Protein 3DH4 (pdb70)

Solvent-accessible surface area: 79636 Å² total; per-residue (Å²): 115,58,35,65,63,24,14,58,62,20,53,63,59,32,88,99,80,117,21,123,31,39,47,104,159,32,2,0,17,5,1,11,12,27,9,26,5,0,17,13,9,6,0,0,0,0,0,0,12,33,8,0,15,1,0,0,1,10,6,6,19,3,0,28,0,0,11,34,0,0,37,17,3,0,9,3,0,20,94,93,32,14,94,64,0,19,64,10,3,74,136,8,6,45,37,110,0,24,17,35,0,2,68,33,6,31,37,22,21,24,101,8,19,2,1,0,0,5,1,0,2,0,6,16,28,34,3,24,72,84,61,79,33,83,173,3,0,72,33,14,2,112,134,2,48,111,131,54,132,123,57,122,50,33,76,64,26,43,126,41,8,74,86,1,1,93,53,0,10,98,29,0,5,41,54,6,12,52,143,120,38,131,136,31,0,46,53,79,2,54,115,61,5,75,45,19,21,39,1,29,11,79,99,97,41,116,43,35,82,38,3,4,7,30,2,1,48,51,2,0,1,64,7,15,6,35,13,76,4,0,0,29,12,54,67,0,5,73,11,4,43,4,34,15,15,46,31,3,9,53,0,0,12,45,0,0,100,39,4,15,82,14,1,98,18,1,0,40,0,0,0,0,0,68,5,4,32,65,18,91,121,22,38,83,77,58,27,147,149,19,54,93,30,58,2,40,95,73,33,0,0,28,0,2,3,10,2,1,50,81,8,63,124,10,49,56,3,51,6,31,7,1,20,38,32,9,9,25,39,11,2,11,57,33,6,76,39,5,4,69,14,49,0,53,11,30,49,78,73,127,105,40,102,105,56,29,117,153,126,34,67,78,44,11,117,69,21,12,57,77,8,10,87,54,0,5,133,47,0,41,143,15,28,77,54,23,17,1,6,10,44,5,34,40,73,26,1,36,18,0,0,0,1,0,0,1,1,32,22,0,0,37,23,17,9,0,9,27,46,0,0,22,85,0,1,68,28,3,54,78,28,2,72,100,3,30,143,50,87,42,95,27,12,9,0,28,9,4,18,20,1,22,37,59,0,45,78,29,0,21,56,24,0,7,46,50,6,152,81,12,40,23,123,102,20,17,46,88,12,40,43,58,1,106,19,43,163,42,2,25,112,33,5,109,33,9,84,115,68,8,61,86,31,22,80,88,30,80,80,114,78,96,117,58,32,65,61,24,14,60,62,19,53,62,57,32,88,98,79,166,42,198,61,40,46,105,160,32,2,0,17,5,2,11,12,27,10,26,5,0,17,14,9,6,0,0,0,0,0,0,12,33,8,0,16,1,0,0,1,9,7,7,19,3,0,30,0,0,12,36,0,0,38,18,4,0,8,3,0,47,111,92,35,13,138,64,0,20,64,11,2,74,136,6,6,45,37,109,0,23,16,36,0,1,70,34,5,32,39,21,21,25,102,9,18,2,1,0,0,4,1,0,2,0,6,17,27,33,3,25,73,84,59,77,31,82,172,3,0,75,34,15,2,113,135,1,47,111,133,54,132,124,58,125,50,34,74,64,26,44,127,41,8,74,88,0,0,94,54,0,11,97,29,0,5,42,55,6,12,52,145,121,37,129,138,32,0,45,52,78,2,53,115,60,5,74,45,19,22,39,2,30,11,79,101,99,40,116,42,35,84,38,3,4,6,31,3,2,49,51,2,0,1,61,7,14,7,34,13,76,4,0,0,29,12,52,69,0,5,73,11,5,74,29,92,61,48,63,32,3,9,52,0,0,12,43,0,0,101,40,4,15,81,14,2,98,18,1,0,39,0,0,0,0,0,67,6,5,32,65,18,90,120,21,37,82,78,59,28,147,151,17,54,92,30,57,2,40,93,73,31,0,0,28,0,2,3,10,3,1,52,84,8,63,125,10,50,57,3,50,7,31,8,1,19,36,31,8,11,25,40,11,2,10,56,32,7,76,40,5,4,66,16,49,1,51,11,29,48,78,74,126,105,40,102,103,57,29,116,154,128,34,67,77,42,11,117,69,20,11,56,78,6,10,86,54,0,6,132,46,0,42,144,13,28,77,54,24,18,0,6,11,44,5,34,40,72,25,1,35,18,1,0,0,1,0,0,1,2,33,22,0,0,38,24,18,9,0,8,25,46,0,0,21,84,0,1,68,29,2,54,79,28,2,71,98,2,29,143,47,85,44,96,27,11,10,0,30,9,3,17,19,1,23,40,59,0,45,79,30,0,22,55,25,0,6,45,51,6,154,83,11,41,24,124,104,20,20,46,89,11,40,44,59,1,107,20,43,167,43,2,26,113,32,5,111,32,9,83,116,69,8,61,87,31,23,80,90,30,83,81,116,79,96,116,58,34,65,63,25,14,58,62,20,52,62,58,33,88,98,80,164,42,199,62,40,46,104,161,33,3,0,17,4,1,11,11,28,8,26,5,0,17,14,10,7,0,0,0,0,0,0,13,32,8,0,16,1,0,0,1,9,6,7,19,4,0,30,0,0,11,33,0,0,38,16,4,0,8,3,0,49,111,93,36,14,136,64,0,19,64,10,2,74,135,6,6,44,35,110,0,24,18,36,0,1,70,33,5,30,38,20,22,24,100,10,20,2,1,0,0,5,1,0,3,0,6,17,29,34,3,24,72,84,59,78,32,83,175,3,0,75,33,15,2,115,133,1,46,110,132,54,134,124,56,123,51,32,75,64,24,41,127,40,9,74,87,1,1,91,53,0,11,100,31,0,4,43,57,7,12,52,145,121,37,130,139,31,0,46,53,79,1,54,116,60,5,73,47,19,22,39,1,30,11,79,107,99,40,116,42,37,86,38,3,4,6,36,2,2,48,52,2,0,0,63,8,14,7,34,14,77,4,0,0,28,13,54,68,0,6,72,10,5,73,29,92,60,46,64,31,3,9,52,0,0,12,42,0,0,101,40,4,17,81,13,2,97,17,1,0,38,0,0,0,0,0,67,6,5,34,66,18,91,120,21,35,84,76,59,27,146,148,17,53,93,30,59,2,40,92,74,33,0,0,28,0,2,3,11,2,0,51,84,8,63,124,10,50,56,2,49,6,31,9,1,20,39,28,8,10,25,39,11,2,10,57,32,6,76,40,5,4,68,13,48,0,53,12,30,48,79,73,126,104,40,101,103,56,29,116,153,127,34,68,77,43,11,115,71,21,11,56,78,7,10,89,54,0,5,133,46,0,43,144,15,28,77,54,24,17,0,6,10,44,5,34,40,72,25,1,36,18,0,0,0,0,0,0,2,1,33,23,0,0,40,22,16,8,0,8,26,47,0,0,22,83,0,2,70,28,2,55,78,27,2,73,99,4,30,139,49,85,44,95,28,12,8,1,30,9,3,19,21,1,22,42,59,0,43,79,29,0,22,50,24,0,5,38,48,6,57,7,0,5,23,67,99,20,20,44,82,11,40,44,59,2,107,20,43,166,44,2,25,113,34,5,110,32,8,87,117,70,8,61,87,31,22,79,91,31,84,80,115,79,96,117,60,34,65,63,25,15,58,64,20,54,63,57,34,86,100,79,166,44,201,59,41,48,104,160,32,2,0,16,5,1,11,12,28,8,26,5,0,16,13,9,6,0,0,0,0,0,0,13,32,9,0,16,0,0,0,1,10,6,7,19,3,0,29,0,0,11,34,0,0,36,17,3,0,8,3,0,48,84,44,37,14,137,64,0,19,64,11,2,73,118,7,7,46,36,108,0,23,16,36,0,1,69,34,5,32,38,21,21,24,99,10,19,2,0,0,0,4,1,0,2,0,6,17,29,35,2,24,75,84,60,79,33,84,170,3,0,74,33,15,2,113,135,1,48,110,131,54,131,123,56,125,51,34,75,64,27,41,126,41,8,74,86,1,0,95,53,0,11,98,29,0,5,41,57,6,13,51,146,120,38,130,138,32,0,46,52,79,2,53,115,60,5,74,45,18,22,38,1,31,11,79,106,99,39,118,42,36,84,40,2,4,7,31,3,1,50,48,2,0,1,62,8,14,6,34,14,77,5,0,0,30,12,55,69,0,6,71,10,5,74,30,91,62,48,64,32,3,10,52,0,1,13,44,0,0,101,40,4,16,80,13,2,97,18,2,0,40,0,0,0,0,0,67,6,4,32,65,18,91,120,21,38,84,77,61,27,148,149,18,54,94,29,58,3,40,92,73,33,0,0,28,0,2,4,10,2,1,50,83,8,64,124,9,50,59,3,49,6,32,8,1,19,40,30,7,10,26,39,11,2,10,59,33,7,76,41,6,4,69,13,50,1,52,11,29,49,78,73,129,105,40,101,103,56,29,117,153,127,34,68,77,43,10,116,71,19,12,57,78,7,10,87,53,0,5,130,45,0,41,144,13,28,76,54,24,17,1,6,11,43,5,33,41,71,25,1,36,19,0,0,0,1,0,0,2,2,34,23,0,0,34,26,14,10,0,8,25,47,0,0,21,87,0,1,70,29,2,55,78,27,2,72,101,4,30,138,50,90,47,96,29,12,8,0,30,8,4,19,20,1,22,38,59,0,45,79,30,0,21,59,24,0,6,48,50,5,155,81,10,30,23,123,100,20,19,14,7,10,26,30,59,0,102,19,44,166,43,2,25,113,33,5,110,32,9,86,118,70,8,61,88,30,22,80,90,30,80,80,113,78,99

Structure (mmCIF, N/CA/C/O backbone):
data_3DH4
#
_entry.id   3DH4
#
_cell.length_a   83.280
_cell.length_b   109.210
_cell.length_c   127.580
_cell.angle_alpha   109.70
_cell.angle_beta   92.02
_cell.angle_gamma   102.11
#
_symmetry.space_group_name_H-M   'P 1'
#
loop_
_entity.id
_entity.type
_entity.pdbx_description
1 polymer 'Sodium/glucose cotransporter'
2 non-polymer beta-D-galactopyranose
3 non-polymer 'ERBIUM (III) ION'
4 non-polymer 'SODIUM ION'
#
loop_
_atom_site.group_PDB
_atom_site.id
_atom_site.type_symbol
_atom_site.label_atom_id
_atom_site.label_alt_id
_atom_site.label_comp_id
_atom_site.label_asym_id
_atom_site.label_entity_id
_atom_site.label_seq_id
_atom_site.pdbx_PDB_ins_code
_atom_site.Cartn_x
_atom_site.Cartn_y
_atom_site.Cartn_z
_atom_site.occupancy
_atom_site.B_iso_or_equiv
_atom_site.auth_seq_id
_atom_site.auth_comp_id
_atom_site.auth_asym_id
_atom_site.auth_atom_id
_atom_site.pdbx_PDB_model_num
ATOM 1 N N . UNK A 1 1 ? 16.261 -51.126 28.191 1.00 70.24 3 UNK A N 1
ATOM 2 C CA . UNK A 1 1 ? 15.589 -49.975 27.520 1.00 70.08 3 UNK A CA 1
ATOM 3 C C . UNK A 1 1 ? 14.779 -49.193 28.541 1.00 69.80 3 UNK A C 1
ATOM 4 O O . UNK A 1 1 ? 14.982 -47.993 28.719 1.00 70.18 3 UNK A O 1
ATOM 6 N N . UNK A 1 2 ? 13.862 -49.883 29.209 1.00 69.00 4 UNK A N 1
ATOM 7 C CA . UNK A 1 2 ? 13.078 -49.284 30.284 1.00 68.14 4 UNK A CA 1
ATOM 8 C C . UNK A 1 2 ? 14.007 -48.838 31.412 1.00 67.25 4 UNK A C 1
ATOM 9 O O . UNK A 1 2 ? 13.936 -47.695 31.873 1.00 67.34 4 UNK A O 1
ATOM 11 N N . UNK A 1 3 ? 14.882 -49.749 31.838 1.00 65.75 5 UNK A N 1
ATOM 12 C CA . UNK A 1 3 ? 15.908 -49.450 32.834 1.00 64.25 5 UNK A CA 1
ATOM 13 C C . UNK A 1 3 ? 16.774 -48.274 32.377 1.00 62.85 5 UNK A C 1
ATOM 14 O O . UNK A 1 3 ? 17.117 -47.398 33.173 1.00 63.27 5 UNK A O 1
ATOM 16 N N . UNK A 1 4 ? 17.112 -48.256 31.090 1.00 60.79 6 UNK A N 1
ATOM 17 C CA . UNK A 1 4 ? 17.891 -47.166 30.509 1.00 59.07 6 UNK A CA 1
ATOM 18 C C . UNK A 1 4 ? 17.110 -45.850 30.524 1.00 57.85 6 UNK A C 1
ATOM 19 O O . UNK A 1 4 ? 17.601 -44.827 31.003 1.00 57.22 6 UNK A O 1
ATOM 21 N N . UNK A 1 5 ? 15.889 -45.895 30.003 1.00 56.79 7 UNK A N 1
ATOM 22 C CA . UNK A 1 5 ? 15.035 -44.709 29.897 1.00 56.22 7 UNK A CA 1
ATOM 23 C C . UNK A 1 5 ? 14.660 -44.146 31.263 1.00 55.86 7 UNK A C 1
ATOM 24 O O . UNK A 1 5 ? 14.649 -42.930 31.457 1.00 55.95 7 UNK A O 1
ATOM 26 N N . UNK A 1 6 ? 14.345 -45.034 32.199 1.00 55.43 8 UNK A N 1
ATOM 27 C CA . UNK A 1 6 ? 13.989 -44.628 33.552 1.00 55.19 8 UNK A CA 1
ATOM 28 C C . UNK A 1 6 ? 15.176 -43.955 34.232 1.00 55.40 8 UNK A C 1
ATOM 29 O O . UNK A 1 6 ? 15.051 -42.829 34.723 1.00 54.99 8 UNK A O 1
ATOM 31 N N . UNK A 1 7 ? 16.322 -44.644 34.239 1.00 55.99 9 UNK A N 1
ATOM 32 C CA . UNK A 1 7 ? 17.557 -44.138 34.871 1.00 56.46 9 UNK A CA 1
ATOM 33 C C . UNK A 1 7 ? 18.016 -42.818 34.259 1.00 56.84 9 UNK A C 1
ATOM 34 O O . UNK A 1 7 ? 18.531 -41.950 34.962 1.00 57.05 9 UNK A O 1
ATOM 36 N N . UNK A 1 8 ? 17.830 -42.680 32.948 1.00 56.95 10 UNK A N 1
ATOM 37 C CA . UNK A 1 8 ? 18.126 -41.433 32.243 1.00 56.72 10 UNK A CA 1
ATOM 38 C C . UNK A 1 8 ? 17.112 -40.347 32.607 1.00 56.49 10 UNK A C 1
ATOM 39 O O . UNK A 1 8 ? 17.491 -39.244 33.002 1.00 56.57 10 UNK A O 1
ATOM 41 N N . UNK A 1 9 ? 15.828 -40.674 32.471 1.00 56.11 11 UNK A N 1
ATOM 42 C CA . UNK A 1 9 ? 14.737 -39.745 32.783 1.00 55.73 11 UNK A CA 1
ATOM 43 C C . UNK A 1 9 ? 14.802 -39.257 34.225 1.00 55.59 11 UNK A C 1
ATOM 44 O O . UNK A 1 9 ? 14.568 -38.085 34.491 1.00 55.49 11 UNK A O 1
ATOM 46 N N . UNK A 1 10 ? 15.115 -40.162 35.148 1.00 55.51 12 UNK A N 1
ATOM 47 C CA . UNK A 1 10 ? 15.283 -39.808 36.562 1.00 55.42 12 UNK A CA 1
ATOM 48 C C . UNK A 1 10 ? 16.557 -39.000 36.770 1.00 55.54 12 UNK A C 1
ATOM 49 O O . UNK A 1 10 ? 16.553 -38.017 37.505 1.00 55.42 12 UNK A O 1
ATOM 51 N N . UNK A 1 11 ? 17.643 -39.431 36.126 1.00 55.84 13 UNK A N 1
ATOM 52 C CA . UNK A 1 11 ? 18.930 -38.733 36.195 1.00 56.23 13 UNK A CA 1
ATOM 53 C C . UNK A 1 11 ? 18.812 -37.327 35.633 1.00 56.86 13 UNK A C 1
ATOM 54 O O . UNK A 1 11 ? 19.177 -36.358 36.292 1.00 56.73 13 UNK A O 1
ATOM 56 N N . UNK A 1 12 ? 18.307 -37.232 34.407 1.00 57.75 14 UNK A N 1
ATOM 57 C CA . UNK A 1 12 ? 18.052 -35.940 33.762 1.00 58.37 14 UNK A CA 1
ATOM 58 C C . UNK A 1 12 ? 17.083 -35.085 34.582 1.00 58.86 14 UNK A C 1
ATOM 59 O O . UNK A 1 12 ? 17.301 -33.893 34.749 1.00 59.00 14 UNK A O 1
ATOM 61 N N . UNK A 1 13 ? 16.026 -35.709 35.099 1.00 59.50 15 UNK A N 1
ATOM 62 C CA . UNK A 1 13 ? 15.018 -35.014 35.904 1.00 59.90 15 UNK A CA 1
ATOM 63 C C . UNK A 1 13 ? 15.561 -34.572 37.255 1.00 60.32 15 UNK A C 1
ATOM 64 O O . UNK A 1 13 ? 15.270 -33.471 37.704 1.00 60.19 15 UNK A O 1
ATOM 66 N N . UNK A 1 14 ? 16.332 -35.438 37.907 1.00 60.96 16 UNK A N 1
ATOM 67 C CA . UNK A 1 14 ? 16.964 -35.110 39.194 1.00 61.44 16 UNK A CA 1
ATOM 68 C C . UNK A 1 14 ? 18.068 -34.072 39.001 1.00 61.68 16 UNK A C 1
ATOM 69 O O . UNK A 1 14 ? 18.219 -33.155 39.818 1.00 61.89 16 UNK A O 1
ATOM 71 N N . UNK A 1 15 ? 18.837 -34.235 37.922 1.00 61.65 17 UNK A N 1
ATOM 72 C CA . UNK A 1 15 ? 19.899 -33.299 37.560 1.00 61.48 17 UNK A CA 1
ATOM 73 C C . UNK A 1 15 ? 19.317 -31.916 37.308 1.00 61.24 17 UNK A C 1
ATOM 74 O O . UNK A 1 15 ? 19.655 -30.963 38.013 1.00 61.60 17 UNK A O 1
ATOM 76 N N . UNK A 1 16 ? 18.421 -31.828 36.323 1.00 60.56 18 UNK A N 1
ATOM 77 C CA . UNK A 1 16 ? 17.856 -30.541 35.862 1.00 59.85 18 UNK A CA 1
ATOM 78 C C . UNK A 1 16 ? 16.963 -29.829 36.890 1.00 59.22 18 UNK A C 1
ATOM 79 O O . UNK A 1 16 ? 16.825 -28.601 36.847 1.00 59.59 18 UNK A O 1
ATOM 81 N N . UNK A 1 17 ? 16.361 -30.596 37.801 1.00 58.19 19 UNK A N 1
ATOM 82 C CA . UNK A 1 17 ? 15.497 -30.036 38.842 1.00 57.44 19 UNK A CA 1
ATOM 83 C C . UNK A 1 17 ? 16.260 -29.889 40.152 1.00 56.98 19 UNK A C 1
ATOM 84 O O . UNK A 1 17 ? 16.223 -28.835 40.785 1.00 56.41 19 UNK A O 1
ATOM 86 N N . ALA A 1 18 ? 20.002 -20.620 54.872 1.00 90.46 47 ALA A N 1
ATOM 87 C CA . ALA A 1 18 ? 18.571 -20.333 54.931 1.00 90.61 47 ALA A CA 1
ATOM 88 C C . ALA A 1 18 ? 17.777 -21.508 55.501 1.00 90.71 47 ALA A C 1
ATOM 89 O O . ALA A 1 18 ? 18.361 -22.506 55.934 1.00 91.54 47 ALA A O 1
ATOM 91 N N . GLY A 1 19 ? 16.447 -21.374 55.500 1.00 90.31 48 GLY A N 1
ATOM 92 C CA . GLY A 1 19 ? 15.533 -22.439 55.953 1.00 89.52 48 GLY A CA 1
ATOM 93 C C . GLY A 1 19 ? 14.149 -21.936 56.358 1.00 88.60 48 GLY A C 1
ATOM 94 O O . GLY A 1 19 ? 14.024 -21.215 57.348 1.00 88.33 48 GLY A O 1
ATOM 95 N N . LYS A 1 20 ? 13.112 -22.321 55.605 1.00 87.29 49 LYS A N 1
ATOM 96 C CA . LYS A 1 20 ? 11.715 -21.941 55.917 1.00 86.06 49 LYS A CA 1
ATOM 97 C C . LYS A 1 20 ? 11.129 -22.762 57.069 1.00 84.48 49 LYS A C 1
ATOM 98 O O . LYS A 1 20 ? 10.218 -23.563 56.866 1.00 84.57 49 LYS A O 1
ATOM 104 N N . SER A 1 21 ? 11.653 -22.556 58.273 1.00 82.31 50 SER A N 1
ATOM 105 C CA . SER A 1 21 ? 11.140 -23.191 59.496 1.00 80.47 50 SER A CA 1
ATOM 106 C C . SER A 1 21 ? 10.961 -24.691 59.339 1.00 78.22 50 SER A C 1
ATOM 107 O O . SER A 1 21 ? 9.842 -25.196 59.423 1.00 78.53 50 SER A O 1
ATOM 110 N N . LEU A 1 22 ? 12.061 -25.400 59.114 1.00 74.96 51 LEU A N 1
ATOM 111 C CA . LEU A 1 22 ? 11.986 -26.842 58.902 1.00 72.19 51 LEU A CA 1
ATOM 112 C C . LEU A 1 22 ? 11.289 -27.462 60.120 1.00 70.53 51 LEU A C 1
ATOM 113 O O . LEU A 1 22 ? 11.683 -27.180 61.255 1.00 69.97 51 LEU A O 1
ATOM 118 N N . PRO A 1 23 ? 10.220 -28.258 59.897 1.00 68.80 52 PRO A N 1
ATOM 119 C CA . PRO A 1 23 ? 9.454 -28.811 61.011 1.00 68.22 52 PRO A CA 1
ATOM 120 C C . PRO A 1 23 ? 9.680 -30.291 61.336 1.00 68.00 52 PRO A C 1
ATOM 121 O O . PRO A 1 23 ? 10.336 -31.020 60.587 1.00 68.11 52 PRO A O 1
ATOM 125 N N . TRP A 1 24 ? 9.134 -30.692 62.484 1.00 67.54 53 TRP A N 1
ATOM 126 C CA . TRP A 1 24 ? 8.820 -32.081 62.816 1.00 67.14 53 TRP A CA 1
ATOM 127 C C . TRP A 1 24 ? 9.599 -33.083 61.970 1.00 66.89 53 TRP A C 1
ATOM 128 O O . TRP A 1 24 ? 10.664 -33.537 62.369 1.00 66.41 53 TRP A O 1
ATOM 139 N N . TRP A 1 25 ? 9.082 -33.386 60.783 1.00 66.95 54 TRP A N 1
ATOM 140 C CA . TRP A 1 25 ? 9.575 -34.495 59.989 1.00 67.74 54 TRP A CA 1
ATOM 141 C C . TRP A 1 25 ? 10.699 -34.057 59.083 1.00 65.78 54 TRP A C 1
ATOM 142 O O . TRP A 1 25 ? 11.778 -34.626 59.109 1.00 65.54 54 TRP A O 1
ATOM 153 N N . ALA A 1 26 ? 10.462 -33.014 58.310 1.00 63.92 55 ALA A N 1
ATOM 154 C CA . ALA A 1 26 ? 11.424 -32.574 57.310 1.00 62.56 55 ALA A CA 1
ATOM 155 C C . ALA A 1 26 ? 12.820 -32.410 57.914 1.00 61.37 55 ALA A C 1
ATOM 156 O O . ALA A 1 26 ? 13.830 -32.594 57.229 1.00 61.11 55 ALA A O 1
ATOM 158 N N . VAL A 1 27 ? 12.867 -32.065 59.198 1.00 60.10 56 VAL A N 1
ATOM 159 C CA . VAL A 1 27 ? 14.127 -31.917 59.912 1.00 59.21 56 VAL A CA 1
ATOM 160 C C . VAL A 1 27 ? 14.890 -33.233 59.900 1.00 58.33 56 VAL A C 1
ATOM 161 O O . VAL A 1 27 ? 15.894 -33.363 59.202 1.00 58.14 56 VAL A O 1
ATOM 165 N N . GLY A 1 28 ? 14.385 -34.209 60.646 1.00 57.30 57 GLY A N 1
ATOM 166 C CA . GLY A 1 28 ? 15.030 -35.514 60.772 1.00 56.55 57 GLY A CA 1
ATOM 167 C C . GLY A 1 28 ? 15.366 -36.176 59.443 1.00 55.57 57 GLY A C 1
ATOM 168 O O . GLY A 1 28 ? 16.424 -36.774 59.289 1.00 55.61 57 GLY A O 1
ATOM 169 N N . ALA A 1 29 ? 14.466 -36.062 58.477 1.00 54.11 58 ALA A N 1
ATOM 170 C CA . ALA A 1 29 ? 14.686 -36.631 57.158 1.00 52.89 58 ALA A CA 1
ATOM 171 C C . ALA A 1 29 ? 16.012 -36.178 56.563 1.00 51.84 58 ALA A C 1
ATOM 172 O O . ALA A 1 29 ? 16.789 -37.005 56.111 1.00 52.19 58 ALA A O 1
ATOM 174 N N . SER A 1 30 ? 16.272 -34.873 56.578 1.00 50.32 59 SER A N 1
ATOM 175 C CA . SER A 1 30 ? 17.479 -34.311 55.955 1.00 49.26 59 SER A CA 1
ATOM 176 C C . SER A 1 30 ? 18.778 -34.859 56.542 1.00 48.38 59 SER A C 1
ATOM 177 O O . SER A 1 30 ? 19.776 -34.961 55.826 1.00 48.34 59 SER A O 1
ATOM 180 N N . LEU A 1 31 ? 18.765 -35.192 57.835 1.00 47.18 60 LEU A N 1
ATOM 181 C CA . LEU A 1 31 ? 19.971 -35.674 58.538 1.00 46.35 60 LEU A CA 1
ATOM 182 C C . LEU A 1 31 ? 20.208 -37.131 58.172 1.00 45.85 60 LEU A C 1
ATOM 183 O O . LEU A 1 31 ? 21.337 -37.560 57.903 1.00 45.70 60 LEU A O 1
ATOM 188 N N . ILE A 1 32 ? 19.124 -37.892 58.207 1.00 45.20 61 ILE A N 1
ATOM 189 C CA . ILE A 1 32 ? 19.132 -39.262 57.758 1.00 44.71 61 ILE A CA 1
ATOM 190 C C . ILE A 1 32 ? 19.557 -39.265 56.305 1.00 45.65 61 ILE A C 1
ATOM 191 O O . ILE A 1 32 ? 20.455 -39.995 55.928 1.00 45.58 61 ILE A O 1
ATOM 196 N N . ALA A 1 33 ? 18.914 -38.433 55.499 1.00 46.95 62 ALA A N 1
ATOM 197 C CA . ALA A 1 33 ? 19.268 -38.288 54.093 1.00 48.28 62 ALA A CA 1
ATOM 198 C C . ALA A 1 33 ? 20.757 -37.992 53.916 1.00 49.47 62 ALA A C 1
ATOM 199 O O . ALA A 1 33 ? 21.428 -38.636 53.117 1.00 49.71 62 ALA A O 1
ATOM 201 N N . ALA A 1 34 ? 21.266 -37.015 54.656 1.00 51.01 63 ALA A N 1
ATOM 202 C CA . ALA A 1 34 ? 22.689 -36.669 54.608 1.00 52.44 63 ALA A CA 1
ATOM 203 C C . ALA A 1 34 ? 23.562 -37.788 55.166 1.00 53.73 63 ALA A C 1
ATOM 204 O O . ALA A 1 34 ? 24.673 -38.002 54.688 1.00 54.05 63 ALA A O 1
ATOM 206 N N . ASN A 1 35 ? 23.053 -38.486 56.182 1.00 55.08 64 ASN A N 1
ATOM 207 C CA . ASN A 1 35 ? 23.706 -39.682 56.764 1.00 56.15 64 ASN A CA 1
ATOM 208 C C . ASN A 1 35 ? 23.924 -40.828 55.753 1.00 55.53 64 ASN A C 1
ATOM 209 O O . ASN A 1 35 ? 25.017 -41.404 55.656 1.00 55.48 64 ASN A O 1
ATOM 214 N N . ILE A 1 36 ? 22.862 -41.143 55.014 1.00 54.81 65 ILE A N 1
ATOM 215 C CA . ILE A 1 36 ? 22.820 -42.297 54.118 1.00 53.88 65 ILE A CA 1
ATOM 216 C C . ILE A 1 36 ? 23.697 -42.128 52.879 1.00 54.04 65 ILE A C 1
ATOM 217 O O . ILE A 1 36 ? 23.768 -41.054 52.282 1.00 53.66 65 ILE A O 1
ATOM 222 N N . SER A 1 37 ? 24.345 -43.222 52.497 1.00 54.42 66 SER A N 1
ATOM 223 C CA . SER A 1 37 ? 25.312 -43.218 51.411 1.00 54.73 66 SER A CA 1
ATOM 224 C C . SER A 1 37 ? 25.544 -44.646 50.890 1.00 55.00 66 SER A C 1
ATOM 225 O O . SER A 1 37 ? 24.662 -45.510 50.992 1.00 54.95 66 SER A O 1
ATOM 228 N N . ALA A 1 38 ? 26.721 -44.872 50.311 1.00 55.47 67 ALA A N 1
ATOM 229 C CA . ALA A 1 38 ? 27.139 -46.192 49.868 1.00 56.01 67 ALA A CA 1
ATOM 230 C C . ALA A 1 38 ? 27.494 -47.040 51.066 1.00 56.49 67 ALA A C 1
ATOM 231 O O . ALA A 1 38 ? 26.941 -48.127 51.239 1.00 56.99 67 ALA A O 1
ATOM 233 N N . GLU A 1 39 ? 28.413 -46.531 51.890 1.00 56.64 68 GLU A N 1
ATOM 234 C CA . GLU A 1 39 ? 28.860 -47.224 53.117 1.00 56.92 68 GLU A CA 1
ATOM 235 C C . GLU A 1 39 ? 27.714 -47.970 53.795 1.00 54.96 68 GLU A C 1
ATOM 236 O O . GLU A 1 39 ? 27.882 -49.081 54.303 1.00 55.29 68 GLU A O 1
ATOM 242 N N . GLN A 1 40 ? 26.550 -47.339 53.780 1.00 52.57 69 GLN A N 1
ATOM 243 C CA . GLN A 1 40 ? 25.368 -47.849 54.439 1.00 50.80 69 GLN A CA 1
ATOM 244 C C . GLN A 1 40 ? 24.711 -48.906 53.567 1.00 50.01 69 GLN A C 1
ATOM 245 O O . GLN A 1 40 ? 24.506 -50.037 53.995 1.00 50.23 69 GLN A O 1
ATOM 251 N N . PHE A 1 41 ? 24.394 -48.526 52.333 1.00 48.82 70 PHE A N 1
ATOM 252 C CA . PHE A 1 41 ? 23.611 -49.385 51.438 1.00 48.07 70 PHE A CA 1
ATOM 253 C C . PHE A 1 41 ? 24.371 -50.566 50.843 1.00 45.85 70 PHE A C 1
ATOM 254 O O . PHE A 1 41 ? 23.758 -51.563 50.454 1.00 45.70 70 PHE A O 1
ATOM 262 N N . ILE A 1 42 ? 25.689 -50.442 50.760 1.00 43.21 71 ILE A N 1
ATOM 263 C CA . ILE A 1 42 ? 26.523 -51.481 50.180 1.00 40.99 71 ILE A CA 1
ATOM 264 C C . ILE A 1 42 ? 27.426 -52.077 51.237 1.00 39.42 71 ILE A C 1
ATOM 265 O O . ILE A 1 42 ? 27.398 -53.286 51.489 1.00 39.17 71 ILE A O 1
ATOM 270 N N . GLY A 1 43 ? 28.230 -51.217 51.849 1.00 37.35 72 GLY A N 1
ATOM 271 C CA . GLY A 1 43 ? 29.208 -51.652 52.833 1.00 35.68 72 GLY A CA 1
ATOM 272 C C . GLY A 1 43 ? 28.544 -52.446 53.930 1.00 34.03 72 GLY A C 1
ATOM 273 O O . GLY A 1 43 ? 29.013 -53.531 54.287 1.00 33.61 72 GLY A O 1
ATOM 274 N N . MET A 1 44 ? 27.431 -51.905 54.425 1.00 32.17 73 MET A N 1
ATOM 275 C CA . MET A 1 44 ? 26.713 -52.454 55.574 1.00 30.77 73 MET A CA 1
ATOM 276 C C . MET A 1 44 ? 25.849 -53.639 55.193 1.00 30.49 73 MET A C 1
ATOM 277 O O . MET A 1 44 ? 25.785 -54.621 55.923 1.00 30.15 73 MET A O 1
ATOM 282 N N . SER A 1 45 ? 25.168 -53.539 54.063 1.00 30.43 74 SER A N 1
ATOM 283 C CA . SER A 1 45 ? 24.510 -54.697 53.486 1.00 30.76 74 SER A CA 1
ATOM 284 C C . SER A 1 45 ? 25.542 -55.800 53.277 1.00 30.80 74 SER A C 1
ATOM 285 O O . SER A 1 45 ? 25.306 -56.966 53.612 1.00 30.44 74 SER A O 1
ATOM 288 N N . GLY A 1 46 ? 26.693 -55.411 52.731 1.00 30.98 75 GLY A N 1
ATOM 289 C CA . GLY A 1 46 ? 27.800 -56.331 52.471 1.00 31.14 75 GLY A CA 1
ATOM 290 C C . GLY A 1 46 ? 28.465 -56.883 53.709 1.00 30.96 75 GLY A C 1
ATOM 291 O O . GLY A 1 46 ? 29.141 -57.913 53.652 1.00 31.29 75 GLY A O 1
ATOM 292 N N . SER A 1 47 ? 28.285 -56.181 54.823 1.00 30.80 76 SER A N 1
ATOM 293 C CA . SER A 1 47 ? 28.698 -56.665 56.143 1.00 30.58 76 SER A CA 1
ATOM 294 C C . SER A 1 47 ? 27.628 -57.590 56.732 1.00 29.54 76 SER A C 1
ATOM 295 O O . SER A 1 47 ? 27.951 -58.573 57.406 1.00 29.05 76 SER A O 1
ATOM 298 N N . GLY A 1 48 ? 26.363 -57.272 56.462 1.00 28.91 77 GLY A N 1
ATOM 299 C CA . GLY A 1 48 ? 25.243 -58.136 56.830 1.00 29.00 77 GLY A CA 1
ATOM 300 C C . GLY A 1 48 ? 25.317 -59.505 56.173 1.00 29.43 77 GLY A C 1
ATOM 301 O O . GLY A 1 48 ? 24.777 -60.494 56.667 1.00 29.11 77 GLY A O 1
ATOM 302 N N . TYR A 1 49 ? 25.976 -59.549 55.027 1.00 30.01 78 TYR A N 1
ATOM 303 C CA . TYR A 1 49 ? 26.350 -60.805 54.413 1.00 30.48 78 TYR A CA 1
ATOM 304 C C . TYR A 1 49 ? 27.217 -61.588 55.383 1.00 30.04 78 TYR A C 1
ATOM 305 O O . TYR A 1 49 ? 26.899 -62.724 55.757 1.00 29.95 78 TYR A O 1
ATOM 314 N N . SER A 1 50 ? 28.316 -60.963 55.786 1.00 29.28 79 SER A N 1
ATOM 315 C CA . SER A 1 50 ? 29.379 -61.671 56.470 1.00 28.88 79 SER A CA 1
ATOM 316 C C . SER A 1 50 ? 29.080 -61.933 57.931 1.00 27.06 79 SER A C 1
ATOM 317 O O . SER A 1 50 ? 29.504 -62.944 58.462 1.00 27.39 79 SER A O 1
ATOM 320 N N . ILE A 1 51 ? 28.359 -61.039 58.589 1.00 24.82 80 ILE A N 1
ATOM 321 C CA . ILE A 1 51 ? 28.058 -61.221 60.016 1.00 22.98 80 ILE A CA 1
ATOM 322 C C . ILE A 1 51 ? 26.574 -61.410 60.255 1.00 22.47 80 ILE A C 1
ATOM 323 O O . ILE A 1 51 ? 26.159 -62.340 60.939 1.00 22.21 80 ILE A O 1
ATOM 328 N N . GLY A 1 52 ? 25.785 -60.506 59.691 1.00 21.75 81 GLY A N 1
ATOM 329 C CA . GLY A 1 52 ? 24.338 -60.574 59.775 1.00 21.39 81 GLY A CA 1
ATOM 330 C C . GLY A 1 52 ? 23.754 -59.473 60.634 1.00 20.85 81 GLY A C 1
ATOM 331 O O . GLY A 1 52 ? 24.314 -58.387 60.730 1.00 21.49 81 GLY A O 1
ATOM 332 N N . LEU A 1 53 ? 22.633 -59.790 61.279 1.00 19.45 82 LEU A N 1
ATOM 333 C CA . LEU A 1 53 ? 21.831 -58.844 62.057 1.00 17.63 82 LEU A CA 1
ATOM 334 C C . LEU A 1 53 ? 22.620 -58.155 63.151 1.00 16.13 82 LEU A C 1
ATOM 335 O O . LEU A 1 53 ? 22.371 -57.001 63.447 1.00 16.31 82 LEU A O 1
ATOM 340 N N . ALA A 1 54 ? 23.569 -58.868 63.746 1.00 14.71 83 ALA A N 1
ATOM 341 C CA . ALA A 1 54 ? 24.455 -58.324 64.783 1.00 13.76 83 ALA A CA 1
ATOM 342 C C . ALA A 1 54 ? 24.948 -56.915 64.509 1.00 13.21 83 ALA A C 1
ATOM 343 O O . ALA A 1 54 ? 25.194 -56.156 65.439 1.00 13.08 83 ALA A O 1
ATOM 345 N N . ILE A 1 55 ? 25.107 -56.580 63.236 1.00 12.52 84 ILE A N 1
ATOM 346 C CA . ILE A 1 55 ? 25.594 -55.263 62.830 1.00 12.01 84 ILE A CA 1
ATOM 347 C C . ILE A 1 55 ? 24.509 -54.157 62.843 1.00 12.07 84 ILE A C 1
ATOM 348 O O . ILE A 1 55 ? 24.828 -52.955 62.812 1.00 11.61 84 ILE A O 1
ATOM 353 N N . ALA A 1 56 ? 23.239 -54.569 62.908 1.00 12.30 85 ALA A N 1
ATOM 354 C CA . ALA A 1 56 ? 22.100 -53.640 63.034 1.00 12.18 85 ALA A CA 1
ATOM 355 C C . ALA A 1 56 ? 22.196 -52.802 64.302 1.00 12.35 85 ALA A C 1
ATOM 356 O O . ALA A 1 56 ? 21.491 -51.804 64.451 1.00 12.85 85 ALA A O 1
ATOM 358 N N . SER A 1 57 ? 23.061 -53.228 65.218 1.00 12.54 86 SER A N 1
ATOM 359 C CA . SER A 1 57 ? 23.430 -52.443 66.390 1.00 13.11 86 SER A CA 1
ATOM 360 C C . SER A 1 57 ? 24.015 -51.066 66.033 1.00 14.16 86 SER A C 1
ATOM 361 O O . SER A 1 57 ? 23.687 -50.076 66.694 1.00 14.29 86 SER A O 1
ATOM 364 N N . TYR A 1 58 ? 24.877 -50.990 65.015 1.00 15.49 87 TYR A N 1
ATOM 365 C CA . TYR A 1 58 ? 25.371 -49.677 64.580 1.00 16.55 87 TYR A CA 1
ATOM 366 C C . TYR A 1 58 ? 24.197 -48.689 64.398 1.00 19.15 87 TYR A C 1
ATOM 367 O O . TYR A 1 58 ? 24.258 -47.558 64.868 1.00 18.76 87 TYR A O 1
ATOM 376 N N . GLU A 1 59 ? 23.120 -49.132 63.757 1.00 22.18 88 GLU A N 1
ATOM 377 C CA . GLU A 1 59 ? 21.937 -48.286 63.592 1.00 24.96 88 GLU A CA 1
ATOM 378 C C . GLU A 1 59 ? 21.179 -48.131 64.897 1.00 24.74 88 GLU A C 1
ATOM 379 O O . GLU A 1 59 ? 20.847 -47.028 65.299 1.00 24.91 88 GLU A O 1
ATOM 385 N N . TRP A 1 60 ? 20.928 -49.232 65.580 1.00 25.23 89 TRP A N 1
ATOM 386 C CA . TRP A 1 60 ? 20.057 -49.200 66.752 1.00 25.67 89 TRP A CA 1
ATOM 387 C C . TRP A 1 60 ? 20.652 -48.552 68.002 1.00 24.66 89 TRP A C 1
ATOM 388 O O . TRP A 1 60 ? 19.909 -48.020 68.811 1.00 24.54 89 TRP A O 1
ATOM 399 N N . MET A 1 61 ? 21.971 -48.585 68.164 1.00 24.08 90 MET A N 1
ATOM 400 C CA . MET A 1 61 ? 22.621 -47.825 69.245 1.00 23.72 90 MET A CA 1
ATOM 401 C C . MET A 1 61 ? 22.904 -46.388 68.812 1.00 25.11 90 MET A C 1
ATOM 402 O O . MET A 1 61 ? 23.251 -45.536 69.644 1.00 25.54 90 MET A O 1
ATOM 407 N N . SER A 1 62 ? 22.765 -46.125 67.513 1.00 26.30 91 SER A N 1
ATOM 408 C CA . SER A 1 62 ? 22.792 -44.757 67.014 1.00 27.31 91 SER A CA 1
ATOM 409 C C . SER A 1 62 ? 21.461 -44.095 67.251 1.00 28.01 91 SER A C 1
ATOM 410 O O . SER A 1 62 ? 21.407 -42.893 67.436 1.00 28.03 91 SER A O 1
ATOM 413 N N . ALA A 1 63 ? 20.391 -44.887 67.241 1.00 28.92 92 ALA A N 1
ATOM 414 C CA . ALA A 1 63 ? 19.046 -44.381 67.527 1.00 29.58 92 ALA A CA 1
ATOM 415 C C . ALA A 1 63 ? 18.943 -43.880 68.956 1.00 29.76 92 ALA A C 1
ATOM 416 O O . ALA A 1 63 ? 18.324 -42.859 69.220 1.00 30.29 92 ALA A O 1
ATOM 418 N N . ILE A 1 64 ? 19.552 -44.602 69.881 1.00 29.92 93 ILE A N 1
ATOM 419 C CA . ILE A 1 64 ? 19.550 -44.174 71.264 1.00 30.06 93 ILE A CA 1
ATOM 420 C C . ILE A 1 64 ? 20.567 -43.073 71.476 1.00 28.88 93 ILE A C 1
ATOM 421 O O . ILE A 1 64 ? 20.339 -42.155 72.247 1.00 28.89 93 ILE A O 1
ATOM 426 N N . THR A 1 65 ? 21.691 -43.144 70.790 1.00 27.91 94 THR A N 1
ATOM 427 C CA . THR A 1 65 ? 22.626 -42.041 70.864 1.00 27.47 94 THR A CA 1
ATOM 428 C C . THR A 1 65 ? 21.838 -40.736 70.615 1.00 26.92 94 THR A C 1
ATOM 429 O O . THR A 1 65 ? 21.895 -39.806 71.422 1.00 26.53 94 THR A O 1
ATOM 433 N N . LEU A 1 66 ? 21.066 -40.698 69.529 1.00 26.08 95 LEU A N 1
ATOM 434 C CA . LEU A 1 66 ? 20.437 -39.458 69.064 1.00 25.27 95 LEU A CA 1
ATOM 435 C C . LEU A 1 66 ? 19.613 -38.805 70.149 1.00 25.72 95 LEU A C 1
ATOM 436 O O . LEU A 1 66 ? 19.709 -37.604 70.369 1.00 24.96 95 LEU A O 1
ATOM 441 N N . ILE A 1 67 ? 18.822 -39.600 70.843 1.00 26.51 96 ILE A N 1
ATOM 442 C CA . ILE A 1 67 ? 18.114 -39.100 72.012 1.00 27.27 96 ILE A CA 1
ATOM 443 C C . ILE A 1 67 ? 19.060 -38.332 72.928 1.00 27.88 96 ILE A C 1
ATOM 444 O O . ILE A 1 67 ? 18.743 -37.235 73.364 1.00 28.30 96 ILE A O 1
ATOM 449 N N . ILE A 1 68 ? 20.231 -38.896 73.195 1.00 28.63 97 ILE A N 1
ATOM 450 C CA . ILE A 1 68 ? 21.173 -38.282 74.127 1.00 29.20 97 ILE A CA 1
ATOM 451 C C . ILE A 1 68 ? 21.754 -37.004 73.568 1.00 29.98 97 ILE A C 1
ATOM 452 O O . ILE A 1 68 ? 21.716 -35.974 74.228 1.00 30.25 97 ILE A O 1
ATOM 457 N N . VAL A 1 69 ? 22.295 -37.064 72.359 1.00 30.90 98 VAL A N 1
ATOM 458 C CA . VAL A 1 69 ? 22.757 -35.840 71.699 1.00 31.78 98 VAL A CA 1
ATOM 459 C C . VAL A 1 69 ? 21.613 -34.849 71.601 1.00 32.17 98 VAL A C 1
ATOM 460 O O . VAL A 1 69 ? 21.799 -33.648 71.810 1.00 32.20 98 VAL A O 1
ATOM 464 N N . GLY A 1 70 ? 20.428 -35.378 71.313 1.00 32.72 99 GLY A N 1
ATOM 465 C CA . GLY A 1 70 ? 19.200 -34.592 71.265 1.00 32.94 99 GLY A CA 1
ATOM 466 C C . GLY A 1 70 ? 18.980 -33.780 72.520 1.00 33.22 99 GLY A C 1
ATOM 467 O O . GLY A 1 70 ? 19.040 -32.560 72.481 1.00 33.12 99 GLY A O 1
ATOM 468 N N . LYS A 1 71 ? 18.766 -34.461 73.640 1.00 33.46 100 LYS A N 1
ATOM 469 C CA . LYS A 1 71 ? 18.494 -33.795 74.915 1.00 33.57 100 LYS A CA 1
ATOM 470 C C . LYS A 1 71 ? 19.660 -32.995 75.485 1.00 34.03 100 LYS A C 1
ATOM 471 O O . LYS A 1 71 ? 19.425 -31.983 76.131 1.00 34.57 100 LYS A O 1
ATOM 477 N N . TYR A 1 72 ? 20.901 -33.428 75.264 1.00 34.19 101 TYR A N 1
ATOM 478 C CA . TYR A 1 72 ? 22.041 -32.867 76.000 1.00 34.04 101 TYR A CA 1
ATOM 479 C C . TYR A 1 72 ? 23.062 -32.084 75.216 1.00 34.80 101 TYR A C 1
ATOM 480 O O . TYR A 1 72 ? 23.766 -31.277 75.807 1.00 34.60 101 TYR A O 1
ATOM 489 N N . PHE A 1 73 ? 23.168 -32.302 73.912 1.00 36.07 102 PHE A N 1
ATOM 490 C CA . PHE A 1 73 ? 24.284 -31.731 73.165 1.00 37.43 102 PHE A CA 1
ATOM 491 C C . PHE A 1 73 ? 23.865 -30.469 72.424 1.00 38.27 102 PHE A C 1
ATOM 492 O O . PHE A 1 73 ? 24.392 -29.387 72.673 1.00 39.08 102 PHE A O 1
ATOM 500 N N . LEU A 1 74 ? 22.898 -30.607 71.530 1.00 38.90 103 LEU A N 1
ATOM 501 C CA . LEU A 1 74 ? 22.414 -29.470 70.741 1.00 39.13 103 LEU A CA 1
ATOM 502 C C . LEU A 1 74 ? 22.114 -28.229 71.560 1.00 39.07 103 LEU A C 1
ATOM 503 O O . LEU A 1 74 ? 22.670 -27.164 71.293 1.00 38.59 103 LEU A O 1
ATOM 508 N N . PRO A 1 75 ? 21.245 -28.360 72.571 1.00 39.35 104 PRO A N 1
ATOM 509 C CA . PRO A 1 75 ? 20.911 -27.197 73.374 1.00 39.48 104 PRO A CA 1
ATOM 510 C C . PRO A 1 75 ? 22.115 -26.330 73.712 1.00 39.12 104 PRO A C 1
ATOM 511 O O . PRO A 1 75 ? 21.988 -25.118 73.781 1.00 39.38 104 PRO A O 1
ATOM 515 N N . ILE A 1 76 ? 23.271 -26.939 73.910 1.00 38.79 105 ILE A N 1
ATOM 516 C CA . ILE A 1 76 ? 24.476 -26.183 74.195 1.00 38.59 105 ILE A CA 1
ATOM 517 C C . ILE A 1 76 ? 25.007 -25.494 72.950 1.00 38.90 105 ILE A C 1
ATOM 518 O O . ILE A 1 76 ? 25.270 -24.299 72.958 1.00 39.00 105 ILE A O 1
ATOM 523 N N . PHE A 1 77 ? 25.177 -26.258 71.884 1.00 39.61 106 PHE A N 1
ATOM 524 C CA . PHE A 1 77 ? 25.652 -25.710 70.619 1.00 40.37 106 PHE A CA 1
ATOM 525 C C . PHE A 1 77 ? 24.772 -24.588 70.128 1.00 41.14 106 PHE A C 1
ATOM 526 O O . PHE A 1 77 ? 25.258 -23.602 69.591 1.00 41.47 106 PHE A O 1
ATOM 534 N N . ILE A 1 78 ? 23.469 -24.759 70.286 1.00 42.17 107 ILE A N 1
ATOM 535 C CA . ILE A 1 78 ? 22.529 -23.777 69.777 1.00 43.11 107 ILE A CA 1
ATOM 536 C C . ILE A 1 78 ? 22.501 -22.538 70.681 1.00 44.62 107 ILE A C 1
ATOM 537 O O . ILE A 1 78 ? 22.658 -21.416 70.192 1.00 44.61 107 ILE A O 1
ATOM 542 N N . GLU A 1 79 ? 22.350 -22.738 71.991 1.00 46.36 108 GLU A N 1
ATOM 543 C CA . GLU A 1 79 ? 22.233 -21.621 72.917 1.00 48.07 108 GLU A CA 1
ATOM 544 C C . GLU A 1 79 ? 23.510 -20.824 72.813 1.00 48.14 108 GLU A C 1
ATOM 545 O O . GLU A 1 79 ? 23.489 -19.670 72.414 1.00 48.44 108 GLU A O 1
ATOM 551 N N . LYS A 1 80 ? 24.628 -21.455 73.129 1.00 48.35 109 LYS A N 1
ATOM 552 C CA . LYS A 1 80 ? 25.914 -20.788 73.020 1.00 48.62 109 LYS A CA 1
ATOM 553 C C . LYS A 1 80 ? 26.319 -20.803 71.555 1.00 48.45 109 LYS A C 1
ATOM 554 O O . LYS A 1 80 ? 27.110 -21.626 71.126 1.00 48.38 109 LYS A O 1
ATOM 560 N N . GLY A 1 81 ? 25.760 -19.847 70.818 1.00 48.47 110 GLY A N 1
ATOM 561 C CA . GLY A 1 81 ? 25.678 -19.846 69.354 1.00 48.89 110 GLY A CA 1
ATOM 562 C C . GLY A 1 81 ? 26.826 -20.393 68.531 1.00 49.58 110 GLY A C 1
ATOM 563 O O . GLY A 1 81 ? 27.599 -19.635 67.948 1.00 49.65 110 GLY A O 1
ATOM 564 N N . ILE A 1 82 ? 26.920 -21.719 68.477 1.00 50.59 111 ILE A N 1
ATOM 565 C CA . ILE A 1 82 ? 27.798 -22.415 67.538 1.00 51.49 111 ILE A CA 1
ATOM 566 C C . ILE A 1 82 ? 26.981 -22.727 66.292 1.00 53.13 111 ILE A C 1
ATOM 567 O O . ILE A 1 82 ? 25.756 -22.822 66.360 1.00 53.12 111 ILE A O 1
ATOM 572 N N . TYR A 1 83 ? 27.656 -22.886 65.159 1.00 55.16 112 TYR A N 1
ATOM 573 C CA . TYR A 1 83 ? 26.980 -23.145 63.881 1.00 57.20 112 TYR A CA 1
ATOM 574 C C . TYR A 1 83 ? 27.677 -24.233 63.061 1.00 55.95 112 TYR A C 1
ATOM 575 O O . TYR A 1 83 ? 27.014 -25.090 62.482 1.00 55.86 112 TYR A O 1
ATOM 584 N N . THR A 1 84 ? 29.004 -24.174 62.992 1.00 54.87 113 THR A N 1
ATOM 585 C CA . THR A 1 84 ? 29.804 -25.273 62.462 1.00 53.77 113 THR A CA 1
ATOM 586 C C . THR A 1 84 ? 30.685 -25.793 63.585 1.00 53.94 113 THR A C 1
ATOM 587 O O . THR A 1 84 ? 30.909 -25.107 64.585 1.00 53.44 113 THR A O 1
ATOM 591 N N . ILE A 1 85 ? 31.184 -27.010 63.418 1.00 54.07 114 ILE A N 1
ATOM 592 C CA . ILE A 1 85 ? 31.969 -27.645 64.473 1.00 54.46 114 ILE A CA 1
ATOM 593 C C . ILE A 1 85 ? 33.342 -26.992 64.660 1.00 54.32 114 ILE A C 1
ATOM 594 O O . ILE A 1 85 ? 33.718 -26.667 65.785 1.00 54.61 114 ILE A O 1
ATOM 599 N N . PRO A 1 86 ? 34.090 -26.771 63.569 1.00 54.10 115 PRO A N 1
ATOM 600 C CA . PRO A 1 86 ? 35.306 -25.961 63.689 1.00 54.07 115 PRO A CA 1
ATOM 601 C C . PRO A 1 86 ? 35.119 -24.730 64.580 1.00 54.18 115 PRO A C 1
ATOM 602 O O . PRO A 1 86 ? 35.996 -24.396 65.378 1.00 53.85 115 PRO A O 1
ATOM 606 N N . GLU A 1 87 ? 33.973 -24.074 64.438 1.00 54.47 116 GLU A N 1
ATOM 607 C CA . GLU A 1 87 ? 33.650 -22.907 65.251 1.00 54.87 116 GLU A CA 1
ATOM 608 C C . GLU A 1 87 ? 33.669 -23.283 66.718 1.00 53.39 116 GLU A C 1
ATOM 609 O O . GLU A 1 87 ? 34.261 -22.580 67.536 1.00 53.60 116 GLU A O 1
ATOM 615 N N . PHE A 1 88 ? 33.029 -24.398 67.042 1.00 51.83 117 PHE A N 1
ATOM 616 C CA . PHE A 1 88 ? 33.029 -24.887 68.409 1.00 50.77 117 PHE A CA 1
ATOM 617 C C . PHE A 1 88 ? 34.450 -25.055 68.939 1.00 51.07 117 PHE A C 1
ATOM 618 O O . PHE A 1 88 ? 34.703 -24.845 70.121 1.00 50.62 117 PHE A O 1
ATOM 626 N N . VAL A 1 89 ? 35.374 -25.427 68.062 1.00 51.83 118 VAL A N 1
ATOM 627 C CA . VAL A 1 89 ? 36.767 -25.611 68.461 1.00 52.76 118 VAL A CA 1
ATOM 628 C C . VAL A 1 89 ? 37.442 -24.280 68.720 1.00 53.90 118 VAL A C 1
ATOM 629 O O . VAL A 1 89 ? 37.969 -24.054 69.809 1.00 53.89 118 VAL A O 1
ATOM 633 N N . GLU A 1 90 ? 37.429 -23.406 67.714 1.00 55.34 119 GLU A N 1
ATOM 634 C CA . GLU A 1 90 ? 38.042 -22.068 67.832 1.00 56.58 119 GLU A CA 1
ATOM 635 C C . GLU A 1 90 ? 37.474 -21.349 69.050 1.00 54.39 119 GLU A C 1
ATOM 636 O O . GLU A 1 90 ? 38.210 -20.724 69.815 1.00 54.08 119 GLU A O 1
ATOM 642 N N . LYS A 1 91 ? 36.163 -21.485 69.236 1.00 52.13 120 LYS A N 1
ATOM 643 C CA . LYS A 1 91 ? 35.465 -20.845 70.343 1.00 50.53 120 LYS A CA 1
ATOM 644 C C . LYS A 1 91 ? 35.825 -21.445 71.705 1.00 48.47 120 LYS A C 1
ATOM 645 O O . LYS A 1 91 ? 36.036 -20.710 72.661 1.00 48.75 120 LYS A O 1
ATOM 651 N N . ARG A 1 92 ? 35.881 -22.767 71.807 1.00 45.71 121 ARG A N 1
ATOM 652 C CA . ARG A 1 92 ? 36.146 -23.400 73.104 1.00 42.82 121 ARG A CA 1
ATOM 653 C C . ARG A 1 92 ? 37.637 -23.410 73.469 1.00 43.95 121 ARG A C 1
ATOM 654 O O . ARG A 1 92 ? 38.002 -23.430 74.653 1.00 43.77 121 ARG A O 1
ATOM 662 N N . PHE A 1 93 ? 38.498 -23.395 72.456 1.00 44.83 122 PHE A N 1
ATOM 663 C CA . PHE A 1 93 ? 39.924 -23.549 72.695 1.00 45.59 122 PHE A CA 1
ATOM 664 C C . PHE A 1 93 ? 40.793 -22.567 71.928 1.00 46.08 122 PHE A C 1
ATOM 665 O O . PHE A 1 93 ? 41.228 -21.558 72.473 1.00 46.13 122 PHE A O 1
ATOM 673 N N . ASN A 1 94 ? 41.044 -22.873 70.662 1.00 46.79 123 ASN A N 1
ATOM 674 C CA . ASN A 1 94 ? 42.299 -22.491 70.064 1.00 47.59 123 ASN A CA 1
ATOM 675 C C . ASN A 1 94 ? 42.307 -22.638 68.556 1.00 48.26 123 ASN A C 1
ATOM 676 O O . ASN A 1 94 ? 41.710 -23.558 68.015 1.00 48.58 123 ASN A O 1
ATOM 681 N N . LYS A 1 95 ? 43.009 -21.730 67.887 1.00 48.81 124 LYS A N 1
ATOM 682 C CA . LYS A 1 95 ? 43.201 -21.786 66.430 1.00 48.78 124 LYS A CA 1
ATOM 683 C C . LYS A 1 95 ? 44.136 -22.934 66.027 1.00 48.24 124 LYS A C 1
ATOM 684 O O . LYS A 1 95 ? 43.911 -23.625 65.026 1.00 48.16 124 LYS A O 1
ATOM 686 N N . LYS A 1 96 ? 45.194 -23.114 66.811 1.00 47.40 125 LYS A N 1
ATOM 687 C CA . LYS A 1 96 ? 46.180 -24.167 66.576 1.00 46.75 125 LYS A CA 1
ATOM 688 C C . LYS A 1 96 ? 45.504 -25.527 66.648 1.00 45.36 125 LYS A C 1
ATOM 689 O O . LYS A 1 96 ? 45.535 -26.297 65.685 1.00 44.89 125 LYS A O 1
ATOM 695 N N . LEU A 1 97 ? 44.863 -25.789 67.785 1.00 43.84 126 LEU A N 1
ATOM 696 C CA . LEU A 1 97 ? 44.084 -27.016 67.999 1.00 42.49 126 LEU A CA 1
ATOM 697 C C . LEU A 1 97 ? 43.114 -27.279 66.860 1.00 41.78 126 LEU A C 1
ATOM 698 O O . LEU A 1 97 ? 43.001 -28.398 66.380 1.00 42.24 126 LEU A O 1
ATOM 703 N N . LYS A 1 98 ? 42.405 -26.239 66.447 1.00 40.84 127 LYS A N 1
ATOM 704 C CA . LYS A 1 98 ? 41.483 -26.341 65.332 1.00 40.51 127 LYS A CA 1
ATOM 705 C C . LYS A 1 98 ? 42.207 -26.816 64.080 1.00 39.64 127 LYS A C 1
ATOM 706 O O . LYS A 1 98 ? 41.710 -27.685 63.367 1.00 39.74 127 LYS A O 1
ATOM 712 N N . THR A 1 99 ? 43.383 -26.249 63.823 1.00 38.83 128 THR A N 1
ATOM 713 C CA . THR A 1 99 ? 44.162 -26.582 62.627 1.00 38.28 128 THR A CA 1
ATOM 714 C C . THR A 1 99 ? 44.675 -28.025 62.638 1.00 37.79 128 THR A C 1
ATOM 715 O O . THR A 1 99 ? 44.666 -28.705 61.608 1.00 37.99 128 THR A O 1
ATOM 719 N N . ILE A 1 100 ? 45.112 -28.490 63.803 1.00 36.99 129 ILE A N 1
ATOM 720 C CA . ILE A 1 100 ? 45.475 -29.905 63.984 1.00 36.48 129 ILE A CA 1
ATOM 721 C C . ILE A 1 100 ? 44.360 -30.863 63.554 1.00 36.42 129 ILE A C 1
ATOM 722 O O . ILE A 1 100 ? 44.578 -31.795 62.776 1.00 35.81 129 ILE A O 1
ATOM 727 N N . LEU A 1 101 ? 43.167 -30.624 64.084 1.00 36.45 130 LEU A N 1
ATOM 728 C CA . LEU A 1 101 ? 42.020 -31.435 63.748 1.00 36.66 130 LEU A CA 1
ATOM 729 C C . LEU A 1 101 ? 41.765 -31.355 62.260 1.00 36.58 130 LEU A C 1
ATOM 730 O O . LEU A 1 101 ? 41.535 -32.367 61.612 1.00 36.93 130 LEU A O 1
ATOM 735 N N . ALA A 1 102 ? 41.824 -30.145 61.721 1.00 36.42 131 ALA A N 1
ATOM 736 C CA . ALA A 1 102 ? 41.743 -29.946 60.279 1.00 36.35 131 ALA A CA 1
ATOM 737 C C . ALA A 1 102 ? 42.615 -30.961 59.559 1.00 36.27 131 ALA A C 1
ATOM 738 O O . ALA A 1 102 ? 42.173 -31.589 58.599 1.00 36.47 131 ALA A O 1
ATOM 740 N N . VAL A 1 103 ? 43.845 -31.130 60.043 1.00 36.08 132 VAL A N 1
ATOM 741 C CA . VAL A 1 103 ? 44.777 -32.094 59.453 1.00 35.84 132 VAL A CA 1
ATOM 742 C C . VAL A 1 103 ? 44.237 -33.514 59.552 1.00 35.75 132 VAL A C 1
ATOM 743 O O . VAL A 1 103 ? 44.206 -34.239 58.563 1.00 36.12 132 VAL A O 1
ATOM 747 N N . PHE A 1 104 ? 43.809 -33.916 60.741 1.00 35.30 133 PHE A N 1
ATOM 748 C CA . PHE A 1 104 ? 43.260 -35.260 60.908 1.00 34.67 133 PHE A CA 1
ATOM 749 C C . PHE A 1 104 ? 42.055 -35.465 60.022 1.00 35.19 133 PHE A C 1
ATOM 750 O O . PHE A 1 104 ? 41.954 -36.474 59.333 1.00 35.02 133 PHE A O 1
ATOM 758 N N . TRP A 1 105 ? 41.136 -34.509 60.049 1.00 36.09 134 TRP A N 1
ATOM 759 C CA . TRP A 1 105 ? 39.938 -34.607 59.236 1.00 37.42 134 TRP A CA 1
ATOM 760 C C . TRP A 1 105 ? 40.285 -34.813 57.777 1.00 37.79 134 TRP A C 1
ATOM 761 O O . TRP A 1 105 ? 39.954 -35.852 57.217 1.00 37.73 134 TRP A O 1
ATOM 772 N N . ILE A 1 106 ? 40.974 -33.851 57.170 1.00 38.63 135 ILE A N 1
ATOM 773 C CA . ILE A 1 106 ? 41.300 -33.960 55.747 1.00 39.18 135 ILE A CA 1
ATOM 774 C C . ILE A 1 106 ? 41.922 -35.338 55.443 1.00 39.58 135 ILE A C 1
ATOM 775 O O . ILE A 1 106 ? 41.471 -36.037 54.531 1.00 39.65 135 ILE A O 1
ATOM 780 N N . SER A 1 107 ? 42.907 -35.745 56.244 1.00 39.75 136 SER A N 1
ATOM 781 C CA . SER A 1 107 ? 43.544 -37.061 56.101 1.00 39.82 136 SER A CA 1
ATOM 782 C C . SER A 1 107 ? 42.494 -38.158 56.009 1.00 39.63 136 SER A C 1
ATOM 783 O O . SER A 1 107 ? 42.507 -38.989 55.102 1.00 39.52 136 SER A O 1
ATOM 786 N N . LEU A 1 108 ? 41.577 -38.119 56.967 1.00 39.47 137 LEU A N 1
ATOM 787 C CA . LEU A 1 108 ? 40.519 -39.105 57.111 1.00 39.27 137 LEU A CA 1
ATOM 788 C C . LEU A 1 108 ? 39.525 -39.086 55.950 1.00 39.26 137 LEU A C 1
ATOM 789 O O . LEU A 1 108 ? 39.135 -40.131 55.447 1.00 39.45 137 LEU A O 1
ATOM 794 N N . TYR A 1 109 ? 39.111 -37.901 55.524 1.00 39.33 138 TYR A N 1
ATOM 795 C CA . TYR A 1 109 ? 38.127 -37.799 54.448 1.00 39.53 138 TYR A CA 1
ATOM 796 C C . TYR A 1 109 ? 38.679 -38.414 53.167 1.00 40.66 138 TYR A C 1
ATOM 797 O O . TYR A 1 109 ? 37.976 -39.149 52.468 1.00 40.63 138 TYR A O 1
ATOM 806 N N . ILE A 1 110 ? 39.943 -38.116 52.877 1.00 42.06 139 ILE A N 1
ATOM 807 C CA . ILE A 1 110 ? 40.605 -38.639 51.685 1.00 43.50 139 ILE A CA 1
ATOM 808 C C . ILE A 1 110 ? 40.761 -40.147 51.755 1.00 43.60 139 ILE A C 1
ATOM 809 O O . ILE A 1 110 ? 40.209 -40.876 50.926 1.00 44.15 139 ILE A O 1
ATOM 814 N N . PHE A 1 111 ? 41.499 -40.603 52.762 1.00 43.28 140 PHE A N 1
ATOM 815 C CA . PHE A 1 111 ? 42.009 -41.977 52.786 1.00 42.87 140 PHE A CA 1
ATOM 816 C C . PHE A 1 111 ? 40.978 -43.053 53.101 1.00 41.25 140 PHE A C 1
ATOM 817 O O . PHE A 1 111 ? 41.139 -44.194 52.686 1.00 40.74 140 PHE A O 1
ATOM 825 N N . VAL A 1 112 ? 39.919 -42.702 53.812 1.00 39.73 141 VAL A N 1
ATOM 826 C CA . VAL A 1 112 ? 38.824 -43.641 53.992 1.00 38.60 141 VAL A CA 1
ATOM 827 C C . VAL A 1 112 ? 37.585 -43.148 53.249 1.00 39.51 141 VAL A C 1
ATOM 828 O O . VAL A 1 112 ? 37.278 -43.647 52.169 1.00 39.19 141 VAL A O 1
ATOM 832 N N . ASN A 1 113 ? 36.915 -42.144 53.802 1.00 40.85 142 ASN A N 1
ATOM 833 C CA . ASN A 1 113 ? 35.544 -41.812 53.404 1.00 42.34 142 ASN A CA 1
ATOM 834 C C . ASN A 1 113 ? 35.320 -41.744 51.899 1.00 43.18 142 ASN A C 1
ATOM 835 O O . ASN A 1 113 ? 34.419 -42.407 51.372 1.00 43.39 142 ASN A O 1
ATOM 840 N N . LEU A 1 114 ? 36.141 -40.952 51.214 1.00 44.13 143 LEU A N 1
ATOM 841 C CA . LEU A 1 114 ? 36.065 -40.853 49.761 1.00 44.85 143 LEU A CA 1
ATOM 842 C C . LEU A 1 114 ? 36.473 -42.166 49.114 1.00 43.34 143 LEU A C 1
ATOM 843 O O . LEU A 1 114 ? 35.716 -42.748 48.341 1.00 43.36 143 LEU A O 1
ATOM 848 N N . THR A 1 115 ? 37.675 -42.620 49.450 1.00 41.47 144 THR A N 1
ATOM 849 C CA . THR A 1 115 ? 38.206 -43.883 48.951 1.00 39.80 144 THR A CA 1
ATOM 850 C C . THR A 1 115 ? 37.164 -44.980 49.028 1.00 39.09 144 THR A C 1
ATOM 851 O O . THR A 1 115 ? 36.824 -45.598 48.023 1.00 39.03 144 THR A O 1
ATOM 855 N N . SER A 1 116 ? 36.657 -45.197 50.237 1.00 38.32 145 SER A N 1
ATOM 856 C CA . SER A 1 116 ? 35.670 -46.242 50.519 1.00 37.95 145 SER A CA 1
ATOM 857 C C . SER A 1 116 ? 34.442 -46.116 49.621 1.00 37.42 145 SER A C 1
ATOM 858 O O . SER A 1 116 ? 34.017 -47.081 48.979 1.00 37.20 145 SER A O 1
ATOM 861 N N . VAL A 1 117 ? 33.877 -44.916 49.593 1.00 37.08 146 VAL A N 1
ATOM 862 C CA . VAL A 1 117 ? 32.663 -44.666 48.841 1.00 37.12 146 VAL A CA 1
ATOM 863 C C . VAL A 1 117 ? 32.938 -44.729 47.337 1.00 37.63 146 VAL A C 1
ATOM 864 O O . VAL A 1 117 ? 32.101 -45.209 46.576 1.00 37.72 146 VAL A O 1
ATOM 868 N N . LEU A 1 118 ? 34.110 -44.253 46.917 1.00 38.09 147 LEU A N 1
ATOM 869 C CA . LEU A 1 118 ? 34.544 -44.399 45.524 1.00 38.53 147 LEU A CA 1
ATOM 870 C C . LEU A 1 118 ? 34.559 -45.868 45.131 1.00 38.90 147 LEU A C 1
ATOM 871 O O . LEU A 1 118 ? 34.051 -46.246 44.076 1.00 39.02 147 LEU A O 1
ATOM 876 N N . TYR A 1 119 ? 35.151 -46.687 45.994 1.00 39.41 148 TYR A N 1
ATOM 877 C CA . TYR A 1 119 ? 35.209 -48.125 45.779 1.00 39.91 148 TYR A CA 1
ATOM 878 C C . TYR A 1 119 ? 33.810 -48.724 45.850 1.00 39.01 148 TYR A C 1
ATOM 879 O O . TYR A 1 119 ? 33.332 -49.289 44.868 1.00 39.00 148 TYR A O 1
ATOM 888 N N . LEU A 1 120 ? 33.159 -48.582 47.004 1.00 38.08 149 LEU A N 1
ATOM 889 C CA . LEU A 1 120 ? 31.819 -49.131 47.218 1.00 37.24 149 LEU A CA 1
ATOM 890 C C . LEU A 1 120 ? 30.865 -48.735 46.106 1.00 37.96 149 LEU A C 1
ATOM 891 O O . LEU A 1 120 ? 30.032 -49.526 45.681 1.00 37.94 149 LEU A O 1
ATOM 896 N N . GLY A 1 121 ? 30.992 -47.507 45.634 1.00 38.89 150 GLY A N 1
ATOM 897 C CA . GLY A 1 121 ? 30.210 -47.055 44.495 1.00 39.97 150 GLY A CA 1
ATOM 898 C C . GLY A 1 121 ? 30.558 -47.816 43.228 1.00 40.89 150 GLY A C 1
ATOM 899 O O . GLY A 1 121 ? 29.675 -48.325 42.532 1.00 40.80 150 GLY A O 1
ATOM 900 N N . GLY A 1 122 ? 31.852 -47.901 42.939 1.00 41.95 151 GLY A N 1
ATOM 901 C CA . GLY A 1 122 ? 32.330 -48.612 41.763 1.00 42.89 151 GLY A CA 1
ATOM 902 C C . GLY A 1 122 ? 31.773 -50.019 41.680 1.00 43.54 151 GLY A C 1
ATOM 903 O O . GLY A 1 122 ? 31.212 -50.417 40.657 1.00 43.84 151 GLY A O 1
ATOM 904 N N . LEU A 1 123 ? 31.926 -50.765 42.771 1.00 44.08 152 LEU A N 1
ATOM 905 C CA . LEU A 1 123 ? 31.386 -52.129 42.887 1.00 44.40 152 LEU A CA 1
ATOM 906 C C . LEU A 1 123 ? 29.953 -52.233 42.389 1.00 44.87 152 LEU A C 1
ATOM 907 O O . LEU A 1 123 ? 29.608 -53.144 41.643 1.00 44.79 152 LEU A O 1
ATOM 912 N N . ALA A 1 124 ? 29.123 -51.298 42.831 1.00 45.63 153 ALA A N 1
ATOM 913 C CA . ALA A 1 124 ? 27.709 -51.293 42.495 1.00 46.44 153 ALA A CA 1
ATOM 914 C C . ALA A 1 124 ? 27.490 -51.240 40.996 1.00 47.26 153 ALA A C 1
ATOM 915 O O . ALA A 1 124 ? 26.627 -51.935 40.466 1.00 47.81 153 ALA A O 1
ATOM 917 N N . LEU A 1 125 ? 28.286 -50.417 40.320 1.00 47.96 154 LEU A N 1
ATOM 918 C CA . LEU A 1 125 ? 28.170 -50.234 38.875 1.00 48.34 154 LEU A CA 1
ATOM 919 C C . LEU A 1 125 ? 28.667 -51.462 38.145 1.00 49.62 154 LEU A C 1
ATOM 920 O O . LEU A 1 125 ? 27.950 -52.038 37.328 1.00 48.72 154 LEU A O 1
ATOM 925 N N . GLU A 1 126 ? 29.902 -51.851 38.450 1.00 51.83 155 GLU A N 1
ATOM 926 C CA . GLU A 1 126 ? 30.482 -53.090 37.934 1.00 54.06 155 GLU A CA 1
ATOM 927 C C . GLU A 1 126 ? 29.480 -54.240 38.020 1.00 55.31 155 GLU A C 1
ATOM 928 O O . GLU A 1 126 ? 29.328 -55.018 37.083 1.00 54.13 155 GLU A O 1
ATOM 934 N N . THR A 1 127 ? 28.805 -54.327 39.159 1.00 57.81 156 THR A N 1
ATOM 935 C CA . THR A 1 127 ? 27.888 -55.420 39.451 1.00 60.58 156 THR A CA 1
ATOM 936 C C . THR A 1 127 ? 26.530 -55.237 38.779 1.00 61.53 156 THR A C 1
ATOM 937 O O . THR A 1 127 ? 26.096 -56.082 37.998 1.00 61.75 156 THR A O 1
ATOM 941 N N . ILE A 1 128 ? 25.863 -54.134 39.096 1.00 63.00 157 ILE A N 1
ATOM 942 C CA . ILE A 1 128 ? 24.508 -53.891 38.604 1.00 63.93 157 ILE A CA 1
ATOM 943 C C . ILE A 1 128 ? 24.494 -53.679 37.090 1.00 64.85 157 ILE A C 1
ATOM 944 O O . ILE A 1 128 ? 23.569 -54.122 36.404 1.00 65.55 157 ILE A O 1
ATOM 949 N N . LEU A 1 129 ? 25.522 -53.000 36.585 1.00 65.25 158 LEU A N 1
ATOM 950 C CA . LEU A 1 129 ? 25.756 -52.875 35.149 1.00 65.16 158 LEU A CA 1
ATOM 951 C C . LEU A 1 129 ? 26.894 -53.815 34.780 1.00 64.74 158 LEU A C 1
ATOM 952 O O . LEU A 1 129 ? 27.404 -54.534 35.637 1.00 64.22 158 LEU A O 1
ATOM 957 N N . GLY A 1 130 ? 27.277 -53.826 33.509 1.00 64.43 159 GLY A N 1
ATOM 958 C CA . GLY A 1 130 ? 28.413 -54.630 33.053 1.00 64.39 159 GLY A CA 1
ATOM 959 C C . GLY A 1 130 ? 29.642 -53.766 32.829 1.00 64.36 159 GLY A C 1
ATOM 960 O O . GLY A 1 130 ? 29.973 -53.441 31.688 1.00 64.91 159 GLY A O 1
ATOM 961 N N . ILE A 1 131 ? 30.323 -53.407 33.917 1.00 64.03 160 ILE A N 1
ATOM 962 C CA . ILE A 1 131 ? 31.410 -52.414 33.882 1.00 63.54 160 ILE A CA 1
ATOM 963 C C . ILE A 1 131 ? 32.631 -52.879 34.696 1.00 63.69 160 ILE A C 1
ATOM 964 O O . ILE A 1 131 ? 32.494 -53.732 35.566 1.00 63.57 160 ILE A O 1
ATOM 969 N N . PRO A 1 132 ? 33.833 -52.343 34.392 1.00 63.94 161 PRO A N 1
ATOM 970 C CA . PRO A 1 132 ? 35.014 -52.544 35.239 1.00 64.38 161 PRO A CA 1
ATOM 971 C C . PRO A 1 132 ? 35.230 -51.435 36.272 1.00 65.07 161 PRO A C 1
ATOM 972 O O . PRO A 1 132 ? 34.850 -50.285 36.050 1.00 65.07 161 PRO A O 1
ATOM 976 N N . LEU A 1 133 ? 35.873 -51.793 37.378 1.00 66.10 162 LEU A N 1
ATOM 977 C CA . LEU A 1 133 ? 35.936 -50.937 38.560 1.00 67.01 162 LEU A CA 1
ATOM 978 C C . LEU A 1 133 ? 36.663 -49.613 38.324 1.00 68.02 162 LEU A C 1
ATOM 979 O O . LEU A 1 133 ? 36.132 -48.541 38.640 1.00 68.15 162 LEU A O 1
ATOM 984 N N . MET A 1 134 ? 37.874 -49.679 37.780 1.00 68.96 163 MET A N 1
ATOM 985 C CA . MET A 1 134 ? 38.690 -48.476 37.662 1.00 69.96 163 MET A CA 1
ATOM 986 C C . MET A 1 134 ? 37.969 -47.437 36.807 1.00 69.58 163 MET A C 1
ATOM 987 O O . MET A 1 134 ? 37.968 -46.245 37.124 1.00 69.22 163 MET A O 1
ATOM 992 N N . TYR A 1 135 ? 37.341 -47.904 35.733 1.00 69.29 164 TYR A N 1
ATOM 993 C CA . TYR A 1 135 ? 36.502 -47.046 34.899 1.00 69.45 164 TYR A CA 1
ATOM 994 C C . TYR A 1 135 ? 35.292 -46.537 35.684 1.00 66.48 164 TYR A C 1
ATOM 995 O O . TYR A 1 135 ? 34.902 -45.378 35.542 1.00 66.52 164 TYR A O 1
ATOM 1004 N N . SER A 1 136 ? 34.705 -47.401 36.509 1.00 63.00 165 SER A N 1
ATOM 1005 C CA . SER A 1 136 ? 33.562 -47.015 37.347 1.00 60.09 165 SER A CA 1
ATOM 1006 C C . SER A 1 136 ? 33.908 -45.912 38.337 1.00 58.46 165 SER A C 1
ATOM 1007 O O . SER A 1 136 ? 33.203 -44.909 38.423 1.00 58.00 165 SER A O 1
ATOM 1010 N N . ILE A 1 137 ? 34.995 -46.095 39.078 1.00 56.71 166 ILE A N 1
ATOM 1011 C CA . ILE A 1 137 ? 35.388 -45.109 40.082 1.00 55.63 166 ILE A CA 1
ATOM 1012 C C . ILE A 1 137 ? 35.732 -43.763 39.441 1.00 54.64 166 ILE A C 1
ATOM 1013 O O . ILE A 1 137 ? 35.548 -42.718 40.061 1.00 54.35 166 ILE A O 1
ATOM 1018 N N . LEU A 1 138 ? 36.227 -43.795 38.205 1.00 53.61 167 LEU A N 1
ATOM 1019 C CA . LEU A 1 138 ? 36.514 -42.572 37.455 1.00 52.63 167 LEU A CA 1
ATOM 1020 C C . LEU A 1 138 ? 35.244 -42.028 36.803 1.00 52.91 167 LEU A C 1
ATOM 1021 O O . LEU A 1 138 ? 35.041 -40.817 36.741 1.00 52.68 167 LEU A O 1
ATOM 1026 N N . GLY A 1 139 ? 34.388 -42.930 36.333 1.00 53.33 168 GLY A N 1
ATOM 1027 C CA . GLY A 1 139 ? 33.042 -42.566 35.890 1.00 53.96 168 GLY A CA 1
ATOM 1028 C C . GLY A 1 139 ? 32.263 -41.919 37.018 1.00 54.59 168 GLY A C 1
ATOM 1029 O O . GLY A 1 139 ? 31.380 -41.100 36.781 1.00 54.77 168 GLY A O 1
ATOM 1030 N N . LEU A 1 140 ? 32.595 -42.305 38.248 1.00 55.42 169 LEU A N 1
ATOM 1031 C CA . LEU A 1 140 ? 32.090 -41.648 39.449 1.00 56.12 169 LEU A CA 1
ATOM 1032 C C . LEU A 1 140 ? 32.861 -40.368 39.744 1.00 56.48 169 LEU A C 1
ATOM 1033 O O . LEU A 1 140 ? 32.269 -39.340 40.065 1.00 56.39 169 LEU A O 1
ATOM 1038 N N . ALA A 1 141 ? 34.186 -40.452 39.656 1.00 57.02 170 ALA A N 1
ATOM 1039 C CA . ALA A 1 141 ? 35.074 -39.333 39.987 1.00 57.54 170 ALA A CA 1
ATOM 1040 C C . ALA A 1 141 ? 34.812 -38.116 39.107 1.00 58.22 170 ALA A C 1
ATOM 1041 O O . ALA A 1 141 ? 34.661 -37.000 39.606 1.00 58.17 170 ALA A O 1
ATOM 1043 N N . LEU A 1 142 ? 34.767 -38.340 37.796 1.00 59.14 171 LEU A N 1
ATOM 1044 C CA . LEU A 1 142 ? 34.412 -37.287 36.837 1.00 59.76 171 LEU A CA 1
ATOM 1045 C C . LEU A 1 142 ? 33.091 -36.612 37.198 1.00 60.41 171 LEU A C 1
ATOM 1046 O O . LEU A 1 142 ? 32.956 -35.397 37.094 1.00 60.57 171 LEU A O 1
ATOM 1051 N N . PHE A 1 143 ? 32.125 -37.417 37.621 1.00 61.15 172 PHE A N 1
ATOM 1052 C CA . PHE A 1 143 ? 30.779 -36.934 37.915 1.00 61.94 172 PHE A CA 1
ATOM 1053 C C . PHE A 1 143 ? 30.720 -36.165 39.223 1.00 61.50 172 PHE A C 1
ATOM 1054 O O . PHE A 1 143 ? 30.054 -35.138 39.305 1.00 61.14 172 PHE A O 1
ATOM 1062 N N . ALA A 1 144 ? 31.415 -36.667 40.240 1.00 61.31 173 ALA A N 1
ATOM 1063 C CA . ALA A 1 144 ? 31.506 -35.984 41.531 1.00 61.15 173 ALA A CA 1
ATOM 1064 C C . ALA A 1 144 ? 32.083 -34.573 41.379 1.00 61.00 173 ALA A C 1
ATOM 1065 O O . ALA A 1 144 ? 31.689 -33.660 42.104 1.00 61.22 173 ALA A O 1
ATOM 1067 N N . LEU A 1 145 ? 33.013 -34.403 40.439 1.00 60.67 174 LEU A N 1
ATOM 1068 C CA . LEU A 1 145 ? 33.589 -33.086 40.134 1.00 60.39 174 LEU A CA 1
ATOM 1069 C C . LEU A 1 145 ? 32.539 -32.142 39.577 1.00 60.75 174 LEU A C 1
ATOM 1070 O O . LEU A 1 145 ? 32.304 -31.069 40.128 1.00 60.32 174 LEU A O 1
ATOM 1075 N N . VAL A 1 146 ? 31.916 -32.563 38.479 1.00 61.59 175 VAL A N 1
ATOM 1076 C CA . VAL A 1 146 ? 30.968 -31.736 37.724 1.00 62.45 175 VAL A CA 1
ATOM 1077 C C . VAL A 1 146 ? 29.817 -31.216 38.586 1.00 63.72 175 VAL A C 1
ATOM 1078 O O . VAL A 1 146 ? 29.430 -30.051 38.471 1.00 64.29 175 VAL A O 1
ATOM 1082 N N . TYR A 1 147 ? 29.286 -32.081 39.448 1.00 64.90 176 TYR A N 1
ATOM 1083 C CA . TYR A 1 147 ? 28.185 -31.720 40.354 1.00 66.04 176 TYR A CA 1
ATOM 1084 C C . TYR A 1 147 ? 28.601 -30.685 41.416 1.00 66.15 176 TYR A C 1
ATOM 1085 O O . TYR A 1 147 ? 27.738 -30.046 42.022 1.00 65.92 176 TYR A O 1
ATOM 1094 N N . SER A 1 148 ? 29.909 -30.520 41.636 1.00 66.53 177 SER A N 1
ATOM 1095 C CA . SER A 1 148 ? 30.434 -29.443 42.496 1.00 66.80 177 SER A CA 1
ATOM 1096 C C . SER A 1 148 ? 30.576 -28.121 41.730 1.00 67.32 177 SER A C 1
ATOM 1097 O O . SER A 1 148 ? 30.157 -27.060 42.207 1.00 67.59 177 SER A O 1
ATOM 1100 N N . ILE A 1 149 ? 31.173 -28.199 40.544 1.00 67.57 178 ILE A N 1
ATOM 1101 C CA . ILE A 1 149 ? 31.416 -27.029 39.707 1.00 67.57 178 ILE A CA 1
ATOM 1102 C C . ILE A 1 149 ? 30.390 -26.949 38.575 1.00 67.32 178 ILE A C 1
ATOM 1103 O O . ILE A 1 149 ? 29.218 -26.644 38.803 1.00 66.95 178 ILE A O 1
ATOM 1108 N N . VAL A 1 156 ? 19.514 -27.345 48.507 1.00 71.93 185 VAL A N 1
ATOM 1109 C CA . VAL A 1 156 ? 20.289 -28.362 49.231 1.00 72.11 185 VAL A CA 1
ATOM 1110 C C . VAL A 1 156 ? 19.459 -29.491 49.865 1.00 72.52 185 VAL A C 1
ATOM 1111 O O . VAL A 1 156 ? 20.024 -30.531 50.216 1.00 72.33 185 VAL A O 1
ATOM 1113 N N . VAL A 1 157 ? 18.147 -29.286 50.032 1.00 73.27 186 VAL A N 1
ATOM 1114 C CA . VAL A 1 157 ? 17.262 -30.306 50.626 1.00 73.80 186 VAL A CA 1
ATOM 1115 C C . VAL A 1 157 ? 15.962 -30.595 49.827 1.00 75.14 186 VAL A C 1
ATOM 1116 O O . VAL A 1 157 ? 15.088 -31.321 50.307 1.00 75.13 186 VAL A O 1
ATOM 1120 N N . TRP A 1 158 ? 15.835 -30.027 48.627 1.00 76.58 187 TRP A N 1
ATOM 1121 C CA . TRP A 1 158 ? 14.892 -30.529 47.612 1.00 78.11 187 TRP A CA 1
ATOM 1122 C C . TRP A 1 158 ? 15.342 -31.938 47.208 1.00 76.83 187 TRP A C 1
ATOM 1123 O O . TRP A 1 158 ? 14.524 -32.855 47.056 1.00 76.33 187 TRP A O 1
ATOM 1134 N N . THR A 1 159 ? 16.660 -32.091 47.056 1.00 75.72 188 THR A N 1
ATOM 1135 C CA . THR A 1 159 ? 17.282 -33.352 46.637 1.00 74.75 188 THR A CA 1
ATOM 1136 C C . THR A 1 159 ? 17.306 -34.375 47.769 1.00 73.99 188 THR A C 1
ATOM 1137 O O . THR A 1 159 ? 17.065 -35.555 47.533 1.00 74.15 188 THR A O 1
ATOM 1141 N N . ASP A 1 160 ? 17.589 -33.918 48.993 1.00 72.85 189 ASP A N 1
ATOM 1142 C CA . ASP A 1 160 ? 17.694 -34.808 50.177 1.00 71.68 189 ASP A CA 1
ATOM 1143 C C . ASP A 1 160 ? 16.331 -35.347 50.687 1.00 70.56 189 ASP A C 1
ATOM 1144 O O . ASP A 1 160 ? 16.280 -36.009 51.727 1.00 70.63 189 ASP A O 1
ATOM 1149 N N . VAL A 1 161 ? 15.241 -35.058 49.968 1.00 69.18 190 VAL A N 1
ATOM 1150 C CA . VAL A 1 161 ? 13.929 -35.671 50.234 1.00 68.17 190 VAL A CA 1
ATOM 1151 C C . VAL A 1 161 ? 13.541 -36.675 49.154 1.00 67.31 190 VAL A C 1
ATOM 1152 O O . VAL A 1 161 ? 13.166 -37.806 49.458 1.00 67.27 190 VAL A O 1
ATOM 1156 N N . ILE A 1 162 ? 13.607 -36.239 47.899 1.00 66.35 191 ILE A N 1
ATOM 1157 C CA . ILE A 1 162 ? 13.277 -37.087 46.745 1.00 65.61 191 ILE A CA 1
ATOM 1158 C C . ILE A 1 162 ? 14.110 -38.376 46.677 1.00 65.20 191 ILE A C 1
ATOM 1159 O O . ILE A 1 162 ? 13.626 -39.408 46.200 1.00 65.46 191 ILE A O 1
ATOM 1164 N N . GLN A 1 163 ? 15.354 -38.307 47.153 1.00 64.29 192 GLN A N 1
ATOM 1165 C CA . GLN A 1 163 ? 16.238 -39.479 47.228 1.00 63.33 192 GLN A CA 1
ATOM 1166 C C . GLN A 1 163 ? 15.799 -40.451 48.325 1.00 62.55 192 GLN A C 1
ATOM 1167 O O . GLN A 1 163 ? 15.812 -41.656 48.115 1.00 62.30 192 GLN A O 1
ATOM 1173 N N . VAL A 1 164 ? 15.417 -39.929 49.490 1.00 62.02 193 VAL A N 1
ATOM 1174 C CA . VAL A 1 164 ? 15.015 -40.775 50.628 1.00 61.76 193 VAL A CA 1
ATOM 1175 C C . VAL A 1 164 ? 13.806 -41.656 50.293 1.00 62.55 193 VAL A C 1
ATOM 1176 O O . VAL A 1 164 ? 13.799 -42.838 50.616 1.00 62.95 193 VAL A O 1
ATOM 1180 N N . PHE A 1 165 ? 12.796 -41.089 49.644 1.00 63.28 194 PHE A N 1
ATOM 1181 C CA . PHE A 1 165 ? 11.677 -41.888 49.140 1.00 64.08 194 PHE A CA 1
ATOM 1182 C C . PHE A 1 165 ? 12.153 -42.917 48.114 1.00 63.27 194 PHE A C 1
ATOM 1183 O O . PHE A 1 165 ? 11.809 -44.093 48.212 1.00 63.20 194 PHE A O 1
ATOM 1191 N N . PHE A 1 166 ? 12.913 -42.453 47.121 1.00 62.50 195 PHE A N 1
ATOM 1192 C CA . PHE A 1 166 ? 13.485 -43.314 46.072 1.00 62.07 195 PHE A CA 1
ATOM 1193 C C . PHE A 1 166 ? 14.100 -44.590 46.660 1.00 60.26 195 PHE A C 1
ATOM 1194 O O . PHE A 1 166 ? 13.736 -45.710 46.288 1.00 60.01 195 PHE A O 1
ATOM 1202 N N . LEU A 1 167 ? 15.033 -44.390 47.589 1.00 58.06 196 LEU A N 1
ATOM 1203 C CA . LEU A 1 167 ? 15.902 -45.453 48.089 1.00 56.22 196 LEU A CA 1
ATOM 1204 C C . LEU A 1 167 ? 15.277 -46.301 49.198 1.00 55.88 196 LEU A C 1
ATOM 1205 O O . LEU A 1 167 ? 15.614 -47.481 49.340 1.00 55.82 196 LEU A O 1
ATOM 1210 N N . VAL A 1 168 ? 14.391 -45.708 49.992 1.00 55.53 197 VAL A N 1
ATOM 1211 C CA . VAL A 1 168 ? 13.657 -46.474 50.997 1.00 55.51 197 VAL A CA 1
ATOM 1212 C C . VAL A 1 168 ? 12.754 -47.493 50.304 1.00 56.55 197 VAL A C 1
ATOM 1213 O O . VAL A 1 168 ? 12.700 -48.655 50.710 1.00 56.40 197 VAL A O 1
ATOM 1217 N N . LEU A 1 169 ? 12.060 -47.058 49.254 1.00 57.87 198 LEU A N 1
ATOM 1218 C CA . LEU A 1 169 ? 11.286 -47.975 48.416 1.00 59.14 198 LEU A CA 1
ATOM 1219 C C . LEU A 1 169 ? 12.216 -48.954 47.695 1.00 59.54 198 LEU A C 1
ATOM 1220 O O . LEU A 1 169 ? 11.903 -50.136 47.575 1.00 59.92 198 LEU A O 1
ATOM 1225 N N . GLY A 1 170 ? 13.357 -48.454 47.225 1.00 59.95 199 GLY A N 1
ATOM 1226 C CA . GLY A 1 170 ? 14.370 -49.286 46.569 1.00 60.27 199 GLY A CA 1
ATOM 1227 C C . GLY A 1 170 ? 14.888 -50.419 47.446 1.00 60.74 199 GLY A C 1
ATOM 1228 O O . GLY A 1 170 ? 14.772 -51.592 47.090 1.00 60.36 199 GLY A O 1
ATOM 1229 N N . GLY A 1 171 ? 15.461 -50.061 48.593 1.00 61.51 200 GLY A N 1
ATOM 1230 C CA . GLY A 1 171 ? 15.969 -51.039 49.558 1.00 62.29 200 GLY A CA 1
ATOM 1231 C C . GLY A 1 171 ? 14.917 -52.046 49.980 1.00 63.03 200 GLY A C 1
ATOM 1232 O O . GLY A 1 171 ? 15.213 -53.226 50.155 1.00 63.20 200 GLY A O 1
ATOM 1233 N N . PHE A 1 172 ? 13.689 -51.562 50.141 1.00 63.81 201 PHE A N 1
ATOM 1234 C CA . PHE A 1 172 ? 12.537 -52.397 50.466 1.00 64.61 201 PHE A CA 1
ATOM 1235 C C . PHE A 1 172 ? 12.137 -53.295 49.296 1.00 63.84 201 PHE A C 1
ATOM 1236 O O . PHE A 1 172 ? 11.791 -54.452 49.497 1.00 63.83 201 PHE A O 1
ATOM 1244 N N . MET A 1 173 ? 12.180 -52.764 48.079 1.00 63.17 202 MET A N 1
ATOM 1245 C CA . MET A 1 173 ? 11.834 -53.549 46.891 1.00 62.87 202 MET A CA 1
ATOM 1246 C C . MET A 1 173 ? 12.745 -54.752 46.765 1.00 60.42 202 MET A C 1
ATOM 1247 O O . MET A 1 173 ? 12.283 -55.887 46.765 1.00 60.19 202 MET A O 1
ATOM 1252 N N . THR A 1 174 ? 14.040 -54.484 46.661 1.00 57.86 203 THR A N 1
ATOM 1253 C CA . THR A 1 174 ? 15.056 -55.525 46.646 1.00 55.89 203 THR A CA 1
ATOM 1254 C C . THR A 1 174 ? 14.831 -56.517 47.772 1.00 55.21 203 THR A C 1
ATOM 1255 O O . THR A 1 174 ? 14.635 -57.701 47.531 1.00 54.46 203 THR A O 1
ATOM 1259 N N . THR A 1 175 ? 14.842 -56.015 49.002 1.00 55.00 204 THR A N 1
ATOM 1260 C CA . THR A 1 175 ? 14.734 -56.867 50.184 1.00 55.16 204 THR A CA 1
ATOM 1261 C C . THR A 1 175 ? 13.433 -57.683 50.163 1.00 57.21 204 THR A C 1
ATOM 1262 O O . THR A 1 175 ? 13.436 -58.870 50.463 1.00 56.96 204 THR A O 1
ATOM 1266 N N . TYR A 1 176 ? 12.328 -57.055 49.782 1.00 60.00 205 TYR A N 1
ATOM 1267 C CA . TYR A 1 176 ? 11.053 -57.757 49.728 1.00 62.78 205 TYR A CA 1
ATOM 1268 C C . TYR A 1 176 ? 11.137 -58.949 48.790 1.00 61.55 205 TYR A C 1
ATOM 1269 O O . TYR A 1 176 ? 10.866 -60.078 49.186 1.00 61.44 205 TYR A O 1
ATOM 1278 N N . MET A 1 177 ? 11.508 -58.680 47.542 1.00 60.50 206 MET A N 1
ATOM 1279 C CA . MET A 1 177 ? 11.517 -59.705 46.498 1.00 59.85 206 MET A CA 1
ATOM 1280 C C . MET A 1 177 ? 12.545 -60.808 46.767 1.00 57.51 206 MET A C 1
ATOM 1281 O O . MET A 1 177 ? 12.359 -61.953 46.355 1.00 56.90 206 MET A O 1
ATOM 1286 N N . ALA A 1 178 ? 13.633 -60.454 47.443 1.00 55.16 207 ALA A N 1
ATOM 1287 C CA . ALA A 1 178 ? 14.651 -61.434 47.813 1.00 53.47 207 ALA A CA 1
ATOM 1288 C C . ALA A 1 178 ? 14.034 -62.472 48.724 1.00 52.18 207 ALA A C 1
ATOM 1289 O O . ALA A 1 178 ? 14.112 -63.654 48.447 1.00 51.85 207 ALA A O 1
ATOM 1291 N N . VAL A 1 179 ? 13.399 -62.022 49.800 1.00 50.92 208 VAL A N 1
ATOM 1292 C CA . VAL A 1 179 ? 12.736 -62.928 50.745 1.00 50.17 208 VAL A CA 1
ATOM 1293 C C . VAL A 1 179 ? 11.551 -63.653 50.103 1.00 50.48 208 VAL A C 1
ATOM 1294 O O . VAL A 1 179 ? 11.250 -64.798 50.441 1.00 49.99 208 VAL A O 1
ATOM 1298 N N . SER A 1 180 ? 10.878 -62.979 49.178 1.00 51.10 209 SER A N 1
ATOM 1299 C CA . SER A 1 180 ? 9.796 -63.595 48.418 1.00 51.71 209 SER A CA 1
ATOM 1300 C C . SER A 1 180 ? 10.291 -64.850 47.698 1.00 52.40 209 SER A C 1
ATOM 1301 O O . SER A 1 180 ? 9.570 -65.840 47.586 1.00 52.53 209 SER A O 1
ATOM 1304 N N . PHE A 1 181 ? 11.532 -64.793 47.222 1.00 53.09 210 PHE A N 1
ATOM 1305 C CA . PHE A 1 181 ? 12.146 -65.888 46.475 1.00 53.66 210 PHE A CA 1
ATOM 1306 C C . PHE A 1 181 ? 12.419 -67.100 47.357 1.00 53.73 210 PHE A C 1
ATOM 1307 O O . PHE A 1 181 ? 12.126 -68.231 46.973 1.00 53.14 210 PHE A O 1
ATOM 1315 N N . ILE A 1 182 ? 12.988 -66.847 48.532 1.00 54.29 211 ILE A N 1
ATOM 1316 C CA . ILE A 1 182 ? 13.338 -67.901 49.482 1.00 54.92 211 ILE A CA 1
ATOM 1317 C C . ILE A 1 182 ? 12.104 -68.686 49.917 1.00 57.31 211 ILE A C 1
ATOM 1318 O O . ILE A 1 182 ? 12.109 -69.912 49.900 1.00 57.27 211 ILE A O 1
ATOM 1323 N N . GLY A 1 183 ? 11.051 -67.975 50.304 1.00 60.45 212 GLY A N 1
ATOM 1324 C CA . GLY A 1 183 ? 9.788 -68.609 50.690 1.00 63.40 212 GLY A CA 1
ATOM 1325 C C . GLY A 1 183 ? 9.101 -69.312 49.531 1.00 66.31 212 GLY A C 1
ATOM 1326 O O . GLY A 1 183 ? 8.432 -70.332 49.716 1.00 66.39 212 GLY A O 1
ATOM 1327 N N . GLY A 1 184 ? 9.261 -68.751 48.334 1.00 69.84 213 GLY A N 1
ATOM 1328 C CA . GLY A 1 184 ? 8.755 -69.362 47.112 1.00 72.84 213 GLY A CA 1
ATOM 1329 C C . GLY A 1 184 ? 7.250 -69.512 47.116 1.00 75.67 213 GLY A C 1
ATOM 1330 O O . GLY A 1 184 ? 6.525 -68.551 46.858 1.00 75.96 213 GLY A O 1
ATOM 1331 N N . THR A 1 185 ? 6.788 -70.723 47.426 1.00 78.96 214 THR A N 1
ATOM 1332 C CA . THR A 1 185 ? 5.362 -71.067 47.367 1.00 81.61 214 THR A CA 1
ATOM 1333 C C . THR A 1 185 ? 4.654 -71.091 48.730 1.00 82.85 214 THR A C 1
ATOM 1334 O O . THR A 1 185 ? 3.425 -71.184 48.784 1.00 83.64 214 THR A O 1
ATOM 1338 N N . ASP A 1 186 ? 5.416 -71.013 49.820 1.00 83.79 215 ASP A N 1
ATOM 1339 C CA . ASP A 1 186 ? 4.828 -71.017 51.168 1.00 84.34 215 ASP A CA 1
ATOM 1340 C C . ASP A 1 186 ? 4.652 -69.607 51.745 1.00 83.09 215 ASP A C 1
ATOM 1341 O O . ASP A 1 186 ? 4.367 -69.450 52.935 1.00 83.25 215 ASP A O 1
ATOM 1346 N N . GLY A 1 187 ? 4.807 -68.589 50.900 1.00 81.42 216 GLY A N 1
ATOM 1347 C CA . GLY A 1 187 ? 4.559 -67.205 51.301 1.00 79.93 216 GLY A CA 1
ATOM 1348 C C . GLY A 1 187 ? 5.821 -66.422 51.609 1.00 78.24 216 GLY A C 1
ATOM 1349 O O . GLY A 1 187 ? 6.903 -66.989 51.745 1.00 78.28 216 GLY A O 1
ATOM 1350 N N . TRP A 1 188 ? 5.665 -65.106 51.725 1.00 76.01 217 TRP A N 1
ATOM 1351 C CA . TRP A 1 188 ? 6.790 -64.194 51.960 1.00 74.20 217 TRP A CA 1
ATOM 1352 C C . TRP A 1 188 ? 7.442 -64.421 53.331 1.00 71.54 217 TRP A C 1
ATOM 1353 O O . TRP A 1 188 ? 8.661 -64.593 53.423 1.00 71.22 217 TRP A O 1
ATOM 1364 N N . PHE A 1 189 ? 6.625 -64.409 54.385 1.00 68.53 218 PHE A N 1
ATOM 1365 C CA . PHE A 1 189 ? 7.108 -64.566 55.765 1.00 66.21 218 PHE A CA 1
ATOM 1366 C C . PHE A 1 189 ? 7.794 -65.921 55.974 1.00 63.59 218 PHE A C 1
ATOM 1367 O O . PHE A 1 189 ? 8.839 -66.001 56.619 1.00 63.32 218 PHE A O 1
ATOM 1375 N N . ALA A 1 190 ? 7.203 -66.980 55.427 1.00 60.62 219 ALA A N 1
ATOM 1376 C CA . ALA A 1 190 ? 7.808 -68.312 55.484 1.00 58.41 219 ALA A CA 1
ATOM 1377 C C . ALA A 1 190 ? 9.272 -68.271 55.046 1.00 56.48 219 ALA A C 1
ATOM 1378 O O . ALA A 1 190 ? 10.132 -68.894 55.665 1.00 56.33 219 ALA A O 1
ATOM 1380 N N . GLY A 1 191 ? 9.540 -67.522 53.980 1.00 54.27 220 GLY A N 1
ATOM 1381 C CA . GLY A 1 191 ? 10.902 -67.298 53.502 1.00 52.52 220 GLY A CA 1
ATOM 1382 C C . GLY A 1 191 ? 11.792 -66.680 54.561 1.00 51.22 220 GLY A C 1
ATOM 1383 O O . GLY A 1 191 ? 12.957 -67.043 54.687 1.00 50.52 220 GLY A O 1
ATOM 1384 N N . VAL A 1 192 ? 11.240 -65.737 55.317 1.00 50.25 221 VAL A N 1
ATOM 1385 C CA . VAL A 1 192 ? 11.930 -65.164 56.470 1.00 49.56 221 VAL A CA 1
ATOM 1386 C C . VAL A 1 192 ? 12.291 -66.277 57.454 1.00 49.44 221 VAL A C 1
ATOM 1387 O O . VAL A 1 192 ? 13.456 -66.446 57.833 1.00 49.56 221 VAL A O 1
ATOM 1391 N N . SER A 1 193 ? 11.274 -67.033 57.858 1.00 49.16 222 SER A N 1
ATOM 1392 C CA . SER A 1 193 ? 11.445 -68.127 58.811 1.00 49.08 222 SER A CA 1
ATOM 1393 C C . SER A 1 193 ? 12.463 -69.147 58.307 1.00 48.34 222 SER A C 1
ATOM 1394 O O . SER A 1 193 ? 13.241 -69.705 59.083 1.00 48.07 222 SER A O 1
ATOM 1397 N N . LYS A 1 194 ? 12.451 -69.384 57.001 1.00 47.80 223 LYS A N 1
ATOM 1398 C CA . LYS A 1 194 ? 13.393 -70.304 56.393 1.00 47.53 223 LYS A CA 1
ATOM 1399 C C . LYS A 1 194 ? 14.811 -69.764 56.495 1.00 46.37 223 LYS A C 1
ATOM 1400 O O . LYS A 1 194 ? 15.700 -70.469 56.943 1.00 46.69 223 LYS A O 1
ATOM 1406 N N . MET A 1 195 ? 15.032 -68.520 56.085 1.00 44.74 224 MET A N 1
ATOM 1407 C CA . MET A 1 195 ? 16.392 -67.984 56.069 1.00 42.96 224 MET A CA 1
ATOM 1408 C C . MET A 1 195 ? 16.961 -67.868 57.474 1.00 42.39 224 MET A C 1
ATOM 1409 O O . MET A 1 195 ? 18.169 -67.959 57.646 1.00 42.48 224 MET A O 1
ATOM 1414 N N . VAL A 1 196 ? 16.101 -67.700 58.476 1.00 41.56 225 VAL A N 1
ATOM 1415 C CA . VAL A 1 196 ? 16.561 -67.733 59.869 1.00 41.10 225 VAL A CA 1
ATOM 1416 C C . VAL A 1 196 ? 16.853 -69.155 60.342 1.00 41.28 225 VAL A C 1
ATOM 1417 O O . VAL A 1 196 ? 17.707 -69.369 61.191 1.00 40.58 225 VAL A O 1
ATOM 1421 N N . ASP A 1 197 ? 16.125 -70.119 59.797 1.00 42.32 226 ASP A N 1
ATOM 1422 C CA . ASP A 1 197 ? 16.395 -71.537 60.043 1.00 43.30 226 ASP A CA 1
ATOM 1423 C C . ASP A 1 197 ? 17.721 -71.939 59.386 1.00 42.37 226 ASP A C 1
ATOM 1424 O O . ASP A 1 197 ? 18.542 -72.613 59.991 1.00 42.74 226 ASP A O 1
ATOM 1429 N N . ALA A 1 198 ? 17.916 -71.505 58.146 1.00 41.17 227 ALA A N 1
ATOM 1430 C CA . ALA A 1 198 ? 19.062 -71.908 57.338 1.00 40.09 227 ALA A CA 1
ATOM 1431 C C . ALA A 1 198 ? 20.332 -71.139 57.668 1.00 39.28 227 ALA A C 1
ATOM 1432 O O . ALA A 1 198 ? 21.424 -71.576 57.322 1.00 38.64 227 ALA A O 1
ATOM 1434 N N . ALA A 1 199 ? 20.192 -69.988 58.316 1.00 38.81 228 ALA A N 1
ATOM 1435 C CA . ALA A 1 199 ? 21.348 -69.156 58.664 1.00 38.50 228 ALA A CA 1
ATOM 1436 C C . ALA A 1 199 ? 21.127 -68.485 60.003 1.00 38.00 228 ALA A C 1
ATOM 1437 O O . ALA A 1 199 ? 21.059 -67.273 60.078 1.00 38.11 228 ALA A O 1
ATOM 1439 N N . PRO A 1 200 ? 21.018 -69.275 61.072 1.00 37.45 229 PRO A N 1
ATOM 1440 C CA . PRO A 1 200 ? 20.696 -68.768 62.400 1.00 37.14 229 PRO A CA 1
ATOM 1441 C C . PRO A 1 200 ? 21.850 -68.003 62.998 1.00 36.62 229 PRO A C 1
ATOM 1442 O O . PRO A 1 200 ? 21.649 -67.213 63.923 1.00 36.93 229 PRO A O 1
ATOM 1446 N N . GLY A 1 201 ? 23.051 -68.255 62.477 1.00 35.99 230 GLY A N 1
ATOM 1447 C CA . GLY A 1 201 ? 24.235 -67.504 62.863 1.00 35.33 230 GLY A CA 1
ATOM 1448 C C . GLY A 1 201 ? 24.062 -66.013 62.636 1.00 34.65 230 GLY A C 1
ATOM 1449 O O . GLY A 1 201 ? 24.635 -65.189 63.349 1.00 35.20 230 GLY A O 1
ATOM 1450 N N . HIS A 1 202 ? 23.247 -65.663 61.652 1.00 33.04 231 HIS A N 1
ATOM 1451 C CA . HIS A 1 202 ? 23.093 -64.280 61.257 1.00 31.21 231 HIS A CA 1
ATOM 1452 C C . HIS A 1 202 ? 22.008 -63.555 62.028 1.00 30.46 231 HIS A C 1
ATOM 1453 O O . HIS A 1 202 ? 21.660 -62.442 61.679 1.00 30.26 231 HIS A O 1
ATOM 1460 N N . PHE A 1 203 ? 21.477 -64.178 63.075 1.00 29.41 232 PHE A N 1
ATOM 1461 C CA . PHE A 1 203 ? 20.467 -63.526 63.907 1.00 28.89 232 PHE A CA 1
ATOM 1462 C C . PHE A 1 203 ? 20.844 -63.444 65.372 1.00 27.86 232 PHE A C 1
ATOM 1463 O O . PHE A 1 203 ? 20.125 -62.848 66.159 1.00 27.44 232 PHE A O 1
ATOM 1471 N N . GLU A 1 204 ? 21.972 -64.048 65.735 1.00 27.20 233 GLU A N 1
ATOM 1472 C CA . GLU A 1 204 ? 22.677 -63.699 66.982 1.00 26.51 233 GLU A CA 1
ATOM 1473 C C . GLU A 1 204 ? 23.081 -62.221 66.900 1.00 25.35 233 GLU A C 1
ATOM 1474 O O . GLU A 1 204 ? 23.691 -61.787 65.894 1.00 25.09 233 GLU A O 1
ATOM 1480 N N . MET A 1 205 ? 22.736 -61.471 67.953 1.00 24.14 234 MET A N 1
ATOM 1481 C CA . MET A 1 205 ? 23.020 -60.032 68.032 1.00 22.93 234 MET A CA 1
ATOM 1482 C C . MET A 1 205 ? 24.289 -59.721 68.815 1.00 22.94 234 MET A C 1
ATOM 1483 O O . MET A 1 205 ? 24.896 -58.668 68.627 1.00 22.78 234 MET A O 1
ATOM 1488 N N . ILE A 1 206 ? 24.686 -60.645 69.680 1.00 23.02 235 ILE A N 1
ATOM 1489 C CA . ILE A 1 206 ? 25.727 -60.408 70.672 1.00 23.03 235 ILE A CA 1
ATOM 1490 C C . ILE A 1 206 ? 26.720 -61.560 70.550 1.00 23.69 235 ILE A C 1
ATOM 1491 O O . ILE A 1 206 ? 26.409 -62.699 70.879 1.00 24.30 235 ILE A O 1
ATOM 1496 N N . LEU A 1 207 ? 27.901 -61.271 70.025 1.00 24.60 236 LEU A N 1
ATOM 1497 C CA . LEU A 1 207 ? 28.795 -62.324 69.547 1.00 25.10 236 LEU A CA 1
ATOM 1498 C C . LEU A 1 207 ? 29.594 -62.981 70.646 1.00 27.87 236 LEU A C 1
ATOM 1499 O O . LEU A 1 207 ? 29.939 -62.345 71.647 1.00 27.74 236 LEU A O 1
ATOM 1504 N N . ASP A 1 208 ? 29.874 -64.268 70.430 1.00 31.84 237 ASP A N 1
ATOM 1505 C CA . ASP A 1 208 ? 30.715 -65.047 71.327 1.00 35.60 237 ASP A CA 1
ATOM 1506 C C . ASP A 1 208 ? 32.144 -64.875 70.893 1.00 37.29 237 ASP A C 1
ATOM 1507 O O . ASP A 1 208 ? 32.409 -64.483 69.764 1.00 37.56 237 ASP A O 1
ATOM 1512 N N . GLN A 1 209 ? 33.064 -65.159 71.804 1.00 39.73 238 GLN A N 1
ATOM 1513 C CA . GLN A 1 209 ? 34.484 -65.233 71.459 1.00 41.97 238 GLN A CA 1
ATOM 1514 C C . GLN A 1 209 ? 34.714 -66.278 70.371 1.00 41.11 238 GLN A C 1
ATOM 1515 O O . GLN A 1 209 ? 35.587 -66.115 69.507 1.00 41.35 238 GLN A O 1
ATOM 1521 N N . SER A 1 210 ? 33.938 -67.362 70.443 1.00 40.04 239 SER A N 1
ATOM 1522 C CA . SER A 1 210 ? 33.981 -68.434 69.447 1.00 38.94 239 SER A CA 1
ATOM 1523 C C . SER A 1 210 ? 33.795 -67.884 68.041 1.00 37.33 239 SER A C 1
ATOM 1524 O O . SER A 1 210 ? 34.559 -68.223 67.141 1.00 36.93 239 SER A O 1
ATOM 1527 N N . ASN A 1 211 ? 32.787 -67.031 67.859 1.00 35.78 240 ASN A N 1
ATOM 1528 C CA . ASN A 1 211 ? 32.568 -66.391 66.558 1.00 34.30 240 ASN A CA 1
ATOM 1529 C C . ASN A 1 211 ? 33.841 -65.672 66.111 1.00 33.78 240 ASN A C 1
ATOM 1530 O O . ASN A 1 211 ? 34.469 -64.967 66.905 1.00 33.82 240 ASN A O 1
ATOM 1535 N N . PRO A 1 212 ? 34.251 -65.884 64.848 1.00 32.99 241 PRO A N 1
ATOM 1536 C CA . PRO A 1 212 ? 35.465 -65.220 64.334 1.00 32.36 241 PRO A CA 1
ATOM 1537 C C . PRO A 1 212 ? 35.265 -63.724 64.066 1.00 31.44 241 PRO A C 1
ATOM 1538 O O . PRO A 1 212 ? 36.180 -62.922 64.306 1.00 31.52 241 PRO A O 1
ATOM 1542 N N . GLN A 1 213 ? 34.075 -63.371 63.575 1.00 30.25 242 GLN A N 1
ATOM 1543 C CA . GLN A 1 213 ? 33.687 -61.971 63.363 1.00 29.46 242 GLN A CA 1
ATOM 1544 C C . GLN A 1 213 ? 33.679 -61.141 64.644 1.00 27.57 242 GLN A C 1
ATOM 1545 O O . GLN A 1 213 ? 33.785 -59.925 64.589 1.00 27.69 242 GLN A O 1
ATOM 1551 N N . TYR A 1 214 ? 33.545 -61.816 65.781 1.00 25.47 243 TYR A N 1
ATOM 1552 C CA . TYR A 1 214 ? 33.627 -61.217 67.115 1.00 23.61 243 TYR A CA 1
ATOM 1553 C C . TYR A 1 214 ? 34.618 -60.082 67.229 1.00 23.01 243 TYR A C 1
ATOM 1554 O O . TYR A 1 214 ? 34.283 -58.998 67.733 1.00 23.29 243 TYR A O 1
ATOM 1563 N N . MET A 1 215 ? 35.833 -60.339 66.758 1.00 21.54 244 MET A N 1
ATOM 1564 C CA . MET A 1 215 ? 36.902 -59.340 66.770 1.00 20.93 244 MET A CA 1
ATOM 1565 C C . MET A 1 215 ? 36.544 -57.988 66.123 1.00 18.66 244 MET A C 1
ATOM 1566 O O . MET A 1 215 ? 37.203 -56.980 66.377 1.00 18.55 244 MET A O 1
ATOM 1571 N N . ASN A 1 216 ? 35.520 -57.969 65.281 1.00 16.27 245 ASN A N 1
ATOM 1572 C CA . ASN A 1 216 ? 35.008 -56.710 64.734 1.00 14.57 245 ASN A CA 1
ATOM 1573 C C . ASN A 1 216 ? 33.834 -56.142 65.509 1.00 12.88 245 ASN A C 1
ATOM 1574 O O . ASN A 1 216 ? 33.578 -54.935 65.444 1.00 12.55 245 ASN A O 1
ATOM 1579 N N . LEU A 1 217 ? 33.133 -57.014 66.237 1.00 11.29 246 LEU A N 1
ATOM 1580 C CA . LEU A 1 217 ? 31.831 -56.683 66.822 1.00 10.32 246 LEU A CA 1
ATOM 1581 C C . LEU A 1 217 ? 31.647 -57.410 68.176 1.00 10.50 246 LEU A C 1
ATOM 1582 O O . LEU A 1 217 ? 30.732 -58.230 68.361 1.00 10.71 246 LEU A O 1
ATOM 1587 N N . PRO A 1 218 ? 32.514 -57.094 69.142 1.00 10.55 247 PRO A N 1
ATOM 1588 C CA . PRO A 1 218 ? 32.768 -57.916 70.308 1.00 11.07 247 PRO A CA 1
ATOM 1589 C C . PRO A 1 218 ? 31.682 -57.917 71.406 1.00 12.02 247 PRO A C 1
ATOM 1590 O O . PRO A 1 218 ? 31.848 -57.274 72.465 1.00 12.36 247 PRO A O 1
ATOM 1594 N N . GLY A 1 219 ? 30.590 -58.644 71.159 1.00 12.91 248 GLY A N 1
ATOM 1595 C CA . GLY A 1 219 ? 29.556 -58.858 72.181 1.00 13.55 248 GLY A CA 1
ATOM 1596 C C . GLY A 1 219 ? 28.954 -57.588 72.778 1.00 14.23 248 GLY A C 1
ATOM 1597 O O . GLY A 1 219 ? 28.448 -56.736 72.054 1.00 14.50 248 GLY A O 1
ATOM 1598 N N . ILE A 1 220 ? 29.009 -57.465 74.103 1.00 15.08 249 ILE A N 1
ATOM 1599 C CA . ILE A 1 220 ? 28.354 -56.341 74.790 1.00 15.93 249 ILE A CA 1
ATOM 1600 C C . ILE A 1 220 ? 29.085 -55.013 74.639 1.00 16.31 249 ILE A C 1
ATOM 1601 O O . ILE A 1 220 ? 28.512 -53.972 74.967 1.00 17.03 249 ILE A O 1
ATOM 1606 N N . ALA A 1 221 ? 30.321 -55.017 74.144 1.00 16.63 250 ALA A N 1
ATOM 1607 C CA . ALA A 1 221 ? 30.941 -53.735 73.735 1.00 16.94 250 ALA A CA 1
ATOM 1608 C C . ALA A 1 221 ? 29.988 -52.941 72.828 1.00 16.32 250 ALA A C 1
ATOM 1609 O O . ALA A 1 221 ? 29.950 -51.700 72.871 1.00 16.40 250 ALA A O 1
ATOM 1611 N N . VAL A 1 222 ? 29.223 -53.669 72.017 1.00 15.32 251 VAL A N 1
ATOM 1612 C CA . VAL A 1 222 ? 28.104 -53.107 71.272 1.00 14.87 251 VAL A CA 1
ATOM 1613 C C . VAL A 1 222 ? 27.218 -52.232 72.143 1.00 14.77 251 VAL A C 1
ATOM 1614 O O . VAL A 1 222 ? 26.936 -51.085 71.802 1.00 14.86 251 VAL A O 1
ATOM 1618 N N . LEU A 1 223 ? 26.770 -52.791 73.263 1.00 14.68 252 LEU A N 1
ATOM 1619 C CA . LEU A 1 223 ? 25.893 -52.066 74.169 1.00 14.45 252 LEU A CA 1
ATOM 1620 C C . LEU A 1 223 ? 26.696 -51.140 75.044 1.00 13.34 252 LEU A C 1
ATOM 1621 O O . LEU A 1 223 ? 26.564 -49.924 74.930 1.00 13.46 252 LEU A O 1
ATOM 1626 N N . ILE A 1 224 ? 27.554 -51.697 75.883 1.00 11.88 253 ILE A N 1
ATOM 1627 C CA . ILE A 1 224 ? 28.211 -50.895 76.918 1.00 10.71 253 ILE A CA 1
ATOM 1628 C C . ILE A 1 224 ? 29.553 -50.286 76.521 1.00 10.23 253 ILE A C 1
ATOM 1629 O O . ILE A 1 224 ? 30.035 -49.391 77.191 1.00 10.27 253 ILE A O 1
ATOM 1634 N N . GLY A 1 225 ? 30.148 -50.732 75.430 1.00 9.95 254 GLY A N 1
ATOM 1635 C CA . GLY A 1 225 ? 31.536 -50.385 75.159 1.00 9.72 254 GLY A CA 1
ATOM 1636 C C . GLY A 1 225 ? 31.734 -49.506 73.961 1.00 9.83 254 GLY A C 1
ATOM 1637 O O . GLY A 1 225 ? 30.853 -48.721 73.609 1.00 9.65 254 GLY A O 1
ATOM 1638 N N . GLY A 1 226 ? 32.895 -49.696 73.323 1.00 10.33 255 GLY A N 1
ATOM 1639 C CA . GLY A 1 226 ? 33.468 -48.783 72.309 1.00 10.88 255 GLY A CA 1
ATOM 1640 C C . GLY A 1 226 ? 32.616 -48.375 71.115 1.00 11.78 255 GLY A C 1
ATOM 1641 O O . GLY A 1 226 ? 33.054 -47.526 70.298 1.00 12.52 255 GLY A O 1
ATOM 1642 N N . LEU A 1 227 ? 31.411 -48.960 70.989 1.00 12.32 256 LEU A N 1
ATOM 1643 C CA . LEU A 1 227 ? 30.466 -48.484 69.973 1.00 12.87 256 LEU A CA 1
ATOM 1644 C C . LEU A 1 227 ? 30.116 -47.042 70.242 1.00 14.12 256 LEU A C 1
ATOM 1645 O O . LEU A 1 227 ? 30.186 -46.227 69.349 1.00 14.45 256 LEU A O 1
ATOM 1650 N N . TRP A 1 228 ? 29.755 -46.740 71.481 1.00 16.26 257 TRP A N 1
ATOM 1651 C CA . TRP A 1 228 ? 29.395 -45.387 71.867 1.00 18.77 257 TRP A CA 1
ATOM 1652 C C . TRP A 1 228 ? 30.379 -44.362 71.362 1.00 17.96 257 TRP A C 1
ATOM 1653 O O . TRP A 1 228 ? 29.971 -43.302 70.923 1.00 18.04 257 TRP A O 1
ATOM 1664 N N . VAL A 1 229 ? 31.668 -44.670 71.440 1.00 17.41 258 VAL A N 1
ATOM 1665 C CA . VAL A 1 229 ? 32.675 -43.805 70.838 1.00 17.25 258 VAL A CA 1
ATOM 1666 C C . VAL A 1 229 ? 32.292 -43.522 69.391 1.00 17.59 258 VAL A C 1
ATOM 1667 O O . VAL A 1 229 ? 32.178 -42.371 68.972 1.00 18.02 258 VAL A O 1
ATOM 1671 N N . ALA A 1 230 ? 32.088 -44.591 68.640 1.00 18.36 259 ALA A N 1
ATOM 1672 C CA . ALA A 1 230 ? 31.709 -44.518 67.235 1.00 19.28 259 ALA A CA 1
ATOM 1673 C C . ALA A 1 230 ? 30.509 -43.627 67.043 1.00 19.87 259 ALA A C 1
ATOM 1674 O O . ALA A 1 230 ? 30.515 -42.752 66.185 1.00 21.04 259 ALA A O 1
ATOM 1676 N N . ASN A 1 231 ? 29.495 -43.822 67.870 1.00 20.29 260 ASN A N 1
ATOM 1677 C CA . ASN A 1 231 ? 28.247 -43.073 67.732 1.00 20.86 260 ASN A CA 1
ATOM 1678 C C . ASN A 1 231 ? 28.274 -41.641 68.266 1.00 20.55 260 ASN A C 1
ATOM 1679 O O . ASN A 1 231 ? 27.945 -40.704 67.537 1.00 21.12 260 ASN A O 1
ATOM 1684 N N . LEU A 1 232 ? 28.619 -41.478 69.538 1.00 20.07 261 LEU A N 1
ATOM 1685 C CA . LEU A 1 232 ? 28.760 -40.145 70.122 1.00 19.77 261 LEU A CA 1
ATOM 1686 C C . LEU A 1 232 ? 29.505 -39.216 69.170 1.00 19.88 261 LEU A C 1
ATOM 1687 O O . LEU A 1 232 ? 28.970 -38.181 68.745 1.00 19.43 261 LEU A O 1
ATOM 1692 N N . TYR A 1 233 ? 30.734 -39.606 68.822 1.00 20.07 262 TYR A N 1
ATOM 1693 C CA . TYR A 1 233 ? 31.558 -38.811 67.908 1.00 20.27 262 TYR A CA 1
ATOM 1694 C C . TYR A 1 233 ? 30.851 -38.513 66.594 1.00 21.01 262 TYR A C 1
ATOM 1695 O O . TYR A 1 233 ? 30.918 -37.416 66.092 1.00 20.45 262 TYR A O 1
ATOM 1704 N N . TYR A 1 234 ? 30.214 -39.518 66.017 1.00 22.88 263 TYR A N 1
ATOM 1705 C CA . TYR A 1 234 ? 29.570 -39.344 64.729 1.00 24.60 263 TYR A CA 1
ATOM 1706 C C . TYR A 1 234 ? 28.409 -38.397 64.866 1.00 25.75 263 TYR A C 1
ATOM 1707 O O . TYR A 1 234 ? 28.347 -37.388 64.173 1.00 26.57 263 TYR A O 1
ATOM 1716 N N . TRP A 1 235 ? 27.490 -38.723 65.763 1.00 27.31 264 TRP A N 1
ATOM 1717 C CA . TRP A 1 235 ? 26.252 -37.966 65.878 1.00 28.96 264 TRP A CA 1
ATOM 1718 C C . TRP A 1 235 ? 26.407 -36.696 66.717 1.00 31.06 264 TRP A C 1
ATOM 1719 O O . TRP A 1 235 ? 26.379 -35.581 66.186 1.00 31.66 264 TRP A O 1
ATOM 1730 N N . GLY A 1 236 ? 26.603 -36.882 68.019 1.00 33.37 265 GLY A N 1
ATOM 1731 C CA . GLY A 1 236 ? 26.618 -35.791 68.991 1.00 35.06 265 GLY A CA 1
ATOM 1732 C C . GLY A 1 236 ? 27.324 -34.558 68.496 1.00 36.65 265 GLY A C 1
ATOM 1733 O O . GLY A 1 236 ? 26.761 -33.460 68.526 1.00 36.41 265 GLY A O 1
ATOM 1734 N N . PHE A 1 237 ? 28.547 -34.752 68.017 1.00 38.53 266 PHE A N 1
ATOM 1735 C CA . PHE A 1 237 ? 29.348 -33.657 67.503 1.00 40.11 266 PHE A CA 1
ATOM 1736 C C . PHE A 1 237 ? 29.341 -33.671 65.999 1.00 42.39 266 PHE A C 1
ATOM 1737 O O . PHE A 1 237 ? 28.433 -33.109 65.386 1.00 41.66 266 PHE A O 1
ATOM 1745 N N . ASN A 1 238 ? 30.297 -34.386 65.414 1.00 45.77 267 ASN A N 1
ATOM 1746 C CA . ASN A 1 238 ? 30.680 -34.206 63.998 1.00 48.72 267 ASN A CA 1
ATOM 1747 C C . ASN A 1 238 ? 29.513 -33.720 63.125 1.00 51.50 267 ASN A C 1
ATOM 1748 O O . ASN A 1 238 ? 29.706 -32.847 62.269 1.00 52.66 267 ASN A O 1
ATOM 1753 N N . GLN A 1 239 ? 28.318 -34.271 63.352 1.00 53.84 268 GLN A N 1
ATOM 1754 C CA . GLN A 1 239 ? 27.132 -33.880 62.599 1.00 55.45 268 GLN A CA 1
ATOM 1755 C C . GLN A 1 239 ? 26.946 -32.358 62.486 1.00 55.82 268 GLN A C 1
ATOM 1756 O O . GLN A 1 239 ? 26.233 -31.740 63.272 1.00 55.38 268 GLN A O 1
ATOM 1762 N N . TYR A 1 240 ? 27.622 -31.779 61.489 1.00 56.58 269 TYR A N 1
ATOM 1763 C CA . TYR A 1 240 ? 27.371 -30.416 61.035 1.00 57.57 269 TYR A CA 1
ATOM 1764 C C . TYR A 1 240 ? 25.954 -30.452 60.525 1.00 56.27 269 TYR A C 1
ATOM 1765 O O . TYR A 1 240 ? 25.176 -29.527 60.737 1.00 56.75 269 TYR A O 1
ATOM 1774 N N . ILE A 1 241 ? 25.637 -31.542 59.836 1.00 54.81 270 ILE A N 1
ATOM 1775 C CA . ILE A 1 241 ? 24.374 -31.679 59.137 1.00 53.84 270 ILE A CA 1
ATOM 1776 C C . ILE A 1 241 ? 23.229 -31.749 60.165 1.00 53.60 270 ILE A C 1
ATOM 1777 O O . ILE A 1 241 ? 22.085 -31.501 59.823 1.00 53.17 270 ILE A O 1
ATOM 1782 N N . ILE A 1 242 ? 23.547 -32.071 61.418 1.00 53.87 271 ILE A N 1
ATOM 1783 C CA . ILE A 1 242 ? 22.626 -31.860 62.542 1.00 54.68 271 ILE A CA 1
ATOM 1784 C C . ILE A 1 242 ? 22.503 -30.359 62.758 1.00 55.65 271 ILE A C 1
ATOM 1785 O O . ILE A 1 242 ? 21.409 -29.796 62.744 1.00 55.88 271 ILE A O 1
ATOM 1790 N N . GLN A 1 243 ? 23.657 -29.722 62.927 1.00 56.77 272 GLN A N 1
ATOM 1791 C CA . GLN A 1 243 ? 23.749 -28.331 63.342 1.00 57.54 272 GLN A CA 1
ATOM 1792 C C . GLN A 1 243 ? 23.106 -27.423 62.315 1.00 57.15 272 GLN A C 1
ATOM 1793 O O . GLN A 1 243 ? 22.169 -26.698 62.627 1.00 56.54 272 GLN A O 1
ATOM 1799 N N . ARG A 1 244 ? 23.608 -27.503 61.084 1.00 57.32 273 ARG A N 1
ATOM 1800 C CA . ARG A 1 244 ? 23.104 -26.729 59.949 1.00 57.55 273 ARG A CA 1
ATOM 1801 C C . ARG A 1 244 ? 21.599 -26.916 59.787 1.00 57.93 273 ARG A C 1
ATOM 1802 O O . ARG A 1 244 ? 20.885 -25.973 59.473 1.00 57.72 273 ARG A O 1
ATOM 1804 N N . THR A 1 245 ? 21.128 -28.137 60.014 1.00 58.83 274 THR A N 1
ATOM 1805 C CA . THR A 1 245 ? 19.703 -28.468 59.890 1.00 59.63 274 THR A CA 1
ATOM 1806 C C . THR A 1 245 ? 18.902 -28.147 61.169 1.00 61.14 274 THR A C 1
ATOM 1807 O O . THR A 1 245 ? 17.687 -27.980 61.120 1.00 60.83 274 THR A O 1
ATOM 1811 N N . LEU A 1 246 ? 19.579 -28.076 62.309 1.00 63.40 275 LEU A N 1
ATOM 1812 C CA . LEU A 1 246 ? 18.941 -27.660 63.563 1.00 65.60 275 LEU A CA 1
ATOM 1813 C C . LEU A 1 246 ? 18.662 -26.167 63.613 1.00 66.95 275 LEU A C 1
ATOM 1814 O O . LEU A 1 246 ? 17.693 -25.733 64.237 1.00 67.03 275 LEU A O 1
ATOM 1819 N N . ALA A 1 247 ? 19.513 -25.385 62.955 1.00 68.43 276 ALA A N 1
ATOM 1820 C CA . ALA A 1 247 ? 19.306 -23.954 62.823 1.00 69.53 276 ALA A CA 1
ATOM 1821 C C . ALA A 1 247 ? 18.116 -23.661 61.890 1.00 70.78 276 ALA A C 1
ATOM 1822 O O . ALA A 1 247 ? 18.187 -22.764 61.056 1.00 71.48 276 ALA A O 1
ATOM 1824 N N . ALA A 1 248 ? 17.027 -24.418 62.042 1.00 71.83 277 ALA A N 1
ATOM 1825 C CA . ALA A 1 248 ? 15.789 -24.189 61.297 1.00 72.59 277 ALA A CA 1
ATOM 1826 C C . ALA A 1 248 ? 14.736 -23.538 62.201 1.00 73.47 277 ALA A C 1
ATOM 1827 O O . ALA A 1 248 ? 14.571 -22.318 62.174 1.00 74.40 277 ALA A O 1
ATOM 1829 N N . LYS A 1 249 ? 14.038 -24.335 63.012 1.00 73.83 278 LYS A N 1
ATOM 1830 C CA . LYS A 1 249 ? 12.957 -23.814 63.871 1.00 73.82 278 LYS A CA 1
ATOM 1831 C C . LYS A 1 249 ? 13.196 -24.119 65.349 1.00 72.29 278 LYS A C 1
ATOM 1832 O O . LYS A 1 249 ? 14.134 -24.835 65.691 1.00 72.48 278 LYS A O 1
ATOM 1838 N N . SER A 1 250 ? 12.372 -23.522 66.211 1.00 70.08 279 SER A N 1
ATOM 1839 C CA . SER A 1 250 ? 12.250 -23.887 67.628 1.00 68.18 279 SER A CA 1
ATOM 1840 C C . SER A 1 250 ? 13.100 -25.065 68.042 1.00 66.62 279 SER A C 1
ATOM 1841 O O . SER A 1 250 ? 12.790 -26.202 67.699 1.00 66.23 279 SER A O 1
ATOM 1844 N N . VAL A 1 251 ? 14.156 -24.797 68.802 1.00 64.90 280 VAL A N 1
ATOM 1845 C CA . VAL A 1 251 ? 15.027 -25.857 69.291 1.00 63.61 280 VAL A CA 1
ATOM 1846 C C . VAL A 1 251 ? 14.174 -26.927 69.950 1.00 63.28 280 VAL A C 1
ATOM 1847 O O . VAL A 1 251 ? 14.408 -28.118 69.768 1.00 63.15 280 VAL A O 1
ATOM 1851 N N . SER A 1 252 ? 13.180 -26.484 70.711 1.00 63.01 281 SER A N 1
ATOM 1852 C CA . SER A 1 252 ? 12.126 -27.360 71.195 1.00 62.92 281 SER A CA 1
ATOM 1853 C C . SER A 1 252 ? 11.707 -28.369 70.122 1.00 62.55 281 SER A C 1
ATOM 1854 O O . SER A 1 252 ? 11.744 -29.580 70.340 1.00 62.87 281 SER A O 1
ATOM 1857 N N . GLU A 1 253 ? 11.316 -27.853 68.963 1.00 62.04 282 GLU A N 1
ATOM 1858 C CA . GLU A 1 253 ? 10.884 -28.685 67.843 1.00 61.88 282 GLU A CA 1
ATOM 1859 C C . GLU A 1 253 ? 12.039 -29.381 67.127 1.00 60.58 282 GLU A C 1
ATOM 1860 O O . GLU A 1 253 ? 11.894 -30.507 66.658 1.00 60.45 282 GLU A O 1
ATOM 1866 N N . ALA A 1 254 ? 13.180 -28.710 67.030 1.00 58.91 283 ALA A N 1
ATOM 1867 C CA . ALA A 1 254 ? 14.382 -29.321 66.452 1.00 57.24 283 ALA A CA 1
ATOM 1868 C C . ALA A 1 254 ? 14.707 -30.661 67.122 1.00 55.57 283 ALA A C 1
ATOM 1869 O O . ALA A 1 254 ? 15.223 -31.573 66.484 1.00 55.31 283 ALA A O 1
ATOM 1871 N N . GLN A 1 255 ? 14.402 -30.764 68.410 1.00 53.55 284 GLN A N 1
ATOM 1872 C CA . GLN A 1 255 ? 14.549 -32.007 69.146 1.00 51.90 284 GLN A CA 1
ATOM 1873 C C . GLN A 1 255 ? 13.617 -33.093 68.607 1.00 52.85 284 GLN A C 1
ATOM 1874 O O . GLN A 1 255 ? 14.030 -34.238 68.440 1.00 53.20 284 GLN A O 1
ATOM 1880 N N . LYS A 1 256 ? 12.369 -32.733 68.330 1.00 53.86 285 LYS A N 1
ATOM 1881 C CA . LYS A 1 256 ? 11.394 -33.680 67.770 1.00 54.91 285 LYS A CA 1
ATOM 1882 C C . LYS A 1 256 ? 11.858 -34.299 66.451 1.00 54.06 285 LYS A C 1
ATOM 1883 O O . LYS A 1 256 ? 11.518 -35.439 66.151 1.00 54.32 285 LYS A O 1
ATOM 1889 N N . GLY A 1 257 ? 12.615 -33.543 65.660 1.00 52.84 286 GLY A N 1
ATOM 1890 C CA . GLY A 1 257 ? 13.214 -34.059 64.423 1.00 51.70 286 GLY A CA 1
ATOM 1891 C C . GLY A 1 257 ? 14.325 -35.056 64.696 1.00 50.41 286 GLY A C 1
ATOM 1892 O O . GLY A 1 257 ? 14.527 -35.996 63.933 1.00 50.27 286 GLY A O 1
ATOM 1893 N N . ILE A 1 258 ? 15.054 -34.837 65.783 1.00 48.74 287 ILE A N 1
ATOM 1894 C CA . ILE A 1 258 ? 16.060 -35.780 66.234 1.00 47.33 287 ILE A CA 1
ATOM 1895 C C . ILE A 1 258 ? 15.417 -37.080 66.680 1.00 46.85 287 ILE A C 1
ATOM 1896 O O . ILE A 1 258 ? 15.922 -38.147 66.360 1.00 46.84 287 ILE A O 1
ATOM 1901 N N . VAL A 1 259 ? 14.307 -36.993 67.407 1.00 46.36 288 VAL A N 1
ATOM 1902 C CA . VAL A 1 259 ? 13.561 -38.187 67.821 1.00 46.22 288 VAL A CA 1
ATOM 1903 C C . VAL A 1 259 ? 13.031 -38.951 66.617 1.00 45.95 288 VAL A C 1
ATOM 1904 O O . VAL A 1 259 ? 13.214 -40.162 66.513 1.00 46.39 288 VAL A O 1
ATOM 1908 N N . PHE A 1 260 ? 12.358 -38.237 65.720 1.00 45.80 289 PHE A N 1
ATOM 1909 C CA . PHE A 1 260 ? 11.848 -38.822 64.470 1.00 45.82 289 PHE A CA 1
ATOM 1910 C C . PHE A 1 260 ? 12.981 -39.473 63.670 1.00 46.07 289 PHE A C 1
ATOM 1911 O O . PHE A 1 260 ? 12.831 -40.583 63.164 1.00 45.83 289 PHE A O 1
ATOM 1919 N N . ALA A 1 261 ? 14.104 -38.764 63.562 1.00 46.47 290 ALA A N 1
ATOM 1920 C CA . ALA A 1 261 ? 15.314 -39.297 62.938 1.00 46.77 290 ALA A CA 1
ATOM 1921 C C . ALA A 1 261 ? 15.751 -40.572 63.647 1.00 46.86 290 ALA A C 1
ATOM 1922 O O . ALA A 1 261 ? 16.004 -41.593 63.008 1.00 46.72 290 ALA A O 1
ATOM 1924 N N . ALA A 1 262 ? 15.823 -40.496 64.975 1.00 46.90 291 ALA A N 1
ATOM 1925 C CA . ALA A 1 262 ? 16.160 -41.640 65.815 1.00 47.14 291 ALA A CA 1
ATOM 1926 C C . ALA A 1 262 ? 15.224 -42.821 65.548 1.00 47.75 291 ALA A C 1
ATOM 1927 O O . ALA A 1 262 ? 15.664 -43.964 65.482 1.00 47.90 291 ALA A O 1
ATOM 1929 N N . PHE A 1 263 ? 13.938 -42.537 65.388 1.00 48.53 292 PHE A N 1
ATOM 1930 C CA . PHE A 1 263 ? 12.957 -43.565 65.064 1.00 49.24 292 PHE A CA 1
ATOM 1931 C C . PHE A 1 263 ? 13.250 -44.230 63.721 1.00 49.17 292 PHE A C 1
ATOM 1932 O O . PHE A 1 263 ? 13.074 -45.435 63.571 1.00 49.53 292 PHE A O 1
ATOM 1940 N N . LEU A 1 264 ? 13.681 -43.446 62.742 1.00 49.39 293 LEU A N 1
ATOM 1941 C CA . LEU A 1 264 ? 13.978 -43.982 61.413 1.00 50.00 293 LEU A CA 1
ATOM 1942 C C . LEU A 1 264 ? 15.111 -44.994 61.442 1.00 49.10 293 LEU A C 1
ATOM 1943 O O . LEU A 1 264 ? 15.052 -46.008 60.760 1.00 49.21 293 LEU A O 1
ATOM 1948 N N . LYS A 1 265 ? 16.139 -44.706 62.234 1.00 48.05 294 LYS A N 1
ATOM 1949 C CA . LYS A 1 265 ? 17.295 -45.598 62.390 1.00 46.99 294 LYS A CA 1
ATOM 1950 C C . LYS A 1 265 ? 16.906 -47.025 62.796 1.00 45.82 294 LYS A C 1
ATOM 1951 O O . LYS A 1 265 ? 17.641 -47.974 62.523 1.00 46.03 294 LYS A O 1
ATOM 1957 N N . LEU A 1 266 ? 15.764 -47.175 63.455 1.00 43.96 295 LEU A N 1
ATOM 1958 C CA . LEU A 1 266 ? 15.230 -48.495 63.730 1.00 42.37 295 LEU A CA 1
ATOM 1959 C C . LEU A 1 266 ? 14.934 -49.237 62.439 1.00 42.17 295 LEU A C 1
ATOM 1960 O O . LEU A 1 266 ? 15.174 -50.428 62.334 1.00 42.10 295 LEU A O 1
ATOM 1965 N N . ILE A 1 267 ? 14.414 -48.521 61.455 1.00 42.03 296 ILE A N 1
ATOM 1966 C CA . ILE A 1 267 ? 13.940 -49.132 60.214 1.00 41.91 296 ILE A CA 1
ATOM 1967 C C . ILE A 1 267 ? 15.054 -49.363 59.189 1.00 41.67 296 ILE A C 1
ATOM 1968 O O . ILE A 1 267 ? 14.888 -50.148 58.254 1.00 41.75 296 ILE A O 1
ATOM 1973 N N . VAL A 1 268 ? 16.186 -48.693 59.366 1.00 41.38 297 VAL A N 1
ATOM 1974 C CA . VAL A 1 268 ? 17.281 -48.774 58.398 1.00 41.09 297 VAL A CA 1
ATOM 1975 C C . VAL A 1 268 ? 17.756 -50.208 58.132 1.00 41.36 297 VAL A C 1
ATOM 1976 O O . VAL A 1 268 ? 17.857 -50.615 56.969 1.00 41.57 297 VAL A O 1
ATOM 1980 N N . PRO A 1 269 ? 18.037 -50.984 59.198 1.00 41.31 298 PRO A N 1
ATOM 1981 C CA . PRO A 1 269 ? 18.560 -52.347 59.041 1.00 41.42 298 PRO A CA 1
ATOM 1982 C C . PRO A 1 269 ? 17.764 -53.247 58.092 1.00 41.50 298 PRO A C 1
ATOM 1983 O O . PRO A 1 269 ? 18.323 -54.135 57.453 1.00 41.18 298 PRO A O 1
ATOM 1987 N N . PHE A 1 270 ? 16.473 -52.987 57.989 1.00 41.82 299 PHE A N 1
ATOM 1988 C CA . PHE A 1 270 ? 15.590 -53.797 57.179 1.00 42.27 299 PHE A CA 1
ATOM 1989 C C . PHE A 1 270 ? 15.759 -53.479 55.696 1.00 42.00 299 PHE A C 1
ATOM 1990 O O . PHE A 1 270 ? 15.216 -54.172 54.837 1.00 41.86 299 PHE A O 1
ATOM 1998 N N . LEU A 1 271 ? 16.512 -52.426 55.402 1.00 41.73 300 LEU A N 1
ATOM 1999 C CA . LEU A 1 271 ? 16.780 -52.021 54.028 1.00 41.53 300 LEU A CA 1
ATOM 2000 C C . LEU A 1 271 ? 18.234 -52.227 53.644 1.00 41.09 300 LEU A C 1
ATOM 2001 O O . LEU A 1 271 ? 18.553 -52.291 52.456 1.00 41.84 300 LEU A O 1
ATOM 2006 N N . VAL A 1 272 ? 19.116 -52.333 54.634 1.00 40.01 301 VAL A N 1
ATOM 2007 C CA . VAL A 1 272 ? 20.548 -52.460 54.357 1.00 39.05 301 VAL A CA 1
ATOM 2008 C C . VAL A 1 272 ? 21.112 -53.808 54.802 1.00 37.69 301 VAL A C 1
ATOM 2009 O O . VAL A 1 272 ? 21.622 -54.565 53.977 1.00 37.45 301 VAL A O 1
ATOM 2013 N N . VAL A 1 273 ? 20.978 -54.121 56.088 1.00 36.20 302 VAL A N 1
ATOM 2014 C CA . VAL A 1 273 ? 21.605 -55.316 56.660 1.00 34.97 302 VAL A CA 1
ATOM 2015 C C . VAL A 1 273 ? 20.787 -56.582 56.362 1.00 34.00 302 VAL A C 1
ATOM 2016 O O . VAL A 1 273 ? 21.339 -57.682 56.316 1.00 34.47 302 VAL A O 1
ATOM 2020 N N . LEU A 1 274 ? 19.481 -56.431 56.157 1.00 32.59 303 LEU A N 1
ATOM 2021 C CA . LEU A 1 274 ? 18.606 -57.583 55.945 1.00 31.22 303 LEU A CA 1
ATOM 2022 C C . LEU A 1 274 ? 18.724 -58.212 54.556 1.00 30.97 303 LEU A C 1
ATOM 2023 O O . LEU A 1 274 ? 18.617 -59.425 54.427 1.00 30.70 303 LEU A O 1
ATOM 2028 N N . PRO A 1 275 ? 18.914 -57.398 53.508 1.00 31.12 304 PRO A N 1
ATOM 2029 C CA . PRO A 1 275 ? 19.280 -57.978 52.216 1.00 31.23 304 PRO A CA 1
ATOM 2030 C C . PRO A 1 275 ? 20.553 -58.820 52.275 1.00 31.39 304 PRO A C 1
ATOM 2031 O O . PRO A 1 275 ? 20.627 -59.863 51.635 1.00 31.34 304 PRO A O 1
ATOM 2035 N N . GLY A 1 276 ? 21.540 -58.355 53.037 1.00 31.68 305 GLY A N 1
ATOM 2036 C CA . GLY A 1 276 ? 22.791 -59.088 53.248 1.00 31.82 305 GLY A CA 1
ATOM 2037 C C . GLY A 1 276 ? 22.594 -60.502 53.775 1.00 32.15 305 GLY A C 1
ATOM 2038 O O . GLY A 1 276 ? 23.249 -61.438 53.311 1.00 31.69 305 GLY A O 1
ATOM 2039 N N . ILE A 1 277 ? 21.684 -60.658 54.733 1.00 32.58 306 ILE A N 1
ATOM 2040 C CA . ILE A 1 277 ? 21.366 -61.979 55.282 1.00 33.04 306 ILE A CA 1
ATOM 2041 C C . ILE A 1 277 ? 20.627 -62.837 54.251 1.00 32.71 306 ILE A C 1
ATOM 2042 O O . ILE A 1 277 ? 20.887 -64.040 54.130 1.00 33.29 306 ILE A O 1
ATOM 2047 N N . ALA A 1 278 ? 19.710 -62.222 53.511 1.00 31.85 307 ALA A N 1
ATOM 2048 C CA . ALA A 1 278 ? 18.981 -62.921 52.453 1.00 30.94 307 ALA A CA 1
ATOM 2049 C C . ALA A 1 278 ? 19.939 -63.399 51.369 1.00 30.05 307 ALA A C 1
ATOM 2050 O O . ALA A 1 278 ? 19.886 -64.554 50.946 1.00 30.43 307 ALA A O 1
ATOM 2052 N N . ALA A 1 279 ? 20.819 -62.504 50.940 1.00 28.85 308 ALA A N 1
ATOM 2053 C CA . ALA A 1 279 ? 21.794 -62.807 49.898 1.00 28.27 308 ALA A CA 1
ATOM 2054 C C . ALA A 1 279 ? 22.664 -63.983 50.298 1.00 27.88 308 ALA A C 1
ATOM 2055 O O . ALA A 1 279 ? 22.867 -64.914 49.525 1.00 28.08 308 ALA A O 1
ATOM 2057 N N . TYR A 1 280 ? 23.183 -63.928 51.514 1.00 27.47 309 TYR A N 1
ATOM 2058 C CA . TYR A 1 280 ? 24.024 -64.991 52.020 1.00 27.27 309 TYR A CA 1
ATOM 2059 C C . TYR A 1 280 ? 23.310 -66.315 51.869 1.00 27.68 309 TYR A C 1
ATOM 2060 O O . TYR A 1 280 ? 23.815 -67.239 51.229 1.00 27.30 309 TYR A O 1
ATOM 2069 N N . VAL A 1 281 ? 22.125 -66.384 52.469 1.00 28.32 310 VAL A N 1
ATOM 2070 C CA . VAL A 1 281 ? 21.346 -67.613 52.554 1.00 28.90 310 VAL A CA 1
ATOM 2071 C C . VAL A 1 281 ? 21.211 -68.254 51.194 1.00 30.06 310 VAL A C 1
ATOM 2072 O O . VAL A 1 281 ? 21.454 -69.452 51.018 1.00 30.17 310 VAL A O 1
ATOM 2076 N N . ILE A 1 282 ? 20.821 -67.432 50.236 1.00 31.47 311 ILE A N 1
ATOM 2077 C CA . ILE A 1 282 ? 20.673 -67.851 48.858 1.00 32.79 311 ILE A CA 1
ATOM 2078 C C . ILE A 1 282 ? 21.977 -68.366 48.278 1.00 33.74 311 ILE A C 1
ATOM 2079 O O . ILE A 1 282 ? 22.011 -69.432 47.679 1.00 34.10 311 ILE A O 1
ATOM 2084 N N . THR A 1 283 ? 23.038 -67.590 48.453 1.00 35.07 312 THR A N 1
ATOM 2085 C CA . THR A 1 283 ? 24.354 -67.932 47.912 1.00 36.61 312 THR A CA 1
ATOM 2086 C C . THR A 1 283 ? 24.902 -69.259 48.440 1.00 38.00 312 THR A C 1
ATOM 2087 O O . THR A 1 283 ? 25.381 -70.102 47.670 1.00 37.81 312 THR A O 1
ATOM 2091 N N . SER A 1 284 ? 24.828 -69.436 49.753 1.00 39.95 313 SER A N 1
ATOM 2092 C CA . SER A 1 284 ? 25.321 -70.651 50.387 1.00 41.65 313 SER A CA 1
ATOM 2093 C C . SER A 1 284 ? 24.341 -71.838 50.291 1.00 43.65 313 SER A C 1
ATOM 2094 O O . SER A 1 284 ? 24.692 -72.961 50.672 1.00 43.86 313 SER A O 1
ATOM 2097 N N . ASP A 1 285 ? 23.131 -71.596 49.785 1.00 45.89 314 ASP A N 1
ATOM 2098 C CA . ASP A 1 285 ? 22.186 -72.674 49.476 1.00 47.65 314 ASP A CA 1
ATOM 2099 C C . ASP A 1 285 ? 22.284 -73.046 47.994 1.00 48.44 314 ASP A C 1
ATOM 2100 O O . ASP A 1 285 ? 22.109 -72.193 47.136 1.00 48.73 314 ASP A O 1
ATOM 2105 N N . PRO A 1 286 ? 22.542 -74.330 47.691 1.00 49.43 315 PRO A N 1
ATOM 2106 C CA . PRO A 1 286 ? 22.756 -74.799 46.318 1.00 50.10 315 PRO A CA 1
ATOM 2107 C C . PRO A 1 286 ? 21.499 -75.022 45.493 1.00 51.49 315 PRO A C 1
ATOM 2108 O O . PRO A 1 286 ? 21.558 -74.896 44.272 1.00 51.05 315 PRO A O 1
ATOM 2112 N N . GLN A 1 287 ? 20.394 -75.388 46.147 1.00 53.42 316 GLN A N 1
ATOM 2113 C CA . GLN A 1 287 ? 19.122 -75.652 45.452 1.00 55.26 316 GLN A CA 1
ATOM 2114 C C . GLN A 1 287 ? 18.618 -74.372 44.798 1.00 55.18 316 GLN A C 1
ATOM 2115 O O . GLN A 1 287 ? 18.216 -74.366 43.637 1.00 55.26 316 GLN A O 1
ATOM 2121 N N . LEU A 1 288 ? 18.650 -73.292 45.571 1.00 55.12 317 LEU A N 1
ATOM 2122 C CA . LEU A 1 288 ? 18.183 -71.985 45.126 1.00 55.04 317 LEU A CA 1
ATOM 2123 C C . LEU A 1 288 ? 19.143 -71.399 44.109 1.00 55.72 317 LEU A C 1
ATOM 2124 O O . LEU A 1 288 ? 18.735 -70.744 43.164 1.00 55.54 317 LEU A O 1
ATOM 2129 N N . MET A 1 289 ? 20.425 -71.654 44.309 1.00 57.03 318 MET A N 1
ATOM 2130 C CA . MET A 1 289 ? 21.460 -71.064 43.480 1.00 58.62 318 MET A CA 1
ATOM 2131 C C . MET A 1 289 ? 21.411 -71.622 42.066 1.00 59.09 318 MET A C 1
ATOM 2132 O O . MET A 1 289 ? 21.376 -70.873 41.094 1.00 59.20 318 MET A O 1
ATOM 2137 N N . ALA A 1 290 ? 21.419 -72.946 41.962 1.00 59.62 319 ALA A N 1
ATOM 2138 C CA . ALA A 1 290 ? 21.310 -73.616 40.672 1.00 59.91 319 ALA A CA 1
ATOM 2139 C C . ALA A 1 290 ? 19.943 -73.344 40.052 1.00 60.21 319 ALA A C 1
ATOM 2140 O O . ALA A 1 290 ? 19.796 -73.392 38.834 1.00 60.44 319 ALA A O 1
ATOM 2142 N N . SER A 1 291 ? 18.954 -73.055 40.899 1.00 60.66 320 SER A N 1
ATOM 2143 C CA . SER A 1 291 ? 17.603 -72.701 40.447 1.00 61.05 320 SER A CA 1
ATOM 2144 C C . SER A 1 291 ? 17.590 -71.384 39.685 1.00 61.53 320 SER A C 1
ATOM 2145 O O . SER A 1 291 ? 16.940 -71.275 38.647 1.00 61.38 320 SER A O 1
ATOM 2148 N N . LEU A 1 292 ? 18.295 -70.385 40.210 1.00 62.32 321 LEU A N 1
ATOM 2149 C CA . LEU A 1 292 ? 18.451 -69.108 39.509 1.00 62.85 321 LEU A CA 1
ATOM 2150 C C . LEU A 1 292 ? 18.924 -69.379 38.094 1.00 64.91 321 LEU A C 1
ATOM 2151 O O . LEU A 1 292 ? 18.312 -68.936 37.120 1.00 64.81 321 LEU A O 1
ATOM 2156 N N . GLY A 1 293 ? 20.019 -70.117 37.996 1.00 67.62 322 GLY A N 1
ATOM 2157 C CA . GLY A 1 293 ? 20.506 -70.571 36.715 1.00 70.19 322 GLY A CA 1
ATOM 2158 C C . GLY A 1 293 ? 21.961 -70.247 36.498 1.00 72.45 322 GLY A C 1
ATOM 2159 O O . GLY A 1 293 ? 22.703 -69.952 37.433 1.00 72.80 322 GLY A O 1
ATOM 2160 N N . ASP A 1 294 ? 22.349 -70.294 35.231 1.00 74.93 323 ASP A N 1
ATOM 2161 C CA . ASP A 1 294 ? 23.733 -70.109 34.823 1.00 76.90 323 ASP A CA 1
ATOM 2162 C C . ASP A 1 294 ? 24.134 -68.636 34.931 1.00 76.00 323 ASP A C 1
ATOM 2163 O O . ASP A 1 294 ? 25.308 -68.314 35.124 1.00 76.11 323 ASP A O 1
ATOM 2168 N N . ILE A 1 295 ? 23.140 -67.753 34.837 1.00 74.94 324 ILE A N 1
ATOM 2169 C CA . ILE A 1 295 ? 23.371 -66.306 34.762 1.00 74.09 324 ILE A CA 1
ATOM 2170 C C . ILE A 1 295 ? 23.435 -65.620 36.142 1.00 73.23 324 ILE A C 1
ATOM 2171 O O . ILE A 1 295 ? 23.324 -64.390 36.237 1.00 73.07 324 ILE A O 1
ATOM 2176 N N . ALA A 1 296 ? 23.621 -66.400 37.209 1.00 72.14 325 ALA A N 1
ATOM 2177 C CA . ALA A 1 296 ? 24.114 -65.849 38.474 1.00 71.15 325 ALA A CA 1
ATOM 2178 C C . ALA A 1 296 ? 25.561 -65.475 38.179 1.00 70.33 325 ALA A C 1
ATOM 2179 O O . ALA A 1 296 ? 26.502 -65.952 38.820 1.00 69.72 325 ALA A O 1
ATOM 2181 N N . ALA A 1 297 ? 25.706 -64.601 37.188 1.00 69.49 326 ALA A N 1
ATOM 2182 C CA . ALA A 1 297 ? 26.906 -64.529 36.372 1.00 68.94 326 ALA A CA 1
ATOM 2183 C C . ALA A 1 297 ? 27.979 -63.724 37.064 1.00 68.51 326 ALA A C 1
ATOM 2184 O O . ALA A 1 297 ? 28.239 -62.578 36.698 1.00 68.78 326 ALA A O 1
ATOM 2186 N N . THR A 1 298 ? 28.595 -64.346 38.067 1.00 67.79 327 THR A N 1
ATOM 2187 C CA . THR A 1 298 ? 29.616 -63.708 38.905 1.00 67.05 327 THR A CA 1
ATOM 2188 C C . THR A 1 298 ? 29.154 -62.335 39.417 1.00 65.50 327 THR A C 1
ATOM 2189 O O . THR A 1 298 ? 27.948 -62.052 39.467 1.00 65.51 327 THR A O 1
ATOM 2193 N N . ASN A 1 299 ? 30.111 -61.492 39.805 1.00 63.33 328 ASN A N 1
ATOM 2194 C CA . ASN A 1 299 ? 29.829 -60.392 40.703 1.00 61.46 328 ASN A CA 1
ATOM 2195 C C . ASN A 1 299 ? 29.082 -60.988 41.895 1.00 59.30 328 ASN A C 1
ATOM 2196 O O . ASN A 1 299 ? 28.249 -60.342 42.526 1.00 58.94 328 ASN A O 1
ATOM 2201 N N . LEU A 1 300 ? 29.428 -62.243 42.183 1.00 56.72 329 LEU A N 1
ATOM 2202 C CA . LEU A 1 300 ? 28.800 -63.038 43.221 1.00 54.60 329 LEU A CA 1
ATOM 2203 C C . LEU A 1 300 ? 29.479 -62.698 44.535 1.00 52.09 329 LEU A C 1
ATOM 2204 O O . LEU A 1 300 ? 30.715 -62.716 44.620 1.00 51.90 329 LEU A O 1
ATOM 2209 N N . PRO A 1 301 ? 28.681 -62.379 45.568 1.00 48.95 330 PRO A N 1
ATOM 2210 C CA . PRO A 1 301 ? 29.278 -62.064 46.847 1.00 46.95 330 PRO A CA 1
ATOM 2211 C C . PRO A 1 301 ? 29.805 -63.317 47.499 1.00 45.35 330 PRO A C 1
ATOM 2212 O O . PRO A 1 301 ? 29.340 -64.423 47.208 1.00 44.77 330 PRO A O 1
ATOM 2216 N N . SER A 1 302 ? 30.780 -63.140 48.373 1.00 43.69 331 SER A N 1
ATOM 2217 C CA . SER A 1 302 ? 31.390 -64.262 49.046 1.00 42.38 331 SER A CA 1
ATOM 2218 C C . SER A 1 302 ? 32.137 -63.771 50.251 1.00 42.00 331 SER A C 1
ATOM 2219 O O . SER A 1 302 ? 32.191 -62.581 50.511 1.00 41.57 331 SER A O 1
ATOM 2222 N N . ALA A 1 303 ? 32.720 -64.703 50.985 1.00 42.08 332 ALA A N 1
ATOM 2223 C CA . ALA A 1 303 ? 33.661 -64.361 52.039 1.00 42.46 332 ALA A CA 1
ATOM 2224 C C . ALA A 1 303 ? 34.745 -63.449 51.471 1.00 42.84 332 ALA A C 1
ATOM 2225 O O . ALA A 1 303 ? 35.189 -62.521 52.143 1.00 43.02 332 ALA A O 1
ATOM 2227 N N . ALA A 1 304 ? 35.155 -63.722 50.233 1.00 43.33 333 ALA A N 1
ATOM 2228 C CA . ALA A 1 304 ? 36.116 -62.887 49.523 1.00 43.97 333 ALA A CA 1
ATOM 2229 C C . ALA A 1 304 ? 35.615 -61.446 49.399 1.00 44.70 333 ALA A C 1
ATOM 2230 O O . ALA A 1 304 ? 36.048 -60.577 50.147 1.00 45.31 333 ALA A O 1
ATOM 2232 N N . ASN A 1 305 ? 34.702 -61.179 48.476 1.00 45.26 334 ASN A N 1
ATOM 2233 C CA . ASN A 1 305 ? 34.166 -59.828 48.340 1.00 45.62 334 ASN A CA 1
ATOM 2234 C C . ASN A 1 305 ? 32.684 -59.802 48.709 1.00 45.02 334 ASN A C 1
ATOM 2235 O O . ASN A 1 305 ? 31.811 -59.944 47.858 1.00 45.14 334 ASN A O 1
ATOM 2240 N N . ALA A 1 306 ? 32.432 -59.636 50.007 1.00 44.21 335 ALA A N 1
ATOM 2241 C CA . ALA A 1 306 ? 31.085 -59.679 50.571 1.00 43.55 335 ALA A CA 1
ATOM 2242 C C . ALA A 1 306 ? 30.260 -58.464 50.182 1.00 42.96 335 ALA A C 1
ATOM 2243 O O . ALA A 1 306 ? 29.031 -58.529 50.098 1.00 42.55 335 ALA A O 1
ATOM 2245 N N . ASP A 1 307 ? 30.948 -57.355 49.945 1.00 42.46 336 ASP A N 1
ATOM 2246 C CA . ASP A 1 307 ? 30.289 -56.083 49.663 1.00 42.27 336 ASP A CA 1
ATOM 2247 C C . ASP A 1 307 ? 29.419 -56.150 48.410 1.00 42.55 336 ASP A C 1
ATOM 2248 O O . ASP A 1 307 ? 28.363 -55.518 48.349 1.00 41.83 336 ASP A O 1
ATOM 2253 N N . LYS A 1 308 ? 29.857 -56.947 47.436 1.00 43.38 337 LYS A N 1
ATOM 2254 C CA . LYS A 1 308 ? 29.103 -57.199 46.198 1.00 44.19 337 LYS A CA 1
ATOM 2255 C C . LYS A 1 308 ? 27.658 -57.634 46.451 1.00 45.11 337 LYS A C 1
ATOM 2256 O O . LYS A 1 308 ? 26.843 -57.661 45.527 1.00 45.01 337 LYS A O 1
ATOM 2262 N N . ALA A 1 309 ? 27.364 -57.993 47.697 1.00 46.42 338 ALA A N 1
ATOM 2263 C CA . ALA A 1 309 ? 26.061 -58.502 48.096 1.00 47.58 338 ALA A CA 1
ATOM 2264 C C . ALA A 1 309 ? 24.874 -57.742 47.508 1.00 48.70 338 ALA A C 1
ATOM 2265 O O . ALA A 1 309 ? 24.204 -58.240 46.601 1.00 48.72 338 ALA A O 1
ATOM 2267 N N . TYR A 1 310 ? 24.618 -56.541 48.020 1.00 50.04 339 TYR A N 1
ATOM 2268 C CA . TYR A 1 310 ? 23.410 -55.788 47.651 1.00 51.23 339 TYR A CA 1
ATOM 2269 C C . TYR A 1 310 ? 23.301 -55.483 46.155 1.00 51.09 339 TYR A C 1
ATOM 2270 O O . TYR A 1 310 ? 22.234 -55.660 45.568 1.00 51.02 339 TYR A O 1
ATOM 2279 N N . PRO A 1 311 ? 24.399 -55.025 45.531 1.00 51.05 340 PRO A N 1
ATOM 2280 C CA . PRO A 1 311 ? 24.297 -54.730 44.113 1.00 50.69 340 PRO A CA 1
ATOM 2281 C C . PRO A 1 311 ? 24.024 -55.962 43.275 1.00 50.02 340 PRO A C 1
ATOM 2282 O O . PRO A 1 311 ? 23.428 -55.860 42.212 1.00 49.89 340 PRO A O 1
ATOM 2286 N N . TRP A 1 312 ? 24.465 -57.116 43.752 1.00 49.33 341 TRP A N 1
ATOM 2287 C CA . TRP A 1 312 ? 24.172 -58.358 43.079 1.00 48.98 341 TRP A CA 1
ATOM 2288 C C . TRP A 1 312 ? 22.688 -58.708 43.198 1.00 48.95 341 TRP A C 1
ATOM 2289 O O . TRP A 1 312 ? 22.125 -59.333 42.310 1.00 49.14 341 TRP A O 1
ATOM 2300 N N . LEU A 1 313 ? 22.057 -58.310 44.291 1.00 49.14 342 LEU A N 1
ATOM 2301 C CA . LEU A 1 313 ? 20.618 -58.520 44.456 1.00 49.61 342 LEU A CA 1
ATOM 2302 C C . LEU A 1 313 ? 19.793 -57.654 43.518 1.00 51.69 342 LEU A C 1
ATOM 2303 O O . LEU A 1 313 ? 18.741 -58.070 43.040 1.00 51.55 342 LEU A O 1
ATOM 2308 N N . THR A 1 314 ? 20.269 -56.436 43.283 1.00 54.38 343 THR A N 1
ATOM 2309 C CA . THR A 1 314 ? 19.623 -55.504 42.353 1.00 56.68 343 THR A CA 1
ATOM 2310 C C . THR A 1 314 ? 19.785 -55.952 40.895 1.00 59.07 343 THR A C 1
ATOM 2311 O O . THR A 1 314 ? 18.972 -55.617 40.041 1.00 59.42 343 THR A O 1
ATOM 2315 N N . GLN A 1 315 ? 20.848 -56.707 40.628 1.00 61.82 344 GLN A N 1
ATOM 2316 C CA . GLN A 1 315 ? 21.044 -57.408 39.353 1.00 64.11 344 GLN A CA 1
ATOM 2317 C C . GLN A 1 315 ? 19.827 -58.275 38.990 1.00 64.82 344 GLN A C 1
ATOM 2318 O O . GLN A 1 315 ? 19.590 -58.572 37.818 1.00 65.33 344 GLN A O 1
ATOM 2324 N N . PHE A 1 316 ? 19.064 -58.652 40.015 1.00 65.69 345 PHE A N 1
ATOM 2325 C CA . PHE A 1 316 ? 17.977 -59.625 39.929 1.00 66.51 345 PHE A CA 1
ATOM 2326 C C . PHE A 1 316 ? 16.594 -58.928 40.109 1.00 65.87 345 PHE A C 1
ATOM 2327 O O . PHE A 1 316 ? 15.554 -59.584 40.148 1.00 65.64 345 PHE A O 1
ATOM 2335 N N . LEU A 1 317 ? 16.588 -57.592 40.142 1.00 65.47 346 LEU A N 1
ATOM 2336 C CA . LEU A 1 317 ? 15.345 -56.790 40.316 1.00 65.08 346 LEU A CA 1
ATOM 2337 C C . LEU A 1 317 ? 14.410 -56.872 39.079 1.00 65.89 346 LEU A C 1
ATOM 2338 O O . LEU A 1 317 ? 14.767 -57.505 38.085 1.00 66.29 346 LEU A O 1
ATOM 2343 N N . PRO A 1 318 ? 13.202 -56.260 39.145 1.00 66.42 347 PRO A N 1
ATOM 2344 C CA . PRO A 1 318 ? 12.297 -56.252 37.984 1.00 66.85 347 PRO A CA 1
ATOM 2345 C C . PRO A 1 318 ? 12.526 -55.148 36.944 1.00 67.66 347 PRO A C 1
ATOM 2346 O O . PRO A 1 318 ? 13.521 -54.428 37.006 1.00 67.74 347 PRO A O 1
ATOM 2350 N N . VAL A 1 319 ? 11.558 -55.035 36.027 1.00 68.44 348 VAL A N 1
ATOM 2351 C CA . VAL A 1 319 ? 11.599 -54.221 34.780 1.00 68.85 348 VAL A CA 1
ATOM 2352 C C . VAL A 1 319 ? 12.474 -52.944 34.741 1.00 68.46 348 VAL A C 1
ATOM 2353 O O . VAL A 1 319 ? 13.695 -53.027 34.586 1.00 68.75 348 VAL A O 1
ATOM 2357 N N . GLY A 1 320 ? 11.846 -51.771 34.821 1.00 67.78 349 GLY A N 1
ATOM 2358 C CA . GLY A 1 320 ? 12.559 -50.501 34.853 1.00 67.05 349 GLY A CA 1
ATOM 2359 C C . GLY A 1 320 ? 12.833 -50.114 36.291 1.00 66.19 349 GLY A C 1
ATOM 2360 O O . GLY A 1 320 ? 13.659 -49.245 36.565 1.00 66.25 349 GLY A O 1
ATOM 2361 N N . VAL A 1 321 ? 12.126 -50.771 37.209 1.00 64.97 350 VAL A N 1
ATOM 2362 C CA . VAL A 1 321 ? 12.353 -50.623 38.641 1.00 63.85 350 VAL A CA 1
ATOM 2363 C C . VAL A 1 321 ? 13.839 -50.714 38.951 1.00 63.12 350 VAL A C 1
ATOM 2364 O O . VAL A 1 321 ? 14.341 -49.968 39.785 1.00 63.15 350 VAL A O 1
ATOM 2368 N N . LYS A 1 322 ? 14.531 -51.631 38.277 1.00 62.25 351 LYS A N 1
ATOM 2369 C CA . LYS A 1 322 ? 15.993 -51.710 38.348 1.00 61.63 351 LYS A CA 1
ATOM 2370 C C . LYS A 1 322 ? 16.605 -50.339 38.146 1.00 62.18 351 LYS A C 1
ATOM 2371 O O . LYS A 1 322 ? 17.140 -49.747 39.080 1.00 61.92 351 LYS A O 1
ATOM 2377 N N . GLY A 1 323 ? 16.497 -49.846 36.915 1.00 62.95 352 GLY A N 1
ATOM 2378 C CA . GLY A 1 323 ? 17.113 -48.587 36.502 1.00 63.71 352 GLY A CA 1
ATOM 2379 C C . GLY A 1 323 ? 16.694 -47.391 37.335 1.00 64.16 352 GLY A C 1
ATOM 2380 O O . GLY A 1 323 ? 17.451 -46.431 37.481 1.00 64.60 352 GLY A O 1
ATOM 2381 N N . VAL A 1 324 ? 15.482 -47.450 37.876 1.00 64.45 353 VAL A N 1
ATOM 2382 C CA . VAL A 1 324 ? 14.989 -46.421 38.781 1.00 64.68 353 VAL A CA 1
ATOM 2383 C C . VAL A 1 324 ? 15.663 -46.563 40.132 1.00 64.22 353 VAL A C 1
ATOM 2384 O O . VAL A 1 324 ? 16.296 -45.628 40.613 1.00 64.02 353 VAL A O 1
ATOM 2388 N N . VAL A 1 325 ? 15.522 -47.739 40.734 1.00 63.85 354 VAL A N 1
ATOM 2389 C CA . VAL A 1 325 ? 16.197 -48.041 41.987 1.00 63.79 354 VAL A CA 1
ATOM 2390 C C . VAL A 1 325 ? 17.695 -47.807 41.823 1.00 63.53 354 VAL A C 1
ATOM 2391 O O . VAL A 1 325 ? 18.339 -47.231 42.692 1.00 64.01 354 VAL A O 1
ATOM 2395 N N . PHE A 1 326 ? 18.234 -48.244 40.693 1.00 62.93 355 PHE A N 1
ATOM 2396 C CA . PHE A 1 326 ? 19.642 -48.044 40.366 1.00 62.57 355 PHE A CA 1
ATOM 2397 C C . PHE A 1 326 ? 20.010 -46.569 40.221 1.00 60.80 355 PHE A C 1
ATOM 2398 O O . PHE A 1 326 ? 20.957 -46.098 40.843 1.00 60.54 355 PHE A O 1
ATOM 2406 N N . ALA A 1 327 ? 19.276 -45.848 39.383 1.00 58.90 356 ALA A N 1
ATOM 2407 C CA . ALA A 1 327 ? 19.524 -44.416 39.187 1.00 57.39 356 ALA A CA 1
ATOM 2408 C C . ALA A 1 327 ? 19.384 -43.667 40.505 1.00 55.97 356 ALA A C 1
ATOM 2409 O O . ALA A 1 327 ? 20.109 -42.710 40.764 1.00 55.40 356 ALA A O 1
ATOM 2411 N N . ALA A 1 328 ? 18.451 -44.121 41.336 1.00 54.51 357 ALA A N 1
ATOM 2412 C CA . ALA A 1 328 ? 18.273 -43.579 42.681 1.00 53.44 357 ALA A CA 1
ATOM 2413 C C . ALA A 1 328 ? 19.570 -43.675 43.478 1.00 52.66 357 ALA A C 1
ATOM 2414 O O . ALA A 1 328 ? 20.004 -42.707 44.094 1.00 52.18 357 ALA A O 1
ATOM 2416 N N . LEU A 1 329 ? 20.187 -44.849 43.455 1.00 52.16 358 LEU A N 1
ATOM 2417 C CA . LEU A 1 329 ? 21.473 -45.050 44.119 1.00 52.09 358 LEU A CA 1
ATOM 2418 C C . LEU A 1 329 ? 22.542 -44.215 43.439 1.00 51.37 358 LEU A C 1
ATOM 2419 O O . LEU A 1 329 ? 23.342 -43.560 44.097 1.00 51.34 358 LEU A O 1
ATOM 2424 N N . ALA A 1 330 ? 22.543 -44.247 42.113 1.00 50.75 359 ALA A N 1
ATOM 2425 C CA . ALA A 1 330 ? 23.499 -43.487 41.322 1.00 50.47 359 ALA A CA 1
ATOM 2426 C C . ALA A 1 330 ? 23.678 -42.084 41.890 1.00 50.43 359 ALA A C 1
ATOM 2427 O O . ALA A 1 330 ? 24.771 -41.693 42.310 1.00 50.14 359 ALA A O 1
ATOM 2429 N N . ALA A 1 331 ? 22.581 -41.341 41.917 1.00 50.72 360 ALA A N 1
ATOM 2430 C CA . ALA A 1 331 ? 22.589 -39.972 42.409 1.00 50.99 360 ALA A CA 1
ATOM 2431 C C . ALA A 1 331 ? 23.015 -39.918 43.867 1.00 51.27 360 ALA A C 1
ATOM 2432 O O . ALA A 1 331 ? 23.886 -39.136 44.240 1.00 50.82 360 ALA A O 1
ATOM 2434 N N . ALA A 1 332 ? 22.416 -40.784 44.677 1.00 51.82 361 ALA A N 1
ATOM 2435 C CA . ALA A 1 332 ? 22.667 -40.821 46.123 1.00 52.24 361 ALA A CA 1
ATOM 2436 C C . ALA A 1 332 ? 24.145 -40.987 46.487 1.00 52.66 361 ALA A C 1
ATOM 2437 O O . ALA A 1 332 ? 24.535 -40.752 47.631 1.00 52.24 361 ALA A O 1
ATOM 2439 N N . ILE A 1 333 ? 24.955 -41.396 45.513 1.00 53.40 362 ILE A N 1
ATOM 2440 C CA . ILE A 1 333 ? 26.372 -41.662 45.731 1.00 54.15 362 ILE A CA 1
ATOM 2441 C C . ILE A 1 333 ? 27.226 -40.482 45.296 1.00 54.62 362 ILE A C 1
ATOM 2442 O O . ILE A 1 333 ? 27.997 -39.941 46.091 1.00 54.54 362 ILE A O 1
ATOM 2447 N N . VAL A 1 334 ? 27.078 -40.076 44.040 1.00 55.32 363 VAL A N 1
ATOM 2448 C CA . VAL A 1 334 ? 27.779 -38.890 43.536 1.00 55.83 363 VAL A CA 1
ATOM 2449 C C . VAL A 1 334 ? 27.500 -37.685 44.446 1.00 55.85 363 VAL A C 1
ATOM 2450 O O . VAL A 1 334 ? 28.336 -36.790 44.585 1.00 55.74 363 VAL A O 1
ATOM 2454 N N . SER A 1 335 ? 26.317 -37.689 45.059 1.00 55.94 364 SER A N 1
ATOM 2455 C CA . SER A 1 335 ? 25.987 -36.791 46.164 1.00 56.02 364 SER A CA 1
ATOM 2456 C C . SER A 1 335 ? 27.041 -36.861 47.273 1.00 55.80 364 SER A C 1
ATOM 2457 O O . SER A 1 335 ? 27.862 -35.955 47.412 1.00 55.83 364 SER A O 1
ATOM 2460 N N . SER A 1 336 ? 27.022 -37.947 48.043 1.00 55.53 365 SER A N 1
ATOM 2461 C CA . SER A 1 336 ? 27.859 -38.067 49.237 1.00 55.34 365 SER A CA 1
ATOM 2462 C C . SER A 1 336 ? 29.332 -37.752 48.979 1.00 54.79 365 SER A C 1
ATOM 2463 O O . SER A 1 336 ? 30.025 -37.259 49.866 1.00 54.62 365 SER A O 1
ATOM 2466 N N . LEU A 1 337 ? 29.805 -38.035 47.771 1.00 54.34 366 LEU A N 1
ATOM 2467 C CA . LEU A 1 337 ? 31.182 -37.719 47.392 1.00 54.03 366 LEU A CA 1
ATOM 2468 C C . LEU A 1 337 ? 31.431 -36.224 47.397 1.00 53.70 366 LEU A C 1
ATOM 2469 O O . LEU A 1 337 ? 32.326 -35.741 48.087 1.00 53.82 366 LEU A O 1
ATOM 2474 N N . ALA A 1 338 ? 30.626 -35.500 46.628 1.00 53.26 367 ALA A N 1
ATOM 2475 C CA . ALA A 1 338 ? 30.724 -34.039 46.539 1.00 52.69 367 ALA A CA 1
ATOM 2476 C C . ALA A 1 338 ? 30.777 -33.394 47.917 1.00 52.23 367 ALA A C 1
ATOM 2477 O O . ALA A 1 338 ? 31.707 -32.653 48.222 1.00 51.47 367 ALA A O 1
ATOM 2479 N N . SER A 1 339 ? 29.775 -33.685 48.741 1.00 52.17 368 SER A N 1
ATOM 2480 C CA . SER A 1 339 ? 29.760 -33.241 50.132 1.00 52.53 368 SER A CA 1
ATOM 2481 C C . SER A 1 339 ? 31.123 -33.461 50.770 1.00 52.97 368 SER A C 1
ATOM 2482 O O . SER A 1 339 ? 31.752 -32.526 51.250 1.00 52.90 368 SER A O 1
ATOM 2485 N N . MET A 1 340 ? 31.577 -34.708 50.763 1.00 53.60 369 MET A N 1
ATOM 2486 C CA . MET A 1 340 ? 32.874 -35.063 51.340 1.00 54.14 369 MET A CA 1
ATOM 2487 C C . MET A 1 340 ? 33.998 -34.284 50.682 1.00 52.55 369 MET A C 1
ATOM 2488 O O . MET A 1 340 ? 34.917 -33.839 51.358 1.00 52.12 369 MET A O 1
ATOM 2493 N N . LEU A 1 341 ? 33.912 -34.115 49.367 1.00 50.92 370 LEU A N 1
ATOM 2494 C CA . LEU A 1 341 ? 34.933 -33.384 48.622 1.00 49.61 370 LEU A CA 1
ATOM 2495 C C . LEU A 1 341 ? 35.094 -31.962 49.148 1.00 50.33 370 LEU A C 1
ATOM 2496 O O . LEU A 1 341 ? 36.110 -31.629 49.759 1.00 50.60 370 LEU A O 1
ATOM 2501 N N . ASN A 1 342 ? 34.084 -31.131 48.925 1.00 50.77 371 ASN A N 1
ATOM 2502 C CA . ASN A 1 342 ? 34.183 -29.719 49.274 1.00 51.40 371 ASN A CA 1
ATOM 2503 C C . ASN A 1 342 ? 34.479 -29.495 50.750 1.00 49.50 371 ASN A C 1
ATOM 2504 O O . ASN A 1 342 ? 35.293 -28.643 51.096 1.00 49.20 371 ASN A O 1
ATOM 2509 N N . SER A 1 343 ? 33.824 -30.273 51.608 1.00 47.34 372 SER A N 1
ATOM 2510 C CA . SER A 1 343 ? 34.034 -30.190 53.048 1.00 45.58 372 SER A CA 1
ATOM 2511 C C . SER A 1 343 ? 35.516 -30.262 53.345 1.00 44.17 372 SER A C 1
ATOM 2512 O O . SER A 1 343 ? 36.060 -29.425 54.056 1.00 44.00 372 SER A O 1
ATOM 2515 N N . THR A 1 344 ? 36.162 -31.263 52.766 1.00 42.72 373 THR A N 1
ATOM 2516 C CA . THR A 1 344 ? 37.591 -31.478 52.943 1.00 41.88 373 THR A CA 1
ATOM 2517 C C . THR A 1 344 ? 38.402 -30.315 52.392 1.00 41.82 373 THR A C 1
ATOM 2518 O O . THR A 1 344 ? 39.302 -29.801 53.060 1.00 41.59 373 THR A O 1
ATOM 2522 N N . ALA A 1 345 ? 38.073 -29.911 51.170 1.00 42.04 374 ALA A N 1
ATOM 2523 C CA . ALA A 1 345 ? 38.746 -28.795 50.518 1.00 42.37 374 ALA A CA 1
ATOM 2524 C C . ALA A 1 345 ? 38.578 -27.530 51.351 1.00 42.70 374 ALA A C 1
ATOM 2525 O O . ALA A 1 345 ? 39.556 -26.957 51.832 1.00 42.10 374 ALA A O 1
ATOM 2527 N N . THR A 1 346 ? 37.324 -27.124 51.536 1.00 43.49 375 THR A N 1
ATOM 2528 C CA . THR A 1 346 ? 36.996 -25.939 52.322 1.00 44.47 375 THR A CA 1
ATOM 2529 C C . THR A 1 346 ? 37.760 -25.983 53.641 1.00 45.60 375 THR A C 1
ATOM 2530 O O . THR A 1 346 ? 38.555 -25.097 53.934 1.00 45.50 375 THR A O 1
ATOM 2534 N N . ILE A 1 347 ? 37.540 -27.042 54.412 1.00 47.28 376 ILE A N 1
ATOM 2535 C CA . ILE A 1 347 ? 38.277 -27.255 55.651 1.00 48.75 376 ILE A CA 1
ATOM 2536 C C . ILE A 1 347 ? 39.743 -26.945 55.446 1.00 51.28 376 ILE A C 1
ATOM 2537 O O . ILE A 1 347 ? 40.323 -26.167 56.189 1.00 51.42 376 ILE A O 1
ATOM 2542 N N . PHE A 1 348 ? 40.338 -27.548 54.427 1.00 54.55 377 PHE A N 1
ATOM 2543 C CA . PHE A 1 348 ? 41.750 -27.334 54.166 1.00 57.67 377 PHE A CA 1
ATOM 2544 C C . PHE A 1 348 ? 42.037 -25.871 53.855 1.00 59.10 377 PHE A C 1
ATOM 2545 O O . PHE A 1 348 ? 42.753 -25.200 54.599 1.00 59.43 377 PHE A O 1
ATOM 2553 N N . THR A 1 349 ? 41.470 -25.388 52.753 1.00 60.87 378 THR A N 1
ATOM 2554 C CA . THR A 1 349 ? 41.755 -24.038 52.269 1.00 62.22 378 THR A CA 1
ATOM 2555 C C . THR A 1 349 ? 41.557 -22.983 53.342 1.00 62.92 378 THR A C 1
ATOM 2556 O O . THR A 1 349 ? 42.226 -21.963 53.325 1.00 62.87 378 THR A O 1
ATOM 2560 N N . MET A 1 350 ? 40.640 -23.222 54.269 1.00 63.95 379 MET A N 1
ATOM 2561 C CA . MET A 1 350 ? 40.406 -22.276 55.349 1.00 64.74 379 MET A CA 1
ATOM 2562 C C . MET A 1 350 ? 41.396 -22.474 56.485 1.00 65.43 379 MET A C 1
ATOM 2563 O O . MET A 1 350 ? 42.270 -21.650 56.722 1.00 66.19 379 MET A O 1
ATOM 2568 N N . ASP A 1 351 ? 41.268 -23.594 57.172 1.00 65.78 380 ASP A N 1
ATOM 2569 C CA . ASP A 1 351 ? 41.874 -23.750 58.490 1.00 65.96 380 ASP A CA 1
ATOM 2570 C C . ASP A 1 351 ? 43.357 -24.085 58.405 1.00 65.60 380 ASP A C 1
ATOM 2571 O O . ASP A 1 351 ? 44.071 -24.017 59.407 1.00 65.09 380 ASP A O 1
ATOM 2576 N N . ILE A 1 352 ? 43.810 -24.442 57.205 1.00 65.56 381 ILE A N 1
ATOM 2577 C CA . ILE A 1 352 ? 45.221 -24.681 56.946 1.00 65.76 381 ILE A CA 1
ATOM 2578 C C . ILE A 1 352 ? 45.799 -23.533 56.136 1.00 67.55 381 ILE A C 1
ATOM 2579 O O . ILE A 1 352 ? 46.765 -22.887 56.552 1.00 68.24 381 ILE A O 1
ATOM 2584 N N . TYR A 1 353 ? 45.194 -23.283 54.978 1.00 69.12 382 TYR A N 1
ATOM 2585 C CA . TYR A 1 353 ? 45.727 -22.311 54.035 1.00 70.57 382 TYR A CA 1
ATOM 2586 C C . TYR A 1 353 ? 45.417 -20.871 54.444 1.00 68.91 382 TYR A C 1
ATOM 2587 O O . TYR A 1 353 ? 46.292 -20.010 54.390 1.00 68.17 382 TYR A O 1
ATOM 2596 N N . LYS A 1 354 ? 44.177 -20.609 54.851 1.00 67.68 383 LYS A N 1
ATOM 2597 C CA . LYS A 1 354 ? 43.785 -19.253 55.247 1.00 66.70 383 LYS A CA 1
ATOM 2598 C C . LYS A 1 354 ? 44.367 -18.881 56.609 1.00 67.60 383 LYS A C 1
ATOM 2599 O O . LYS A 1 354 ? 44.990 -17.836 56.748 1.00 67.91 383 LYS A O 1
ATOM 2605 N N . GLU A 1 355 ? 44.179 -19.726 57.615 1.00 68.54 384 GLU A N 1
ATOM 2606 C CA . GLU A 1 355 ? 44.598 -19.345 58.959 1.00 69.42 384 GLU A CA 1
ATOM 2607 C C . GLU A 1 355 ? 46.112 -19.433 59.168 1.00 69.92 384 GLU A C 1
ATOM 2608 O O . GLU A 1 355 ? 46.654 -18.646 59.944 1.00 69.63 384 GLU A O 1
ATOM 2614 N N . TYR A 1 356 ? 46.795 -20.350 58.475 1.00 70.96 385 TYR A N 1
ATOM 2615 C CA . TYR A 1 356 ? 48.241 -20.554 58.700 1.00 72.28 385 TYR A CA 1
ATOM 2616 C C . TYR A 1 356 ? 49.187 -20.315 57.519 1.00 72.74 385 TYR A C 1
ATOM 2617 O O . TYR A 1 356 ? 50.348 -19.973 57.745 1.00 72.76 385 TYR A O 1
ATOM 2626 N N . ILE A 1 357 ? 48.723 -20.480 56.282 1.00 73.61 386 ILE A N 1
ATOM 2627 C CA . ILE A 1 357 ? 49.597 -20.247 55.117 1.00 74.35 386 ILE A CA 1
ATOM 2628 C C . ILE A 1 357 ? 49.611 -18.767 54.710 1.00 76.04 386 ILE A C 1
ATOM 2629 O O . ILE A 1 357 ? 50.680 -18.183 54.515 1.00 76.13 386 ILE A O 1
ATOM 2634 N N . SER A 1 358 ? 48.426 -18.177 54.563 1.00 77.95 387 SER A N 1
ATOM 2635 C CA . SER A 1 358 ? 48.274 -16.712 54.477 1.00 79.46 387 SER A CA 1
ATOM 2636 C C . SER A 1 358 ? 46.817 -16.350 54.768 1.00 80.91 387 SER A C 1
ATOM 2637 O O . SER A 1 358 ? 45.924 -17.139 54.466 1.00 81.47 387 SER A O 1
ATOM 2640 N N . PRO A 1 359 ? 46.568 -15.155 55.342 1.00 82.29 388 PRO A N 1
ATOM 2641 C CA . PRO A 1 359 ? 45.207 -14.807 55.780 1.00 82.93 388 PRO A CA 1
ATOM 2642 C C . PRO A 1 359 ? 44.250 -14.506 54.628 1.00 83.32 388 PRO A C 1
ATOM 2643 O O . PRO A 1 359 ? 43.125 -15.008 54.614 1.00 83.86 388 PRO A O 1
ATOM 2647 N N . ASP A 1 360 ? 44.698 -13.677 53.687 1.00 83.30 389 ASP A N 1
ATOM 2648 C CA . ASP A 1 360 ? 43.902 -13.310 52.523 1.00 83.01 389 ASP A CA 1
ATOM 2649 C C . ASP A 1 360 ? 44.729 -13.396 51.245 1.00 82.84 389 ASP A C 1
ATOM 2650 O O . ASP A 1 360 ? 45.669 -12.622 51.047 1.00 82.62 389 ASP A O 1
ATOM 2655 N N . SER A 1 361 ? 44.392 -14.372 50.407 1.00 82.67 390 SER A N 1
ATOM 2656 C CA . SER A 1 361 ? 44.663 -14.285 48.976 1.00 82.53 390 SER A CA 1
ATOM 2657 C C . SER A 1 361 ? 43.532 -13.436 48.401 1.00 82.55 390 SER A C 1
ATOM 2658 O O . SER A 1 361 ? 43.759 -12.517 47.611 1.00 82.67 390 SER A O 1
ATOM 2661 N N . GLY A 1 362 ? 42.314 -13.762 48.828 1.00 82.48 391 GLY A N 1
ATOM 2662 C CA . GLY A 1 362 ? 41.119 -12.976 48.530 1.00 82.56 391 GLY A CA 1
ATOM 2663 C C . GLY A 1 362 ? 39.885 -13.754 48.944 1.00 82.61 391 GLY A C 1
ATOM 2664 O O . GLY A 1 362 ? 39.934 -14.538 49.890 1.00 82.46 391 GLY A O 1
ATOM 2665 N N . ASP A 1 363 ? 38.770 -13.508 48.262 1.00 82.86 392 ASP A N 1
ATOM 2666 C CA . ASP A 1 363 ? 37.620 -14.422 48.289 1.00 83.16 392 ASP A CA 1
ATOM 2667 C C . ASP A 1 363 ? 37.457 -15.095 46.915 1.00 83.65 392 ASP A C 1
ATOM 2668 O O . ASP A 1 363 ? 36.580 -15.946 46.741 1.00 83.92 392 ASP A O 1
ATOM 2673 N N . HIS A 1 364 ? 38.300 -14.709 45.950 1.00 83.93 393 HIS A N 1
ATOM 2674 C CA . HIS A 1 364 ? 38.296 -15.297 44.601 1.00 84.16 393 HIS A CA 1
ATOM 2675 C C . HIS A 1 364 ? 39.350 -16.405 44.462 1.00 81.54 393 HIS A C 1
ATOM 2676 O O . HIS A 1 364 ? 39.009 -17.542 44.125 1.00 81.61 393 HIS A O 1
ATOM 2683 N N . LYS A 1 365 ? 40.620 -16.073 44.717 1.00 78.21 394 LYS A N 1
ATOM 2684 C CA . LYS A 1 365 ? 41.704 -17.079 44.755 1.00 75.17 394 LYS A CA 1
ATOM 2685 C C . LYS A 1 365 ? 41.462 -18.134 45.849 1.00 73.28 394 LYS A C 1
ATOM 2686 O O . LYS A 1 365 ? 41.955 -19.258 45.753 1.00 72.86 394 LYS A O 1
ATOM 2692 N N . LEU A 1 366 ? 40.714 -17.756 46.886 1.00 71.01 395 LEU A N 1
ATOM 2693 C CA . LEU A 1 366 ? 40.253 -18.693 47.916 1.00 69.20 395 LEU A CA 1
ATOM 2694 C C . LEU A 1 366 ? 39.446 -19.834 47.303 1.00 68.25 395 LEU A C 1
ATOM 2695 O O . LEU A 1 366 ? 39.667 -20.996 47.637 1.00 67.80 395 LEU A O 1
ATOM 2700 N N . VAL A 1 367 ? 38.507 -19.491 46.420 1.00 67.54 396 VAL A N 1
ATOM 2701 C CA . VAL A 1 367 ? 37.637 -20.485 45.780 1.00 67.17 396 VAL A CA 1
ATOM 2702 C C . VAL A 1 367 ? 38.402 -21.227 44.684 1.00 69.10 396 VAL A C 1
ATOM 2703 O O . VAL A 1 367 ? 38.269 -22.440 44.552 1.00 69.06 396 VAL A O 1
ATOM 2707 N N . ASN A 1 368 ? 39.210 -20.499 43.915 1.00 71.43 397 ASN A N 1
ATOM 2708 C CA . ASN A 1 368 ? 40.091 -21.110 42.910 1.00 73.63 397 ASN A CA 1
ATOM 2709 C C . ASN A 1 368 ? 40.997 -22.163 43.565 1.00 74.12 397 ASN A C 1
ATOM 2710 O O . ASN A 1 368 ? 40.991 -23.335 43.174 1.00 74.51 397 ASN A O 1
ATOM 2715 N N . VAL A 1 369 ? 41.747 -21.741 44.583 1.00 74.45 398 VAL A N 1
ATOM 2716 C CA . VAL A 1 369 ? 42.591 -22.649 45.378 1.00 74.53 398 VAL A CA 1
ATOM 2717 C C . VAL A 1 369 ? 41.746 -23.603 46.238 1.00 74.22 398 VAL A C 1
ATOM 2718 O O . VAL A 1 369 ? 42.217 -24.665 46.643 1.00 74.03 398 VAL A O 1
ATOM 2722 N N . GLY A 1 370 ? 40.501 -23.215 46.504 1.00 73.85 399 GLY A N 1
ATOM 2723 C CA . GLY A 1 370 ? 39.552 -24.034 47.262 1.00 73.64 399 GLY A CA 1
ATOM 2724 C C . GLY A 1 370 ? 39.086 -25.284 46.539 1.00 73.06 399 GLY A C 1
ATOM 2725 O O . GLY A 1 370 ? 38.960 -26.340 47.161 1.00 73.33 399 GLY A O 1
ATOM 2726 N N . ARG A 1 371 ? 38.817 -25.169 45.236 1.00 72.11 400 ARG A N 1
ATOM 2727 C CA . ARG A 1 371 ? 38.441 -26.337 44.417 1.00 71.50 400 ARG A CA 1
ATOM 2728 C C . ARG A 1 371 ? 39.632 -26.925 43.642 1.00 69.14 400 ARG A C 1
ATOM 2729 O O . ARG A 1 371 ? 39.450 -27.672 42.683 1.00 68.74 400 ARG A O 1
ATOM 2737 N N . THR A 1 372 ? 40.845 -26.592 44.075 1.00 66.78 401 THR A N 1
ATOM 2738 C CA . THR A 1 372 ? 42.053 -27.251 43.584 1.00 65.02 401 THR A CA 1
ATOM 2739 C C . THR A 1 372 ? 42.361 -28.486 44.415 1.00 63.57 401 THR A C 1
ATOM 2740 O O . THR A 1 372 ? 42.453 -29.595 43.883 1.00 63.77 401 THR A O 1
ATOM 2744 N N . ALA A 1 373 ? 42.530 -28.280 45.721 1.00 61.27 402 ALA A N 1
ATOM 2745 C CA . ALA A 1 373 ? 42.727 -29.377 46.669 1.00 59.22 402 ALA A CA 1
ATOM 2746 C C . ALA A 1 373 ? 41.664 -30.437 46.442 1.00 57.59 402 ALA A C 1
ATOM 2747 O O . ALA A 1 373 ? 41.956 -31.629 46.500 1.00 57.63 402 ALA A O 1
ATOM 2749 N N . ALA A 1 374 ? 40.439 -29.980 46.165 1.00 55.50 403 ALA A N 1
ATOM 2750 C CA . ALA A 1 374 ? 39.304 -30.847 45.822 1.00 53.90 403 ALA A CA 1
ATOM 2751 C C . ALA A 1 374 ? 39.684 -31.965 44.849 1.00 52.69 403 ALA A C 1
ATOM 2752 O O . ALA A 1 374 ? 39.263 -33.110 45.014 1.00 52.97 403 ALA A O 1
ATOM 2754 N N . VAL A 1 375 ? 40.483 -31.629 43.843 1.00 51.16 404 VAL A N 1
ATOM 2755 C CA . VAL A 1 375 ? 40.919 -32.609 42.856 1.00 49.79 404 VAL A CA 1
ATOM 2756 C C . VAL A 1 375 ? 42.140 -33.384 43.333 1.00 49.33 404 VAL A C 1
ATOM 2757 O O . VAL A 1 375 ? 42.172 -34.612 43.241 1.00 49.29 404 VAL A O 1
ATOM 2761 N N . VAL A 1 376 ? 43.140 -32.663 43.837 1.00 48.81 405 VAL A N 1
ATOM 2762 C CA . VAL A 1 376 ? 44.318 -33.286 44.454 1.00 48.74 405 VAL A CA 1
ATOM 2763 C C . VAL A 1 376 ? 43.905 -34.354 45.472 1.00 48.48 405 VAL A C 1
ATOM 2764 O O . VAL A 1 376 ? 44.574 -35.379 45.625 1.00 48.64 405 VAL A O 1
ATOM 2768 N N . ALA A 1 377 ? 42.801 -34.105 46.168 1.00 47.86 406 ALA A N 1
ATOM 2769 C CA . ALA A 1 377 ? 42.166 -35.133 46.975 1.00 47.33 406 ALA A CA 1
ATOM 2770 C C . ALA A 1 377 ? 41.630 -36.203 46.041 1.00 46.98 406 ALA A C 1
ATOM 2771 O O . ALA A 1 377 ? 42.187 -37.292 45.965 1.00 47.03 406 ALA A O 1
ATOM 2773 N N . LEU A 1 378 ? 40.576 -35.861 45.300 1.00 46.41 407 LEU A N 1
ATOM 2774 C CA . LEU A 1 378 ? 39.853 -36.818 44.456 1.00 45.73 407 LEU A CA 1
ATOM 2775 C C . LEU A 1 378 ? 40.768 -37.812 43.756 1.00 46.73 407 LEU A C 1
ATOM 2776 O O . LEU A 1 378 ? 40.466 -39.004 43.700 1.00 46.70 407 LEU A O 1
ATOM 2781 N N . ILE A 1 379 ? 41.875 -37.315 43.215 1.00 47.92 408 ILE A N 1
ATOM 2782 C CA . ILE A 1 379 ? 42.815 -38.168 42.488 1.00 49.18 408 ILE A CA 1
ATOM 2783 C C . ILE A 1 379 ? 43.470 -39.203 43.404 1.00 49.19 408 ILE A C 1
ATOM 2784 O O . ILE A 1 379 ? 43.618 -40.361 43.020 1.00 49.59 408 ILE A O 1
ATOM 2789 N N . ILE A 1 380 ? 43.841 -38.790 44.612 1.00 49.26 409 ILE A N 1
ATOM 2790 C CA . ILE A 1 380 ? 44.410 -39.709 45.600 1.00 49.39 409 ILE A CA 1
ATOM 2791 C C . ILE A 1 380 ? 43.350 -40.709 46.033 1.00 49.72 409 ILE A C 1
ATOM 2792 O O . ILE A 1 380 ? 43.607 -41.910 46.089 1.00 49.51 409 ILE A O 1
ATOM 2797 N N . ALA A 1 381 ? 42.160 -40.196 46.329 1.00 50.25 410 ALA A N 1
ATOM 2798 C CA . ALA A 1 381 ? 40.988 -41.024 46.567 1.00 50.67 410 ALA A CA 1
ATOM 2799 C C . ALA A 1 381 ? 40.835 -42.059 45.454 1.00 51.08 410 ALA A C 1
ATOM 2800 O O . ALA A 1 381 ? 40.617 -43.229 45.735 1.00 51.44 410 ALA A O 1
ATOM 2802 N N . CYS A 1 382 ? 40.960 -41.626 44.200 1.00 51.38 411 CYS A N 1
ATOM 2803 C CA . CYS A 1 382 ? 40.893 -42.536 43.034 1.00 51.68 411 CYS A CA 1
ATOM 2804 C C . CYS A 1 382 ? 42.118 -43.433 42.875 1.00 51.38 411 CYS A C 1
ATOM 2805 O O . CYS A 1 382 ? 42.044 -44.488 42.251 1.00 50.72 411 CYS A O 1
ATOM 2808 N N . LEU A 1 383 ? 43.246 -42.991 43.413 1.00 51.53 412 LEU A N 1
ATOM 2809 C CA . LEU A 1 383 ? 44.496 -43.730 43.302 1.00 51.89 412 LEU A CA 1
ATOM 2810 C C . LEU A 1 383 ? 44.486 -44.931 44.227 1.00 51.37 412 LEU A C 1
ATOM 2811 O O . LEU A 1 383 ? 44.801 -46.050 43.823 1.00 51.64 412 LEU A O 1
ATOM 2816 N N . ILE A 1 384 ? 44.131 -44.671 45.480 1.00 50.70 413 ILE A N 1
ATOM 2817 C CA . ILE A 1 384 ? 44.037 -45.706 46.507 1.00 49.92 413 ILE A CA 1
ATOM 2818 C C . ILE A 1 384 ? 42.640 -46.341 46.543 1.00 50.61 413 ILE A C 1
ATOM 2819 O O . ILE A 1 384 ? 42.443 -47.358 47.196 1.00 50.45 413 ILE A O 1
ATOM 2824 N N . ALA A 1 385 ? 41.682 -45.736 45.840 1.00 51.65 414 ALA A N 1
ATOM 2825 C CA . ALA A 1 385 ? 40.299 -46.237 45.776 1.00 52.69 414 ALA A CA 1
ATOM 2826 C C . ALA A 1 385 ? 40.210 -47.734 45.502 1.00 53.76 414 ALA A C 1
ATOM 2827 O O . ALA A 1 385 ? 39.596 -48.462 46.281 1.00 53.94 414 ALA A O 1
ATOM 2829 N N . PRO A 1 386 ? 40.824 -48.198 44.395 1.00 55.15 415 PRO A N 1
ATOM 2830 C CA . PRO A 1 386 ? 40.698 -49.605 43.988 1.00 55.96 415 PRO A CA 1
ATOM 2831 C C . PRO A 1 386 ? 41.315 -50.631 44.944 1.00 56.79 415 PRO A C 1
ATOM 2832 O O . PRO A 1 386 ? 40.961 -51.806 44.880 1.00 56.93 415 PRO A O 1
ATOM 2836 N N . MET A 1 387 ? 42.206 -50.194 45.830 1.00 57.66 416 MET A N 1
ATOM 2837 C CA . MET A 1 387 ? 42.961 -51.121 46.682 1.00 58.43 416 MET A CA 1
ATOM 2838 C C . MET A 1 387 ? 42.104 -51.882 47.692 1.00 56.58 416 MET A C 1
ATOM 2839 O O . MET A 1 387 ? 42.572 -52.833 48.313 1.00 56.10 416 MET A O 1
ATOM 2844 N N . LEU A 1 388 ? 40.853 -51.464 47.848 1.00 54.78 417 LEU A N 1
ATOM 2845 C CA . LEU A 1 388 ? 39.951 -52.086 48.806 1.00 53.13 417 LEU A CA 1
ATOM 2846 C C . LEU A 1 388 ? 39.231 -53.317 48.240 1.00 52.54 417 LEU A C 1
ATOM 2847 O O . LEU A 1 388 ? 38.398 -53.919 48.914 1.00 53.08 417 LEU A O 1
ATOM 2852 N N . GLY A 1 389 ? 39.562 -53.700 47.013 1.00 51.37 418 GLY A N 1
ATOM 2853 C CA . GLY A 1 389 ? 38.974 -54.887 46.389 1.00 50.13 418 GLY A CA 1
ATOM 2854 C C . GLY A 1 389 ? 39.457 -56.178 47.014 1.00 48.90 418 GLY A C 1
ATOM 2855 O O . GLY A 1 389 ? 38.833 -57.237 46.843 1.00 48.71 418 GLY A O 1
ATOM 2856 N N . GLY A 1 390 ? 40.584 -56.082 47.720 1.00 47.38 419 GLY A N 1
ATOM 2857 C CA . GLY A 1 390 ? 41.114 -57.177 48.522 1.00 46.02 419 GLY A CA 1
ATOM 2858 C C . GLY A 1 390 ? 40.761 -56.994 49.982 1.00 44.62 419 GLY A C 1
ATOM 2859 O O . GLY A 1 390 ? 41.607 -57.161 50.861 1.00 44.79 419 GLY A O 1
ATOM 2860 N N . ILE A 1 391 ? 39.504 -56.637 50.233 1.00 42.73 420 ILE A N 1
ATOM 2861 C CA . ILE A 1 391 ? 38.967 -56.541 51.587 1.00 41.03 420 ILE A CA 1
ATOM 2862 C C . ILE A 1 391 ? 37.565 -57.132 51.619 1.00 40.03 420 ILE A C 1
ATOM 2863 O O . ILE A 1 391 ? 36.808 -57.044 50.636 1.00 40.22 420 ILE A O 1
ATOM 2868 N N . GLY A 1 392 ? 37.230 -57.726 52.760 1.00 38.43 421 GLY A N 1
ATOM 2869 C CA . GLY A 1 392 ? 35.952 -58.406 52.930 1.00 37.09 421 GLY A CA 1
ATOM 2870 C C . GLY A 1 392 ? 34.790 -57.451 53.086 1.00 35.85 421 GLY A C 1
ATOM 2871 O O . GLY A 1 392 ? 33.835 -57.484 52.292 1.00 35.37 421 GLY A O 1
ATOM 2872 N N . GLN A 1 393 ? 34.877 -56.618 54.125 1.00 34.61 422 GLN A N 1
ATOM 2873 C CA . GLN A 1 393 ? 33.853 -55.617 54.425 1.00 34.08 422 GLN A CA 1
ATOM 2874 C C . GLN A 1 393 ? 34.517 -54.250 54.530 1.00 32.66 422 GLN A C 1
ATOM 2875 O O . GLN A 1 393 ? 35.343 -54.002 55.413 1.00 32.84 422 GLN A O 1
ATOM 2881 N N . ALA A 1 394 ? 34.179 -53.365 53.608 1.00 30.86 423 ALA A N 1
ATOM 2882 C CA . ALA A 1 394 ? 34.655 -51.993 53.693 1.00 29.46 423 ALA A CA 1
ATOM 2883 C C . ALA A 1 394 ? 34.161 -51.418 55.009 1.00 28.18 423 ALA A C 1
ATOM 2884 O O . ALA A 1 394 ? 34.912 -50.818 55.775 1.00 27.39 423 ALA A O 1
ATOM 2886 N N . PHE A 1 395 ? 32.885 -51.658 55.278 1.00 27.15 424 PHE A N 1
ATOM 2887 C CA . PHE A 1 395 ? 32.240 -51.138 56.469 1.00 26.33 424 PHE A CA 1
ATOM 2888 C C . PHE A 1 395 ? 33.119 -51.280 57.717 1.00 26.31 424 PHE A C 1
ATOM 2889 O O . PHE A 1 395 ? 33.216 -50.361 58.515 1.00 25.57 424 PHE A O 1
ATOM 2897 N N . GLN A 1 396 ? 33.753 -52.430 57.892 1.00 26.68 425 GLN A N 1
ATOM 2898 C CA . GLN A 1 396 ? 34.610 -52.633 59.061 1.00 27.06 425 GLN A CA 1
ATOM 2899 C C . GLN A 1 396 ? 35.946 -51.897 58.929 1.00 27.20 425 GLN A C 1
ATOM 2900 O O . GLN A 1 396 ? 36.553 -51.531 59.934 1.00 27.82 425 GLN A O 1
ATOM 2906 N N . TYR A 1 397 ? 36.394 -51.681 57.699 1.00 27.14 426 TYR A N 1
ATOM 2907 C CA . TYR A 1 397 ? 37.566 -50.848 57.439 1.00 27.05 426 TYR A CA 1
ATOM 2908 C C . TYR A 1 397 ? 37.293 -49.410 57.868 1.00 26.37 426 TYR A C 1
ATOM 2909 O O . TYR A 1 397 ? 38.065 -48.785 58.607 1.00 26.08 426 TYR A O 1
ATOM 2918 N N . ILE A 1 398 ? 36.174 -48.894 57.383 1.00 25.59 427 ILE A N 1
ATOM 2919 C CA . ILE A 1 398 ? 35.724 -47.550 57.713 1.00 24.97 427 ILE A CA 1
ATOM 2920 C C . ILE A 1 398 ? 35.596 -47.371 59.214 1.00 23.99 427 ILE A C 1
ATOM 2921 O O . ILE A 1 398 ? 36.147 -46.444 59.786 1.00 24.47 427 ILE A O 1
ATOM 2926 N N . GLN A 1 399 ? 34.861 -48.277 59.843 1.00 22.93 428 GLN A N 1
ATOM 2927 C CA . GLN A 1 399 ? 34.554 -48.169 61.255 1.00 21.76 428 GLN A CA 1
ATOM 2928 C C . GLN A 1 399 ? 35.791 -48.316 62.092 1.00 21.66 428 GLN A C 1
ATOM 2929 O O . GLN A 1 399 ? 35.925 -47.645 63.115 1.00 20.19 428 GLN A O 1
ATOM 2935 N N . GLU A 1 400 ? 36.700 -49.167 61.637 1.00 22.60 429 GLU A N 1
ATOM 2936 C CA . GLU A 1 400 ? 37.936 -49.436 62.371 1.00 24.21 429 GLU A CA 1
ATOM 2937 C C . GLU A 1 400 ? 38.876 -48.257 62.442 1.00 24.25 429 GLU A C 1
ATOM 2938 O O . GLU A 1 400 ? 39.490 -47.994 63.483 1.00 24.71 429 GLU A O 1
ATOM 2944 N N . TYR A 1 401 ? 39.000 -47.566 61.319 1.00 24.01 430 TYR A N 1
ATOM 2945 C CA . TYR A 1 401 ? 40.090 -46.625 61.137 1.00 23.67 430 TYR A CA 1
ATOM 2946 C C . TYR A 1 401 ? 39.796 -45.177 61.544 1.00 23.02 430 TYR A C 1
ATOM 2947 O O . TYR A 1 401 ? 40.695 -44.469 62.011 1.00 22.62 430 TYR A O 1
ATOM 2956 N N . THR A 1 402 ? 38.553 -44.739 61.424 1.00 22.57 431 THR A N 1
ATOM 2957 C CA . THR A 1 402 ? 38.169 -43.495 62.103 1.00 23.35 431 THR A CA 1
ATOM 2958 C C . THR A 1 402 ? 38.349 -43.717 63.619 1.00 23.22 431 THR A C 1
ATOM 2959 O O . THR A 1 402 ? 38.575 -42.793 64.396 1.00 22.41 431 THR A O 1
ATOM 2963 N N . GLY A 1 403 ? 38.246 -44.977 64.017 1.00 23.98 432 GLY A N 1
ATOM 2964 C CA . GLY A 1 403 ? 38.602 -45.390 65.355 1.00 24.82 432 GLY A CA 1
ATOM 2965 C C . GLY A 1 403 ? 40.015 -45.014 65.773 1.00 25.44 432 GLY A C 1
ATOM 2966 O O . GLY A 1 403 ? 40.339 -45.100 66.958 1.00 25.94 432 GLY A O 1
ATOM 2967 N N . LEU A 1 404 ? 40.865 -44.633 64.813 1.00 25.47 433 LEU A N 1
ATOM 2968 C CA . LEU A 1 404 ? 42.207 -44.126 65.124 1.00 25.43 433 LEU A CA 1
ATOM 2969 C C . LEU A 1 404 ? 42.160 -42.711 65.649 1.00 26.42 433 LEU A C 1
ATOM 2970 O O . LEU A 1 404 ? 42.964 -42.307 66.506 1.00 27.20 433 LEU A O 1
ATOM 2975 N N . VAL A 1 405 ? 41.210 -41.954 65.124 1.00 26.93 434 VAL A N 1
ATOM 2976 C CA . VAL A 1 405 ? 41.148 -40.535 65.386 1.00 27.02 434 VAL A CA 1
ATOM 2977 C C . VAL A 1 405 ? 39.930 -40.172 66.270 1.00 26.04 434 VAL A C 1
ATOM 2978 O O . VAL A 1 405 ? 40.074 -39.453 67.263 1.00 26.34 434 VAL A O 1
ATOM 2982 N N . SER A 1 406 ? 38.769 -40.738 65.953 1.00 24.53 435 SER A N 1
ATOM 2983 C CA . SER A 1 406 ? 37.514 -40.402 66.629 1.00 23.23 435 SER A CA 1
ATOM 2984 C C . SER A 1 406 ? 37.582 -40.398 68.163 1.00 21.72 435 SER A C 1
ATOM 2985 O O . SER A 1 406 ? 36.991 -39.521 68.796 1.00 21.56 435 SER A O 1
ATOM 2988 N N . PRO A 1 407 ? 38.302 -41.355 68.772 1.00 19.75 436 PRO A N 1
ATOM 2989 C CA . PRO A 1 407 ? 38.286 -41.407 70.239 1.00 19.08 436 PRO A CA 1
ATOM 2990 C C . PRO A 1 407 ? 38.975 -40.221 70.909 1.00 18.74 436 PRO A C 1
ATOM 2991 O O . PRO A 1 407 ? 38.447 -39.650 71.873 1.00 18.78 436 PRO A O 1
ATOM 2995 N N . GLY A 1 408 ? 40.154 -39.882 70.390 1.00 18.43 437 GLY A N 1
ATOM 2996 C CA . GLY A 1 408 ? 40.932 -38.760 70.895 1.00 18.17 437 GLY A CA 1
ATOM 2997 C C . GLY A 1 408 ? 40.236 -37.421 70.683 1.00 18.16 437 GLY A C 1
ATOM 2998 O O . GLY A 1 408 ? 40.232 -36.549 71.566 1.00 18.11 437 GLY A O 1
ATOM 2999 N N . ILE A 1 409 ? 39.626 -37.262 69.514 1.00 18.08 438 ILE A N 1
ATOM 3000 C CA . ILE A 1 409 ? 38.983 -35.998 69.170 1.00 17.99 438 ILE A CA 1
ATOM 3001 C C . ILE A 1 409 ? 37.539 -35.990 69.638 1.00 17.81 438 ILE A C 1
ATOM 3002 O O . ILE A 1 409 ? 36.867 -34.985 69.536 1.00 17.89 438 ILE A O 1
ATOM 3007 N N . LEU A 1 410 ? 37.064 -37.125 70.133 1.00 18.21 439 LEU A N 1
ATOM 3008 C CA . LEU A 1 410 ? 35.829 -37.156 70.891 1.00 18.59 439 LEU A CA 1
ATOM 3009 C C . LEU A 1 410 ? 36.159 -36.752 72.317 1.00 20.13 439 LEU A C 1
ATOM 3010 O O . LEU A 1 410 ? 35.505 -35.880 72.874 1.00 20.09 439 LEU A O 1
ATOM 3015 N N . ALA A 1 411 ? 37.182 -37.378 72.897 1.00 22.43 440 ALA A N 1
ATOM 3016 C CA . ALA A 1 411 ? 37.617 -37.055 74.263 1.00 24.28 440 ALA A CA 1
ATOM 3017 C C . ALA A 1 411 ? 37.722 -35.547 74.424 1.00 25.83 440 ALA A C 1
ATOM 3018 O O . ALA A 1 411 ? 37.268 -34.969 75.419 1.00 26.67 440 ALA A O 1
ATOM 3020 N N . VAL A 1 412 ? 38.311 -34.912 73.418 1.00 27.28 441 VAL A N 1
ATOM 3021 C CA . VAL A 1 412 ? 38.379 -33.453 73.359 1.00 27.79 441 VAL A CA 1
ATOM 3022 C C . VAL A 1 412 ? 36.984 -32.840 73.483 1.00 27.82 441 VAL A C 1
ATOM 3023 O O . VAL A 1 412 ? 36.721 -32.049 74.378 1.00 28.32 441 VAL A O 1
ATOM 3027 N N . PHE A 1 413 ? 36.092 -33.237 72.591 1.00 27.83 442 PHE A N 1
ATOM 3028 C CA . PHE A 1 413 ? 34.761 -32.668 72.545 1.00 28.00 442 PHE A CA 1
ATOM 3029 C C . PHE A 1 413 ? 33.991 -32.813 73.837 1.00 26.37 442 PHE A C 1
ATOM 3030 O O . PHE A 1 413 ? 33.435 -31.840 74.315 1.00 26.34 442 PHE A O 1
ATOM 3038 N N . LEU A 1 414 ? 33.929 -34.020 74.384 1.00 24.57 443 LEU A N 1
ATOM 3039 C CA . LEU A 1 414 ? 33.125 -34.260 75.586 1.00 23.01 443 LEU A CA 1
ATOM 3040 C C . LEU A 1 414 ? 33.547 -33.336 76.695 1.00 23.37 443 LEU A C 1
ATOM 3041 O O . LEU A 1 414 ? 32.722 -32.661 77.306 1.00 23.38 443 LEU A O 1
ATOM 3046 N N . LEU A 1 415 ? 34.847 -33.316 76.951 1.00 23.64 444 LEU A N 1
ATOM 3047 C CA . LEU A 1 415 ? 35.405 -32.465 77.997 1.00 24.00 444 LEU A CA 1
ATOM 3048 C C . LEU A 1 415 ? 35.218 -30.971 77.694 1.00 24.62 444 LEU A C 1
ATOM 3049 O O . LEU A 1 415 ? 34.874 -30.191 78.586 1.00 25.16 444 LEU A O 1
ATOM 3054 N N . GLY A 1 416 ? 35.428 -30.586 76.437 1.00 25.18 445 GLY A N 1
ATOM 3055 C CA . GLY A 1 416 ? 35.114 -29.234 75.978 1.00 25.70 445 GLY A CA 1
ATOM 3056 C C . GLY A 1 416 ? 33.683 -28.853 76.329 1.00 26.18 445 GLY A C 1
ATOM 3057 O O . GLY A 1 416 ? 33.464 -27.964 77.144 1.00 26.31 445 GLY A O 1
ATOM 3058 N N . LEU A 1 417 ? 32.712 -29.545 75.734 1.00 26.65 446 LEU A N 1
ATOM 3059 C CA . LEU A 1 417 ? 31.299 -29.338 76.063 1.00 27.17 446 LEU A CA 1
ATOM 3060 C C . LEU A 1 417 ? 31.068 -29.317 77.558 1.00 27.66 446 LEU A C 1
ATOM 3061 O O . LEU A 1 417 ? 30.541 -28.364 78.103 1.00 28.37 446 LEU A O 1
ATOM 3066 N N . PHE A 1 418 ? 31.480 -30.369 78.231 1.00 28.12 447 PHE A N 1
ATOM 3067 C CA . PHE A 1 418 ? 30.948 -30.623 79.558 1.00 28.92 447 PHE A CA 1
ATOM 3068 C C . PHE A 1 418 ? 31.863 -30.293 80.729 1.00 28.93 447 PHE A C 1
ATOM 3069 O O . PHE A 1 418 ? 31.403 -30.273 81.871 1.00 28.74 447 PHE A O 1
ATOM 3077 N N . TRP A 1 419 ? 33.141 -30.037 80.471 1.00 29.45 448 TRP A N 1
ATOM 3078 C CA . TRP A 1 419 ? 34.079 -29.794 81.568 1.00 30.48 448 TRP A CA 1
ATOM 3079 C C . TRP A 1 419 ? 34.766 -28.452 81.441 1.00 31.76 448 TRP A C 1
ATOM 3080 O O . TRP A 1 419 ? 35.715 -28.275 80.679 1.00 31.98 448 TRP A O 1
ATOM 3091 N N . LYS A 1 420 ? 34.269 -27.514 82.229 1.00 33.19 449 LYS A N 1
ATOM 3092 C CA . LYS A 1 420 ? 34.750 -26.142 82.218 1.00 34.34 449 LYS A CA 1
ATOM 3093 C C . LYS A 1 420 ? 36.224 -25.966 82.642 1.00 33.75 449 LYS A C 1
ATOM 3094 O O . LYS A 1 420 ? 36.798 -24.904 82.426 1.00 34.15 449 LYS A O 1
ATOM 3100 N N . LYS A 1 421 ? 36.840 -26.994 83.221 1.00 33.10 450 LYS A N 1
ATOM 3101 C CA . LYS A 1 421 ? 38.268 -26.938 83.573 1.00 32.76 450 LYS A CA 1
ATOM 3102 C C . LYS A 1 421 ? 39.200 -27.211 82.385 1.00 32.02 450 LYS A C 1
ATOM 3103 O O . LYS A 1 421 ? 40.391 -26.879 82.424 1.00 31.29 450 LYS A O 1
ATOM 3109 N N . THR A 1 422 ? 38.662 -27.817 81.332 1.00 31.55 451 THR A N 1
ATOM 3110 C CA . THR A 1 422 ? 39.483 -28.247 80.200 1.00 31.11 451 THR A CA 1
ATOM 3111 C C . THR A 1 422 ? 40.197 -27.054 79.561 1.00 30.84 451 THR A C 1
ATOM 3112 O O . THR A 1 422 ? 39.614 -25.987 79.408 1.00 29.83 451 THR A O 1
ATOM 3116 N N . THR A 1 423 ? 41.456 -27.245 79.184 1.00 30.80 452 THR A N 1
ATOM 3117 C CA . THR A 1 423 ? 42.253 -26.165 78.618 1.00 30.50 452 THR A CA 1
ATOM 3118 C C . THR A 1 423 ? 42.759 -26.518 77.233 1.00 30.84 452 THR A C 1
ATOM 3119 O O . THR A 1 423 ? 42.926 -27.692 76.904 1.00 30.63 452 THR A O 1
ATOM 3123 N N . SER A 1 424 ? 43.009 -25.482 76.436 1.00 31.29 453 SER A N 1
ATOM 3124 C CA . SER A 1 424 ? 43.608 -25.630 75.114 1.00 31.87 453 SER A CA 1
ATOM 3125 C C . SER A 1 424 ? 44.862 -26.474 75.206 1.00 32.27 453 SER A C 1
ATOM 3126 O O . SER A 1 424 ? 45.066 -27.368 74.385 1.00 32.54 453 SER A O 1
ATOM 3129 N N . LYS A 1 425 ? 45.688 -26.188 76.215 1.00 32.60 454 LYS A N 1
ATOM 3130 C CA . LYS A 1 425 ? 46.933 -26.928 76.463 1.00 32.73 454 LYS A CA 1
ATOM 3131 C C . LYS A 1 425 ? 46.680 -28.429 76.604 1.00 32.99 454 LYS A C 1
ATOM 3132 O O . LYS A 1 425 ? 47.292 -29.247 75.895 1.00 33.27 454 LYS A O 1
ATOM 3134 N N . GLY A 1 426 ? 45.774 -28.776 77.522 1.00 32.82 455 GLY A N 1
ATOM 3135 C CA . GLY A 1 426 ? 45.388 -30.163 77.751 1.00 32.27 455 GLY A CA 1
ATOM 3136 C C . GLY A 1 426 ? 44.880 -30.771 76.468 1.00 31.57 455 GLY A C 1
ATOM 3137 O O . GLY A 1 426 ? 45.446 -31.745 75.973 1.00 31.93 455 GLY A O 1
ATOM 3138 N N . ALA A 1 427 ? 43.834 -30.164 75.915 1.00 30.58 456 ALA A N 1
ATOM 3139 C CA . ALA A 1 427 ? 43.245 -30.607 74.650 1.00 30.12 456 ALA A CA 1
ATOM 3140 C C . ALA A 1 427 ? 44.312 -31.017 73.653 1.00 30.04 456 ALA A C 1
ATOM 3141 O O . ALA A 1 427 ? 44.325 -32.153 73.173 1.00 30.38 456 ALA A O 1
ATOM 3143 N N . ILE A 1 428 ? 45.210 -30.080 73.366 1.00 29.81 457 ILE A N 1
ATOM 3144 C CA . ILE A 1 428 ? 46.268 -30.279 72.382 1.00 29.53 457 ILE A CA 1
ATOM 3145 C C . ILE A 1 428 ? 47.108 -31.519 72.660 1.00 28.98 457 ILE A C 1
ATOM 3146 O O . ILE A 1 428 ? 47.231 -32.396 71.802 1.00 28.91 457 ILE A O 1
ATOM 3151 N N . ILE A 1 429 ? 47.692 -31.585 73.851 1.00 28.40 458 ILE A N 1
ATOM 3152 C CA . ILE A 1 429 ? 48.518 -32.731 74.223 1.00 28.33 458 ILE A CA 1
ATOM 3153 C C . ILE A 1 429 ? 47.768 -34.042 74.019 1.00 28.63 458 ILE A C 1
ATOM 3154 O O . ILE A 1 429 ? 48.220 -34.917 73.273 1.00 28.42 458 ILE A O 1
ATOM 3159 N N . GLY A 1 430 ? 46.619 -34.156 74.687 1.00 28.97 459 GLY A N 1
ATOM 3160 C CA . GLY A 1 430 ? 45.845 -35.392 74.716 1.00 29.16 459 GLY A CA 1
ATOM 3161 C C . GLY A 1 430 ? 45.510 -35.922 73.340 1.00 29.02 459 GLY A C 1
ATOM 3162 O O . GLY A 1 430 ? 45.733 -37.110 73.053 1.00 29.31 459 GLY A O 1
ATOM 3163 N N . VAL A 1 431 ? 44.989 -35.044 72.483 1.00 28.44 460 VAL A N 1
ATOM 3164 C CA . VAL A 1 431 ? 44.564 -35.457 71.142 1.00 28.07 460 VAL A CA 1
ATOM 3165 C C . VAL A 1 431 ? 45.743 -35.941 70.287 1.00 27.87 460 VAL A C 1
ATOM 3166 O O . VAL A 1 431 ? 45.625 -36.918 69.543 1.00 28.20 460 VAL A O 1
ATOM 3170 N N . VAL A 1 432 ? 46.878 -35.262 70.410 1.00 27.42 461 VAL A N 1
ATOM 3171 C CA . VAL A 1 432 ? 48.086 -35.675 69.710 1.00 27.23 461 VAL A CA 1
ATOM 3172 C C . VAL A 1 432 ? 48.604 -36.989 70.252 1.00 26.45 461 VAL A C 1
ATOM 3173 O O . VAL A 1 432 ? 48.896 -37.908 69.486 1.00 26.83 461 VAL A O 1
ATOM 3177 N N . ALA A 1 433 ? 48.710 -37.070 71.576 1.00 25.45 462 ALA A N 1
ATOM 3178 C CA . ALA A 1 433 ? 49.211 -38.278 72.252 1.00 24.86 462 ALA A CA 1
ATOM 3179 C C . ALA A 1 433 ? 48.319 -39.499 72.054 1.00 24.84 462 ALA A C 1
ATOM 3180 O O . ALA A 1 433 ? 48.717 -40.608 72.405 1.00 24.65 462 ALA A O 1
ATOM 3182 N N . SER A 1 434 ? 47.113 -39.292 71.521 1.00 25.03 463 SER A N 1
ATOM 3183 C CA . SER A 1 434 ? 46.215 -40.397 71.183 1.00 24.98 463 SER A CA 1
ATOM 3184 C C . SER A 1 434 ? 46.811 -41.280 70.100 1.00 25.19 463 SER A C 1
ATOM 3185 O O . SER A 1 434 ? 47.024 -42.472 70.293 1.00 24.68 463 SER A O 1
ATOM 3188 N N . ILE A 1 435 ? 47.102 -40.676 68.963 1.00 25.61 464 ILE A N 1
ATOM 3189 C CA . ILE A 1 435 ? 47.510 -41.440 67.797 1.00 26.31 464 ILE A CA 1
ATOM 3190 C C . ILE A 1 435 ? 48.543 -42.530 68.116 1.00 25.47 464 ILE A C 1
ATOM 3191 O O . ILE A 1 435 ? 48.316 -43.695 67.802 1.00 26.00 464 ILE A O 1
ATOM 3196 N N . PRO A 1 436 ? 49.688 -42.161 68.720 1.00 24.22 465 PRO A N 1
ATOM 3197 C CA . PRO A 1 436 ? 50.645 -43.203 69.083 1.00 23.20 465 PRO A CA 1
ATOM 3198 C C . PRO A 1 436 ? 49.981 -44.337 69.846 1.00 22.50 465 PRO A C 1
ATOM 3199 O O . PRO A 1 436 ? 50.125 -45.510 69.477 1.00 22.28 465 PRO A O 1
ATOM 3203 N N . PHE A 1 437 ? 49.247 -43.964 70.889 1.00 21.34 466 PHE A N 1
ATOM 3204 C CA . PHE A 1 437 ? 48.521 -44.915 71.720 1.00 20.34 466 PHE A CA 1
ATOM 3205 C C . PHE A 1 437 ? 47.575 -45.802 70.902 1.00 20.23 466 PHE A C 1
ATOM 3206 O O . PHE A 1 437 ? 47.651 -47.025 70.981 1.00 20.97 466 PHE A O 1
ATOM 3214 N N . ALA A 1 438 ? 46.703 -45.182 70.111 1.00 19.60 467 ALA A N 1
ATOM 3215 C CA . ALA A 1 438 ? 45.782 -45.911 69.223 1.00 19.04 467 ALA A CA 1
ATOM 3216 C C . ALA A 1 438 ? 46.508 -46.865 68.259 1.00 18.95 467 ALA A C 1
ATOM 3217 O O . ALA A 1 438 ? 46.101 -48.026 68.082 1.00 18.85 467 ALA A O 1
ATOM 3219 N N . LEU A 1 439 ? 47.581 -46.360 67.647 1.00 18.94 468 LEU A N 1
ATOM 3220 C CA . LEU A 1 439 ? 48.463 -47.165 66.793 1.00 19.18 468 LEU A CA 1
ATOM 3221 C C . LEU A 1 439 ? 49.185 -48.257 67.550 1.00 19.51 468 LEU A C 1
ATOM 3222 O O . LEU A 1 439 ? 49.381 -49.356 67.044 1.00 19.85 468 LEU A O 1
ATOM 3227 N N . PHE A 1 440 ? 49.621 -47.933 68.754 1.00 19.57 469 PHE A N 1
ATOM 3228 C CA . PHE A 1 440 ? 50.307 -48.903 69.580 1.00 19.89 469 PHE A CA 1
ATOM 3229 C C . PHE A 1 440 ? 49.438 -50.124 69.801 1.00 20.27 469 PHE A C 1
ATOM 3230 O O . PHE A 1 440 ? 49.874 -51.249 69.591 1.00 19.83 469 PHE A O 1
ATOM 3238 N N . LEU A 1 441 ? 48.207 -49.882 70.240 1.00 21.35 470 LEU A N 1
ATOM 3239 C CA . LEU A 1 441 ? 47.224 -50.950 70.425 1.00 22.74 470 LEU A CA 1
ATOM 3240 C C . LEU A 1 441 ? 46.868 -51.611 69.105 1.00 23.85 470 LEU A C 1
ATOM 3241 O O . LEU A 1 441 ? 46.754 -52.827 69.032 1.00 23.26 470 LEU A O 1
ATOM 3246 N N . LYS A 1 442 ? 46.670 -50.798 68.073 1.00 26.00 471 LYS A N 1
ATOM 3247 C CA . LYS A 1 442 ? 46.313 -51.318 66.758 1.00 28.50 471 LYS A CA 1
ATOM 3248 C C . LYS A 1 442 ? 47.378 -52.267 66.199 1.00 30.46 471 LYS A C 1
ATOM 3249 O O . LYS A 1 442 ? 47.038 -53.244 65.527 1.00 30.72 471 LYS A O 1
ATOM 3255 N N . PHE A 1 443 ? 48.651 -51.999 66.485 1.00 33.06 472 PHE A N 1
ATOM 3256 C CA . PHE A 1 443 ? 49.751 -52.767 65.876 1.00 35.20 472 PHE A CA 1
ATOM 3257 C C . PHE A 1 443 ? 50.651 -53.445 66.888 1.00 36.02 472 PHE A C 1
ATOM 3258 O O . PHE A 1 443 ? 51.876 -53.437 66.767 1.00 35.94 472 PHE A O 1
ATOM 3266 N N . MET A 1 444 ? 50.012 -54.048 67.882 1.00 37.30 473 MET A N 1
ATOM 3267 C CA . MET A 1 444 ? 50.695 -54.818 68.903 1.00 38.87 473 MET A CA 1
ATOM 3268 C C . MET A 1 444 ? 50.064 -56.218 68.904 1.00 38.22 473 MET A C 1
ATOM 3269 O O . MET A 1 444 ? 48.915 -56.377 68.488 1.00 39.01 473 MET A O 1
ATOM 3274 N N . PRO A 1 445 ? 50.817 -57.247 69.330 1.00 37.43 474 PRO A N 1
ATOM 3275 C CA . PRO A 1 445 ? 50.248 -58.600 69.429 1.00 36.39 474 PRO A CA 1
ATOM 3276 C C . PRO A 1 445 ? 48.941 -58.663 70.208 1.00 35.03 474 PRO A C 1
ATOM 3277 O O . PRO A 1 445 ? 47.920 -59.045 69.635 1.00 35.11 474 PRO A O 1
ATOM 3281 N N . LEU A 1 446 ? 48.981 -58.280 71.488 1.00 33.30 475 LEU A N 1
ATOM 3282 C CA . LEU A 1 446 ? 47.786 -58.181 72.341 1.00 31.95 475 LEU A CA 1
ATOM 3283 C C . LEU A 1 446 ? 46.510 -58.161 71.497 1.00 30.18 475 LEU A C 1
ATOM 3284 O O . LEU A 1 446 ? 46.069 -57.114 71.030 1.00 30.24 475 LEU A O 1
ATOM 3289 N N . SER A 1 447 ? 45.951 -59.341 71.250 1.00 28.05 476 SER A N 1
ATOM 3290 C CA . SER A 1 447 ? 44.816 -59.451 70.338 1.00 26.46 476 SER A CA 1
ATOM 3291 C C . SER A 1 447 ? 43.636 -58.804 71.004 1.00 24.14 476 SER A C 1
ATOM 3292 O O . SER A 1 447 ? 43.177 -59.270 72.044 1.00 24.48 476 SER A O 1
ATOM 3295 N N . MET A 1 448 ? 43.183 -57.703 70.411 1.00 21.14 477 MET A N 1
ATOM 3296 C CA . MET A 1 448 ? 42.149 -56.876 70.991 1.00 18.78 477 MET A CA 1
ATOM 3297 C C . MET A 1 448 ? 41.284 -56.272 69.884 1.00 17.28 477 MET A C 1
ATOM 3298 O O . MET A 1 448 ? 41.794 -55.631 68.966 1.00 16.74 477 MET A O 1
ATOM 3303 N N . PRO A 1 449 ? 39.961 -56.460 69.981 1.00 15.93 478 PRO A N 1
ATOM 3304 C CA . PRO A 1 449 ? 39.077 -55.898 68.972 1.00 15.17 478 PRO A CA 1
ATOM 3305 C C . PRO A 1 449 ? 39.262 -54.416 68.875 1.00 14.62 478 PRO A C 1
ATOM 3306 O O . PRO A 1 449 ? 39.635 -53.783 69.857 1.00 15.21 478 PRO A O 1
ATOM 3310 N N . PHE A 1 450 ? 38.974 -53.854 67.710 1.00 13.87 479 PHE A N 1
ATOM 3311 C CA . PHE A 1 450 ? 39.176 -52.424 67.534 1.00 12.77 479 PHE A CA 1
ATOM 3312 C C . PHE A 1 450 ? 38.141 -51.686 68.373 1.00 11.11 479 PHE A C 1
ATOM 3313 O O . PHE A 1 450 ? 38.448 -50.639 68.917 1.00 11.01 479 PHE A O 1
ATOM 3321 N N . MET A 1 451 ? 36.934 -52.238 68.513 1.00 9.68 480 MET A N 1
ATOM 3322 C CA . MET A 1 451 ? 35.928 -51.586 69.352 1.00 9.16 480 MET A CA 1
ATOM 3323 C C . MET A 1 451 ? 36.395 -51.516 70.823 1.00 8.89 480 MET A C 1
ATOM 3324 O O . MET A 1 451 ? 36.447 -50.438 71.395 1.00 8.72 480 MET A O 1
ATOM 3329 N N . ASP A 1 452 ? 36.724 -52.679 71.412 1.00 9.06 481 ASP A N 1
ATOM 3330 C CA . ASP A 1 452 ? 37.406 -52.795 72.732 1.00 9.04 481 ASP A CA 1
ATOM 3331 C C . ASP A 1 452 ? 38.616 -51.817 72.718 1.00 9.26 481 ASP A C 1
ATOM 3332 O O . ASP A 1 452 ? 38.892 -51.096 73.682 1.00 9.10 481 ASP A O 1
ATOM 3337 N N . GLN A 1 453 ? 39.298 -51.765 71.587 1.00 9.81 482 GLN A N 1
ATOM 3338 C CA . GLN A 1 453 ? 40.476 -50.921 71.423 1.00 10.94 482 GLN A CA 1
ATOM 3339 C C . GLN A 1 453 ? 40.149 -49.443 71.574 1.00 10.43 482 GLN A C 1
ATOM 3340 O O . GLN A 1 453 ? 40.684 -48.753 72.443 1.00 11.03 482 GLN A O 1
ATOM 3346 N N . MET A 1 454 ? 39.264 -48.955 70.715 1.00 10.37 483 MET A N 1
ATOM 3347 C CA . MET A 1 454 ? 39.088 -47.510 70.549 1.00 10.33 483 MET A CA 1
ATOM 3348 C C . MET A 1 454 ? 38.370 -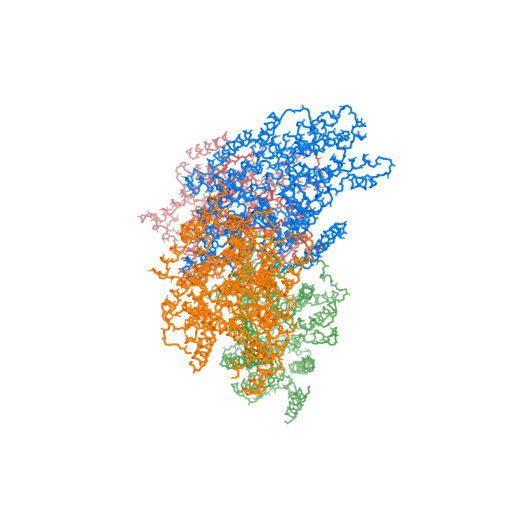46.885 71.725 1.00 10.85 483 MET A C 1
ATOM 3349 O O . MET A 1 454 ? 38.283 -45.669 71.838 1.00 12.07 483 MET A O 1
ATOM 3354 N N . LEU A 1 455 ? 37.862 -47.723 72.611 1.00 11.42 484 LEU A N 1
ATOM 3355 C CA . LEU A 1 455 ? 37.420 -47.250 73.907 1.00 11.85 484 LEU A CA 1
ATOM 3356 C C . LEU A 1 455 ? 38.648 -46.787 74.681 1.00 12.31 484 LEU A C 1
ATOM 3357 O O . LEU A 1 455 ? 38.807 -45.603 74.953 1.00 12.52 484 LEU A O 1
ATOM 3362 N N . TYR A 1 456 ? 39.526 -47.736 74.994 1.00 13.10 485 TYR A N 1
ATOM 3363 C CA . TYR A 1 456 ? 40.732 -47.469 75.791 1.00 14.32 485 TYR A CA 1
ATOM 3364 C C . TYR A 1 456 ? 41.433 -46.182 75.357 1.00 15.31 485 TYR A C 1
ATOM 3365 O O . TYR A 1 456 ? 41.924 -45.398 76.196 1.00 15.74 485 TYR A O 1
ATOM 3374 N N . THR A 1 457 ? 41.486 -45.976 74.042 1.00 16.05 486 THR A N 1
ATOM 3375 C CA . THR A 1 457 ? 42.068 -44.758 73.486 1.00 16.32 486 THR A CA 1
ATOM 3376 C C . THR A 1 457 ? 41.414 -43.506 74.068 1.00 16.24 486 THR A C 1
ATOM 3377 O O . THR A 1 457 ? 42.082 -42.697 74.734 1.00 16.54 486 THR A O 1
ATOM 3381 N N . LEU A 1 458 ? 40.110 -43.359 73.836 1.00 15.72 487 LEU A N 1
ATOM 3382 C CA . LEU A 1 458 ? 39.380 -42.199 74.352 1.00 14.99 487 LEU A CA 1
ATOM 3383 C C . LEU A 1 458 ? 39.675 -42.023 75.832 1.00 15.10 487 LEU A C 1
ATOM 3384 O O . LEU A 1 458 ? 40.055 -40.933 76.268 1.00 15.77 487 LEU A O 1
ATOM 3389 N N . LEU A 1 459 ? 39.497 -43.104 76.590 1.00 15.02 488 LEU A N 1
ATOM 3390 C CA . LEU A 1 459 ? 39.711 -43.075 78.033 1.00 15.10 488 LEU A CA 1
ATOM 3391 C C . LEU A 1 459 ? 41.085 -42.543 78.385 1.00 15.35 488 LEU A C 1
ATOM 3392 O O . LEU A 1 459 ? 41.230 -41.687 79.252 1.00 15.72 488 LEU A O 1
ATOM 3397 N N . PHE A 1 460 ? 42.097 -43.057 77.710 1.00 15.67 489 PHE A N 1
ATOM 3398 C CA . PHE A 1 460 ? 43.449 -42.564 77.904 1.00 16.40 489 PHE A CA 1
ATOM 3399 C C . PHE A 1 460 ? 43.522 -41.092 77.541 1.00 15.24 489 PHE A C 1
ATOM 3400 O O . PHE A 1 460 ? 43.987 -40.273 78.334 1.00 15.15 489 PHE A O 1
ATOM 3408 N N . THR A 1 461 ? 43.047 -40.759 76.344 1.00 14.33 490 THR A N 1
ATOM 3409 C CA . THR A 1 461 ? 43.048 -39.367 75.882 1.00 13.96 490 THR A CA 1
ATOM 3410 C C . THR A 1 461 ? 42.533 -38.476 76.994 1.00 14.48 490 THR A C 1
ATOM 3411 O O . THR A 1 461 ? 43.202 -37.543 77.408 1.00 14.29 490 THR A O 1
ATOM 3415 N N . MET A 1 462 ? 41.347 -38.800 77.491 1.00 15.55 491 MET A N 1
ATOM 3416 C CA . MET A 1 462 ? 40.717 -38.014 78.552 1.00 16.95 491 MET A CA 1
ATOM 3417 C C . MET A 1 462 ? 41.580 -37.873 79.789 1.00 16.89 491 MET A C 1
ATOM 3418 O O . MET A 1 462 ? 41.753 -36.770 80.316 1.00 16.19 491 MET A O 1
ATOM 3423 N N . VAL A 1 463 ? 42.114 -38.993 80.251 1.00 17.28 492 VAL A N 1
ATOM 3424 C CA . VAL A 1 463 ? 42.897 -38.995 81.479 1.00 18.46 492 VAL A CA 1
ATOM 3425 C C . VAL A 1 463 ? 44.169 -38.138 81.328 1.00 19.13 492 VAL A C 1
ATOM 3426 O O . VAL A 1 463 ? 44.664 -37.546 82.299 1.00 19.41 492 VAL A O 1
ATOM 3430 N N . VAL A 1 464 ? 44.699 -38.074 80.111 1.00 19.91 493 VAL A N 1
ATOM 3431 C CA . VAL A 1 464 ? 45.793 -37.162 79.840 1.00 20.66 493 VAL A CA 1
ATOM 3432 C C . VAL A 1 464 ? 45.300 -35.724 79.985 1.00 20.90 493 VAL A C 1
ATOM 3433 O O . VAL A 1 464 ? 45.636 -35.057 80.970 1.00 21.75 493 VAL A O 1
ATOM 3437 N N . ILE A 1 465 ? 44.489 -35.262 79.030 1.00 20.69 494 ILE A N 1
ATOM 3438 C CA . ILE A 1 465 ? 44.043 -33.854 79.006 1.00 20.48 494 ILE A CA 1
ATOM 3439 C C . ILE A 1 465 ? 43.475 -33.407 80.351 1.00 21.31 494 ILE A C 1
ATOM 3440 O O . ILE A 1 465 ? 43.610 -32.241 80.717 1.00 21.35 494 ILE A O 1
ATOM 3445 N N . ALA A 1 466 ? 42.858 -34.340 81.077 1.00 22.39 495 ALA A N 1
ATOM 3446 C CA . ALA A 1 466 ? 42.444 -34.114 82.462 1.00 23.40 495 ALA A CA 1
ATOM 3447 C C . ALA A 1 466 ? 43.579 -33.547 83.312 1.00 24.50 495 ALA A C 1
ATOM 3448 O O . ALA A 1 466 ? 43.526 -32.389 83.720 1.00 24.19 495 ALA A O 1
ATOM 3450 N N . PHE A 1 467 ? 44.603 -34.354 83.566 1.00 26.12 496 PHE A N 1
ATOM 3451 C CA . PHE A 1 467 ? 45.725 -33.922 84.405 1.00 28.38 496 PHE A CA 1
ATOM 3452 C C . PHE A 1 467 ? 46.497 -32.773 83.787 1.00 28.58 496 PHE A C 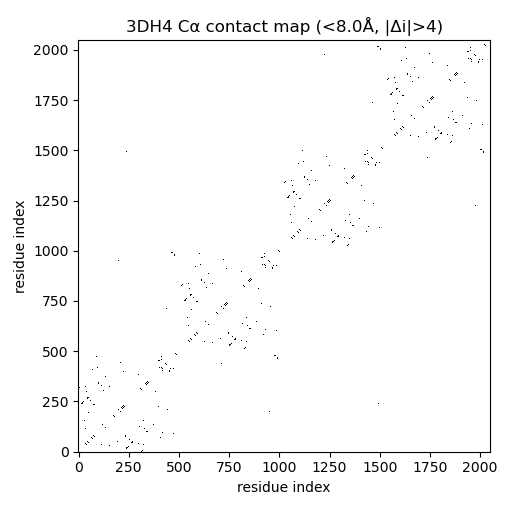1
ATOM 3453 O O . PHE A 1 467 ? 46.970 -31.886 84.501 1.00 28.94 496 PHE A O 1
ATOM 3461 N N . THR A 1 468 ? 46.638 -32.798 82.468 1.00 28.93 497 THR A N 1
ATOM 3462 C CA . THR A 1 468 ? 47.316 -31.725 81.764 1.00 29.24 497 THR A CA 1
ATOM 3463 C C . THR A 1 468 ? 46.616 -30.410 82.045 1.00 30.19 497 THR A C 1
ATOM 3464 O O . THR A 1 468 ? 47.212 -29.503 82.613 1.00 30.12 497 THR A O 1
ATOM 3468 N N . SER A 1 469 ? 45.340 -30.326 81.685 1.00 31.52 498 SER A N 1
ATOM 3469 C CA . SER A 1 469 ? 44.555 -29.108 81.918 1.00 32.80 498 SER A CA 1
ATOM 3470 C C . SER A 1 469 ? 44.339 -28.806 83.415 1.00 33.74 498 SER A C 1
ATOM 3471 O O . SER A 1 469 ? 43.972 -27.688 83.779 1.00 33.33 498 SER A O 1
ATOM 3474 N N . LEU A 1 470 ? 44.562 -29.806 84.266 1.00 35.32 499 LEU A N 1
ATOM 3475 C CA . LEU A 1 470 ? 44.427 -29.655 85.714 1.00 36.87 499 LEU A CA 1
ATOM 3476 C C . LEU A 1 470 ? 45.616 -28.898 86.301 1.00 38.68 499 LEU A C 1
ATOM 3477 O O . LEU A 1 470 ? 45.462 -28.107 87.237 1.00 39.00 499 LEU A O 1
ATOM 3482 N N . SER A 1 471 ? 46.798 -29.147 85.743 1.00 40.87 500 SER A N 1
ATOM 3483 C CA . SER A 1 471 ? 48.031 -28.503 86.200 1.00 42.75 500 SER A CA 1
ATOM 3484 C C . SER A 1 471 ? 48.431 -27.304 85.338 1.00 44.32 500 SER A C 1
ATOM 3485 O O . SER A 1 471 ? 49.497 -26.732 85.548 1.00 44.74 500 SER A O 1
ATOM 3488 N N . THR A 1 472 ? 47.591 -26.940 84.366 1.00 46.09 501 THR A N 1
ATOM 3489 C CA . THR A 1 472 ? 47.826 -25.755 83.525 1.00 47.49 501 THR A CA 1
ATOM 3490 C C . THR A 1 472 ? 46.836 -24.626 83.792 1.00 48.73 501 THR A C 1
ATOM 3491 O O . THR A 1 472 ? 47.180 -23.466 83.596 1.00 48.87 501 THR A O 1
ATOM 3495 N N . SER A 1 473 ? 45.613 -24.957 84.208 1.00 50.38 502 SER A N 1
ATOM 3496 C CA . SER A 1 473 ? 44.624 -23.936 84.542 1.00 51.74 502 SER A CA 1
ATOM 3497 C C . SER A 1 473 ? 45.184 -23.070 85.664 1.00 53.00 502 SER A C 1
ATOM 3498 O O . SER A 1 473 ? 45.208 -23.482 86.834 1.00 53.33 502 SER A O 1
ATOM 3501 N N . ILE A 1 474 ? 45.661 -21.883 85.283 1.00 54.13 503 ILE A N 1
ATOM 3502 C CA . ILE A 1 474 ? 46.258 -20.932 86.219 1.00 54.82 503 ILE A CA 1
ATOM 3503 C C . ILE A 1 474 ? 45.248 -20.705 87.322 1.00 54.50 503 ILE A C 1
ATOM 3504 O O . ILE A 1 474 ? 45.527 -20.934 88.502 1.00 54.44 503 ILE A O 1
ATOM 3509 N N . ASN A 1 475 ? 44.064 -20.266 86.908 1.00 54.17 504 ASN A N 1
ATOM 3510 C CA . ASN A 1 475 ? 42.920 -20.166 87.796 1.00 53.99 504 ASN A CA 1
ATOM 3511 C C . ASN A 1 475 ? 42.099 -21.456 87.688 1.00 52.36 504 ASN A C 1
ATOM 3512 O O . ASN A 1 475 ? 42.577 -22.456 87.150 1.00 52.63 504 ASN A O 1
ATOM 3517 N N . ASP A 1 476 ? 40.875 -21.432 88.206 1.00 50.11 505 ASP A N 1
ATOM 3518 C CA . ASP A 1 476 ? 39.985 -22.577 88.102 1.00 48.22 505 ASP A CA 1
ATOM 3519 C C . ASP A 1 476 ? 39.499 -22.747 86.671 1.00 46.40 505 ASP A C 1
ATOM 3520 O O . ASP A 1 476 ? 40.153 -23.423 85.872 1.00 46.71 505 ASP A O 1
ATOM 3525 N N . ASP A 1 477 ? 38.372 -22.119 86.341 1.00 44.10 506 ASP A N 1
ATOM 3526 C CA . ASP A 1 477 ? 37.721 -22.368 85.069 1.00 42.48 506 ASP A CA 1
ATOM 3527 C C . ASP A 1 477 ? 38.519 -21.694 83.975 1.00 42.44 506 ASP A C 1
ATOM 3528 O O . ASP A 1 477 ? 38.820 -20.504 84.079 1.00 42.29 506 ASP A O 1
ATOM 3533 N N . ASP A 1 478 ? 38.896 -22.463 82.953 1.00 42.61 507 ASP A N 1
ATOM 3534 C CA . ASP A 1 478 ? 39.432 -21.892 81.721 1.00 42.49 507 ASP A CA 1
ATOM 3535 C C . ASP A 1 478 ? 38.480 -20.743 81.387 1.00 44.61 507 ASP A C 1
ATOM 3536 O O . ASP A 1 478 ? 37.253 -20.936 81.379 1.00 44.15 507 ASP A O 1
ATOM 3541 N N . PRO A 1 479 ? 39.023 -19.529 81.154 1.00 47.40 508 PRO A N 1
ATOM 3542 C CA . PRO A 1 479 ? 38.121 -18.388 80.918 1.00 49.20 508 PRO A CA 1
ATOM 3543 C C . PRO A 1 479 ? 37.241 -18.607 79.685 1.00 50.90 508 PRO A C 1
ATOM 3544 O O . PRO A 1 479 ? 36.068 -18.219 79.671 1.00 51.36 508 PRO A O 1
ATOM 3548 N N . LYS A 1 480 ? 37.817 -19.274 78.686 1.00 52.54 509 LYS A N 1
ATOM 3549 C CA . LYS A 1 480 ? 37.115 -19.672 77.467 1.00 53.81 509 LYS A CA 1
ATOM 3550 C C . LYS A 1 480 ? 36.224 -20.897 77.715 1.00 54.48 509 LYS A C 1
ATOM 3551 O O . LYS A 1 480 ? 35.658 -21.459 76.779 1.00 54.50 509 LYS A O 1
ATOM 3557 N N . GLY A 1 481 ? 36.097 -21.278 78.987 1.00 55.20 510 GLY A N 1
ATOM 3558 C CA . GLY A 1 481 ? 35.406 -22.483 79.397 1.00 55.82 510 GLY A CA 1
ATOM 3559 C C . GLY A 1 481 ? 33.920 -22.399 79.149 1.00 56.20 510 GLY A C 1
ATOM 3560 O O . GLY A 1 481 ? 33.353 -21.308 79.070 1.00 56.38 510 GLY A O 1
ATOM 3561 N N . ILE A 1 482 ? 33.294 -23.569 79.034 1.00 56.62 511 ILE A N 1
ATOM 3562 C CA . ILE A 1 482 ? 31.924 -23.656 78.556 1.00 56.63 511 ILE A CA 1
ATOM 3563 C C . ILE A 1 482 ? 30.957 -23.234 79.628 1.00 57.07 511 ILE A C 1
ATOM 3564 O O . ILE A 1 482 ? 30.997 -23.710 80.768 1.00 56.48 511 ILE A O 1
ATOM 3569 N N . SER A 1 483 ? 30.066 -22.349 79.205 1.00 58.07 512 SER A N 1
ATOM 3570 C CA . SER A 1 483 ? 29.189 -21.622 80.095 1.00 58.64 512 SER A CA 1
ATOM 3571 C C . SER A 1 483 ? 28.477 -22.519 81.096 1.00 58.57 512 SER A C 1
ATOM 3572 O O . SER A 1 483 ? 27.922 -23.571 80.757 1.00 58.37 512 SER A O 1
ATOM 3575 N N . VAL A 1 484 ? 28.560 -22.078 82.346 1.00 58.16 513 VAL A N 1
ATOM 3576 C CA . VAL A 1 484 ? 27.807 -22.633 83.452 1.00 57.63 513 VAL A CA 1
ATOM 3577 C C . VAL A 1 484 ? 26.453 -23.164 82.959 1.00 55.58 513 VAL A C 1
ATOM 3578 O O . VAL A 1 484 ? 25.451 -22.444 82.976 1.00 56.48 513 VAL A O 1
ATOM 3582 N N . THR A 1 485 ? 26.430 -24.412 82.498 1.00 52.19 514 THR A N 1
ATOM 3583 C CA . THR A 1 485 ? 25.193 -24.993 81.976 1.00 49.78 514 THR A CA 1
ATOM 3584 C C . THR A 1 485 ? 24.228 -25.304 83.128 1.00 47.90 514 THR A C 1
ATOM 3585 O O . THR A 1 485 ? 24.657 -25.680 84.222 1.00 46.82 514 THR A O 1
ATOM 3589 N N . SER A 1 486 ? 22.932 -25.144 82.864 1.00 46.38 515 SER A N 1
ATOM 3590 C CA . SER A 1 486 ? 21.885 -25.286 83.881 1.00 45.78 515 SER A CA 1
ATOM 3591 C C . SER A 1 486 ? 20.855 -26.303 83.449 1.00 45.67 515 SER A C 1
ATOM 3592 O O . SER A 1 486 ? 21.003 -26.942 82.422 1.00 46.10 515 SER A O 1
ATOM 3595 N N . SER A 1 487 ? 19.787 -26.424 84.223 1.00 45.62 516 SER A N 1
ATOM 3596 C CA . SER A 1 487 ? 18.626 -27.192 83.801 1.00 45.80 516 SER A CA 1
ATOM 3597 C C . SER A 1 487 ? 17.955 -26.512 82.598 1.00 46.00 516 SER A C 1
ATOM 3598 O O . SER A 1 487 ? 16.865 -25.953 82.696 1.00 45.89 516 SER A O 1
ATOM 3601 N N . MET A 1 488 ? 18.649 -26.565 81.468 1.00 46.46 517 MET A N 1
ATOM 3602 C CA . MET A 1 488 ? 18.181 -26.029 80.192 1.00 46.97 517 MET A CA 1
ATOM 3603 C C . MET A 1 488 ? 18.002 -27.156 79.165 1.00 46.50 517 MET A C 1
ATOM 3604 O O . MET A 1 488 ? 17.605 -26.923 78.022 1.00 46.76 517 MET A O 1
ATOM 3609 N N . PHE A 1 489 ? 18.323 -28.377 79.582 1.00 45.59 518 PHE A N 1
ATOM 3610 C CA . PHE A 1 489 ? 18.194 -29.557 78.747 1.00 44.30 518 PHE A CA 1
ATOM 3611 C C . PHE A 1 489 ? 16.741 -29.937 78.726 1.00 46.35 518 PHE A C 1
ATOM 3612 O O . PHE A 1 489 ? 16.224 -30.389 77.707 1.00 46.84 518 PHE A O 1
ATOM 3620 N N . VAL A 1 490 ? 16.109 -29.769 79.885 1.00 48.38 519 VAL A N 1
ATOM 3621 C CA . VAL A 1 490 ? 14.658 -29.812 80.033 1.00 49.95 519 VAL A CA 1
ATOM 3622 C C . VAL A 1 490 ? 13.952 -29.886 78.691 1.00 51.27 519 VAL A C 1
ATOM 3623 O O . VAL A 1 490 ? 13.705 -28.870 78.040 1.00 50.79 519 VAL A O 1
ATOM 3627 N N . THR A 1 491 ? 13.659 -31.115 78.283 1.00 53.27 520 THR A N 1
ATOM 3628 C CA . THR A 1 491 ? 13.026 -31.377 77.004 1.00 54.87 520 THR A CA 1
ATOM 3629 C C . THR A 1 491 ? 11.528 -31.627 77.189 1.00 56.84 520 THR A C 1
ATOM 3630 O O . THR A 1 491 ? 11.049 -31.855 78.305 1.00 56.55 520 THR A O 1
ATOM 3634 N N . ASP A 1 492 ? 10.807 -31.595 76.073 1.00 59.46 521 ASP A N 1
ATOM 3635 C CA . ASP A 1 492 ? 9.338 -31.543 76.076 1.00 61.71 521 ASP A CA 1
ATOM 3636 C C . ASP A 1 492 ? 8.667 -32.904 76.172 1.00 62.09 521 ASP A C 1
ATOM 3637 O O . ASP A 1 492 ? 9.197 -33.904 75.696 1.00 62.67 521 ASP A O 1
ATOM 3642 N N . ARG A 1 493 ? 7.488 -32.927 76.784 1.00 62.30 522 ARG A N 1
ATOM 3643 C CA . ARG A 1 493 ? 6.712 -34.164 76.929 1.00 62.44 522 ARG A CA 1
ATOM 3644 C C . ARG A 1 493 ? 6.089 -34.548 75.588 1.00 61.29 522 ARG A C 1
ATOM 3645 O O . ARG A 1 493 ? 4.935 -34.246 75.305 1.00 61.75 522 ARG A O 1
ATOM 3653 N N . SER A 1 494 ? 6.880 -35.233 74.778 1.00 59.76 523 SER A N 1
ATOM 3654 C CA . SER A 1 494 ? 6.545 -35.545 73.394 1.00 58.49 523 SER A CA 1
ATOM 3655 C C . SER A 1 494 ? 7.813 -36.093 72.770 1.00 57.68 523 SER A C 1
ATOM 3656 O O . SER A 1 494 ? 7.838 -37.215 72.272 1.00 57.72 523 SER A O 1
ATOM 3659 N N . PHE A 1 495 ? 8.872 -35.291 72.803 1.00 56.49 524 PHE A N 1
ATOM 3660 C CA . PHE A 1 495 ? 10.212 -35.805 72.589 1.00 55.51 524 PHE A CA 1
ATOM 3661 C C . PHE A 1 495 ? 10.447 -36.870 73.636 1.00 55.58 524 PHE A C 1
ATOM 3662 O O . PHE A 1 495 ? 10.875 -37.971 73.320 1.00 55.84 524 PHE A O 1
ATOM 3670 N N . ASN A 1 496 ? 10.169 -36.521 74.887 1.00 55.53 525 ASN A N 1
ATOM 3671 C CA . ASN A 1 496 ? 10.322 -37.444 76.000 1.00 55.70 525 ASN A CA 1
ATOM 3672 C C . ASN A 1 496 ? 9.598 -38.755 75.772 1.00 55.56 525 ASN A C 1
ATOM 3673 O O . ASN A 1 496 ? 10.226 -39.807 75.694 1.00 55.94 525 ASN A O 1
ATOM 3678 N N . ILE A 1 497 ? 8.280 -38.692 75.653 1.00 55.14 526 ILE A N 1
ATOM 3679 C CA . ILE A 1 497 ? 7.475 -39.898 75.506 1.00 54.87 526 ILE A CA 1
ATOM 3680 C C . ILE A 1 497 ? 7.932 -40.769 74.330 1.00 53.78 526 ILE A C 1
ATOM 3681 O O . ILE A 1 497 ? 7.942 -41.993 74.429 1.00 53.94 526 ILE A O 1
ATOM 3686 N N . ALA A 1 498 ? 8.331 -40.136 73.233 1.00 52.38 527 ALA A N 1
ATOM 3687 C CA . ALA A 1 498 ? 8.859 -40.852 72.078 1.00 51.36 527 ALA A CA 1
ATOM 3688 C C . ALA A 1 498 ? 10.155 -41.566 72.444 1.00 50.65 527 ALA A C 1
ATOM 3689 O O . ALA A 1 498 ? 10.304 -42.761 72.207 1.00 50.17 527 ALA A O 1
ATOM 3691 N N . ALA A 1 499 ? 11.080 -40.820 73.036 1.00 50.20 528 ALA A N 1
ATOM 3692 C CA . ALA A 1 499 ? 12.362 -41.356 73.480 1.00 50.13 528 ALA A CA 1
ATOM 3693 C C . ALA A 1 499 ? 12.203 -42.656 74.245 1.00 50.54 528 ALA A C 1
ATOM 3694 O O . ALA A 1 499 ? 12.992 -43.565 74.055 1.00 50.87 528 ALA A O 1
ATOM 3696 N N . TYR A 1 500 ? 11.195 -42.745 75.109 1.00 51.23 529 TYR A N 1
ATOM 3697 C CA . TYR A 1 500 ? 10.938 -43.981 75.859 1.00 52.20 529 TYR A CA 1
ATOM 3698 C C . TYR A 1 500 ? 10.542 -45.112 74.938 1.00 50.35 529 TYR A C 1
ATOM 3699 O O . TYR A 1 500 ? 11.181 -46.165 74.920 1.00 50.41 529 TYR A O 1
ATOM 3708 N N . GLY A 1 501 ? 9.473 -44.887 74.182 1.00 48.36 530 GLY A N 1
ATOM 3709 C CA . GLY A 1 501 ? 8.958 -45.883 73.251 1.00 46.73 530 GLY A CA 1
ATOM 3710 C C . GLY A 1 501 ? 10.067 -46.532 72.455 1.00 45.25 530 GLY A C 1
ATOM 3711 O O . GLY A 1 501 ? 10.121 -47.757 72.330 1.00 44.96 530 GLY A O 1
ATOM 3712 N N . ILE A 1 502 ? 10.960 -45.701 71.934 1.00 43.47 531 ILE A N 1
ATOM 3713 C CA . ILE A 1 502 ? 12.156 -46.174 71.251 1.00 42.12 531 ILE A CA 1
ATOM 3714 C C . ILE A 1 502 ? 12.957 -47.135 72.134 1.00 42.44 531 ILE A C 1
ATOM 3715 O O . ILE A 1 502 ? 13.247 -48.263 71.738 1.00 42.38 531 ILE A O 1
ATOM 3720 N N . MET A 1 503 ? 13.297 -46.690 73.337 1.00 42.99 532 MET A N 1
ATOM 3721 C CA . MET A 1 503 ? 14.105 -47.496 74.251 1.00 44.00 532 MET A CA 1
ATOM 3722 C C . MET A 1 503 ? 13.441 -48.828 74.549 1.00 42.93 532 MET A C 1
ATOM 3723 O O . MET A 1 503 ? 14.046 -49.884 74.398 1.00 43.23 532 MET A O 1
ATOM 3728 N N . ILE A 1 504 ? 12.186 -48.764 74.962 1.00 41.75 533 ILE A N 1
ATOM 3729 C CA . ILE A 1 504 ? 11.377 -49.956 75.183 1.00 40.92 533 ILE A CA 1
ATOM 3730 C C . ILE A 1 504 ? 11.388 -50.905 73.986 1.00 40.16 533 ILE A C 1
ATOM 3731 O O . ILE A 1 504 ? 11.469 -52.121 74.146 1.00 39.98 533 ILE A O 1
ATOM 3736 N N . VAL A 1 505 ? 11.303 -50.336 72.790 1.00 39.32 534 VAL A N 1
ATOM 3737 C CA . VAL A 1 505 ? 11.333 -51.116 71.555 1.00 38.67 534 VAL A CA 1
ATOM 3738 C C . VAL A 1 505 ? 12.662 -51.822 71.346 1.00 38.36 534 VAL A C 1
ATOM 3739 O O . VAL A 1 505 ? 12.699 -52.972 70.910 1.00 38.47 534 VAL A O 1
ATOM 3743 N N . LEU A 1 506 ? 13.756 -51.137 71.642 1.00 37.86 535 LEU A N 1
ATOM 3744 C CA . LEU A 1 506 ? 15.056 -51.761 71.523 1.00 37.49 535 LEU A CA 1
ATOM 3745 C C . LEU A 1 506 ? 15.230 -52.756 72.649 1.00 37.78 535 LEU A C 1
ATOM 3746 O O . LEU A 1 506 ? 15.402 -53.951 72.407 1.00 37.53 535 LEU A O 1
ATOM 3751 N N . ALA A 1 507 ? 15.160 -52.256 73.876 1.00 38.48 536 ALA A N 1
ATOM 3752 C CA . ALA A 1 507 ? 15.252 -53.094 75.065 1.00 39.32 536 ALA A CA 1
ATOM 3753 C C . ALA A 1 507 ? 14.622 -54.462 74.812 1.00 40.04 536 ALA A C 1
ATOM 3754 O O . ALA A 1 507 ? 15.297 -55.484 74.887 1.00 40.76 536 ALA A O 1
ATOM 3756 N N . VAL A 1 508 ? 13.333 -54.469 74.488 1.00 40.68 537 VAL A N 1
ATOM 3757 C CA . VAL A 1 508 ? 12.611 -55.711 74.232 1.00 40.84 537 VAL A CA 1
ATOM 3758 C C . VAL A 1 508 ? 13.304 -56.590 73.189 1.00 40.05 537 VAL A C 1
ATOM 3759 O O . VAL A 1 508 ? 13.484 -57.789 73.420 1.00 40.27 537 VAL A O 1
ATOM 3763 N N . LEU A 1 509 ? 13.709 -56.006 72.063 1.00 38.66 538 LEU A N 1
ATOM 3764 C CA . LEU A 1 509 ? 14.251 -56.809 70.969 1.00 37.68 538 LEU A CA 1
ATOM 3765 C C . LEU A 1 509 ? 15.635 -57.369 71.318 1.00 36.48 538 LEU A C 1
ATOM 3766 O O . LEU A 1 509 ? 15.957 -58.506 70.976 1.00 36.58 538 LEU A O 1
ATOM 3771 N N . TYR A 1 510 ? 16.443 -56.581 72.011 1.00 34.89 539 TYR A N 1
ATOM 3772 C CA . TYR A 1 510 ? 17.747 -57.061 72.457 1.00 33.57 539 TYR A CA 1
ATOM 3773 C C . TYR A 1 510 ? 17.610 -58.200 73.432 1.00 34.97 539 TYR A C 1
ATOM 3774 O O . TYR A 1 510 ? 18.378 -59.144 73.385 1.00 34.90 539 TYR A O 1
ATOM 3783 N N . THR A 1 511 ? 16.631 -58.110 74.317 1.00 36.58 540 THR A N 1
ATOM 3784 C CA . THR A 1 511 ? 16.276 -59.248 75.146 1.00 37.95 540 THR A CA 1
ATOM 3785 C C . THR A 1 511 ? 15.716 -60.364 74.275 1.00 39.54 540 THR A C 1
ATOM 3786 O O . THR A 1 511 ? 16.153 -61.507 74.384 1.00 40.04 540 THR A O 1
ATOM 3790 N N . LEU A 1 512 ? 14.763 -60.020 73.410 1.00 41.38 541 LEU A N 1
ATOM 3791 C CA . LEU A 1 512 ? 14.104 -60.994 72.530 1.00 43.16 541 LEU A CA 1
ATOM 3792 C C . LEU A 1 512 ? 15.086 -61.964 71.900 1.00 43.95 541 LEU A C 1
ATOM 3793 O O . LEU A 1 512 ? 14.823 -63.168 71.839 1.00 43.92 541 LEU A O 1
ATOM 3798 N N . PHE A 1 513 ? 16.205 -61.439 71.415 1.00 45.11 542 PHE A N 1
ATOM 3799 C CA . PHE A 1 513 ? 17.224 -62.288 70.815 1.00 46.36 542 PHE A CA 1
ATOM 3800 C C . PHE A 1 513 ? 18.041 -63.016 71.859 1.00 48.55 542 PHE A C 1
ATOM 3801 O O . PHE A 1 513 ? 17.973 -64.239 71.925 1.00 49.00 542 PHE A O 1
ATOM 3809 N N . TRP A 1 514 ? 18.775 -62.296 72.701 1.00 50.94 543 TRP A N 1
ATOM 3810 C CA . TRP A 1 514 ? 19.512 -62.960 73.776 1.00 53.37 543 TRP A CA 1
ATOM 3811 C C . TRP A 1 514 ? 18.714 -64.111 74.392 1.00 52.55 543 TRP A C 1
ATOM 3812 O O . TRP A 1 514 ? 19.274 -65.161 74.679 1.00 52.36 543 TRP A O 1
ATOM 3823 N N . VAL A 1 515 ? 17.416 -63.908 74.601 1.00 52.09 544 VAL A N 1
ATOM 3824 C CA . VAL A 1 515 ? 16.557 -64.927 75.227 1.00 51.83 544 VAL A CA 1
ATOM 3825 C C . VAL A 1 515 ? 16.287 -66.148 74.324 1.00 52.05 544 VAL A C 1
ATOM 3826 O O . VAL A 1 515 ? 15.768 -67.156 74.797 1.00 51.91 544 VAL A O 1
ATOM 3830 N N . LEU A 1 516 ? 16.640 -66.052 73.040 1.00 52.49 545 LEU A N 1
ATOM 3831 C CA . LEU A 1 516 ? 16.693 -67.217 72.143 1.00 52.93 545 LEU A CA 1
ATOM 3832 C C . LEU A 1 516 ? 17.977 -68.040 72.328 1.00 54.96 545 LEU A C 1
ATOM 3833 O O . LEU A 1 516 ? 18.017 -69.231 71.988 1.00 55.12 545 LEU A O 1
ATOM 3838 N N . TYR A 1 517 ? 19.017 -67.396 72.860 1.00 57.37 546 TYR A N 1
ATOM 3839 C CA . TYR A 1 517 ? 20.333 -68.025 73.077 1.00 59.23 546 TYR A CA 1
ATOM 3840 C C . TYR A 1 517 ? 20.758 -67.956 74.565 1.00 61.42 546 TYR A C 1
ATOM 3841 O O . TYR A 1 517 ? 21.716 -67.252 74.923 1.00 61.61 546 TYR A O 1
ATOM 3850 N N . LYS A 1 518 ? 20.024 -68.691 75.410 1.00 63.86 547 LYS A N 1
ATOM 3851 C CA . LYS A 1 518 ? 20.264 -68.777 76.869 1.00 65.28 547 LYS A CA 1
ATOM 3852 C C . LYS A 1 518 ? 18.950 -68.903 77.647 1.00 66.13 547 LYS A C 1
ATOM 3853 O O . LYS A 1 518 ? 18.371 -69.984 77.745 1.00 66.91 547 LYS A O 1
ATOM 3855 N N . UNK B 1 1 ? 61.250 -75.080 121.322 1.00 69.94 3 UNK B N 1
ATOM 3856 C CA . UNK B 1 1 ? 61.645 -74.408 122.594 1.00 69.78 3 UNK B CA 1
ATOM 3857 C C . UNK B 1 1 ? 62.125 -72.996 122.304 1.00 69.54 3 UNK B C 1
ATOM 3858 O O . UNK B 1 1 ? 61.605 -72.030 122.859 1.00 69.94 3 UNK B O 1
ATOM 3860 N N . UNK B 1 2 ? 63.126 -72.887 121.436 1.00 68.79 4 UNK B N 1
ATOM 3861 C CA . UNK B 1 2 ? 63.625 -71.590 120.984 1.00 67.94 4 UNK B CA 1
ATOM 3862 C C . UNK B 1 2 ? 62.518 -70.842 120.250 1.00 67.04 4 UNK B C 1
ATOM 3863 O O . UNK B 1 2 ? 62.238 -69.679 120.546 1.00 67.11 4 UNK B O 1
ATOM 3865 N N . UNK B 1 3 ? 61.892 -71.527 119.297 1.00 65.59 5 UNK B N 1
ATOM 3866 C CA . UNK B 1 3 ? 60.746 -70.986 118.571 1.00 64.13 5 UNK B CA 1
ATOM 3867 C C . UNK B 1 3 ? 59.641 -70.588 119.544 1.00 62.74 5 UNK B C 1
ATOM 3868 O O . UNK B 1 3 ? 59.016 -69.541 119.390 1.00 63.12 5 UNK B O 1
ATOM 3870 N N . UNK B 1 4 ? 59.419 -71.423 120.554 1.00 60.73 6 UNK B N 1
ATOM 3871 C CA . UNK B 1 4 ? 58.427 -71.141 121.582 1.00 59.06 6 UNK B CA 1
ATOM 3872 C C . UNK B 1 4 ? 58.822 -69.916 122.400 1.00 57.88 6 UNK B C 1
ATOM 3873 O O . UNK B 1 4 ? 58.039 -68.978 122.543 1.00 57.26 6 UNK B O 1
ATOM 3875 N N . UNK B 1 5 ? 60.046 -69.933 122.922 1.00 56.89 7 UNK B N 1
ATOM 3876 C CA . UNK B 1 5 ? 60.556 -68.860 123.784 1.00 56.36 7 UNK B CA 1
ATOM 3877 C C . UNK B 1 5 ? 60.647 -67.526 123.044 1.00 56.04 7 UNK B C 1
ATOM 3878 O O . UNK B 1 5 ? 60.311 -66.478 123.596 1.00 56.15 7 UNK B O 1
ATOM 3880 N N . UNK B 1 6 ? 61.104 -67.573 121.796 1.00 55.65 8 UNK B N 1
ATOM 3881 C CA . UNK B 1 6 ? 61.223 -66.373 120.974 1.00 55.42 8 UNK B CA 1
ATOM 3882 C C . UNK B 1 6 ? 59.850 -65.773 120.706 1.00 55.61 8 UNK B C 1
ATOM 3883 O O . UNK B 1 6 ? 59.623 -64.590 120.963 1.00 55.16 8 UNK B O 1
ATOM 3885 N N . UNK B 1 7 ? 58.941 -66.605 120.200 1.00 56.21 9 UNK B N 1
ATOM 3886 C CA . UNK B 1 7 ? 57.576 -66.177 119.872 1.00 56.73 9 UNK B CA 1
ATOM 3887 C C . UNK B 1 7 ? 56.834 -65.643 121.090 1.00 57.13 9 UNK B C 1
ATOM 3888 O O . UNK B 1 7 ? 56.053 -64.697 120.977 1.00 57.33 9 UNK B O 1
ATOM 3890 N N . UNK B 1 8 ? 57.076 -66.262 122.244 1.00 57.26 10 UNK B N 1
ATOM 3891 C CA . UNK B 1 8 ? 56.508 -65.807 123.510 1.00 57.07 10 UNK B CA 1
ATOM 3892 C C . UNK B 1 8 ? 57.154 -64.495 123.950 1.00 56.87 10 UNK B C 1
ATOM 3893 O O . UNK B 1 8 ? 56.459 -63.527 124.253 1.00 56.94 10 UNK B O 1
ATOM 3895 N N . UNK B 1 9 ? 58.485 -64.479 123.983 1.00 56.55 11 UNK B N 1
ATOM 3896 C CA . UNK B 1 9 ? 59.253 -63.291 124.377 1.00 56.25 11 UNK B CA 1
ATOM 3897 C C . UNK B 1 9 ? 58.936 -62.089 123.495 1.00 56.12 11 UNK B C 1
ATOM 3898 O O . UNK B 1 9 ? 58.823 -60.970 123.986 1.00 56.00 11 UNK B O 1
ATOM 3900 N N . UNK B 1 10 ? 58.801 -62.331 122.194 1.00 56.08 12 UNK B N 1
ATOM 3901 C CA . UNK B 1 10 ? 58.422 -61.287 121.240 1.00 56.01 12 UNK B CA 1
ATOM 3902 C C . UNK B 1 10 ? 56.962 -60.882 121.415 1.00 56.15 12 UNK B C 1
ATOM 3903 O O . UNK B 1 10 ? 56.641 -59.695 121.396 1.00 56.02 12 UNK B O 1
ATOM 3905 N N . UNK B 1 11 ? 56.089 -61.875 121.577 1.00 56.48 13 UNK B N 1
ATOM 3906 C CA . UNK B 1 11 ? 54.660 -61.639 121.808 1.00 56.90 13 UNK B CA 1
ATOM 3907 C C . UNK B 1 11 ? 54.441 -60.861 123.100 1.00 57.56 13 UNK B C 1
ATOM 3908 O O . UNK B 1 11 ? 53.775 -59.826 123.098 1.00 57.42 13 UNK B O 1
ATOM 3910 N N . UNK B 1 12 ? 55.005 -61.369 124.196 1.00 58.46 14 UNK B N 1
ATOM 3911 C CA . UNK B 1 12 ? 54.959 -60.692 125.497 1.00 59.08 14 UNK B CA 1
ATOM 3912 C C . UNK B 1 12 ? 55.582 -59.294 125.428 1.00 59.62 14 UNK B C 1
ATOM 3913 O O . UNK B 1 12 ? 55.036 -58.340 125.981 1.00 59.83 14 UNK B O 1
ATOM 3915 N N . UNK B 1 13 ? 56.720 -59.183 124.743 1.00 60.23 15 UNK B N 1
ATOM 3916 C CA . UNK B 1 13 ? 57.429 -57.904 124.590 1.00 60.61 15 UNK B CA 1
ATOM 3917 C C . UNK B 1 13 ? 56.669 -56.912 123.711 1.00 60.97 15 UNK B C 1
ATOM 3918 O O . UNK B 1 13 ? 56.601 -55.721 124.020 1.00 60.82 15 UNK B O 1
ATOM 3920 N N . UNK B 1 14 ? 56.115 -57.407 122.610 1.00 61.51 16 UNK B N 1
ATOM 3921 C CA . UNK B 1 14 ? 55.313 -56.579 121.709 1.00 61.92 16 UNK B CA 1
ATOM 3922 C C . UNK B 1 14 ? 53.998 -56.192 122.374 1.00 62.09 16 UNK B C 1
ATOM 3923 O O . UNK B 1 14 ? 53.544 -55.052 122.251 1.00 62.29 16 UNK B O 1
ATOM 3925 N N . UNK B 1 15 ? 53.395 -57.152 123.072 1.00 62.00 17 UNK B N 1
ATOM 3926 C CA . UNK B 1 15 ? 52.159 -56.922 123.814 1.00 61.79 17 UNK B CA 1
ATOM 3927 C C . UNK B 1 15 ? 52.367 -55.853 124.881 1.00 61.49 17 UNK B C 1
ATOM 3928 O O . UNK B 1 15 ? 51.734 -54.798 124.844 1.00 61.82 17 UNK B O 1
ATOM 3930 N N . UNK B 1 16 ? 53.278 -56.131 125.811 1.00 60.77 18 UNK B N 1
ATOM 3931 C CA . UNK B 1 16 ? 53.503 -55.270 126.983 1.00 60.07 18 UNK B CA 1
ATOM 3932 C C . UNK B 1 16 ? 54.071 -53.889 126.641 1.00 59.48 18 UNK B C 1
ATOM 3933 O O . UNK B 1 16 ? 53.866 -52.934 127.393 1.00 59.87 18 UNK B O 1
ATOM 3935 N N . UNK B 1 17 ? 54.783 -53.790 125.520 1.00 58.48 19 UNK B N 1
ATOM 3936 C CA . UNK B 1 17 ? 55.376 -52.524 125.092 1.00 57.78 19 UNK B CA 1
ATOM 3937 C C . UNK B 1 17 ? 54.491 -51.833 124.067 1.00 57.32 19 UNK B C 1
ATOM 3938 O O . UNK B 1 17 ? 54.198 -50.644 124.194 1.00 56.78 19 UNK B O 1
ATOM 3940 N N . ALA B 1 18 ? 47.156 -37.128 117.233 1.00 92.32 47 ALA B N 1
ATOM 3941 C CA . ALA B 1 18 ? 48.444 -36.487 117.486 1.00 92.43 47 ALA B CA 1
ATOM 3942 C C . ALA B 1 18 ? 49.473 -36.834 116.403 1.00 92.46 47 ALA B C 1
ATOM 3943 O O . ALA B 1 18 ? 49.144 -37.477 115.401 1.00 93.19 47 ALA B O 1
ATOM 3945 N N . GLY B 1 19 ? 50.712 -36.387 116.611 1.00 92.04 48 GLY B N 1
ATOM 3946 C CA . GLY B 1 19 ? 51.825 -36.695 115.706 1.00 91.26 48 GLY B CA 1
ATOM 3947 C C . GLY B 1 19 ? 52.972 -35.697 115.800 1.00 90.37 48 GLY B C 1
ATOM 3948 O O . GLY B 1 19 ? 52.811 -34.535 115.411 1.00 90.17 48 GLY B O 1
ATOM 3949 N N . LYS B 1 20 ? 54.128 -36.148 116.305 1.00 89.05 49 LYS B N 1
ATOM 3950 C CA . LYS B 1 20 ? 55.339 -35.303 116.408 1.00 87.80 49 LYS B CA 1
ATOM 3951 C C . LYS B 1 20 ? 56.018 -35.090 115.045 1.00 86.26 49 LYS B C 1
ATOM 3952 O O . LYS B 1 20 ? 57.132 -35.582 114.821 1.00 86.42 49 LYS B O 1
ATOM 3958 N N . SER B 1 21 ? 55.355 -34.358 114.147 1.00 84.09 50 SER B N 1
ATOM 3959 C CA . SER B 1 21 ? 55.913 -33.998 112.833 1.00 82.22 50 SER B CA 1
ATOM 3960 C C . SER B 1 21 ? 56.506 -35.196 112.082 1.00 79.98 50 SER B C 1
ATOM 3961 O O . SER B 1 21 ? 57.710 -35.226 111.805 1.00 80.27 50 SER B O 1
ATOM 3964 N N . LEU B 1 22 ? 55.664 -36.176 111.758 1.00 76.76 51 LEU B N 1
ATOM 3965 C CA . LEU B 1 22 ? 56.139 -37.391 111.089 1.00 74.02 51 LEU B CA 1
ATOM 3966 C C . LEU B 1 22 ? 56.871 -36.994 109.800 1.00 72.38 51 LEU B C 1
ATOM 3967 O O . LEU B 1 22 ? 56.304 -36.268 108.979 1.00 71.77 51 LEU B O 1
ATOM 3972 N N . PRO B 1 23 ? 58.146 -37.426 109.641 1.00 70.70 52 PRO B N 1
ATOM 3973 C CA . PRO B 1 23 ? 58.941 -36.991 108.494 1.00 70.04 52 PRO B CA 1
ATOM 3974 C C . PRO B 1 23 ? 59.095 -37.998 107.349 1.00 69.67 52 PRO B C 1
ATOM 3975 O O . PRO B 1 23 ? 58.711 -39.168 107.466 1.00 69.70 52 PRO B O 1
ATOM 3979 N N . TRP B 1 24 ? 59.642 -37.485 106.246 1.00 69.06 53 TRP B N 1
ATOM 3980 C CA . TRP B 1 24 ? 60.299 -38.262 105.195 1.00 68.53 53 TRP B CA 1
ATOM 3981 C C . TRP B 1 24 ? 59.899 -39.732 105.209 1.00 68.40 53 TRP B C 1
ATOM 3982 O O . TRP B 1 24 ? 58.979 -40.137 104.498 1.00 68.00 53 TRP B O 1
ATOM 3993 N N . TRP B 1 25 ? 60.572 -40.518 106.046 1.00 68.54 54 TRP B N 1
ATOM 3994 C CA . TRP B 1 25 ? 60.466 -41.971 105.991 1.00 69.41 54 TRP B CA 1
ATOM 3995 C C . TRP B 1 25 ? 59.335 -42.469 106.877 1.00 67.45 54 TRP B C 1
ATOM 3996 O O . TRP B 1 25 ? 58.461 -43.208 106.413 1.00 67.14 54 TRP B O 1
ATOM 4007 N N . ALA B 1 26 ? 59.333 -42.033 108.136 1.00 65.46 55 ALA B N 1
ATOM 4008 C CA . ALA B 1 26 ? 58.377 -42.524 109.130 1.00 64.02 55 ALA B CA 1
ATOM 4009 C C . ALA B 1 26 ? 56.932 -42.407 108.635 1.00 62.79 55 ALA B C 1
ATOM 4010 O O . ALA B 1 26 ? 56.064 -43.200 109.009 1.00 62.51 55 ALA B O 1
ATOM 4012 N N . VAL B 1 27 ? 56.691 -41.419 107.780 1.00 61.48 56 VAL B N 1
ATOM 4013 C CA . VAL B 1 27 ? 55.386 -41.240 107.158 1.00 60.60 56 VAL B CA 1
ATOM 4014 C C . VAL B 1 27 ? 55.000 -42.464 106.315 1.00 59.72 56 VAL B C 1
ATOM 4015 O O . VAL B 1 27 ? 54.106 -43.228 106.695 1.00 59.47 56 VAL B O 1
ATOM 4019 N N . GLY B 1 28 ? 55.697 -42.648 105.191 1.00 58.74 57 GLY B N 1
ATOM 4020 C CA . GLY B 1 28 ? 55.421 -43.736 104.247 1.00 58.02 57 GLY B CA 1
ATOM 4021 C C . GLY B 1 28 ? 55.392 -45.112 104.883 1.00 57.10 57 GLY B C 1
ATOM 4022 O O . GLY B 1 28 ? 54.567 -45.949 104.521 1.00 57.10 57 GLY B O 1
ATOM 4023 N N . ALA B 1 29 ? 56.298 -45.346 105.831 1.00 55.73 58 ALA B N 1
ATOM 4024 C CA . ALA B 1 29 ? 56.356 -46.617 106.558 1.00 54.53 58 ALA B CA 1
ATOM 4025 C C . ALA B 1 29 ? 54.999 -46.985 107.176 1.00 53.40 58 ALA B C 1
ATOM 4026 O O . ALA B 1 29 ? 54.506 -48.099 106.983 1.00 53.57 58 ALA B O 1
ATOM 4028 N N . SER B 1 30 ? 54.399 -46.038 107.899 1.00 51.83 59 SER B N 1
ATOM 4029 C CA . SER B 1 30 ? 53.144 -46.280 108.622 1.00 50.67 59 SER B CA 1
ATOM 4030 C C . SER B 1 30 ? 51.985 -46.688 107.723 1.00 49.69 59 SER B C 1
ATOM 4031 O O . SER B 1 30 ? 51.104 -47.431 108.153 1.00 49.65 59 SER B O 1
ATOM 4034 N N . LEU B 1 31 ? 51.991 -46.197 106.485 1.00 48.42 60 LEU B N 1
ATOM 4035 C CA . LEU B 1 31 ? 50.915 -46.485 105.516 1.00 47.53 60 LEU B CA 1
ATOM 4036 C C . LEU B 1 31 ? 51.113 -47.874 104.944 1.00 46.84 60 LEU B C 1
ATOM 4037 O O . LEU B 1 31 ? 50.162 -48.645 104.821 1.00 46.62 60 LEU B O 1
ATOM 4042 N N . ILE B 1 32 ? 52.358 -48.159 104.568 1.00 46.10 61 ILE B N 1
ATOM 4043 C CA . ILE B 1 32 ? 52.769 -49.488 104.129 1.00 45.58 61 ILE B CA 1
ATOM 4044 C C . ILE B 1 32 ? 52.498 -50.478 105.253 1.00 46.45 61 ILE B C 1
ATOM 4045 O O . ILE B 1 32 ? 51.891 -51.521 105.044 1.00 46.18 61 ILE B O 1
ATOM 4050 N N . ALA B 1 33 ? 52.952 -50.128 106.450 1.00 47.81 62 ALA B N 1
ATOM 4051 C CA . ALA B 1 33 ? 52.693 -50.931 107.643 1.00 49.12 62 ALA B CA 1
ATOM 4052 C C . ALA B 1 33 ? 51.197 -51.225 107.799 1.00 50.30 62 ALA B C 1
ATOM 4053 O O . ALA B 1 33 ? 50.787 -52.380 107.946 1.00 50.32 62 ALA B O 1
ATOM 4055 N N . ALA B 1 34 ? 50.388 -50.171 107.754 1.00 51.91 63 ALA B N 1
ATOM 4056 C CA . ALA B 1 34 ? 48.936 -50.313 107.859 1.00 53.32 63 ALA B CA 1
ATOM 4057 C C . ALA B 1 34 ? 48.365 -51.099 106.666 1.00 54.58 63 ALA B C 1
ATOM 4058 O O . ALA B 1 34 ? 47.416 -51.867 106.826 1.00 54.74 63 ALA B O 1
ATOM 4060 N N . ASN B 1 35 ? 48.956 -50.896 105.485 1.00 55.98 64 ASN B N 1
ATOM 4061 C CA . ASN B 1 35 ? 48.602 -51.639 104.246 1.00 57.10 64 ASN B CA 1
ATOM 4062 C C . ASN B 1 35 ? 48.794 -53.157 104.374 1.00 56.57 64 ASN B C 1
ATOM 4063 O O . ASN B 1 35 ? 47.925 -53.953 103.982 1.00 56.55 64 ASN B O 1
ATOM 4068 N N . ILE B 1 36 ? 49.951 -53.537 104.912 1.00 55.90 65 ILE B N 1
ATOM 4069 C CA . ILE B 1 36 ? 50.384 -54.936 104.950 1.00 55.06 65 ILE B CA 1
ATOM 4070 C C . ILE B 1 36 ? 49.611 -55.770 105.960 1.00 55.18 65 ILE B C 1
ATOM 4071 O O . ILE B 1 36 ? 49.307 -55.321 107.073 1.00 54.82 65 ILE B O 1
ATOM 4076 N N . SER B 1 37 ? 49.319 -57.000 105.554 1.00 55.47 66 SER B N 1
ATOM 4077 C CA . SER B 1 37 ? 48.478 -57.894 106.330 1.00 55.81 66 SER B CA 1
ATOM 4078 C C . SER B 1 37 ? 48.681 -59.352 105.874 1.00 56.06 66 SER B C 1
ATOM 4079 O O . SER B 1 37 ? 49.738 -59.707 105.336 1.00 55.93 66 SER B O 1
ATOM 4082 N N . ALA B 1 38 ? 47.671 -60.186 106.117 1.00 56.52 67 ALA B N 1
ATOM 4083 C CA . ALA B 1 38 ? 47.663 -61.576 105.677 1.00 57.06 67 ALA B CA 1
ATOM 4084 C C . ALA B 1 38 ? 47.434 -61.643 104.184 1.00 57.53 67 ALA B C 1
ATOM 4085 O O . ALA B 1 38 ? 48.216 -62.259 103.461 1.00 57.95 67 ALA B O 1
ATOM 4087 N N . GLU B 1 39 ? 46.353 -61.002 103.731 1.00 57.72 68 GLU B N 1
ATOM 4088 C CA . GLU B 1 39 ? 46.009 -60.930 102.289 1.00 58.02 68 GLU B CA 1
ATOM 4089 C C . GLU B 1 39 ? 47.266 -60.809 101.418 1.00 56.05 68 GLU B C 1
ATOM 4090 O O . GLU B 1 39 ? 47.390 -61.437 100.364 1.00 56.18 68 GLU B O 1
ATOM 4096 N N . GLN B 1 40 ? 48.196 -59.998 101.904 1.00 53.74 69 GLN B N 1
ATOM 4097 C CA . GLN B 1 40 ? 49.413 -59.680 101.196 1.00 51.98 69 GLN B CA 1
ATOM 4098 C C . GLN B 1 40 ? 50.385 -60.845 101.342 1.00 51.06 69 GLN B C 1
ATOM 4099 O O . GLN B 1 40 ? 50.812 -61.447 100.356 1.00 51.14 69 GLN B O 1
ATOM 4105 N N . PHE B 1 41 ? 50.712 -61.169 102.590 1.00 49.80 70 PHE B N 1
ATOM 4106 C CA . PHE B 1 41 ? 51.772 -62.140 102.886 1.00 48.90 70 PHE B CA 1
ATOM 4107 C C . PHE B 1 41 ? 51.408 -63.594 102.596 1.00 46.71 70 PHE B C 1
ATOM 4108 O O . PHE B 1 41 ? 52.293 -64.418 102.369 1.00 46.48 70 PHE B O 1
ATOM 4116 N N . ILE B 1 42 ? 50.117 -63.903 102.612 1.00 44.11 71 ILE B N 1
ATOM 4117 C CA . ILE B 1 42 ? 49.645 -65.265 102.396 1.00 41.88 71 ILE B CA 1
ATOM 4118 C C . ILE B 1 42 ? 48.838 -65.356 101.120 1.00 40.33 71 ILE B C 1
ATOM 4119 O O . ILE B 1 42 ? 49.139 -66.165 100.239 1.00 40.05 71 ILE B O 1
ATOM 4124 N N . GLY B 1 43 ? 47.793 -64.537 101.043 1.00 38.30 72 GLY B N 1
ATOM 4125 C CA . GLY B 1 43 ? 46.877 -64.562 99.908 1.00 36.66 72 GLY B CA 1
ATOM 4126 C C . GLY B 1 43 ? 47.607 -64.336 98.608 1.00 35.01 72 GLY B C 1
ATOM 4127 O O . GLY B 1 43 ? 47.370 -65.050 97.623 1.00 34.27 72 GLY B O 1
ATOM 4128 N N . MET B 1 44 ? 48.506 -63.348 98.639 1.00 33.24 73 MET B N 1
ATOM 4129 C CA . MET B 1 44 ? 49.254 -62.904 97.459 1.00 32.03 73 MET B CA 1
ATOM 4130 C C . MET B 1 44 ? 50.436 -63.804 97.139 1.00 31.84 73 MET B C 1
ATOM 4131 O O . MET B 1 44 ? 50.695 -64.110 95.967 1.00 31.25 73 MET B O 1
ATOM 4136 N N . SER B 1 45 ? 51.164 -64.203 98.178 1.00 31.84 74 SER B N 1
ATOM 4137 C CA . SER B 1 45 ? 52.161 -65.266 98.039 1.00 32.19 74 SER B CA 1
ATOM 4138 C C . SER B 1 45 ? 51.494 -66.515 97.458 1.00 32.05 74 SER B C 1
ATOM 4139 O O . SER B 1 45 ? 51.999 -67.131 96.522 1.00 31.49 74 SER B O 1
ATOM 4142 N N . GLY B 1 46 ? 50.339 -66.854 98.027 1.00 32.23 75 GLY B N 1
ATOM 4143 C CA . GLY B 1 46 ? 49.541 -68.001 97.597 1.00 32.37 75 GLY B CA 1
ATOM 4144 C C . GLY B 1 46 ? 48.961 -67.863 96.197 1.00 32.19 75 GLY B C 1
ATOM 4145 O O . GLY B 1 46 ? 48.623 -68.860 95.545 1.00 32.25 75 GLY B O 1
ATOM 4146 N N . SER B 1 47 ? 48.830 -66.620 95.743 1.00 31.92 76 SER B N 1
ATOM 4147 C CA . SER B 1 47 ? 48.444 -66.336 94.363 1.00 31.66 76 SER B CA 1
ATOM 4148 C C . SER B 1 47 ? 49.665 -66.424 93.444 1.00 30.70 76 SER B C 1
ATOM 4149 O O . SER B 1 47 ? 49.563 -66.883 92.294 1.00 29.93 76 SER B O 1
ATOM 4152 N N . GLY B 1 48 ? 50.813 -65.979 93.963 1.00 30.11 77 GLY B N 1
ATOM 4153 C CA . GLY B 1 48 ? 52.095 -66.113 93.263 1.00 30.13 77 GLY B CA 1
ATOM 4154 C C . GLY B 1 48 ? 52.432 -67.569 92.982 1.00 30.42 77 GLY B C 1
ATOM 4155 O O . GLY B 1 48 ? 53.140 -67.892 92.021 1.00 29.98 77 GLY B O 1
ATOM 4156 N N . TYR B 1 49 ? 51.929 -68.448 93.840 1.00 30.84 78 TYR B N 1
ATOM 4157 C CA . TYR B 1 49 ? 51.974 -69.869 93.574 1.00 31.34 78 TYR B CA 1
ATOM 4158 C C . TYR B 1 49 ? 51.279 -70.154 92.254 1.00 30.92 78 TYR B C 1
ATOM 4159 O O . TYR B 1 49 ? 51.864 -70.722 91.331 1.00 30.70 78 TYR B O 1
ATOM 4168 N N . SER B 1 50 ? 50.023 -69.736 92.176 1.00 30.21 79 SER B N 1
ATOM 4169 C CA . SER B 1 50 ? 49.146 -70.179 91.101 1.00 29.88 79 SER B CA 1
ATOM 4170 C C . SER B 1 50 ? 49.377 -69.460 89.787 1.00 28.06 79 SER B C 1
ATOM 4171 O O . SER B 1 50 ? 49.211 -70.061 88.727 1.00 28.03 79 SER B O 1
ATOM 4174 N N . ILE B 1 51 ? 49.746 -68.184 89.852 1.00 25.79 80 ILE B N 1
ATOM 4175 C CA . ILE B 1 51 ? 49.968 -67.397 88.636 1.00 24.11 80 ILE B CA 1
ATOM 4176 C C . ILE B 1 51 ? 51.441 -67.024 88.469 1.00 23.65 80 ILE B C 1
ATOM 4177 O O . ILE B 1 51 ? 52.040 -67.241 87.400 1.00 22.92 80 ILE B O 1
ATOM 4182 N N . GLY B 1 52 ? 51.996 -66.439 89.532 1.00 22.88 81 GLY B N 1
ATOM 4183 C CA . GLY B 1 52 ? 53.383 -66.036 89.559 1.00 22.49 81 GLY B CA 1
ATOM 4184 C C . GLY B 1 52 ? 53.541 -64.534 89.532 1.00 21.92 81 GLY B C 1
ATOM 4185 O O . GLY B 1 52 ? 52.688 -63.793 90.049 1.00 22.28 81 GLY B O 1
ATOM 4186 N N . LEU B 1 53 ? 54.647 -64.104 88.918 1.00 20.47 82 LEU B N 1
ATOM 4187 C CA . LEU B 1 53 ? 55.113 -62.709 88.942 1.00 18.82 82 LEU B CA 1
ATOM 4188 C C . LEU B 1 53 ? 54.074 -61.747 88.405 1.00 17.15 82 LEU B C 1
ATOM 4189 O O . LEU B 1 53 ? 53.975 -60.617 88.880 1.00 16.90 82 LEU B O 1
ATOM 4194 N N . ALA B 1 54 ? 53.305 -62.208 87.417 1.00 15.52 83 ALA B N 1
ATOM 4195 C CA . ALA B 1 54 ? 52.228 -61.417 86.808 1.00 14.49 83 ALA B CA 1
ATOM 4196 C C . ALA B 1 54 ? 51.406 -60.628 87.821 1.00 13.88 83 ALA B C 1
ATOM 4197 O O . ALA B 1 54 ? 50.908 -59.537 87.507 1.00 13.38 83 ALA B O 1
ATOM 4199 N N . ILE B 1 55 ? 51.271 -61.176 89.030 1.00 13.02 84 ILE B N 1
ATOM 4200 C CA . ILE B 1 55 ? 50.482 -60.534 90.077 1.00 12.62 84 ILE B CA 1
ATOM 4201 C C . ILE B 1 55 ? 51.216 -59.405 90.825 1.00 12.57 84 ILE B C 1
ATOM 4202 O O . ILE B 1 55 ? 50.583 -58.619 91.541 1.00 12.01 84 ILE B O 1
ATOM 4207 N N . ALA B 1 56 ? 52.538 -59.324 90.646 1.00 12.78 85 ALA B N 1
ATOM 4208 C CA . ALA B 1 56 ? 53.360 -58.219 91.194 1.00 12.85 85 ALA B CA 1
ATOM 4209 C C . ALA B 1 56 ? 52.915 -56.844 90.674 1.00 12.99 85 ALA B C 1
ATOM 4210 O O . ALA B 1 56 ? 53.305 -55.792 91.216 1.00 13.28 85 ALA B O 1
ATOM 4212 N N . SER B 1 57 ? 52.112 -56.871 89.609 1.00 13.11 86 SER B N 1
ATOM 4213 C CA . SER B 1 57 ? 51.468 -55.676 89.068 1.00 13.73 86 SER B CA 1
ATOM 4214 C C . SER B 1 57 ? 50.598 -54.974 90.093 1.00 14.73 86 SER B C 1
ATOM 4215 O O . SER B 1 57 ? 50.588 -53.737 90.144 1.00 14.55 86 SER B O 1
ATOM 4218 N N . TYR B 1 58 ? 49.858 -55.747 90.894 1.00 16.13 87 TYR B N 1
ATOM 4219 C CA . TYR B 1 58 ? 49.049 -55.142 91.965 1.00 17.46 87 TYR B CA 1
ATOM 4220 C C . TYR B 1 58 ? 49.901 -54.187 92.803 1.00 20.05 87 TYR B C 1
ATOM 4221 O O . TYR B 1 58 ? 49.475 -53.071 93.092 1.00 19.27 87 TYR B O 1
ATOM 4230 N N . GLU B 1 59 ? 51.111 -54.616 93.155 1.00 23.13 88 GLU B N 1
ATOM 4231 C CA . GLU B 1 59 ? 52.032 -53.747 93.884 1.00 26.16 88 GLU B CA 1
ATOM 4232 C C . GLU B 1 59 ? 52.585 -52.648 92.993 1.00 25.80 88 GLU B C 1
ATOM 4233 O O . GLU B 1 59 ? 52.525 -51.471 93.345 1.00 25.53 88 GLU B O 1
ATOM 4239 N N . TRP B 1 60 ? 53.080 -53.030 91.822 1.00 26.10 89 TRP B N 1
ATOM 4240 C CA . TRP B 1 60 ? 53.801 -52.095 90.964 1.00 26.53 89 TRP B CA 1
ATOM 4241 C C . TRP B 1 60 ? 52.945 -51.030 90.271 1.00 25.49 89 TRP B C 1
ATOM 4242 O O . TRP B 1 60 ? 53.431 -49.948 89.968 1.00 25.28 89 TRP B O 1
ATOM 4253 N N . MET B 1 61 ? 51.682 -51.321 90.016 1.00 24.75 90 MET B N 1
ATOM 4254 C CA . MET B 1 61 ? 50.783 -50.281 89.530 1.00 24.44 90 MET B CA 1
ATOM 4255 C C . MET B 1 61 ? 50.193 -49.499 90.699 1.00 25.76 90 MET B C 1
ATOM 4256 O O . MET B 1 61 ? 49.587 -48.436 90.507 1.00 26.04 90 MET B O 1
ATOM 4261 N N . SER B 1 62 ? 50.357 -50.026 91.908 1.00 26.95 91 SER B N 1
ATOM 4262 C CA . SER B 1 62 ? 49.995 -49.270 93.101 1.00 28.10 91 SER B CA 1
ATOM 4263 C C . SER B 1 62 ? 51.082 -48.245 93.399 1.00 28.90 91 SER B C 1
ATOM 4264 O O . SER B 1 62 ? 50.812 -47.157 93.914 1.00 28.81 91 SER B O 1
ATOM 4267 N N . ALA B 1 63 ? 52.316 -48.595 93.061 1.00 29.80 92 ALA B N 1
ATOM 4268 C CA . ALA B 1 63 ? 53.431 -47.688 93.265 1.00 30.55 92 ALA B CA 1
ATOM 4269 C C . ALA B 1 63 ? 53.231 -46.442 92.424 1.00 30.83 92 ALA B C 1
ATOM 4270 O O . ALA B 1 63 ? 53.457 -45.333 92.894 1.00 31.32 92 ALA B O 1
ATOM 4272 N N . ILE B 1 64 ? 52.794 -46.619 91.186 1.00 30.98 93 ILE B N 1
ATOM 4273 C CA . ILE B 1 64 ? 52.575 -45.474 90.313 1.00 31.25 93 ILE B CA 1
ATOM 4274 C C . ILE B 1 64 ? 51.293 -44.753 90.684 1.00 30.16 93 ILE B C 1
ATOM 4275 O O . ILE B 1 64 ? 51.214 -43.533 90.577 1.00 29.95 93 ILE B O 1
ATOM 4280 N N . THR B 1 65 ? 50.284 -45.500 91.116 1.00 29.26 94 THR B N 1
ATOM 4281 C CA . THR B 1 65 ? 49.065 -44.867 91.631 1.00 28.74 94 THR B CA 1
ATOM 4282 C C . THR B 1 65 ? 49.447 -43.814 92.683 1.00 28.02 94 THR B C 1
ATOM 4283 O O . THR B 1 65 ? 49.034 -42.655 92.595 1.00 27.40 94 THR B O 1
ATOM 4287 N N . LEU B 1 66 ? 50.281 -44.218 93.640 1.00 27.03 95 LEU B N 1
ATOM 4288 C CA . LEU B 1 66 ? 50.594 -43.378 94.788 1.00 26.17 95 LEU B CA 1
ATOM 4289 C C . LEU B 1 66 ? 51.119 -42.023 94.363 1.00 26.60 95 LEU B C 1
ATOM 4290 O O . LEU B 1 66 ? 50.676 -41.003 94.871 1.00 25.78 95 LEU B O 1
ATOM 4295 N N . ILE B 1 67 ? 52.045 -42.011 93.415 1.00 27.31 96 ILE B N 1
ATOM 4296 C CA . ILE B 1 67 ? 52.495 -40.760 92.822 1.00 27.98 96 ILE B CA 1
ATOM 4297 C C . ILE B 1 67 ? 51.308 -39.876 92.450 1.00 28.62 96 ILE B C 1
ATOM 4298 O O . ILE B 1 67 ? 51.290 -38.686 92.762 1.00 28.88 96 ILE B O 1
ATOM 4303 N N . ILE B 1 68 ? 50.312 -40.469 91.801 1.00 29.41 97 ILE B N 1
ATOM 4304 C CA . ILE B 1 68 ? 49.159 -39.709 91.317 1.00 30.02 97 ILE B CA 1
ATOM 4305 C C . ILE B 1 68 ? 48.283 -39.204 92.456 1.00 30.80 97 ILE B C 1
ATOM 4306 O O . ILE B 1 68 ? 47.962 -38.005 92.520 1.00 30.98 97 ILE B O 1
ATOM 4311 N N . VAL B 1 69 ? 47.892 -40.107 93.350 1.00 31.65 98 VAL B N 1
ATOM 4312 C CA . VAL B 1 69 ? 47.173 -39.684 94.562 1.00 32.57 98 VAL B CA 1
ATOM 4313 C C . VAL B 1 69 ? 48.004 -38.670 95.338 1.00 33.00 98 VAL B C 1
ATOM 4314 O O . VAL B 1 69 ? 47.477 -37.689 95.874 1.00 32.94 98 VAL B O 1
ATOM 4318 N N . GLY B 1 70 ? 49.311 -38.919 95.361 1.00 33.52 99 GLY B N 1
ATOM 4319 C CA . GLY B 1 70 ? 50.282 -38.014 95.964 1.00 33.66 99 GLY B CA 1
ATOM 4320 C C . GLY B 1 70 ? 50.156 -36.603 95.436 1.00 33.83 99 GLY B C 1
ATOM 4321 O O . GLY B 1 70 ? 49.776 -35.695 96.174 1.00 33.64 99 GLY B O 1
ATOM 4322 N N . LYS B 1 71 ? 50.451 -36.427 94.150 1.00 33.97 100 LYS B N 1
ATOM 4323 C CA . LYS B 1 71 ? 50.429 -35.102 93.532 1.00 34.10 100 LYS B CA 1
ATOM 4324 C C . LYS B 1 71 ? 49.036 -34.470 93.451 1.00 34.46 100 LYS B C 1
ATOM 4325 O O . LYS B 1 71 ? 48.920 -33.248 93.554 1.00 34.92 100 LYS B O 1
ATOM 4331 N N . TYR B 1 72 ? 47.990 -35.276 93.262 1.00 34.48 101 TYR B N 1
ATOM 4332 C CA . TYR B 1 72 ? 46.685 -34.727 92.872 1.00 34.32 101 TYR B CA 1
ATOM 4333 C C . TYR B 1 72 ? 45.549 -34.849 93.850 1.00 35.03 101 TYR B C 1
ATOM 4334 O O . TYR B 1 72 ? 44.594 -34.095 93.749 1.00 34.66 101 TYR B O 1
ATOM 4343 N N . PHE B 1 73 ? 45.620 -35.796 94.772 1.00 36.40 102 PHE B N 1
ATOM 4344 C CA . PHE B 1 73 ? 44.458 -36.099 95.604 1.00 37.81 102 PHE B CA 1
ATOM 4345 C C . PHE B 1 73 ? 44.581 -35.479 96.980 1.00 38.62 102 PHE B C 1
ATOM 4346 O O . PHE B 1 73 ? 43.739 -34.679 97.376 1.00 39.39 102 PHE B O 1
ATOM 4354 N N . LEU B 1 74 ? 45.636 -35.841 97.702 1.00 39.22 103 LEU B N 1
ATOM 4355 C CA . LEU B 1 74 ? 45.870 -35.302 99.046 1.00 39.46 103 LEU B CA 1
ATOM 4356 C C . LEU B 1 74 ? 45.750 -33.785 99.148 1.00 39.44 103 LEU B C 1
ATOM 4357 O O . LEU B 1 74 ? 44.950 -33.291 99.943 1.00 38.89 103 LEU B O 1
ATOM 4362 N N . PRO B 1 75 ? 46.526 -33.040 98.335 1.00 39.80 104 PRO B N 1
ATOM 4363 C CA . PRO B 1 75 ? 46.477 -31.578 98.400 1.00 39.95 104 PRO B CA 1
ATOM 4364 C C . PRO B 1 75 ? 45.063 -31.019 98.505 1.00 39.65 104 PRO B C 1
ATOM 4365 O O . PRO B 1 75 ? 44.859 -29.985 99.128 1.00 39.70 104 PRO B O 1
ATOM 4369 N N . ILE B 1 76 ? 44.099 -31.701 97.899 1.00 39.40 105 ILE B N 1
ATOM 4370 C CA . ILE B 1 76 ? 42.707 -31.293 97.996 1.00 39.26 105 ILE B CA 1
ATOM 4371 C C . ILE B 1 76 ? 42.135 -31.634 99.364 1.00 39.56 105 ILE B C 1
ATOM 4372 O O . ILE B 1 76 ? 41.585 -30.774 100.041 1.00 39.60 105 ILE B O 1
ATOM 4377 N N . PHE B 1 77 ? 42.263 -32.893 99.759 1.00 40.26 106 PHE B N 1
ATOM 4378 C CA . PHE B 1 77 ? 41.765 -33.348 101.054 1.00 41.08 106 PHE B CA 1
ATOM 4379 C C . PHE B 1 77 ? 42.334 -32.537 102.193 1.00 41.89 106 PHE B C 1
ATOM 4380 O O . PHE B 1 77 ? 41.640 -32.233 103.158 1.00 42.20 106 PHE B O 1
ATOM 4388 N N . ILE B 1 78 ? 43.614 -32.212 102.087 1.00 43.00 107 ILE B N 1
ATOM 4389 C CA . ILE B 1 78 ? 44.302 -31.499 103.161 1.00 43.93 107 ILE B CA 1
ATOM 4390 C C . ILE B 1 78 ? 43.930 -30.017 103.170 1.00 45.31 107 ILE B C 1
ATOM 4391 O O . ILE B 1 78 ? 43.539 -29.491 104.211 1.00 45.23 107 ILE B O 1
ATOM 4396 N N . GLU B 1 79 ? 44.012 -29.361 102.009 1.00 47.01 108 GLU B N 1
ATOM 4397 C CA . GLU B 1 79 ? 43.748 -27.928 101.920 1.00 48.65 108 GLU B CA 1
ATOM 4398 C C . GLU B 1 79 ? 42.311 -27.711 102.347 1.00 48.71 108 GLU B C 1
ATOM 4399 O O . GLU B 1 79 ? 42.051 -27.035 103.335 1.00 48.94 108 GLU B O 1
ATOM 4405 N N . LYS B 1 80 ? 41.380 -28.320 101.624 1.00 48.91 109 LYS B N 1
ATOM 4406 C CA . LYS B 1 80 ? 39.970 -28.224 101.978 1.00 49.12 109 LYS B CA 1
ATOM 4407 C C . LYS B 1 80 ? 39.701 -29.203 103.119 1.00 49.02 109 LYS B C 1
ATOM 4408 O O . LYS B 1 80 ? 39.202 -30.301 102.919 1.00 48.88 109 LYS B O 1
ATOM 4414 N N . GLY B 1 81 ? 40.040 -28.751 104.322 1.00 49.10 110 GLY B N 1
ATOM 4415 C CA . GLY B 1 81 ? 40.244 -29.589 105.508 1.00 49.61 110 GLY B CA 1
ATOM 4416 C C . GLY B 1 81 ? 39.363 -30.800 105.744 1.00 50.32 110 GLY B C 1
ATOM 4417 O O . GLY B 1 81 ? 38.459 -30.770 106.579 1.00 50.38 110 GLY B O 1
ATOM 4418 N N . ILE B 1 82 ? 39.648 -31.869 105.005 1.00 51.38 111 ILE B N 1
ATOM 4419 C CA . ILE B 1 82 ? 39.086 -33.194 105.275 1.00 52.40 111 ILE B CA 1
ATOM 4420 C C . ILE B 1 82 ? 40.061 -33.925 106.194 1.00 53.99 111 ILE B C 1
ATOM 4421 O O . ILE B 1 82 ? 41.253 -33.601 106.226 1.00 53.93 111 ILE B O 1
ATOM 4426 N N . TYR B 1 83 ? 39.552 -34.905 106.940 1.00 55.98 112 TYR B N 1
ATOM 4427 C CA . TYR B 1 83 ? 40.372 -35.674 107.890 1.00 57.99 112 TYR B CA 1
ATOM 4428 C C . TYR B 1 83 ? 40.066 -37.174 107.866 1.00 56.86 112 TYR B C 1
ATOM 4429 O O . TYR B 1 83 ? 40.986 -37.997 107.917 1.00 56.79 112 TYR B O 1
ATOM 4438 N N . THR B 1 84 ? 38.781 -37.522 107.813 1.00 55.85 113 THR B N 1
ATOM 4439 C CA . THR B 1 84 ? 38.351 -38.890 107.517 1.00 54.76 113 THR B CA 1
ATOM 4440 C C . THR B 1 84 ? 37.567 -38.870 106.214 1.00 54.89 113 THR B C 1
ATOM 4441 O O . THR B 1 84 ? 37.094 -37.819 105.783 1.00 54.43 113 THR B O 1
ATOM 4445 N N . ILE B 1 85 ? 37.431 -40.030 105.586 1.00 55.00 114 ILE B N 1
ATOM 4446 C CA . ILE B 1 85 ? 36.750 -40.112 104.287 1.00 55.32 114 ILE B CA 1
ATOM 4447 C C . ILE B 1 85 ? 35.233 -39.864 104.396 1.00 55.11 114 ILE B C 1
ATOM 4448 O O . ILE B 1 85 ? 34.685 -39.075 103.621 1.00 55.34 114 ILE B O 1
ATOM 4453 N N . PRO B 1 86 ? 34.549 -40.520 105.356 1.00 54.77 115 PRO B N 1
ATOM 4454 C CA . PRO B 1 86 ? 33.153 -40.167 105.621 1.00 54.59 115 PRO B CA 1
ATOM 4455 C C . PRO B 1 86 ? 32.912 -38.660 105.661 1.00 54.63 115 PRO B C 1
ATOM 4456 O O . PRO B 1 86 ? 31.901 -38.182 105.154 1.00 54.33 115 PRO B O 1
ATOM 4460 N N . GLU B 1 87 ? 33.846 -37.928 106.259 1.00 54.81 116 GLU B N 1
ATOM 4461 C CA . GLU B 1 87 ? 33.777 -36.472 106.303 1.00 55.06 116 GLU B CA 1
ATOM 4462 C C . GLU B 1 87 ? 33.735 -35.904 104.891 1.00 53.61 116 GLU B C 1
ATOM 4463 O O . GLU B 1 87 ? 32.897 -35.061 104.589 1.00 53.81 116 GLU B O 1
ATOM 4469 N N . PHE B 1 88 ? 34.629 -36.383 104.028 1.00 52.16 117 PHE B N 1
ATOM 4470 C CA . PHE B 1 88 ? 34.655 -35.957 102.628 1.00 51.06 117 PHE B CA 1
ATOM 4471 C C . PHE B 1 88 ? 33.294 -36.152 101.968 1.00 51.33 117 PHE B C 1
ATOM 4472 O O . PHE B 1 88 ? 32.883 -35.347 101.135 1.00 50.79 117 PHE B O 1
ATOM 4480 N N . VAL B 1 89 ? 32.596 -37.216 102.352 1.00 52.07 118 VAL B N 1
ATOM 4481 C CA . VAL B 1 89 ? 31.269 -37.499 101.804 1.00 52.96 118 VAL B CA 1
ATOM 4482 C C . VAL B 1 89 ? 30.235 -36.498 102.318 1.00 54.04 118 VAL B C 1
ATOM 4483 O O . VAL B 1 89 ? 29.583 -35.815 101.523 1.00 54.00 118 VAL B O 1
ATOM 4487 N N . GLU B 1 90 ? 30.091 -36.420 103.644 1.00 55.34 119 GLU B N 1
ATOM 4488 C CA . GLU B 1 90 ? 29.133 -35.496 104.275 1.00 56.53 119 GLU B CA 1
ATOM 4489 C C . GLU B 1 90 ? 29.379 -34.075 103.781 1.00 54.29 119 GLU B C 1
ATOM 4490 O O . GLU B 1 90 ? 28.438 -33.332 103.495 1.00 53.92 119 GLU B O 1
ATOM 4496 N N . LYS B 1 91 ? 30.657 -33.725 103.656 1.00 51.98 120 LYS B N 1
ATOM 4497 C CA . LYS B 1 91 ? 31.060 -32.401 103.198 1.00 50.30 120 LYS B CA 1
ATOM 4498 C C . LYS B 1 91 ? 30.768 -32.165 101.715 1.00 48.24 120 LYS B C 1
ATOM 4499 O O . LYS B 1 91 ? 30.290 -31.098 101.353 1.00 48.48 120 LYS B O 1
ATOM 4505 N N . ARG B 1 92 ? 31.060 -33.137 100.855 1.00 45.49 121 ARG B N 1
ATOM 4506 C CA . ARG B 1 92 ? 30.863 -32.937 99.412 1.00 42.59 121 ARG B CA 1
ATOM 4507 C C . ARG B 1 92 ? 29.407 -33.120 98.970 1.00 43.73 121 ARG B C 1
ATOM 4508 O O . ARG B 1 92 ? 28.967 -32.531 97.976 1.00 43.51 121 ARG B O 1
ATOM 4516 N N . PHE B 1 93 ? 28.661 -33.933 99.708 1.00 44.66 122 PHE B N 1
ATOM 4517 C CA . PHE B 1 93 ? 27.316 -34.292 99.292 1.00 45.46 122 PHE B CA 1
ATOM 4518 C C . PHE B 1 93 ? 26.277 -34.216 100.396 1.00 45.93 122 PHE B C 1
ATOM 4519 O O . PHE B 1 93 ? 25.545 -33.237 100.498 1.00 45.92 122 PHE B O 1
ATOM 4527 N N . ASN B 1 94 ? 26.221 -35.259 101.219 1.00 46.72 123 ASN B N 1
ATOM 4528 C CA . ASN B 1 94 ? 24.960 -35.666 101.815 1.00 47.52 123 ASN B CA 1
ATOM 4529 C C . ASN B 1 94 ? 25.107 -36.671 102.956 1.00 48.27 123 ASN B C 1
ATOM 4530 O O . ASN B 1 94 ? 25.963 -37.551 102.905 1.00 48.64 123 ASN B O 1
ATOM 4535 N N . LYS B 1 95 ? 24.247 -36.549 103.967 1.00 48.82 124 LYS B N 1
ATOM 4536 C CA . LYS B 1 95 ? 24.203 -37.499 105.095 1.00 48.83 124 LYS B CA 1
ATOM 4537 C C . LYS B 1 95 ? 23.647 -38.866 104.676 1.00 48.35 124 LYS B C 1
ATOM 4538 O O . LYS B 1 95 ? 24.120 -39.916 105.122 1.00 48.29 124 LYS B O 1
ATOM 4540 N N . LYS B 1 96 ? 22.627 -38.831 103.826 1.00 47.59 125 LYS B N 1
ATOM 4541 C CA . LYS B 1 96 ? 21.995 -40.034 103.301 1.00 46.98 125 LYS B CA 1
ATOM 4542 C C . LYS B 1 96 ? 23.013 -40.837 102.509 1.00 45.66 125 LYS B C 1
ATOM 4543 O O . LYS B 1 96 ? 23.278 -41.997 102.827 1.00 45.27 125 LYS B O 1
ATOM 4549 N N . LEU B 1 97 ? 23.598 -40.198 101.500 1.00 44.14 126 LEU B N 1
ATOM 4550 C CA . LEU B 1 97 ? 24.650 -40.813 100.683 1.00 42.81 126 LEU B CA 1
ATOM 4551 C C . LEU B 1 97 ? 25.739 -41.434 101.543 1.00 42.11 126 LEU B C 1
ATOM 4552 O O . LEU B 1 97 ? 26.180 -42.554 101.293 1.00 42.58 126 LEU B O 1
ATOM 4557 N N . LYS B 1 98 ? 26.176 -40.689 102.548 1.00 41.20 127 LYS B N 1
ATOM 4558 C CA . LYS B 1 98 ? 27.191 -41.168 103.473 1.00 40.85 127 LYS B CA 1
ATOM 4559 C C . LYS B 1 98 ? 26.736 -42.463 104.126 1.00 39.90 127 LYS B C 1
ATOM 4560 O O . LYS B 1 98 ? 27.497 -43.429 104.203 1.00 40.01 127 LYS B O 1
ATOM 4566 N N . THR B 1 99 ? 25.485 -42.480 104.573 1.00 38.95 128 THR B N 1
ATOM 4567 C CA . THR B 1 99 ? 24.933 -43.636 105.262 1.00 38.33 128 THR B CA 1
ATOM 4568 C C . THR B 1 99 ? 24.846 -44.864 104.347 1.00 37.76 128 THR B C 1
ATOM 4569 O O . THR B 1 99 ? 25.134 -45.981 104.775 1.00 37.93 128 THR B O 1
ATOM 4573 N N . ILE B 1 100 ? 24.459 -44.654 103.092 1.00 36.84 129 ILE B N 1
ATOM 4574 C CA . ILE B 1 100 ? 24.470 -45.722 102.086 1.00 36.18 129 ILE B CA 1
ATOM 4575 C C . ILE B 1 100 ? 25.827 -46.399 101.980 1.00 36.12 129 ILE B C 1
ATOM 4576 O O . ILE B 1 100 ? 25.936 -47.626 102.024 1.00 35.58 129 ILE B O 1
ATOM 4581 N N . LEU B 1 101 ? 26.859 -45.587 101.821 1.00 36.16 130 LEU B N 1
ATOM 4582 C CA . LEU B 1 101 ? 28.208 -46.109 101.718 1.00 36.42 130 LEU B CA 1
ATOM 4583 C C . LEU B 1 101 ? 28.572 -46.859 102.976 1.00 36.38 130 LEU B C 1
ATOM 4584 O O . LEU B 1 101 ? 29.134 -47.954 102.915 1.00 36.67 130 LEU B O 1
ATOM 4589 N N . ALA B 1 102 ? 28.229 -46.267 104.115 1.00 36.31 131 ALA B N 1
ATOM 4590 C CA . ALA B 1 102 ? 28.382 -46.932 105.403 1.00 36.28 131 ALA B CA 1
ATOM 4591 C C . ALA B 1 102 ? 27.884 -48.365 105.303 1.00 36.26 131 ALA B C 1
ATOM 4592 O O . ALA B 1 102 ? 28.573 -49.289 105.730 1.00 36.56 131 ALA B O 1
ATOM 4594 N N . VAL B 1 103 ? 26.704 -48.547 104.713 1.00 36.08 132 VAL B N 1
ATOM 4595 C CA . VAL B 1 103 ? 26.128 -49.884 104.542 1.00 35.82 132 VAL B CA 1
ATOM 4596 C C . VAL B 1 103 ? 27.021 -50.760 103.669 1.00 35.62 132 VAL B C 1
ATOM 4597 O O . VAL B 1 103 ? 27.344 -51.882 104.043 1.00 35.93 132 VAL B O 1
ATOM 4601 N N . PHE B 1 104 ? 27.431 -50.252 102.516 1.00 35.06 133 PHE B N 1
ATOM 4602 C CA . PHE B 1 104 ? 28.309 -51.031 101.650 1.00 34.46 133 PHE B CA 1
ATOM 4603 C C . PHE B 1 104 ? 29.591 -51.375 102.355 1.00 35.04 133 PHE B C 1
ATOM 4604 O O . PHE B 1 104 ? 30.031 -52.523 102.326 1.00 34.95 133 PHE B O 1
ATOM 4612 N N . TRP B 1 105 ? 30.200 -50.382 102.981 1.00 35.89 134 TRP B N 1
ATOM 4613 C CA . TRP B 1 105 ? 31.436 -50.626 103.690 1.00 37.29 134 TRP B CA 1
ATOM 4614 C C . TRP B 1 105 ? 31.281 -51.733 104.727 1.00 37.76 134 TRP B C 1
ATOM 4615 O O . TRP B 1 105 ? 31.921 -52.780 104.611 1.00 37.70 134 TRP B O 1
ATOM 4626 N N . ILE B 1 106 ? 30.420 -51.533 105.716 1.00 38.67 135 ILE B N 1
ATOM 4627 C CA . ILE B 1 106 ? 30.273 -52.541 106.774 1.00 39.38 135 ILE B CA 1
ATOM 4628 C C . ILE B 1 106 ? 30.093 -53.937 106.148 1.00 39.84 135 ILE B C 1
ATOM 4629 O O . ILE B 1 106 ? 30.811 -54.881 106.510 1.00 39.94 135 ILE B O 1
ATOM 4634 N N . SER B 1 107 ? 29.184 -54.044 105.174 1.00 40.05 136 SER B N 1
ATOM 4635 C CA . SER B 1 107 ? 28.944 -55.304 104.454 1.00 40.12 136 SER B CA 1
ATOM 4636 C C . SER B 1 107 ? 30.267 -55.899 103.984 1.00 39.89 136 SER B C 1
ATOM 4637 O O . SER B 1 107 ? 30.577 -57.069 104.225 1.00 39.88 136 SER B O 1
ATOM 4640 N N . LEU B 1 108 ? 31.044 -55.057 103.323 1.00 39.64 137 LEU B N 1
ATOM 4641 C CA . LEU B 1 108 ? 32.312 -55.456 102.730 1.00 39.51 137 LEU B CA 1
ATOM 4642 C C . LEU B 1 108 ? 33.367 -55.871 103.765 1.00 39.52 137 LEU B C 1
ATOM 4643 O O . LEU B 1 108 ? 34.082 -56.860 103.570 1.00 39.69 137 LEU B O 1
ATOM 4648 N N . TYR B 1 109 ? 33.464 -55.116 104.857 1.00 39.51 138 TYR B N 1
ATOM 4649 C CA . TYR B 1 109 ? 34.466 -55.402 105.879 1.00 39.68 138 TYR B CA 1
ATOM 4650 C C . TYR B 1 109 ? 34.226 -56.757 106.518 1.00 40.81 138 TYR B C 1
ATOM 4651 O O . TYR B 1 109 ? 35.164 -57.523 106.742 1.00 40.76 138 TYR B O 1
ATOM 4660 N N . ILE B 1 110 ? 32.960 -57.045 106.797 1.00 42.24 139 ILE B N 1
ATOM 4661 C CA . ILE B 1 110 ? 32.575 -58.320 107.383 1.00 43.75 139 ILE B CA 1
ATOM 4662 C C . ILE B 1 110 ? 32.839 -59.475 106.424 1.00 43.84 139 ILE B C 1
ATOM 4663 O O . ILE B 1 110 ? 33.642 -60.368 106.718 1.00 44.35 139 ILE B O 1
ATOM 4668 N N . PHE B 1 111 ? 32.165 -59.431 105.274 1.00 43.52 140 PHE B N 1
ATOM 4669 C CA . PHE B 1 111 ? 32.029 -60.604 104.403 1.00 43.09 140 PHE B CA 1
ATOM 4670 C C . PHE B 1 111 ? 33.273 -60.970 103.619 1.00 41.51 140 PHE B C 1
ATOM 4671 O O . PHE B 1 111 ? 33.456 -62.131 103.273 1.00 41.02 140 PHE B O 1
ATOM 4679 N N . VAL B 1 112 ? 34.132 -60.000 103.349 1.00 40.02 141 VAL B N 1
ATOM 4680 C CA . VAL B 1 112 ? 35.422 -60.321 102.758 1.00 38.95 141 VAL B CA 1
ATOM 4681 C C . VAL B 1 112 ? 36.543 -60.048 103.755 1.00 39.83 141 VAL B C 1
ATOM 4682 O O . VAL B 1 112 ? 37.070 -60.976 104.362 1.00 39.44 141 VAL B O 1
ATOM 4686 N N . ASN B 1 113 ? 36.859 -58.776 103.959 1.00 41.17 142 ASN B N 1
ATOM 4687 C CA . ASN B 1 113 ? 38.113 -58.388 104.610 1.00 42.65 142 ASN B CA 1
ATOM 4688 C C . ASN B 1 113 ? 38.433 -59.144 105.886 1.00 43.40 142 ASN B C 1
ATOM 4689 O O . ASN B 1 113 ? 39.517 -59.713 106.013 1.00 43.58 142 ASN B O 1
ATOM 4694 N N . LEU B 1 114 ? 37.490 -59.157 106.819 1.00 44.30 143 LEU B N 1
ATOM 4695 C CA . LEU B 1 114 ? 37.659 -59.913 108.055 1.00 45.04 143 LEU B CA 1
ATOM 4696 C C . LEU B 1 114 ? 37.681 -61.404 107.773 1.00 43.57 143 LEU B C 1
ATOM 4697 O O . LEU B 1 114 ? 38.624 -62.100 108.145 1.00 43.63 143 LEU B O 1
ATOM 4702 N N . THR B 1 115 ? 36.627 -61.881 107.120 1.00 41.69 144 THR B N 1
ATOM 4703 C CA . THR B 1 115 ? 36.505 -63.282 106.745 1.00 40.00 144 THR B CA 1
ATOM 4704 C C . THR B 1 115 ? 37.793 -63.802 106.123 1.00 39.29 144 THR B C 1
ATOM 4705 O O . THR B 1 115 ? 38.370 -64.793 106.578 1.00 39.20 144 THR B O 1
ATOM 4709 N N . SER B 1 116 ? 38.234 -63.109 105.081 1.00 38.48 145 SER B N 1
ATOM 4710 C CA . SER B 1 116 ? 39.438 -63.477 104.335 1.00 38.11 145 SER B CA 1
ATOM 4711 C C . SER B 1 116 ? 40.649 -63.589 105.247 1.00 37.54 145 SER B C 1
ATOM 4712 O O . SER B 1 116 ? 41.352 -64.600 105.258 1.00 37.31 145 SER B O 1
ATOM 4715 N N . VAL B 1 117 ? 40.874 -62.538 106.019 1.00 37.23 146 VAL B N 1
ATOM 4716 C CA . VAL B 1 117 ? 42.034 -62.470 106.888 1.00 37.28 146 VAL B CA 1
ATOM 4717 C C . VAL B 1 117 ? 41.919 -63.464 108.043 1.00 37.78 146 VAL B C 1
ATOM 4718 O O . VAL B 1 117 ? 42.920 -64.044 108.456 1.00 37.78 146 VAL B O 1
ATOM 4722 N N . LEU B 1 118 ? 40.702 -63.658 108.552 1.00 38.33 147 LEU B N 1
ATOM 4723 C CA . LEU B 1 118 ? 40.435 -64.702 109.547 1.00 38.87 147 LEU B CA 1
ATOM 4724 C C . LEU B 1 118 ? 40.850 -66.063 109.002 1.00 39.25 147 LEU B C 1
ATOM 4725 O O . LEU B 1 118 ? 41.515 -66.843 109.685 1.00 39.34 147 LEU B O 1
ATOM 4730 N N . TYR B 1 119 ? 40.444 -66.336 107.765 1.00 39.74 148 TYR B N 1
ATOM 4731 C CA . TYR B 1 119 ? 40.795 -67.582 107.094 1.00 40.21 148 TYR B CA 1
ATOM 4732 C C . TYR B 1 119 ? 42.295 -67.638 106.808 1.00 39.35 148 TYR B C 1
ATOM 4733 O O . TYR B 1 119 ? 42.996 -68.521 107.302 1.00 39.25 148 TYR B O 1
ATOM 4742 N N . LEU B 1 120 ? 42.780 -66.682 106.022 1.00 38.47 149 LEU B N 1
ATOM 4743 C CA . LEU B 1 120 ? 44.191 -66.626 105.656 1.00 37.66 149 LEU B CA 1
ATOM 4744 C C . LEU B 1 120 ? 45.082 -66.730 106.871 1.00 38.40 149 LEU B C 1
ATOM 4745 O O . LEU B 1 120 ? 46.116 -67.379 106.825 1.00 38.37 149 LEU B O 1
ATOM 4750 N N . GLY B 1 121 ? 44.679 -66.085 107.959 1.00 39.35 150 GLY B N 1
ATOM 4751 C CA . GLY B 1 121 ? 45.404 -66.190 109.218 1.00 40.34 150 GLY B CA 1
ATOM 4752 C C . GLY B 1 121 ? 45.390 -67.608 109.753 1.00 41.21 150 GLY B C 1
ATOM 4753 O O . GLY B 1 121 ? 46.436 -68.170 110.081 1.00 41.10 150 GLY B O 1
ATOM 4754 N N . GLY B 1 122 ? 44.196 -68.187 109.832 1.00 42.28 151 GLY B N 1
ATOM 4755 C CA . GLY B 1 122 ? 44.030 -69.546 110.333 1.00 43.22 151 GLY B CA 1
ATOM 4756 C C . GLY B 1 122 ? 44.951 -70.522 109.628 1.00 43.85 151 GLY B C 1
ATOM 4757 O O . GLY B 1 122 ? 45.692 -71.266 110.271 1.00 44.13 151 GLY B O 1
ATOM 4758 N N . LEU B 1 123 ? 44.908 -70.500 108.300 1.00 44.37 152 LEU B N 1
ATOM 4759 C CA . LEU B 1 123 ? 45.776 -71.338 107.465 1.00 44.73 152 LEU B CA 1
ATOM 4760 C C . LEU B 1 123 ? 47.216 -71.334 107.938 1.00 45.22 152 LEU B C 1
ATOM 4761 O O . LEU B 1 123 ? 47.846 -72.384 108.043 1.00 45.13 152 LEU B O 1
ATOM 4766 N N . ALA B 1 124 ? 47.724 -70.134 108.197 1.00 45.99 153 ALA B N 1
ATOM 4767 C CA . ALA B 1 124 ? 49.105 -69.938 108.613 1.00 46.83 153 ALA B CA 1
ATOM 4768 C C . ALA B 1 124 ? 49.424 -70.716 109.879 1.00 47.60 153 ALA B C 1
ATOM 4769 O O . ALA B 1 124 ? 50.476 -71.339 109.986 1.00 48.14 153 ALA B O 1
ATOM 4771 N N . LEU B 1 125 ? 48.500 -70.684 110.830 1.00 48.25 154 LEU B N 1
ATOM 4772 C CA . LEU B 1 125 ? 48.690 -71.359 112.107 1.00 48.63 154 LEU B CA 1
ATOM 4773 C C . LEU B 1 125 ? 48.611 -72.866 111.932 1.00 49.93 154 LEU B C 1
ATOM 4774 O O . LEU B 1 125 ? 49.523 -73.597 112.321 1.00 49.07 154 LEU B O 1
ATOM 4779 N N . GLU B 1 126 ? 47.508 -73.317 111.341 1.00 52.10 155 GLU B N 1
ATOM 4780 C CA . GLU B 1 126 ? 47.335 -74.723 110.985 1.00 54.28 155 GLU B CA 1
ATOM 4781 C C . GLU B 1 126 ? 48.591 -75.288 110.335 1.00 55.51 155 GLU B C 1
ATOM 4782 O O . GLU B 1 126 ? 49.023 -76.396 110.646 1.00 54.33 155 GLU B O 1
ATOM 4788 N N . THR B 1 127 ? 49.157 -74.508 109.424 1.00 57.94 156 THR B N 1
ATOM 4789 C CA . THR B 1 127 ? 50.298 -74.930 108.632 1.00 60.66 156 THR B CA 1
ATOM 4790 C C . THR B 1 127 ? 51.601 -74.819 109.420 1.00 61.54 156 THR B C 1
ATOM 4791 O O . THR B 1 127 ? 52.294 -75.816 109.619 1.00 61.76 156 THR B O 1
ATOM 4795 N N . ILE B 1 128 ? 51.925 -73.606 109.864 1.00 62.89 157 ILE B N 1
ATOM 4796 C CA . ILE B 1 128 ? 53.202 -73.343 110.533 1.00 63.76 157 ILE B CA 1
ATOM 4797 C C . ILE B 1 128 ? 53.281 -74.063 111.880 1.00 64.62 157 ILE B C 1
ATOM 4798 O O . ILE B 1 128 ? 54.339 -74.563 112.263 1.00 65.30 157 ILE B O 1
ATOM 4803 N N . LEU B 1 129 ? 52.156 -74.109 112.587 1.00 64.96 158 LEU B N 1
ATOM 4804 C CA . LEU B 1 129 ? 52.030 -74.911 113.795 1.00 64.84 158 LEU B CA 1
ATOM 4805 C C . LEU B 1 129 ? 51.228 -76.152 113.436 1.00 64.47 158 LEU B C 1
ATOM 4806 O O . LEU B 1 129 ? 50.856 -76.336 112.280 1.00 63.94 158 LEU B O 1
ATOM 4811 N N . GLY B 1 130 ? 50.981 -77.008 114.419 1.00 64.28 159 GLY B N 1
ATOM 4812 C CA . GLY B 1 130 ? 50.155 -78.196 114.214 1.00 64.34 159 GLY B CA 1
ATOM 4813 C C . GLY B 1 130 ? 48.769 -77.989 114.791 1.00 64.42 159 GLY B C 1
ATOM 4814 O O . GLY B 1 130 ? 48.468 -78.485 115.876 1.00 64.88 159 GLY B O 1
ATOM 4815 N N . ILE B 1 131 ? 47.926 -77.263 114.055 1.00 64.27 160 ILE B N 1
ATOM 4816 C CA . ILE B 1 131 ? 46.617 -76.809 114.556 1.00 63.90 160 ILE B CA 1
ATOM 4817 C C . ILE B 1 131 ? 45.505 -77.015 113.508 1.00 64.16 160 ILE B C 1
ATOM 4818 O O . ILE B 1 131 ? 45.798 -77.106 112.311 1.00 64.05 160 ILE B O 1
ATOM 4823 N N . PRO B 1 132 ? 44.231 -77.117 113.956 1.00 64.48 161 PRO B N 1
ATOM 4824 C CA . PRO B 1 132 ? 43.077 -77.087 113.044 1.00 64.94 161 PRO B CA 1
ATOM 4825 C C . PRO B 1 132 ? 42.487 -75.685 112.836 1.00 65.67 161 PRO B C 1
ATOM 4826 O O . PRO B 1 132 ? 42.575 -74.828 113.719 1.00 65.69 161 PRO B O 1
ATOM 4830 N N . LEU B 1 133 ? 41.862 -75.485 111.680 1.00 66.73 162 LEU B N 1
ATOM 4831 C CA . LEU B 1 133 ? 41.470 -74.151 111.216 1.00 67.66 162 LEU B CA 1
ATOM 4832 C C . LEU B 1 133 ? 40.430 -73.458 112.092 1.00 68.64 162 LEU B C 1
ATOM 4833 O O . LEU B 1 133 ? 40.612 -72.300 112.480 1.00 68.76 162 LEU B O 1
ATOM 4838 N N . MET B 1 134 ? 39.338 -74.155 112.391 1.00 69.61 163 MET B N 1
ATOM 4839 C CA . MET B 1 134 ? 38.238 -73.529 113.122 1.00 70.61 163 MET B CA 1
ATOM 4840 C C . MET B 1 134 ? 38.716 -73.050 114.492 1.00 70.20 163 MET B C 1
ATOM 4841 O O . MET B 1 134 ? 38.356 -71.959 114.935 1.00 69.87 163 MET B O 1
ATOM 4846 N N . TYR B 1 135 ? 39.537 -73.868 115.147 1.00 69.85 164 TYR B N 1
ATOM 4847 C CA . TYR B 1 135 ? 40.187 -73.472 116.399 1.00 69.95 164 TYR B CA 1
ATOM 4848 C C . TYR B 1 135 ? 41.152 -72.295 116.175 1.00 66.93 164 TYR B C 1
ATOM 4849 O O . TYR B 1 135 ? 41.239 -71.390 117.005 1.00 66.95 164 TYR B O 1
ATOM 4858 N N . SER B 1 136 ? 41.874 -72.314 115.056 1.00 63.39 165 SER B N 1
ATOM 4859 C CA . SER B 1 136 ? 42.792 -71.225 114.715 1.00 60.44 165 SER B CA 1
ATOM 4860 C C . SER B 1 136 ? 42.071 -69.899 114.531 1.00 58.77 165 SER B C 1
ATOM 4861 O O . SER B 1 136 ? 42.467 -68.893 115.114 1.00 58.30 165 SER B O 1
ATOM 4864 N N . ILE B 1 137 ? 41.013 -69.898 113.726 1.00 57.02 166 ILE B N 1
ATOM 4865 C CA . ILE B 1 137 ? 40.283 -68.661 113.448 1.00 55.93 166 ILE B CA 1
ATOM 4866 C C . ILE B 1 137 ? 39.644 -68.091 114.714 1.00 54.96 166 ILE B C 1
ATOM 4867 O O . ILE B 1 137 ? 39.473 -66.880 114.834 1.00 54.67 166 ILE B O 1
ATOM 4872 N N . LEU B 1 138 ? 39.291 -68.969 115.651 1.00 53.99 167 LEU B N 1
ATOM 4873 C CA . LEU B 1 138 ? 38.745 -68.551 116.946 1.00 53.05 167 LEU B CA 1
ATOM 4874 C C . LEU B 1 138 ? 39.866 -68.181 117.913 1.00 53.34 167 LEU B C 1
ATOM 4875 O O . LEU B 1 138 ? 39.725 -67.250 118.703 1.00 53.14 167 LEU B O 1
ATOM 4880 N N . GLY B 1 139 ? 40.977 -68.911 117.839 1.00 53.79 168 GLY B N 1
ATOM 4881 C CA . GLY B 1 139 ? 42.209 -68.531 118.532 1.00 54.43 168 GLY B CA 1
ATOM 4882 C C . GLY B 1 139 ? 42.691 -67.167 118.067 1.00 55.04 168 GLY B C 1
ATOM 4883 O O . GLY B 1 139 ? 43.355 -66.446 118.805 1.00 55.19 168 GLY B O 1
ATOM 4884 N N . LEU B 1 140 ? 42.358 -66.829 116.826 1.00 55.89 169 LEU B N 1
ATOM 4885 C CA . LEU B 1 140 ? 42.567 -65.488 116.292 1.00 56.60 169 LEU B CA 1
ATOM 4886 C C . LEU B 1 140 ? 41.458 -64.541 116.721 1.00 56.95 169 LEU B C 1
ATOM 4887 O O . LEU B 1 140 ? 41.721 -63.405 117.113 1.00 56.80 169 LEU B O 1
ATOM 4892 N N . ALA B 1 141 ? 40.219 -65.014 116.614 1.00 57.54 170 ALA B N 1
ATOM 4893 C CA . ALA B 1 141 ? 39.034 -64.209 116.909 1.00 58.13 170 ALA B CA 1
ATOM 4894 C C . ALA B 1 141 ? 39.022 -63.730 118.353 1.00 58.85 170 ALA B C 1
ATOM 4895 O O . ALA B 1 141 ? 38.814 -62.547 118.612 1.00 58.84 170 ALA B O 1
ATOM 4897 N N . LEU B 1 142 ? 39.236 -64.657 119.286 1.00 59.81 171 LEU B N 1
ATOM 4898 C CA . LEU B 1 142 ? 39.371 -64.319 120.710 1.00 60.46 171 LEU B CA 1
ATOM 4899 C C . LEU B 1 142 ? 40.425 -63.238 120.938 1.00 61.19 171 LEU B C 1
ATOM 4900 O O . LEU B 1 142 ? 40.236 -62.338 121.755 1.00 61.31 171 LEU B O 1
ATOM 4905 N N . PHE B 1 143 ? 41.533 -63.343 120.209 1.00 62.06 172 PHE B N 1
ATOM 4906 C CA . PHE B 1 143 ? 42.672 -62.439 120.372 1.00 62.98 172 PHE B CA 1
ATOM 4907 C C . PHE B 1 143 ? 42.420 -61.064 119.771 1.00 62.49 172 PHE B C 1
ATOM 4908 O O . PHE B 1 143 ? 42.781 -60.048 120.365 1.00 62.12 172 PHE B O 1
ATOM 4916 N N . ALA B 1 144 ? 41.800 -61.038 118.595 1.00 62.24 173 ALA B N 1
ATOM 4917 C CA . ALA B 1 144 ? 41.414 -59.784 117.949 1.00 62.01 173 ALA B CA 1
ATOM 4918 C C . ALA B 1 144 ? 40.489 -58.938 118.839 1.00 61.82 173 ALA B C 1
ATOM 4919 O O . ALA B 1 144 ? 40.564 -57.708 118.820 1.00 61.96 173 ALA B O 1
ATOM 4921 N N . LEU B 1 145 ? 39.629 -59.603 119.613 1.00 61.46 174 LEU B N 1
ATOM 4922 C CA . LEU B 1 145 ? 38.745 -58.932 120.577 1.00 61.14 174 LEU B CA 1
ATOM 4923 C C . LEU B 1 145 ? 39.548 -58.250 121.675 1.00 61.52 174 LEU B C 1
ATOM 4924 O O . LEU B 1 145 ? 39.439 -57.039 121.877 1.00 61.09 174 LEU B O 1
ATOM 4929 N N . VAL B 1 146 ? 40.350 -59.049 122.376 1.00 62.36 175 VAL B N 1
ATOM 4930 C CA . VAL B 1 146 ? 41.094 -58.605 123.561 1.00 63.23 175 VAL B CA 1
ATOM 4931 C C . VAL B 1 146 ? 41.983 -57.391 123.273 1.00 64.45 175 VAL B C 1
ATOM 4932 O O . VAL B 1 146 ? 42.044 -56.455 124.074 1.00 65.03 175 VAL B O 1
ATOM 4936 N N . TYR B 1 147 ? 42.654 -57.410 122.124 1.00 65.56 176 TYR B N 1
ATOM 4937 C CA . TYR B 1 147 ? 43.535 -56.312 121.709 1.00 66.66 176 TYR B CA 1
ATOM 4938 C C . TYR B 1 147 ? 42.769 -55.006 121.427 1.00 66.76 176 TYR B C 1
ATOM 4939 O O . TYR B 1 147 ? 43.369 -53.930 121.398 1.00 66.53 176 TYR B O 1
ATOM 4948 N N . SER B 1 148 ? 41.454 -55.103 121.225 1.00 67.13 177 SER B N 1
ATOM 4949 C CA . SER B 1 148 ? 40.586 -53.921 121.109 1.00 67.38 177 SER B CA 1
ATOM 4950 C C . SER B 1 148 ? 40.154 -53.397 122.482 1.00 67.87 177 SER B C 1
ATOM 4951 O O . SER B 1 148 ? 40.232 -52.196 122.755 1.00 68.11 177 SER B O 1
ATOM 4954 N N . ILE B 1 149 ? 39.697 -54.309 123.335 1.00 68.11 178 ILE B N 1
ATOM 4955 C CA . ILE B 1 149 ? 39.210 -53.965 124.672 1.00 68.10 178 ILE B CA 1
ATOM 4956 C C . ILE B 1 149 ? 40.265 -54.287 125.724 1.00 67.85 178 ILE B C 1
ATOM 4957 O O . ILE B 1 149 ? 41.282 -53.603 125.820 1.00 67.51 178 ILE B O 1
ATOM 4962 N N . VAL B 1 156 ? 49.969 -45.852 118.502 1.00 72.82 185 VAL B N 1
ATOM 4963 C CA . VAL B 1 156 ? 49.434 -46.421 117.259 1.00 73.02 185 VAL B CA 1
ATOM 4964 C C . VAL B 1 156 ? 50.474 -46.690 116.160 1.00 73.42 185 VAL B C 1
ATOM 4965 O O . VAL B 1 156 ? 50.175 -47.413 115.206 1.00 73.25 185 VAL B O 1
ATOM 4967 N N . VAL B 1 157 ? 51.669 -46.099 116.274 1.00 74.13 186 VAL B N 1
ATOM 4968 C CA . VAL B 1 157 ? 52.740 -46.303 115.280 1.00 74.63 186 VAL B CA 1
ATOM 4969 C C . VAL B 1 157 ? 54.133 -46.643 115.883 1.00 75.91 186 VAL B C 1
ATOM 4970 O O . VAL B 1 157 ? 55.127 -46.693 115.152 1.00 75.95 186 VAL B O 1
ATOM 4974 N N . TRP B 1 158 ? 54.207 -46.868 117.197 1.00 77.22 187 TRP B N 1
ATOM 4975 C CA . TRP B 1 158 ? 55.338 -47.593 117.810 1.00 78.65 187 TRP B CA 1
ATOM 4976 C C . TRP B 1 158 ? 55.329 -49.027 117.272 1.00 77.37 187 TRP B C 1
ATOM 4977 O O . TRP B 1 158 ? 56.377 -49.600 116.949 1.00 76.89 187 TRP B O 1
ATOM 4988 N N . THR B 1 159 ? 54.121 -49.585 117.170 1.00 76.25 188 THR B N 1
ATOM 4989 C CA . THR B 1 159 ? 53.907 -50.960 116.709 1.00 75.30 188 THR B CA 1
ATOM 4990 C C . THR B 1 159 ? 54.065 -51.092 115.192 1.00 74.55 188 THR B C 1
ATOM 4991 O O . THR B 1 159 ? 54.635 -52.072 114.710 1.00 74.70 188 THR B O 1
ATOM 4995 N N . ASP B 1 160 ? 53.562 -50.104 114.450 1.00 73.41 189 ASP B N 1
ATOM 4996 C CA . ASP B 1 160 ? 53.602 -50.130 112.973 1.00 72.31 189 ASP B CA 1
ATOM 4997 C C . ASP B 1 160 ? 55.017 -49.902 112.375 1.00 71.19 189 ASP B C 1
ATOM 4998 O O . ASP B 1 160 ? 55.166 -49.834 111.151 1.00 71.27 189 ASP B O 1
ATOM 5003 N N . VAL B 1 161 ? 56.041 -49.783 113.225 1.00 69.77 190 VAL B N 1
ATOM 5004 C CA . VAL B 1 161 ? 57.444 -49.744 112.774 1.00 68.77 190 VAL B CA 1
ATOM 5005 C C . VAL B 1 161 ? 58.165 -51.055 113.080 1.00 67.86 190 VAL B C 1
ATOM 5006 O O . VAL B 1 161 ? 58.774 -51.662 112.193 1.00 67.80 190 VAL B O 1
ATOM 5010 N N . ILE B 1 162 ? 58.100 -51.469 114.345 1.00 66.82 191 ILE B N 1
ATOM 5011 C CA . ILE B 1 162 ? 58.739 -52.703 114.820 1.00 65.98 191 ILE B CA 1
ATOM 5012 C C . ILE B 1 162 ? 58.290 -53.949 114.046 1.00 65.56 191 ILE B C 1
ATOM 5013 O O . ILE B 1 162 ? 59.064 -54.892 113.879 1.00 65.84 191 ILE B O 1
ATOM 5018 N N . GLN B 1 163 ? 57.043 -53.944 113.580 1.00 64.62 192 GLN B N 1
ATOM 5019 C CA . GLN B 1 163 ? 56.513 -55.033 112.756 1.00 63.67 192 GLN B CA 1
ATOM 5020 C C . GLN B 1 163 ? 57.107 -55.022 111.346 1.00 62.94 192 GLN B C 1
ATOM 5021 O O . GLN B 1 163 ? 57.444 -56.074 110.805 1.00 62.63 192 GLN B O 1
ATOM 5027 N N . VAL B 1 164 ? 57.227 -53.837 110.754 1.00 62.46 193 VAL B N 1
ATOM 5028 C CA . VAL B 1 164 ? 57.735 -53.709 109.384 1.00 62.30 193 VAL B CA 1
ATOM 5029 C C . VAL B 1 164 ? 59.151 -54.275 109.247 1.00 63.15 193 VAL B C 1
ATOM 5030 O O . VAL B 1 164 ? 59.436 -55.011 108.302 1.00 63.49 193 VAL B O 1
ATOM 5034 N N . PHE B 1 165 ? 60.028 -53.937 110.188 1.00 63.94 194 PHE B N 1
ATOM 5035 C CA . PHE B 1 165 ? 61.359 -54.542 110.237 1.00 64.79 194 PHE B CA 1
ATOM 5036 C C . PHE B 1 165 ? 61.256 -56.062 110.406 1.00 63.99 194 PHE B C 1
ATOM 5037 O O . PHE B 1 165 ? 61.884 -56.818 109.661 1.00 63.89 194 PHE B O 1
ATOM 5045 N N . PHE B 1 166 ? 60.483 -56.488 111.407 1.00 63.24 195 PHE B N 1
ATOM 5046 C CA . PHE B 1 166 ? 60.259 -57.913 111.700 1.00 62.79 195 PHE B CA 1
ATOM 5047 C C . PHE B 1 166 ? 59.974 -58.706 110.426 1.00 60.96 195 PHE B C 1
ATOM 5048 O O . PHE B 1 166 ? 60.661 -59.682 110.104 1.00 60.69 195 PHE B O 1
ATOM 5056 N N . LEU B 1 167 ? 58.950 -58.256 109.707 1.00 58.78 196 LEU B N 1
ATOM 5057 C CA . LEU B 1 167 ? 58.367 -59.012 108.602 1.00 56.96 196 LEU B CA 1
ATOM 5058 C C . LEU B 1 167 ? 59.099 -58.847 107.280 1.00 56.56 196 LEU B C 1
ATOM 5059 O O . LEU B 1 167 ? 59.087 -59.759 106.459 1.00 56.47 196 LEU B O 1
ATOM 5064 N N . VAL B 1 168 ? 59.718 -57.691 107.063 1.00 56.18 197 VAL B N 1
ATOM 5065 C CA . VAL B 1 168 ? 60.550 -57.495 105.877 1.00 56.14 197 VAL B CA 1
ATOM 5066 C C . VAL B 1 168 ? 61.746 -58.445 105.915 1.00 57.19 197 VAL B C 1
ATOM 5067 O O . VAL B 1 168 ? 62.071 -59.085 104.911 1.00 56.98 197 VAL B O 1
ATOM 5071 N N . LEU B 1 169 ? 62.388 -58.539 107.080 1.00 58.55 198 LEU B N 1
ATOM 5072 C CA . LEU B 1 169 ? 63.450 -59.524 107.298 1.00 59.84 198 LEU B CA 1
ATOM 5073 C C . LEU B 1 169 ? 62.879 -60.941 107.223 1.00 60.21 198 LEU B C 1
ATOM 5074 O O . LEU B 1 169 ? 63.503 -61.834 106.652 1.00 60.60 198 LEU B O 1
ATOM 5079 N N . GLY B 1 170 ? 61.691 -61.134 107.793 1.00 60.56 199 GLY B N 1
ATOM 5080 C CA . GLY B 1 170 ? 61.004 -62.426 107.745 1.00 60.87 199 GLY B CA 1
ATOM 5081 C C . GLY B 1 170 ? 60.753 -62.922 106.329 1.00 61.36 199 GLY B C 1
ATOM 5082 O O . GLY B 1 170 ? 61.215 -63.999 105.947 1.00 60.98 199 GLY B O 1
ATOM 5083 N N . GLY B 1 171 ? 60.020 -62.128 105.552 1.00 62.19 200 GLY B N 1
ATOM 5084 C CA . GLY B 1 171 ? 59.713 -62.453 104.154 1.00 63.03 200 GLY B CA 1
ATOM 5085 C C . GLY B 1 171 ? 60.954 -62.694 103.323 1.00 63.82 200 GLY B C 1
ATOM 5086 O O . GLY B 1 171 ? 60.981 -63.581 102.471 1.00 63.96 200 GLY B O 1
ATOM 5087 N N . PHE B 1 172 ? 61.978 -61.890 103.586 1.00 64.69 201 PHE B N 1
ATOM 5088 C CA . PHE B 1 172 ? 63.275 -62.028 102.941 1.00 65.59 201 PHE B CA 1
ATOM 5089 C C . PHE B 1 172 ? 63.983 -63.305 103.396 1.00 64.72 201 PHE B C 1
ATOM 5090 O O . PHE B 1 172 ? 64.579 -64.003 102.579 1.00 64.71 201 PHE B O 1
ATOM 5098 N N . MET B 1 173 ? 63.911 -63.612 104.689 1.00 63.91 202 MET B N 1
ATOM 5099 C CA . MET B 1 173 ? 64.556 -64.814 105.227 1.00 63.52 202 MET B CA 1
ATOM 5100 C C . MET B 1 173 ? 64.017 -66.048 104.531 1.00 61.00 202 MET B C 1
ATOM 5101 O O . MET B 1 173 ? 64.763 -66.788 103.894 1.00 60.81 202 MET B O 1
ATOM 5106 N N . THR B 1 174 ? 62.714 -66.252 104.658 1.00 58.31 203 THR B N 1
ATOM 5107 C CA . THR B 1 174 ? 62.027 -67.330 103.967 1.00 56.27 203 THR B CA 1
ATOM 5108 C C . THR B 1 174 ? 62.425 -67.363 102.503 1.00 55.52 203 THR B C 1
ATOM 5109 O O . THR B 1 174 ? 62.949 -68.365 102.022 1.00 54.84 203 THR B O 1
ATOM 5113 N N . THR B 1 175 ? 62.187 -66.256 101.807 1.00 55.19 204 THR B N 1
ATOM 5114 C CA . THR B 1 175 ? 62.421 -66.186 100.366 1.00 55.30 204 THR B CA 1
ATOM 5115 C C . THR B 1 175 ? 63.887 -66.478 100.020 1.00 57.34 204 THR B C 1
ATOM 5116 O O . THR B 1 175 ? 64.174 -67.202 99.071 1.00 57.10 204 THR B O 1
ATOM 5120 N N . TYR B 1 176 ? 64.811 -65.937 100.802 1.00 60.09 205 TYR B N 1
ATOM 5121 C CA . TYR B 1 176 ? 66.229 -66.167 100.555 1.00 62.89 205 TYR B CA 1
ATOM 5122 C C . TYR B 1 176 ? 66.560 -67.650 100.606 1.00 61.68 205 TYR B C 1
ATOM 5123 O O . TYR B 1 176 ? 67.098 -68.206 99.650 1.00 61.56 205 TYR B O 1
ATOM 5132 N N . MET B 1 177 ? 66.236 -68.276 101.734 1.00 60.67 206 MET B N 1
ATOM 5133 C CA . MET B 1 177 ? 66.590 -69.677 101.978 1.00 60.10 206 MET B CA 1
ATOM 5134 C C . MET B 1 177 ? 65.880 -70.638 101.024 1.00 57.78 206 MET B C 1
ATOM 5135 O O . MET B 1 177 ? 66.407 -71.704 100.705 1.00 57.16 206 MET B O 1
ATOM 5140 N N . ALA B 1 178 ? 64.679 -70.266 100.588 1.00 55.47 207 ALA B N 1
ATOM 5141 C CA . ALA B 1 178 ? 63.928 -71.066 99.626 1.00 53.85 207 ALA B CA 1
ATOM 5142 C C . ALA B 1 178 ? 64.705 -71.166 98.321 1.00 52.65 207 ALA B C 1
ATOM 5143 O O . ALA B 1 178 ? 64.937 -72.264 97.822 1.00 52.24 207 ALA B O 1
ATOM 5145 N N . VAL B 1 179 ? 65.117 -70.016 97.786 1.00 51.48 208 VAL B N 1
ATOM 5146 C CA . VAL B 1 179 ? 65.921 -69.964 96.552 1.00 50.78 208 VAL B CA 1
ATOM 5147 C C . VAL B 1 179 ? 67.315 -70.560 96.756 1.00 51.05 208 VAL B C 1
ATOM 5148 O O . VAL B 1 179 ? 67.894 -71.143 95.834 1.00 50.55 208 VAL B O 1
ATOM 5152 N N . SER B 1 180 ? 67.847 -70.410 97.966 1.00 51.62 209 SER B N 1
ATOM 5153 C CA . SER B 1 180 ? 69.105 -71.046 98.332 1.00 52.24 209 SER B CA 1
ATOM 5154 C C . SER B 1 180 ? 69.017 -72.562 98.151 1.00 52.96 209 SER B C 1
ATOM 5155 O O . SER B 1 180 ? 69.991 -73.200 97.751 1.00 53.21 209 SER B O 1
ATOM 5158 N N . PHE B 1 181 ? 67.848 -73.129 98.441 1.00 53.60 210 PHE B N 1
ATOM 5159 C CA . PHE B 1 181 ? 67.627 -74.572 98.336 1.00 54.21 210 PHE B CA 1
ATOM 5160 C C . PHE B 1 181 ? 67.625 -75.057 96.886 1.00 54.27 210 PHE B C 1
ATOM 5161 O O . PHE B 1 181 ? 68.251 -76.073 96.561 1.00 53.74 210 PHE B O 1
ATOM 5169 N N . ILE B 1 182 ? 66.919 -74.324 96.028 1.00 54.77 211 ILE B N 1
ATOM 5170 C CA . ILE B 1 182 ? 66.794 -74.670 94.608 1.00 55.40 211 ILE B CA 1
ATOM 5171 C C . ILE B 1 182 ? 68.154 -74.694 93.909 1.00 57.71 211 ILE B C 1
ATOM 5172 O O . ILE B 1 182 ? 68.482 -75.654 93.207 1.00 57.64 211 ILE B O 1
ATOM 5177 N N . GLY B 1 183 ? 68.938 -73.639 94.111 1.00 60.72 212 GLY B N 1
ATOM 5178 C CA . GLY B 1 183 ? 70.292 -73.565 93.556 1.00 63.60 212 GLY B CA 1
ATOM 5179 C C . GLY B 1 183 ? 71.242 -74.600 94.143 1.00 66.45 212 GLY B C 1
ATOM 5180 O O . GLY B 1 183 ? 72.138 -75.091 93.454 1.00 66.55 212 GLY B O 1
ATOM 5181 N N . GLY B 1 184 ? 71.045 -74.919 95.421 1.00 69.90 213 GLY B N 1
ATOM 5182 C CA . GLY B 1 184 ? 71.810 -75.961 96.100 1.00 72.86 213 GLY B CA 1
ATOM 5183 C C . GLY B 1 184 ? 73.299 -75.670 96.150 1.00 75.67 213 GLY B C 1
ATOM 5184 O O . GLY B 1 184 ? 73.758 -74.886 96.982 1.00 75.92 213 GLY B O 1
ATOM 5185 N N . THR B 1 185 ? 74.045 -76.297 95.242 1.00 78.96 214 THR B N 1
ATOM 5186 C CA . THR B 1 185 ? 75.513 -76.213 95.222 1.00 81.58 214 THR B CA 1
ATOM 5187 C C . THR B 1 185 ? 76.084 -75.240 94.177 1.00 82.87 214 THR B C 1
ATOM 5188 O O . THR B 1 185 ? 77.284 -74.948 94.196 1.00 83.66 214 THR B O 1
ATOM 5192 N N . ASP B 1 186 ? 75.237 -74.747 93.272 1.00 83.85 215 ASP B N 1
ATOM 5193 C CA . ASP B 1 186 ? 75.676 -73.800 92.234 1.00 84.42 215 ASP B CA 1
ATOM 5194 C C . ASP B 1 186 ? 75.415 -72.336 92.606 1.00 83.17 215 ASP B C 1
ATOM 5195 O O . ASP B 1 186 ? 75.541 -71.445 91.761 1.00 83.27 215 ASP B O 1
ATOM 5200 N N . GLY B 1 187 ? 75.062 -72.093 93.867 1.00 81.53 216 GLY B N 1
ATOM 5201 C CA . GLY B 1 187 ? 74.885 -70.732 94.379 1.00 80.06 216 GLY B CA 1
ATOM 5202 C C . GLY B 1 187 ? 73.435 -70.283 94.464 1.00 78.42 216 GLY B C 1
ATOM 5203 O O . GLY B 1 187 ? 72.541 -70.925 93.912 1.00 78.50 216 GLY B O 1
ATOM 5204 N N . TRP B 1 188 ? 73.211 -69.166 95.153 1.00 76.21 217 TRP B N 1
ATOM 5205 C CA . TRP B 1 188 ? 71.858 -68.635 95.385 1.00 74.44 217 TRP B CA 1
ATOM 5206 C C . TRP B 1 188 ? 71.170 -68.170 94.094 1.00 71.85 217 TRP B C 1
ATOM 5207 O O . TRP B 1 188 ? 70.028 -68.552 93.813 1.00 71.50 217 TRP B O 1
ATOM 5218 N N . PHE B 1 189 ? 71.869 -67.336 93.327 1.00 68.91 218 PHE B N 1
ATOM 5219 C CA . PHE B 1 189 ? 71.336 -66.785 92.077 1.00 66.69 218 PHE B CA 1
ATOM 5220 C C . PHE B 1 189 ? 71.026 -67.880 91.054 1.00 64.15 218 PHE B C 1
ATOM 5221 O O . PHE B 1 189 ? 69.986 -67.843 90.398 1.00 63.89 218 PHE B O 1
ATOM 5229 N N . ALA B 1 190 ? 71.929 -68.849 90.923 1.00 61.28 219 ALA B N 1
ATOM 5230 C CA . ALA B 1 190 ? 71.706 -70.003 90.046 1.00 59.14 219 ALA B CA 1
ATOM 5231 C C . ALA B 1 190 ? 70.332 -70.630 90.298 1.00 57.30 219 ALA B C 1
ATOM 5232 O O . ALA B 1 190 ? 69.633 -70.999 89.355 1.00 57.18 219 ALA B O 1
ATOM 5234 N N . GLY B 1 191 ? 69.956 -70.738 91.573 1.00 55.14 220 GLY B N 1
ATOM 5235 C CA . GLY B 1 191 ? 68.626 -71.212 91.970 1.00 53.41 220 GLY B CA 1
ATOM 5236 C C . GLY B 1 191 ? 67.509 -70.360 91.397 1.00 52.17 220 GLY B C 1
ATOM 5237 O O . GLY B 1 191 ? 66.475 -70.876 90.977 1.00 51.47 220 GLY B O 1
ATOM 5238 N N . VAL B 1 192 ? 67.726 -69.049 91.379 1.00 51.20 221 VAL B N 1
ATOM 5239 C CA . VAL B 1 192 ? 66.811 -68.125 90.716 1.00 50.53 221 VAL B CA 1
ATOM 5240 C C . VAL B 1 192 ? 66.682 -68.480 89.242 1.00 50.37 221 VAL B C 1
ATOM 5241 O O . VAL B 1 192 ? 65.584 -68.693 88.734 1.00 50.46 221 VAL B O 1
ATOM 5245 N N . SER B 1 193 ? 67.823 -68.545 88.566 1.00 50.10 222 SER B N 1
ATOM 5246 C CA . SER B 1 193 ? 67.865 -68.869 87.149 1.00 50.01 222 SER B CA 1
ATOM 5247 C C . SER B 1 193 ? 67.201 -70.211 86.877 1.00 49.30 222 SER B C 1
ATOM 5248 O O . SER B 1 193 ? 66.523 -70.374 85.868 1.00 49.10 222 SER B O 1
ATOM 5251 N N . LYS B 1 194 ? 67.398 -71.169 87.780 1.00 48.75 223 LYS B N 1
ATOM 5252 C CA . LYS B 1 194 ? 66.800 -72.494 87.633 1.00 48.50 223 LYS B CA 1
ATOM 5253 C C . LYS B 1 194 ? 65.283 -72.413 87.730 1.00 47.41 223 LYS B C 1
ATOM 5254 O O . LYS B 1 194 ? 64.574 -72.934 86.869 1.00 47.64 223 LYS B O 1
ATOM 5260 N N . MET B 1 195 ? 64.777 -71.764 88.772 1.00 45.80 224 MET B N 1
ATOM 5261 C CA . MET B 1 195 ? 63.330 -71.733 88.970 1.00 44.10 224 MET B CA 1
ATOM 5262 C C . MET B 1 195 ? 62.634 -70.985 87.835 1.00 43.56 224 MET B C 1
ATOM 5263 O O . MET B 1 195 ? 61.491 -71.292 87.507 1.00 43.60 224 MET B O 1
ATOM 5268 N N . VAL B 1 196 ? 63.323 -70.028 87.219 1.00 42.72 225 VAL B N 1
ATOM 5269 C CA . VAL B 1 196 ? 62.775 -69.358 86.039 1.00 42.19 225 VAL B CA 1
ATOM 5270 C C . VAL B 1 196 ? 62.837 -70.265 84.807 1.00 42.40 225 VAL B C 1
ATOM 5271 O O . VAL B 1 196 ? 61.996 -70.172 83.919 1.00 41.71 225 VAL B O 1
ATOM 5275 N N . ASP B 1 197 ? 63.842 -71.129 84.755 1.00 43.32 226 ASP B N 1
ATOM 5276 C CA . ASP B 1 197 ? 63.940 -72.135 83.701 1.00 44.37 226 ASP B CA 1
ATOM 5277 C C . ASP B 1 197 ? 62.842 -73.193 83.871 1.00 43.48 226 ASP B C 1
ATOM 5278 O O . ASP B 1 197 ? 62.187 -73.587 82.906 1.00 43.82 226 ASP B O 1
ATOM 5283 N N . ALA B 1 198 ? 62.646 -73.634 85.109 1.00 42.26 227 ALA B N 1
ATOM 5284 C CA . ALA B 1 198 ? 61.726 -74.727 85.412 1.00 41.19 227 ALA B CA 1
ATOM 5285 C C . ALA B 1 198 ? 60.270 -74.282 85.473 1.00 40.47 227 ALA B C 1
ATOM 5286 O O . ALA B 1 198 ? 59.368 -75.112 85.386 1.00 39.80 227 ALA B O 1
ATOM 5288 N N . ALA B 1 199 ? 60.041 -72.981 85.637 1.00 39.96 228 ALA B N 1
ATOM 5289 C CA . ALA B 1 199 ? 58.686 -72.440 85.739 1.00 39.66 228 ALA B CA 1
ATOM 5290 C C . ALA B 1 199 ? 58.620 -71.074 85.079 1.00 39.20 228 ALA B C 1
ATOM 5291 O O . ALA B 1 199 ? 58.366 -70.070 85.743 1.00 39.11 228 ALA B O 1
ATOM 5293 N N . PRO B 1 200 ? 58.843 -71.036 83.758 1.00 38.66 229 PRO B N 1
ATOM 5294 C CA . PRO B 1 200 ? 58.881 -69.782 83.006 1.00 38.37 229 PRO B CA 1
ATOM 5295 C C . PRO B 1 200 ? 57.507 -69.151 82.870 1.00 37.80 229 PRO B C 1
ATOM 5296 O O . PRO B 1 200 ? 57.399 -67.943 82.630 1.00 37.94 229 PRO B O 1
ATOM 5300 N N . GLY B 1 201 ? 56.472 -69.976 83.021 1.00 37.12 230 GLY B N 1
ATOM 5301 C CA . GLY B 1 201 ? 55.098 -69.490 83.052 1.00 36.45 230 GLY B CA 1
ATOM 5302 C C . GLY B 1 201 ? 54.874 -68.453 84.137 1.00 35.64 230 GLY B C 1
ATOM 5303 O O . GLY B 1 201 ? 54.018 -67.574 84.015 1.00 36.18 230 GLY B O 1
ATOM 5304 N N . HIS B 1 202 ? 55.665 -68.538 85.195 1.00 33.96 231 HIS B N 1
ATOM 5305 C CA . HIS B 1 202 ? 55.482 -67.662 86.335 1.00 32.20 231 HIS B CA 1
ATOM 5306 C C . HIS B 1 202 ? 56.255 -66.367 86.243 1.00 31.34 231 HIS B C 1
ATOM 5307 O O . HIS B 1 202 ? 56.313 -65.618 87.208 1.00 31.02 231 HIS B O 1
ATOM 5314 N N . PHE B 1 203 ? 56.831 -66.093 85.078 1.00 30.32 232 PHE B N 1
ATOM 5315 C CA . PHE B 1 203 ? 57.549 -64.835 84.858 1.00 29.80 232 PHE B CA 1
ATOM 5316 C C . PHE B 1 203 ? 57.035 -64.012 83.678 1.00 28.71 232 PHE B C 1
ATOM 5317 O O . PHE B 1 203 ? 57.520 -62.904 83.437 1.00 28.37 232 PHE B O 1
ATOM 5325 N N . GLU B 1 204 ? 56.064 -64.555 82.945 1.00 27.72 233 GLU B N 1
ATOM 5326 C CA . GLU B 1 204 ? 55.210 -63.741 82.080 1.00 26.89 233 GLU B CA 1
ATOM 5327 C C . GLU B 1 204 ? 54.443 -62.768 82.976 1.00 25.79 233 GLU B C 1
ATOM 5328 O O . GLU B 1 204 ? 53.841 -63.181 83.986 1.00 25.49 233 GLU B O 1
ATOM 5334 N N . MET B 1 205 ? 54.482 -61.487 82.601 1.00 24.54 234 MET B N 1
ATOM 5335 C CA . MET B 1 205 ? 53.812 -60.413 83.353 1.00 23.55 234 MET B CA 1
ATOM 5336 C C . MET B 1 205 ? 52.448 -60.030 82.785 1.00 23.56 234 MET B C 1
ATOM 5337 O O . MET B 1 205 ? 51.624 -59.442 83.482 1.00 23.08 234 MET B O 1
ATOM 5342 N N . ILE B 1 206 ? 52.229 -60.364 81.519 1.00 23.67 235 ILE B N 1
ATOM 5343 C CA . ILE B 1 206 ? 51.086 -59.882 80.762 1.00 23.70 235 ILE B CA 1
ATOM 5344 C C . ILE B 1 206 ? 50.468 -61.101 80.085 1.00 24.35 235 ILE B C 1
ATOM 5345 O O . ILE B 1 206 ? 51.045 -61.674 79.156 1.00 24.73 235 ILE B O 1
ATOM 5350 N N . LEU B 1 207 ? 49.305 -61.514 80.575 1.00 25.18 236 LEU B N 1
ATOM 5351 C CA . LEU B 1 207 ? 48.773 -62.845 80.247 1.00 25.81 236 LEU B CA 1
ATOM 5352 C C . LEU B 1 207 ? 48.098 -62.941 78.888 1.00 28.52 236 LEU B C 1
ATOM 5353 O O . LEU B 1 207 ? 47.540 -61.973 78.376 1.00 28.49 236 LEU B O 1
ATOM 5358 N N . ASP B 1 208 ? 48.174 -64.128 78.306 1.00 32.48 237 ASP B N 1
ATOM 5359 C CA . ASP B 1 208 ? 47.502 -64.409 77.049 1.00 36.34 237 ASP B CA 1
ATOM 5360 C C . ASP B 1 208 ? 46.130 -64.933 77.350 1.00 38.03 237 ASP B C 1
ATOM 5361 O O . ASP B 1 208 ? 45.882 -65.420 78.447 1.00 38.35 237 ASP B O 1
ATOM 5366 N N . GLN B 1 209 ? 45.243 -64.835 76.367 1.00 40.34 238 GLN B N 1
ATOM 5367 C CA . GLN B 1 209 ? 43.939 -65.481 76.461 1.00 42.50 238 GLN B CA 1
ATOM 5368 C C . GLN B 1 209 ? 44.104 -66.979 76.716 1.00 41.46 238 GLN B C 1
ATOM 5369 O O . GLN B 1 209 ? 43.332 -67.585 77.462 1.00 41.62 238 GLN B O 1
ATOM 5375 N N . SER B 1 210 ? 45.114 -67.562 76.077 1.00 40.28 239 SER B N 1
ATOM 5376 C CA . SER B 1 210 ? 45.444 -68.967 76.267 1.00 39.20 239 SER B CA 1
ATOM 5377 C C . SER B 1 210 ? 45.603 -69.309 77.756 1.00 37.65 239 SER B C 1
ATOM 5378 O O . SER B 1 210 ? 45.029 -70.288 78.236 1.00 37.20 239 SER B O 1
ATOM 5381 N N . ASN B 1 211 ? 46.358 -68.494 78.491 1.00 36.08 240 ASN B N 1
ATOM 5382 C CA . ASN B 1 211 ? 46.511 -68.717 79.923 1.00 34.51 240 ASN B CA 1
ATOM 5383 C C . ASN B 1 211 ? 45.136 -68.773 80.570 1.00 33.97 240 ASN B C 1
ATOM 5384 O O . ASN B 1 211 ? 44.291 -67.930 80.276 1.00 34.08 240 ASN B O 1
ATOM 5389 N N . PRO B 1 212 ? 44.891 -69.781 81.425 1.00 33.09 241 PRO B N 1
ATOM 5390 C CA . PRO B 1 212 ? 43.598 -69.889 82.129 1.00 32.44 241 PRO B CA 1
ATOM 5391 C C . PRO B 1 212 ? 43.415 -68.855 83.250 1.00 31.55 241 PRO B C 1
ATOM 5392 O O . PRO B 1 212 ? 42.300 -68.353 83.460 1.00 31.55 241 PRO B O 1
ATOM 5396 N N . GLN B 1 213 ? 44.507 -68.551 83.953 1.00 30.36 242 GLN B N 1
ATOM 5397 C CA . GLN B 1 213 ? 44.525 -67.497 84.977 1.00 29.67 242 GLN B CA 1
ATOM 5398 C C . GLN B 1 213 ? 44.219 -66.104 84.430 1.00 27.87 242 GLN B C 1
ATOM 5399 O O . GLN B 1 213 ? 43.880 -65.180 85.194 1.00 28.06 242 GLN B O 1
ATOM 5405 N N . TYR B 1 214 ? 44.380 -65.953 83.116 1.00 25.58 243 TYR B N 1
ATOM 5406 C CA . TYR B 1 214 ? 44.025 -64.731 82.384 1.00 23.61 243 TYR B CA 1
ATOM 5407 C C . TYR B 1 214 ? 42.773 -64.023 82.905 1.00 22.96 243 TYR B C 1
ATOM 5408 O O . TYR B 1 214 ? 42.778 -62.809 83.172 1.00 23.06 243 TYR B O 1
ATOM 5417 N N . MET B 1 215 ? 41.708 -64.807 83.030 1.00 21.56 244 MET B N 1
ATOM 5418 C CA . MET B 1 215 ? 40.413 -64.321 83.484 1.00 20.80 244 MET B CA 1
ATOM 5419 C C . MET B 1 215 ? 40.467 -63.577 84.836 1.00 18.76 244 MET B C 1
ATOM 5420 O O . MET B 1 215 ? 39.567 -62.789 85.171 1.00 18.59 244 MET B O 1
ATOM 5425 N N . ASN B 1 216 ? 41.514 -63.820 85.619 1.00 16.46 245 ASN B N 1
ATOM 5426 C CA . ASN B 1 216 ? 41.731 -63.044 86.848 1.00 14.81 245 ASN B CA 1
ATOM 5427 C C . ASN B 1 216 ? 42.650 -61.855 86.674 1.00 13.07 245 ASN B C 1
ATOM 5428 O O . ASN B 1 216 ? 42.616 -60.933 87.484 1.00 12.61 245 ASN B O 1
ATOM 5433 N N . LEU B 1 217 ? 43.469 -61.894 85.623 1.00 11.47 246 LEU B N 1
ATOM 5434 C CA . LEU B 1 217 ? 44.562 -60.946 85.457 1.00 10.50 246 LEU B CA 1
ATOM 5435 C C . LEU B 1 217 ? 44.814 -60.690 83.961 1.00 10.66 246 LEU B C 1
ATOM 5436 O O . LEU B 1 217 ? 45.888 -60.999 83.436 1.00 10.81 246 LEU B O 1
ATOM 5441 N N . PRO B 1 218 ? 43.820 -60.104 83.273 1.00 10.81 247 PRO B N 1
ATOM 5442 C CA . PRO B 1 218 ? 43.693 -60.109 81.809 1.00 11.44 247 PRO B CA 1
ATOM 5443 C C . PRO B 1 218 ? 44.640 -59.186 80.999 1.00 12.37 247 PRO B C 1
ATOM 5444 O O . PRO B 1 218 ? 44.202 -58.148 80.458 1.00 12.49 247 PRO B O 1
ATOM 5448 N N . GLY B 1 219 ? 45.913 -59.574 80.900 1.00 13.21 248 GLY B N 1
ATOM 5449 C CA . GLY B 1 219 ? 46.875 -58.857 80.059 1.00 13.94 248 GLY B CA 1
ATOM 5450 C C . GLY B 1 219 ? 47.083 -57.380 80.380 1.00 14.65 248 GLY B C 1
ATOM 5451 O O . GLY B 1 219 ? 47.445 -57.034 81.502 1.00 14.79 248 GLY B O 1
ATOM 5452 N N . ILE B 1 220 ? 46.859 -56.508 79.393 1.00 15.48 249 ILE B N 1
ATOM 5453 C CA . ILE B 1 220 ? 47.131 -55.063 79.558 1.00 16.29 249 ILE B CA 1
ATOM 5454 C C . ILE B 1 220 ? 46.100 -54.338 80.371 1.00 16.49 249 ILE B C 1
ATOM 5455 O O . ILE B 1 220 ? 46.337 -53.208 80.747 1.00 16.96 249 ILE B O 1
ATOM 5460 N N . ALA B 1 221 ? 44.964 -54.965 80.653 1.00 16.93 250 ALA B N 1
ATOM 5461 C CA . ALA B 1 221 ? 44.048 -54.421 81.686 1.00 17.47 250 ALA B CA 1
ATOM 5462 C C . ALA B 1 221 ? 44.828 -54.050 82.974 1.00 16.84 250 ALA B C 1
ATOM 5463 O O . ALA B 1 221 ? 44.527 -53.042 83.653 1.00 16.49 250 ALA B O 1
ATOM 5465 N N . VAL B 1 222 ? 45.820 -54.888 83.284 1.00 15.71 251 VAL B N 1
ATOM 5466 C CA . VAL B 1 222 ? 46.816 -54.599 84.303 1.00 15.18 251 VAL B CA 1
ATOM 5467 C C . VAL B 1 222 ? 47.337 -53.171 84.204 1.00 15.06 251 VAL B C 1
ATOM 5468 O O . VAL B 1 222 ? 47.295 -52.406 85.170 1.00 15.08 251 VAL B O 1
ATOM 5472 N N . LEU B 1 223 ? 47.830 -52.821 83.024 1.00 14.94 252 LEU B N 1
ATOM 5473 C CA . LEU B 1 223 ? 48.383 -51.484 82.801 1.00 14.80 252 LEU B CA 1
ATOM 5474 C C . LEU B 1 223 ? 47.246 -50.482 82.572 1.00 13.69 252 LEU B C 1
ATOM 5475 O O . LEU B 1 223 ? 46.985 -49.612 83.408 1.00 13.52 252 LEU B O 1
ATOM 5480 N N . ILE B 1 224 ? 46.533 -50.637 81.467 1.00 12.28 253 ILE B N 1
ATOM 5481 C CA . ILE B 1 224 ? 45.598 -49.598 81.031 1.00 11.01 253 ILE B CA 1
ATOM 5482 C C . ILE B 1 224 ? 44.176 -49.725 81.594 1.00 10.44 253 ILE B C 1
ATOM 5483 O O . ILE B 1 224 ? 43.411 -48.774 81.540 1.00 10.24 253 ILE B O 1
ATOM 5488 N N . GLY B 1 225 ? 43.822 -50.874 82.146 1.00 10.13 254 GLY B N 1
ATOM 5489 C CA . GLY B 1 225 ? 42.420 -51.130 82.450 1.00 9.94 254 GLY B CA 1
ATOM 5490 C C . GLY B 1 225 ? 42.059 -51.158 83.917 1.00 9.98 254 GLY B C 1
ATOM 5491 O O . GLY B 1 225 ? 42.668 -50.471 84.744 1.00 9.40 254 GLY B O 1
ATOM 5492 N N . GLY B 1 226 ? 41.080 -52.017 84.212 1.00 10.52 255 GLY B N 1
ATOM 5493 C CA . GLY B 1 226 ? 40.374 -52.075 85.506 1.00 11.17 255 GLY B CA 1
ATOM 5494 C C . GLY B 1 226 ? 41.170 -52.237 86.797 1.00 11.97 255 GLY B C 1
ATOM 5495 O O . GLY B 1 226 ? 40.570 -52.222 87.894 1.00 12.46 255 GLY B O 1
ATOM 5496 N N . LEU B 1 227 ? 42.498 -52.421 86.681 1.00 12.52 256 LEU B N 1
ATOM 5497 C CA . LEU B 1 227 ? 43.377 -52.419 87.864 1.00 13.10 256 LEU B CA 1
ATOM 5498 C C . LEU B 1 227 ? 43.321 -51.058 88.539 1.00 14.57 256 LEU B C 1
ATOM 5499 O O . LEU B 1 227 ? 43.119 -50.949 89.756 1.00 14.57 256 LEU B O 1
ATOM 5504 N N . TRP B 1 228 ? 43.480 -50.016 87.731 1.00 16.71 257 TRP B N 1
ATOM 5505 C CA . TRP B 1 228 ? 43.410 -48.645 88.229 1.00 19.18 257 TRP B CA 1
ATOM 5506 C C . TRP B 1 228 ? 42.232 -48.419 89.142 1.00 18.37 257 TRP B C 1
ATOM 5507 O O . TRP B 1 228 ? 42.377 -47.742 90.153 1.00 18.35 257 TRP B O 1
ATOM 5518 N N . VAL B 1 229 ? 41.069 -48.961 88.775 1.00 17.79 258 VAL B N 1
ATOM 5519 C CA . VAL B 1 229 ? 39.906 -48.933 89.665 1.00 17.61 258 VAL B CA 1
ATOM 5520 C C . VAL B 1 229 ? 40.311 -49.473 91.031 1.00 17.82 258 VAL B C 1
ATOM 5521 O O . VAL B 1 229 ? 40.121 -48.814 92.059 1.00 17.98 258 VAL B O 1
ATOM 5525 N N . ALA B 1 230 ? 40.881 -50.673 91.013 1.00 18.41 259 ALA B N 1
ATOM 5526 C CA . ALA B 1 230 ? 41.354 -51.345 92.221 1.00 19.49 259 ALA B CA 1
ATOM 5527 C C . ALA B 1 230 ? 42.268 -50.445 93.036 1.00 20.13 259 ALA B C 1
ATOM 5528 O O . ALA B 1 230 ? 42.093 -50.283 94.253 1.00 21.05 259 ALA B O 1
ATOM 5530 N N . ASN B 1 231 ? 43.227 -49.839 92.347 1.00 20.54 260 ASN B N 1
ATOM 5531 C CA . ASN B 1 231 ? 44.232 -49.026 93.017 1.00 21.07 260 ASN B CA 1
ATOM 5532 C C . ASN B 1 231 ? 43.744 -47.633 93.426 1.00 20.82 260 ASN B C 1
ATOM 5533 O O . ASN B 1 231 ? 43.795 -47.286 94.608 1.00 21.20 260 ASN B O 1
ATOM 5538 N N . LEU B 1 232 ? 43.288 -46.842 92.456 1.00 20.35 261 LEU B N 1
ATOM 5539 C CA . LEU B 1 232 ? 42.746 -45.513 92.743 1.00 20.12 261 LEU B CA 1
ATOM 5540 C C . LEU B 1 232 ? 41.864 -45.567 93.970 1.00 20.16 261 LEU B C 1
ATOM 5541 O O . LEU B 1 232 ? 42.135 -44.893 94.958 1.00 19.65 261 LEU B O 1
ATOM 5546 N N . TYR B 1 233 ? 40.819 -46.389 93.904 1.00 20.38 262 TYR B N 1
ATOM 5547 C CA . TYR B 1 233 ? 39.900 -46.531 95.026 1.00 20.82 262 TYR B CA 1
ATOM 5548 C C . TYR B 1 233 ? 40.624 -46.869 96.341 1.00 21.79 262 TYR B C 1
ATOM 5549 O O . TYR B 1 233 ? 40.341 -46.292 97.407 1.00 21.14 262 TYR B O 1
ATOM 5558 N N . TYR B 1 234 ? 41.534 -47.830 96.271 1.00 23.60 263 TYR B N 1
ATOM 5559 C CA . TYR B 1 234 ? 42.199 -48.274 97.477 1.00 25.53 263 TYR B CA 1
ATOM 5560 C C . TYR B 1 234 ? 43.024 -47.137 98.039 1.00 26.70 263 TYR B C 1
ATOM 5561 O O . TYR B 1 234 ? 42.831 -46.715 99.175 1.00 27.26 263 TYR B O 1
ATOM 5570 N N . TRP B 1 235 ? 43.930 -46.632 97.219 1.00 28.31 264 TRP B N 1
ATOM 5571 C CA . TRP B 1 235 ? 44.904 -45.657 97.683 1.00 30.06 264 TRP B CA 1
ATOM 5572 C C . TRP B 1 235 ? 44.332 -44.241 97.735 1.00 32.24 264 TRP B C 1
ATOM 5573 O O . TRP B 1 235 ? 44.094 -43.695 98.824 1.00 32.65 264 TRP B O 1
ATOM 5584 N N . GLY B 1 236 ? 44.101 -43.668 96.550 1.00 34.56 265 GLY B N 1
ATOM 5585 C CA . GLY B 1 236 ? 43.712 -42.262 96.398 1.00 36.26 265 GLY B CA 1
ATOM 5586 C C . GLY B 1 236 ? 42.734 -41.797 97.441 1.00 37.81 265 GLY B C 1
ATOM 5587 O O . GLY B 1 236 ? 42.964 -40.779 98.107 1.00 37.55 265 GLY B O 1
ATOM 5588 N N . PHE B 1 237 ? 41.653 -42.563 97.590 1.00 39.68 266 PHE B N 1
ATOM 5589 C CA . PHE B 1 237 ? 40.623 -42.248 98.567 1.00 41.32 266 PHE B CA 1
ATOM 5590 C C . PHE B 1 237 ? 40.732 -43.132 99.781 1.00 43.64 266 PHE B C 1
ATOM 5591 O O . PHE B 1 237 ? 41.463 -42.774 100.724 1.00 43.02 266 PHE B O 1
ATOM 5599 N N . ASN B 1 238 ? 40.075 -44.297 99.736 1.00 46.81 267 ASN B N 1
ATOM 5600 C CA . ASN B 1 238 ? 39.784 -45.084 100.949 1.00 49.63 267 ASN B CA 1
ATOM 5601 C C . ASN B 1 238 ? 40.844 -44.950 102.056 1.00 52.46 267 ASN B C 1
ATOM 5602 O O . ASN B 1 238 ? 40.494 -44.888 103.239 1.00 53.57 267 ASN B O 1
ATOM 5607 N N . GLN B 1 239 ? 42.122 -44.892 101.669 1.00 54.94 268 GLN B N 1
ATOM 5608 C CA . GLN B 1 239 ? 43.226 -44.684 102.617 1.00 56.60 268 GLN B CA 1
ATOM 5609 C C . GLN B 1 239 ? 43.010 -43.525 103.600 1.00 56.91 268 GLN B C 1
ATOM 5610 O O . GLN B 1 239 ? 43.455 -42.398 103.368 1.00 56.37 268 GLN B O 1
ATOM 5616 N N . TYR B 1 240 ? 42.300 -43.844 104.687 1.00 57.75 269 TYR B N 1
ATOM 5617 C CA . TYR B 1 240 ? 42.213 -43.001 105.890 1.00 58.77 269 TYR B CA 1
ATOM 5618 C C . TYR B 1 240 ? 43.613 -42.945 106.461 1.00 57.53 269 TYR B C 1
ATOM 5619 O O . TYR B 1 240 ? 44.065 -41.923 106.984 1.00 57.81 269 TYR B O 1
ATOM 5628 N N . ILE B 1 241 ? 44.280 -44.093 106.375 1.00 56.24 270 ILE B N 1
ATOM 5629 C CA . ILE B 1 241 ? 45.592 -44.273 106.972 1.00 55.33 270 ILE B CA 1
ATOM 5630 C C . ILE B 1 241 ? 46.620 -43.406 106.214 1.00 55.15 270 ILE B C 1
ATOM 5631 O O . ILE B 1 241 ? 47.667 -43.073 106.764 1.00 54.65 270 ILE B O 1
ATOM 5636 N N . ILE B 1 242 ? 46.301 -43.029 104.968 1.00 55.43 271 ILE B N 1
ATOM 5637 C CA . ILE B 1 242 ? 47.014 -41.945 104.261 1.00 56.16 271 ILE B CA 1
ATOM 5638 C C . ILE B 1 242 ? 46.720 -40.642 104.998 1.00 57.02 271 ILE B C 1
ATOM 5639 O O . ILE B 1 242 ? 47.618 -39.945 105.467 1.00 57.06 271 ILE B O 1
ATOM 5644 N N . GLN B 1 243 ? 45.427 -40.364 105.120 1.00 58.15 272 GLN B N 1
ATOM 5645 C CA . GLN B 1 243 ? 44.918 -39.081 105.583 1.00 58.94 272 GLN B CA 1
ATOM 5646 C C . GLN B 1 243 ? 45.350 -38.802 107.006 1.00 58.58 272 GLN B C 1
ATOM 5647 O O . GLN B 1 243 ? 45.974 -37.781 107.285 1.00 57.93 272 GLN B O 1
ATOM 5653 N N . ARG B 1 244 ? 45.007 -39.735 107.890 1.00 58.82 273 ARG B N 1
ATOM 5654 C CA . ARG B 1 244 ? 45.359 -39.672 109.298 1.00 59.14 273 ARG B CA 1
ATOM 5655 C C . ARG B 1 244 ? 46.866 -39.511 109.469 1.00 59.65 273 ARG B C 1
ATOM 5656 O O . ARG B 1 244 ? 47.315 -38.775 110.359 1.00 59.42 273 ARG B O 1
ATOM 5658 N N . THR B 1 245 ? 47.634 -40.193 108.610 1.00 60.58 274 THR B N 1
ATOM 5659 C CA . THR B 1 245 ? 49.112 -40.147 108.648 1.00 61.43 274 THR B CA 1
ATOM 5660 C C . THR B 1 245 ? 49.693 -38.931 107.894 1.00 62.94 274 THR B C 1
ATOM 5661 O O . THR B 1 245 ? 50.820 -38.498 108.181 1.00 62.70 274 THR B O 1
ATOM 5665 N N . LEU B 1 246 ? 48.928 -38.391 106.941 1.00 65.10 275 LEU B N 1
ATOM 5666 C CA . LEU B 1 246 ? 49.308 -37.153 106.231 1.00 67.21 275 LEU B CA 1
ATOM 5667 C C . LEU B 1 246 ? 49.161 -35.891 107.089 1.00 68.44 275 LEU B C 1
ATOM 5668 O O . LEU B 1 246 ? 49.911 -34.917 106.918 1.00 68.54 275 LEU B O 1
ATOM 5673 N N . ALA B 1 247 ? 48.199 -35.914 108.009 1.00 69.81 276 ALA B N 1
ATOM 5674 C CA . ALA B 1 247 ? 48.025 -34.835 108.978 1.00 70.86 276 ALA B CA 1
ATOM 5675 C C . ALA B 1 247 ? 49.171 -34.808 110.014 1.00 72.03 276 ALA B C 1
ATOM 5676 O O . ALA B 1 247 ? 48.936 -34.596 111.207 1.00 72.69 276 ALA B O 1
ATOM 5678 N N . ALA B 1 248 ? 50.404 -35.020 109.549 1.00 73.03 277 ALA B N 1
ATOM 5679 C CA . ALA B 1 248 ? 51.589 -34.974 110.398 1.00 73.75 277 ALA B CA 1
ATOM 5680 C C . ALA B 1 248 ? 52.341 -33.669 110.166 1.00 74.53 277 ALA B C 1
ATOM 5681 O O . ALA B 1 248 ? 52.187 -32.728 110.943 1.00 75.36 277 ALA B O 1
ATOM 5683 N N . LYS B 1 249 ? 53.137 -33.612 109.095 1.00 74.92 278 LYS B N 1
ATOM 5684 C CA . LYS B 1 249 ? 53.968 -32.435 108.787 1.00 74.95 278 LYS B CA 1
ATOM 5685 C C . LYS B 1 249 ? 53.682 -31.879 107.384 1.00 73.37 278 LYS B C 1
ATOM 5686 O O . LYS B 1 249 ? 52.935 -32.484 106.607 1.00 73.47 278 LYS B O 1
ATOM 5692 N N . SER B 1 250 ? 54.242 -30.695 107.111 1.00 71.21 279 SER B N 1
ATOM 5693 C CA . SER B 1 250 ? 54.349 -30.105 105.769 1.00 69.28 279 SER B CA 1
ATOM 5694 C C . SER B 1 250 ? 53.813 -31.007 104.675 1.00 67.71 279 SER B C 1
ATOM 5695 O O . SER B 1 250 ? 54.434 -32.014 104.336 1.00 67.23 279 SER B O 1
ATOM 5698 N N . VAL B 1 251 ? 52.667 -30.637 104.116 1.00 66.00 280 VAL B N 1
ATOM 5699 C CA . VAL B 1 251 ? 52.081 -31.399 103.016 1.00 64.72 280 VAL B CA 1
ATOM 5700 C C . VAL B 1 251 ? 53.132 -31.603 101.931 1.00 64.40 280 VAL B C 1
ATOM 5701 O O . VAL B 1 251 ? 53.232 -32.684 101.351 1.00 64.24 280 VAL B O 1
ATOM 5705 N N . SER B 1 252 ? 53.910 -30.552 101.672 1.00 64.14 281 SER B N 1
ATOM 5706 C CA . SER B 1 252 ? 55.122 -30.647 100.865 1.00 64.04 281 SER B CA 1
ATOM 5707 C C . SER B 1 252 ? 55.878 -31.936 101.184 1.00 63.77 281 SER B C 1
ATOM 5708 O O . SER B 1 252 ? 56.129 -32.753 100.298 1.00 64.03 281 SER B O 1
ATOM 5711 N N . GLU B 1 253 ? 56.222 -32.108 102.459 1.00 63.39 282 GLU B N 1
ATOM 5712 C CA . GLU B 1 253 ? 56.960 -33.287 102.926 1.00 63.31 282 GLU B CA 1
ATOM 5713 C C . GLU B 1 253 ? 56.098 -34.550 102.993 1.00 61.94 282 GLU B C 1
ATOM 5714 O O . GLU B 1 253 ? 56.587 -35.650 102.734 1.00 61.79 282 GLU B O 1
ATOM 5720 N N . ALA B 1 254 ? 54.826 -34.395 103.350 1.00 60.20 283 ALA B N 1
ATOM 5721 C CA . ALA B 1 254 ? 53.876 -35.517 103.352 1.00 58.51 283 ALA B CA 1
ATOM 5722 C C . ALA B 1 254 ? 53.857 -36.251 102.006 1.00 56.86 283 ALA B C 1
ATOM 5723 O O . ALA B 1 254 ? 53.647 -37.466 101.949 1.00 56.52 283 ALA B O 1
ATOM 5725 N N . GLN B 1 255 ? 54.079 -35.496 100.931 1.00 54.91 284 GLN B N 1
ATOM 5726 C CA . GLN B 1 255 ? 54.218 -36.056 99.588 1.00 53.28 284 GLN B CA 1
ATOM 5727 C C . GLN B 1 255 ? 55.454 -36.959 99.473 1.00 54.13 284 GLN B C 1
ATOM 5728 O O . GLN B 1 255 ? 55.375 -38.045 98.891 1.00 54.34 284 GLN B O 1
ATOM 5734 N N . LYS B 1 256 ? 56.584 -36.508 100.030 1.00 55.00 285 LYS B N 1
ATOM 5735 C CA . LYS B 1 256 ? 57.835 -37.296 100.030 1.00 55.95 285 LYS B CA 1
ATOM 5736 C C . LYS B 1 256 ? 57.669 -38.678 100.687 1.00 55.03 285 LYS B C 1
ATOM 5737 O O . LYS B 1 256 ? 58.325 -39.646 100.287 1.00 55.24 285 LYS B O 1
ATOM 5743 N N . GLY B 1 257 ? 56.805 -38.758 101.699 1.00 53.74 286 GLY B N 1
ATOM 5744 C CA . GLY B 1 257 ? 56.472 -40.033 102.339 1.00 52.56 286 GLY B CA 1
ATOM 5745 C C . GLY B 1 257 ? 55.661 -40.935 101.426 1.00 51.22 286 GLY B C 1
ATOM 5746 O O . GLY B 1 257 ? 55.799 -42.159 101.455 1.00 51.00 286 GLY B O 1
ATOM 5747 N N . ILE B 1 258 ? 54.808 -40.320 100.615 1.00 49.52 287 ILE B N 1
ATOM 5748 C CA . ILE B 1 258 ? 54.060 -41.046 99.598 1.00 48.13 287 ILE B CA 1
ATOM 5749 C C . ILE B 1 258 ? 54.988 -41.602 98.529 1.00 47.65 287 ILE B C 1
ATOM 5750 O O . ILE B 1 258 ? 54.803 -42.732 98.083 1.00 47.56 287 ILE B O 1
ATOM 5755 N N . VAL B 1 259 ? 55.977 -40.813 98.118 1.00 47.16 288 VAL B N 1
ATOM 5756 C CA . VAL B 1 259 ? 56.983 -41.282 97.160 1.00 47.05 288 VAL B CA 1
ATOM 5757 C C . VAL B 1 259 ? 57.800 -42.431 97.740 1.00 46.80 288 VAL B C 1
ATOM 5758 O O . VAL B 1 259 ? 57.978 -43.468 97.093 1.00 47.18 288 VAL B O 1
ATOM 5762 N N . PHE B 1 260 ? 58.310 -42.229 98.952 1.00 46.62 289 PHE B N 1
ATOM 5763 C CA . PHE B 1 260 ? 59.063 -43.266 99.661 1.00 46.75 289 PHE B CA 1
ATOM 5764 C C . PHE B 1 260 ? 58.233 -44.541 99.828 1.00 46.92 289 PHE B C 1
ATOM 5765 O O . PHE B 1 260 ? 58.722 -45.650 99.600 1.00 46.64 289 PHE B O 1
ATOM 5773 N N . ALA B 1 261 ? 56.979 -44.366 100.228 1.00 47.22 290 ALA B N 1
ATOM 5774 C CA . ALA B 1 261 ? 56.030 -45.471 100.300 1.00 47.50 290 ALA B CA 1
ATOM 5775 C C . ALA B 1 261 ? 55.886 -46.154 98.934 1.00 47.55 290 ALA B C 1
ATOM 5776 O O . ALA B 1 261 ? 55.965 -47.382 98.829 1.00 47.31 290 ALA B O 1
ATOM 5778 N N . ALA B 1 262 ? 55.682 -45.338 97.898 1.00 47.59 291 ALA B N 1
ATOM 5779 C CA . ALA B 1 262 ? 55.586 -45.813 96.512 1.00 47.84 291 ALA B CA 1
ATOM 5780 C C . ALA B 1 262 ? 56.813 -46.625 96.126 1.00 48.44 291 ALA B C 1
ATOM 5781 O O . ALA B 1 262 ? 56.698 -47.658 95.470 1.00 48.53 291 ALA B O 1
ATOM 5783 N N . PHE B 1 263 ? 57.984 -46.148 96.538 1.00 49.27 292 PHE B N 1
ATOM 5784 C CA . PHE B 1 263 ? 59.240 -46.851 96.293 1.00 49.98 292 PHE B CA 1
ATOM 5785 C C . PHE B 1 263 ? 59.244 -48.230 96.954 1.00 49.95 292 PHE B C 1
ATOM 5786 O O . PHE B 1 263 ? 59.730 -49.196 96.371 1.00 50.17 292 PHE B O 1
ATOM 5794 N N . LEU B 1 264 ? 58.710 -48.315 98.168 1.00 50.23 293 LEU B N 1
ATOM 5795 C CA . LEU B 1 264 ? 58.682 -49.581 98.905 1.00 50.91 293 LEU B CA 1
ATOM 5796 C C . LEU B 1 264 ? 57.858 -50.646 98.195 1.00 50.14 293 LEU B C 1
ATOM 5797 O O . LEU B 1 264 ? 58.235 -51.820 98.167 1.00 50.18 293 LEU B O 1
ATOM 5802 N N . LYS B 1 265 ? 56.730 -50.227 97.626 1.00 49.18 294 LYS B N 1
ATOM 5803 C CA . LYS B 1 265 ? 55.853 -51.128 96.869 1.00 48.21 294 LYS B CA 1
ATOM 5804 C C . LYS B 1 265 ? 56.576 -51.881 95.749 1.00 47.03 294 LYS B C 1
ATOM 5805 O O . LYS B 1 265 ? 56.136 -52.963 95.347 1.00 47.14 294 LYS B O 1
ATOM 5811 N N . LEU B 1 266 ? 57.662 -51.303 95.236 1.00 45.21 295 LEU B N 1
ATOM 5812 C CA . LEU B 1 266 ? 58.524 -52.009 94.291 1.00 43.64 295 LEU B CA 1
ATOM 5813 C C . LEU B 1 266 ? 59.131 -53.255 94.924 1.00 43.39 295 LEU B C 1
ATOM 5814 O O . LEU B 1 266 ? 59.257 -54.290 94.283 1.00 43.18 295 LEU B O 1
ATOM 5819 N N . ILE B 1 267 ? 59.501 -53.145 96.191 1.00 43.16 296 ILE B N 1
ATOM 5820 C CA . ILE B 1 267 ? 60.223 -54.212 96.871 1.00 43.05 296 ILE B CA 1
ATOM 5821 C C . ILE B 1 267 ? 59.308 -55.278 97.473 1.00 42.76 296 ILE B C 1
ATOM 5822 O O . ILE B 1 267 ? 59.767 -56.377 97.787 1.00 42.78 296 ILE B O 1
ATOM 5827 N N . VAL B 1 268 ? 58.024 -54.964 97.622 1.00 42.40 297 VAL B N 1
ATOM 5828 C CA . VAL B 1 268 ? 57.071 -55.894 98.252 1.00 42.08 297 VAL B CA 1
ATOM 5829 C C . VAL B 1 268 ? 57.019 -57.288 97.589 1.00 42.32 297 VAL B C 1
ATOM 5830 O O . VAL B 1 268 ? 57.108 -58.307 98.286 1.00 42.39 297 VAL B O 1
ATOM 5834 N N . PRO B 1 269 ? 56.890 -57.341 96.247 1.00 42.30 298 PRO B N 1
ATOM 5835 C CA . PRO B 1 269 ? 56.773 -58.617 95.523 1.00 42.37 298 PRO B CA 1
ATOM 5836 C C . PRO B 1 269 ? 57.850 -59.644 95.843 1.00 42.45 298 PRO B C 1
ATOM 5837 O O . PRO B 1 269 ? 57.605 -60.845 95.801 1.00 42.10 298 PRO B O 1
ATOM 5841 N N . PHE B 1 270 ? 59.031 -59.157 96.182 1.00 42.83 299 PHE B N 1
ATOM 5842 C CA . PHE B 1 270 ? 60.180 -60.012 96.442 1.00 43.28 299 PHE B CA 1
ATOM 5843 C C . PHE B 1 270 ? 60.050 -60.691 97.804 1.00 43.00 299 PHE B C 1
ATOM 5844 O O . PHE B 1 270 ? 60.820 -61.596 98.136 1.00 42.81 299 PHE B O 1
ATOM 5852 N N . LEU B 1 271 ? 59.071 -60.244 98.585 1.00 42.72 300 LEU B N 1
ATOM 5853 C CA . LEU B 1 271 ? 58.814 -60.804 99.899 1.00 42.51 300 LEU B CA 1
ATOM 5854 C C . LEU B 1 271 ? 57.514 -61.587 99.946 1.00 42.03 300 LEU B C 1
ATOM 5855 O O . LEU B 1 271 ? 57.343 -62.433 100.821 1.00 42.71 300 LEU B O 1
ATOM 5860 N N . VAL B 1 272 ? 56.606 -61.321 99.012 1.00 40.91 301 VAL B N 1
ATOM 5861 C CA . VAL B 1 272 ? 55.290 -61.969 99.032 1.00 39.91 301 VAL B CA 1
ATOM 5862 C C . VAL B 1 272 ? 55.091 -62.903 97.841 1.00 38.46 301 VAL B C 1
ATOM 5863 O O . VAL B 1 272 ? 54.911 -64.105 98.020 1.00 38.06 301 VAL B O 1
ATOM 5867 N N . VAL B 1 273 ? 55.181 -62.357 96.633 1.00 36.97 302 VAL B N 1
ATOM 5868 C CA . VAL B 1 273 ? 54.856 -63.111 95.413 1.00 35.81 302 VAL B CA 1
ATOM 5869 C C . VAL B 1 273 ? 56.001 -64.040 94.988 1.00 34.80 302 VAL B C 1
ATOM 5870 O O . VAL B 1 273 ? 55.766 -65.058 94.335 1.00 35.12 302 VAL B O 1
ATOM 5874 N N . LEU B 1 274 ? 57.233 -63.683 95.355 1.00 33.43 303 LEU B N 1
ATOM 5875 C CA . LEU B 1 274 ? 58.418 -64.442 94.934 1.00 32.06 303 LEU B CA 1
ATOM 5876 C C . LEU B 1 274 ? 58.614 -65.765 95.681 1.00 31.80 303 LEU B C 1
ATOM 5877 O O . LEU B 1 274 ? 59.088 -66.737 95.088 1.00 31.44 303 LEU B O 1
ATOM 5882 N N . PRO B 1 275 ? 58.288 -65.803 96.986 1.00 31.87 304 PRO B N 1
ATOM 5883 C CA . PRO B 1 275 ? 58.186 -67.101 97.654 1.00 31.96 304 PRO B CA 1
ATOM 5884 C C . PRO B 1 275 ? 57.180 -68.047 96.982 1.00 32.10 304 PRO B C 1
ATOM 5885 O O . PRO B 1 275 ? 57.445 -69.242 96.855 1.00 31.85 304 PRO B O 1
ATOM 5889 N N . GLY B 1 276 ? 56.043 -67.502 96.555 1.00 32.38 305 GLY B N 1
ATOM 5890 C CA . GLY B 1 276 ? 55.022 -68.268 95.846 1.00 32.59 305 GLY B CA 1
ATOM 5891 C C . GLY B 1 276 ? 55.548 -68.991 94.620 1.00 32.95 305 GLY B C 1
ATOM 5892 O O . GLY B 1 276 ? 55.199 -70.143 94.385 1.00 32.54 305 GLY B O 1
ATOM 5893 N N . ILE B 1 277 ? 56.391 -68.320 93.840 1.00 33.41 306 ILE B N 1
ATOM 5894 C CA . ILE B 1 277 ? 56.993 -68.936 92.654 1.00 33.88 306 ILE B CA 1
ATOM 5895 C C . ILE B 1 277 ? 58.026 -69.999 93.044 1.00 33.54 306 ILE B C 1
ATOM 5896 O O . ILE B 1 277 ? 58.118 -71.056 92.409 1.00 33.91 306 ILE B O 1
ATOM 5901 N N . ALA B 1 278 ? 58.805 -69.711 94.084 1.00 32.71 307 ALA B N 1
ATOM 5902 C CA . ALA B 1 278 ? 59.797 -70.662 94.591 1.00 31.83 307 ALA B CA 1
ATOM 5903 C C . ALA B 1 278 ? 59.109 -71.920 95.098 1.00 30.88 307 ALA B C 1
ATOM 5904 O O . ALA B 1 278 ? 59.512 -73.037 94.777 1.00 31.02 307 ALA B O 1
ATOM 5906 N N . ALA B 1 279 ? 58.056 -71.712 95.883 1.00 29.76 308 ALA B N 1
ATOM 5907 C CA . ALA B 1 279 ? 57.269 -72.796 96.459 1.00 29.19 308 ALA B CA 1
ATOM 5908 C C . ALA B 1 279 ? 56.702 -73.697 95.385 1.00 28.72 308 ALA B C 1
ATOM 5909 O O . ALA B 1 279 ? 56.794 -74.916 95.470 1.00 28.87 308 ALA B O 1
ATOM 5911 N N . TYR B 1 280 ? 56.097 -73.087 94.381 1.00 28.28 309 TYR B N 1
ATOM 5912 C CA . TYR B 1 280 ? 55.539 -73.836 93.276 1.00 28.23 309 TYR B CA 1
ATOM 5913 C C . TYR B 1 280 ? 56.579 -74.756 92.683 1.00 28.60 309 TYR B C 1
ATOM 5914 O O . TYR B 1 280 ? 56.368 -75.970 92.597 1.00 28.21 309 TYR B O 1
ATOM 5923 N N . VAL B 1 281 ? 57.697 -74.150 92.276 1.00 29.21 310 VAL B N 1
ATOM 5924 C CA . VAL B 1 281 ? 58.779 -74.838 91.563 1.00 29.79 310 VAL B CA 1
ATOM 5925 C C . VAL B 1 281 ? 59.209 -76.100 92.287 1.00 30.80 310 VAL B C 1
ATOM 5926 O O . VAL B 1 281 ? 59.312 -77.180 91.701 1.00 30.70 310 VAL B O 1
ATOM 5930 N N . ILE B 1 282 ? 59.450 -75.930 93.577 1.00 32.17 311 ILE B N 1
ATOM 5931 C CA . ILE B 1 282 ? 59.823 -77.020 94.463 1.00 33.42 311 ILE B CA 1
ATOM 5932 C C . ILE B 1 282 ? 58.762 -78.117 94.484 1.00 34.42 311 ILE B C 1
ATOM 5933 O O . ILE B 1 282 ? 59.064 -79.298 94.311 1.00 34.66 311 ILE B O 1
ATOM 5938 N N . THR B 1 283 ? 57.519 -77.705 94.703 1.00 35.77 312 THR B N 1
ATOM 5939 C CA . THR B 1 283 ? 56.398 -78.629 94.821 1.00 37.22 312 THR B CA 1
ATOM 5940 C C . THR B 1 283 ? 56.204 -79.473 93.572 1.00 38.56 312 THR B C 1
ATOM 5941 O O . THR B 1 283 ? 56.085 -80.694 93.653 1.00 38.33 312 THR B O 1
ATOM 5945 N N . SER B 1 284 ? 56.182 -78.813 92.421 1.00 40.62 313 SER B N 1
ATOM 5946 C CA . SER B 1 284 ? 55.978 -79.500 91.145 1.00 42.50 313 SER B CA 1
ATOM 5947 C C . SER B 1 284 ? 57.249 -80.195 90.611 1.00 44.61 313 SER B C 1
ATOM 5948 O O . SER B 1 284 ? 57.193 -80.915 89.604 1.00 44.75 313 SER B O 1
ATOM 5951 N N . ASP B 1 285 ? 58.383 -79.978 91.281 1.00 47.02 314 ASP B N 1
ATOM 5952 C CA . ASP B 1 285 ? 59.608 -80.727 90.996 1.00 48.88 314 ASP B CA 1
ATOM 5953 C C . ASP B 1 285 ? 59.737 -81.898 91.975 1.00 49.75 314 ASP B C 1
ATOM 5954 O O . ASP B 1 285 ? 59.734 -81.696 93.186 1.00 50.03 314 ASP B O 1
ATOM 5959 N N . PRO B 1 286 ? 59.878 -83.124 91.450 1.00 50.71 315 PRO B N 1
ATOM 5960 C CA . PRO B 1 286 ? 59.914 -84.339 92.269 1.00 51.40 315 PRO B CA 1
ATOM 5961 C C . PRO B 1 286 ? 61.263 -84.651 92.927 1.00 52.74 315 PRO B C 1
ATOM 5962 O O . PRO B 1 286 ? 61.293 -85.256 94.005 1.00 52.30 315 PRO B O 1
ATOM 5966 N N . GLN B 1 287 ? 62.361 -84.268 92.270 1.00 54.56 316 GLN B N 1
ATOM 5967 C CA . GLN B 1 287 ? 63.709 -84.546 92.787 1.00 56.26 316 GLN B CA 1
ATOM 5968 C C . GLN B 1 287 ? 63.885 -83.819 94.114 1.00 56.16 316 GLN B C 1
ATOM 5969 O O . GLN B 1 287 ? 64.345 -84.395 95.096 1.00 56.21 316 GLN B O 1
ATOM 5975 N N . LEU B 1 288 ? 63.500 -82.547 94.121 1.00 56.10 317 LEU B N 1
ATOM 5976 C CA . LEU B 1 288 ? 63.631 -81.681 95.291 1.00 56.09 317 LEU B CA 1
ATOM 5977 C C . LEU B 1 288 ? 62.639 -82.092 96.376 1.00 56.83 317 LEU B C 1
ATOM 5978 O O . LEU B 1 288 ? 62.931 -82.015 97.569 1.00 56.56 317 LEU B O 1
ATOM 5983 N N . MET B 1 289 ? 61.460 -82.524 95.944 1.00 58.17 318 MET B N 1
ATOM 5984 C CA . MET B 1 289 ? 60.371 -82.822 96.858 1.00 59.77 318 MET B CA 1
ATOM 5985 C C . MET B 1 289 ? 60.672 -84.058 97.680 1.00 60.12 318 MET B C 1
ATOM 5986 O O . MET B 1 289 ? 60.565 -84.046 98.908 1.00 60.20 318 MET B O 1
ATOM 5991 N N . ALA B 1 290 ? 61.043 -85.128 96.988 1.00 60.48 319 ALA B N 1
ATOM 5992 C CA . ALA B 1 290 ? 61.444 -86.363 97.645 1.00 60.71 319 ALA B CA 1
ATOM 5993 C C . ALA B 1 290 ? 62.733 -86.149 98.442 1.00 60.95 319 ALA B C 1
ATOM 5994 O O . ALA B 1 290 ? 62.989 -86.856 99.421 1.00 61.12 319 ALA B O 1
ATOM 5996 N N . SER B 1 291 ? 63.534 -85.171 98.015 1.00 61.31 320 SER B N 1
ATOM 5997 C CA . SER B 1 291 ? 64.772 -84.804 98.713 1.00 61.60 320 SER B CA 1
ATOM 5998 C C . SER B 1 291 ? 64.486 -84.239 100.103 1.00 62.06 320 SER B C 1
ATOM 5999 O O . SER B 1 291 ? 65.153 -84.606 101.071 1.00 61.86 320 SER B O 1
ATOM 6002 N N . LEU B 1 292 ? 63.502 -83.345 100.195 1.00 62.81 321 LEU B N 1
ATOM 6003 C CA . LEU B 1 292 ? 63.066 -82.817 101.490 1.00 63.31 321 LEU B CA 1
ATOM 6004 C C . LEU B 1 292 ? 62.809 -83.973 102.437 1.00 65.34 321 LEU B C 1
ATOM 6005 O O . LEU B 1 292 ? 63.343 -84.023 103.545 1.00 65.17 321 LEU B O 1
ATOM 6010 N N . GLY B 1 293 ? 61.979 -84.898 101.977 1.00 68.07 322 GLY B N 1
ATOM 6011 C CA . GLY B 1 293 ? 61.746 -86.130 102.690 1.00 70.60 322 GLY B CA 1
ATOM 6012 C C . GLY B 1 293 ? 60.280 -86.404 102.903 1.00 72.87 322 GLY B C 1
ATOM 6013 O O . GLY B 1 293 ? 59.412 -85.839 102.227 1.00 73.22 322 GLY B O 1
ATOM 6014 N N . ASP B 1 294 ? 60.022 -87.280 103.868 1.00 75.30 323 ASP B N 1
ATOM 6015 C CA . ASP B 1 294 ? 58.676 -87.749 104.180 1.00 77.24 323 ASP B CA 1
ATOM 6016 C C . ASP B 1 294 ? 57.888 -86.668 104.916 1.00 76.35 323 ASP B C 1
ATOM 6017 O O . ASP B 1 294 ? 56.656 -86.631 104.850 1.00 76.50 323 ASP B O 1
ATOM 6022 N N . ILE B 1 295 ? 58.613 -85.777 105.594 1.00 75.25 324 ILE B N 1
ATOM 6023 C CA . ILE B 1 295 ? 58.006 -84.777 106.474 1.00 74.35 324 ILE B CA 1
ATOM 6024 C C . ILE B 1 295 ? 57.641 -83.469 105.744 1.00 73.48 324 ILE B C 1
ATOM 6025 O O . ILE B 1 295 ? 57.409 -82.445 106.392 1.00 73.32 324 ILE B O 1
ATOM 6030 N N . ALA B 1 296 ? 57.580 -83.495 104.408 1.00 72.38 325 ALA B N 1
ATOM 6031 C CA . ALA B 1 296 ? 56.846 -82.469 103.659 1.00 71.42 325 ALA B CA 1
ATOM 6032 C C . ALA B 1 296 ? 55.389 -82.762 103.979 1.00 70.64 325 ALA B C 1
ATOM 6033 O O . ALA B 1 296 ? 54.572 -83.018 103.091 1.00 70.03 325 ALA B O 1
ATOM 6035 N N . ALA B 1 297 ? 55.090 -82.702 105.276 1.00 69.90 326 ALA B N 1
ATOM 6036 C CA . ALA B 1 297 ? 53.987 -83.439 105.877 1.00 69.40 326 ALA B CA 1
ATOM 6037 C C . ALA B 1 297 ? 52.683 -82.698 105.695 1.00 69.04 326 ALA B C 1
ATOM 6038 O O . ALA B 1 297 ? 52.151 -82.108 106.639 1.00 69.34 326 ALA B O 1
ATOM 6040 N N . THR B 1 298 ? 52.177 -82.746 104.465 1.00 68.40 327 THR B N 1
ATOM 6041 C CA . THR B 1 298 ? 50.950 -82.047 104.070 1.00 67.74 327 THR B CA 1
ATOM 6042 C C . THR B 1 298 ? 50.975 -80.581 104.518 1.00 66.25 327 THR B C 1
ATOM 6043 O O . THR B 1 298 ? 52.051 -80.025 104.775 1.00 66.28 327 THR B O 1
ATOM 6047 N N . ASN B 1 299 ? 49.797 -79.961 104.608 1.00 64.16 328 ASN B N 1
ATOM 6048 C CA . ASN B 1 299 ? 49.693 -78.511 104.555 1.00 62.35 328 ASN B CA 1
ATOM 6049 C C . ASN B 1 299 ? 50.461 -78.065 103.305 1.00 60.25 328 ASN B C 1
ATOM 6050 O O . ASN B 1 299 ? 51.024 -76.966 103.245 1.00 59.92 328 ASN B O 1
ATOM 6055 N N . LEU B 1 300 ? 50.452 -78.958 102.311 1.00 57.64 329 LEU B N 1
ATOM 6056 C CA . LEU B 1 300 ? 51.185 -78.794 101.068 1.00 55.50 329 LEU B CA 1
ATOM 6057 C C . LEU B 1 300 ? 50.329 -77.951 100.137 1.00 53.08 329 LEU B C 1
ATOM 6058 O O . LEU B 1 300 ? 49.151 -78.269 99.923 1.00 52.89 329 LEU B O 1
ATOM 6063 N N . PRO B 1 301 ? 50.908 -76.866 99.583 1.00 50.01 330 PRO B N 1
ATOM 6064 C CA . PRO B 1 301 ? 50.143 -76.035 98.669 1.00 48.05 330 PRO B CA 1
ATOM 6065 C C . PRO B 1 301 ? 49.923 -76.763 97.357 1.00 46.43 330 PRO B C 1
ATOM 6066 O O . PRO B 1 301 ? 50.689 -77.663 96.991 1.00 45.75 330 PRO B O 1
ATOM 6070 N N . SER B 1 302 ? 48.866 -76.378 96.665 1.00 44.78 331 SER B N 1
ATOM 6071 C CA . SER B 1 302 ? 48.523 -77.010 95.412 1.00 43.51 331 SER B CA 1
ATOM 6072 C C . SER B 1 302 ? 47.573 -76.114 94.656 1.00 43.19 331 SER B C 1
ATOM 6073 O O . SER B 1 302 ? 47.185 -75.040 95.141 1.00 42.57 331 SER B O 1
ATOM 6076 N N . ALA B 1 303 ? 47.206 -76.564 93.459 1.00 43.25 332 ALA B N 1
ATOM 6077 C CA . ALA B 1 303 ? 46.121 -75.938 92.709 1.00 43.58 332 ALA B CA 1
ATOM 6078 C C . ALA B 1 303 ? 44.880 -75.851 93.601 1.00 43.94 332 ALA B C 1
ATOM 6079 O O . ALA B 1 303 ? 44.154 -74.855 93.569 1.00 44.02 332 ALA B O 1
ATOM 6081 N N . ALA B 1 304 ? 44.666 -76.897 94.404 1.00 44.47 333 ALA B N 1
ATOM 6082 C CA . ALA B 1 304 ? 43.587 -76.939 95.390 1.00 45.02 333 ALA B CA 1
ATOM 6083 C C . ALA B 1 304 ? 43.668 -75.761 96.366 1.00 45.65 333 ALA B C 1
ATOM 6084 O O . ALA B 1 304 ? 42.925 -74.794 96.229 1.00 46.05 333 ALA B O 1
ATOM 6086 N N . ASN B 1 305 ? 44.565 -75.840 97.346 1.00 46.29 334 ASN B N 1
ATOM 6087 C CA . ASN B 1 305 ? 44.733 -74.746 98.310 1.00 46.66 334 ASN B CA 1
ATOM 6088 C C . ASN B 1 305 ? 46.110 -74.102 98.178 1.00 46.09 334 ASN B C 1
ATOM 6089 O O . ASN B 1 305 ? 47.049 -74.428 98.905 1.00 46.19 334 ASN B O 1
ATOM 6094 N N . ALA B 1 306 ? 46.196 -73.177 97.225 1.00 45.36 335 ALA B N 1
ATOM 6095 C CA . ALA B 1 306 ? 47.445 -72.516 96.867 1.00 44.81 335 ALA B CA 1
ATOM 6096 C C . ALA B 1 306 ? 47.940 -71.600 97.969 1.00 44.29 335 ALA B C 1
ATOM 6097 O O . ALA B 1 306 ? 49.145 -71.385 98.110 1.00 43.89 335 ALA B O 1
ATOM 6099 N N . ASP B 1 307 ? 47.003 -71.072 98.751 1.00 43.85 336 ASP B N 1
ATOM 6100 C CA . ASP B 1 307 ? 47.319 -70.093 99.795 1.00 43.77 336 ASP B CA 1
ATOM 6101 C C . ASP B 1 307 ? 48.273 -70.647 100.853 1.00 44.04 336 ASP B C 1
ATOM 6102 O O . ASP B 1 307 ? 49.099 -69.904 101.395 1.00 43.35 336 ASP B O 1
ATOM 6107 N N . LYS B 1 308 ? 48.164 -71.953 101.116 1.00 44.72 337 LYS B N 1
ATOM 6108 C CA . LYS B 1 308 ? 49.061 -72.671 102.036 1.00 45.47 337 LYS B CA 1
ATOM 6109 C C . LYS B 1 308 ? 50.539 -72.474 101.722 1.00 46.41 337 LYS B C 1
ATOM 6110 O O . LYS B 1 308 ? 51.397 -72.808 102.538 1.00 46.29 337 LYS B O 1
ATOM 6116 N N . ALA B 1 309 ? 50.817 -71.950 100.531 1.00 47.74 338 ALA B N 1
ATOM 6117 C CA . ALA B 1 309 ? 52.169 -71.741 100.034 1.00 48.91 338 ALA B CA 1
ATOM 6118 C C . ALA B 1 309 ? 53.133 -71.182 101.073 1.00 49.96 338 ALA B C 1
ATOM 6119 O O . ALA B 1 309 ? 53.966 -71.914 101.599 1.00 49.93 338 ALA B O 1
ATOM 6121 N N . TYR B 1 310 ? 53.017 -69.890 101.369 1.00 51.32 339 TYR B N 1
ATOM 6122 C CA . TYR B 1 310 ? 54.002 -69.204 102.217 1.00 52.55 339 TYR B CA 1
ATOM 6123 C C . TYR B 1 310 ? 54.148 -69.811 103.611 1.00 52.40 339 TYR B C 1
ATOM 6124 O O . TYR B 1 310 ? 55.268 -69.983 104.090 1.00 52.36 339 TYR B O 1
ATOM 6133 N N . PRO B 1 311 ? 53.023 -70.132 104.274 1.00 52.34 340 PRO B N 1
ATOM 6134 C CA . PRO B 1 311 ? 53.166 -70.704 105.614 1.00 51.96 340 PRO B CA 1
ATOM 6135 C C . PRO B 1 311 ? 53.849 -72.069 105.609 1.00 51.21 340 PRO B C 1
ATOM 6136 O O . PRO B 1 311 ? 54.505 -72.444 106.588 1.00 51.00 340 PRO B O 1
ATOM 6140 N N . TRP B 1 312 ? 53.693 -72.799 104.510 1.00 50.44 341 TRP B N 1
ATOM 6141 C CA . TRP B 1 312 ? 54.372 -74.071 104.348 1.00 49.96 341 TRP B CA 1
ATOM 6142 C C . TRP B 1 312 ? 55.887 -73.882 104.181 1.00 49.85 341 TRP B C 1
ATOM 6143 O O . TRP B 1 312 ? 56.671 -74.737 104.578 1.00 49.90 341 TRP B O 1
ATOM 6154 N N . LEU B 1 313 ? 56.291 -72.761 103.594 1.00 50.01 342 LEU B N 1
ATOM 6155 C CA . LEU B 1 313 ? 57.713 -72.424 103.473 1.00 50.38 342 LEU B CA 1
ATOM 6156 C C . LEU B 1 313 ? 58.343 -72.096 104.826 1.00 52.30 342 LEU B C 1
ATOM 6157 O O . LEU B 1 313 ? 59.504 -72.428 105.079 1.00 52.14 342 LEU B O 1
ATOM 6162 N N . THR B 1 314 ? 57.575 -71.421 105.678 1.00 54.76 343 THR B N 1
ATOM 6163 C CA . THR B 1 314 ? 58.020 -71.067 107.028 1.00 56.89 343 THR B CA 1
ATOM 6164 C C . THR B 1 314 ? 58.116 -72.311 107.913 1.00 59.17 343 THR B C 1
ATOM 6165 O O . THR B 1 314 ? 58.891 -72.343 108.870 1.00 59.52 343 THR B O 1
ATOM 6169 N N . GLN B 1 315 ? 57.323 -73.328 107.581 1.00 61.78 344 GLN B N 1
ATOM 6170 C CA . GLN B 1 315 ? 57.438 -74.668 108.177 1.00 64.01 344 GLN B CA 1
ATOM 6171 C C . GLN B 1 315 ? 58.867 -75.226 108.077 1.00 64.70 344 GLN B C 1
ATOM 6172 O O . GLN B 1 315 ? 59.266 -76.087 108.858 1.00 65.16 344 GLN B O 1
ATOM 6178 N N . PHE B 1 316 ? 59.617 -74.706 107.110 1.00 65.57 345 PHE B N 1
ATOM 6179 C CA . PHE B 1 316 ? 60.930 -75.208 106.723 1.00 66.39 345 PHE B CA 1
ATOM 6180 C C . PHE B 1 316 ? 62.053 -74.203 107.114 1.00 65.87 345 PHE B C 1
ATOM 6181 O O . PHE B 1 316 ? 63.222 -74.410 106.795 1.00 65.63 345 PHE B O 1
ATOM 6189 N N . LEU B 1 317 ? 61.696 -73.155 107.868 1.00 65.57 346 LEU B N 1
ATOM 6190 C CA . LEU B 1 317 ? 62.652 -72.105 108.309 1.00 65.26 346 LEU B CA 1
ATOM 6191 C C . LEU B 1 317 ? 63.674 -72.646 109.341 1.00 66.14 346 LEU B C 1
ATOM 6192 O O . LEU B 1 317 ? 63.587 -73.808 109.744 1.00 66.48 346 LEU B O 1
ATOM 6197 N N . PRO B 1 318 ? 64.659 -71.814 109.753 1.00 66.79 347 PRO B N 1
ATOM 6198 C CA . PRO B 1 318 ? 65.617 -72.240 110.785 1.00 67.26 347 PRO B CA 1
ATOM 6199 C C . PRO B 1 318 ? 65.180 -72.072 112.255 1.00 68.07 347 PRO B C 1
ATOM 6200 O O . PRO B 1 318 ? 64.024 -71.766 112.541 1.00 68.09 347 PRO B O 1
ATOM 6204 N N . VAL B 1 319 ? 66.155 -72.258 113.146 1.00 68.89 348 VAL B N 1
ATOM 6205 C CA . VAL B 1 319 ? 65.998 -72.378 114.616 1.00 69.39 348 VAL B CA 1
ATOM 6206 C C . VAL B 1 319 ? 64.809 -71.659 115.298 1.00 69.07 348 VAL B C 1
ATOM 6207 O O . VAL B 1 319 ? 63.672 -72.137 115.235 1.00 69.37 348 VAL B O 1
ATOM 6211 N N . GLY B 1 320 ? 65.086 -70.550 115.985 1.00 68.47 349 GLY B N 1
ATOM 6212 C CA . GLY B 1 320 ? 64.060 -69.745 116.641 1.00 67.77 349 GLY B CA 1
ATOM 6213 C C . GLY B 1 320 ? 63.563 -68.680 115.688 1.00 66.95 349 GLY B C 1
ATOM 6214 O O . GLY B 1 320 ? 62.512 -68.078 115.911 1.00 66.97 349 GLY B O 1
ATOM 6215 N N . VAL B 1 321 ? 64.342 -68.452 114.626 1.00 65.76 350 VAL B N 1
ATOM 6216 C CA . VAL B 1 321 ? 63.966 -67.561 113.526 1.00 64.67 350 VAL B CA 1
ATOM 6217 C C . VAL B 1 321 ? 62.540 -67.846 113.067 1.00 63.86 350 VAL B C 1
ATOM 6218 O O . VAL B 1 321 ? 61.786 -66.921 112.767 1.00 63.90 350 VAL B O 1
ATOM 6222 N N . LYS B 1 322 ? 62.184 -69.129 113.016 1.00 62.87 351 LYS B N 1
ATOM 6223 C CA . LYS B 1 322 ? 60.801 -69.541 112.787 1.00 62.10 351 LYS B CA 1
ATOM 6224 C C . LYS B 1 322 ? 59.864 -68.777 113.703 1.00 62.67 351 LYS B C 1
ATOM 6225 O O . LYS B 1 322 ? 59.109 -67.920 113.249 1.00 62.39 351 LYS B O 1
ATOM 6231 N N . GLY B 1 323 ? 59.947 -69.090 114.997 1.00 63.46 352 GLY B N 1
ATOM 6232 C CA . GLY B 1 323 ? 59.058 -68.536 116.015 1.00 64.24 352 GLY B CA 1
ATOM 6233 C C . GLY B 1 323 ? 59.063 -67.022 116.080 1.00 64.76 352 GLY B C 1
ATOM 6234 O O . GLY B 1 323 ? 58.064 -66.413 116.462 1.00 65.21 352 GLY B O 1
ATOM 6235 N N . VAL B 1 324 ? 60.190 -66.419 115.713 1.00 65.11 353 VAL B N 1
ATOM 6236 C CA . VAL B 1 324 ? 60.303 -64.963 115.622 1.00 65.41 353 VAL B CA 1
ATOM 6237 C C . VAL B 1 324 ? 59.579 -64.453 114.378 1.00 65.00 353 VAL B C 1
ATOM 6238 O O . VAL B 1 324 ? 58.678 -63.617 114.465 1.00 64.82 353 VAL B O 1
ATOM 6242 N N . VAL B 1 325 ? 59.981 -64.964 113.221 1.00 64.68 354 VAL B N 1
ATOM 6243 C CA . VAL B 1 325 ? 59.307 -64.637 111.971 1.00 64.67 354 VAL B CA 1
ATOM 6244 C C . VAL B 1 325 ? 57.818 -64.954 112.098 1.00 64.40 354 VAL B C 1
ATOM 6245 O O . VAL B 1 325 ? 56.969 -64.175 111.671 1.00 64.82 354 VAL B O 1
ATOM 6249 N N . PHE B 1 326 ? 57.520 -66.096 112.707 1.00 63.81 355 PHE B N 1
ATOM 6250 C CA . PHE B 1 326 ? 56.147 -66.519 112.962 1.00 63.41 355 PHE B CA 1
ATOM 6251 C C . PHE B 1 326 ? 55.408 -65.568 113.900 1.00 61.63 355 PHE B C 1
ATOM 6252 O O . PHE B 1 326 ? 54.325 -65.093 113.571 1.00 61.39 355 PHE B O 1
ATOM 6260 N N . ALA B 1 327 ? 55.983 -65.312 115.074 1.00 59.67 356 ALA B N 1
ATOM 6261 C CA . ALA B 1 327 ? 55.375 -64.399 116.052 1.00 58.11 356 ALA B CA 1
ATOM 6262 C C . ALA B 1 327 ? 55.221 -63.007 115.457 1.00 56.65 356 ALA B C 1
ATOM 6263 O O . ALA B 1 327 ? 54.281 -62.288 115.789 1.00 56.15 356 ALA B O 1
ATOM 6265 N N . ALA B 1 328 ? 56.158 -62.636 114.586 1.00 55.08 357 ALA B N 1
ATOM 6266 C CA . ALA B 1 328 ? 56.080 -61.388 113.832 1.00 53.96 357 ALA B CA 1
ATOM 6267 C C . ALA B 1 328 ? 54.800 -61.339 113.002 1.00 53.15 357 ALA B C 1
ATOM 6268 O O . ALA B 1 328 ? 54.084 -60.337 113.006 1.00 52.68 357 ALA B O 1
ATOM 6270 N N . LEU B 1 329 ? 54.518 -62.424 112.289 1.00 52.58 358 LEU B N 1
ATOM 6271 C CA . LEU B 1 329 ? 53.278 -62.532 111.519 1.00 52.44 358 LEU B CA 1
ATOM 6272 C C . LEU B 1 329 ? 52.079 -62.578 112.446 1.00 51.75 358 LEU B C 1
ATOM 6273 O O . LEU B 1 329 ? 51.084 -61.898 112.211 1.00 51.65 358 LEU B O 1
ATOM 6278 N N . ALA B 1 330 ? 52.192 -63.387 113.495 1.00 51.18 359 ALA B N 1
ATOM 6279 C CA . ALA B 1 330 ? 51.141 -63.528 114.497 1.00 50.99 359 ALA B CA 1
ATOM 6280 C C . ALA B 1 330 ? 50.547 -62.170 114.857 1.00 51.08 359 ALA B C 1
ATOM 6281 O O . ALA B 1 330 ? 49.358 -61.928 114.647 1.00 50.87 359 ALA B O 1
ATOM 6283 N N . ALA B 1 331 ? 51.391 -61.283 115.379 1.00 51.48 360 ALA B N 1
ATOM 6284 C CA . ALA B 1 331 ? 50.968 -59.937 115.776 1.00 51.77 360 ALA B CA 1
ATOM 6285 C C . ALA B 1 331 ? 50.432 -59.142 114.575 1.00 52.08 360 ALA B C 1
ATOM 6286 O O . ALA B 1 331 ? 49.364 -58.530 114.655 1.00 51.61 360 ALA B O 1
ATOM 6288 N N . ALA B 1 332 ? 51.163 -59.191 113.459 1.00 52.63 361 ALA B N 1
ATOM 6289 C CA . ALA B 1 332 ? 50.814 -58.448 112.233 1.00 53.10 361 ALA B CA 1
ATOM 6290 C C . ALA B 1 332 ? 49.421 -58.759 111.673 1.00 53.56 361 ALA B C 1
ATOM 6291 O O . ALA B 1 332 ? 48.919 -58.040 110.797 1.00 53.19 361 ALA B O 1
ATOM 6293 N N . ILE B 1 333 ? 48.821 -59.842 112.163 1.00 54.28 362 ILE B N 1
ATOM 6294 C CA . ILE B 1 333 ? 47.509 -60.296 111.705 1.00 54.97 362 ILE B CA 1
ATOM 6295 C C . ILE B 1 333 ? 46.408 -59.871 112.679 1.00 55.47 362 ILE B C 1
ATOM 6296 O O . ILE B 1 333 ? 45.456 -59.194 112.2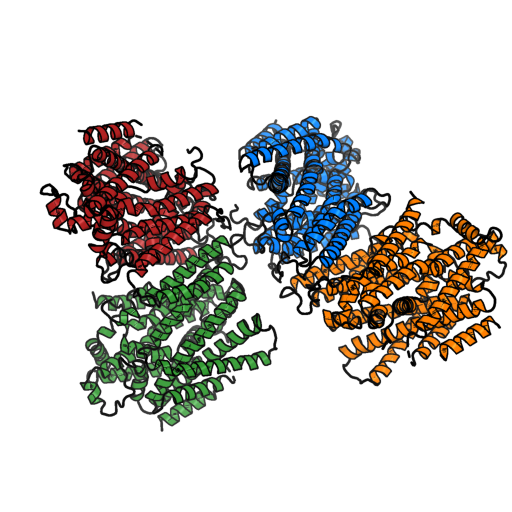77 1.00 55.38 362 ILE B O 1
ATOM 6301 N N . VAL B 1 334 ? 46.543 -60.255 113.952 1.00 56.16 363 VAL B N 1
ATOM 6302 C CA . VAL B 1 334 ? 45.593 -59.838 114.997 1.00 56.64 363 VAL B CA 1
ATOM 6303 C C . VAL B 1 334 ? 45.461 -58.309 114.998 1.00 56.64 363 VAL B C 1
ATOM 6304 O O . VAL B 1 334 ? 44.416 -57.767 115.370 1.00 56.58 363 VAL B O 1
ATOM 6308 N N . SER B 1 335 ? 46.540 -57.637 114.588 1.00 56.64 364 SER B N 1
ATOM 6309 C CA . SER B 1 335 ? 46.523 -56.209 114.244 1.00 56.66 364 SER B CA 1
ATOM 6310 C C . SER B 1 335 ? 45.448 -55.869 113.204 1.00 56.36 364 SER B C 1
ATOM 6311 O O . SER B 1 335 ? 44.420 -55.278 113.532 1.00 56.39 364 SER B O 1
ATOM 6314 N N . SER B 1 336 ? 45.693 -56.254 111.956 1.00 56.00 365 SER B N 1
ATOM 6315 C CA . SER B 1 336 ? 44.825 -55.875 110.841 1.00 55.74 365 SER B CA 1
ATOM 6316 C C . SER B 1 336 ? 43.343 -56.167 111.103 1.00 55.19 365 SER B C 1
ATOM 6317 O O . SER B 1 336 ? 42.473 -55.427 110.642 1.00 55.01 365 SER B O 1
ATOM 6320 N N . LEU B 1 337 ? 43.065 -57.237 111.848 1.00 54.69 366 LEU B N 1
ATOM 6321 C CA . LEU B 1 337 ? 41.692 -57.586 112.221 1.00 54.36 366 LEU B CA 1
ATOM 6322 C C . LEU B 1 337 ? 41.053 -56.482 113.072 1.00 54.13 366 LEU B C 1
ATOM 6323 O O . LEU B 1 337 ? 40.017 -55.920 112.700 1.00 54.21 366 LEU B O 1
ATOM 6328 N N . ALA B 1 338 ? 41.684 -56.176 114.207 1.00 53.72 367 ALA B N 1
ATOM 6329 C CA . ALA B 1 338 ? 41.196 -55.142 115.133 1.00 53.18 367 ALA B CA 1
ATOM 6330 C C . ALA B 1 338 ? 40.861 -53.850 114.387 1.00 52.72 367 ALA B C 1
ATOM 6331 O O . ALA B 1 338 ? 39.745 -53.338 114.485 1.00 51.94 367 ALA B O 1
ATOM 6333 N N . SER B 1 339 ? 41.834 -53.341 113.634 1.00 52.66 368 SER B N 1
ATOM 6334 C CA . SER B 1 339 ? 41.622 -52.188 112.761 1.00 53.01 368 SER B CA 1
ATOM 6335 C C . SER B 1 339 ? 40.322 -52.347 111.994 1.00 53.40 368 SER B C 1
ATOM 6336 O O . SER B 1 339 ? 39.415 -51.529 112.107 1.00 53.26 368 SER B O 1
ATOM 6339 N N . MET B 1 340 ? 40.232 -53.425 111.228 1.00 53.94 369 MET B N 1
ATOM 6340 C CA . MET B 1 340 ? 39.034 -53.707 110.450 1.00 54.48 369 MET B CA 1
ATOM 6341 C C . MET B 1 340 ? 37.797 -53.782 111.340 1.00 53.02 369 MET B C 1
ATOM 6342 O O . MET B 1 340 ? 36.737 -53.276 110.966 1.00 52.62 369 MET B O 1
ATOM 6347 N N . LEU B 1 341 ? 37.939 -54.404 112.512 1.00 51.40 370 LEU B N 1
ATOM 6348 C CA . LEU B 1 341 ? 36.821 -54.562 113.440 1.00 50.12 370 LEU B CA 1
ATOM 6349 C C . LEU B 1 341 ? 36.231 -53.212 113.831 1.00 50.86 370 LEU B C 1
ATOM 6350 O O . LEU B 1 341 ? 35.111 -52.882 113.440 1.00 51.12 370 LEU B O 1
ATOM 6355 N N . ASN B 1 342 ? 36.990 -52.430 114.589 1.00 51.37 371 ASN B N 1
ATOM 6356 C CA . ASN B 1 342 ? 36.477 -51.169 115.132 1.00 52.01 371 ASN B CA 1
ATOM 6357 C C . ASN B 1 342 ? 36.015 -50.201 114.047 1.00 50.08 371 ASN B C 1
ATOM 6358 O O . ASN B 1 342 ? 34.979 -49.555 114.189 1.00 49.72 371 ASN B O 1
ATOM 6363 N N . SER B 1 343 ? 36.784 -50.123 112.963 1.00 47.93 372 SER B N 1
ATOM 6364 C CA . SER B 1 343 ? 36.440 -49.279 111.822 1.00 46.15 372 SER B CA 1
ATOM 6365 C C . SER B 1 343 ? 35.011 -49.563 111.413 1.00 44.68 372 SER B C 1
ATOM 6366 O O . SER B 1 343 ? 34.193 -48.653 111.315 1.00 44.40 372 SER B O 1
ATOM 6369 N N . THR B 1 344 ? 34.722 -50.844 111.207 1.00 43.21 373 THR B N 1
ATOM 6370 C CA . THR B 1 344 ? 33.395 -51.297 110.817 1.00 42.33 373 THR B CA 1
ATOM 6371 C C . THR B 1 344 ? 32.361 -50.939 111.881 1.00 42.32 373 THR B C 1
ATOM 6372 O O . THR B 1 344 ? 31.306 -50.383 111.571 1.00 42.14 373 THR B O 1
ATOM 6376 N N . ALA B 1 345 ? 32.673 -51.262 113.133 1.00 42.50 374 ALA B N 1
ATOM 6377 C CA . ALA B 1 345 ? 31.778 -50.970 114.248 1.00 42.83 374 ALA B CA 1
ATOM 6378 C C . ALA B 1 345 ? 31.520 -49.471 114.321 1.00 43.15 374 ALA B C 1
ATOM 6379 O O . ALA B 1 345 ? 30.379 -49.015 114.187 1.00 42.51 374 ALA B O 1
ATOM 6381 N N . THR B 1 346 ? 32.599 -48.718 114.511 1.00 43.93 375 THR B N 1
ATOM 6382 C CA . THR B 1 346 ? 32.529 -47.265 114.596 1.00 44.92 375 THR B CA 1
ATOM 6383 C C . THR B 1 346 ? 31.698 -46.719 113.446 1.00 46.07 375 THR B C 1
ATOM 6384 O O . THR B 1 346 ? 30.676 -46.065 113.659 1.00 45.98 375 THR B O 1
ATOM 6388 N N . ILE B 1 347 ? 32.128 -47.022 112.228 1.00 47.73 376 ILE B N 1
ATOM 6389 C CA . ILE B 1 347 ? 31.366 -46.660 111.045 1.00 49.25 376 ILE B CA 1
ATOM 6390 C C . ILE B 1 347 ? 29.887 -46.926 111.284 1.00 51.85 376 ILE B C 1
ATOM 6391 O O . ILE B 1 347 ? 29.057 -46.031 111.124 1.00 51.99 376 ILE B O 1
ATOM 6396 N N . PHE B 1 348 ? 29.562 -48.151 111.683 1.00 55.12 377 PHE B N 1
ATOM 6397 C CA . PHE B 1 348 ? 28.170 -48.520 111.884 1.00 58.17 377 PHE B CA 1
ATOM 6398 C C . PHE B 1 348 ? 27.520 -47.656 112.958 1.00 59.65 377 PHE B C 1
ATOM 6399 O O . PHE B 1 348 ? 26.585 -46.897 112.684 1.00 59.99 377 PHE B O 1
ATOM 6407 N N . THR B 1 349 ? 28.026 -47.775 114.180 1.00 61.46 378 THR B N 1
ATOM 6408 C CA . THR B 1 349 ? 27.425 -47.098 115.328 1.00 62.85 378 THR B CA 1
ATOM 6409 C C . THR B 1 349 ? 27.233 -45.604 115.101 1.00 63.53 378 THR B C 1
ATOM 6410 O O . THR B 1 349 ? 26.312 -45.004 115.655 1.00 63.50 378 THR B O 1
ATOM 6414 N N . MET B 1 350 ? 28.102 -45.002 114.296 1.00 64.49 379 MET B N 1
ATOM 6415 C CA . MET B 1 350 ? 27.984 -43.585 113.993 1.00 65.21 379 MET B CA 1
ATOM 6416 C C . MET B 1 350 ? 26.985 -43.342 112.872 1.00 65.80 379 MET B C 1
ATOM 6417 O O . MET B 1 350 ? 25.894 -42.821 113.088 1.00 66.55 379 MET B O 1
ATOM 6422 N N . ASP B 1 351 ? 27.354 -43.760 111.673 1.00 65.99 380 ASP B N 1
ATOM 6423 C CA . ASP B 1 351 ? 26.702 -43.273 110.462 1.00 66.05 380 ASP B CA 1
ATOM 6424 C C . ASP B 1 351 ? 25.373 -43.969 110.200 1.00 65.66 380 ASP B C 1
ATOM 6425 O O . ASP B 1 351 ? 24.582 -43.513 109.374 1.00 65.11 380 ASP B O 1
ATOM 6430 N N . ILE B 1 352 ? 25.139 -45.069 110.912 1.00 65.63 381 ILE B N 1
ATOM 6431 C CA . ILE B 1 352 ? 23.872 -45.783 110.854 1.00 65.84 381 ILE B CA 1
ATOM 6432 C C . ILE B 1 352 ? 23.086 -45.531 112.124 1.00 67.64 381 ILE B C 1
ATOM 6433 O O . ILE B 1 352 ? 21.955 -45.046 112.078 1.00 68.36 381 ILE B O 1
ATOM 6438 N N . TYR B 1 353 ? 23.699 -45.860 113.257 1.00 69.23 382 TYR B N 1
ATOM 6439 C CA . TYR B 1 353 ? 23.007 -45.809 114.539 1.00 70.73 382 TYR B CA 1
ATOM 6440 C C . TYR B 1 353 ? 22.882 -44.389 115.081 1.00 68.96 382 TYR B C 1
ATOM 6441 O O . TYR B 1 353 ? 21.814 -43.999 115.549 1.00 68.18 382 TYR B O 1
ATOM 6450 N N . LYS B 1 354 ? 23.967 -43.621 115.021 1.00 67.62 383 LYS B N 1
ATOM 6451 C CA . LYS B 1 354 ? 23.946 -42.250 115.526 1.00 66.62 383 LYS B CA 1
ATOM 6452 C C . LYS B 1 354 ? 23.166 -41.327 114.593 1.00 67.48 383 LYS B C 1
ATOM 6453 O O . LYS B 1 354 ? 22.271 -40.615 115.030 1.00 67.85 383 LYS B O 1
ATOM 6459 N N . GLU B 1 355 ? 23.484 -41.334 113.308 1.00 68.34 384 GLU B N 1
ATOM 6460 C CA . GLU B 1 355 ? 22.858 -40.364 112.413 1.00 69.11 384 GLU B CA 1
ATOM 6461 C C . GLU B 1 355 ? 21.408 -40.712 112.057 1.00 69.50 384 GLU B C 1
ATOM 6462 O O . GLU B 1 355 ? 20.603 -39.802 111.852 1.00 69.14 384 GLU B O 1
ATOM 6468 N N . TYR B 1 356 ? 21.067 -42.003 112.005 1.00 70.42 385 TYR B N 1
ATOM 6469 C CA . TYR B 1 356 ? 19.720 -42.416 111.567 1.00 71.60 385 TYR B CA 1
ATOM 6470 C C . TYR B 1 356 ? 18.850 -43.175 112.579 1.00 72.15 385 TYR B C 1
ATOM 6471 O O . TYR B 1 356 ? 17.625 -43.082 112.504 1.00 72.19 385 TYR B O 1
ATOM 6480 N N . ILE B 1 357 ? 19.446 -43.907 113.517 1.00 73.08 386 ILE B N 1
ATOM 6481 C CA . ILE B 1 357 ? 18.645 -44.643 114.509 1.00 73.85 386 ILE B CA 1
ATOM 6482 C C . ILE B 1 357 ? 18.264 -43.753 115.694 1.00 75.53 386 ILE B C 1
ATOM 6483 O O . ILE B 1 357 ? 17.095 -43.698 116.078 1.00 75.61 386 ILE B O 1
ATOM 6488 N N . SER B 1 358 ? 19.253 -43.075 116.272 1.00 77.47 387 SER B N 1
ATOM 6489 C CA . SER B 1 358 ? 19.010 -41.961 117.209 1.00 78.99 387 SER B CA 1
ATOM 6490 C C . SER B 1 358 ? 20.281 -41.119 117.330 1.00 80.44 387 SER B C 1
ATOM 6491 O O . SER B 1 358 ? 21.375 -41.658 117.214 1.00 81.02 387 SER B O 1
ATOM 6494 N N . PRO B 1 359 ? 20.144 -39.803 117.583 1.00 81.82 388 PRO B N 1
ATOM 6495 C CA . PRO B 1 359 ? 21.316 -38.918 117.561 1.00 82.48 388 PRO B CA 1
ATOM 6496 C C . PRO B 1 359 ? 22.246 -39.108 118.753 1.00 82.89 388 PRO B C 1
ATOM 6497 O O . PRO B 1 359 ? 23.459 -39.206 118.579 1.00 83.41 388 PRO B O 1
ATOM 6501 N N . ASP B 1 360 ? 21.673 -39.141 119.951 1.00 82.96 389 ASP B N 1
ATOM 6502 C CA . ASP B 1 360 ? 22.439 -39.327 121.174 1.00 82.78 389 ASP B CA 1
ATOM 6503 C C . ASP B 1 360 ? 21.780 -40.368 122.069 1.00 82.69 389 ASP B C 1
ATOM 6504 O O . ASP B 1 360 ? 20.688 -40.141 122.596 1.00 82.53 389 ASP B O 1
ATOM 6509 N N . SER B 1 361 ? 22.437 -41.517 122.204 1.00 82.59 390 SER B N 1
ATOM 6510 C CA . SER B 1 361 ? 22.274 -42.360 123.386 1.00 82.51 390 SER B CA 1
ATOM 6511 C C . SER B 1 361 ? 23.164 -41.727 124.459 1.00 82.59 390 SER B C 1
ATOM 6512 O O . SER B 1 361 ? 22.753 -41.536 125.612 1.00 82.70 390 SER B O 1
ATOM 6515 N N . GLY B 1 362 ? 24.390 -41.405 124.042 1.00 82.59 391 GLY B N 1
ATOM 6516 C CA . GLY B 1 362 ? 25.356 -40.658 124.849 1.00 82.69 391 GLY B CA 1
ATOM 6517 C C . GLY B 1 362 ? 26.717 -40.689 124.175 1.00 82.76 391 GLY B C 1
ATOM 6518 O O . GLY B 1 362 ? 26.802 -40.762 122.949 1.00 82.61 391 GLY B O 1
ATOM 6519 N N . ASP B 1 363 ? 27.779 -40.598 124.972 1.00 83.04 392 ASP B N 1
ATOM 6520 C CA . ASP B 1 363 ? 29.126 -40.977 124.527 1.00 83.35 392 ASP B CA 1
ATOM 6521 C C . ASP B 1 363 ? 29.580 -42.257 125.255 1.00 83.80 392 ASP B C 1
ATOM 6522 O O . ASP B 1 363 ? 30.659 -42.783 124.968 1.00 84.06 392 ASP B O 1
ATOM 6527 N N . HIS B 1 364 ? 28.754 -42.748 126.188 1.00 84.03 393 HIS B N 1
ATOM 6528 C CA . HIS B 1 364 ? 29.029 -43.987 126.937 1.00 84.20 393 HIS B CA 1
ATOM 6529 C C . HIS B 1 364 ? 28.327 -45.199 126.305 1.00 81.61 393 HIS B C 1
ATOM 6530 O O . HIS B 1 364 ? 28.988 -46.175 125.943 1.00 81.67 393 HIS B O 1
ATOM 6537 N N . LYS B 1 365 ? 26.999 -45.136 126.177 1.00 78.32 394 LYS B N 1
ATOM 6538 C CA . LYS B 1 365 ? 26.230 -46.172 125.456 1.00 75.33 394 LYS B CA 1
ATOM 6539 C C . LYS B 1 365 ? 26.650 -46.272 123.983 1.00 73.43 394 LYS B C 1
ATOM 6540 O O . LYS B 1 365 ? 26.470 -47.319 123.362 1.00 73.02 394 LYS B O 1
ATOM 6546 N N . LEU B 1 366 ? 27.190 -45.179 123.436 1.00 71.15 395 LEU B N 1
ATOM 6547 C CA . LEU B 1 366 ? 27.806 -45.168 122.096 1.00 69.37 395 LEU B CA 1
ATOM 6548 C C . LEU B 1 366 ? 28.952 -46.175 121.980 1.00 68.44 395 LEU B C 1
ATOM 6549 O O . LEU B 1 366 ? 29.038 -46.917 120.998 1.00 67.93 395 LEU B O 1
ATOM 6554 N N . VAL B 1 367 ? 29.831 -46.183 122.981 1.00 67.81 396 VAL B N 1
ATOM 6555 C CA . VAL B 1 367 ? 30.983 -47.090 122.994 1.00 67.49 396 VAL B CA 1
ATOM 6556 C C . VAL B 1 367 ? 30.542 -48.507 123.371 1.00 69.44 396 VAL B C 1
ATOM 6557 O O . VAL B 1 367 ? 31.012 -49.475 122.773 1.00 69.40 396 VAL B O 1
ATOM 6561 N N . ASN B 1 368 ? 29.634 -48.617 124.348 1.00 71.80 397 ASN B N 1
ATOM 6562 C CA . ASN B 1 368 ? 29.031 -49.907 124.739 1.00 73.97 397 ASN B CA 1
ATOM 6563 C C . ASN B 1 368 ? 28.381 -50.579 123.523 1.00 74.41 397 ASN B C 1
ATOM 6564 O O . ASN B 1 368 ? 28.724 -51.712 123.174 1.00 74.77 397 ASN B O 1
ATOM 6569 N N . VAL B 1 369 ? 27.468 -49.857 122.873 1.00 74.70 398 VAL B N 1
ATOM 6570 C CA . VAL B 1 369 ? 26.844 -50.304 121.616 1.00 74.77 398 VAL B CA 1
ATOM 6571 C C . VAL B 1 369 ? 27.844 -50.293 120.443 1.00 74.46 398 VAL B C 1
ATOM 6572 O O . VAL B 1 369 ? 27.641 -50.985 119.447 1.00 74.30 398 VAL B O 1
ATOM 6576 N N . GLY B 1 370 ? 28.918 -49.514 120.576 1.00 74.07 399 GLY B N 1
ATOM 6577 C CA . GLY B 1 370 ? 29.992 -49.448 119.577 1.00 73.87 399 GLY B CA 1
ATOM 6578 C C . GLY B 1 370 ? 30.859 -50.693 119.470 1.00 73.34 399 GLY B C 1
ATOM 6579 O O . GLY B 1 370 ? 31.229 -51.101 118.367 1.00 73.53 399 GLY B O 1
ATOM 6580 N N . ARG B 1 371 ? 31.193 -51.296 120.609 1.00 72.47 400 ARG B N 1
ATOM 6581 C CA . ARG B 1 371 ? 31.937 -52.564 120.610 1.00 71.96 400 ARG B CA 1
ATOM 6582 C C . ARG B 1 371 ? 31.025 -53.788 120.770 1.00 69.65 400 ARG B C 1
ATOM 6583 O O . ARG B 1 371 ? 31.494 -54.875 121.107 1.00 69.29 400 ARG B O 1
ATOM 6591 N N . THR B 1 372 ? 29.729 -53.608 120.513 1.00 67.30 401 THR B N 1
ATOM 6592 C CA . THR B 1 372 ? 28.779 -54.722 120.416 1.00 65.54 401 THR B CA 1
ATOM 6593 C C . THR B 1 372 ? 28.746 -55.271 118.995 1.00 64.02 401 THR B C 1
ATOM 6594 O O . THR B 1 372 ? 29.005 -56.457 118.766 1.00 64.23 401 THR B O 1
ATOM 6598 N N . ALA B 1 373 ? 28.413 -54.398 118.046 1.00 61.66 402 ALA B N 1
ATOM 6599 C CA . ALA B 1 373 ? 28.452 -54.740 116.627 1.00 59.58 402 ALA B CA 1
ATOM 6600 C C . ALA B 1 373 ? 29.796 -55.389 116.290 1.00 57.92 402 ALA B C 1
ATOM 6601 O O . ALA B 1 373 ? 29.853 -56.336 115.505 1.00 57.99 402 ALA B O 1
ATOM 6603 N N . ALA B 1 374 ? 30.864 -54.878 116.906 1.00 55.77 403 ALA B N 1
ATOM 6604 C CA . ALA B 1 374 ? 32.216 -55.434 116.771 1.00 54.13 403 ALA B CA 1
ATOM 6605 C C . ALA B 1 374 ? 32.247 -56.956 116.863 1.00 52.89 403 ALA B C 1
ATOM 6606 O O . ALA B 1 374 ? 32.957 -57.614 116.105 1.00 53.12 403 ALA B O 1
ATOM 6608 N N . VAL B 1 375 ? 31.471 -57.506 117.790 1.00 51.36 404 VAL B N 1
ATOM 6609 C CA . VAL B 1 375 ? 31.394 -58.950 117.976 1.00 50.02 404 VAL B CA 1
ATOM 6610 C C . VAL B 1 375 ? 30.392 -59.585 117.022 1.00 49.55 404 VAL B C 1
ATOM 6611 O O . VAL B 1 375 ? 30.712 -60.576 116.367 1.00 49.50 404 VAL B O 1
ATOM 6615 N N . VAL B 1 376 ? 29.186 -59.017 116.949 1.00 49.04 405 VAL B N 1
ATOM 6616 C CA . VAL B 1 376 ? 28.163 -59.452 115.979 1.00 48.97 405 VAL B CA 1
ATOM 6617 C C . VAL B 1 376 ? 28.759 -59.564 114.568 1.00 48.69 405 VAL B C 1
ATOM 6618 O O . VAL B 1 376 ? 28.375 -60.432 113.777 1.00 48.78 405 VAL B O 1
ATOM 6622 N N . ALA B 1 377 ? 29.694 -58.671 114.262 1.00 48.09 406 ALA B N 1
ATOM 6623 C CA . ALA B 1 377 ? 30.518 -58.806 113.079 1.00 47.56 406 ALA B CA 1
ATOM 6624 C C . ALA B 1 377 ? 31.409 -60.025 113.253 1.00 47.24 406 ALA B C 1
ATOM 6625 O O . ALA B 1 377 ? 31.187 -61.055 112.622 1.00 47.29 406 ALA B O 1
ATOM 6627 N N . LEU B 1 378 ? 32.386 -59.912 114.147 1.00 46.66 407 LEU B N 1
ATOM 6628 C CA . LEU B 1 378 ? 33.402 -60.947 114.335 1.00 45.97 407 LEU B CA 1
ATOM 6629 C C . LEU B 1 378 ? 32.853 -62.368 114.232 1.00 46.95 407 LEU B C 1
ATOM 6630 O O . LEU B 1 378 ? 33.468 -63.228 113.606 1.00 46.93 407 LEU B O 1
ATOM 6635 N N . ILE B 1 379 ? 31.706 -62.608 114.854 1.00 48.16 408 ILE B N 1
ATOM 6636 C CA . ILE B 1 379 ? 31.102 -63.941 114.859 1.00 49.46 408 ILE B CA 1
ATOM 6637 C C . ILE B 1 379 ? 30.667 -64.384 113.468 1.00 49.47 408 ILE B C 1
ATOM 6638 O O . ILE B 1 379 ? 30.847 -65.544 113.107 1.00 49.81 408 ILE B O 1
ATOM 6643 N N . ILE B 1 380 ? 30.100 -63.458 112.699 1.00 49.59 409 ILE B N 1
ATOM 6644 C CA . ILE B 1 380 ? 29.718 -63.729 111.314 1.00 49.73 409 ILE B CA 1
ATOM 6645 C C . ILE B 1 380 ? 30.972 -63.949 110.477 1.00 50.06 409 ILE B C 1
ATOM 6646 O O . ILE B 1 380 ? 31.050 -64.902 109.700 1.00 49.87 409 ILE B O 1
ATOM 6651 N N . ALA B 1 381 ? 31.949 -63.063 110.650 1.00 50.57 410 ALA B N 1
ATOM 6652 C CA . ALA B 1 381 ? 33.276 -63.239 110.075 1.00 50.97 410 ALA B CA 1
ATOM 6653 C C . ALA B 1 381 ? 33.805 -64.635 110.370 1.00 51.37 410 ALA B C 1
ATOM 6654 O O . ALA B 1 381 ? 34.309 -65.300 109.481 1.00 51.63 410 ALA B O 1
ATOM 6656 N N . CYS B 1 382 ? 33.670 -65.071 111.618 1.00 51.70 411 CYS B N 1
ATOM 6657 C CA . CYS B 1 382 ? 34.073 -66.423 112.026 1.00 52.03 411 CYS B CA 1
ATOM 6658 C C . CYS B 1 382 ? 33.159 -67.524 111.513 1.00 51.76 411 CYS B C 1
ATOM 6659 O O . CYS B 1 382 ? 33.583 -68.668 111.373 1.00 51.13 411 CYS B O 1
ATOM 6662 N N . LEU B 1 383 ? 31.901 -67.182 111.266 1.00 51.95 412 LEU B N 1
ATOM 6663 C CA . LEU B 1 383 ? 30.910 -68.151 110.810 1.00 52.36 412 LEU B CA 1
ATOM 6664 C C . LEU B 1 383 ? 31.185 -68.520 109.359 1.00 51.87 412 LEU B C 1
ATOM 6665 O O . LEU B 1 383 ? 31.249 -69.695 108.997 1.00 52.16 412 LEU B O 1
ATOM 6670 N N . ILE B 1 384 ? 31.343 -67.493 108.537 1.00 51.20 413 ILE B N 1
ATOM 6671 C CA . ILE B 1 384 ? 31.620 -67.665 107.118 1.00 50.51 413 ILE B CA 1
ATOM 6672 C C . ILE B 1 384 ? 33.122 -67.765 106.844 1.00 51.19 413 ILE B C 1
ATOM 6673 O O . ILE B 1 384 ? 33.531 -68.125 105.740 1.00 51.05 413 ILE B O 1
ATOM 6678 N N . ALA B 1 385 ? 33.933 -67.454 107.855 1.00 52.13 414 ALA B N 1
ATOM 6679 C CA . ALA B 1 385 ? 35.399 -67.516 107.745 1.00 53.11 414 ALA B CA 1
ATOM 6680 C C . ALA B 1 385 ? 35.909 -68.803 107.089 1.00 54.08 414 ALA B C 1
ATOM 6681 O O . ALA B 1 385 ? 36.608 -68.748 106.071 1.00 54.19 414 ALA B O 1
ATOM 6683 N N . PRO B 1 386 ? 35.550 -69.966 107.661 1.00 55.37 415 PRO B N 1
ATOM 6684 C CA . PRO B 1 386 ? 36.076 -71.242 107.174 1.00 56.15 415 PRO B CA 1
ATOM 6685 C C . PRO B 1 386 ? 35.672 -71.625 105.744 1.00 56.91 415 PRO B C 1
ATOM 6686 O O . PRO B 1 386 ? 36.321 -72.468 105.133 1.00 57.06 415 PRO B O 1
ATOM 6690 N N . MET B 1 387 ? 34.627 -71.007 105.210 1.00 57.69 416 MET B N 1
ATOM 6691 C CA . MET B 1 387 ? 34.086 -71.426 103.922 1.00 58.48 416 MET B CA 1
ATOM 6692 C C . MET B 1 387 ? 35.022 -71.183 102.748 1.00 56.75 416 MET B C 1
ATOM 6693 O O . MET B 1 387 ? 34.766 -71.670 101.647 1.00 56.33 416 MET B O 1
ATOM 6698 N N . LEU B 1 388 ? 36.098 -70.435 102.976 1.00 55.00 417 LEU B N 1
ATOM 6699 C CA . LEU B 1 388 ? 37.052 -70.110 101.913 1.00 53.35 417 LEU B CA 1
ATOM 6700 C C . LEU B 1 388 ? 38.137 -71.180 101.725 1.00 52.78 417 LEU B C 1
ATOM 6701 O O . LEU B 1 388 ? 39.055 -71.004 100.916 1.00 53.24 417 LEU B O 1
ATOM 6706 N N . GLY B 1 389 ? 38.024 -72.286 102.461 1.00 51.66 418 GLY B N 1
ATOM 6707 C CA . GLY B 1 389 ? 38.947 -73.420 102.331 1.00 50.42 418 GLY B CA 1
ATOM 6708 C C . GLY B 1 389 ? 38.771 -74.189 101.033 1.00 49.19 418 GLY B C 1
ATOM 6709 O O . GLY B 1 389 ? 39.661 -74.950 100.621 1.00 49.05 418 GLY B O 1
ATOM 6710 N N . GLY B 1 390 ? 37.612 -73.997 100.404 1.00 47.62 419 GLY B N 1
ATOM 6711 C CA . GLY B 1 390 ? 37.346 -74.501 99.057 1.00 46.25 419 GLY B CA 1
ATOM 6712 C C . GLY B 1 390 ? 37.525 -73.418 98.005 1.00 44.77 419 GLY B C 1
ATOM 6713 O O . GLY B 1 390 ? 36.688 -73.265 97.109 1.00 44.96 419 GLY B O 1
ATOM 6714 N N . ILE B 1 391 ? 38.611 -72.658 98.132 1.00 42.73 420 ILE B N 1
ATOM 6715 C CA . ILE B 1 391 ? 38.969 -71.641 97.159 1.00 40.95 420 ILE B CA 1
ATOM 6716 C C . ILE B 1 391 ? 40.455 -71.698 96.935 1.00 39.98 420 ILE B C 1
ATOM 6717 O O . ILE B 1 391 ? 41.220 -71.994 97.865 1.00 40.14 420 ILE B O 1
ATOM 6722 N N . GLY B 1 392 ? 40.848 -71.403 95.696 1.00 38.51 421 GLY B N 1
ATOM 6723 C CA . GLY B 1 392 ? 42.247 -71.474 95.272 1.00 37.23 421 GLY B CA 1
ATOM 6724 C C . GLY B 1 392 ? 43.096 -70.334 95.806 1.00 36.08 421 GLY B C 1
ATOM 6725 O O . GLY B 1 392 ? 44.099 -70.562 96.508 1.00 35.60 421 GLY B O 1
ATOM 6726 N N . GLN B 1 393 ? 42.693 -69.112 95.453 1.00 34.97 422 GLN B N 1
ATOM 6727 C CA . GLN B 1 393 ? 43.379 -67.889 95.886 1.00 34.48 422 GLN B CA 1
ATOM 6728 C C . GLN B 1 393 ? 42.374 -66.958 96.550 1.00 33.10 422 GLN B C 1
ATOM 6729 O O . GLN B 1 393 ? 41.461 -66.439 95.903 1.00 33.28 422 GLN B O 1
ATOM 6735 N N . ALA B 1 394 ? 42.529 -66.758 97.848 1.00 31.28 423 ALA B N 1
ATOM 6736 C CA . ALA B 1 394 ? 41.708 -65.796 98.545 1.00 29.94 423 ALA B CA 1
ATOM 6737 C C . ALA B 1 394 ? 41.923 -64.444 97.889 1.00 28.75 423 ALA B C 1
ATOM 6738 O O . ALA B 1 394 ? 40.969 -63.705 97.628 1.00 27.97 423 ALA B O 1
ATOM 6740 N N . PHE B 1 395 ? 43.190 -64.144 97.604 1.00 27.69 424 PHE B N 1
ATOM 6741 C CA . PHE B 1 395 ? 43.564 -62.869 97.001 1.00 26.87 424 PHE B CA 1
ATOM 6742 C C . PHE B 1 395 ? 42.680 -62.456 95.823 1.00 26.91 424 PHE B C 1
ATOM 6743 O O . PHE B 1 395 ? 42.295 -61.295 95.724 1.00 25.91 424 PHE B O 1
ATOM 6751 N N . GLN B 1 396 ? 42.362 -63.404 94.941 1.00 27.21 425 GLN B N 1
ATOM 6752 C CA . GLN B 1 396 ? 41.475 -63.112 93.813 1.00 27.58 425 GLN B CA 1
ATOM 6753 C C . GLN B 1 396 ? 40.002 -62.994 94.229 1.00 27.70 425 GLN B C 1
ATOM 6754 O O . GLN B 1 396 ? 39.246 -62.274 93.590 1.00 28.11 425 GLN B O 1
ATOM 6760 N N . TYR B 1 397 ? 39.606 -63.687 95.296 1.00 27.69 426 TYR B N 1
ATOM 6761 C CA . TYR B 1 397 ? 38.280 -63.497 95.908 1.00 27.69 426 TYR B CA 1
ATOM 6762 C C . TYR B 1 397 ? 38.108 -62.078 96.456 1.00 26.90 426 TYR B C 1
ATOM 6763 O O . TYR B 1 397 ? 37.108 -61.394 96.191 1.00 26.49 426 TYR B O 1
ATOM 6772 N N . ILE B 1 398 ? 39.094 -61.662 97.238 1.00 26.06 427 ILE B N 1
ATOM 6773 C CA . ILE B 1 398 ? 39.135 -60.315 97.792 1.00 25.58 427 ILE B CA 1
ATOM 6774 C C . ILE B 1 398 ? 39.078 -59.254 96.700 1.00 24.63 427 ILE B C 1
ATOM 6775 O O . ILE B 1 398 ? 38.243 -58.346 96.741 1.00 24.86 427 ILE B O 1
ATOM 6780 N N . GLN B 1 399 ? 39.970 -59.389 95.721 1.00 23.49 428 GLN B N 1
ATOM 6781 C CA . GLN B 1 399 ? 40.112 -58.391 94.675 1.00 22.46 428 GLN B CA 1
ATOM 6782 C C . GLN B 1 399 ? 38.875 -58.338 93.823 1.00 22.37 428 GLN B C 1
ATOM 6783 O O . GLN B 1 399 ? 38.440 -57.253 93.417 1.00 20.63 428 GLN B O 1
ATOM 6789 N N . GLU B 1 400 ? 38.289 -59.503 93.585 1.00 23.20 429 GLU B N 1
ATOM 6790 C CA . GLU B 1 400 ? 37.117 -59.604 92.716 1.00 24.85 429 GLU B CA 1
ATOM 6791 C C . GLU B 1 400 ? 35.894 -58.899 93.253 1.00 24.76 429 GLU B C 1
ATOM 6792 O O . GLU B 1 400 ? 35.161 -58.239 92.492 1.00 24.98 429 GLU B O 1
ATOM 6798 N N . TYR B 1 401 ? 35.674 -59.073 94.555 1.00 24.39 430 TYR B N 1
ATOM 6799 C CA . TYR B 1 401 ? 34.386 -58.770 95.160 1.00 23.95 430 TYR B CA 1
ATOM 6800 C C . TYR B 1 401 ? 34.233 -57.356 95.723 1.00 23.37 430 TYR B C 1
ATOM 6801 O O . TYR B 1 401 ? 33.126 -56.800 95.711 1.00 22.89 430 TYR B O 1
ATOM 6810 N N . THR B 1 402 ? 35.325 -56.749 96.172 1.00 22.94 431 THR B N 1
ATOM 6811 C CA . THR B 1 402 ? 35.303 -55.292 96.384 1.00 23.62 431 THR B CA 1
ATOM 6812 C C . THR B 1 402 ? 35.067 -54.604 95.020 1.00 23.47 431 THR B C 1
ATOM 6813 O O . THR B 1 402 ? 34.539 -53.489 94.938 1.00 22.51 431 THR B O 1
ATOM 6817 N N . GLY B 1 403 ? 35.471 -55.309 93.957 1.00 24.16 432 GLY B N 1
ATOM 6818 C CA . GLY B 1 403 ? 35.132 -54.953 92.584 1.00 24.88 432 GLY B CA 1
ATOM 6819 C C . GLY B 1 403 ? 33.648 -54.811 92.308 1.00 25.50 432 GLY B C 1
ATOM 6820 O O . GLY B 1 403 ? 33.285 -54.286 91.256 1.00 25.97 432 GLY B O 1
ATOM 6821 N N . LEU B 1 404 ? 32.800 -55.296 93.230 1.00 25.61 433 LEU B N 1
ATOM 6822 C CA . LEU B 1 404 ? 31.345 -55.082 93.168 1.00 25.59 433 LEU B CA 1
ATOM 6823 C C . LEU B 1 404 ? 30.975 -53.667 93.587 1.00 26.62 433 LEU B C 1
ATOM 6824 O O . LEU B 1 404 ? 30.030 -53.052 93.053 1.00 27.51 433 LEU B O 1
ATOM 6829 N N . VAL B 1 405 ? 31.721 -53.144 94.546 1.00 27.07 434 VAL B N 1
ATOM 6830 C CA . VAL B 1 405 ? 31.356 -51.893 95.169 1.00 27.16 434 VAL B CA 1
ATOM 6831 C C . VAL B 1 405 ? 32.336 -50.779 94.766 1.00 26.17 434 VAL B C 1
ATOM 6832 O O . VAL B 1 405 ? 31.906 -49.682 94.370 1.00 26.42 434 VAL B O 1
ATOM 6836 N N . SER B 1 406 ? 33.634 -51.093 94.799 1.00 24.61 435 SER B N 1
ATOM 6837 C CA . SER B 1 406 ? 34.701 -50.100 94.578 1.00 23.31 435 SER B CA 1
ATOM 6838 C C . SER B 1 406 ? 34.516 -49.214 93.334 1.00 21.82 435 SER B C 1
ATOM 6839 O O . SER B 1 406 ? 34.786 -48.010 93.403 1.00 21.55 435 SER B O 1
ATOM 6842 N N . PRO B 1 407 ? 34.029 -49.789 92.207 1.00 19.93 436 PRO B N 1
ATOM 6843 C CA . PRO B 1 407 ? 33.942 -48.968 90.995 1.00 19.13 436 PRO B CA 1
ATOM 6844 C C . PRO B 1 407 ? 32.887 -47.869 91.094 1.00 18.85 436 PRO B C 1
ATOM 6845 O O . PRO B 1 407 ? 33.139 -46.715 90.697 1.00 18.90 436 PRO B O 1
ATOM 6849 N N . GLY B 1 408 ? 31.713 -48.247 91.609 1.00 18.52 437 GLY B N 1
ATOM 6850 C CA . GLY B 1 408 ? 30.616 -47.308 91.784 1.00 18.33 437 GLY B CA 1
ATOM 6851 C C . GLY B 1 408 ? 30.937 -46.235 92.796 1.00 18.29 437 GLY B C 1
ATOM 6852 O O . GLY B 1 408 ? 30.603 -45.067 92.591 1.00 18.35 437 GLY B O 1
ATOM 6853 N N . ILE B 1 409 ? 31.591 -46.622 93.887 1.00 18.27 438 ILE B N 1
ATOM 6854 C CA . ILE B 1 409 ? 31.890 -45.661 94.960 1.00 18.47 438 ILE B CA 1
ATOM 6855 C C . ILE B 1 409 ? 33.234 -44.980 94.730 1.00 18.15 438 ILE B C 1
ATOM 6856 O O . ILE B 1 409 ? 33.593 -44.062 95.445 1.00 18.07 438 ILE B O 1
ATOM 6861 N N . LEU B 1 410 ? 33.966 -45.437 93.724 1.00 18.37 439 LEU B N 1
ATOM 6862 C CA . LEU B 1 410 ? 35.085 -44.669 93.215 1.00 18.73 439 LEU B CA 1
ATOM 6863 C C . LEU B 1 410 ? 34.513 -43.609 92.285 1.00 20.32 439 LEU B C 1
ATOM 6864 O O . LEU B 1 410 ? 34.831 -42.431 92.427 1.00 20.30 439 LEU B O 1
ATOM 6869 N N . ALA B 1 411 ? 33.664 -44.024 91.342 1.00 22.51 440 ALA B N 1
ATOM 6870 C CA . ALA B 1 411 ? 33.059 -43.089 90.385 1.00 24.30 440 ALA B CA 1
ATOM 6871 C C . ALA B 1 411 ? 32.542 -41.866 91.122 1.00 25.91 440 ALA B C 1
ATOM 6872 O O . ALA B 1 411 ? 32.733 -40.728 90.686 1.00 26.75 440 ALA B O 1
ATOM 6874 N N . VAL B 1 412 ? 31.892 -42.116 92.256 1.00 27.43 441 VAL B N 1
ATOM 6875 C CA . VAL B 1 412 ? 31.413 -41.047 93.144 1.00 27.97 441 VAL B CA 1
ATOM 6876 C C . VAL B 1 412 ? 32.556 -40.136 93.566 1.00 28.09 441 VAL B C 1
ATOM 6877 O O . VAL B 1 412 ? 32.495 -38.923 93.387 1.00 28.45 441 VAL B O 1
ATOM 6881 N N . PHE B 1 413 ? 33.605 -40.734 94.111 1.00 28.18 442 PHE B N 1
ATOM 6882 C CA . PHE B 1 413 ? 34.734 -39.969 94.601 1.00 28.43 442 PHE B CA 1
ATOM 6883 C C . PHE B 1 413 ? 35.391 -39.115 93.545 1.00 26.86 442 PHE B C 1
ATOM 6884 O O . PHE B 1 413 ? 35.578 -37.928 93.771 1.00 26.68 442 PHE B O 1
ATOM 6892 N N . LEU B 1 414 ? 35.753 -39.711 92.408 1.00 25.08 443 LEU B N 1
ATOM 6893 C CA . LEU B 1 414 ? 36.479 -38.983 91.356 1.00 23.54 443 LEU B CA 1
ATOM 6894 C C . LEU B 1 414 ? 35.730 -37.736 90.961 1.00 23.85 443 LEU B C 1
ATOM 6895 O O . LEU B 1 414 ? 36.277 -36.625 90.962 1.00 23.81 443 LEU B O 1
ATOM 6900 N N . LEU B 1 415 ? 34.463 -37.928 90.631 1.00 24.02 444 LEU B N 1
ATOM 6901 C CA . LEU B 1 415 ? 33.616 -36.813 90.240 1.00 24.41 444 LEU B CA 1
ATOM 6902 C C . LEU B 1 415 ? 33.423 -35.806 91.375 1.00 24.98 444 LEU B C 1
ATOM 6903 O O . LEU B 1 415 ? 33.449 -34.593 91.143 1.00 25.45 444 LEU B O 1
ATOM 6908 N N . GLY B 1 416 ? 33.237 -36.309 92.592 1.00 25.53 445 GLY B N 1
ATOM 6909 C CA . GLY B 1 416 ? 33.189 -35.449 93.776 1.00 26.13 445 GLY B CA 1
ATOM 6910 C C . GLY B 1 416 ? 34.413 -34.556 93.858 1.00 26.61 445 GLY B C 1
ATOM 6911 O O . GLY B 1 416 ? 34.310 -33.338 93.753 1.00 26.61 445 GLY B O 1
ATOM 6912 N N . LEU B 1 417 ? 35.580 -35.172 94.023 1.00 27.13 446 LEU B N 1
ATOM 6913 C CA . LEU B 1 417 ? 36.844 -34.437 94.018 1.00 27.68 446 LEU B CA 1
ATOM 6914 C C . LEU B 1 417 ? 36.932 -33.473 92.839 1.00 28.12 446 LEU B C 1
ATOM 6915 O O . LEU B 1 417 ? 37.117 -32.279 93.013 1.00 28.64 446 LEU B O 1
ATOM 6920 N N . PHE B 1 418 ? 36.779 -33.997 91.634 1.00 28.52 447 PHE B N 1
ATOM 6921 C CA . PHE B 1 418 ? 37.252 -33.280 90.460 1.00 29.13 447 PHE B CA 1
ATOM 6922 C C . PHE B 1 418 ? 36.193 -32.598 89.612 1.00 29.10 447 PHE B C 1
ATOM 6923 O O . PHE B 1 418 ? 36.532 -31.809 88.728 1.00 28.86 447 PHE B O 1
ATOM 6931 N N . TRP B 1 419 ? 34.921 -32.897 89.860 1.00 29.61 448 TRP B N 1
ATOM 6932 C CA . TRP B 1 419 ? 33.856 -32.329 89.038 1.00 30.61 448 TRP B CA 1
ATOM 6933 C C . TRP B 1 419 ? 32.835 -31.565 89.846 1.00 31.85 448 TRP B C 1
ATOM 6934 O O . TRP B 1 419 ? 31.933 -32.138 90.453 1.00 32.03 448 TRP B O 1
ATOM 6945 N N . LYS B 1 420 ? 32.986 -30.250 89.806 1.00 33.28 449 LYS B N 1
ATOM 6946 C CA . LYS B 1 420 ? 32.155 -29.329 90.573 1.00 34.44 449 LYS B CA 1
ATOM 6947 C C . LYS B 1 420 ? 30.672 -29.331 90.190 1.00 33.76 449 LYS B C 1
ATOM 6948 O O . LYS B 1 420 ? 29.852 -28.787 90.923 1.00 34.16 449 LYS B O 1
ATOM 6954 N N . LYS B 1 421 ? 30.321 -29.950 89.071 1.00 32.98 450 LYS B N 1
ATOM 6955 C CA . LYS B 1 421 ? 28.913 -30.086 88.701 1.00 32.57 450 LYS B CA 1
ATOM 6956 C C . LYS B 1 421 ? 28.207 -31.237 89.424 1.00 31.77 450 LYS B C 1
ATOM 6957 O O . LYS B 1 421 ? 26.982 -31.281 89.483 1.00 31.06 450 LYS B O 1
ATOM 6963 N N . THR B 1 422 ? 28.971 -32.171 89.971 1.00 31.24 451 THR B N 1
ATOM 6964 C CA . THR B 1 422 ? 28.386 -33.376 90.545 1.00 30.80 451 THR B CA 1
ATOM 6965 C C . THR B 1 422 ? 27.438 -33.036 91.690 1.00 30.60 451 THR B C 1
ATOM 6966 O O . THR B 1 422 ? 27.723 -32.153 92.478 1.00 29.62 451 THR B O 1
ATOM 6970 N N . THR B 1 423 ? 26.316 -33.742 91.775 1.00 30.61 452 THR B N 1
ATOM 6971 C CA . THR B 1 423 ? 25.307 -33.457 92.789 1.00 30.30 452 THR B CA 1
ATOM 6972 C C . THR B 1 423 ? 25.030 -34.675 93.650 1.00 30.72 452 THR B C 1
ATOM 6973 O O . THR B 1 423 ? 25.249 -35.808 93.223 1.00 30.49 452 THR B O 1
ATOM 6977 N N . SER B 1 424 ? 24.549 -34.419 94.866 1.00 31.24 453 SER B N 1
ATOM 6978 C CA . SER B 1 424 ? 24.129 -35.471 95.789 1.00 31.84 453 SER B CA 1
ATOM 6979 C C . SER B 1 424 ? 23.144 -36.402 95.115 1.00 32.25 453 SER B C 1
ATOM 6980 O O . SER B 1 424 ? 23.242 -37.620 95.253 1.00 32.51 453 SER B O 1
ATOM 6983 N N . LYS B 1 425 ? 22.200 -35.815 94.381 1.00 32.59 454 LYS B N 1
ATOM 6984 C CA . LYS B 1 425 ? 21.191 -36.580 93.635 1.00 32.70 454 LYS B CA 1
ATOM 6985 C C . LYS B 1 425 ? 21.836 -37.578 92.678 1.00 32.88 454 LYS B C 1
ATOM 6986 O O . LYS B 1 425 ? 21.570 -38.779 92.739 1.00 33.12 454 LYS B O 1
ATOM 6988 N N . GLY B 1 426 ? 22.695 -37.064 91.803 1.00 32.76 455 GLY B N 1
ATOM 6989 C CA . GLY B 1 426 ? 23.425 -37.890 90.850 1.00 32.28 455 GLY B CA 1
ATOM 6990 C C . GLY B 1 426 ? 24.198 -38.970 91.571 1.00 31.60 455 GLY B C 1
ATOM 6991 O O . GLY B 1 426 ? 23.976 -40.153 91.335 1.00 31.99 455 GLY B O 1
ATOM 6992 N N . ALA B 1 427 ? 25.082 -38.549 92.474 1.00 30.67 456 ALA B N 1
ATOM 6993 C CA . ALA B 1 427 ? 25.877 -39.460 93.304 1.00 30.16 456 ALA B CA 1
ATOM 6994 C C . ALA B 1 427 ? 25.052 -40.642 93.767 1.00 30.13 456 ALA B C 1
ATOM 6995 O O . ALA B 1 427 ? 25.386 -41.800 93.481 1.00 30.48 456 ALA B O 1
ATOM 6997 N N . ILE B 1 428 ? 23.961 -40.329 94.464 1.00 29.91 457 ILE B N 1
ATOM 6998 C CA . ILE B 1 428 ? 23.082 -41.339 95.048 1.00 29.64 457 ILE B CA 1
ATOM 6999 C C . ILE B 1 428 ? 22.575 -42.361 94.026 1.00 29.05 457 ILE B C 1
ATOM 7000 O O . ILE B 1 428 ? 22.751 -43.574 94.205 1.00 28.96 457 ILE B O 1
ATOM 7005 N N . ILE B 1 429 ? 21.940 -41.872 92.965 1.00 28.38 458 ILE B N 1
ATOM 7006 C CA . ILE B 1 429 ? 21.436 -42.754 91.908 1.00 28.21 458 ILE B CA 1
ATOM 7007 C C . ILE B 1 429 ? 22.528 -43.672 91.375 1.00 28.44 458 ILE B C 1
ATOM 7008 O O . ILE B 1 429 ? 22.388 -44.902 91.396 1.00 28.25 458 ILE B O 1
ATOM 7013 N N . GLY B 1 430 ? 23.606 -43.054 90.894 1.00 28.68 459 GLY B N 1
ATOM 7014 C CA . GLY B 1 430 ? 24.672 -43.778 90.228 1.00 29.00 459 GLY B CA 1
ATOM 7015 C C . GLY B 1 430 ? 25.241 -44.902 91.065 1.00 28.78 459 GLY B C 1
ATOM 7016 O O . GLY B 1 430 ? 25.367 -46.034 90.597 1.00 29.15 459 GLY B O 1
ATOM 7017 N N . VAL B 1 431 ? 25.578 -44.589 92.309 1.00 28.20 460 VAL B N 1
ATOM 7018 C CA . VAL B 1 431 ? 26.235 -45.559 93.175 1.00 27.85 460 VAL B CA 1
ATOM 7019 C C . VAL B 1 431 ? 25.322 -46.743 93.469 1.00 27.67 460 VAL B C 1
ATOM 7020 O O . VAL B 1 431 ? 25.775 -47.892 93.511 1.00 28.03 460 VAL B O 1
ATOM 7024 N N . VAL B 1 432 ? 24.039 -46.458 93.657 1.00 27.24 461 VAL B N 1
ATOM 7025 C CA . VAL B 1 432 ? 23.048 -47.499 93.864 1.00 27.03 461 VAL B CA 1
ATOM 7026 C C . VAL B 1 432 ? 22.872 -48.323 92.615 1.00 26.14 461 VAL B C 1
ATOM 7027 O O . VAL B 1 432 ? 22.921 -49.546 92.662 1.00 26.43 461 VAL B O 1
ATOM 7031 N N . ALA B 1 433 ? 22.668 -47.635 91.498 1.00 25.11 462 ALA B N 1
ATOM 7032 C CA . ALA B 1 433 ? 22.448 -48.288 90.218 1.00 24.57 462 ALA B CA 1
ATOM 7033 C C . ALA B 1 433 ? 23.664 -49.095 89.745 1.00 24.59 462 ALA B C 1
ATOM 7034 O O . ALA B 1 433 ? 23.552 -49.863 88.798 1.00 24.61 462 ALA B O 1
ATOM 7036 N N . SER B 1 434 ? 24.816 -48.927 90.394 1.00 24.72 463 SER B N 1
ATOM 7037 C CA . SER B 1 434 ? 26.004 -49.742 90.098 1.00 24.62 463 SER B CA 1
ATOM 7038 C C . SER B 1 434 ? 25.787 -51.219 90.398 1.00 24.92 463 SER B C 1
ATOM 7039 O O . SER B 1 434 ? 25.962 -52.078 89.534 1.00 24.55 463 SER B O 1
ATOM 7042 N N . ILE B 1 435 ? 25.408 -51.510 91.635 1.00 25.39 464 ILE B N 1
ATOM 7043 C CA . ILE B 1 435 ? 25.314 -52.899 92.098 1.00 25.98 464 ILE B CA 1
ATOM 7044 C C . ILE B 1 435 ? 24.597 -53.828 91.101 1.00 25.10 464 ILE B C 1
ATOM 7045 O O . ILE B 1 435 ? 25.182 -54.825 90.665 1.00 25.62 464 ILE B O 1
ATOM 7050 N N . PRO B 1 436 ? 23.332 -53.512 90.737 1.00 23.79 465 PRO B N 1
ATOM 7051 C CA . PRO B 1 436 ? 22.667 -54.338 89.732 1.00 22.73 465 PRO B CA 1
ATOM 7052 C C . PRO B 1 436 ? 23.554 -54.569 88.511 1.00 22.09 465 PRO B C 1
ATOM 7053 O O . PRO B 1 436 ? 23.775 -55.710 88.101 1.00 22.08 465 PRO B O 1
ATOM 7057 N N . PHE B 1 437 ? 24.065 -53.481 87.957 1.00 20.91 466 PHE B N 1
ATOM 7058 C CA . PHE B 1 437 ? 24.953 -53.534 86.817 1.00 19.88 466 PHE B CA 1
ATOM 7059 C C . PHE B 1 437 ? 26.172 -54.435 87.071 1.00 19.82 466 PHE B C 1
ATOM 7060 O O . PHE B 1 437 ? 26.447 -55.358 86.299 1.00 20.77 466 PHE B O 1
ATOM 7068 N N . ALA B 1 438 ? 26.894 -54.177 88.154 1.00 19.17 467 ALA B N 1
ATOM 7069 C CA . ALA B 1 438 ? 28.052 -55.006 88.523 1.00 18.63 467 ALA B CA 1
ATOM 7070 C C . ALA B 1 438 ? 27.685 -56.488 88.648 1.00 18.43 467 ALA B C 1
ATOM 7071 O O . ALA B 1 438 ? 28.397 -57.364 88.149 1.00 18.49 467 ALA B O 1
ATOM 7073 N N . LEU B 1 439 ? 26.573 -56.751 89.326 1.00 18.42 468 LEU B N 1
ATOM 7074 C CA . LEU B 1 439 ? 26.042 -58.110 89.471 1.00 18.63 468 LEU B CA 1
ATOM 7075 C C . LEU B 1 439 ? 25.596 -58.702 88.151 1.00 18.93 468 LEU B C 1
ATOM 7076 O O . LEU B 1 439 ? 25.758 -59.897 87.899 1.00 19.29 468 LEU B O 1
ATOM 7081 N N . PHE B 1 440 ? 24.990 -57.863 87.327 1.00 18.99 469 PHE B N 1
ATOM 7082 C CA . PHE B 1 440 ? 24.515 -58.303 86.039 1.00 19.26 469 PHE B CA 1
ATOM 7083 C C . PHE B 1 440 ? 25.656 -58.871 85.219 1.00 19.70 469 PHE B C 1
ATOM 7084 O O . PHE B 1 440 ? 25.556 -59.971 84.684 1.00 19.36 469 PHE B O 1
ATOM 7092 N N . LEU B 1 441 ? 26.734 -58.099 85.128 1.00 20.81 470 LEU B N 1
ATOM 7093 C CA . LEU B 1 441 ? 27.949 -58.539 84.454 1.00 22.19 470 LEU B CA 1
ATOM 7094 C C . LEU B 1 441 ? 28.593 -59.711 85.159 1.00 23.40 470 LEU B C 1
ATOM 7095 O O . LEU B 1 441 ? 29.074 -60.634 84.512 1.00 22.97 470 LEU B O 1
ATOM 7100 N N . LYS B 1 442 ? 28.631 -59.654 86.484 1.00 25.62 471 LYS B N 1
ATOM 7101 C CA . LYS B 1 442 ? 29.222 -60.731 87.277 1.00 28.14 471 LYS B CA 1
ATOM 7102 C C . LYS B 1 442 ? 28.504 -62.063 87.068 1.00 30.15 471 LYS B C 1
ATOM 7103 O O . LYS B 1 442 ? 29.159 -63.102 87.044 1.00 30.40 471 LYS B O 1
ATOM 7109 N N . PHE B 1 443 ? 27.182 -62.036 86.890 1.00 32.83 472 PHE B N 1
ATOM 7110 C CA . PHE B 1 443 ? 26.383 -63.275 86.829 1.00 35.00 472 PHE B CA 1
ATOM 7111 C C . PHE B 1 443 ? 25.624 -63.441 85.525 1.00 35.92 472 PHE B C 1
ATOM 7112 O O . PHE B 1 443 ? 24.454 -63.829 85.503 1.00 35.96 472 PHE B O 1
ATOM 7120 N N . MET B 1 444 ? 26.321 -63.160 84.435 1.00 37.24 473 MET B N 1
ATOM 7121 C CA . MET B 1 444 ? 25.782 -63.338 83.106 1.00 38.88 473 MET B CA 1
ATOM 7122 C C . MET B 1 444 ? 26.765 -64.223 82.348 1.00 38.33 473 MET B C 1
ATOM 7123 O O . MET B 1 444 ? 27.952 -64.256 82.693 1.00 39.12 473 MET B O 1
ATOM 7128 N N . PRO B 1 445 ? 26.279 -64.986 81.347 1.00 37.62 474 PRO B N 1
ATOM 7129 C CA . PRO B 1 445 ? 27.185 -65.805 80.525 1.00 36.62 474 PRO B CA 1
ATOM 7130 C C . PRO B 1 445 ? 28.389 -65.037 79.981 1.00 35.24 474 PRO B C 1
ATOM 7131 O O . PRO B 1 445 ? 29.521 -65.374 80.315 1.00 35.29 474 PRO B O 1
ATOM 7135 N N . LEU B 1 446 ? 28.137 -64.014 79.168 1.00 33.49 475 LEU B N 1
ATOM 7136 C CA . LEU B 1 446 ? 29.186 -63.126 78.662 1.00 32.20 475 LEU B CA 1
ATOM 7137 C C . LEU B 1 446 ? 30.472 -63.271 79.493 1.00 30.41 475 LEU B C 1
ATOM 7138 O O . LEU B 1 446 ? 30.651 -62.636 80.548 1.00 30.36 475 LEU B O 1
ATOM 7143 N N . SER B 1 447 ? 31.349 -64.160 79.037 1.00 28.21 476 SER B N 1
ATOM 7144 C CA . SER B 1 447 ? 32.555 -64.471 79.799 1.00 26.58 476 SER B CA 1
ATOM 7145 C C . SER B 1 447 ? 33.465 -63.266 79.739 1.00 24.24 476 SER B C 1
ATOM 7146 O O . SER B 1 447 ? 33.952 -62.890 78.663 1.00 24.52 476 SER B O 1
ATOM 7149 N N . MET B 1 448 ? 33.643 -62.645 80.900 1.00 21.17 477 MET B N 1
ATOM 7150 C CA . MET B 1 448 ? 34.361 -61.387 81.003 1.00 18.77 477 MET B CA 1
ATOM 7151 C C . MET B 1 448 ? 35.117 -61.317 82.322 1.00 17.22 477 MET B C 1
ATOM 7152 O O . MET B 1 448 ? 34.532 -61.507 83.384 1.00 16.77 477 MET B O 1
ATOM 7157 N N . PRO B 1 449 ? 36.420 -61.019 82.265 1.00 15.79 478 PRO B N 1
ATOM 7158 C CA . PRO B 1 449 ? 37.218 -60.960 83.493 1.00 15.11 478 PRO B CA 1
ATOM 7159 C C . PRO B 1 449 ? 36.683 -59.942 84.435 1.00 14.59 478 PRO B C 1
ATOM 7160 O O . PRO B 1 449 ? 36.056 -58.981 83.995 1.00 15.28 478 PRO B O 1
ATOM 7164 N N . PHE B 1 450 ? 36.916 -60.126 85.727 1.00 13.83 479 PHE B N 1
ATOM 7165 C CA . PHE B 1 450 ? 36.318 -59.202 86.684 1.00 12.88 479 PHE B CA 1
ATOM 7166 C C . PHE B 1 450 ? 37.021 -57.873 86.559 1.00 11.13 479 PHE B C 1
ATOM 7167 O O . PHE B 1 450 ? 36.410 -56.835 86.774 1.00 10.84 479 PHE B O 1
ATOM 7175 N N . MET B 1 451 ? 38.303 -57.904 86.188 1.00 9.81 480 MET B N 1
ATOM 7176 C CA . MET B 1 451 ? 39.032 -56.656 85.997 1.00 9.26 480 MET B CA 1
ATOM 7177 C C . MET B 1 451 ? 38.445 -55.865 84.824 1.00 9.03 480 MET B C 1
ATOM 7178 O O . MET B 1 451 ? 38.035 -54.705 85.028 1.00 8.90 480 MET B O 1
ATOM 7183 N N . ASP B 1 452 ? 38.401 -56.492 83.628 1.00 8.91 481 ASP B N 1
ATOM 7184 C CA . ASP B 1 452 ? 37.646 -55.985 82.421 1.00 9.03 481 ASP B CA 1
ATOM 7185 C C . ASP B 1 452 ? 36.200 -55.587 82.883 1.00 9.17 481 ASP B C 1
ATOM 7186 O O . ASP B 1 452 ? 35.634 -54.572 82.482 1.00 8.95 481 ASP B O 1
ATOM 7191 N N . GLN B 1 453 ? 35.635 -56.379 83.776 1.00 9.61 482 GLN B N 1
ATOM 7192 C CA . GLN B 1 453 ? 34.293 -56.138 84.283 1.00 10.66 482 GLN B CA 1
ATOM 7193 C C . GLN B 1 453 ? 34.195 -54.843 85.060 1.00 10.23 482 GLN B C 1
ATOM 7194 O O . GLN B 1 453 ? 33.410 -53.966 84.708 1.00 10.88 482 GLN B O 1
ATOM 7200 N N . MET B 1 454 ? 34.995 -54.728 86.122 1.00 10.25 483 MET B N 1
ATOM 7201 C CA . MET B 1 454 ? 34.803 -53.665 87.130 1.00 10.31 483 MET B CA 1
ATOM 7202 C C . MET B 1 454 ? 35.238 -52.292 86.628 1.00 10.85 483 MET B C 1
ATOM 7203 O O . MET B 1 454 ? 34.991 -51.258 87.254 1.00 11.95 483 MET B O 1
ATOM 7208 N N . LEU B 1 455 ? 35.873 -52.283 85.470 1.00 11.44 484 LEU B N 1
ATOM 7209 C CA . LEU B 1 455 ? 36.039 -51.047 84.732 1.00 11.72 484 LEU B CA 1
ATOM 7210 C C . LEU B 1 455 ? 34.667 -50.597 84.240 1.00 12.26 484 LEU B C 1
ATOM 7211 O O . LEU B 1 455 ? 34.143 -49.585 84.715 1.00 12.83 484 LEU B O 1
ATOM 7216 N N . TYR B 1 456 ? 34.070 -51.375 83.337 1.00 12.87 485 TYR B N 1
ATOM 7217 C CA . TYR B 1 456 ? 32.766 -51.040 82.759 1.00 13.99 485 TYR B CA 1
ATOM 7218 C C . TYR B 1 456 ? 31.786 -50.491 83.783 1.00 14.86 485 TYR B C 1
ATOM 7219 O O . TYR B 1 456 ? 31.058 -49.548 83.500 1.00 15.37 485 TYR B O 1
ATOM 7228 N N . THR B 1 457 ? 31.789 -51.095 84.968 1.00 15.73 486 THR B N 1
ATOM 7229 C CA . THR B 1 457 ? 30.969 -50.644 86.088 1.00 16.06 486 THR B CA 1
ATOM 7230 C C . THR B 1 457 ? 31.222 -49.173 86.422 1.00 16.06 486 THR B C 1
ATOM 7231 O O . THR B 1 457 ? 30.316 -48.322 86.309 1.00 16.49 486 THR B O 1
ATOM 7235 N N . LEU B 1 458 ? 32.447 -48.858 86.819 1.00 15.49 487 LEU B N 1
ATOM 7236 C CA . LEU B 1 458 ? 32.770 -47.479 87.155 1.00 14.76 487 LEU B CA 1
ATOM 7237 C C . LEU B 1 458 ? 32.321 -46.551 86.047 1.00 15.04 487 LEU B C 1
ATOM 7238 O O . LEU B 1 458 ? 31.644 -45.554 86.324 1.00 15.80 487 LEU B O 1
ATOM 7243 N N . LEU B 1 459 ? 32.703 -46.881 84.806 1.00 14.98 488 LEU B N 1
ATOM 7244 C CA . LEU B 1 459 ? 32.361 -46.063 83.630 1.00 15.05 488 LEU B CA 1
ATOM 7245 C C . LEU B 1 459 ? 30.872 -45.820 83.484 1.00 15.22 488 LEU B C 1
ATOM 7246 O O . LEU B 1 459 ? 30.442 -44.700 83.225 1.00 15.66 488 LEU B O 1
ATOM 7251 N N . PHE B 1 460 ? 30.093 -46.879 83.650 1.00 15.46 489 PHE B N 1
ATOM 7252 C CA . PHE B 1 460 ? 28.643 -46.764 83.671 1.00 16.11 489 PHE B CA 1
ATOM 7253 C C . PHE B 1 460 ? 28.188 -45.889 84.819 1.00 14.92 489 PHE B C 1
ATOM 7254 O O . PHE B 1 460 ? 27.415 -44.963 84.608 1.00 14.86 489 PHE B O 1
ATOM 7262 N N . THR B 1 461 ? 28.674 -46.182 86.023 1.00 14.02 490 THR B N 1
ATOM 7263 C CA . THR B 1 461 ? 28.350 -45.372 87.206 1.00 13.72 490 THR B CA 1
ATOM 7264 C C . THR B 1 461 ? 28.525 -43.899 86.901 1.00 14.33 490 THR B C 1
ATOM 7265 O O . THR B 1 461 ? 27.615 -43.094 87.088 1.00 14.38 490 THR B O 1
ATOM 7269 N N . MET B 1 462 ? 29.700 -43.542 86.414 1.00 15.29 491 MET B N 1
ATOM 7270 C CA . MET B 1 462 ? 29.967 -42.147 86.083 1.00 16.55 491 MET B CA 1
ATOM 7271 C C . MET B 1 462 ? 28.959 -41.578 85.087 1.00 16.58 491 MET B C 1
ATOM 7272 O O . MET B 1 462 ? 28.390 -40.502 85.296 1.00 15.88 491 MET B O 1
ATOM 7277 N N . VAL B 1 463 ? 28.744 -42.305 83.998 1.00 17.08 492 VAL B N 1
ATOM 7278 C CA . VAL B 1 463 ? 27.895 -41.796 82.925 1.00 18.23 492 VAL B CA 1
ATOM 7279 C C . VAL B 1 463 ? 26.446 -41.572 83.406 1.00 18.85 492 VAL B C 1
ATOM 7280 O O . VAL B 1 463 ? 25.716 -40.723 82.881 1.00 19.26 492 VAL B O 1
ATOM 7284 N N . VAL B 1 464 ? 26.031 -42.345 84.399 1.00 19.63 493 VAL B N 1
ATOM 7285 C CA . VAL B 1 464 ? 24.760 -42.088 85.055 1.00 20.38 493 VAL B CA 1
ATOM 7286 C C . VAL B 1 464 ? 24.824 -40.771 85.821 1.00 20.59 493 VAL B C 1
ATOM 7287 O O . VAL B 1 464 ? 24.257 -39.769 85.386 1.00 21.32 493 VAL B O 1
ATOM 7291 N N . ILE B 1 465 ? 25.549 -40.767 86.936 1.00 20.44 494 ILE B N 1
ATOM 7292 C CA . ILE B 1 465 ? 25.597 -39.591 87.815 1.00 20.26 494 ILE B CA 1
ATOM 7293 C C . ILE B 1 465 ? 25.901 -38.321 87.029 1.00 21.09 494 ILE B C 1
ATOM 7294 O O . ILE B 1 465 ? 25.415 -37.260 87.377 1.00 21.15 494 ILE B O 1
ATOM 7299 N N . ALA B 1 466 ? 26.696 -38.444 85.968 1.00 22.25 495 ALA B N 1
ATOM 7300 C CA . ALA B 1 466 ? 26.924 -37.344 85.031 1.00 23.24 495 ALA B CA 1
ATOM 7301 C C . ALA B 1 466 ? 25.610 -36.731 84.574 1.00 24.30 495 ALA B C 1
ATOM 7302 O O . ALA B 1 466 ? 25.306 -35.606 84.932 1.00 23.86 495 ALA B O 1
ATOM 7304 N N . PHE B 1 467 ? 24.830 -37.478 83.799 1.00 25.94 496 PHE B N 1
ATOM 7305 C CA . PHE B 1 467 ? 23.576 -36.949 83.263 1.00 28.26 496 PHE B CA 1
ATOM 7306 C C . PHE B 1 467 ? 22.579 -36.631 84.354 1.00 28.44 496 PHE B C 1
ATOM 7307 O O . PHE B 1 467 ? 21.847 -35.655 84.252 1.00 28.80 496 PHE B O 1
ATOM 7315 N N . THR B 1 468 ? 22.541 -37.460 85.390 1.00 28.85 497 THR B N 1
ATOM 7316 C CA . THR B 1 468 ? 21.646 -37.229 86.522 1.00 29.05 497 THR B CA 1
ATOM 7317 C C . THR B 1 468 ? 21.937 -35.864 87.141 1.00 29.98 497 THR B C 1
ATOM 7318 O O . THR B 1 468 ? 21.072 -34.997 87.173 1.00 29.81 497 THR B O 1
ATOM 7322 N N . SER B 1 469 ? 23.173 -35.669 87.593 1.00 31.32 498 SER B N 1
ATOM 7323 C CA . SER B 1 469 ? 23.580 -34.401 88.195 1.00 32.44 498 SER B CA 1
ATOM 7324 C C . SER B 1 469 ? 23.568 -33.247 87.182 1.00 33.37 498 SER B C 1
ATOM 7325 O O . SER B 1 469 ? 23.563 -32.085 87.568 1.00 33.10 498 SER B O 1
ATOM 7328 N N . LEU B 1 470 ? 23.564 -33.572 85.894 1.00 34.95 499 LEU B N 1
ATOM 7329 C CA . LEU B 1 470 ? 23.534 -32.569 84.832 1.00 36.45 499 LEU B CA 1
ATOM 7330 C C . LEU B 1 470 ? 22.141 -31.982 84.698 1.00 38.21 499 LEU B C 1
ATOM 7331 O O . LEU B 1 470 ? 21.988 -30.798 84.431 1.00 38.59 499 LEU B O 1
ATOM 7336 N N . SER B 1 471 ? 21.127 -32.815 84.891 1.00 40.41 500 SER B N 1
ATOM 7337 C CA . SER B 1 471 ? 19.732 -32.379 84.779 1.00 42.35 500 SER B CA 1
ATOM 7338 C C . SER B 1 471 ? 19.089 -32.086 86.137 1.00 43.90 500 SER B C 1
ATOM 7339 O O . SER B 1 471 ? 17.878 -31.840 86.209 1.00 44.33 500 SER B O 1
ATOM 7342 N N . THR B 1 472 ? 19.885 -32.132 87.206 1.00 45.60 501 THR B N 1
ATOM 7343 C CA . THR B 1 472 ? 19.405 -31.770 88.547 1.00 46.97 501 THR B CA 1
ATOM 7344 C C . THR B 1 472 ? 20.012 -30.466 89.075 1.00 48.19 501 THR B C 1
ATOM 7345 O O . THR B 1 472 ? 19.364 -29.756 89.846 1.00 48.22 501 THR B O 1
ATOM 7349 N N . SER B 1 473 ? 21.247 -30.160 88.675 1.00 49.83 502 SER B N 1
ATOM 7350 C CA . SER B 1 473 ? 21.896 -28.921 89.095 1.00 51.14 502 SER B CA 1
ATOM 7351 C C . SER B 1 473 ? 21.023 -27.760 88.648 1.00 52.43 502 SER B C 1
ATOM 7352 O O . SER B 1 473 ? 21.006 -27.396 87.463 1.00 52.80 502 SER B O 1
ATOM 7355 N N . ILE B 1 474 ? 20.281 -27.207 89.605 1.00 53.58 503 ILE B N 1
ATOM 7356 C CA . ILE B 1 474 ? 19.387 -26.085 89.347 1.00 54.31 503 ILE B CA 1
ATOM 7357 C C . ILE B 1 474 ? 20.204 -24.998 88.676 1.00 54.09 503 ILE B C 1
ATOM 7358 O O . ILE B 1 474 ? 19.910 -24.573 87.555 1.00 54.06 503 ILE B O 1
ATOM 7363 N N . ASN B 1 475 ? 21.250 -24.576 89.375 1.00 53.89 504 ASN B N 1
ATOM 7364 C CA . ASN B 1 475 ? 22.238 -23.666 88.817 1.00 53.79 504 ASN B CA 1
ATOM 7365 C C . ASN B 1 475 ? 23.385 -24.491 88.232 1.00 52.09 504 ASN B C 1
ATOM 7366 O O . ASN B 1 475 ? 23.247 -25.701 88.042 1.00 52.38 504 ASN B O 1
ATOM 7371 N N . ASP B 1 476 ? 24.507 -23.842 87.943 1.00 49.80 505 ASP B N 1
ATOM 7372 C CA . ASP B 1 476 ? 25.678 -24.547 87.457 1.00 47.95 505 ASP B CA 1
ATOM 7373 C C . ASP B 1 476 ? 26.302 -25.370 88.570 1.00 46.17 505 ASP B C 1
ATOM 7374 O O . ASP B 1 476 ? 25.904 -26.513 88.789 1.00 46.61 505 ASP B O 1
ATOM 7379 N N . ASP B 1 477 ? 27.255 -24.792 89.288 1.00 43.87 506 ASP B N 1
ATOM 7380 C CA . ASP B 1 477 ? 28.050 -25.557 90.229 1.00 42.35 506 ASP B CA 1
ATOM 7381 C C . ASP B 1 477 ? 27.204 -25.902 91.438 1.00 42.27 506 ASP B C 1
ATOM 7382 O O . ASP B 1 477 ? 26.592 -25.022 92.033 1.00 42.08 506 ASP B O 1
ATOM 7387 N N . ASP B 1 478 ? 27.143 -27.190 91.775 1.00 42.49 507 ASP B N 1
ATOM 7388 C CA . ASP B 1 478 ? 26.580 -27.618 93.053 1.00 42.34 507 ASP B CA 1
ATOM 7389 C C . ASP B 1 478 ? 27.203 -26.676 94.088 1.00 44.40 507 ASP B C 1
ATOM 7390 O O . ASP B 1 478 ? 28.430 -26.503 94.115 1.00 43.90 507 ASP B O 1
ATOM 7395 N N . PRO B 1 479 ? 26.369 -26.034 94.922 1.00 47.18 508 PRO B N 1
ATOM 7396 C CA . PRO B 1 479 ? 26.945 -25.053 95.853 1.00 49.01 508 PRO B CA 1
ATOM 7397 C C . PRO B 1 479 ? 27.954 -25.702 96.794 1.00 50.75 508 PRO B C 1
ATOM 7398 O O . PRO B 1 479 ? 28.968 -25.092 97.150 1.00 51.21 508 PRO B O 1
ATOM 7402 N N . LYS B 1 480 ? 27.670 -26.952 97.151 1.00 52.40 509 LYS B N 1
ATOM 7403 C CA . LYS B 1 480 ? 28.552 -27.773 97.970 1.00 53.72 509 LYS B CA 1
ATOM 7404 C C . LYS B 1 480 ? 29.711 -28.323 97.132 1.00 54.41 509 LYS B C 1
ATOM 7405 O O . LYS B 1 480 ? 30.485 -29.157 97.602 1.00 54.42 509 LYS B O 1
ATOM 7411 N N . GLY B 1 481 ? 29.825 -27.837 95.898 1.00 55.16 510 GLY B N 1
ATOM 7412 C CA . GLY B 1 481 ? 30.780 -28.348 94.934 1.00 55.85 510 GLY B CA 1
ATOM 7413 C C . GLY B 1 481 ? 32.202 -28.039 95.324 1.00 56.26 510 GLY B C 1
ATOM 7414 O O . GLY B 1 481 ? 32.458 -27.100 96.071 1.00 56.51 510 GLY B O 1
ATOM 7415 N N . ILE B 1 482 ? 33.128 -28.833 94.796 1.00 56.73 511 ILE B N 1
ATOM 7416 C CA . ILE B 1 482 ? 34.511 -28.801 95.248 1.00 56.81 511 ILE B CA 1
ATOM 7417 C C . ILE B 1 482 ? 35.226 -27.588 94.712 1.00 57.27 511 ILE B C 1
ATOM 7418 O O . ILE B 1 482 ? 35.218 -27.295 93.509 1.00 56.59 511 ILE B O 1
ATOM 7423 N N . SER B 1 483 ? 35.878 -26.917 95.652 1.00 58.33 512 SER B N 1
ATOM 7424 C CA . SER B 1 483 ? 36.447 -25.601 95.447 1.00 58.91 512 SER B CA 1
ATOM 7425 C C . SER B 1 483 ? 37.279 -25.510 94.173 1.00 58.85 512 SER B C 1
ATOM 7426 O O . SER B 1 483 ? 38.115 -26.371 93.873 1.00 58.69 512 SER B O 1
ATOM 7429 N N . VAL B 1 484 ? 36.985 -24.457 93.421 1.00 58.45 513 VAL B N 1
ATOM 7430 C CA . VAL B 1 484 ? 37.773 -24.030 92.278 1.00 57.95 513 VAL B CA 1
ATOM 7431 C C . VAL B 1 484 ? 39.266 -24.363 92.472 1.00 55.92 513 VAL B C 1
ATOM 7432 O O . VAL B 1 484 ? 40.040 -23.528 92.948 1.00 56.77 513 VAL B O 1
ATOM 7436 N N . THR B 1 485 ? 39.659 -25.591 92.127 1.00 52.65 514 THR B N 1
ATOM 7437 C CA . THR B 1 485 ? 41.043 -26.024 92.328 1.00 50.31 514 THR B CA 1
ATOM 7438 C C . THR B 1 485 ? 41.949 -25.338 91.310 1.00 48.54 514 THR B C 1
ATOM 7439 O O . THR B 1 485 ? 41.549 -25.107 90.165 1.00 47.43 514 THR B O 1
ATOM 7443 N N . SER B 1 486 ? 43.166 -25.018 91.745 1.00 47.15 515 SER B N 1
ATOM 7444 C CA . SER B 1 486 ? 44.120 -24.253 90.943 1.00 46.67 515 SER B CA 1
ATOM 7445 C C . SER B 1 486 ? 45.417 -25.025 90.783 1.00 46.71 515 SER B C 1
ATOM 7446 O O . SER B 1 486 ? 45.519 -26.182 91.189 1.00 47.13 515 SER B O 1
ATOM 7449 N N . SER B 1 487 ? 46.415 -24.375 90.200 1.00 46.79 516 SER B N 1
ATOM 7450 C CA . SER B 1 487 ? 47.773 -24.905 90.194 1.00 47.04 516 SER B CA 1
ATOM 7451 C C . SER B 1 487 ? 48.336 -24.907 91.623 1.00 47.33 516 SER B C 1
ATOM 7452 O O . SER B 1 487 ? 49.214 -24.115 91.976 1.00 47.26 516 SER B O 1
ATOM 7455 N N . MET B 1 488 ? 47.784 -25.796 92.440 1.00 47.86 517 MET B N 1
ATOM 7456 C CA . MET B 1 488 ? 48.192 -25.988 93.832 1.00 48.43 517 MET B CA 1
ATOM 7457 C C . MET B 1 488 ? 48.745 -27.402 94.025 1.00 47.85 517 MET B C 1
ATOM 7458 O O . MET B 1 488 ? 49.151 -27.781 95.124 1.00 48.12 517 MET B O 1
ATOM 7463 N N . PHE B 1 489 ? 48.734 -28.179 92.947 1.00 46.87 518 PHE B N 1
ATOM 7464 C CA . PHE B 1 489 ? 49.253 -29.539 92.945 1.00 45.53 518 PHE B CA 1
ATOM 7465 C C . PHE B 1 489 ? 50.759 -29.457 92.880 1.00 47.49 518 PHE B C 1
ATOM 7466 O O . PHE B 1 489 ? 51.466 -30.267 93.488 1.00 47.85 518 PHE B O 1
ATOM 7474 N N . VAL B 1 490 ? 51.223 -28.477 92.102 1.00 49.43 519 VAL B N 1
ATOM 7475 C CA . VAL B 1 490 ? 52.612 -28.024 92.098 1.00 50.89 519 VAL B CA 1
ATOM 7476 C C . VAL B 1 490 ? 53.422 -28.683 93.205 1.00 52.16 519 VAL B C 1
ATOM 7477 O O . VAL B 1 490 ? 53.445 -28.222 94.349 1.00 51.68 519 VAL B O 1
ATOM 7481 N N . THR B 1 491 ? 54.064 -29.786 92.847 1.00 54.10 520 THR B N 1
ATOM 7482 C CA . THR B 1 491 ? 54.840 -30.562 93.792 1.00 55.70 520 THR B CA 1
ATOM 7483 C C . THR B 1 491 ? 56.316 -30.239 93.640 1.00 57.68 520 THR B C 1
ATOM 7484 O O . THR B 1 491 ? 56.735 -29.632 92.654 1.00 57.46 520 THR B O 1
ATOM 7488 N N . ASP B 1 492 ? 57.098 -30.674 94.620 1.00 60.27 521 ASP B N 1
ATOM 7489 C CA . ASP B 1 492 ? 58.492 -30.236 94.771 1.00 62.55 521 ASP B CA 1
ATOM 7490 C C . ASP B 1 492 ? 59.497 -31.048 93.945 1.00 62.94 521 ASP B C 1
ATOM 7491 O O . ASP B 1 492 ? 59.282 -32.235 93.677 1.00 63.42 521 ASP B O 1
ATOM 7496 N N . ARG B 1 493 ? 60.594 -30.392 93.552 1.00 63.17 522 ARG B N 1
ATOM 7497 C CA . ARG B 1 493 ? 61.682 -31.037 92.791 1.00 63.32 522 ARG B CA 1
ATOM 7498 C C . ARG B 1 493 ? 62.508 -31.947 93.711 1.00 62.17 522 ARG B C 1
ATOM 7499 O O . ARG B 1 493 ? 63.569 -31.560 94.218 1.00 62.58 522 ARG B O 1
ATOM 7507 N N . SER B 1 494 ? 62.000 -33.163 93.894 1.00 60.62 523 SER B N 1
ATOM 7508 C CA . SER B 1 494 ? 62.519 -34.135 94.861 1.00 59.30 523 SER B CA 1
ATOM 7509 C C . SER B 1 494 ? 61.506 -35.269 94.921 1.00 58.49 523 SER B C 1
ATOM 7510 O O . SER B 1 494 ? 61.831 -36.426 94.656 1.00 58.45 523 SER B O 1
ATOM 7513 N N . PHE B 1 495 ? 60.270 -34.919 95.269 1.00 57.36 524 PHE B N 1
ATOM 7514 C CA . PHE B 1 495 ? 59.135 -35.792 95.017 1.00 56.38 524 PHE B CA 1
ATOM 7515 C C . PHE B 1 495 ? 59.122 -36.073 93.525 1.00 56.42 524 PHE B C 1
ATOM 7516 O O . PHE B 1 495 ? 59.082 -37.225 93.099 1.00 56.58 524 PHE B O 1
ATOM 7524 N N . ASN B 1 496 ? 59.160 -34.995 92.743 1.00 56.41 525 ASN B N 1
ATOM 7525 C CA . ASN B 1 496 ? 59.161 -35.083 91.288 1.00 56.51 525 ASN B CA 1
ATOM 7526 C C . ASN B 1 496 ? 60.228 -36.038 90.781 1.00 56.38 525 ASN B C 1
ATOM 7527 O O . ASN B 1 496 ? 59.914 -37.068 90.190 1.00 56.62 525 ASN B O 1
ATOM 7532 N N . ILE B 1 497 ? 61.486 -35.694 91.031 1.00 56.11 526 ILE B N 1
ATOM 7533 C CA . ILE B 1 497 ? 62.608 -36.476 90.524 1.00 55.89 526 ILE B CA 1
ATOM 7534 C C . ILE B 1 497 ? 62.480 -37.956 90.915 1.00 54.83 526 ILE B C 1
ATOM 7535 O O . ILE B 1 497 ? 62.773 -38.840 90.110 1.00 54.96 526 ILE B O 1
ATOM 7540 N N . ALA B 1 498 ? 62.017 -38.215 92.138 1.00 53.45 527 ALA B N 1
ATOM 7541 C CA . ALA B 1 498 ? 61.812 -39.582 92.619 1.00 52.41 527 ALA B CA 1
ATOM 7542 C C . ALA B 1 498 ? 60.733 -40.278 91.807 1.00 51.72 527 ALA B C 1
ATOM 7543 O O . ALA B 1 498 ? 60.916 -41.402 91.334 1.00 51.22 527 ALA B O 1
ATOM 7545 N N . ALA B 1 499 ? 59.606 -39.592 91.652 1.00 51.25 528 ALA B N 1
ATOM 7546 C CA . ALA B 1 499 ? 58.487 -40.088 90.858 1.00 51.15 528 ALA B CA 1
ATOM 7547 C C . ALA B 1 499 ? 58.938 -40.616 89.498 1.00 51.55 528 ALA B C 1
ATOM 7548 O O . ALA B 1 499 ? 58.486 -41.671 89.072 1.00 51.77 528 ALA B O 1
ATOM 7550 N N . TYR B 1 500 ? 59.835 -39.891 88.828 1.00 52.21 529 TYR B N 1
ATOM 7551 C CA . TYR B 1 500 ? 60.363 -40.324 87.523 1.00 53.07 529 TYR B CA 1
ATOM 7552 C C . TYR B 1 500 ? 61.129 -41.628 87.644 1.00 51.29 529 TYR B C 1
ATOM 7553 O O . TYR B 1 500 ? 60.799 -42.618 86.988 1.00 51.31 529 TYR B O 1
ATOM 7562 N N . GLY B 1 501 ? 62.163 -41.609 88.481 1.00 49.39 530 GLY B N 1
ATOM 7563 C CA . GLY B 1 501 ? 63.012 -42.775 88.698 1.00 47.85 530 GLY B CA 1
ATOM 7564 C C . GLY B 1 501 ? 62.187 -44.034 88.863 1.00 46.43 530 GLY B C 1
ATOM 7565 O O . GLY B 1 501 ? 62.479 -45.063 88.251 1.00 46.12 530 GLY B O 1
ATOM 7566 N N . ILE B 1 502 ? 61.146 -43.935 89.685 1.00 44.71 531 ILE B N 1
ATOM 7567 C CA . ILE B 1 502 ? 60.184 -45.012 89.861 1.00 43.36 531 ILE B CA 1
ATOM 7568 C C . ILE B 1 502 ? 59.620 -45.449 88.514 1.00 43.53 531 ILE B C 1
ATOM 7569 O O . ILE B 1 502 ? 59.719 -46.620 88.145 1.00 43.45 531 ILE B O 1
ATOM 7574 N N . MET B 1 503 ? 59.060 -44.501 87.774 1.00 43.86 532 MET B N 1
ATOM 7575 C CA . MET B 1 503 ? 58.427 -44.803 86.488 1.00 44.74 532 MET B CA 1
ATOM 7576 C C . MET B 1 503 ? 59.398 -45.465 85.523 1.00 43.57 532 MET B C 1
ATOM 7577 O O . MET B 1 503 ? 59.108 -46.515 84.956 1.00 43.79 532 MET B O 1
ATOM 7582 N N . ILE B 1 504 ? 60.549 -44.834 85.344 1.00 42.26 533 ILE B N 1
ATOM 7583 C CA . ILE B 1 504 ? 61.627 -45.393 84.544 1.00 41.33 533 ILE B CA 1
ATOM 7584 C C . ILE B 1 504 ? 61.964 -46.826 84.962 1.00 40.62 533 ILE B C 1
ATOM 7585 O O . ILE B 1 504 ? 62.197 -47.691 84.117 1.00 40.42 533 ILE B O 1
ATOM 7590 N N . VAL B 1 505 ? 61.987 -47.065 86.269 1.00 39.81 534 VAL B N 1
ATOM 7591 C CA . VAL B 1 505 ? 62.282 -48.391 86.816 1.00 39.19 534 VAL B CA 1
ATOM 7592 C C . VAL B 1 505 ? 61.228 -49.422 86.450 1.00 38.86 534 VAL B C 1
ATOM 7593 O O . VAL B 1 505 ? 61.552 -50.567 86.144 1.00 38.88 534 VAL B O 1
ATOM 7597 N N . LEU B 1 506 ? 59.967 -49.022 86.493 1.00 38.45 535 LEU B N 1
ATOM 7598 C CA . LEU B 1 506 ? 58.896 -49.920 86.097 1.00 38.09 535 LEU B CA 1
ATOM 7599 C C . LEU B 1 506 ? 58.876 -50.068 84.590 1.00 38.38 535 LEU B C 1
ATOM 7600 O O . LEU B 1 506 ? 59.017 -51.170 84.067 1.00 38.11 535 LEU B O 1
ATOM 7605 N N . ALA B 1 507 ? 58.710 -48.947 83.899 1.00 39.10 536 ALA B N 1
ATOM 7606 C CA . ALA B 1 507 ? 58.750 -48.923 82.442 1.00 39.97 536 ALA B CA 1
ATOM 7607 C C . ALA B 1 507 ? 59.740 -49.963 81.903 1.00 40.72 536 ALA B C 1
ATOM 7608 O O . ALA B 1 507 ? 59.349 -50.907 81.202 1.00 41.30 536 ALA B O 1
ATOM 7610 N N . VAL B 1 508 ? 61.013 -49.800 82.267 1.00 41.38 537 VAL B N 1
ATOM 7611 C CA . VAL B 1 508 ? 62.067 -50.707 81.821 1.00 41.59 537 VAL B CA 1
ATOM 7612 C C . VAL B 1 508 ? 61.728 -52.176 82.079 1.00 40.86 537 VAL B C 1
ATOM 7613 O O . VAL B 1 508 ? 61.849 -53.002 81.175 1.00 41.10 537 VAL B O 1
ATOM 7617 N N . LEU B 1 509 ? 61.293 -52.501 83.295 1.00 39.53 538 LEU B N 1
ATOM 7618 C CA . LEU B 1 509 ? 61.095 -53.903 83.661 1.00 38.56 538 LEU B CA 1
ATOM 7619 C C . LEU B 1 509 ? 59.900 -54.491 82.909 1.00 37.43 538 LEU B C 1
ATOM 7620 O O . LEU B 1 509 ? 59.940 -55.638 82.467 1.00 37.33 538 LEU B O 1
ATOM 7625 N N . TYR B 1 510 ? 58.847 -53.698 82.745 1.00 35.98 539 TYR B N 1
ATOM 7626 C CA . TYR B 1 510 ? 57.683 -54.155 81.993 1.00 34.80 539 TYR B CA 1
ATOM 7627 C C . TYR B 1 510 ? 58.041 -54.420 80.552 1.00 36.13 539 TYR B C 1
ATOM 7628 O O . TYR B 1 510 ? 57.565 -55.382 79.957 1.00 35.98 539 TYR B O 1
ATOM 7637 N N . THR B 1 511 ? 58.876 -53.562 79.986 1.00 37.55 540 THR B N 1
ATOM 7638 C CA . THR B 1 511 ? 59.445 -53.854 78.684 1.00 38.81 540 THR B CA 1
ATOM 7639 C C . THR B 1 511 ? 60.360 -55.068 78.783 1.00 40.32 540 THR B C 1
ATOM 7640 O O . THR B 1 511 ? 60.245 -55.994 77.984 1.00 40.74 540 THR B O 1
ATOM 7644 N N . LEU B 1 512 ? 61.256 -55.055 79.771 1.00 42.06 541 LEU B N 1
ATOM 7645 C CA . LEU B 1 512 ? 62.235 -56.135 79.972 1.00 43.66 541 LEU B CA 1
ATOM 7646 C C . LEU B 1 512 ? 61.604 -57.506 79.820 1.00 44.42 541 LEU B C 1
ATOM 7647 O O . LEU B 1 512 ? 62.190 -58.394 79.199 1.00 44.31 541 LEU B O 1
ATOM 7652 N N . PHE B 1 513 ? 60.426 -57.680 80.413 1.00 45.58 542 PHE B N 1
ATOM 7653 C CA . PHE B 1 513 ? 59.728 -58.953 80.320 1.00 46.90 542 PHE B CA 1
ATOM 7654 C C . PHE B 1 513 ? 59.050 -59.125 78.990 1.00 49.08 542 PHE B C 1
ATOM 7655 O O . PHE B 1 513 ? 59.427 -60.021 78.243 1.00 49.49 542 PHE B O 1
ATOM 7663 N N . TRP B 1 514 ? 58.085 -58.272 78.661 1.00 51.47 543 TRP B N 1
ATOM 7664 C CA . TRP B 1 514 ? 57.463 -58.349 77.338 1.00 53.90 543 TRP B CA 1
ATOM 7665 C C . TRP B 1 514 ? 58.489 -58.664 76.246 1.00 53.08 543 TRP B C 1
ATOM 7666 O O . TRP B 1 514 ? 58.208 -59.456 75.350 1.00 52.89 543 TRP B O 1
ATOM 7677 N N . VAL B 1 515 ? 59.667 -58.041 76.319 1.00 52.59 544 VAL B N 1
ATOM 7678 C CA . VAL B 1 515 ? 60.714 -58.220 75.296 1.00 52.30 544 VAL B CA 1
ATOM 7679 C C . VAL B 1 515 ? 61.383 -59.607 75.324 1.00 52.59 544 VAL B C 1
ATOM 7680 O O . VAL B 1 515 ? 62.118 -59.953 74.396 1.00 52.51 544 VAL B O 1
ATOM 7684 N N . LEU B 1 516 ? 61.129 -60.385 76.380 1.00 53.08 545 LEU B N 1
ATOM 7685 C CA . LEU B 1 516 ? 61.480 -61.819 76.418 1.00 53.54 545 LEU B CA 1
ATOM 7686 C C . LEU B 1 516 ? 60.457 -62.685 75.663 1.00 55.51 545 LEU B C 1
ATOM 7687 O O . LEU B 1 516 ? 60.772 -63.803 75.234 1.00 55.58 545 LEU B O 1
ATOM 7692 N N . TYR B 1 517 ? 59.238 -62.159 75.519 1.00 57.90 546 TYR B N 1
ATOM 7693 C CA . TYR B 1 517 ? 58.126 -62.859 74.862 1.00 59.77 546 TYR B CA 1
ATOM 7694 C C . TYR B 1 517 ? 57.580 -62.034 73.670 1.00 61.96 546 TYR B C 1
ATOM 7695 O O . TYR B 1 517 ? 56.453 -61.514 73.723 1.00 62.19 546 TYR B O 1
ATOM 7704 N N . LYS B 1 518 ? 58.400 -61.919 72.617 1.00 64.40 547 LYS B N 1
ATOM 7705 C CA . LYS B 1 518 ? 58.067 -61.201 71.361 1.00 65.80 547 LYS B CA 1
ATOM 7706 C C . LYS B 1 518 ? 59.297 -60.499 70.777 1.00 66.64 547 LYS B C 1
ATOM 7707 O O . LYS B 1 518 ? 60.139 -61.127 70.141 1.00 67.36 547 LYS B O 1
ATOM 7709 N N . UNK C 1 1 ? -21.862 12.271 117.126 1.00 69.94 3 UNK C N 1
ATOM 7710 C CA . UNK C 1 1 ? -22.250 11.105 117.971 1.00 69.79 3 UNK C CA 1
ATOM 7711 C C . UNK C 1 1 ? -22.737 9.965 117.092 1.00 69.56 3 UNK C C 1
ATOM 7712 O O . UNK C 1 1 ? -22.221 8.850 117.166 1.00 69.90 3 UNK C O 1
ATOM 7714 N N . UNK C 1 2 ? -23.742 10.254 116.270 1.00 68.86 4 UNK C N 1
ATOM 7715 C CA . UNK C 1 2 ? -24.250 9.291 115.297 1.00 68.07 4 UNK C CA 1
ATOM 7716 C C . UNK C 1 2 ? -23.147 8.935 114.309 1.00 67.23 4 UNK C C 1
ATOM 7717 O O . UNK C 1 2 ? -22.871 7.755 114.077 1.00 67.29 4 UNK C O 1
ATOM 7719 N N . UNK C 1 3 ? -22.519 9.966 113.743 1.00 65.83 5 UNK C N 1
ATOM 7720 C CA . UNK C 1 3 ? -21.373 9.799 112.842 1.00 64.40 5 UNK C CA 1
ATOM 7721 C C . UNK C 1 3 ? -20.259 9.016 113.534 1.00 63.02 5 UNK C C 1
ATOM 7722 O O . UNK C 1 3 ? -19.621 8.158 112.921 1.00 63.41 5 UNK C O 1
ATOM 7724 N N . UNK C 1 4 ? -20.043 9.311 114.814 1.00 61.04 6 UNK C N 1
ATOM 7725 C CA . UNK C 1 4 ? -19.058 8.599 115.624 1.00 59.35 6 UNK C CA 1
ATOM 7726 C C . UNK C 1 4 ? -19.461 7.139 115.830 1.00 58.15 6 UNK C C 1
ATOM 7727 O O . UNK C 1 4 ? -18.679 6.228 115.556 1.00 57.54 6 UNK C O 1
ATOM 7729 N N . UNK C 1 5 ? -20.686 6.930 116.305 1.00 57.10 7 UNK C N 1
ATOM 7730 C CA . UNK C 1 5 ? -21.197 5.589 116.607 1.00 56.53 7 UNK C CA 1
ATOM 7731 C C . UNK C 1 5 ? -21.293 4.717 115.360 1.00 56.18 7 UNK C C 1
ATOM 7732 O O . UNK C 1 5 ? -20.964 3.532 115.399 1.00 56.27 7 UNK C O 1
ATOM 7734 N N . UNK C 1 6 ? -21.744 5.311 114.259 1.00 55.76 8 UNK C N 1
ATOM 7735 C CA . UNK C 1 6 ? -21.856 4.603 112.985 1.00 55.52 8 UNK C CA 1
ATOM 7736 C C . UNK C 1 6 ? -20.481 4.185 112.467 1.00 55.70 8 UNK C C 1
ATOM 7737 O O . UNK C 1 6 ? -20.256 3.009 112.175 1.00 55.28 8 UNK C O 1
ATOM 7739 N N . UNK C 1 7 ? -19.571 5.153 112.366 1.00 56.27 9 UNK C N 1
ATOM 7740 C CA . UNK C 1 7 ? -18.205 4.909 1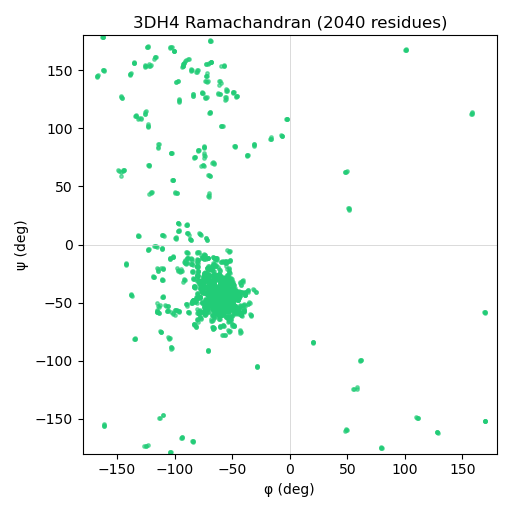11.879 1.00 56.74 9 UNK C CA 1
ATOM 7741 C C . UNK C 1 7 ? -17.456 3.894 112.740 1.00 57.13 9 UNK C C 1
ATOM 7742 O O . UNK C 1 7 ? -16.666 3.104 112.222 1.00 57.29 9 UNK C O 1
ATOM 7744 N N . UNK C 1 8 ? -17.706 3.931 114.049 1.00 57.27 10 UNK C N 1
ATOM 7745 C CA . UNK C 1 8 ? -17.146 2.958 114.993 1.00 57.08 10 UNK C CA 1
ATOM 7746 C C . UNK C 1 8 ? -17.796 1.587 114.823 1.00 56.87 10 UNK C C 1
ATOM 7747 O O . UNK C 1 8 ? -17.104 0.579 114.676 1.00 56.95 10 UNK C O 1
ATOM 7749 N N . UNK C 1 9 ? -19.127 1.564 114.852 1.00 56.53 11 UNK C N 1
ATOM 7750 C CA . UNK C 1 9 ? -19.896 0.329 114.681 1.00 56.24 11 UNK C CA 1
ATOM 7751 C C . UNK C 1 9 ? -19.576 -0.361 113.355 1.00 56.14 11 UNK C C 1
ATOM 7752 O O . UNK C 1 9 ? -19.450 -1.582 113.307 1.00 56.02 11 UNK C O 1
ATOM 7754 N N . UNK C 1 10 ? -19.445 0.427 112.288 1.00 56.11 12 UNK C N 1
ATOM 7755 C CA . UNK C 1 10 ? -19.066 -0.092 110.966 1.00 56.03 12 UNK C CA 1
ATOM 7756 C C . UNK C 1 10 ? -17.606 -0.538 110.943 1.00 56.17 12 UNK C C 1
ATOM 7757 O O . UNK C 1 10 ? -17.287 -1.598 110.405 1.00 56.08 12 UNK C O 1
ATOM 7759 N N . UNK C 1 11 ? -16.728 0.282 111.523 1.00 56.49 13 UNK C N 1
ATOM 7760 C CA . UNK C 1 11 ? -15.299 -0.035 111.624 1.00 56.86 13 UNK C CA 1
ATOM 7761 C C . UNK C 1 11 ? -15.079 -1.304 112.440 1.00 57.48 13 UNK C C 1
ATOM 7762 O O . UNK C 1 11 ? -14.411 -2.230 111.985 1.00 57.34 13 UNK C O 1
ATOM 7764 N N . UNK C 1 12 ? -15.645 -1.331 113.645 1.00 58.31 14 UNK C N 1
ATOM 7765 C CA . UNK C 1 12 ? -15.598 -2.510 114.511 1.00 58.89 14 UNK C CA 1
ATOM 7766 C C . UNK C 1 12 ? -16.223 -3.733 113.832 1.00 59.39 14 UNK C C 1
ATOM 7767 O O . UNK C 1 12 ? -15.674 -4.832 113.898 1.00 59.55 14 UNK C O 1
ATOM 7769 N N . UNK C 1 13 ? -17.364 -3.528 113.176 1.00 59.97 15 UNK C N 1
ATOM 7770 C CA . UNK C 1 13 ? -18.078 -4.608 112.484 1.00 60.36 15 UNK C CA 1
ATOM 7771 C C . UNK C 1 13 ? -17.324 -5.116 111.260 1.00 60.74 15 UNK C C 1
ATOM 7772 O O . UNK C 1 13 ? -17.263 -6.322 111.020 1.00 60.57 15 UNK C O 1
ATOM 7774 N N . UNK C 1 14 ? -16.774 -4.186 110.482 1.00 61.28 16 UNK C N 1
ATOM 7775 C CA . UNK C 1 14 ? -15.978 -4.527 109.298 1.00 61.68 16 UNK C CA 1
ATOM 7776 C C . UNK C 1 14 ? -14.658 -5.159 109.714 1.00 61.87 16 UNK C C 1
ATOM 7777 O O . UNK C 1 14 ? -14.200 -6.117 109.088 1.00 62.07 16 UNK C O 1
ATOM 7779 N N . UNK C 1 15 ? -14.055 -4.611 110.768 1.00 61.82 17 UNK C N 1
ATOM 7780 C CA . UNK C 1 15 ? -12.819 -5.148 111.336 1.00 61.65 17 UNK C CA 1
ATOM 7781 C C . UNK C 1 15 ? -13.026 -6.576 111.836 1.00 61.36 17 UNK C C 1
ATOM 7782 O O . UNK C 1 15 ? -12.377 -7.509 111.357 1.00 61.70 17 UNK C O 1
ATOM 7784 N N . UNK C 1 16 ? -13.946 -6.734 112.786 1.00 60.64 18 UNK C N 1
ATOM 7785 C CA . UNK C 1 16 ? -14.179 -8.021 113.457 1.00 59.94 18 UNK C CA 1
ATOM 7786 C C . UNK C 1 16 ? -14.753 -9.110 112.546 1.00 59.34 18 UNK C C 1
ATOM 7787 O O . UNK C 1 16 ? -14.546 -10.299 112.798 1.00 59.79 18 UNK C O 1
ATOM 7789 N N . UNK C 1 17 ? -15.471 -8.708 111.499 1.00 58.32 19 UNK C N 1
ATOM 7790 C CA . UNK C 1 17 ? -16.070 -9.660 110.564 1.00 57.62 19 UNK C CA 1
ATOM 7791 C C . UNK C 1 17 ? -15.187 -9.843 109.338 1.00 57.20 19 UNK C C 1
ATOM 7792 O O . UNK C 1 17 ? -14.889 -10.971 108.943 1.00 56.70 19 UNK C O 1
ATOM 7794 N N . ALA C 1 18 ? -7.899 -20.021 96.678 1.00 91.56 47 ALA C N 1
ATOM 7795 C CA . ALA C 1 18 ? -9.191 -20.701 96.624 1.00 91.69 47 ALA C CA 1
ATOM 7796 C C . ALA C 1 18 ? -10.223 -19.913 95.809 1.00 91.75 47 ALA C C 1
ATOM 7797 O O . ALA C 1 18 ? -9.900 -18.888 95.203 1.00 92.47 47 ALA C O 1
ATOM 7799 N N . GLY C 1 19 ? -11.459 -20.409 95.797 1.00 91.38 48 GLY C N 1
ATOM 7800 C CA . GLY C 1 19 ? -12.574 -19.733 95.125 1.00 90.67 48 GLY C CA 1
ATOM 7801 C C . GLY C 1 19 ? -13.724 -20.666 94.774 1.00 89.83 48 GLY C C 1
ATOM 7802 O O . GLY C 1 19 ? -13.570 -21.538 93.914 1.00 89.62 48 GLY C O 1
ATOM 7803 N N . LYS C 1 20 ? -14.876 -20.477 95.429 1.00 88.60 49 LYS C N 1
ATOM 7804 C CA . LYS C 1 20 ? -16.091 -21.274 95.155 1.00 87.43 49 LYS C CA 1
ATOM 7805 C C . LYS C 1 20 ? -16.770 -20.855 93.842 1.00 85.92 49 LYS C C 1
ATOM 7806 O O . LYS C 1 20 ? -17.875 -20.299 93.860 1.00 86.06 49 LYS C O 1
ATOM 7812 N N . SER C 1 21 ? -16.115 -21.132 92.712 1.00 83.80 50 SER C N 1
ATOM 7813 C CA . SER C 1 21 ? -16.683 -20.881 91.378 1.00 81.99 50 SER C CA 1
ATOM 7814 C C . SER C 1 21 ? -17.280 -19.480 91.238 1.00 79.80 50 SER C C 1
ATOM 7815 O O . SER C 1 21 ? -18.482 -19.330 91.001 1.00 80.11 50 SER C O 1
ATOM 7818 N N . LEU C 1 22 ? -16.439 -18.461 91.382 1.00 76.65 51 LEU C N 1
ATOM 7819 C CA . LEU C 1 22 ? -16.913 -17.077 91.316 1.00 73.97 51 LEU C CA 1
ATOM 7820 C C . LEU C 1 22 ? -17.657 -16.879 89.982 1.00 72.33 51 LEU C C 1
ATOM 7821 O O . LEU C 1 22 ? -17.109 -17.201 88.924 1.00 71.75 51 LEU C O 1
ATOM 7826 N N . PRO C 1 23 ? -18.922 -16.402 90.030 1.00 70.64 52 PRO C N 1
ATOM 7827 C CA . PRO C 1 23 ? -19.716 -16.286 88.808 1.00 69.99 52 PRO C CA 1
ATOM 7828 C C . PRO C 1 23 ? -19.869 -14.879 88.225 1.00 69.67 52 PRO C C 1
ATOM 7829 O O . PRO C 1 23 ? -19.488 -13.880 88.850 1.00 69.77 52 PRO C O 1
ATOM 7833 N N . TRP C 1 24 ? -20.411 -14.849 87.008 1.00 69.08 53 TRP C N 1
ATOM 7834 C CA . TRP C 1 24 ? -21.058 -13.679 86.412 1.00 68.58 53 TRP C CA 1
ATOM 7835 C C . TRP C 1 24 ? -20.650 -12.356 87.063 1.00 68.33 53 TRP C C 1
ATOM 7836 O O . TRP C 1 24 ? -19.730 -11.680 86.594 1.00 67.85 53 TRP C O 1
ATOM 7847 N N . TRP C 1 25 ? -21.320 -12.017 88.164 1.00 68.34 54 TRP C N 1
ATOM 7848 C CA . TRP C 1 25 ? -21.215 -10.690 88.754 1.00 69.08 54 TRP C CA 1
ATOM 7849 C C . TRP C 1 25 ? -20.086 -10.632 89.767 1.00 67.13 54 TRP C C 1
ATOM 7850 O O . TRP C 1 25 ? -19.214 -9.766 89.677 1.00 66.81 54 TRP C O 1
ATOM 7861 N N . ALA C 1 26 ? -20.086 -11.579 90.704 1.00 65.15 55 ALA C N 1
ATOM 7862 C CA . ALA C 1 26 ? -19.131 -11.581 91.811 1.00 63.71 55 ALA C CA 1
ATOM 7863 C C . ALA C 1 26 ? -17.691 -11.469 91.311 1.00 62.47 55 ALA C C 1
ATOM 7864 O O . ALA C 1 26 ? -16.825 -10.926 92.000 1.00 62.19 55 ALA C O 1
ATOM 7866 N N . VAL C 1 27 ? -17.452 -11.980 90.106 1.00 61.14 56 VAL C N 1
ATOM 7867 C CA . VAL C 1 27 ? -16.148 -11.870 89.461 1.00 60.25 56 VAL C CA 1
ATOM 7868 C C . VAL C 1 27 ? -15.763 -10.401 89.241 1.00 59.38 56 VAL C C 1
ATOM 7869 O O . VAL C 1 27 ? -14.872 -9.880 89.917 1.00 59.15 56 VAL C O 1
ATOM 7873 N N . GLY C 1 28 ? -16.457 -9.740 88.314 1.00 58.42 57 GLY C N 1
ATOM 7874 C CA . GLY C 1 28 ? -16.174 -8.348 87.951 1.00 57.72 57 GLY C CA 1
ATOM 7875 C C . GLY C 1 28 ? -16.138 -7.393 89.129 1.00 56.82 57 GLY C C 1
ATOM 7876 O O . GLY C 1 28 ? -15.310 -6.485 89.174 1.00 56.75 57 GLY C O 1
ATOM 7877 N N . ALA C 1 29 ? -17.040 -7.600 90.086 1.00 55.50 58 ALA C N 1
ATOM 7878 C CA . ALA C 1 29 ? -17.092 -6.783 91.297 1.00 54.32 58 ALA C CA 1
ATOM 7879 C C . ALA C 1 29 ? -15.731 -6.726 92.008 1.00 53.23 58 ALA C C 1
ATOM 7880 O O . ALA C 1 29 ? -15.233 -5.639 92.307 1.00 53.36 58 ALA C O 1
ATOM 7882 N N . SER C 1 30 ? -15.134 -7.894 92.251 1.00 51.71 59 SER C N 1
ATOM 7883 C CA . SER C 1 30 ? -13.873 -7.998 93.004 1.00 50.62 59 SER C CA 1
ATOM 7884 C C . SER C 1 30 ? -12.705 -7.242 92.367 1.00 49.73 59 SER C C 1
ATOM 7885 O O . SER C 1 30 ? -11.802 -6.783 93.074 1.00 49.73 59 SER C O 1
ATOM 7888 N N . LEU C 1 31 ? -12.720 -7.131 91.039 1.00 48.47 60 LEU C N 1
ATOM 7889 C CA . LEU C 1 31 ? -11.637 -6.459 90.293 1.00 47.55 60 LEU C CA 1
ATOM 7890 C C . LEU C 1 31 ? -11.824 -4.962 90.390 1.00 46.90 60 LEU C C 1
ATOM 7891 O O . LEU C 1 31 ? -10.862 -4.216 90.600 1.00 46.64 60 LEU C O 1
ATOM 7896 N N . ILE C 1 32 ? -13.074 -4.542 90.190 1.00 46.19 61 ILE C N 1
ATOM 7897 C CA . ILE C 1 32 ? -13.490 -3.158 90.382 1.00 45.65 61 ILE C CA 1
ATOM 7898 C C . ILE C 1 32 ? -13.212 -2.770 91.829 1.00 46.53 61 ILE C C 1
ATOM 7899 O O . ILE C 1 32 ? -12.589 -1.743 92.100 1.00 46.29 61 ILE C O 1
ATOM 7904 N N . ALA C 1 33 ? -13.673 -3.611 92.751 1.00 47.78 62 ALA C N 1
ATOM 7905 C CA . ALA C 1 33 ? -13.411 -3.416 94.173 1.00 49.05 62 ALA C CA 1
ATOM 7906 C C . ALA C 1 33 ? -11.918 -3.226 94.432 1.00 50.19 62 ALA C C 1
ATOM 7907 O O . ALA C 1 33 ? -11.506 -2.257 95.070 1.00 50.24 62 ALA C O 1
ATOM 7909 N N . ALA C 1 34 ? -11.113 -4.151 93.921 1.00 51.73 63 ALA C N 1
ATOM 7910 C CA . ALA C 1 34 ? -9.663 -4.071 94.073 1.00 53.13 63 ALA C CA 1
ATOM 7911 C C . ALA C 1 34 ? -9.097 -2.841 93.345 1.00 54.34 63 ALA C C 1
ATOM 7912 O O . ALA C 1 34 ? -8.158 -2.213 93.830 1.00 54.55 63 ALA C O 1
ATOM 7914 N N . ASN C 1 35 ? -9.683 -2.510 92.192 1.00 55.64 64 ASN C N 1
ATOM 7915 C CA . ASN C 1 35 ? -9.327 -1.302 91.410 1.00 56.71 64 ASN C CA 1
ATOM 7916 C C . ASN C 1 35 ? -9.517 0.010 92.180 1.00 56.20 64 ASN C C 1
ATOM 7917 O O . ASN C 1 35 ? -8.651 0.896 92.155 1.00 56.18 64 ASN C O 1
ATOM 7922 N N . ILE C 1 36 ? -10.669 0.122 92.840 1.00 55.54 65 ILE C N 1
ATOM 7923 C CA . ILE C 1 36 ? -11.092 1.361 93.502 1.00 54.72 65 ILE C CA 1
ATOM 7924 C C . ILE C 1 36 ? -10.323 1.663 94.786 1.00 54.88 65 ILE C C 1
ATOM 7925 O O . ILE C 1 36 ? -10.029 0.767 95.587 1.00 54.46 65 ILE C O 1
ATOM 7930 N N . SER C 1 37 ? -10.028 2.947 94.971 1.00 55.23 66 SER C N 1
ATOM 7931 C CA . SER C 1 37 ? -9.177 3.406 96.060 1.00 55.59 66 SER C CA 1
ATOM 7932 C C . SER C 1 37 ? -9.378 4.912 96.314 1.00 55.84 66 SER C C 1
ATOM 7933 O O . SER C 1 37 ? -10.447 5.462 96.024 1.00 55.77 66 SER C O 1
ATOM 7936 N N . ALA C 1 38 ? -8.356 5.555 96.879 1.00 56.27 67 ALA C N 1
ATOM 7937 C CA . ALA C 1 38 ? -8.346 7.000 97.090 1.00 56.81 67 ALA C CA 1
ATOM 7938 C C . ALA C 1 38 ? -8.124 7.724 95.770 1.00 57.22 67 ALA C C 1
ATOM 7939 O O . ALA C 1 38 ? -8.910 8.595 95.393 1.00 57.59 67 ALA C O 1
ATOM 7941 N N . GLU C 1 39 ? -7.049 7.345 95.073 1.00 57.39 68 GLU C N 1
ATOM 7942 C CA . GLU C 1 39 ? -6.701 7.915 93.750 1.00 57.63 68 GLU C CA 1
ATOM 7943 C C . GLU C 1 39 ? -7.954 8.183 92.918 1.00 55.73 68 GLU C C 1
ATOM 7944 O O . GLU C 1 39 ? -8.067 9.201 92.222 1.00 55.97 68 GLU C O 1
ATOM 7950 N N . GLN C 1 40 ? -8.891 7.250 93.011 1.00 53.42 69 GLN C N 1
ATOM 7951 C CA . GLN C 1 40 ? -10.112 7.285 92.235 1.00 51.70 69 GLN C CA 1
ATOM 7952 C C . GLN C 1 40 ? -11.082 8.269 92.881 1.00 50.82 69 GLN C C 1
ATOM 7953 O O . GLN C 1 40 ? -11.516 9.240 92.262 1.00 50.92 69 GLN C O 1
ATOM 7959 N N . PHE C 1 41 ? -11.399 8.015 94.146 1.00 49.60 70 PHE C N 1
ATOM 7960 C CA . PHE C 1 41 ? -12.457 8.752 94.838 1.00 48.75 70 PHE C CA 1
ATOM 7961 C C . PHE C 1 41 ? -12.091 10.173 95.223 1.00 46.58 70 PHE C C 1
ATOM 7962 O O . PHE C 1 41 ? -12.978 11.003 95.413 1.00 46.39 70 PHE C O 1
ATOM 7970 N N . ILE C 1 42 ? -10.798 10.445 95.354 1.00 43.98 71 ILE C N 1
ATOM 7971 C CA . ILE C 1 42 ? -10.330 11.763 95.764 1.00 41.77 71 ILE C CA 1
ATOM 7972 C C . ILE C 1 42 ? -9.544 12.405 94.651 1.00 40.18 71 ILE C C 1
ATOM 7973 O O . ILE C 1 42 ? -9.867 13.508 94.209 1.00 39.84 71 ILE C O 1
ATOM 7978 N N . GLY C 1 43 ? -8.495 11.710 94.220 1.00 38.19 72 GLY C N 1
ATOM 7979 C CA . GLY C 1 43 ? -7.574 12.234 93.205 1.00 36.55 72 GLY C CA 1
ATOM 7980 C C . GLY C 1 43 ? -8.307 12.600 91.935 1.00 34.85 72 GLY C C 1
ATOM 7981 O O . GLY C 1 43 ? -8.084 13.674 91.362 1.00 34.11 72 GLY C O 1
ATOM 7982 N N . MET C 1 44 ? -9.202 11.698 91.534 1.00 33.04 73 MET C N 1
ATOM 7983 C CA . MET C 1 44 ? -9.948 11.824 90.287 1.00 31.85 73 MET C CA 1
ATOM 7984 C C . MET C 1 44 ? -11.142 12.762 90.400 1.00 31.62 73 MET C C 1
ATOM 7985 O O . MET C 1 44 ? -11.423 13.536 89.478 1.00 31.05 73 MET C O 1
ATOM 7990 N N . SER C 1 45 ? -11.861 12.665 91.514 1.00 31.60 74 SER C N 1
ATOM 7991 C CA . SER C 1 45 ? -12.851 13.681 91.859 1.00 31.99 74 SER C CA 1
ATOM 7992 C C . SER C 1 45 ? -12.178 15.055 91.895 1.00 31.94 74 SER C C 1
ATOM 7993 O O . SER C 1 45 ? -12.688 16.034 91.343 1.00 31.33 74 SER C O 1
ATOM 7996 N N . GLY C 1 46 ? -11.017 15.101 92.547 1.00 32.19 75 GLY C N 1
ATOM 7997 C CA . GLY C 1 46 ? -10.217 16.320 92.663 1.00 32.36 75 GLY C CA 1
ATOM 7998 C C . GLY C 1 46 ? -9.641 16.811 91.342 1.00 32.19 75 GLY C C 1
ATOM 7999 O O . GLY C 1 46 ? -9.305 17.990 91.200 1.00 32.30 75 GLY C O 1
ATOM 8000 N N . SER C 1 47 ? -9.509 15.899 90.383 1.00 31.88 76 SER C N 1
ATOM 8001 C CA . SER C 1 47 ? -9.124 16.258 89.025 1.00 31.57 76 SER C CA 1
ATOM 8002 C C . SER C 1 47 ? -10.341 16.730 88.245 1.00 30.64 76 SER C C 1
ATOM 8003 O O . SER C 1 47 ? -10.229 17.636 87.414 1.00 29.97 76 SER C O 1
ATOM 8006 N N . GLY C 1 48 ? -11.498 16.112 88.514 1.00 30.10 77 GLY C N 1
ATOM 8007 C CA . GLY C 1 48 ? -12.789 16.552 87.949 1.00 30.12 77 GLY C CA 1
ATOM 8008 C C . GLY C 1 48 ? -13.138 17.982 88.342 1.00 30.41 77 GLY C C 1
ATOM 8009 O O . GLY C 1 48 ? -13.856 18.693 87.634 1.00 29.88 77 GLY C O 1
ATOM 8010 N N . TYR C 1 49 ? -12.627 18.395 89.494 1.00 30.87 78 TYR C N 1
ATOM 8011 C CA . TYR C 1 49 ? -12.655 19.789 89.882 1.00 31.39 78 TYR C CA 1
ATOM 8012 C C . TYR C 1 49 ? -11.951 20.613 88.815 1.00 30.88 78 TYR C C 1
ATOM 8013 O O . TYR C 1 49 ? -12.530 21.519 88.224 1.00 30.71 78 TYR C O 1
ATOM 8022 N N . SER C 1 50 ? -10.698 20.270 88.563 1.00 30.12 79 SER C N 1
ATOM 8023 C CA . SER C 1 50 ? -9.818 21.130 87.786 1.00 29.75 79 SER C CA 1
ATOM 8024 C C . SER C 1 50 ? -10.046 21.059 86.291 1.00 27.89 79 SER C C 1
ATOM 8025 O O . SER C 1 50 ? -9.857 22.050 85.594 1.00 27.89 79 SER C O 1
ATOM 8028 N N . ILE C 1 51 ? -10.436 19.892 85.799 1.00 25.57 80 ILE C N 1
ATOM 8029 C CA . ILE C 1 51 ? -10.657 19.725 84.372 1.00 23.90 80 ILE C CA 1
ATOM 8030 C C . ILE C 1 51 ? -12.126 19.472 84.083 1.00 23.50 80 ILE C C 1
ATOM 8031 O O . ILE C 1 51 ? -12.742 20.163 83.246 1.00 22.90 80 ILE C O 1
ATOM 8036 N N . GLY C 1 52 ? -12.673 18.464 84.761 1.00 22.73 81 GLY C N 1
ATOM 8037 C CA . GLY C 1 52 ? -14.069 18.107 84.606 1.00 22.35 81 GLY C CA 1
ATOM 8038 C C . GLY C 1 52 ? -14.244 16.771 83.933 1.00 21.70 81 GLY C C 1
ATOM 8039 O O . GLY C 1 52 ? -13.401 15.872 84.072 1.00 22.06 81 GLY C O 1
ATOM 8040 N N . LEU C 1 53 ? -15.354 16.663 83.201 1.00 20.25 82 LEU C N 1
ATOM 8041 C CA . LEU C 1 53 ? -15.817 15.401 82.604 1.00 18.65 82 LEU C CA 1
ATOM 8042 C C . LEU C 1 53 ? -14.771 14.779 81.693 1.00 16.91 82 LEU C C 1
ATOM 8043 O O . LEU C 1 53 ? -14.659 13.563 81.647 1.00 16.87 82 LEU C O 1
ATOM 8048 N N . ALA C 1 54 ? -14.009 15.620 80.989 1.00 15.20 83 ALA C N 1
ATOM 8049 C CA . ALA C 1 54 ? -12.935 15.178 80.094 1.00 14.16 83 ALA C CA 1
ATOM 8050 C C . ALA C 1 54 ? -12.102 14.028 80.650 1.00 13.53 83 ALA C C 1
ATOM 8051 O O . ALA C 1 54 ? -11.592 13.188 79.886 1.00 13.24 83 ALA C O 1
ATOM 8053 N N . ILE C 1 55 ? -11.977 13.987 81.974 1.00 12.66 84 ILE C N 1
ATOM 8054 C CA . ILE C 1 55 ? -11.201 12.940 82.632 1.00 12.20 84 ILE C CA 1
ATOM 8055 C C . ILE C 1 55 ? -11.946 11.607 82.791 1.00 12.07 84 ILE C C 1
ATOM 8056 O O . ILE C 1 55 ? -11.323 10.581 83.048 1.00 11.70 84 ILE C O 1
ATOM 8061 N N . ALA C 1 56 ? -13.268 11.620 82.618 1.00 12.29 85 ALA C N 1
ATOM 8062 C CA . ALA C 1 56 ? -14.082 10.388 82.641 1.00 12.34 85 ALA C CA 1
ATOM 8063 C C . ALA C 1 56 ? -13.645 9.389 81.570 1.00 12.55 85 ALA C C 1
ATOM 8064 O O . ALA C 1 56 ? -14.051 8.223 81.609 1.00 12.96 85 ALA C O 1
ATOM 8066 N N . SER C 1 57 ? -12.839 9.871 80.614 1.00 12.81 86 SER C N 1
ATOM 8067 C CA . SER C 1 57 ? -12.180 9.043 79.593 1.00 13.30 86 SER C CA 1
ATOM 8068 C C . SER C 1 57 ? -11.307 7.953 80.190 1.00 14.39 86 SER C C 1
ATOM 8069 O O . SER C 1 57 ? -11.291 6.818 79.680 1.00 14.31 86 SER C O 1
ATOM 8072 N N . TYR C 1 58 ? -10.569 8.288 81.250 1.00 15.85 87 TYR C N 1
ATOM 8073 C CA . TYR C 1 58 ? -9.762 7.271 81.943 1.00 17.12 87 TYR C CA 1
ATOM 8074 C C . TYR C 1 58 ? -10.623 6.052 82.277 1.00 19.67 87 TYR C C 1
ATOM 8075 O O . TYR C 1 58 ? -10.201 4.932 82.056 1.00 19.07 87 TYR C O 1
ATOM 8084 N N . GLU C 1 59 ? -11.836 6.278 82.784 1.00 22.78 88 GLU C N 1
ATOM 8085 C CA . GLU C 1 59 ? -12.763 5.175 83.067 1.00 25.66 88 GLU C CA 1
ATOM 8086 C C . GLU C 1 59 ? -13.352 4.576 81.804 1.00 25.33 88 GLU C C 1
ATOM 8087 O O . GLU C 1 59 ? -13.359 3.362 81.641 1.00 25.12 88 GLU C O 1
ATOM 8093 N N . TRP C 1 60 ? -13.820 5.432 80.905 1.00 25.73 89 TRP C N 1
ATOM 8094 C CA . TRP C 1 60 ? -14.543 4.980 79.718 1.00 26.20 89 TRP C CA 1
ATOM 8095 C C . TRP C 1 60 ? -13.694 4.336 78.617 1.00 25.23 89 TRP C C 1
ATOM 8096 O O . TRP C 1 60 ? -14.195 3.509 77.861 1.00 25.04 89 TRP C O 1
ATOM 8107 N N . MET C 1 61 ? -12.426 4.708 78.509 1.00 24.52 90 MET C N 1
ATOM 8108 C CA . MET C 1 61 ? -11.526 3.987 77.613 1.00 24.12 90 MET C CA 1
ATOM 8109 C C . MET C 1 61 ? -10.929 2.759 78.313 1.00 25.60 90 MET C C 1
ATOM 8110 O O . MET C 1 61 ? -10.322 1.880 77.669 1.00 25.91 90 MET C O 1
ATOM 8115 N N . SER C 1 62 ? -11.092 2.696 79.632 1.00 26.87 91 SER C N 1
ATOM 8116 C CA . SER C 1 62 ? -10.737 1.491 80.376 1.00 27.99 91 SER C CA 1
ATOM 8117 C C . SER C 1 62 ? -11.842 0.447 80.204 1.00 28.80 91 SER C C 1
ATOM 8118 O O . SER C 1 62 ? -11.594 -0.759 80.203 1.00 28.72 91 SER C O 1
ATOM 8121 N N . ALA C 1 63 ? -13.069 0.917 80.054 1.00 29.73 92 ALA C N 1
ATOM 8122 C CA . ALA C 1 63 ? -14.186 0.017 79.844 1.00 30.55 92 ALA C CA 1
ATOM 8123 C C . ALA C 1 63 ? -14.004 -0.731 78.532 1.00 30.85 92 ALA C C 1
ATOM 8124 O O . ALA C 1 63 ? -14.259 -1.934 78.457 1.00 31.26 92 ALA C O 1
ATOM 8126 N N . ILE C 1 64 ? -13.558 -0.022 77.501 1.00 31.01 93 ILE C N 1
ATOM 8127 C CA . ILE C 1 64 ? -13.338 -0.661 76.210 1.00 31.30 93 ILE C CA 1
ATOM 8128 C C . ILE C 1 64 ? -12.052 -1.468 76.221 1.00 30.23 93 ILE C C 1
ATOM 8129 O O . ILE C 1 64 ? -11.973 -2.520 75.581 1.00 30.06 93 ILE C O 1
ATOM 8134 N N . THR C 1 65 ? -11.042 -0.987 76.938 1.00 29.25 94 THR C N 1
ATOM 8135 C CA . THR C 1 65 ? -9.825 -1.784 77.108 1.00 28.75 94 THR C CA 1
ATOM 8136 C C . THR C 1 65 ? -10.204 -3.193 77.582 1.00 28.08 94 THR C C 1
ATOM 8137 O O . THR C 1 65 ? -9.779 -4.186 76.986 1.00 27.48 94 THR C O 1
ATOM 8141 N N . LEU C 1 66 ? -11.041 -3.262 78.622 1.00 27.16 95 LEU C N 1
ATOM 8142 C CA . LEU C 1 66 ? -11.356 -4.534 79.291 1.00 26.30 95 LEU C CA 1
ATOM 8143 C C . LEU C 1 66 ? -11.888 -5.565 78.316 1.00 26.66 95 LEU C C 1
ATOM 8144 O O . LEU C 1 66 ? -11.445 -6.707 78.319 1.00 25.78 95 LEU C O 1
ATOM 8149 N N . ILE C 1 67 ? -12.820 -5.152 77.465 1.00 27.35 96 ILE C N 1
ATOM 8150 C CA . ILE C 1 67 ? -13.272 -6.003 76.374 1.00 27.98 96 ILE C CA 1
ATOM 8151 C C . ILE C 1 67 ? -12.080 -6.632 75.650 1.00 28.57 96 ILE C C 1
ATOM 8152 O O . ILE C 1 67 ? -12.057 -7.838 75.416 1.00 28.90 96 ILE C O 1
ATOM 8157 N N . ILE C 1 68 ? -11.085 -5.820 75.319 1.00 29.27 97 ILE C N 1
ATOM 8158 C CA . ILE C 1 68 ? -9.942 -6.298 74.546 1.00 29.85 97 ILE C CA 1
ATOM 8159 C C . ILE C 1 68 ? -9.068 -7.248 75.348 1.00 30.60 97 ILE C C 1
ATOM 8160 O O . ILE C 1 68 ? -8.757 -8.352 74.887 1.00 30.79 97 ILE C O 1
ATOM 8165 N N . VAL C 1 69 ? -8.666 -6.829 76.540 1.00 31.44 98 VAL C N 1
ATOM 8166 C CA . VAL C 1 69 ? -7.954 -7.750 77.437 1.00 32.36 98 VAL C CA 1
ATOM 8167 C C . VAL C 1 69 ? -8.803 -8.996 77.681 1.00 32.76 98 VAL C C 1
ATOM 8168 O O . VAL C 1 69 ? -8.295 -10.120 77.714 1.00 32.69 98 VAL C O 1
ATOM 8172 N N . GLY C 1 70 ? -10.106 -8.773 77.826 1.00 33.32 99 GLY C N 1
ATOM 8173 C CA . GLY C 1 70 ? -11.080 -9.852 77.979 1.00 33.52 99 GLY C CA 1
ATOM 8174 C C . GLY C 1 70 ? -10.975 -10.893 76.882 1.00 33.72 99 GLY C C 1
ATOM 8175 O O . GLY C 1 70 ? -10.621 -12.042 77.143 1.00 33.54 99 GLY C O 1
ATOM 8176 N N . LYS C 1 71 ? -11.260 -10.481 75.651 1.00 33.87 100 LYS C N 1
ATOM 8177 C CA . LYS C 1 71 ? -11.239 -11.394 74.514 1.00 34.04 100 LYS C CA 1
ATOM 8178 C C . LYS C 1 71 ? -9.845 -11.927 74.161 1.00 34.44 100 LYS C C 1
ATOM 8179 O O . LYS C 1 71 ? -9.731 -13.066 73.726 1.00 34.93 100 LYS C O 1
ATOM 8185 N N . TYR C 1 72 ? -8.794 -11.126 74.342 1.00 34.52 101 TYR C N 1
ATOM 8186 C CA . TYR C 1 72 ? -7.489 -11.457 73.752 1.00 34.40 101 TYR C CA 1
ATOM 8187 C C . TYR C 1 72 ? -6.333 -11.762 74.678 1.00 35.07 101 TYR C C 1
ATOM 8188 O O . TYR C 1 72 ? -5.358 -12.349 74.244 1.00 34.68 101 TYR C O 1
ATOM 8197 N N . PHE C 1 73 ? -6.406 -11.345 75.929 1.00 36.39 102 PHE C N 1
ATOM 8198 C CA . PHE C 1 73 ? -5.239 -11.447 76.800 1.00 37.76 102 PHE C CA 1
ATOM 8199 C C . PHE C 1 73 ? -5.360 -12.613 77.766 1.00 38.58 102 PHE C C 1
ATOM 8200 O O . PHE C 1 73 ? -4.516 -13.506 77.775 1.00 39.36 102 PHE C O 1
ATOM 8208 N N . LEU C 1 74 ? -6.417 -12.609 78.572 1.00 39.23 103 LEU C N 1
ATOM 8209 C CA . LEU C 1 74 ? -6.652 -13.683 79.547 1.00 39.52 103 LEU C CA 1
ATOM 8210 C C . LEU C 1 74 ? -6.541 -15.092 78.974 1.00 39.51 103 LEU C C 1
ATOM 8211 O O . LEU C 1 74 ? -5.751 -15.899 79.474 1.00 38.95 103 LEU C O 1
ATOM 8216 N N . PRO C 1 75 ? -7.317 -15.389 77.915 1.00 39.85 104 PRO C N 1
ATOM 8217 C CA . PRO C 1 75 ? -7.272 -16.725 77.328 1.00 40.01 104 PRO C CA 1
ATOM 8218 C C . PRO C 1 75 ? -5.854 -17.279 77.186 1.00 39.73 104 PRO C C 1
ATOM 8219 O O . PRO C 1 75 ? -5.645 -18.485 77.308 1.00 39.68 104 PRO C O 1
ATOM 8223 N N . ILE C 1 76 ? -4.895 -16.398 76.932 1.00 39.49 105 ILE C N 1
ATOM 8224 C CA . ILE C 1 76 ? -3.507 -16.806 76.828 1.00 39.35 105 ILE C CA 1
ATOM 8225 C C . ILE C 1 76 ? -2.948 -17.101 78.200 1.00 39.64 105 ILE C C 1
ATOM 8226 O O . ILE C 1 76 ? -2.410 -18.176 78.431 1.00 39.71 105 ILE C O 1
ATOM 8231 N N . PHE C 1 77 ? -3.070 -16.140 79.105 1.00 40.30 106 PHE C N 1
ATOM 8232 C CA . PHE C 1 77 ? -2.565 -16.308 80.466 1.00 41.12 106 PHE C CA 1
ATOM 8233 C C . PHE C 1 77 ? -3.136 -17.538 81.131 1.00 41.92 106 PHE C C 1
ATOM 8234 O O . PHE C 1 77 ? -2.437 -18.249 81.858 1.00 42.21 106 PHE C O 1
ATOM 8242 N N . ILE C 1 78 ? -4.419 -17.774 80.897 1.00 42.91 107 ILE C N 1
ATOM 8243 C CA . ILE C 1 78 ? -5.101 -18.880 81.549 1.00 43.82 107 ILE C CA 1
ATOM 8244 C C . ILE C 1 78 ? -4.722 -20.219 80.904 1.00 45.21 107 ILE C C 1
ATOM 8245 O O . ILE C 1 78 ? -4.318 -21.151 81.607 1.00 45.11 107 ILE C O 1
ATOM 8250 N N . GLU C 1 79 ? -4.808 -20.297 79.574 1.00 46.89 108 GLU C N 1
ATOM 8251 C CA . GLU C 1 79 ? -4.548 -21.548 78.863 1.00 48.52 108 GLU C CA 1
ATOM 8252 C C . GLU C 1 79 ? -3.112 -21.945 79.145 1.00 48.50 108 GLU C C 1
ATOM 8253 O O . GLU C 1 79 ? -2.855 -22.987 79.733 1.00 48.71 108 GLU C O 1
ATOM 8259 N N . LYS C 1 80 ? -2.179 -21.088 78.760 1.00 48.66 109 LYS C N 1
ATOM 8260 C CA . LYS C 1 80 ? -0.771 -21.335 79.033 1.00 48.81 109 LYS C CA 1
ATOM 8261 C C . LYS C 1 80 ? -0.505 -20.954 80.486 1.00 48.69 109 LYS C C 1
ATOM 8262 O O . LYS C 1 80 ? -0.018 -19.871 80.784 1.00 48.60 109 LYS C O 1
ATOM 8268 N N . GLY C 1 81 ? -0.839 -21.890 81.372 1.00 48.73 110 GLY C N 1
ATOM 8269 C CA . GLY C 1 81 ? -1.040 -21.657 82.808 1.00 49.21 110 GLY C CA 1
ATOM 8270 C C . GLY C 1 81 ? -0.154 -20.681 83.554 1.00 49.94 110 GLY C C 1
ATOM 8271 O O . GLY C 1 81 ? 0.754 -21.091 84.286 1.00 49.97 110 GLY C O 1
ATOM 8272 N N . ILE C 1 82 ? -0.434 -19.389 83.365 1.00 50.98 111 ILE C N 1
ATOM 8273 C CA . ILE C 1 82 ? 0.139 -18.312 84.184 1.00 51.98 111 ILE C CA 1
ATOM 8274 C C . ILE C 1 82 ? -0.826 -18.054 85.330 1.00 53.60 111 ILE C C 1
ATOM 8275 O O . ILE C 1 82 ? -2.017 -18.356 85.216 1.00 53.59 111 ILE C O 1
ATOM 8280 N N . TYR C 1 83 ? -0.314 -17.502 86.429 1.00 55.65 112 TYR C N 1
ATOM 8281 C CA . TYR C 1 83 ? -1.129 -17.230 87.622 1.00 57.72 112 TYR C CA 1
ATOM 8282 C C . TYR C 1 83 ? -0.816 -15.875 88.251 1.00 56.57 112 TYR C C 1
ATOM 8283 O O . TYR C 1 83 ? -1.728 -15.148 88.646 1.00 56.54 112 TYR C O 1
ATOM 8292 N N . THR C 1 84 ? 0.469 -15.549 88.361 1.00 55.59 113 THR C N 1
ATOM 8293 C CA . THR C 1 84 ? 0.898 -14.191 88.696 1.00 54.54 113 THR C CA 1
ATOM 8294 C C . THR C 1 84 ? 1.669 -13.632 87.513 1.00 54.65 113 THR C C 1
ATOM 8295 O O . THR C 1 84 ? 2.127 -14.378 86.652 1.00 54.17 113 THR C O 1
ATOM 8299 N N . ILE C 1 85 ? 1.807 -12.316 87.465 1.00 54.77 114 ILE C N 1
ATOM 8300 C CA . ILE C 1 85 ? 2.486 -11.674 86.333 1.00 55.13 114 ILE C CA 1
ATOM 8301 C C . ILE C 1 85 ? 4.004 -11.947 86.314 1.00 54.89 114 ILE C C 1
ATOM 8302 O O . ILE C 1 85 ? 4.550 -12.310 85.271 1.00 55.06 114 ILE C O 1
ATOM 8307 N N . PRO C 1 86 ? 4.689 -11.778 87.459 1.00 54.55 115 PRO C N 1
ATOM 8308 C CA . PRO C 1 86 ? 6.078 -12.213 87.531 1.00 54.39 115 PRO C CA 1
ATOM 8309 C C . PRO C 1 86 ? 6.306 -13.577 86.878 1.00 54.43 115 PRO C C 1
ATOM 8310 O O . PRO C 1 86 ? 7.296 -13.776 86.175 1.00 54.09 115 PRO C O 1
ATOM 8314 N N . GLU C 1 87 ? 5.379 -14.499 87.112 1.00 54.58 116 GLU C N 1
ATOM 8315 C CA . GLU C 1 87 ? 5.451 -15.827 86.518 1.00 54.84 116 GLU C CA 1
ATOM 8316 C C . GLU C 1 87 ? 5.497 -15.713 85.000 1.00 53.33 116 GLU C C 1
ATOM 8317 O O . GLU C 1 87 ? 6.338 -16.328 84.347 1.00 53.52 116 GLU C O 1
ATOM 8323 N N . PHE C 1 88 ? 4.601 -14.905 84.446 1.00 51.81 117 PHE C N 1
ATOM 8324 C CA . PHE C 1 88 ? 4.579 -14.676 83.006 1.00 50.72 117 PHE C CA 1
ATOM 8325 C C . PHE C 1 88 ? 5.955 -14.233 82.503 1.00 50.99 117 PHE C C 1
ATOM 8326 O O . PHE C 1 88 ? 6.385 -14.611 81.417 1.00 50.43 117 PHE C O 1
ATOM 8334 N N . VAL C 1 89 ? 6.651 -13.446 83.313 1.00 51.73 118 VAL C N 1
ATOM 8335 C CA . VAL C 1 89 ? 7.962 -12.949 82.935 1.00 52.58 118 VAL C CA 1
ATOM 8336 C C . VAL C 1 89 ? 8.978 -14.068 82.938 1.00 53.65 118 VAL C C 1
ATOM 8337 O O . VAL C 1 89 ? 9.606 -14.336 81.915 1.00 53.56 118 VAL C O 1
ATOM 8341 N N . GLU C 1 90 ? 9.129 -14.715 84.095 1.00 55.03 119 GLU C N 1
ATOM 8342 C CA . GLU C 1 90 ? 10.084 -15.823 84.256 1.00 56.20 119 GLU C CA 1
ATOM 8343 C C . GLU C 1 90 ? 9.822 -16.867 83.182 1.00 53.99 119 GLU C C 1
ATOM 8344 O O . GLU C 1 90 ? 10.754 -17.393 82.575 1.00 53.71 119 GLU C O 1
ATOM 8350 N N . LYS C 1 91 ? 8.543 -17.130 82.931 1.00 51.69 120 LYS C N 1
ATOM 8351 C CA . LYS C 1 91 ? 8.144 -18.122 81.945 1.00 50.05 120 LYS C CA 1
ATOM 8352 C C . LYS C 1 91 ? 8.435 -17.684 80.512 1.00 48.00 120 LYS C C 1
ATOM 8353 O O . LYS C 1 91 ? 8.908 -18.484 79.712 1.00 48.22 120 LYS C O 1
ATOM 8359 N N . ARG C 1 92 ? 8.150 -16.430 80.178 1.00 45.26 121 ARG C N 1
ATOM 8360 C CA . ARG C 1 92 ? 8.347 -15.977 78.797 1.00 42.37 121 ARG C CA 1
ATOM 8361 C C . ARG C 1 92 ? 9.801 -15.627 78.480 1.00 43.50 121 ARG C C 1
ATOM 8362 O O . ARG C 1 92 ? 10.236 -15.715 77.328 1.00 43.34 121 ARG C O 1
ATOM 8370 N N . PHE C 1 93 ? 10.550 -15.227 79.497 1.00 44.38 122 PHE C N 1
ATOM 8371 C CA . PHE C 1 93 ? 11.891 -14.729 79.268 1.00 45.14 122 PHE C CA 1
ATOM 8372 C C . PHE C 1 93 ? 12.933 -15.277 80.217 1.00 45.63 122 PHE C C 1
ATOM 8373 O O . PHE C 1 93 ? 13.664 -16.198 79.872 1.00 45.65 122 PHE C O 1
ATOM 8381 N N . ASN C 1 94 ? 12.993 -14.702 81.413 1.00 46.42 123 ASN C N 1
ATOM 8382 C CA . ASN C 1 94 ? 14.256 -14.607 82.125 1.00 47.22 123 ASN C CA 1
ATOM 8383 C C . ASN C 1 94 ? 14.116 -14.212 83.595 1.00 47.92 123 ASN C C 1
ATOM 8384 O O . ASN C 1 94 ? 13.255 -13.411 83.951 1.00 48.31 123 ASN C O 1
ATOM 8389 N N . LYS C 1 95 ? 14.981 -14.763 84.439 1.00 48.39 124 LYS C N 1
ATOM 8390 C CA . LYS C 1 95 ? 15.017 -14.408 85.865 1.00 48.37 124 LYS C CA 1
ATOM 8391 C C . LYS C 1 95 ? 15.571 -13.000 86.085 1.00 47.82 124 LYS C C 1
ATOM 8392 O O . LYS C 1 95 ? 15.103 -12.259 86.949 1.00 47.77 124 LYS C O 1
ATOM 8394 N N . LYS C 1 96 ? 16.590 -12.660 85.306 1.00 47.03 125 LYS C N 1
ATOM 8395 C CA . LYS C 1 96 ? 17.232 -11.354 85.372 1.00 46.46 125 LYS C CA 1
ATOM 8396 C C . LYS C 1 96 ? 16.212 -10.287 85.024 1.00 45.12 125 LYS C C 1
ATOM 8397 O O . LYS C 1 96 ? 15.929 -9.401 85.831 1.00 44.68 125 LYS C O 1
ATOM 8403 N N . LEU C 1 97 ? 15.635 -10.406 83.833 1.00 43.61 126 LEU C N 1
ATOM 8404 C CA . LEU C 1 97 ? 14.588 -9.493 83.375 1.00 42.29 126 LEU C CA 1
ATOM 8405 C C . LEU C 1 97 ? 13.508 -9.317 84.427 1.00 41.70 126 LEU C C 1
ATOM 8406 O O . LEU C 1 97 ? 13.067 -8.203 84.696 1.00 42.19 126 LEU C O 1
ATOM 8411 N N . LYS C 1 98 ? 13.075 -10.426 85.007 1.00 40.85 127 LYS C N 1
ATOM 8412 C CA . LYS C 1 98 ? 12.066 -10.393 86.046 1.00 40.63 127 LYS C CA 1
ATOM 8413 C C . LYS C 1 98 ? 12.530 -9.521 87.204 1.00 39.64 127 LYS C C 1
ATOM 8414 O O . LYS C 1 98 ? 11.781 -8.693 87.716 1.00 39.78 127 LYS C O 1
ATOM 8420 N N . THR C 1 99 ? 13.778 -9.702 87.602 1.00 38.66 128 THR C N 1
ATOM 8421 C CA . THR C 1 99 ? 14.324 -8.974 88.736 1.00 38.05 128 THR C CA 1
ATOM 8422 C C . THR C 1 99 ? 14.413 -7.472 88.459 1.00 37.39 128 THR C C 1
ATOM 8423 O O . THR C 1 99 ? 14.131 -6.660 89.337 1.00 37.58 128 THR C O 1
ATOM 8427 N N . ILE C 1 100 ? 14.798 -7.110 87.240 1.00 36.43 129 ILE C N 1
ATOM 8428 C CA . ILE C 1 100 ? 14.793 -5.711 86.808 1.00 35.77 129 ILE C CA 1
ATOM 8429 C C . ILE C 1 100 ? 13.444 -5.060 87.031 1.00 35.77 129 ILE C C 1
ATOM 8430 O O . ILE C 1 100 ? 13.348 -3.989 87.628 1.00 35.26 129 ILE C O 1
ATOM 8435 N N . LEU C 1 101 ? 12.403 -5.710 86.531 1.00 35.90 130 LEU C N 1
ATOM 8436 C CA . LEU C 1 101 ? 11.056 -5.187 86.667 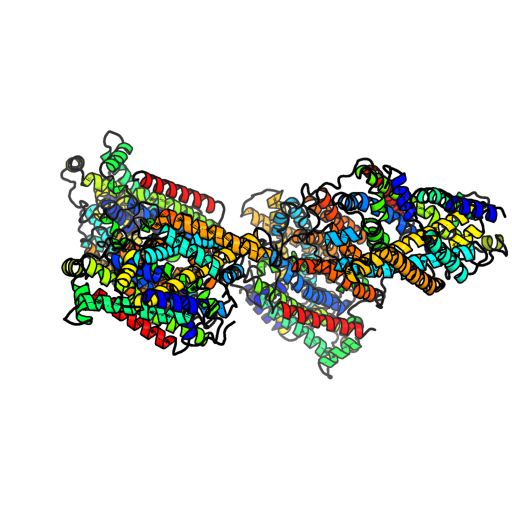1.00 36.15 130 LEU C CA 1
ATOM 8437 C C . LEU C 1 101 ? 10.702 -5.069 88.130 1.00 36.15 130 LEU C C 1
ATOM 8438 O O . LEU C 1 101 ? 10.134 -4.066 88.560 1.00 36.51 130 LEU C O 1
ATOM 8443 N N . ALA C 1 102 ? 11.055 -6.097 88.891 1.00 36.11 131 ALA C N 1
ATOM 8444 C CA . ALA C 1 102 ? 10.899 -6.069 90.340 1.00 36.10 131 ALA C CA 1
ATOM 8445 C C . ALA C 1 102 ? 11.406 -4.745 90.900 1.00 36.10 131 ALA C C 1
ATOM 8446 O O . ALA C 1 102 ? 10.736 -4.120 91.721 1.00 36.36 131 ALA C O 1
ATOM 8448 N N . VAL C 1 103 ? 12.577 -4.314 90.436 1.00 35.96 132 VAL C N 1
ATOM 8449 C CA . VAL C 1 103 ? 13.155 -3.046 90.876 1.00 35.73 132 VAL C CA 1
ATOM 8450 C C . VAL C 1 103 ? 12.263 -1.870 90.487 1.00 35.64 132 VAL C C 1
ATOM 8451 O O . VAL C 1 103 ? 11.947 -1.029 91.323 1.00 35.98 132 VAL C O 1
ATOM 8455 N N . PHE C 1 104 ? 11.848 -1.812 89.225 1.00 35.18 133 PHE C N 1
ATOM 8456 C CA . PHE C 1 104 ? 10.967 -0.729 88.782 1.00 34.57 133 PHE C CA 1
ATOM 8457 C C . PHE C 1 104 ? 9.687 -0.727 89.565 1.00 35.07 133 PHE C C 1
ATOM 8458 O O . PHE C 1 104 ? 9.262 0.314 90.051 1.00 34.96 133 PHE C O 1
ATOM 8466 N N . TRP C 1 105 ? 9.069 -1.890 89.685 1.00 35.93 134 TRP C N 1
ATOM 8467 C CA . TRP C 1 105 ? 7.834 -1.985 90.441 1.00 37.33 134 TRP C CA 1
ATOM 8468 C C . TRP C 1 105 ? 7.998 -1.448 91.860 1.00 37.79 134 TRP C C 1
ATOM 8469 O O . TRP C 1 105 ? 7.363 -0.460 92.224 1.00 37.70 134 TRP C O 1
ATOM 8480 N N . ILE C 1 106 ? 8.866 -2.063 92.654 1.00 38.73 135 ILE C N 1
ATOM 8481 C CA . ILE C 1 106 ? 9.027 -1.628 94.044 1.00 39.38 135 ILE C CA 1
ATOM 8482 C C . ILE C 1 106 ? 9.230 -0.108 94.102 1.00 39.76 135 ILE C C 1
ATOM 8483 O O . ILE C 1 106 ? 8.543 0.578 94.860 1.00 39.88 135 ILE C O 1
ATOM 8488 N N . SER C 1 107 ? 10.127 0.414 93.265 1.00 39.91 136 SER C N 1
ATOM 8489 C CA . SER C 1 107 ? 10.368 1.858 93.177 1.00 39.98 136 SER C CA 1
ATOM 8490 C C . SER C 1 107 ? 9.057 2.614 93.021 1.00 39.82 136 SER C C 1
ATOM 8491 O O . SER C 1 107 ? 8.772 3.569 93.747 1.00 39.80 136 SER C O 1
ATOM 8494 N N . LEU C 1 108 ? 8.267 2.153 92.060 1.00 39.61 137 LEU C N 1
ATOM 8495 C CA . LEU C 1 108 ? 7.001 2.776 91.701 1.00 39.44 137 LEU C CA 1
ATOM 8496 C C . LEU C 1 108 ? 5.956 2.690 92.814 1.00 39.46 137 LEU C C 1
ATOM 8497 O O . LEU C 1 108 ? 5.252 3.669 93.078 1.00 39.67 137 LEU C O 1
ATOM 8502 N N . TYR C 1 109 ? 5.854 1.532 93.460 1.00 39.46 138 TYR C N 1
ATOM 8503 C CA . TYR C 1 109 ? 4.849 1.341 94.507 1.00 39.73 138 TYR C CA 1
ATOM 8504 C C . TYR C 1 109 ? 5.094 2.277 95.677 1.00 40.73 138 TYR C C 1
ATOM 8505 O O . TYR C 1 109 ? 4.161 2.867 96.227 1.00 40.70 138 TYR C O 1
ATOM 8514 N N . ILE C 1 110 ? 6.361 2.409 96.044 1.00 42.05 139 ILE C N 1
ATOM 8515 C CA . ILE C 1 110 ? 6.751 3.291 97.131 1.00 43.47 139 ILE C CA 1
ATOM 8516 C C . ILE C 1 110 ? 6.472 4.746 96.771 1.00 43.53 139 ILE C C 1
ATOM 8517 O O . ILE C 1 110 ? 5.640 5.407 97.409 1.00 44.05 139 ILE C O 1
ATOM 8522 N N . PHE C 1 111 ? 7.154 5.217 95.727 1.00 43.16 140 PHE C N 1
ATOM 8523 C CA . PHE C 1 111 ? 7.291 6.656 95.464 1.00 42.70 140 PHE C CA 1
ATOM 8524 C C . PHE C 1 111 ? 6.039 7.338 94.929 1.00 41.14 140 PHE C C 1
ATOM 8525 O O . PHE C 1 111 ? 5.850 8.536 95.142 1.00 40.59 140 PHE C O 1
ATOM 8533 N N . VAL C 1 112 ? 5.180 6.588 94.254 1.00 39.67 141 VAL C N 1
ATOM 8534 C CA . VAL C 1 112 ? 3.895 7.136 93.860 1.00 38.57 141 VAL C CA 1
ATOM 8535 C C . VAL C 1 112 ? 2.771 6.458 94.635 1.00 39.54 141 VAL C C 1
ATOM 8536 O O . VAL C 1 112 ? 2.248 7.031 95.590 1.00 39.23 141 VAL C O 1
ATOM 8540 N N . ASN C 1 113 ? 2.446 5.226 94.263 1.00 40.92 142 ASN C N 1
ATOM 8541 C CA . ASN C 1 113 ? 1.198 4.590 94.689 1.00 42.40 142 ASN C CA 1
ATOM 8542 C C . ASN C 1 113 ? 0.897 4.716 96.178 1.00 43.21 142 ASN C C 1
ATOM 8543 O O . ASN C 1 113 ? -0.175 5.190 96.557 1.00 43.43 142 ASN C O 1
ATOM 8548 N N . LEU C 1 114 ? 1.840 4.306 97.017 1.00 44.15 143 LEU C N 1
ATOM 8549 C CA . LEU C 1 114 ? 1.671 4.443 98.461 1.00 44.92 143 LEU C CA 1
ATOM 8550 C C . LEU C 1 114 ? 1.646 5.909 98.862 1.00 43.47 143 LEU C C 1
ATOM 8551 O O . LEU C 1 114 ? 0.691 6.375 99.488 1.00 43.53 143 LEU C O 1
ATOM 8556 N N . THR C 1 115 ? 2.707 6.620 98.492 1.00 41.62 144 THR C N 1
ATOM 8557 C CA . THR C 1 115 ? 2.835 8.044 98.769 1.00 39.95 144 THR C CA 1
ATOM 8558 C C . THR C 1 115 ? 1.545 8.781 98.452 1.00 39.27 144 THR C C 1
ATOM 8559 O O . THR C 1 115 ? 0.965 9.447 99.315 1.00 39.20 144 THR C O 1
ATOM 8563 N N . SER C 1 116 ? 1.102 8.636 97.207 1.00 38.45 145 SER C N 1
ATOM 8564 C CA . SER C 1 116 ? -0.108 9.293 96.705 1.00 38.04 145 SER C CA 1
ATOM 8565 C C . SER C 1 116 ? -1.320 8.987 97.573 1.00 37.48 145 SER C C 1
ATOM 8566 O O . SER C 1 116 ? -2.024 9.887 98.026 1.00 37.26 145 SER C O 1
ATOM 8569 N N . VAL C 1 117 ? -1.548 7.704 97.800 1.00 37.17 146 VAL C N 1
ATOM 8570 C CA . VAL C 1 117 ? -2.703 7.263 98.551 1.00 37.24 146 VAL C CA 1
ATOM 8571 C C . VAL C 1 117 ? -2.576 7.646 100.024 1.00 37.77 146 VAL C C 1
ATOM 8572 O O . VAL C 1 117 ? -3.572 7.987 100.664 1.00 37.80 146 VAL C O 1
ATOM 8576 N N . LEU C 1 118 ? -1.355 7.594 100.555 1.00 38.31 147 LEU C N 1
ATOM 8577 C CA . LEU C 1 118 ? -1.088 8.088 101.910 1.00 38.88 147 LEU C CA 1
ATOM 8578 C C . LEU C 1 118 ? -1.504 9.552 102.024 1.00 39.27 147 LEU C C 1
ATOM 8579 O O . LEU C 1 118 ? -2.165 9.949 102.987 1.00 39.38 147 LEU C O 1
ATOM 8584 N N . TYR C 1 119 ? -1.108 10.342 101.032 1.00 39.76 148 TYR C N 1
ATOM 8585 C CA . TYR C 1 119 ? -1.461 11.758 100.982 1.00 40.32 148 TYR C CA 1
ATOM 8586 C C . TYR C 1 119 ? -2.963 11.950 100.762 1.00 39.45 148 TYR C C 1
ATOM 8587 O O . TYR C 1 119 ? -3.657 12.540 101.593 1.00 39.29 148 TYR C O 1
ATOM 8596 N N . LEU C 1 120 ? -3.451 11.443 99.636 1.00 38.61 149 LEU C N 1
ATOM 8597 C CA . LEU C 1 120 ? -4.861 11.559 99.282 1.00 37.79 149 LEU C CA 1
ATOM 8598 C C . LEU C 1 120 ? -5.747 11.120 100.420 1.00 38.49 149 LEU C C 1
ATOM 8599 O O . LEU C 1 120 ? -6.771 11.732 100.671 1.00 38.44 149 LEU C O 1
ATOM 8604 N N . GLY C 1 121 ? -5.347 10.056 101.105 1.00 39.40 150 GLY C N 1
ATOM 8605 C CA . GLY C 1 121 ? -6.066 9.592 102.283 1.00 40.39 150 GLY C CA 1
ATOM 8606 C C . GLY C 1 121 ? -6.048 10.629 103.387 1.00 41.23 150 GLY C C 1
ATOM 8607 O O . GLY C 1 121 ? -7.092 10.995 103.928 1.00 41.09 150 GLY C O 1
ATOM 8608 N N . GLY C 1 122 ? -4.851 11.106 103.712 1.00 42.30 151 GLY C N 1
ATOM 8609 C CA . GLY C 1 122 ? -4.679 12.101 104.760 1.00 43.22 151 GLY C CA 1
ATOM 8610 C C . GLY C 1 122 ? -5.594 13.291 104.557 1.00 43.83 151 GLY C C 1
ATOM 8611 O O . GLY C 1 122 ? -6.327 13.683 105.468 1.00 44.12 151 GLY C O 1
ATOM 8612 N N . LEU C 1 123 ? -5.550 13.854 103.351 1.00 44.31 152 LEU C N 1
ATOM 8613 C CA . LEU C 1 123 ? -6.414 14.978 102.972 1.00 44.63 152 LEU C CA 1
ATOM 8614 C C . LEU C 1 123 ? -7.855 14.775 103.402 1.00 45.12 152 LEU C C 1
ATOM 8615 O O . LEU C 1 123 ? -8.481 15.673 103.963 1.00 45.02 152 LEU C O 1
ATOM 8620 N N . ALA C 1 124 ? -8.368 13.585 103.111 1.00 45.87 153 ALA C N 1
ATOM 8621 C CA . ALA C 1 124 ? -9.746 13.234 103.405 1.00 46.67 153 ALA C CA 1
ATOM 8622 C C . ALA C 1 124 ? -10.053 13.379 104.890 1.00 47.49 153 ALA C C 1
ATOM 8623 O O . ALA C 1 124 ? -11.098 13.904 105.264 1.00 48.05 153 ALA C O 1
ATOM 8625 N N . LEU C 1 125 ? -9.132 12.920 105.729 1.00 48.17 154 LEU C N 1
ATOM 8626 C CA . LEU C 1 125 ? -9.321 12.957 107.175 1.00 48.54 154 LEU C CA 1
ATOM 8627 C C . LEU C 1 125 ? -9.239 14.386 107.676 1.00 49.89 154 LEU C C 1
ATOM 8628 O O . LEU C 1 125 ? -10.149 14.874 108.349 1.00 49.01 154 LEU C O 1
ATOM 8633 N N . GLU C 1 126 ? -8.135 15.046 107.338 1.00 52.12 155 GLU C N 1
ATOM 8634 C CA . GLU C 1 126 ? -7.955 16.461 107.638 1.00 54.35 155 GLU C CA 1
ATOM 8635 C C . GLU C 1 126 ? -9.210 17.255 107.305 1.00 55.60 155 GLU C C 1
ATOM 8636 O O . GLU C 1 126 ? -9.643 18.108 108.078 1.00 54.45 155 GLU C O 1
ATOM 8642 N N . THR C 1 127 ? -9.779 16.959 106.143 1.00 58.04 156 THR C N 1
ATOM 8643 C CA . THR C 1 127 ? -10.923 17.690 105.621 1.00 60.76 156 THR C CA 1
ATOM 8644 C C . THR C 1 127 ? -12.223 17.247 106.287 1.00 61.65 156 THR C C 1
ATOM 8645 O O . THR C 1 127 ? -12.908 18.056 106.910 1.00 61.85 156 THR C O 1
ATOM 8649 N N . ILE C 1 128 ? -12.553 15.964 106.154 1.00 63.04 157 ILE C N 1
ATOM 8650 C CA . ILE C 1 128 ? -13.832 15.436 106.647 1.00 63.93 157 ILE C CA 1
ATOM 8651 C C . ILE C 1 128 ? -13.905 15.488 108.173 1.00 64.79 157 ILE C C 1
ATOM 8652 O O . ILE C 1 128 ? -14.965 15.756 108.744 1.00 65.51 157 ILE C O 1
ATOM 8657 N N . LEU C 1 129 ? -12.774 15.222 108.819 1.00 65.12 158 LEU C N 1
ATOM 8658 C CA . LEU C 1 129 ? -12.638 15.411 110.256 1.00 64.98 158 LEU C CA 1
ATOM 8659 C C . LEU C 1 129 ? -11.829 16.678 110.477 1.00 64.55 158 LEU C C 1
ATOM 8660 O O . LEU C 1 129 ? -11.450 17.346 109.520 1.00 63.99 158 LEU C O 1
ATOM 8665 N N . GLY C 1 130 ? -11.581 17.014 111.738 1.00 64.30 159 GLY C N 1
ATOM 8666 C CA . GLY C 1 130 ? -10.752 18.166 112.079 1.00 64.29 159 GLY C CA 1
ATOM 8667 C C . GLY C 1 130 ? -9.365 17.721 112.500 1.00 64.31 159 GLY C C 1
ATOM 8668 O O . GLY C 1 130 ? -9.057 17.689 113.694 1.00 64.80 159 GLY C O 1
ATOM 8669 N N . ILE C 1 131 ? -8.528 17.389 111.515 1.00 64.08 160 ILE C N 1
ATOM 8670 C CA . ILE C 1 131 ? -7.219 16.757 111.756 1.00 63.64 160 ILE C CA 1
ATOM 8671 C C . ILE C 1 131 ? -6.106 17.399 110.904 1.00 63.83 160 ILE C C 1
ATOM 8672 O O . ILE C 1 131 ? -6.393 18.006 109.872 1.00 63.69 160 ILE C O 1
ATOM 8677 N N . PRO C 1 132 ? -4.835 17.292 111.349 1.00 64.10 161 PRO C N 1
ATOM 8678 C CA . PRO C 1 132 ? -3.689 17.670 110.516 1.00 64.52 161 PRO C CA 1
ATOM 8679 C C . PRO C 1 132 ? -3.107 16.503 109.718 1.00 65.22 161 PRO C C 1
ATOM 8680 O O . PRO C 1 132 ? -3.196 15.347 110.134 1.00 65.22 161 PRO C O 1
ATOM 8684 N N . LEU C 1 133 ? -2.486 16.832 108.591 1.00 66.27 162 LEU C N 1
ATOM 8685 C CA . LEU C 1 133 ? -2.100 15.838 107.588 1.00 67.21 162 LEU C CA 1
ATOM 8686 C C . LEU C 1 133 ? -1.065 14.829 108.073 1.00 68.24 162 LEU C C 1
ATOM 8687 O O . LEU C 1 133 ? -1.254 13.617 107.924 1.00 68.35 162 LEU C O 1
ATOM 8692 N N . MET C 1 134 ? 0.031 15.322 108.637 1.00 69.26 163 MET C N 1
ATOM 8693 C CA . MET C 1 134 ? 1.124 14.436 109.004 1.00 70.29 163 MET C CA 1
ATOM 8694 C C . MET C 1 134 ? 0.642 13.403 110.015 1.00 69.91 163 MET C C 1
ATOM 8695 O O . MET C 1 134 ? 0.984 12.225 109.916 1.00 69.58 163 MET C O 1
ATOM 8700 N N . TYR C 1 135 ? -0.168 13.850 110.972 1.00 69.61 164 TYR C N 1
ATOM 8701 C CA . TYR C 1 135 ? -0.812 12.943 111.926 1.00 69.76 164 TYR C CA 1
ATOM 8702 C C . TYR C 1 135 ? -1.782 11.991 111.214 1.00 66.76 164 TYR C C 1
ATOM 8703 O O . TYR C 1 135 ? -1.875 10.814 111.565 1.00 66.79 164 TYR C O 1
ATOM 8712 N N . SER C 1 136 ? -2.502 12.504 110.221 1.00 63.23 165 SER C N 1
ATOM 8713 C CA . SER C 1 136 ? -3.421 11.678 109.441 1.00 60.29 165 SER C CA 1
ATOM 8714 C C . SER C 1 136 ? -2.702 10.564 108.695 1.00 58.65 165 SER C C 1
ATOM 8715 O O . SER C 1 136 ? -3.097 9.403 108.788 1.00 58.20 165 SER C O 1
ATOM 8718 N N . ILE C 1 137 ? -1.646 10.914 107.965 1.00 56.88 166 ILE C N 1
ATOM 8719 C CA . ILE C 1 137 ? -0.923 9.923 107.164 1.00 55.77 166 ILE C CA 1
ATOM 8720 C C . ILE C 1 137 ? -0.282 8.851 108.045 1.00 54.79 166 ILE C C 1
ATOM 8721 O O . ILE C 1 137 ? -0.116 7.711 107.619 1.00 54.49 166 ILE C O 1
ATOM 8726 N N . LEU C 1 138 ? 0.075 9.225 109.270 1.00 53.81 167 LEU C N 1
ATOM 8727 C CA . LEU C 1 138 ? 0.616 8.274 110.245 1.00 52.91 167 LEU C CA 1
ATOM 8728 C C . LEU C 1 138 ? -0.508 7.520 110.957 1.00 53.19 167 LEU C C 1
ATOM 8729 O O . LEU C 1 138 ? -0.372 6.333 111.260 1.00 52.98 167 LEU C O 1
ATOM 8734 N N . GLY C 1 139 ? -1.614 8.214 111.215 1.00 53.61 168 GLY C N 1
ATOM 8735 C CA . GLY C 1 139 ? -2.844 7.572 111.675 1.00 54.24 168 GLY C CA 1
ATOM 8736 C C . GLY C 1 139 ? -3.327 6.552 110.659 1.00 54.87 168 GLY C C 1
ATOM 8737 O O . GLY C 1 139 ? -3.983 5.576 111.008 1.00 55.05 168 GLY C O 1
ATOM 8738 N N . LEU C 1 140 ? -3.001 6.796 109.393 1.00 55.69 169 LEU C N 1
ATOM 8739 C CA . LEU C 1 140 ? -3.209 5.825 108.321 1.00 56.36 169 LEU C CA 1
ATOM 8740 C C . LEU C 1 140 ? -2.099 4.781 108.290 1.00 56.72 169 LEU C C 1
ATOM 8741 O O . LEU C 1 140 ? -2.361 3.585 108.158 1.00 56.60 169 LEU C O 1
ATOM 8746 N N . ALA C 1 141 ? -0.859 5.253 108.391 1.00 57.29 170 ALA C N 1
ATOM 8747 C CA . ALA C 1 141 ? 0.319 4.395 108.300 1.00 57.84 170 ALA C CA 1
ATOM 8748 C C . ALA C 1 141 ? 0.321 3.333 109.386 1.00 58.54 170 ALA C C 1
ATOM 8749 O O . ALA C 1 141 ? 0.516 2.157 109.097 1.00 58.56 170 ALA C O 1
ATOM 8751 N N . LEU C 1 142 ? 0.112 3.754 110.632 1.00 59.47 171 LEU C N 1
ATOM 8752 C CA . LEU C 1 142 ? -0.021 2.824 111.759 1.00 60.11 171 LEU C CA 1
ATOM 8753 C C . LEU C 1 142 ? -1.079 1.758 111.492 1.00 60.87 171 LEU C C 1
ATOM 8754 O O . LEU C 1 142 ? -0.895 0.589 111.832 1.00 61.01 171 LEU C O 1
ATOM 8759 N N . PHE C 1 143 ? -2.184 2.178 110.886 1.00 61.75 172 PHE C N 1
ATOM 8760 C CA . PHE C 1 143 ? -3.322 1.295 110.639 1.00 62.72 172 PHE C CA 1
ATOM 8761 C C . PHE C 1 143 ? -3.073 0.325 109.493 1.00 62.31 172 PHE C C 1
ATOM 8762 O O . PHE C 1 143 ? -3.430 -0.851 109.584 1.00 62.00 172 PHE C O 1
ATOM 8770 N N . ALA C 1 144 ? -2.460 0.819 108.422 1.00 62.11 173 ALA C N 1
ATOM 8771 C CA . ALA C 1 144 ? -2.081 -0.026 107.286 1.00 61.94 173 ALA C CA 1
ATOM 8772 C C . ALA C 1 144 ? -1.164 -1.183 107.712 1.00 61.80 173 ALA C C 1
ATOM 8773 O O . ALA C 1 144 ? -1.246 -2.281 107.154 1.00 61.98 173 ALA C O 1
ATOM 8775 N N . LEU C 1 145 ? -0.302 -0.931 108.700 1.00 61.49 174 LEU C N 1
ATOM 8776 C CA . LEU C 1 145 ? 0.577 -1.961 109.272 1.00 61.19 174 LEU C CA 1
ATOM 8777 C C . LEU C 1 145 ? -0.226 -3.051 109.963 1.00 61.52 174 LEU C C 1
ATOM 8778 O O . LEU C 1 145 ? -0.127 -4.225 109.613 1.00 61.09 174 LEU C O 1
ATOM 8783 N N . VAL C 1 146 ? -1.018 -2.638 110.947 1.00 62.32 175 VAL C N 1
ATOM 8784 C CA . VAL C 1 146 ? -1.759 -3.556 111.813 1.00 63.16 175 VAL C CA 1
ATOM 8785 C C . VAL C 1 146 ? -2.649 -4.517 111.023 1.00 64.38 175 VAL C C 1
ATOM 8786 O O . VAL C 1 146 ? -2.707 -5.709 111.326 1.00 64.95 175 VAL C O 1
ATOM 8790 N N . TYR C 1 147 ? -3.324 -3.993 110.004 1.00 65.51 176 TYR C N 1
ATOM 8791 C CA . TYR C 1 147 ? -4.209 -4.793 109.153 1.00 66.62 176 TYR C CA 1
ATOM 8792 C C . TYR C 1 147 ? -3.453 -5.844 108.329 1.00 66.73 176 TYR C C 1
ATOM 8793 O O . TYR C 1 147 ? -4.057 -6.802 107.845 1.00 66.51 176 TYR C O 1
ATOM 8802 N N . SER C 1 148 ? -2.140 -5.665 108.174 1.00 67.10 177 SER C N 1
ATOM 8803 C CA . SER C 1 148 ? -1.278 -6.675 107.542 1.00 67.34 177 SER C CA 1
ATOM 8804 C C . SER C 1 148 ? -0.850 -7.753 108.543 1.00 67.79 177 SER C C 1
ATOM 8805 O O . SER C 1 148 ? -0.935 -8.952 108.260 1.00 68.02 177 SER C O 1
ATOM 8808 N N . ILE C 1 149 ? -0.387 -7.312 109.710 1.00 67.98 178 ILE C N 1
ATOM 8809 C CA . ILE C 1 149 ? 0.097 -8.210 110.756 1.00 67.93 178 ILE C CA 1
ATOM 8810 C C . ILE C 1 149 ? -0.960 -8.373 111.844 1.00 67.68 178 ILE C C 1
ATOM 8811 O O . ILE C 1 149 ? -1.987 -9.015 111.629 1.00 67.32 178 ILE C O 1
ATOM 8816 N N . VAL C 1 156 ? -10.667 -12.754 101.658 1.00 72.97 185 VAL C N 1
ATOM 8817 C CA . VAL C 1 156 ? -10.136 -11.692 100.791 1.00 73.18 185 VAL C CA 1
ATOM 8818 C C . VAL C 1 156 ? -11.180 -10.956 99.924 1.00 73.59 185 VAL C C 1
ATOM 8819 O O . VAL C 1 156 ? -10.878 -9.881 99.382 1.00 73.42 185 VAL C O 1
ATOM 8821 N N . VAL C 1 157 ? -12.381 -11.533 99.775 1.00 74.29 186 VAL C N 1
ATOM 8822 C CA . VAL C 1 157 ? -13.460 -10.914 98.976 1.00 74.75 186 VAL C CA 1
ATOM 8823 C C . VAL C 1 157 ? -14.855 -10.869 99.675 1.00 76.04 186 VAL C C 1
ATOM 8824 O O . VAL C 1 157 ? -15.851 -10.501 99.045 1.00 76.08 186 VAL C O 1
ATOM 8828 N N . TRP C 1 158 ? -14.924 -11.245 100.955 1.00 77.35 187 TRP C N 1
ATOM 8829 C CA . TRP C 1 158 ? -16.050 -10.865 101.831 1.00 78.77 187 TRP C CA 1
ATOM 8830 C C . TRP C 1 158 ? -16.037 -9.341 101.984 1.00 77.48 187 TRP C C 1
ATOM 8831 O O . TRP C 1 158 ? -17.081 -8.678 101.952 1.00 77.02 187 TRP C O 1
ATOM 8842 N N . THR C 1 159 ? -14.828 -8.803 102.138 1.00 76.33 188 THR C N 1
ATOM 8843 C CA . THR C 1 159 ? -14.610 -7.370 102.328 1.00 75.36 188 THR C CA 1
ATOM 8844 C C . THR C 1 159 ? -14.771 -6.584 101.022 1.00 74.58 188 THR C C 1
ATOM 8845 O O . THR C 1 159 ? -15.348 -5.494 101.024 1.00 74.75 188 THR C O 1
ATOM 8849 N N . ASP C 1 160 ? -14.267 -7.141 99.917 1.00 73.36 189 ASP C N 1
ATOM 8850 C CA . ASP C 1 160 ? -14.303 -6.465 98.602 1.00 72.19 189 ASP C CA 1
ATOM 8851 C C . ASP C 1 160 ? -15.716 -6.403 97.965 1.00 71.06 189 ASP C C 1
ATOM 8852 O O . ASP C 1 160 ? -15.859 -5.923 96.836 1.00 71.10 189 ASP C O 1
ATOM 8857 N N . VAL C 1 161 ? -16.742 -6.885 98.680 1.00 69.62 190 VAL C N 1
ATOM 8858 C CA . VAL C 1 161 ? -18.150 -6.721 98.269 1.00 68.60 190 VAL C CA 1
ATOM 8859 C C . VAL C 1 161 ? -18.868 -5.681 99.130 1.00 67.69 190 VAL C C 1
ATOM 8860 O O . VAL C 1 161 ? -19.481 -4.745 98.607 1.00 67.64 190 VAL C O 1
ATOM 8864 N N . ILE C 1 162 ? -18.797 -5.866 100.448 1.00 66.67 191 ILE C N 1
ATOM 8865 C CA . ILE C 1 162 ? -19.434 -4.963 101.417 1.00 65.84 191 ILE C CA 1
ATOM 8866 C C . ILE C 1 162 ? -18.987 -3.505 101.274 1.00 65.42 191 ILE C C 1
ATOM 8867 O O . ILE C 1 162 ? -19.760 -2.586 101.545 1.00 65.68 191 ILE C O 1
ATOM 8872 N N . GLN C 1 163 ? -17.741 -3.305 100.848 1.00 64.52 192 GLN C N 1
ATOM 8873 C CA . GLN C 1 163 ? -17.207 -1.965 100.583 1.00 63.60 192 GLN C CA 1
ATOM 8874 C C . GLN C 1 163 ? -17.800 -1.345 99.314 1.00 62.87 192 GLN C C 1
ATOM 8875 O O . GLN C 1 163 ? -18.129 -0.158 99.293 1.00 62.54 192 GLN C O 1
ATOM 8881 N N . VAL C 1 164 ? -17.923 -2.148 98.259 1.00 62.44 193 VAL C N 1
ATOM 8882 C CA . VAL C 1 164 ? -18.432 -1.658 96.972 1.00 62.29 193 VAL C CA 1
ATOM 8883 C C . VAL C 1 164 ? -19.845 -1.085 97.109 1.00 63.14 193 VAL C C 1
ATOM 8884 O O . VAL C 1 164 ? -20.127 0.000 96.593 1.00 63.49 193 VAL C O 1
ATOM 8888 N N . PHE C 1 165 ? -20.720 -1.806 97.809 1.00 63.92 194 PHE C N 1
ATOM 8889 C CA . PHE C 1 165 ? -22.052 -1.285 98.127 1.00 64.76 194 PHE C CA 1
ATOM 8890 C C . PHE C 1 165 ? -21.949 0.003 98.952 1.00 63.97 194 PHE C C 1
ATOM 8891 O O . PHE C 1 165 ? -22.576 1.014 98.621 1.00 63.88 194 PHE C O 1
ATOM 8899 N N . PHE C 1 166 ? -21.173 -0.058 100.035 1.00 63.21 195 PHE C N 1
ATOM 8900 C CA . PHE C 1 166 ? -20.942 1.095 100.919 1.00 62.76 195 PHE C CA 1
ATOM 8901 C C . PHE C 1 166 ? -20.647 2.369 100.120 1.00 60.93 195 PHE C C 1
ATOM 8902 O O . PHE C 1 166 ? -21.322 3.393 100.266 1.00 60.67 195 PHE C O 1
ATOM 8910 N N . LEU C 1 167 ? -19.630 2.277 99.270 1.00 58.70 196 LEU C N 1
ATOM 8911 C CA . LEU C 1 167 ? -19.051 3.441 98.614 1.00 56.84 196 LEU C CA 1
ATOM 8912 C C . LEU C 1 167 ? -19.779 3.876 97.354 1.00 56.44 196 LEU C C 1
ATOM 8913 O O . LEU C 1 167 ? -19.751 5.055 97.012 1.00 56.33 196 LEU C O 1
ATOM 8918 N N . VAL C 1 168 ? -20.407 2.936 96.655 1.00 56.05 197 VAL C N 1
ATOM 8919 C CA . VAL C 1 168 ? -21.235 3.285 95.503 1.00 56.03 197 VAL C CA 1
ATOM 8920 C C . VAL C 1 168 ? -22.434 4.116 95.959 1.00 57.06 197 VAL C C 1
ATOM 8921 O O . VAL C 1 168 ? -22.770 5.126 95.335 1.00 56.88 197 VAL C O 1
ATOM 8925 N N . LEU C 1 169 ? -23.069 3.689 97.049 1.00 58.37 198 LEU C N 1
ATOM 8926 C CA . LEU C 1 169 ? -24.123 4.483 97.681 1.00 59.65 198 LEU C CA 1
ATOM 8927 C C . LEU C 1 169 ? -23.539 5.784 98.238 1.00 59.99 198 LEU C C 1
ATOM 8928 O O . LEU C 1 169 ? -24.160 6.840 98.133 1.00 60.42 198 LEU C O 1
ATOM 8933 N N . GLY C 1 170 ? -22.348 5.703 98.826 1.00 60.29 199 GLY C N 1
ATOM 8934 C CA . GLY C 1 170 ? -21.659 6.881 99.357 1.00 60.55 199 GLY C CA 1
ATOM 8935 C C . GLY C 1 170 ? -21.402 7.951 98.312 1.00 60.99 199 GLY C C 1
ATOM 8936 O O . GLY C 1 170 ? -21.848 9.089 98.456 1.00 60.59 199 GLY C O 1
ATOM 8937 N N . GLY C 1 171 ? -20.682 7.579 97.257 1.00 61.80 200 GLY C N 1
ATOM 8938 C CA . GLY C 1 171 ? -20.380 8.486 96.142 1.00 62.61 200 GLY C CA 1
ATOM 8939 C C . GLY C 1 171 ? -21.618 9.072 95.495 1.00 63.39 200 GLY C C 1
ATOM 8940 O O . GLY C 1 171 ? -21.631 10.240 95.102 1.00 63.53 200 GLY C O 1
ATOM 8941 N N . PHE C 1 172 ? -22.651 8.242 95.387 1.00 64.24 201 PHE C N 1
ATOM 8942 C CA . PHE C 1 172 ? -23.953 8.657 94.874 1.00 65.13 201 PHE C CA 1
ATOM 8943 C C . PHE C 1 172 ? -24.669 9.603 95.846 1.00 64.31 201 PHE C C 1
ATOM 8944 O O . PHE C 1 172 ? -25.283 10.579 95.416 1.00 64.26 201 PHE C O 1
ATOM 8952 N N . MET C 1 173 ? -24.591 9.312 97.146 1.00 63.58 202 MET C N 1
ATOM 8953 C CA . MET C 1 173 ? -25.233 10.155 98.166 1.00 63.26 202 MET C CA 1
ATOM 8954 C C . MET C 1 173 ? -24.690 11.572 98.098 1.00 60.81 202 MET C C 1
ATOM 8955 O O . MET C 1 173 ? -25.441 12.524 97.881 1.00 60.61 202 MET C O 1
ATOM 8960 N N . THR C 1 174 ? -23.379 11.693 98.283 1.00 58.20 203 THR C N 1
ATOM 8961 C CA . THR C 1 174 ? -22.680 12.962 98.129 1.00 56.22 203 THR C CA 1
ATOM 8962 C C . THR C 1 174 ? -23.067 13.643 96.822 1.00 55.54 203 THR C C 1
ATOM 8963 O O . THR C 1 174 ? -23.579 14.762 96.828 1.00 54.85 203 THR C O 1
ATOM 8967 N N . THR C 1 175 ? -22.835 12.953 95.708 1.00 55.25 204 THR C N 1
ATOM 8968 C CA . THR C 1 175 ? -23.074 13.524 94.384 1.00 55.39 204 THR C CA 1
ATOM 8969 C C . THR C 1 175 ? -24.537 13.938 94.203 1.00 57.49 204 THR C C 1
ATOM 8970 O O . THR C 1 175 ? -24.812 15.003 93.657 1.00 57.26 204 THR C O 1
ATOM 8974 N N . TYR C 1 176 ? -25.467 13.113 94.679 1.00 60.30 205 TYR C N 1
ATOM 8975 C CA . TYR C 1 176 ? -26.893 13.431 94.572 1.00 63.13 205 TYR C CA 1
ATOM 8976 C C . TYR C 1 176 ? -27.223 14.737 95.279 1.00 61.97 205 TYR C C 1
ATOM 8977 O O . TYR C 1 176 ? -27.764 15.660 94.672 1.00 61.86 205 TYR C O 1
ATOM 8986 N N . MET C 1 177 ? -26.898 14.797 96.566 1.00 61.01 206 MET C N 1
ATOM 8987 C CA . MET C 1 177 ? -27.246 15.948 97.400 1.00 60.53 206 MET C CA 1
ATOM 8988 C C . MET C 1 177 ? -26.532 17.232 96.961 1.00 58.23 206 MET C C 1
ATOM 8989 O O . MET C 1 177 ? -27.057 18.331 97.150 1.00 57.62 206 MET C O 1
ATOM 8994 N N . ALA C 1 178 ? -25.333 17.086 96.397 1.00 55.90 207 ALA C N 1
ATOM 8995 C CA . ALA C 1 178 ? -24.575 18.225 95.883 1.00 54.27 207 ALA C CA 1
ATOM 8996 C C . ALA C 1 178 ? -25.354 18.895 94.761 1.00 53.06 207 ALA C C 1
ATOM 8997 O O . ALA C 1 178 ? -25.588 20.102 94.800 1.00 52.69 207 ALA C O 1
ATOM 8999 N N . VAL C 1 179 ? -25.767 18.102 93.774 1.00 51.82 208 VAL C N 1
ATOM 9000 C CA . VAL C 1 179 ? -26.569 18.605 92.649 1.00 51.09 208 VAL C CA 1
ATOM 9001 C C . VAL C 1 179 ? -27.960 19.064 93.110 1.00 51.34 208 VAL C C 1
ATOM 9002 O O . VAL C 1 179 ? -28.528 20.007 92.548 1.00 50.86 208 VAL C O 1
ATOM 9006 N N . SER C 1 180 ? -28.499 18.396 94.129 1.00 51.87 209 SER C N 1
ATOM 9007 C CA . SER C 1 180 ? -29.764 18.807 94.744 1.00 52.45 209 SER C CA 1
ATOM 9008 C C . SER C 1 180 ? -29.683 20.250 95.253 1.00 53.09 209 SER C C 1
ATOM 9009 O O . SER C 1 180 ? -30.662 21.000 95.189 1.00 53.26 209 SER C O 1
ATOM 9012 N N . PHE C 1 181 ? -28.508 20.626 95.752 1.00 53.68 210 PHE C N 1
ATOM 9013 C CA . PHE C 1 181 ? -28.274 21.963 96.287 1.00 54.24 210 PHE C CA 1
ATOM 9014 C C . PHE C 1 181 ? -28.272 23.029 95.188 1.00 54.28 210 PHE C C 1
ATOM 9015 O O . PHE C 1 181 ? -28.908 24.078 95.330 1.00 53.70 210 PHE C O 1
ATOM 9023 N N . ILE C 1 182 ? -27.559 22.750 94.100 1.00 54.78 211 ILE C N 1
ATOM 9024 C CA . ILE C 1 182 ? -27.439 23.686 92.977 1.00 55.42 211 ILE C CA 1
ATOM 9025 C C . ILE C 1 182 ? -28.807 24.017 92.369 1.00 57.76 211 ILE C C 1
ATOM 9026 O O . ILE C 1 182 ? -29.137 25.187 92.169 1.00 57.69 211 ILE C O 1
ATOM 9031 N N . GLY C 1 183 ? -29.598 22.984 92.087 1.00 60.81 212 GLY C N 1
ATOM 9032 C CA . GLY C 1 183 ? -30.953 23.164 91.557 1.00 63.70 212 GLY C CA 1
ATOM 9033 C C . GLY C 1 183 ? -31.900 23.832 92.542 1.00 66.56 212 GLY C C 1
ATOM 9034 O O . GLY C 1 183 ? -32.799 24.573 92.142 1.00 66.65 212 GLY C O 1
ATOM 9035 N N . GLY C 1 184 ? -31.699 23.556 93.829 1.00 70.04 213 GLY C N 1
ATOM 9036 C CA . GLY C 1 184 ? -32.456 24.195 94.902 1.00 73.02 213 GLY C CA 1
ATOM 9037 C C . GLY C 1 184 ? -33.947 23.920 94.833 1.00 75.83 213 GLY C C 1
ATOM 9038 O O . GLY C 1 184 ? -34.411 22.856 95.248 1.00 76.10 213 GLY C O 1
ATOM 9039 N N . THR C 1 185 ? -34.690 24.884 94.291 1.00 79.11 214 THR C N 1
ATOM 9040 C CA . THR C 1 185 ? -36.155 24.820 94.240 1.00 81.72 214 THR C CA 1
ATOM 9041 C C . THR C 1 185 ? -36.728 24.408 92.873 1.00 82.96 214 THR C C 1
ATOM 9042 O O . THR C 1 185 ? -37.928 24.136 92.766 1.00 83.77 214 THR C O 1
ATOM 9046 N N . ASP C 1 186 ? -35.885 24.364 91.839 1.00 83.89 215 ASP C N 1
ATOM 9047 C CA . ASP C 1 186 ? -36.329 23.975 90.489 1.00 84.41 215 ASP C CA 1
ATOM 9048 C C . ASP C 1 186 ? -36.069 22.495 90.176 1.00 83.11 215 ASP C C 1
ATOM 9049 O O . ASP C 1 186 ? -36.196 22.069 89.024 1.00 83.21 215 ASP C O 1
ATOM 9054 N N . GLY C 1 187 ? -35.721 21.717 91.199 1.00 81.41 216 GLY C N 1
ATOM 9055 C CA . GLY C 1 187 ? -35.557 20.269 91.057 1.00 79.91 216 GLY C CA 1
ATOM 9056 C C . GLY C 1 187 ? -34.114 19.825 90.925 1.00 78.23 216 GLY C C 1
ATOM 9057 O O . GLY C 1 187 ? -33.221 20.642 90.707 1.00 78.29 216 GLY C O 1
ATOM 9058 N N . TRP C 1 188 ? -33.895 18.518 91.052 1.00 76.00 217 TRP C N 1
ATOM 9059 C CA . TRP C 1 188 ? -32.545 17.940 91.024 1.00 74.22 217 TRP C CA 1
ATOM 9060 C C . TRP C 1 188 ? -31.867 18.099 89.659 1.00 71.61 217 TRP C C 1
ATOM 9061 O O . TRP C 1 188 ? -30.734 18.582 89.568 1.00 71.25 217 TRP C O 1
ATOM 9072 N N . PHE C 1 189 ? -32.566 17.681 88.608 1.00 68.68 218 PHE C N 1
ATOM 9073 C CA . PHE C 1 189 ? -32.032 17.730 87.247 1.00 66.46 218 PHE C CA 1
ATOM 9074 C C . PHE C 1 189 ? -31.721 19.160 86.817 1.00 63.93 218 PHE C C 1
ATOM 9075 O O . PHE C 1 189 ? -30.678 19.416 86.220 1.00 63.67 218 PHE C O 1
ATOM 9083 N N . ALA C 1 190 ? -32.624 20.087 87.128 1.00 61.07 219 ALA C N 1
ATOM 9084 C CA . ALA C 1 190 ? -32.396 21.508 86.851 1.00 58.98 219 ALA C CA 1
ATOM 9085 C C . ALA C 1 190 ? -31.015 21.954 87.350 1.00 57.17 219 ALA C C 1
ATOM 9086 O O . ALA C 1 190 ? -30.319 22.703 86.666 1.00 57.09 219 ALA C O 1
ATOM 9088 N N . GLY C 1 191 ? -30.629 21.485 88.536 1.00 55.04 220 GLY C N 1
ATOM 9089 C CA . GLY C 1 191 ? -29.294 21.740 89.090 1.00 53.34 220 GLY C CA 1
ATOM 9090 C C . GLY C 1 191 ? -28.176 21.225 88.199 1.00 52.12 220 GLY C C 1
ATOM 9091 O O . GLY C 1 191 ? -27.134 21.867 88.053 1.00 51.43 220 GLY C O 1
ATOM 9092 N N . VAL C 1 192 ? -28.400 20.059 87.604 1.00 51.18 221 VAL C N 1
ATOM 9093 C CA . VAL C 1 192 ? -27.489 19.520 86.601 1.00 50.55 221 VAL C CA 1
ATOM 9094 C C . VAL C 1 192 ? -27.358 20.490 85.435 1.00 50.42 221 VAL C C 1
ATOM 9095 O O . VAL C 1 192 ? -26.259 20.909 85.075 1.00 50.53 221 VAL C O 1
ATOM 9099 N N . SER C 1 193 ? -28.497 20.847 84.855 1.00 50.19 222 SER C N 1
ATOM 9100 C CA . SER C 1 193 ? -28.537 21.774 83.726 1.00 50.14 222 SER C CA 1
ATOM 9101 C C . SER C 1 193 ? -27.863 23.105 84.069 1.00 49.43 222 SER C C 1
ATOM 9102 O O . SER C 1 193 ? -27.197 23.708 83.229 1.00 49.20 222 SER C O 1
ATOM 9105 N N . LYS C 1 194 ? -28.053 23.559 85.304 1.00 48.91 223 LYS C N 1
ATOM 9106 C CA . LYS C 1 194 ? -27.459 24.810 85.757 1.00 48.63 223 LYS C CA 1
ATOM 9107 C C . LYS C 1 194 ? -25.950 24.689 85.812 1.00 47.50 223 LYS C C 1
ATOM 9108 O O . LYS C 1 194 ? -25.243 25.538 85.278 1.00 47.74 223 LYS C O 1
ATOM 9114 N N . MET C 1 195 ? -25.449 23.642 86.457 1.00 45.85 224 MET C N 1
ATOM 9115 C CA . MET C 1 195 ? -24.001 23.521 86.614 1.00 44.17 224 MET C CA 1
ATOM 9116 C C . MET C 1 195 ? -23.306 23.354 85.263 1.00 43.57 224 MET C C 1
ATOM 9117 O O . MET C 1 195 ? -22.161 23.772 85.105 1.00 43.61 224 MET C O 1
ATOM 9122 N N . VAL C 1 196 ? -24.001 22.771 84.289 1.00 42.69 225 VAL C N 1
ATOM 9123 C CA . VAL C 1 196 ? -23.453 22.682 82.936 1.00 42.14 225 VAL C CA 1
ATOM 9124 C C . VAL C 1 196 ? -23.508 24.038 82.233 1.00 42.34 225 VAL C C 1
ATOM 9125 O O . VAL C 1 196 ? -22.656 24.348 81.405 1.00 41.67 225 VAL C O 1
ATOM 9129 N N . ASP C 1 197 ? -24.517 24.834 82.560 1.00 43.33 226 ASP C N 1
ATOM 9130 C CA . ASP C 1 197 ? -24.620 26.206 82.058 1.00 44.38 226 ASP C CA 1
ATOM 9131 C C . ASP C 1 197 ? -23.512 27.078 82.668 1.00 43.47 226 ASP C C 1
ATOM 9132 O O . ASP C 1 197 ? -22.856 27.860 81.971 1.00 43.77 226 ASP C O 1
ATOM 9137 N N . ALA C 1 198 ? -23.313 26.924 83.973 1.00 42.22 227 ALA C N 1
ATOM 9138 C CA . ALA C 1 198 ? -22.397 27.767 84.725 1.00 41.11 227 ALA C CA 1
ATOM 9139 C C . ALA C 1 198 ? -20.944 27.332 84.573 1.00 40.33 227 ALA C C 1
ATOM 9140 O O . ALA C 1 198 ? -20.033 28.113 84.842 1.00 39.72 227 ALA C O 1
ATOM 9142 N N . ALA C 1 199 ? -20.725 26.091 84.150 1.00 39.79 228 ALA C N 1
ATOM 9143 C CA . ALA C 1 199 ? -19.368 25.558 83.995 1.00 39.49 228 ALA C CA 1
ATOM 9144 C C . ALA C 1 199 ? -19.308 24.631 82.796 1.00 38.93 228 ALA C C 1
ATOM 9145 O O . ALA C 1 199 ? -19.063 23.442 82.947 1.00 38.87 228 ALA C O 1
ATOM 9147 N N . PRO C 1 200 ? -19.530 25.178 81.596 1.00 38.32 229 PRO C N 1
ATOM 9148 C CA . PRO C 1 200 ? -19.567 24.397 80.371 1.00 38.04 229 PRO C CA 1
ATOM 9149 C C . PRO C 1 200 ? -18.192 23.916 79.953 1.00 37.50 229 PRO C C 1
ATOM 9150 O O . PRO C 1 200 ? -18.084 22.970 79.169 1.00 37.67 229 PRO C O 1
ATOM 9154 N N . GLY C 1 201 ? -17.154 24.579 80.462 1.00 36.81 230 GLY C N 1
ATOM 9155 C CA . GLY C 1 201 ? -15.787 24.128 80.267 1.00 36.17 230 GLY C CA 1
ATOM 9156 C C . GLY C 1 201 ? -15.571 22.711 80.769 1.00 35.46 230 GLY C C 1
ATOM 9157 O O . GLY C 1 201 ? -14.734 21.966 80.237 1.00 35.97 230 GLY C O 1
ATOM 9158 N N . HIS C 1 202 ? -16.347 22.323 81.776 1.00 33.83 231 HIS C N 1
ATOM 9159 C CA . HIS C 1 202 ? -16.168 21.030 82.423 1.00 32.16 231 HIS C CA 1
ATOM 9160 C C . HIS C 1 202 ? -16.932 19.893 81.763 1.00 31.34 231 HIS C C 1
ATOM 9161 O O . HIS C 1 202 ? -16.957 18.786 82.292 1.00 31.13 231 HIS C O 1
ATOM 9168 N N . PHE C 1 203 ? -17.529 20.154 80.603 1.00 30.19 232 PHE C N 1
ATOM 9169 C CA . PHE C 1 203 ? -18.243 19.114 79.864 1.00 29.59 232 PHE C CA 1
ATOM 9170 C C . PHE C 1 203 ? -17.731 18.890 78.443 1.00 28.51 232 PHE C C 1
ATOM 9171 O O . PHE C 1 203 ? -18.216 17.995 77.751 1.00 28.09 232 PHE C O 1
ATOM 9179 N N . GLU C 1 204 ? -16.765 19.707 78.014 1.00 27.57 233 GLU C N 1
ATOM 9180 C CA . GLU C 1 204 ? -15.913 19.366 76.868 1.00 26.76 233 GLU C CA 1
ATOM 9181 C C . GLU C 1 204 ? -15.147 18.104 77.220 1.00 25.73 233 GLU C C 1
ATOM 9182 O O . GLU C 1 204 ? -14.535 18.031 78.295 1.00 25.56 233 GLU C O 1
ATOM 9188 N N . MET C 1 205 ? -15.195 17.117 76.325 1.00 24.48 234 MET C N 1
ATOM 9189 C CA . MET C 1 205 ? -14.527 15.824 76.542 1.00 23.49 234 MET C CA 1
ATOM 9190 C C . MET C 1 205 ? -13.139 15.758 75.898 1.00 23.50 234 MET C C 1
ATOM 9191 O O . MET C 1 205 ? -12.269 14.994 76.327 1.00 23.02 234 MET C O 1
ATOM 9196 N N . ILE C 1 206 ? -12.942 16.588 74.883 1.00 23.63 235 ILE C N 1
ATOM 9197 C CA . ILE C 1 206 ? -11.806 16.485 73.982 1.00 23.66 235 ILE C CA 1
ATOM 9198 C C . ILE C 1 206 ? -11.194 17.885 73.923 1.00 24.36 235 ILE C C 1
ATOM 9199 O O . ILE C 1 206 ? -11.780 18.822 73.366 1.00 24.69 235 ILE C O 1
ATOM 9204 N N . LEU C 1 207 ? -10.030 18.035 74.537 1.00 25.20 236 LEU C N 1
ATOM 9205 C CA . LEU C 1 207 ? -9.500 19.368 74.820 1.00 25.71 236 LEU C CA 1
ATOM 9206 C C . LEU C 1 207 ? -8.821 20.030 73.636 1.00 28.48 236 LEU C C 1
ATOM 9207 O O . LEU C 1 207 ? -8.264 19.377 72.757 1.00 28.38 236 LEU C O 1
ATOM 9212 N N . ASP C 1 208 ? -8.895 21.352 73.628 1.00 32.52 237 ASP C N 1
ATOM 9213 C CA . ASP C 1 208 ? -8.232 22.160 72.622 1.00 36.36 237 ASP C CA 1
ATOM 9214 C C . ASP C 1 208 ? -6.874 22.520 73.127 1.00 38.10 237 ASP C C 1
ATOM 9215 O O . ASP C 1 208 ? -6.648 22.510 74.329 1.00 38.48 237 ASP C O 1
ATOM 9220 N N . GLN C 1 209 ? -5.976 22.855 72.206 1.00 40.42 238 GLN C N 1
ATOM 9221 C CA . GLN C 1 209 ? -4.663 23.387 72.573 1.00 42.57 238 GLN C CA 1
ATOM 9222 C C . GLN C 1 209 ? -4.808 24.619 73.454 1.00 41.54 238 GLN C C 1
ATOM 9223 O O . GLN C 1 209 ? -4.015 24.839 74.369 1.00 41.74 238 GLN C O 1
ATOM 9229 N N . SER C 1 210 ? -5.820 25.426 73.152 1.00 40.40 239 SER C N 1
ATOM 9230 C CA . SER C 1 210 ? -6.143 26.607 73.944 1.00 39.23 239 SER C CA 1
ATOM 9231 C C . SER C 1 210 ? -6.305 26.255 75.424 1.00 37.67 239 SER C C 1
ATOM 9232 O O . SER C 1 210 ? -5.741 26.926 76.286 1.00 37.28 239 SER C O 1
ATOM 9235 N N . ASN C 1 211 ? -7.058 25.197 75.722 1.00 36.10 240 ASN C N 1
ATOM 9236 C CA . ASN C 1 211 ? -7.211 24.773 77.109 1.00 34.58 240 ASN C CA 1
ATOM 9237 C C . ASN C 1 211 ? -5.833 24.544 77.716 1.00 34.05 240 ASN C C 1
ATOM 9238 O O . ASN C 1 211 ? -4.981 23.934 77.078 1.00 34.12 240 ASN C O 1
ATOM 9243 N N . PRO C 1 212 ? -5.591 25.064 78.932 1.00 33.20 241 PRO C N 1
ATOM 9244 C CA . PRO C 1 212 ? -4.291 24.845 79.606 1.00 32.53 241 PRO C CA 1
ATOM 9245 C C . PRO C 1 212 ? -4.110 23.415 80.153 1.00 31.62 241 PRO C C 1
ATOM 9246 O O . PRO C 1 212 ? -2.995 22.865 80.117 1.00 31.68 241 PRO C O 1
ATOM 9250 N N . GLN C 1 213 ? -5.204 22.834 80.651 1.00 30.38 242 GLN C N 1
ATOM 9251 C CA . GLN C 1 213 ? -5.227 21.431 81.109 1.00 29.57 242 GLN C CA 1
ATOM 9252 C C . GLN C 1 213 ? -4.913 20.425 80.016 1.00 27.63 242 GLN C C 1
ATOM 9253 O O . GLN C 1 213 ? -4.553 19.280 80.313 1.00 27.98 242 GLN C O 1
ATOM 9259 N N . TYR C 1 214 ? -5.083 20.853 78.766 1.00 25.36 243 TYR C N 1
ATOM 9260 C CA . TYR C 1 214 ? -4.733 20.080 77.566 1.00 23.48 243 TYR C CA 1
ATOM 9261 C C . TYR C 1 214 ? -3.480 19.232 77.711 1.00 22.86 243 TYR C C 1
ATOM 9262 O O . TYR C 1 214 ? -3.490 18.024 77.426 1.00 23.11 243 TYR C O 1
ATOM 9271 N N . MET C 1 215 ? -2.410 19.886 78.159 1.00 21.49 244 MET C N 1
ATOM 9272 C CA . MET C 1 215 ? -1.107 19.247 78.357 1.00 20.71 244 MET C CA 1
ATOM 9273 C C . MET C 1 215 ? -1.162 17.978 79.226 1.00 18.70 244 MET C C 1
ATOM 9274 O O . MET C 1 215 ? -0.248 17.132 79.160 1.00 18.60 244 MET C O 1
ATOM 9279 N N . ASN C 1 216 ? -2.219 17.841 80.033 1.00 16.41 245 ASN C N 1
ATOM 9280 C CA . ASN C 1 216 ? -2.442 16.602 80.798 1.00 14.83 245 ASN C CA 1
ATOM 9281 C C . ASN C 1 216 ? -3.351 15.602 80.110 1.00 13.06 245 ASN C C 1
ATOM 9282 O O . ASN C 1 216 ? -3.281 14.407 80.403 1.00 12.61 245 ASN C O 1
ATOM 9287 N N . LEU C 1 217 ? -4.188 16.097 79.201 1.00 11.34 246 LEU C N 1
ATOM 9288 C CA . LEU C 1 217 ? -5.284 15.313 78.650 1.00 10.37 246 LEU C CA 1
ATOM 9289 C C . LEU C 1 217 ? -5.545 15.739 77.204 1.00 10.57 246 LEU C C 1
ATOM 9290 O O . LEU C 1 217 ? -6.628 16.242 76.878 1.00 10.71 246 LEU C O 1
ATOM 9295 N N . PRO C 1 218 ? -4.541 15.539 76.327 1.00 10.77 247 PRO C N 1
ATOM 9296 C CA . PRO C 1 218 ? -4.420 16.185 75.008 1.00 11.24 247 PRO C CA 1
ATOM 9297 C C . PRO C 1 218 ? -5.355 15.667 73.909 1.00 12.20 247 PRO C C 1
ATOM 9298 O O . PRO C 1 218 ? -4.931 14.879 73.042 1.00 12.24 247 PRO C O 1
ATOM 9302 N N . GLY C 1 219 ? -6.617 16.111 73.960 1.00 13.28 248 GLY C N 1
ATOM 9303 C CA . GLY C 1 219 ? -7.599 15.855 72.887 1.00 13.98 248 GLY C CA 1
ATOM 9304 C C . GLY C 1 219 ? -7.794 14.383 72.534 1.00 14.72 248 GLY C C 1
ATOM 9305 O O . GLY C 1 219 ? -8.089 13.562 73.414 1.00 14.90 248 GLY C O 1
ATOM 9306 N N . ILE C 1 220 ? -7.614 14.048 71.254 1.00 15.52 249 ILE C N 1
ATOM 9307 C CA . ILE C 1 220 ? -7.875 12.678 70.777 1.00 16.34 249 ILE C CA 1
ATOM 9308 C C . ILE C 1 220 ? -6.842 11.671 71.214 1.00 16.63 249 ILE C C 1
ATOM 9309 O O . ILE C 1 220 ? -7.082 10.470 71.079 1.00 17.38 249 ILE C O 1
ATOM 9314 N N . ALA C 1 221 ? -5.701 12.114 71.737 1.00 16.96 250 ALA C N 1
ATOM 9315 C CA . ALA C 1 221 ? -4.775 11.154 72.377 1.00 17.39 250 ALA C CA 1
ATOM 9316 C C . ALA C 1 221 ? -5.551 10.270 73.370 1.00 16.77 250 ALA C C 1
ATOM 9317 O O . ALA C 1 221 ? -5.255 9.076 73.528 1.00 16.52 250 ALA C O 1
ATOM 9319 N N . VAL C 1 222 ? -6.542 10.882 74.024 1.00 15.73 251 VAL C N 1
ATOM 9320 C CA . VAL C 1 222 ? -7.543 10.168 74.820 1.00 15.24 251 VAL C CA 1
ATOM 9321 C C . VAL C 1 222 ? -8.087 8.928 74.101 1.00 15.19 251 VAL C C 1
ATOM 9322 O O . VAL C 1 222 ? -8.043 7.809 74.647 1.00 15.37 251 VAL C O 1
ATOM 9326 N N . LEU C 1 223 ? -8.589 9.130 72.884 1.00 14.81 252 LEU C N 1
ATOM 9327 C CA . LEU C 1 223 ? -9.150 8.039 72.105 1.00 14.55 252 LEU C CA 1
ATOM 9328 C C . LEU C 1 223 ? -8.031 7.254 71.450 1.00 13.62 252 LEU C C 1
ATOM 9329 O O . LEU C 1 223 ? -7.783 6.091 71.807 1.00 13.54 252 LEU C O 1
ATOM 9334 N N . ILE C 1 224 ? -7.307 7.889 70.536 1.00 12.20 253 ILE C N 1
ATOM 9335 C CA . ILE C 1 224 ? -6.367 7.137 69.683 1.00 10.92 253 ILE C CA 1
ATOM 9336 C C . ILE C 1 224 ? -4.947 6.987 70.244 1.00 10.32 253 ILE C C 1
ATOM 9337 O O . ILE C 1 224 ? -4.192 6.156 69.783 1.00 10.25 253 ILE C O 1
ATOM 9342 N N . GLY C 1 225 ? -4.582 7.770 71.244 1.00 10.07 254 GLY C N 1
ATOM 9343 C CA . GLY C 1 225 ? -3.173 7.848 71.619 1.00 9.88 254 GLY C CA 1
ATOM 9344 C C . GLY C 1 225 ? -2.784 7.228 72.939 1.00 9.79 254 GLY C C 1
ATOM 9345 O O . GLY C 1 225 ? -3.389 6.273 73.397 1.00 9.44 254 GLY C O 1
ATOM 9346 N N . GLY C 1 226 ? -1.793 7.855 73.564 1.00 10.27 255 GLY C N 1
ATOM 9347 C CA . GLY C 1 226 ? -1.118 7.340 74.744 1.00 10.92 255 GLY C CA 1
ATOM 9348 C C . GLY C 1 226 ? -1.933 6.922 75.953 1.00 11.73 255 GLY C C 1
ATOM 9349 O O . GLY C 1 226 ? -1.337 6.410 76.915 1.00 12.50 255 GLY C O 1
ATOM 9350 N N . LEU C 1 227 ? -3.255 7.160 75.947 1.00 12.23 256 LEU C N 1
ATOM 9351 C CA . LEU C 1 227 ? -4.113 6.644 77.025 1.00 12.90 256 LEU C CA 1
ATOM 9352 C C . LEU C 1 227 ? -4.064 5.139 77.041 1.00 14.38 256 LEU C C 1
ATOM 9353 O O . LEU C 1 227 ? -3.886 4.520 78.085 1.00 14.63 256 LEU C O 1
ATOM 9358 N N . TRP C 1 228 ? -4.216 4.547 75.866 1.00 16.56 257 TRP C N 1
ATOM 9359 C CA . TRP C 1 228 ? -4.156 3.101 75.723 1.00 19.01 257 TRP C CA 1
ATOM 9360 C C . TRP C 1 228 ? -2.975 2.495 76.467 1.00 18.28 257 TRP C C 1
ATOM 9361 O O . TRP C 1 228 ? -3.110 1.449 77.097 1.00 18.27 257 TRP C O 1
ATOM 9372 N N . VAL C 1 229 ? -1.810 3.132 76.359 1.00 17.76 258 VAL C N 1
ATOM 9373 C CA . VAL C 1 229 ? -0.646 2.698 77.125 1.00 17.44 258 VAL C CA 1
ATOM 9374 C C . VAL C 1 229 ? -1.085 2.563 78.574 1.00 17.66 258 VAL C C 1
ATOM 9375 O O . VAL C 1 229 ? -0.964 1.499 79.180 1.00 17.92 258 VAL C O 1
ATOM 9379 N N . ALA C 1 230 ? -1.634 3.648 79.099 1.00 18.29 259 ALA C N 1
ATOM 9380 C CA . ALA C 1 230 ? -2.088 3.719 80.481 1.00 19.22 259 ALA C CA 1
ATOM 9381 C C . ALA C 1 230 ? -3.009 2.564 80.801 1.00 19.84 259 ALA C C 1
ATOM 9382 O O . ALA C 1 230 ? -2.810 1.852 81.789 1.00 20.99 259 ALA C O 1
ATOM 9384 N N . ASN C 1 231 ? -3.983 2.341 79.935 1.00 20.21 260 ASN C N 1
ATOM 9385 C CA . ASN C 1 231 ? -4.990 1.312 80.188 1.00 20.71 260 ASN C CA 1
ATOM 9386 C C . ASN C 1 231 ? -4.513 -0.125 79.940 1.00 20.55 260 ASN C C 1
ATOM 9387 O O . ASN C 1 231 ? -4.565 -0.955 80.850 1.00 21.02 260 ASN C O 1
ATOM 9392 N N . LEU C 1 232 ? -4.058 -0.413 78.719 1.00 20.14 261 LEU C N 1
ATOM 9393 C CA . LEU C 1 232 ? -3.513 -1.733 78.390 1.00 19.87 261 LEU C CA 1
ATOM 9394 C C . LEU C 1 232 ? -2.611 -2.234 79.513 1.00 19.95 261 LEU C C 1
ATOM 9395 O O . LEU C 1 232 ? -2.865 -3.283 80.102 1.00 19.45 261 LEU C O 1
ATOM 9400 N N . TYR C 1 233 ? -1.565 -1.465 79.806 1.00 20.19 262 TYR C N 1
ATOM 9401 C CA . TYR C 1 233 ? -0.638 -1.829 80.863 1.00 20.62 262 TYR C CA 1
ATOM 9402 C C . TYR C 1 233 ? -1.365 -2.096 82.182 1.00 21.54 262 TYR C C 1
ATOM 9403 O O . TYR C 1 233 ? -1.077 -3.071 82.874 1.00 20.95 262 TYR C O 1
ATOM 9412 N N . TYR C 1 234 ? -2.281 -1.209 82.551 1.00 23.40 263 TYR C N 1
ATOM 9413 C CA . TYR C 1 234 ? -2.945 -1.338 83.835 1.00 25.22 263 TYR C CA 1
ATOM 9414 C C . TYR C 1 234 ? -3.791 -2.588 83.843 1.00 26.38 263 TYR C C 1
ATOM 9415 O O . TYR C 1 234 ? -3.628 -3.466 84.690 1.00 27.05 263 TYR C O 1
ATOM 9424 N N . TRP C 1 235 ? -4.686 -2.674 82.878 1.00 27.92 264 TRP C N 1
ATOM 9425 C CA . TRP C 1 235 ? -5.653 -3.753 82.864 1.00 29.74 264 TRP C CA 1
ATOM 9426 C C . TRP C 1 235 ? -5.092 -5.053 82.285 1.00 31.93 264 TRP C C 1
ATOM 9427 O O . TRP C 1 235 ? -4.860 -6.025 83.026 1.00 32.44 264 TRP C O 1
ATOM 9438 N N . GLY C 1 236 ? -4.859 -5.051 80.970 1.00 34.20 265 GLY C N 1
ATOM 9439 C CA . GLY C 1 236 ? -4.469 -6.250 80.223 1.00 35.92 265 GLY C CA 1
ATOM 9440 C C . GLY C 1 236 ? -3.494 -7.135 80.965 1.00 37.50 265 GLY C C 1
ATOM 9441 O O . GLY C 1 236 ? -3.735 -8.340 81.130 1.00 37.21 265 GLY C O 1
ATOM 9442 N N . PHE C 1 237 ? -2.404 -6.525 81.432 1.00 39.33 266 PHE C N 1
ATOM 9443 C CA . PHE C 1 237 ? -1.373 -7.249 82.160 1.00 40.88 266 PHE C CA 1
ATOM 9444 C C . PHE C 1 237 ? -1.477 -6.992 83.639 1.00 43.23 266 PHE C C 1
ATOM 9445 O O . PHE C 1 237 ? -2.224 -7.708 84.323 1.00 42.64 266 PHE C O 1
ATOM 9453 N N . ASN C 1 238 ? -0.808 -5.937 84.114 1.00 46.46 267 ASN C N 1
ATOM 9454 C CA . ASN C 1 238 ? -0.517 -5.762 85.550 1.00 49.32 267 ASN C CA 1
ATOM 9455 C C . ASN C 1 238 ? -1.583 -6.364 86.485 1.00 52.24 267 ASN C C 1
ATOM 9456 O O . ASN C 1 238 ? -1.238 -6.948 87.519 1.00 53.35 267 ASN C O 1
ATOM 9461 N N . GLN C 1 239 ? -2.863 -6.228 86.118 1.00 54.75 268 GLN C N 1
ATOM 9462 C CA . GLN C 1 239 ? -3.963 -6.828 86.881 1.00 56.43 268 GLN C CA 1
ATOM 9463 C C . GLN C 1 239 ? -3.745 -8.304 87.251 1.00 56.69 268 GLN C C 1
ATOM 9464 O O . GLN C 1 239 ? -4.185 -9.218 86.547 1.00 56.14 268 GLN C O 1
ATOM 9470 N N . TYR C 1 240 ? -3.036 -8.494 88.368 1.00 57.45 269 TYR C N 1
ATOM 9471 C CA . TYR C 1 240 ? -2.951 -9.780 89.075 1.00 58.42 269 TYR C CA 1
ATOM 9472 C C . TYR C 1 240 ? -4.349 -10.069 89.556 1.00 57.17 269 TYR C C 1
ATOM 9473 O O . TYR C 1 240 ? -4.807 -11.207 89.560 1.00 57.50 269 TYR C O 1
ATOM 9482 N N . ILE C 1 241 ? -5.011 -9.001 89.992 1.00 55.87 270 ILE C N 1
ATOM 9483 C CA . ILE C 1 241 ? -6.322 -9.100 90.611 1.00 54.97 270 ILE C CA 1
ATOM 9484 C C . ILE C 1 241 ? -7.352 -9.551 89.554 1.00 54.75 270 ILE C C 1
ATOM 9485 O O . ILE C 1 241 ? -8.405 -10.084 89.904 1.00 54.24 270 ILE C O 1
ATOM 9490 N N . ILE C 1 242 ? -7.031 -9.350 88.271 1.00 55.00 271 ILE C N 1
ATOM 9491 C CA . ILE C 1 242 ? -7.753 -10.002 87.164 1.00 55.73 271 ILE C CA 1
ATOM 9492 C C . ILE C 1 242 ? -7.469 -11.492 87.250 1.00 56.57 271 ILE C C 1
ATOM 9493 O O . ILE C 1 242 ? -8.371 -12.320 87.371 1.00 56.66 271 ILE C O 1
ATOM 9498 N N . GLN C 1 243 ? -6.180 -11.800 87.225 1.00 57.69 272 GLN C N 1
ATOM 9499 C CA . GLN C 1 243 ? -5.682 -13.159 87.071 1.00 58.48 272 GLN C CA 1
ATOM 9500 C C . GLN C 1 243 ? -6.124 -14.034 88.224 1.00 58.14 272 GLN C C 1
ATOM 9501 O O . GLN C 1 243 ? -6.764 -15.064 88.024 1.00 57.45 272 GLN C O 1
ATOM 9507 N N . ARG C 1 244 ? -5.773 -13.589 89.429 1.00 58.43 273 ARG C N 1
ATOM 9508 C CA . ARG C 1 244 ? -6.129 -14.259 90.670 1.00 58.77 273 ARG C CA 1
ATOM 9509 C C . ARG C 1 244 ? -7.630 -14.473 90.747 1.00 59.25 273 ARG C C 1
ATOM 9510 O O . ARG C 1 244 ? -8.086 -15.524 91.201 1.00 59.05 273 ARG C O 1
ATOM 9512 N N . THR C 1 245 ? -8.389 -13.477 90.291 1.00 60.18 274 THR C N 1
ATOM 9513 C CA . THR C 1 245 ? -9.854 -13.538 90.311 1.00 61.09 274 THR C CA 1
ATOM 9514 C C . THR C 1 245 ? -10.431 -14.288 89.097 1.00 62.63 274 THR C C 1
ATOM 9515 O O . THR C 1 245 ? -11.555 -14.792 89.159 1.00 62.40 274 THR C O 1
ATOM 9519 N N . LEU C 1 246 ? -9.670 -14.358 88.003 1.00 64.85 275 LEU C N 1
ATOM 9520 C CA . LEU C 1 246 ? -10.063 -15.153 86.822 1.00 67.00 275 LEU C CA 1
ATOM 9521 C C . LEU C 1 246 ? -9.914 -16.658 87.031 1.00 68.27 275 LEU C C 1
ATOM 9522 O O . LEU C 1 246 ? -10.653 -17.455 86.438 1.00 68.39 275 LEU C O 1
ATOM 9527 N N . ALA C 1 247 ? -8.956 -17.043 87.869 1.00 69.66 276 ALA C N 1
ATOM 9528 C CA . ALA C 1 247 ? -8.785 -18.438 88.261 1.00 70.69 276 ALA C CA 1
ATOM 9529 C C . ALA C 1 247 ? -9.925 -18.912 89.186 1.00 71.84 276 ALA C C 1
ATOM 9530 O O . ALA C 1 247 ? -9.685 -19.614 90.170 1.00 72.51 276 ALA C O 1
ATOM 9532 N N . ALA C 1 248 ? -11.160 -18.526 88.861 1.00 72.82 277 ALA C N 1
ATOM 9533 C CA . ALA C 1 248 ? -12.344 -18.943 89.606 1.00 73.53 277 ALA C CA 1
ATOM 9534 C C . ALA C 1 248 ? -13.111 -20.009 88.824 1.00 74.29 277 ALA C C 1
ATOM 9535 O O . ALA C 1 248 ? -12.963 -21.198 89.108 1.00 75.16 277 ALA C O 1
ATOM 9537 N N . LYS C 1 249 ? -13.914 -19.585 87.840 1.00 74.63 278 LYS C N 1
ATOM 9538 C CA . LYS C 1 249 ? -14.754 -20.504 87.043 1.00 74.61 278 LYS C CA 1
ATOM 9539 C C . LYS C 1 249 ? -14.473 -20.390 85.532 1.00 73.07 278 LYS C C 1
ATOM 9540 O O . LYS C 1 249 ? -13.721 -19.508 85.094 1.00 73.17 278 LYS C O 1
ATOM 9546 N N . SER C 1 250 ? -15.038 -21.334 84.770 1.00 70.91 279 SER C N 1
ATOM 9547 C CA . SER C 1 250 ? -15.146 -21.276 83.305 1.00 69.02 279 SER C CA 1
ATOM 9548 C C . SER C 1 250 ? -14.603 -19.990 82.718 1.00 67.49 279 SER C C 1
ATOM 9549 O O . SER C 1 250 ? -15.222 -18.933 82.855 1.00 67.04 279 SER C O 1
ATOM 9552 N N . VAL C 1 251 ? -13.456 -20.080 82.055 1.00 65.79 280 VAL C N 1
ATOM 9553 C CA . VAL C 1 251 ? -12.869 -18.911 81.405 1.00 64.51 280 VAL C CA 1
ATOM 9554 C C . VAL C 1 251 ? -13.918 -18.246 80.520 1.00 64.19 280 VAL C C 1
ATOM 9555 O O . VAL C 1 251 ? -14.006 -17.020 80.472 1.00 64.04 280 VAL C O 1
ATOM 9559 N N . SER C 1 252 ? -14.707 -19.068 79.829 1.00 63.95 281 SER C N 1
ATOM 9560 C CA . SER C 1 252 ? -15.924 -18.615 79.155 1.00 63.86 281 SER C CA 1
ATOM 9561 C C . SER C 1 252 ? -16.684 -17.593 80.010 1.00 63.58 281 SER C C 1
ATOM 9562 O O . SER C 1 252 ? -16.950 -16.470 79.572 1.00 63.84 281 SER C O 1
ATOM 9565 N N . GLU C 1 253 ? -17.021 -17.998 81.232 1.00 63.18 282 GLU C N 1
ATOM 9566 C CA . GLU C 1 253 ? -17.757 -17.146 82.173 1.00 63.05 282 GLU C CA 1
ATOM 9567 C C . GLU C 1 253 ? -16.898 -16.045 82.792 1.00 61.71 282 GLU C C 1
ATOM 9568 O O . GLU C 1 253 ? -17.389 -14.947 83.053 1.00 61.55 282 GLU C O 1
ATOM 9574 N N . ALA C 1 254 ? -15.625 -16.345 83.039 1.00 60.05 283 ALA C N 1
ATOM 9575 C CA . ALA C 1 254 ? -14.663 -15.340 83.526 1.00 58.47 283 ALA C CA 1
ATOM 9576 C C . ALA C 1 254 ? -14.640 -14.085 82.636 1.00 56.85 283 ALA C C 1
ATOM 9577 O O . ALA C 1 254 ? -14.412 -12.968 83.116 1.00 56.56 283 ALA C O 1
ATOM 9579 N N . GLN C 1 255 ? -14.871 -14.292 81.340 1.00 54.92 284 GLN C N 1
ATOM 9580 C CA . GLN C 1 255 ? -15.012 -13.200 80.381 1.00 53.28 284 GLN C CA 1
ATOM 9581 C C . GLN C 1 255 ? -16.250 -12.345 80.674 1.00 54.11 284 GLN C C 1
ATOM 9582 O O . GLN C 1 255 ? -16.179 -11.114 80.618 1.00 54.31 284 GLN C O 1
ATOM 9588 N N . LYS C 1 256 ? -17.371 -12.997 80.990 1.00 54.97 285 LYS C N 1
ATOM 9589 C CA . LYS C 1 256 ? -18.614 -12.287 81.350 1.00 55.93 285 LYS C CA 1
ATOM 9590 C C . LYS C 1 256 ? -18.452 -11.342 82.553 1.00 55.03 285 LYS C C 1
ATOM 9591 O O . LYS C 1 256 ? -19.111 -10.299 82.625 1.00 55.27 285 LYS C O 1
ATOM 9597 N N . GLY C 1 257 ? -17.586 -11.715 83.494 1.00 53.73 286 GLY C N 1
ATOM 9598 C CA . GLY C 1 257 ? -17.244 -10.844 84.623 1.00 52.51 286 GLY C CA 1
ATOM 9599 C C . GLY C 1 257 ? -16.436 -9.630 84.195 1.00 51.14 286 GLY C C 1
ATOM 9600 O O . GLY C 1 257 ? -16.576 -8.546 84.764 1.00 50.89 286 GLY C O 1
ATOM 9601 N N . ILE C 1 258 ? -15.582 -9.823 83.193 1.00 49.44 287 ILE C N 1
ATOM 9602 C CA . ILE C 1 258 ? -14.829 -8.724 82.594 1.00 48.04 287 ILE C CA 1
ATOM 9603 C C . ILE C 1 258 ? -15.755 -7.751 81.884 1.00 47.54 287 ILE C C 1
ATOM 9604 O O . ILE C 1 258 ? -15.558 -6.536 81.972 1.00 47.48 287 ILE C O 1
ATOM 9609 N N . VAL C 1 259 ? -16.752 -8.281 81.177 1.00 47.00 288 VAL C N 1
ATOM 9610 C CA . VAL C 1 259 ? -17.758 -7.437 80.525 1.00 46.81 288 VAL C CA 1
ATOM 9611 C C . VAL C 1 259 ? -18.558 -6.660 81.556 1.00 46.54 288 VAL C C 1
ATOM 9612 O O . VAL C 1 259 ? -18.710 -5.443 81.441 1.00 46.90 288 VAL C O 1
ATOM 9616 N N . PHE C 1 260 ? -19.073 -7.376 82.551 1.00 46.36 289 PHE C N 1
ATOM 9617 C CA . PHE C 1 260 ? -19.823 -6.759 83.645 1.00 46.51 289 PHE C CA 1
ATOM 9618 C C . PHE C 1 260 ? -18.987 -5.692 84.353 1.00 46.76 289 PHE C C 1
ATOM 9619 O O . PHE C 1 260 ? -19.471 -4.593 84.637 1.00 46.49 289 PHE C O 1
ATOM 9627 N N . ALA C 1 261 ? -17.731 -6.029 84.629 1.00 47.13 290 ALA C N 1
ATOM 9628 C CA . ALA C 1 261 ? -16.770 -5.070 85.174 1.00 47.45 290 ALA C CA 1
ATOM 9629 C C . ALA C 1 261 ? -16.609 -3.858 84.242 1.00 47.54 290 ALA C C 1
ATOM 9630 O O . ALA C 1 261 ? -16.659 -2.706 84.687 1.00 47.33 290 ALA C O 1
ATOM 9632 N N . ALA C 1 262 ? -16.419 -4.135 82.951 1.00 47.61 291 ALA C N 1
ATOM 9633 C CA . ALA C 1 262 ? -16.325 -3.096 81.922 1.00 47.92 291 ALA C CA 1
ATOM 9634 C C . ALA C 1 262 ? -17.550 -2.187 81.940 1.00 48.58 291 ALA C C 1
ATOM 9635 O O . ALA C 1 262 ? -17.421 -0.970 81.815 1.00 48.68 291 ALA C O 1
ATOM 9637 N N . PHE C 1 263 ? -18.730 -2.791 82.103 1.00 49.45 292 PHE C N 1
ATOM 9638 C CA . PHE C 1 263 ? -19.991 -2.050 82.198 1.00 50.14 292 PHE C CA 1
ATOM 9639 C C . PHE C 1 263 ? -20.008 -1.110 83.398 1.00 50.06 292 PHE C C 1
ATOM 9640 O O . PHE C 1 263 ? -20.512 0.006 83.303 1.00 50.33 292 PHE C O 1
ATOM 9648 N N . LEU C 1 264 ? -19.469 -1.568 84.523 1.00 50.28 293 LEU C N 1
ATOM 9649 C CA . LEU C 1 264 ? -19.430 -0.754 85.740 1.00 50.92 293 LEU C CA 1
ATOM 9650 C C . LEU C 1 264 ? -18.603 0.517 85.555 1.00 50.10 293 LEU C C 1
ATOM 9651 O O . LEU C 1 264 ? -18.984 1.591 86.033 1.00 50.16 293 LEU C O 1
ATOM 9656 N N . LYS C 1 265 ? -17.475 0.386 84.862 1.00 49.05 294 LYS C N 1
ATOM 9657 C CA . LYS C 1 265 ? -16.590 1.522 84.584 1.00 48.08 294 LYS C CA 1
ATOM 9658 C C . LYS C 1 265 ? -17.311 2.696 83.928 1.00 46.76 294 LYS C C 1
ATOM 9659 O O . LYS C 1 265 ? -16.869 3.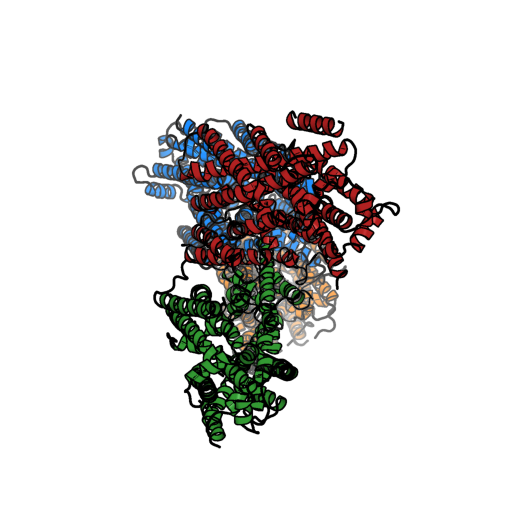845 84.056 1.00 46.85 294 LYS C O 1
ATOM 9665 N N . LEU C 1 266 ? -18.399 2.405 83.214 1.00 44.78 295 LEU C N 1
ATOM 9666 C CA . LEU C 1 266 ? -19.259 3.457 82.678 1.00 43.14 295 LEU C CA 1
ATOM 9667 C C . LEU C 1 266 ? -19.860 4.301 83.794 1.00 42.84 295 LEU C C 1
ATOM 9668 O O . LEU C 1 266 ? -19.968 5.517 83.670 1.00 42.62 295 LEU C O 1
ATOM 9673 N N . ILE C 1 267 ? -20.236 3.643 84.884 1.00 42.55 296 ILE C N 1
ATOM 9674 C CA . ILE C 1 267 ? -20.951 4.294 85.977 1.00 42.40 296 ILE C CA 1
ATOM 9675 C C . ILE C 1 267 ? -20.035 4.983 86.995 1.00 42.12 296 ILE C C 1
ATOM 9676 O O . ILE C 1 267 ? -20.493 5.828 87.769 1.00 42.14 296 ILE C O 1
ATOM 9681 N N . VAL C 1 268 ? -18.751 4.642 86.983 1.00 41.78 297 VAL C N 1
ATOM 9682 C CA . VAL C 1 268 ? -17.791 5.206 87.943 1.00 41.49 297 VAL C CA 1
ATOM 9683 C C . VAL C 1 268 ? -17.753 6.755 87.960 1.00 41.74 297 VAL C C 1
ATOM 9684 O O . VAL C 1 268 ? -17.884 7.365 89.034 1.00 41.74 297 VAL C O 1
ATOM 9688 N N . PRO C 1 269 ? -17.593 7.393 86.774 1.00 41.74 298 PRO C N 1
ATOM 9689 C CA . PRO C 1 269 ? -17.462 8.856 86.680 1.00 41.83 298 PRO C CA 1
ATOM 9690 C C . PRO C 1 269 ? -18.529 9.646 87.418 1.00 41.93 298 PRO C C 1
ATOM 9691 O O . PRO C 1 269 ? -18.270 10.749 87.887 1.00 41.56 298 PRO C O 1
ATOM 9695 N N . PHE C 1 270 ? -19.712 9.057 87.526 1.00 42.39 299 PHE C N 1
ATOM 9696 C CA . PHE C 1 270 ? -20.866 9.704 88.145 1.00 42.86 299 PHE C CA 1
ATOM 9697 C C . PHE C 1 270 ? -20.734 9.710 89.666 1.00 42.56 299 PHE C C 1
ATOM 9698 O O . PHE C 1 270 ? -21.492 10.385 90.367 1.00 42.36 299 PHE C O 1
ATOM 9706 N N . LEU C 1 271 ? -19.764 8.952 90.166 1.00 42.28 300 LEU C N 1
ATOM 9707 C CA . LEU C 1 271 ? -19.505 8.878 91.586 1.00 42.04 300 LEU C CA 1
ATOM 9708 C C . LEU C 1 271 ? -18.202 9.561 91.958 1.00 41.61 300 LEU C C 1
ATOM 9709 O O . LEU C 1 271 ? -18.027 9.950 93.109 1.00 42.30 300 LEU C O 1
ATOM 9714 N N . VAL C 1 272 ? -17.297 9.727 90.996 1.00 40.54 301 VAL C N 1
ATOM 9715 C CA . VAL C 1 272 ? -15.980 10.309 91.287 1.00 39.59 301 VAL C CA 1
ATOM 9716 C C . VAL C 1 272 ? -15.780 11.666 90.617 1.00 38.22 301 VAL C C 1
ATOM 9717 O O . VAL C 1 272 ? -15.585 12.670 91.295 1.00 37.94 301 VAL C O 1
ATOM 9721 N N . VAL C 1 273 ? -15.883 11.707 89.296 1.00 36.73 302 VAL C N 1
ATOM 9722 C CA . VAL C 1 273 ? -15.551 12.918 88.546 1.00 35.59 302 VAL C CA 1
ATOM 9723 C C . VAL C 1 273 ? -16.684 13.943 88.593 1.00 34.56 302 VAL C C 1
ATOM 9724 O O . VAL C 1 273 ? -16.450 15.142 88.460 1.00 34.91 302 VAL C O 1
ATOM 9728 N N . LEU C 1 274 ? -17.913 13.467 88.779 1.00 33.24 303 LEU C N 1
ATOM 9729 C CA . LEU C 1 274 ? -19.097 14.339 88.740 1.00 31.92 303 LEU C CA 1
ATOM 9730 C C . LEU C 1 274 ? -19.292 15.202 89.984 1.00 31.61 303 LEU C C 1
ATOM 9731 O O . LEU C 1 274 ? -19.761 16.334 89.873 1.00 31.25 303 LEU C O 1
ATOM 9736 N N . PRO C 1 275 ? -18.971 14.664 91.172 1.00 31.68 304 PRO C N 1
ATOM 9737 C CA . PRO C 1 275 ? -18.874 15.528 92.340 1.00 31.80 304 PRO C CA 1
ATOM 9738 C C . PRO C 1 275 ? -17.868 16.661 92.147 1.00 31.98 304 PRO C C 1
ATOM 9739 O O . PRO C 1 275 ? -18.130 17.786 92.563 1.00 31.83 304 PRO C O 1
ATOM 9743 N N . GLY C 1 276 ? -16.735 16.359 91.520 1.00 32.27 305 GLY C N 1
ATOM 9744 C CA . GLY C 1 276 ? -15.714 17.365 91.227 1.00 32.54 305 GLY C CA 1
ATOM 9745 C C . GLY C 1 276 ? -16.246 18.561 90.457 1.00 32.98 305 GLY C C 1
ATOM 9746 O O . GLY C 1 276 ? -15.914 19.714 90.769 1.00 32.48 305 GLY C O 1
ATOM 9747 N N . ILE C 1 277 ? -17.081 18.294 89.455 1.00 33.47 306 ILE C N 1
ATOM 9748 C CA . ILE C 1 277 ? -17.679 19.371 88.662 1.00 33.95 306 ILE C CA 1
ATOM 9749 C C . ILE C 1 277 ? -18.693 20.153 89.489 1.00 33.55 306 ILE C C 1
ATOM 9750 O O . ILE C 1 277 ? -18.764 21.378 89.395 1.00 33.93 306 ILE C O 1
ATOM 9755 N N . ALA C 1 278 ? -19.474 19.437 90.294 1.00 32.69 307 ALA C N 1
ATOM 9756 C CA . ALA C 1 278 ? -20.457 20.062 91.172 1.00 31.74 307 ALA C CA 1
ATOM 9757 C C . ALA C 1 278 ? -19.753 20.968 92.161 1.00 30.79 307 ALA C C 1
ATOM 9758 O O . ALA C 1 278 ? -20.140 22.115 92.347 1.00 31.06 307 ALA C O 1
ATOM 9760 N N . ALA C 1 279 ? -18.705 20.441 92.779 1.00 29.62 308 ALA C N 1
ATOM 9761 C CA . ALA C 1 279 ? -17.928 21.171 93.780 1.00 29.00 308 ALA C CA 1
ATOM 9762 C C . ALA C 1 279 ? -17.355 22.443 93.212 1.00 28.48 308 ALA C C 1
ATOM 9763 O O . ALA C 1 279 ? -17.428 23.500 93.827 1.00 28.58 308 ALA C O 1
ATOM 9765 N N . TYR C 1 280 ? -16.761 22.325 92.037 1.00 28.02 309 TYR C N 1
ATOM 9766 C CA . TYR C 1 280 ? -16.204 23.479 91.366 1.00 27.93 309 TYR C CA 1
ATOM 9767 C C . TYR C 1 280 ? -17.243 24.574 91.239 1.00 28.25 309 TYR C C 1
ATOM 9768 O O . TYR C 1 280 ? -17.023 25.703 91.679 1.00 27.86 309 TYR C O 1
ATOM 9777 N N . VAL C 1 281 ? -18.364 24.215 90.619 1.00 28.86 310 VAL C N 1
ATOM 9778 C CA . VAL C 1 281 ? -19.444 25.151 90.294 1.00 29.50 310 VAL C CA 1
ATOM 9779 C C . VAL C 1 281 ? -19.874 25.968 91.507 1.00 30.57 310 VAL C C 1
ATOM 9780 O O . VAL C 1 281 ? -19.980 27.200 91.459 1.00 30.47 310 VAL C O 1
ATOM 9784 N N . ILE C 1 282 ? -20.109 25.249 92.592 1.00 31.94 311 ILE C N 1
ATOM 9785 C CA . ILE C 1 282 ? -20.475 25.840 93.866 1.00 33.17 311 ILE C CA 1
ATOM 9786 C C . ILE C 1 282 ? -19.415 26.810 94.372 1.00 34.14 311 ILE C C 1
ATOM 9787 O O . ILE C 1 282 ? -19.717 27.941 94.741 1.00 34.41 311 ILE C O 1
ATOM 9792 N N . THR C 1 283 ? -18.173 26.343 94.389 1.00 35.50 312 THR C N 1
ATOM 9793 C CA . THR C 1 283 ? -17.053 27.122 94.897 1.00 36.94 312 THR C CA 1
ATOM 9794 C C . THR C 1 283 ? -16.855 28.426 94.143 1.00 38.23 312 THR C C 1
ATOM 9795 O O . THR C 1 283 ? -16.713 29.479 94.749 1.00 37.99 312 THR C O 1
ATOM 9799 N N . SER C 1 284 ? -16.843 28.342 92.820 1.00 40.26 313 SER C N 1
ATOM 9800 C CA . SER C 1 284 ? -16.631 29.513 91.976 1.00 42.09 313 SER C CA 1
ATOM 9801 C C . SER C 1 284 ? -17.892 30.367 91.802 1.00 44.19 313 SER C C 1
ATOM 9802 O O . SER C 1 284 ? -17.831 31.449 91.211 1.00 44.29 313 SER C O 1
ATOM 9805 N N . ASP C 1 285 ? -19.026 29.882 92.309 1.00 46.62 314 ASP C N 1
ATOM 9806 C CA . ASP C 1 285 ? -20.251 30.686 92.390 1.00 48.49 314 ASP C CA 1
ATOM 9807 C C . ASP C 1 285 ? -20.390 31.309 93.784 1.00 49.32 314 ASP C C 1
ATOM 9808 O O . ASP C 1 285 ? -20.418 30.594 94.781 1.00 49.63 314 ASP C O 1
ATOM 9813 N N . PRO C 1 286 ? -20.508 32.644 93.853 1.00 50.27 315 PRO C N 1
ATOM 9814 C CA . PRO C 1 286 ? -20.531 33.373 95.121 1.00 50.95 315 PRO C CA 1
ATOM 9815 C C . PRO C 1 286 ? -21.871 33.360 95.851 1.00 52.33 315 PRO C C 1
ATOM 9816 O O . PRO C 1 286 ? -21.891 33.423 97.082 1.00 51.87 315 PRO C O 1
ATOM 9820 N N . GLN C 1 287 ? -22.971 33.307 95.099 1.00 54.24 316 GLN C N 1
ATOM 9821 C CA . GLN C 1 287 ? -24.315 33.333 95.690 1.00 56.04 316 GLN C CA 1
ATOM 9822 C C . GLN C 1 287 ? -24.487 32.093 96.563 1.00 55.91 316 GLN C C 1
ATOM 9823 O O . GLN C 1 287 ? -24.929 32.176 97.706 1.00 55.98 316 GLN C O 1
ATOM 9829 N N . LEU C 1 288 ? -24.113 30.948 96.003 1.00 55.81 317 LEU C N 1
ATOM 9830 C CA . LEU C 1 288 ? -24.252 29.656 96.670 1.00 55.77 317 LEU C CA 1
ATOM 9831 C C . LEU C 1 288 ? -23.264 29.537 97.812 1.00 56.53 317 LEU C C 1
ATOM 9832 O O . LEU C 1 288 ? -23.552 28.934 98.841 1.00 56.25 317 LEU C O 1
ATOM 9837 N N . MET C 1 289 ? -22.089 30.118 97.614 1.00 57.94 318 MET C N 1
ATOM 9838 C CA . MET C 1 289 ? -21.000 29.987 98.563 1.00 59.59 318 MET C CA 1
ATOM 9839 C C . MET C 1 289 ? -21.296 30.739 99.848 1.00 59.95 318 MET C C 1
ATOM 9840 O O . MET C 1 289 ? -21.196 30.183 100.944 1.00 60.07 318 MET C O 1
ATOM 9845 N N . ALA C 1 290 ? -21.656 32.010 99.702 1.00 60.31 319 ALA C N 1
ATOM 9846 C CA . ALA C 1 290 ? -22.050 32.830 100.839 1.00 60.51 319 ALA C CA 1
ATOM 9847 C C . ALA C 1 290 ? -23.339 32.290 101.461 1.00 60.74 319 ALA C C 1
ATOM 9848 O O . ALA C 1 290 ? -23.595 32.495 102.650 1.00 60.96 319 ALA C O 1
ATOM 9850 N N . SER C 1 291 ? -24.142 31.601 100.649 1.00 61.08 320 SER C N 1
ATOM 9851 C CA . SER C 1 291 ? -25.376 30.967 101.119 1.00 61.39 320 SER C CA 1
ATOM 9852 C C . SER C 1 291 ? -25.093 29.845 102.114 1.00 61.85 320 SER C C 1
ATOM 9853 O O . SER C 1 291 ? -25.764 29.746 103.141 1.00 61.69 320 SER C O 1
ATOM 9856 N N . LEU C 1 292 ? -24.112 28.998 101.801 1.00 62.57 321 LEU C N 1
ATOM 9857 C CA . LEU C 1 292 ? -23.679 27.948 102.728 1.00 63.04 321 LEU C CA 1
ATOM 9858 C C . LEU C 1 292 ? -23.412 28.560 104.086 1.00 65.10 321 LEU C C 1
ATOM 9859 O O . LEU C 1 292 ? -23.938 28.109 105.104 1.00 64.93 321 LEU C O 1
ATOM 9864 N N . GLY C 1 293 ? -22.583 29.596 104.080 1.00 67.87 322 GLY C N 1
ATOM 9865 C CA . GLY C 1 293 ? -22.348 30.390 105.264 1.00 70.44 322 GLY C CA 1
ATOM 9866 C C . GLY C 1 293 ? -20.882 30.542 105.571 1.00 72.72 322 GLY C C 1
ATOM 9867 O O . GLY C 1 293 ? -20.019 30.328 104.716 1.00 73.09 322 GLY C O 1
ATOM 9868 N N . ASP C 1 294 ? -20.620 30.906 106.820 1.00 75.20 323 ASP C N 1
ATOM 9869 C CA . ASP C 1 294 ? -19.270 31.184 107.304 1.00 77.17 323 ASP C CA 1
ATOM 9870 C C . ASP C 1 294 ? -18.480 29.878 107.478 1.00 76.22 323 ASP C C 1
ATOM 9871 O O . ASP C 1 294 ? -17.247 29.865 107.392 1.00 76.35 323 ASP C O 1
ATOM 9876 N N . ILE C 1 295 ? -19.207 28.781 107.697 1.00 75.06 324 ILE C N 1
ATOM 9877 C CA . ILE C 1 295 ? -18.604 27.496 108.048 1.00 74.08 324 ILE C CA 1
ATOM 9878 C C . ILE C 1 295 ? -18.256 26.641 106.819 1.00 73.21 324 ILE C C 1
ATOM 9879 O O . ILE C 1 295 ? -18.044 25.434 106.945 1.00 73.04 324 ILE C O 1
ATOM 9884 N N . ALA C 1 296 ? -18.192 27.255 105.636 1.00 72.13 325 ALA C N 1
ATOM 9885 C CA . ALA C 1 296 ? -17.469 26.660 104.511 1.00 71.17 325 ALA C CA 1
ATOM 9886 C C . ALA C 1 296 ? -16.014 26.789 104.921 1.00 70.40 325 ALA C C 1
ATOM 9887 O O . ALA C 1 296 ? -15.202 27.412 104.239 1.00 69.77 325 ALA C O 1
ATOM 9889 N N . ALA C 1 297 ? -15.710 26.164 106.056 1.00 69.69 326 ALA C N 1
ATOM 9890 C CA . ALA C 1 297 ? -14.601 26.562 106.911 1.00 69.22 326 ALA C CA 1
ATOM 9891 C C . ALA C 1 297 ? -13.298 25.969 106.420 1.00 68.88 326 ALA C C 1
ATOM 9892 O O . ALA C 1 297 ? -12.771 25.019 107.007 1.00 69.13 326 ALA C O 1
ATOM 9894 N N . THR C 1 298 ? -12.788 26.551 105.337 1.00 68.29 327 THR C N 1
ATOM 9895 C CA . THR C 1 298 ? -11.561 26.092 104.671 1.00 67.65 327 THR C CA 1
ATOM 9896 C C . THR C 1 298 ? -11.594 24.576 104.413 1.00 66.15 327 THR C C 1
ATOM 9897 O O . THR C 1 298 ? -12.673 23.963 104.388 1.00 66.17 327 THR C O 1
ATOM 9901 N N . ASN C 1 299 ? -10.417 23.979 104.219 1.00 64.09 328 ASN C N 1
ATOM 9902 C CA . ASN C 1 299 ? -10.313 22.700 103.536 1.00 62.30 328 ASN C CA 1
ATOM 9903 C C . ASN C 1 299 ? -11.074 22.847 102.215 1.00 60.18 328 ASN C C 1
ATOM 9904 O O . ASN C 1 299 ? -11.628 21.884 101.669 1.00 59.86 328 ASN C O 1
ATOM 9909 N N . LEU C 1 300 ? -11.069 24.088 101.720 1.00 57.56 329 LEU C N 1
ATOM 9910 C CA . LEU C 1 300 ? -11.809 24.490 100.539 1.00 55.42 329 LEU C CA 1
ATOM 9911 C C . LEU C 1 300 ? -10.962 24.144 99.336 1.00 52.95 329 LEU C C 1
ATOM 9912 O O . LEU C 1 300 ? -9.788 24.527 99.278 1.00 52.75 329 LEU C O 1
ATOM 9917 N N . PRO C 1 301 ? -11.545 23.407 98.373 1.00 49.90 330 PRO C N 1
ATOM 9918 C CA . PRO C 1 301 ? -10.781 23.063 97.185 1.00 47.97 330 PRO C CA 1
ATOM 9919 C C . PRO C 1 301 ? -10.544 24.296 96.342 1.00 46.36 330 PRO C C 1
ATOM 9920 O O . PRO C 1 301 ? -11.285 25.282 96.438 1.00 45.76 330 PRO C O 1
ATOM 9924 N N . SER C 1 302 ? -9.500 24.243 95.535 1.00 44.67 331 SER C N 1
ATOM 9925 C CA . SER C 1 302 ? -9.161 25.364 94.683 1.00 43.40 331 SER C CA 1
ATOM 9926 C C . SER C 1 302 ? -8.227 24.893 93.589 1.00 43.03 331 SER C C 1
ATOM 9927 O O . SER C 1 302 ? -7.862 23.714 93.530 1.00 42.40 331 SER C O 1
ATOM 9930 N N . ALA C 1 303 ? -7.855 25.825 92.718 1.00 43.04 332 ALA C N 1
ATOM 9931 C CA . ALA C 1 303 ? -6.772 25.589 91.770 1.00 43.37 332 ALA C CA 1
ATOM 9932 C C . ALA C 1 303 ? -5.529 25.120 92.536 1.00 43.74 332 ALA C C 1
ATOM 9933 O O . ALA C 1 303 ? -4.802 24.231 92.083 1.00 43.81 332 ALA C O 1
ATOM 9935 N N . ALA C 1 304 ? -5.310 25.716 93.709 1.00 44.26 333 ALA C N 1
ATOM 9936 C CA . ALA C 1 304 ? -4.221 25.317 94.598 1.00 44.85 333 ALA C CA 1
ATOM 9937 C C . ALA C 1 304 ? -4.304 23.824 94.952 1.00 45.48 333 ALA C C 1
ATOM 9938 O O . ALA C 1 304 ? -3.567 23.015 94.383 1.00 45.85 333 ALA C O 1
ATOM 9940 N N . ASN C 1 305 ? -5.199 23.462 95.876 1.00 46.14 334 ASN C N 1
ATOM 9941 C CA . ASN C 1 305 ? -5.379 22.056 96.267 1.00 46.51 334 ASN C CA 1
ATOM 9942 C C . ASN C 1 305 ? -6.761 21.540 95.885 1.00 45.94 334 ASN C C 1
ATOM 9943 O O . ASN C 1 305 ? -7.697 21.525 96.693 1.00 46.00 334 ASN C O 1
ATOM 9948 N N . ALA C 1 306 ? -6.854 21.127 94.622 1.00 45.19 335 ALA C N 1
ATOM 9949 C CA . ALA C 1 306 ? -8.104 20.706 94.009 1.00 44.57 335 ALA C CA 1
ATOM 9950 C C . ALA C 1 306 ? -8.597 19.408 94.607 1.00 44.04 335 ALA C C 1
ATOM 9951 O O . ALA C 1 306 ? -9.801 19.162 94.663 1.00 43.67 335 ALA C O 1
ATOM 9953 N N . ASP C 1 307 ? -7.659 18.588 95.065 1.00 43.61 336 ASP C N 1
ATOM 9954 C CA . ASP C 1 307 ? -7.979 17.251 95.565 1.00 43.54 336 ASP C CA 1
ATOM 9955 C C . ASP C 1 307 ? -8.934 17.292 96.757 1.00 43.79 336 ASP C C 1
ATOM 9956 O O . ASP C 1 307 ? -9.781 16.403 96.910 1.00 43.10 336 ASP C O 1
ATOM 9961 N N . LYS C 1 308 ? -8.813 18.343 97.569 1.00 44.49 337 LYS C N 1
ATOM 9962 C CA . LYS C 1 308 ? -9.706 18.579 98.714 1.00 45.29 337 LYS C CA 1
ATOM 9963 C C . LYS C 1 308 ? -11.188 18.544 98.354 1.00 46.26 337 LYS C C 1
ATOM 9964 O O . LYS C 1 308 ? -12.046 18.497 99.237 1.00 46.12 337 LYS C O 1
ATOM 9970 N N . ALA C 1 309 ? -11.469 18.587 97.055 1.00 47.61 338 ALA C N 1
ATOM 9971 C CA . ALA C 1 309 ? -12.822 18.622 96.521 1.00 48.74 338 ALA C CA 1
ATOM 9972 C C . ALA C 1 309 ? -13.788 17.662 97.209 1.00 49.75 338 ALA C C 1
ATOM 9973 O O . ALA C 1 309 ? -14.620 18.087 98.006 1.00 49.70 338 ALA C O 1
ATOM 9975 N N . TYR C 1 310 ? -13.676 16.373 96.901 1.00 51.06 339 TYR C N 1
ATOM 9976 C CA . TYR C 1 310 ? -14.665 15.387 97.360 1.00 52.24 339 TYR C CA 1
ATOM 9977 C C . TYR C 1 310 ? -14.810 15.326 98.879 1.00 52.15 339 TYR C C 1
ATOM 9978 O O . TYR C 1 310 ? -15.929 15.277 99.391 1.00 52.12 339 TYR C O 1
ATOM 9987 N N . PRO C 1 311 ? -13.684 15.324 99.607 1.00 52.15 340 PRO C N 1
ATOM 9988 C CA . PRO C 1 311 ? -13.825 15.245 101.060 1.00 51.82 340 PRO C CA 1
ATOM 9989 C C . PRO C 1 311 ? -14.504 16.472 101.657 1.00 51.11 340 PRO C C 1
ATOM 9990 O O . PRO C 1 311 ? -15.163 16.380 102.696 1.00 50.90 340 PRO C O 1
ATOM 9994 N N . TRP C 1 312 ? -14.341 17.611 100.997 1.00 50.39 341 TRP C N 1
ATOM 9995 C CA . TRP C 1 312 ? -15.014 18.823 101.420 1.00 49.93 341 TRP C CA 1
ATOM 9996 C C . TRP C 1 312 ? -16.531 18.725 101.191 1.00 49.79 341 TRP C C 1
ATOM 9997 O O . TRP C 1 312 ? -17.314 19.312 101.925 1.00 49.83 341 TRP C O 1
ATOM 10008 N N . LEU C 1 313 ? -16.938 17.981 100.171 1.00 49.90 342 LEU C N 1
ATOM 10009 C CA . LEU C 1 313 ? -18.359 17.741 99.918 1.00 50.23 342 LEU C CA 1
ATOM 10010 C C . LEU C 1 313 ? -18.984 16.854 100.989 1.00 52.19 342 LEU C C 1
ATOM 10011 O O . LEU C 1 313 ? -20.141 17.045 101.369 1.00 52.07 342 LEU C O 1
ATOM 10016 N N . THR C 1 314 ? -18.219 15.868 101.448 1.00 54.69 343 THR C N 1
ATOM 10017 C CA . THR C 1 314 ? -18.667 14.952 102.497 1.00 56.85 343 THR C CA 1
ATOM 10018 C C . THR C 1 314 ? -18.757 15.671 103.844 1.00 59.14 343 THR C C 1
ATOM 10019 O O . THR C 1 314 ? -19.528 15.271 104.720 1.00 59.47 343 THR C O 1
ATOM 10023 N N . GLN C 1 315 ? -17.962 16.731 103.993 1.00 61.77 344 GLN C N 1
ATOM 10024 C CA . GLN C 1 315 ? -18.065 17.670 105.120 1.00 64.01 344 GLN C CA 1
ATOM 10025 C C . GLN C 1 315 ? -19.492 18.213 105.282 1.00 64.75 344 GLN C C 1
ATOM 10026 O O . GLN C 1 315 ? -19.893 18.636 106.367 1.00 65.22 344 GLN C O 1
ATOM 10032 N N . PHE C 1 316 ? -20.244 18.176 104.186 1.00 65.69 345 PHE C N 1
ATOM 10033 C CA . PHE C 1 316 ? -21.556 18.798 104.065 1.00 66.55 345 PHE C CA 1
ATOM 10034 C C . PHE C 1 316 ? -22.678 17.721 103.973 1.00 65.94 345 PHE C C 1
ATOM 10035 O O . PHE C 1 316 ? -23.846 18.049 103.781 1.00 65.72 345 PHE C O 1
ATOM 10043 N N . LEU C 1 317 ? -22.323 16.448 104.186 1.00 65.52 346 LEU C N 1
ATOM 10044 C CA . LEU C 1 317 ? -23.283 15.315 104.126 1.00 65.12 346 LEU C CA 1
ATOM 10045 C C . LEU C 1 317 ? -24.299 15.339 105.298 1.00 65.98 346 LEU C C 1
ATOM 10046 O O . LEU C 1 317 ? -24.205 16.197 106.178 1.00 66.33 346 LEU C O 1
ATOM 10051 N N . PRO C 1 318 ? -25.287 14.412 105.302 1.00 66.58 347 PRO C N 1
ATOM 10052 C CA . PRO C 1 318 ? -26.242 14.345 106.420 1.00 67.04 347 PRO C CA 1
ATOM 10053 C C . PRO C 1 318 ? -25.806 13.541 107.660 1.00 67.86 347 PRO C C 1
ATOM 10054 O O . PRO C 1 318 ? -24.654 13.123 107.774 1.00 67.89 347 PRO C O 1
ATOM 10058 N N . VAL C 1 319 ? -26.781 13.331 108.548 1.00 68.71 348 VAL C N 1
ATOM 10059 C CA . VAL C 1 319 ? -26.624 12.797 109.922 1.00 69.23 348 VAL C CA 1
ATOM 10060 C C . VAL C 1 319 ? -25.439 11.846 110.199 1.00 68.90 348 VAL C C 1
ATOM 10061 O O . VAL C 1 319 ? -24.296 12.295 110.332 1.00 69.20 348 VAL C O 1
ATOM 10065 N N . GLY C 1 320 ? -25.721 10.552 110.334 1.00 68.28 349 GLY C N 1
ATOM 10066 C CA . GLY C 1 320 ? -24.694 9.543 110.562 1.00 67.55 349 GLY C CA 1
ATOM 10067 C C . GLY C 1 320 ? -24.201 9.018 109.232 1.00 66.68 349 GLY C C 1
ATOM 10068 O O . GLY C 1 320 ? -23.142 8.394 109.151 1.00 66.69 349 GLY C O 1
ATOM 10069 N N . VAL C 1 321 ? -24.991 9.277 108.191 1.00 65.47 350 VAL C N 1
ATOM 10070 C CA . VAL C 1 321 ? -24.625 8.959 106.818 1.00 64.39 350 VAL C CA 1
ATOM 10071 C C . VAL C 1 321 ? -23.197 9.417 106.544 1.00 63.64 350 VAL C C 1
ATOM 10072 O O . VAL C 1 321 ? -22.440 8.718 105.876 1.00 63.71 350 VAL C O 1
ATOM 10076 N N . LYS C 1 322 ? -22.837 10.588 107.066 1.00 62.69 351 LYS C N 1
ATOM 10077 C CA . LYS C 1 322 ? -21.450 11.051 107.033 1.00 61.97 351 LYS C CA 1
ATOM 10078 C C . LYS C 1 322 ? -20.511 9.961 107.511 1.00 62.51 351 LYS C C 1
ATOM 10079 O O . LYS C 1 322 ? -19.760 9.390 106.726 1.00 62.24 351 LYS C O 1
ATOM 10085 N N . GLY C 1 323 ? -20.587 9.672 108.807 1.00 63.27 352 GLY C N 1
ATOM 10086 C CA . GLY C 1 323 ? -19.692 8.725 109.461 1.00 64.04 352 GLY C CA 1
ATOM 10087 C C . GLY C 1 323 ? -19.702 7.343 108.845 1.00 64.52 352 GLY C C 1
ATOM 10088 O O . GLY C 1 323 ? -18.702 6.632 108.897 1.00 64.96 352 GLY C O 1
ATOM 10089 N N . VAL C 1 324 ? -20.837 6.962 108.269 1.00 64.87 353 VAL C N 1
ATOM 10090 C CA . VAL C 1 324 ? -20.956 5.696 107.556 1.00 65.19 353 VAL C CA 1
ATOM 10091 C C . VAL C 1 324 ? -20.231 5.787 106.220 1.00 64.87 353 VAL C C 1
ATOM 10092 O O . VAL C 1 324 ? -19.334 4.994 105.938 1.00 64.67 353 VAL C O 1
ATOM 10096 N N . VAL C 1 325 ? -20.632 6.756 105.403 1.00 64.64 354 VAL C N 1
ATOM 10097 C CA . VAL C 1 325 ? -19.964 7.014 104.127 1.00 64.72 354 VAL C CA 1
ATOM 10098 C C . VAL C 1 325 ? -18.478 7.246 104.368 1.00 64.53 354 VAL C C 1
ATOM 10099 O O . VAL C 1 325 ? -17.630 6.748 103.625 1.00 64.95 354 VAL C O 1
ATOM 10103 N N . PHE C 1 326 ? -18.181 7.995 105.423 1.00 64.02 355 PHE C N 1
ATOM 10104 C CA . PHE C 1 326 ? -16.809 8.253 105.837 1.00 63.72 355 PHE C CA 1
ATOM 10105 C C . PHE C 1 326 ? -16.076 6.974 106.255 1.00 61.95 355 PHE C C 1
ATOM 10106 O O . PHE C 1 326 ? -15.004 6.674 105.731 1.00 61.73 355 PHE C O 1
ATOM 10114 N N . ALA C 1 327 ? -16.647 6.233 107.203 1.00 60.01 356 ALA C N 1
ATOM 10115 C CA . ALA C 1 327 ? -16.038 4.982 107.674 1.00 58.45 356 ALA C CA 1
ATOM 10116 C C . ALA C 1 327 ? -15.879 4.001 106.522 1.00 57.02 356 ALA C C 1
ATOM 10117 O O . ALA C 1 327 ? -14.930 3.218 106.495 1.00 56.53 356 ALA C O 1
ATOM 10119 N N . ALA C 1 328 ? -16.819 4.050 105.579 1.00 55.45 357 ALA C N 1
ATOM 10120 C CA . ALA C 1 328 ? -16.744 3.261 104.352 1.00 54.31 357 ALA C CA 1
ATOM 10121 C C . ALA C 1 328 ? -15.465 3.580 103.589 1.00 53.45 357 ALA C C 1
ATOM 10122 O O . ALA C 1 328 ? -14.745 2.675 103.172 1.00 53.00 357 ALA C O 1
ATOM 10124 N N . LEU C 1 329 ? -15.184 4.868 103.414 1.00 52.82 358 LEU C N 1
ATOM 10125 C CA . LEU C 1 329 ? -13.947 5.303 102.765 1.00 52.62 358 LEU C CA 1
ATOM 10126 C C . LEU C 1 329 ? -12.750 4.928 103.614 1.00 51.84 358 LEU C C 1
ATOM 10127 O O . LEU C 1 329 ? -11.760 4.419 103.100 1.00 51.79 358 LEU C O 1
ATOM 10132 N N . ALA C 1 330 ? -12.858 5.183 104.915 1.00 51.15 359 ALA C N 1
ATOM 10133 C CA . ALA C 1 330 ? -11.800 4.862 105.871 1.00 50.84 359 ALA C CA 1
ATOM 10134 C C . ALA C 1 330 ? -11.207 3.487 105.596 1.00 50.82 359 ALA C C 1
ATOM 10135 O O . ALA C 1 330 ? -10.015 3.353 105.309 1.00 50.58 359 ALA C O 1
ATOM 10137 N N . ALA C 1 331 ? -12.056 2.470 105.673 1.00 51.11 360 ALA C N 1
ATOM 10138 C CA . ALA C 1 331 ? -11.635 1.094 105.439 1.00 51.37 360 ALA C CA 1
ATOM 10139 C C . ALA C 1 331 ? -11.100 0.912 104.014 1.00 51.62 360 ALA C C 1
ATOM 10140 O O . ALA C 1 331 ? -10.028 0.339 103.816 1.00 51.16 360 ALA C O 1
ATOM 10142 N N . ALA C 1 332 ? -11.836 1.438 103.034 1.00 52.11 361 ALA C N 1
ATOM 10143 C CA . ALA C 1 332 ? -11.486 1.302 101.608 1.00 52.57 361 ALA C CA 1
ATOM 10144 C C . ALA C 1 332 ? -10.088 1.810 101.255 1.00 53.00 361 ALA C C 1
ATOM 10145 O O . ALA C 1 332 ? -9.578 1.526 100.168 1.00 52.61 361 ALA C O 1
ATOM 10147 N N . ILE C 1 333 ? -9.491 2.577 102.165 1.00 53.70 362 ILE C N 1
ATOM 10148 C CA . ILE C 1 333 ? -8.183 3.185 101.948 1.00 54.40 362 ILE C CA 1
ATOM 10149 C C . ILE C 1 333 ? -7.089 2.375 102.636 1.00 54.91 362 ILE C C 1
ATOM 10150 O O . ILE C 1 333 ? -6.143 1.936 101.983 1.00 54.86 362 ILE C O 1
ATOM 10155 N N . VAL C 1 334 ? -7.221 2.164 103.944 1.00 55.61 363 VAL C N 1
ATOM 10156 C CA . VAL C 1 334 ? -6.267 1.323 104.687 1.00 56.13 363 VAL C CA 1
ATOM 10157 C C . VAL C 1 334 ? -6.126 -0.047 104.003 1.00 56.16 363 VAL C C 1
ATOM 10158 O O . VAL C 1 334 ? -5.069 -0.687 104.063 1.00 56.05 363 VAL C O 1
ATOM 10162 N N . SER C 1 335 ? -7.213 -0.473 103.357 1.00 56.26 364 SER C N 1
ATOM 10163 C CA . SER C 1 335 ? -7.204 -1.603 102.427 1.00 56.36 364 SER C CA 1
ATOM 10164 C C . SER C 1 335 ? -6.125 -1.445 101.360 1.00 56.11 364 SER C C 1
ATOM 10165 O O . SER C 1 335 ? -5.085 -2.102 101.424 1.00 56.12 364 SER C O 1
ATOM 10168 N N . SER C 1 336 ? -6.376 -0.559 100.397 1.00 55.80 365 SER C N 1
ATOM 10169 C CA . SER C 1 336 ? -5.505 -0.408 99.224 1.00 55.58 365 SER C CA 1
ATOM 10170 C C . SER C 1 336 ? -4.021 -0.258 99.587 1.00 55.03 365 SER C C 1
ATOM 10171 O O . SER C 1 336 ? -3.147 -0.710 98.842 1.00 54.84 365 SER C O 1
ATOM 10174 N N . LEU C 1 337 ? -3.743 0.369 100.730 1.00 54.53 366 LEU C N 1
ATOM 10175 C CA . LEU C 1 337 ? -2.372 0.518 101.214 1.00 54.15 366 LEU C CA 1
ATOM 10176 C C . LEU C 1 337 ? -1.747 -0.845 101.495 1.00 53.90 366 LEU C C 1
ATOM 10177 O O . LEU C 1 337 ? -0.718 -1.189 100.913 1.00 54.02 366 LEU C O 1
ATOM 10182 N N . ALA C 1 338 ? -2.385 -1.618 102.373 1.00 53.45 367 ALA C N 1
ATOM 10183 C CA . ALA C 1 338 ? -1.901 -2.956 102.741 1.00 52.89 367 ALA C CA 1
ATOM 10184 C C . ALA C 1 338 ? -1.566 -3.789 101.505 1.00 52.45 367 ALA C C 1
ATOM 10185 O O . ALA C 1 338 ? -0.453 -4.296 101.375 1.00 51.65 367 ALA C O 1
ATOM 10187 N N . SER C 1 339 ? -2.535 -3.916 100.600 1.00 52.41 368 SER C N 1
ATOM 10188 C CA . SER C 1 339 ? -2.317 -4.569 99.305 1.00 52.77 368 SER C CA 1
ATOM 10189 C C . SER C 1 339 ? -1.014 -4.087 98.683 1.00 53.21 368 SER C C 1
ATOM 10190 O O . SER C 1 339 ? -0.108 -4.874 98.432 1.00 53.13 368 SER C O 1
ATOM 10193 N N . MET C 1 340 ? -0.921 -2.783 98.454 1.00 53.77 369 MET C N 1
ATOM 10194 C CA . MET C 1 340 ? 0.281 -2.193 97.868 1.00 54.31 369 MET C CA 1
ATOM 10195 C C . MET C 1 340 ? 1.522 -2.515 98.696 1.00 52.81 369 MET C C 1
ATOM 10196 O O . MET C 1 340 ? 2.582 -2.806 98.140 1.00 52.38 369 MET C O 1
ATOM 10201 N N . LEU C 1 341 ? 1.378 -2.469 100.020 1.00 51.24 370 LEU C N 1
ATOM 10202 C CA . LEU C 1 341 ? 2.491 -2.737 100.922 1.00 49.96 370 LEU C CA 1
ATOM 10203 C C . LEU C 1 341 ? 3.072 -4.120 100.655 1.00 50.77 370 LEU C C 1
ATOM 10204 O O . LEU C 1 341 ? 4.175 -4.242 100.117 1.00 51.01 370 LEU C O 1
ATOM 10209 N N . ASN C 1 342 ? 2.316 -5.158 101.010 1.00 51.36 371 ASN C N 1
ATOM 10210 C CA . ASN C 1 342 ? 2.822 -6.534 100.943 1.00 52.04 371 ASN C CA 1
ATOM 10211 C C . ASN C 1 342 ? 3.285 -6.927 99.545 1.00 50.19 371 ASN C C 1
ATOM 10212 O O . ASN C 1 342 ? 4.320 -7.569 99.388 1.00 49.85 371 ASN C O 1
ATOM 10217 N N . SER C 1 343 ? 2.518 -6.516 98.539 1.00 48.11 372 SER C N 1
ATOM 10218 C CA . SER C 1 343 ? 2.861 -6.774 97.150 1.00 46.39 372 SER C CA 1
ATOM 10219 C C . SER C 1 343 ? 4.291 -6.338 96.915 1.00 44.97 372 SER C C 1
ATOM 10220 O O . SER C 1 343 ? 5.111 -7.107 96.425 1.00 44.72 372 SER C O 1
ATOM 10223 N N . THR C 1 344 ? 4.581 -5.100 97.298 1.00 43.53 373 THR C N 1
ATOM 10224 C CA . THR C 1 344 ? 5.903 -4.523 97.123 1.00 42.67 373 THR C CA 1
ATOM 10225 C C . THR C 1 344 ? 6.938 -5.309 97.897 1.00 42.68 373 THR C C 1
ATOM 10226 O O . THR C 1 344 ? 7.986 -5.660 97.356 1.00 42.51 373 THR C O 1
ATOM 10230 N N . ALA C 1 345 ? 6.633 -5.578 99.165 1.00 42.88 374 ALA C N 1
ATOM 10231 C CA . ALA C 1 345 ? 7.528 -6.331 100.042 1.00 43.13 374 ALA C CA 1
ATOM 10232 C C . ALA C 1 345 ? 7.779 -7.709 99.461 1.00 43.37 374 ALA C C 1
ATOM 10233 O O . ALA C 1 345 ? 8.917 -8.065 99.148 1.00 42.77 374 ALA C O 1
ATOM 10235 N N . THR C 1 346 ? 6.696 -8.464 99.305 1.00 44.05 375 THR C N 1
ATOM 10236 C CA . THR C 1 346 ? 6.756 -9.803 98.743 1.00 44.95 375 THR C CA 1
ATOM 10237 C C . THR C 1 346 ? 7.581 -9.773 97.466 1.00 46.01 375 THR C C 1
ATOM 10238 O O . THR C 1 346 ? 8.606 -10.444 97.365 1.00 45.98 375 THR C O 1
ATOM 10242 N N . ILE C 1 347 ? 7.149 -8.964 96.507 1.00 47.54 376 ILE C N 1
ATOM 10243 C CA . ILE C 1 347 ? 7.912 -8.763 95.282 1.00 48.94 376 ILE C CA 1
ATOM 10244 C C . ILE C 1 347 ? 9.392 -8.624 95.597 1.00 51.42 376 ILE C C 1
ATOM 10245 O O . ILE C 1 347 ? 10.217 -9.340 95.042 1.00 51.54 376 ILE C O 1
ATOM 10250 N N . PHE C 1 348 ? 9.726 -7.711 96.501 1.00 54.60 377 PHE C N 1
ATOM 10251 C CA . PHE C 1 348 ? 11.122 -7.476 96.836 1.00 57.55 377 PHE C CA 1
ATOM 10252 C C . PHE C 1 348 ? 11.772 -8.717 97.422 1.00 59.00 377 PHE C C 1
ATOM 10253 O O . PHE C 1 348 ? 12.718 -9.260 96.850 1.00 59.34 377 PHE C O 1
ATOM 10261 N N . THR C 1 349 ? 11.261 -9.154 98.569 1.00 60.79 378 THR C N 1
ATOM 10262 C CA . THR C 1 349 ? 11.858 -10.270 99.301 1.00 62.18 378 THR C CA 1
ATOM 10263 C C . THR C 1 349 ? 12.043 -11.513 98.439 1.00 62.89 378 THR C C 1
ATOM 10264 O O . THR C 1 349 ? 12.967 -12.292 98.667 1.00 62.87 378 THR C O 1
ATOM 10268 N N . MET C 1 350 ? 11.168 -11.705 97.457 1.00 63.84 379 MET C N 1
ATOM 10269 C CA . MET C 1 350 ? 11.284 -12.849 96.566 1.00 64.60 379 MET C CA 1
ATOM 10270 C C . MET C 1 350 ? 12.280 -12.578 95.449 1.00 65.29 379 MET C C 1
ATOM 10271 O O . MET C 1 350 ? 13.365 -13.151 95.409 1.00 66.07 379 MET C O 1
ATOM 10276 N N . ASP C 1 351 ? 11.916 -11.671 94.557 1.00 65.60 380 ASP C N 1
ATOM 10277 C CA . ASP C 1 351 ? 12.568 -11.570 93.252 1.00 65.76 380 ASP C CA 1
ATOM 10278 C C . ASP C 1 351 ? 13.901 -10.824 93.320 1.00 65.38 380 ASP C C 1
ATOM 10279 O O . ASP C 1 351 ? 14.690 -10.866 92.374 1.00 64.84 380 ASP C O 1
ATOM 10284 N N . ILE C 1 352 ? 14.138 -10.148 94.443 1.00 65.39 381 ILE C N 1
ATOM 10285 C CA . ILE C 1 352 ? 15.404 -9.481 94.702 1.00 65.64 381 ILE C CA 1
ATOM 10286 C C . ILE C 1 352 ? 16.194 -10.267 95.725 1.00 67.51 381 ILE C C 1
ATOM 10287 O O . ILE C 1 352 ? 17.326 -10.677 95.460 1.00 68.24 381 ILE C O 1
ATOM 10292 N N . TYR C 1 353 ? 15.584 -10.484 96.889 1.00 69.14 382 TYR C N 1
ATOM 10293 C CA . TYR C 1 353 ? 16.277 -11.108 98.017 1.00 70.65 382 TYR C CA 1
ATOM 10294 C C . TYR C 1 353 ? 16.402 -12.629 97.883 1.00 68.91 382 TYR C C 1
ATOM 10295 O O . TYR C 1 353 ? 17.469 -13.187 98.128 1.00 68.12 382 TYR C O 1
ATOM 10304 N N . LYS C 1 354 ? 15.317 -13.294 97.499 1.00 67.63 383 LYS C N 1
ATOM 10305 C CA . LYS C 1 354 ? 15.337 -14.748 97.348 1.00 66.63 383 LYS C CA 1
ATOM 10306 C C . LYS C 1 354 ? 16.114 -15.164 96.098 1.00 67.50 383 LYS C C 1
ATOM 10307 O O . LYS C 1 354 ? 17.011 -15.995 96.179 1.00 67.82 383 LYS C O 1
ATOM 10313 N N . GLU C 1 355 ? 15.787 -14.590 94.946 1.00 68.40 384 GLU C N 1
ATOM 10314 C CA . GLU C 1 355 ? 16.402 -15.059 93.703 1.00 69.22 384 GLU C CA 1
ATOM 10315 C C . GLU C 1 355 ? 17.848 -14.585 93.522 1.00 69.58 384 GLU C C 1
ATOM 10316 O O . GLU C 1 355 ? 18.646 -15.300 92.915 1.00 69.27 384 GLU C O 1
ATOM 10322 N N . TYR C 1 356 ? 18.192 -13.408 94.051 1.00 70.49 385 TYR C N 1
ATOM 10323 C CA . TYR C 1 356 ? 19.539 -12.851 93.841 1.00 71.68 385 TYR C CA 1
ATOM 10324 C C . TYR C 1 356 ? 20.411 -12.619 95.084 1.00 72.15 385 TYR C C 1
ATOM 10325 O O . TYR C 1 356 ? 21.635 -12.665 94.971 1.00 72.18 385 TYR C O 1
ATOM 10334 N N . ILE C 1 357 ? 19.819 -12.378 96.251 1.00 73.00 386 ILE C N 1
ATOM 10335 C CA . ILE C 1 357 ? 20.624 -12.150 97.465 1.00 73.72 386 ILE C CA 1
ATOM 10336 C C . ILE C 1 357 ? 21.003 -13.472 98.137 1.00 75.46 386 ILE C C 1
ATOM 10337 O O . ILE C 1 357 ? 22.172 -13.690 98.466 1.00 75.54 386 ILE C O 1
ATOM 10342 N N . SER C 1 358 ? 20.013 -14.338 98.354 1.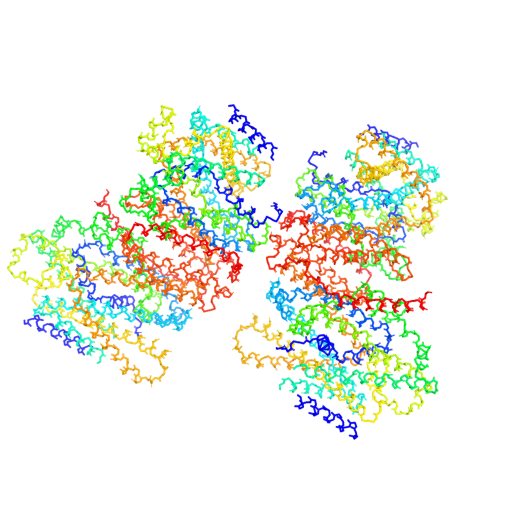00 77.47 387 SER C N 1
ATOM 10343 C CA . SER C 1 358 ? 20.254 -15.756 98.706 1.00 79.04 387 SER C CA 1
ATOM 10344 C C . SER C 1 358 ? 18.980 -16.567 98.442 1.00 80.55 387 SER C C 1
ATOM 10345 O O . SER C 1 358 ? 17.882 -16.027 98.559 1.00 81.17 387 SER C O 1
ATOM 10348 N N . PRO C 1 359 ? 19.115 -17.863 98.099 1.00 81.92 388 PRO C N 1
ATOM 10349 C CA . PRO C 1 359 ? 17.943 -18.644 97.688 1.00 82.60 388 PRO C CA 1
ATOM 10350 C C . PRO C 1 359 ? 17.015 -18.997 98.843 1.00 83.02 388 PRO C C 1
ATOM 10351 O O . PRO C 1 359 ? 15.803 -18.831 98.731 1.00 83.57 388 PRO C O 1
ATOM 10355 N N . ASP C 1 360 ? 17.589 -19.491 99.933 1.00 83.04 389 ASP C N 1
ATOM 10356 C CA . ASP C 1 360 ? 16.821 -19.855 101.112 1.00 82.84 389 ASP C CA 1
ATOM 10357 C C . ASP C 1 360 ? 17.482 -19.320 102.373 1.00 82.72 389 ASP C C 1
ATOM 10358 O O . ASP C 1 360 ? 18.571 -19.761 102.746 1.00 82.54 389 ASP C O 1
ATOM 10363 N N . SER C 1 361 ? 16.830 -18.347 103.003 1.00 82.57 390 SER C N 1
ATOM 10364 C CA . SER C 1 361 ? 17.002 -18.112 104.435 1.00 82.47 390 SER C CA 1
ATOM 10365 C C . SER C 1 361 ? 16.108 -19.147 105.125 1.00 82.54 390 SER C C 1
ATOM 10366 O O . SER C 1 361 ? 16.516 -19.820 106.079 1.00 82.64 390 SER C O 1
ATOM 10369 N N . GLY C 1 362 ? 14.883 -19.252 104.610 1.00 82.53 391 GLY C N 1
ATOM 10370 C CA . GLY C 1 362 ? 13.921 -20.280 105.013 1.00 82.63 391 GLY C CA 1
ATOM 10371 C C . GLY C 1 362 ? 12.559 -19.963 104.427 1.00 82.71 391 GLY C C 1
ATOM 10372 O O . GLY C 1 362 ? 12.474 -19.368 103.356 1.00 82.56 391 GLY C O 1
ATOM 10373 N N . ASP C 1 363 ? 11.500 -20.394 105.110 1.00 83.00 392 ASP C N 1
ATOM 10374 C CA . ASP C 1 363 ? 10.152 -19.860 104.884 1.00 83.36 392 ASP C CA 1
ATOM 10375 C C . ASP C 1 363 ? 9.701 -19.044 106.110 1.00 83.85 392 ASP C C 1
ATOM 10376 O O . ASP C 1 363 ? 8.613 -18.465 106.105 1.00 84.14 392 ASP C O 1
ATOM 10381 N N . HIS C 1 364 ? 10.541 -19.003 107.149 1.00 84.15 393 HIS C N 1
ATOM 10382 C CA . HIS C 1 364 ? 10.270 -18.215 108.358 1.00 84.39 393 HIS C CA 1
ATOM 10383 C C . HIS C 1 364 ? 10.973 -16.851 108.323 1.00 81.86 393 HIS C C 1
ATOM 10384 O O . HIS C 1 364 ? 10.311 -15.815 108.434 1.00 81.94 393 HIS C O 1
ATOM 10391 N N . LYS C 1 365 ? 12.301 -16.851 108.176 1.00 78.61 394 LYS C N 1
ATOM 10392 C CA . LYS C 1 365 ? 13.072 -15.601 107.989 1.00 75.64 394 LYS C CA 1
ATOM 10393 C C . LYS C 1 365 ? 12.654 -14.857 106.716 1.00 73.74 394 LYS C C 1
ATOM 10394 O O . LYS C 1 365 ? 12.837 -13.644 106.624 1.00 73.30 394 LYS C O 1
ATOM 10400 N N . LEU C 1 366 ? 12.112 -15.594 105.742 1.00 71.46 395 LEU C N 1
ATOM 10401 C CA . LEU C 1 366 ? 11.492 -15.011 104.537 1.00 69.66 395 LEU C CA 1
ATOM 10402 C C . LEU C 1 366 ? 10.348 -14.055 104.891 1.00 68.71 395 LEU C C 1
ATOM 10403 O O . LEU C 1 366 ? 10.261 -12.951 104.344 1.00 68.22 395 LEU C O 1
ATOM 10408 N N . VAL C 1 367 ? 9.470 -14.493 105.795 1.00 68.03 396 VAL C N 1
ATOM 10409 C CA . VAL C 1 367 ? 8.318 -13.689 106.209 1.00 67.69 396 VAL C CA 1
ATOM 10410 C C . VAL C 1 367 ? 8.768 -12.582 107.165 1.00 69.65 396 VAL C C 1
ATOM 10411 O O . VAL C 1 367 ? 8.303 -11.445 107.051 1.00 69.60 396 VAL C O 1
ATOM 10415 N N . ASN C 1 368 ? 9.679 -12.916 108.086 1.00 71.99 397 ASN C N 1
ATOM 10416 C CA . ASN C 1 368 ? 10.288 -11.928 108.996 1.00 74.21 397 ASN C CA 1
ATOM 10417 C C . ASN C 1 368 ? 10.932 -10.786 108.193 1.00 74.67 397 ASN C C 1
ATOM 10418 O O . ASN C 1 368 ? 10.587 -9.615 108.376 1.00 75.05 397 ASN C O 1
ATOM 10423 N N . VAL C 1 369 ? 11.843 -11.147 107.285 1.00 74.97 398 VAL C N 1
ATOM 10424 C CA . VAL C 1 369 ? 12.467 -10.186 106.352 1.00 75.02 398 VAL C CA 1
ATOM 10425 C C . VAL C 1 369 ? 11.468 -9.667 105.298 1.00 74.68 398 VAL C C 1
ATOM 10426 O O . VAL C 1 369 ? 11.676 -8.605 104.709 1.00 74.51 398 VAL C O 1
ATOM 10430 N N . GLY C 1 370 ? 10.391 -10.422 105.076 1.00 74.27 399 GLY C N 1
ATOM 10431 C CA . GLY C 1 370 ? 9.319 -10.043 104.150 1.00 74.03 399 GLY C CA 1
ATOM 10432 C C . GLY C 1 370 ? 8.465 -8.875 104.606 1.00 73.46 399 GLY C C 1
ATOM 10433 O O . GLY C 1 370 ? 8.112 -8.014 103.799 1.00 73.66 399 GLY C O 1
ATOM 10434 N N . ARG C 1 371 ? 8.128 -8.843 105.895 1.00 72.55 400 ARG C N 1
ATOM 10435 C CA . ARG C 1 371 ? 7.388 -7.708 106.462 1.00 71.98 400 ARG C CA 1
ATOM 10436 C C . ARG C 1 371 ? 8.310 -6.681 107.139 1.00 69.69 400 ARG C C 1
ATOM 10437 O O . ARG C 1 371 ? 7.846 -5.855 107.923 1.00 69.32 400 ARG C O 1
ATOM 10445 N N . THR C 1 372 ? 9.606 -6.731 106.823 1.00 67.36 401 THR C N 1
ATOM 10446 C CA . THR C 1 372 ? 10.561 -5.687 107.227 1.00 65.63 401 THR C CA 1
ATOM 10447 C C . THR C 1 372 ? 10.601 -4.570 106.194 1.00 64.11 401 THR C C 1
ATOM 10448 O O . THR C 1 372 ? 10.363 -3.400 106.512 1.00 64.33 401 THR C O 1
ATOM 10452 N N . ALA C 1 373 ? 10.921 -4.945 104.957 1.00 61.75 402 ALA C N 1
ATOM 10453 C CA . ALA C 1 373 ? 10.886 -4.016 103.834 1.00 59.67 402 ALA C CA 1
ATOM 10454 C C . ALA C 1 373 ? 9.549 -3.281 103.829 1.00 58.02 402 ALA C C 1
ATOM 10455 O O . ALA C 1 373 ? 9.502 -2.084 103.548 1.00 58.11 402 ALA C O 1
ATOM 10457 N N . ALA C 1 374 ? 8.476 -4.006 104.162 1.00 55.83 403 ALA C N 1
ATOM 10458 C CA . ALA C 1 374 ? 7.122 -3.440 104.301 1.00 54.14 403 ALA C CA 1
ATOM 10459 C C . ALA C 1 374 ? 7.096 -2.108 105.052 1.00 52.83 403 ALA C C 1
ATOM 10460 O O . ALA C 1 374 ? 6.385 -1.178 104.664 1.00 53.07 403 ALA C O 1
ATOM 10462 N N . VAL C 1 375 ? 7.879 -2.023 106.120 1.00 51.22 404 VAL C N 1
ATOM 10463 C CA . VAL C 1 375 ? 7.962 -0.807 106.917 1.00 49.84 404 VAL C CA 1
ATOM 10464 C C . VAL C 1 375 ? 8.970 0.178 106.342 1.00 49.33 404 VAL C C 1
ATOM 10465 O O . VAL C 1 375 ? 8.664 1.360 106.200 1.00 49.27 404 VAL C O 1
ATOM 10469 N N . VAL C 1 376 ? 10.168 -0.311 106.023 1.00 48.80 405 VAL C N 1
ATOM 10470 C CA . VAL C 1 376 ? 11.188 0.501 105.342 1.00 48.74 405 VAL C CA 1
ATOM 10471 C C . VAL C 1 376 ? 10.583 1.227 104.132 1.00 48.49 405 VAL C C 1
ATOM 10472 O O . VAL C 1 376 ? 10.969 2.355 103.813 1.00 48.62 405 VAL C O 1
ATOM 10476 N N . ALA C 1 377 ? 9.637 0.570 103.462 1.00 47.93 406 ALA C N 1
ATOM 10477 C CA . ALA C 1 377 ? 8.806 1.224 102.455 1.00 47.43 406 ALA C CA 1
ATOM 10478 C C . ALA C 1 377 ? 7.915 2.242 103.151 1.00 47.15 406 ALA C C 1
ATOM 10479 O O . ALA C 1 377 ? 8.137 3.446 103.038 1.00 47.21 406 ALA C O 1
ATOM 10481 N N . LEU C 1 378 ? 6.938 1.747 103.908 1.00 46.59 407 LEU C N 1
ATOM 10482 C CA . LEU C 1 378 ? 5.925 2.596 104.538 1.00 45.91 407 LEU C CA 1
ATOM 10483 C C . LEU C 1 378 ? 6.480 3.914 105.070 1.00 46.94 407 LEU C C 1
ATOM 10484 O O . LEU C 1 378 ? 5.862 4.963 104.896 1.00 46.90 407 LEU C O 1
ATOM 10489 N N . ILE C 1 379 ? 7.636 3.851 105.728 1.00 48.21 408 ILE C N 1
ATOM 10490 C CA . ILE C 1 379 ? 8.253 5.043 106.319 1.00 49.53 408 ILE C CA 1
ATOM 10491 C C . ILE C 1 379 ? 8.687 6.052 105.263 1.00 49.56 408 ILE C C 1
ATOM 10492 O O . ILE C 1 379 ? 8.517 7.254 105.457 1.00 49.93 408 ILE C O 1
ATOM 10497 N N . ILE C 1 380 ? 9.240 5.559 104.155 1.00 49.67 409 ILE C N 1
ATOM 10498 C CA . ILE C 1 380 ? 9.619 6.415 103.024 1.00 49.82 409 ILE C CA 1
ATOM 10499 C C . ILE C 1 380 ? 8.369 6.991 102.365 1.00 50.19 409 ILE C C 1
ATOM 10500 O O . ILE C 1 380 ? 8.302 8.188 102.071 1.00 50.00 409 ILE C O 1
ATOM 10505 N N . ALA C 1 381 ? 7.386 6.123 102.144 1.00 50.74 410 ALA C N 1
ATOM 10506 C CA . ALA C 1 381 ? 6.057 6.542 101.712 1.00 51.13 410 ALA C CA 1
ATOM 10507 C C . ALA C 1 381 ? 5.540 7.663 102.601 1.00 51.50 410 ALA C C 1
ATOM 10508 O O . ALA C 1 381 ? 5.051 8.660 102.102 1.00 51.75 410 ALA C O 1
ATOM 10510 N N . CYS C 1 382 ? 5.668 7.496 103.914 1.00 51.81 411 CYS C N 1
ATOM 10511 C CA . CYS C 1 382 ? 5.267 8.525 104.882 1.00 52.13 411 CYS C CA 1
ATOM 10512 C C . CYS C 1 382 ? 6.183 9.742 104.892 1.00 51.85 411 CYS C C 1
ATOM 10513 O O . CYS C 1 382 ? 5.759 10.833 105.262 1.00 51.22 411 CYS C O 1
ATOM 10516 N N . LEU C 1 383 ? 7.442 9.543 104.514 1.00 52.02 412 LEU C N 1
ATOM 10517 C CA . LEU C 1 383 ? 8.440 10.611 104.533 1.00 52.38 412 LEU C CA 1
ATOM 10518 C C . LEU C 1 383 ? 8.164 11.581 103.396 1.00 51.86 412 LEU C C 1
ATOM 10519 O O . LEU C 1 383 ? 8.103 12.797 103.588 1.00 52.17 412 LEU C O 1
ATOM 10524 N N . ILE C 1 384 ? 8.002 11.020 102.207 1.00 51.15 413 ILE C N 1
ATOM 10525 C CA . ILE C 1 384 ? 7.729 11.803 101.013 1.00 50.45 413 ILE C CA 1
ATOM 10526 C C . ILE C 1 384 ? 6.224 12.018 100.813 1.00 51.17 413 ILE C C 1
ATOM 10527 O O . ILE C 1 384 ? 5.811 12.828 99.980 1.00 50.98 413 ILE C O 1
ATOM 10532 N N . ALA C 1 385 ? 5.414 11.293 101.585 1.00 52.16 414 ALA C N 1
ATOM 10533 C CA . ALA C 1 385 ? 3.949 11.393 101.512 1.00 53.17 414 ALA C CA 1
ATOM 10534 C C . ALA C 1 385 ? 3.443 12.831 101.500 1.00 54.18 414 ALA C C 1
ATOM 10535 O O . ALA C 1 385 ? 2.742 13.223 100.571 1.00 54.31 414 ALA C O 1
ATOM 10537 N N . PRO C 1 386 ? 3.805 13.622 102.528 1.00 55.53 415 PRO C N 1
ATOM 10538 C CA . PRO C 1 386 ? 3.281 14.983 102.655 1.00 56.34 415 PRO C CA 1
ATOM 10539 C C . PRO C 1 386 ? 3.689 15.960 101.538 1.00 57.17 415 PRO C C 1
ATOM 10540 O O . PRO C 1 386 ? 3.039 16.989 101.362 1.00 57.28 415 PRO C O 1
ATOM 10544 N N . MET C 1 387 ? 4.732 15.641 100.780 1.00 58.01 416 MET C N 1
ATOM 10545 C CA . MET C 1 387 ? 5.273 16.585 99.803 1.00 58.82 416 MET C CA 1
ATOM 10546 C C . MET C 1 387 ? 4.339 16.893 98.643 1.00 57.09 416 MET C C 1
ATOM 10547 O O . MET C 1 387 ? 4.600 17.813 97.868 1.00 56.66 416 MET C O 1
ATOM 10552 N N . LEU C 1 388 ? 3.258 16.127 98.524 1.00 55.40 417 LEU C N 1
ATOM 10553 C CA . LEU C 1 388 ? 2.288 16.302 97.435 1.00 53.78 417 LEU C CA 1
ATOM 10554 C C . LEU C 1 388 ? 1.202 17.347 97.743 1.00 53.20 417 LEU C C 1
ATOM 10555 O O . LEU C 1 388 ? 0.277 17.542 96.950 1.00 53.65 417 LEU C O 1
ATOM 10560 N N . GLY C 1 389 ? 1.324 18.022 98.886 1.00 52.12 418 GLY C N 1
ATOM 10561 C CA . GLY C 1 389 ? 0.400 19.102 99.266 1.00 50.88 418 GLY C CA 1
ATOM 10562 C C . GLY C 1 389 ? 0.570 20.356 98.423 1.00 49.63 418 GLY C C 1
ATOM 10563 O O . GLY C 1 389 ? -0.332 21.205 98.360 1.00 49.43 418 GLY C O 1
ATOM 10564 N N . GLY C 1 390 ? 1.737 20.466 97.784 1.00 48.08 419 GLY C N 1
ATOM 10565 C CA . GLY C 1 390 ? 2.010 21.512 96.798 1.00 46.69 419 GLY C CA 1
ATOM 10566 C C . GLY C 1 390 ? 1.824 21.010 95.374 1.00 45.20 419 GLY C C 1
ATOM 10567 O O . GLY C 1 390 ? 2.657 21.261 94.499 1.00 45.35 419 GLY C O 1
ATOM 10568 N N . ILE C 1 391 ? 0.735 20.279 95.156 1.00 43.18 420 ILE C N 1
ATOM 10569 C CA . ILE C 1 391 ? 0.370 19.797 93.835 1.00 41.40 420 ILE C CA 1
ATOM 10570 C C . ILE C 1 391 ? -1.121 19.956 93.666 1.00 40.34 420 ILE C C 1
ATOM 10571 O O . ILE C 1 391 ? -1.892 19.824 94.625 1.00 40.55 420 ILE C O 1
ATOM 10576 N N . GLY C 1 392 ? -1.517 20.225 92.430 1.00 38.72 421 GLY C N 1
ATOM 10577 C CA . GLY C 1 392 ? -2.915 20.465 92.105 1.00 37.33 421 GLY C CA 1
ATOM 10578 C C . GLY C 1 392 ? -3.751 19.198 92.112 1.00 36.08 421 GLY C C 1
ATOM 10579 O O . GLY C 1 392 ? -4.731 19.088 92.878 1.00 35.51 421 GLY C O 1
ATOM 10580 N N . GLN C 1 393 ? -3.366 18.259 91.237 1.00 34.86 422 GLN C N 1
ATOM 10581 C CA . GLN C 1 393 ? -4.065 16.974 91.075 1.00 34.16 422 GLN C CA 1
ATOM 10582 C C . GLN C 1 393 ? -3.065 15.853 91.246 1.00 32.78 422 GLN C C 1
ATOM 10583 O O . GLN C 1 393 ? -2.162 15.676 90.427 1.00 33.01 422 GLN C O 1
ATOM 10589 N N . ALA C 1 394 ? -3.211 15.100 92.320 1.00 30.99 423 ALA C N 1
ATOM 10590 C CA . ALA C 1 394 ? -2.389 13.925 92.505 1.00 29.68 423 ALA C CA 1
ATOM 10591 C C . ALA C 1 394 ? -2.609 13.023 91.304 1.00 28.51 423 ALA C C 1
ATOM 10592 O O . ALA C 1 394 ? -1.661 12.505 90.710 1.00 27.70 423 ALA C O 1
ATOM 10594 N N . PHE C 1 395 ? -3.878 12.862 90.943 1.00 27.51 424 PHE C N 1
ATOM 10595 C CA . PHE C 1 395 ? -4.256 11.976 89.855 1.00 26.70 424 PHE C CA 1
ATOM 10596 C C . PHE C 1 395 ? -3.355 12.126 88.644 1.00 26.73 424 PHE C C 1
ATOM 10597 O O . PHE C 1 395 ? -2.950 11.126 88.067 1.00 25.86 424 PHE C O 1
ATOM 10605 N N . GLN C 1 396 ? -3.040 13.364 88.262 1.00 27.03 425 GLN C N 1
ATOM 10606 C CA . GLN C 1 396 ? -2.171 13.595 87.097 1.00 27.49 425 GLN C CA 1
ATOM 10607 C C . GLN C 1 396 ? -0.693 13.299 87.390 1.00 27.61 425 GLN C C 1
ATOM 10608 O O . GLN C 1 396 ? 0.058 12.938 86.484 1.00 27.98 425 GLN C O 1
ATOM 10614 N N . TYR C 1 397 ? -0.290 13.448 88.649 1.00 27.63 426 TYR C N 1
ATOM 10615 C CA . TYR C 1 397 ? 1.040 13.015 89.103 1.00 27.61 426 TYR C CA 1
ATOM 10616 C C . TYR C 1 397 ? 1.194 11.505 88.923 1.00 26.78 426 TYR C C 1
ATOM 10617 O O . TYR C 1 397 ? 2.171 11.018 88.327 1.00 26.36 426 TYR C O 1
ATOM 10626 N N . ILE C 1 398 ? 0.213 10.781 89.460 1.00 25.98 427 ILE C N 1
ATOM 10627 C CA . ILE C 1 398 ? 0.166 9.316 89.380 1.00 25.41 427 ILE C CA 1
ATOM 10628 C C . ILE C 1 398 ? 0.218 8.849 87.934 1.00 24.36 427 ILE C C 1
ATOM 10629 O O . ILE C 1 398 ? 1.051 8.032 87.552 1.00 24.61 427 ILE C O 1
ATOM 10634 N N . GLN C 1 399 ? -0.679 9.401 87.136 1.00 23.27 428 GLN C N 1
ATOM 10635 C CA . GLN C 1 399 ? -0.833 8.972 85.766 1.00 22.32 428 GLN C CA 1
ATOM 10636 C C . GLN C 1 399 ? 0.393 9.302 84.967 1.00 22.25 428 GLN C C 1
ATOM 10637 O O . GLN C 1 399 ? 0.782 8.533 84.088 1.00 20.56 428 GLN C O 1
ATOM 10643 N N . GLU C 1 400 ? 1.003 10.442 85.278 1.00 23.12 429 GLU C N 1
ATOM 10644 C CA . GLU C 1 400 ? 2.183 10.911 84.537 1.00 24.66 429 GLU C CA 1
ATOM 10645 C C . GLU C 1 400 ? 3.414 10.060 84.716 1.00 24.37 429 GLU C C 1
ATOM 10646 O O . GLU C 1 400 ? 4.145 9.812 83.763 1.00 24.64 429 GLU C O 1
ATOM 10652 N N . TYR C 1 401 ? 3.637 9.644 85.954 1.00 24.03 430 TYR C N 1
ATOM 10653 C CA . TYR C 1 401 ? 4.921 9.086 86.359 1.00 23.63 430 TYR C CA 1
ATOM 10654 C C . TYR C 1 401 ? 5.064 7.565 86.231 1.00 23.02 430 TYR C C 1
ATOM 10655 O O . TYR C 1 401 ? 6.157 7.065 85.951 1.00 22.55 430 TYR C O 1
ATOM 10664 N N . THR C 1 402 ? 3.972 6.827 86.389 1.00 22.65 431 THR C N 1
ATOM 10665 C CA . THR C 1 402 ? 3.976 5.431 85.946 1.00 23.25 431 THR C CA 1
ATOM 10666 C C . THR C 1 402 ? 4.224 5.421 84.424 1.00 23.18 431 THR C C 1
ATOM 10667 O O . THR C 1 402 ? 4.764 4.457 83.865 1.00 22.45 431 THR C O 1
ATOM 10671 N N . GLY C 1 403 ? 3.819 6.514 83.774 1.00 23.84 432 GLY C N 1
ATOM 10672 C CA . GLY C 1 403 ? 4.154 6.790 82.383 1.00 24.63 432 GLY C CA 1
ATOM 10673 C C . GLY C 1 403 ? 5.648 6.791 82.075 1.00 25.36 432 GLY C C 1
ATOM 10674 O O . GLY C 1 403 ? 6.035 6.775 80.896 1.00 25.98 432 GLY C O 1
ATOM 10675 N N . LEU C 1 404 ? 6.490 6.831 83.114 1.00 25.44 433 LEU C N 1
ATOM 10676 C CA . LEU C 1 404 ? 7.941 6.673 82.940 1.00 25.43 433 LEU C CA 1
ATOM 10677 C C . LEU C 1 404 ? 8.311 5.220 82.680 1.00 26.46 433 LEU C C 1
ATOM 10678 O O . LEU C 1 404 ? 9.265 4.921 81.923 1.00 27.29 433 LEU C O 1
ATOM 10683 N N . VAL C 1 405 ? 7.560 4.320 83.317 1.00 26.92 434 VAL C N 1
ATOM 10684 C CA . VAL C 1 405 ? 7.902 2.908 83.332 1.00 26.91 434 VAL C CA 1
ATOM 10685 C C . VAL C 1 405 ? 6.901 2.075 82.487 1.00 25.96 434 VAL C C 1
ATOM 10686 O O . VAL C 1 405 ? 7.311 1.242 81.659 1.00 26.28 434 VAL C O 1
ATOM 10690 N N . SER C 1 406 ? 5.608 2.363 82.646 1.00 24.39 435 SER C N 1
ATOM 10691 C CA . SER C 1 406 ? 4.545 1.569 82.018 1.00 23.03 435 SER C CA 1
ATOM 10692 C C . SER C 1 406 ? 4.703 1.330 80.517 1.00 21.48 435 SER C C 1
ATOM 10693 O O . SER C 1 406 ? 4.342 0.257 80.049 1.00 21.33 435 SER C O 1
ATOM 10696 N N . PRO C 1 407 ? 5.250 2.311 79.763 1.00 19.60 436 PRO C N 1
ATOM 10697 C CA . PRO C 1 407 ? 5.322 2.120 78.309 1.00 18.86 436 PRO C CA 1
ATOM 10698 C C . PRO C 1 407 ? 6.367 1.107 77.897 1.00 18.57 436 PRO C C 1
ATOM 10699 O O . PRO C 1 407 ? 6.131 0.293 76.999 1.00 18.80 436 PRO C O 1
ATOM 10703 N N . GLY C 1 408 ? 7.526 1.187 78.541 1.00 18.27 437 GLY C N 1
ATOM 10704 C CA . GLY C 1 408 ? 8.609 0.258 78.272 1.00 18.03 437 GLY C CA 1
ATOM 10705 C C . GLY C 1 408 ? 8.255 -1.149 78.693 1.00 18.03 437 GLY C C 1
ATOM 10706 O O . GLY C 1 408 ? 8.533 -2.114 77.973 1.00 18.23 437 GLY C O 1
ATOM 10707 N N . ILE C 1 409 ? 7.629 -1.274 79.858 1.00 18.02 438 ILE C N 1
ATOM 10708 C CA . ILE C 1 409 ? 7.341 -2.603 80.411 1.00 18.04 438 ILE C CA 1
ATOM 10709 C C . ILE C 1 409 ? 6.008 -3.117 79.900 1.00 17.73 438 ILE C C 1
ATOM 10710 O O . ILE C 1 409 ? 5.653 -4.260 80.134 1.00 17.77 438 ILE C O 1
ATOM 10715 N N . LEU C 1 410 ? 5.281 -2.263 79.194 1.00 18.03 439 LEU C N 1
ATOM 10716 C CA . LEU C 1 410 ? 4.153 -2.714 78.387 1.00 18.34 439 LEU C CA 1
ATOM 10717 C C . LEU C 1 410 ? 4.698 -3.239 77.065 1.00 19.92 439 LEU C C 1
ATOM 10718 O O . LEU C 1 410 ? 4.338 -4.332 76.647 1.00 20.07 439 LEU C O 1
ATOM 10723 N N . ALA C 1 411 ? 5.574 -2.469 76.418 1.00 22.16 440 ALA C N 1
ATOM 10724 C CA . ALA C 1 411 ? 6.183 -2.887 75.148 1.00 23.94 440 ALA C CA 1
ATOM 10725 C C . ALA C 1 411 ? 6.689 -4.313 75.274 1.00 25.51 440 ALA C C 1
ATOM 10726 O O . ALA C 1 411 ? 6.491 -5.153 74.386 1.00 26.34 440 ALA C O 1
ATOM 10728 N N . VAL C 1 412 ? 7.336 -4.581 76.404 1.00 26.98 441 VAL C N 1
ATOM 10729 C CA . VAL C 1 412 ? 7.803 -5.927 76.728 1.00 27.54 441 VAL C CA 1
ATOM 10730 C C . VAL C 1 412 ? 6.651 -6.920 76.706 1.00 27.67 441 VAL C C 1
ATOM 10731 O O . VAL C 1 412 ? 6.694 -7.920 75.993 1.00 28.11 441 VAL C O 1
ATOM 10735 N N . PHE C 1 413 ? 5.616 -6.625 77.476 1.00 27.76 442 PHE C N 1
ATOM 10736 C CA . PHE C 1 413 ? 4.482 -7.521 77.581 1.00 28.00 442 PHE C CA 1
ATOM 10737 C C . PHE C 1 413 ? 3.802 -7.819 76.261 1.00 26.42 442 PHE C C 1
ATOM 10738 O O . PHE C 1 413 ? 3.573 -8.978 75.950 1.00 26.31 442 PHE C O 1
ATOM 10746 N N . LEU C 1 414 ? 3.464 -6.786 75.499 1.00 24.64 443 LEU C N 1
ATOM 10747 C CA . LEU C 1 414 ? 2.741 -6.988 74.242 1.00 23.18 443 LEU C CA 1
ATOM 10748 C C . LEU C 1 414 ? 3.490 -7.933 73.337 1.00 23.49 443 LEU C C 1
ATOM 10749 O O . LEU C 1 414 ? 2.924 -8.914 72.838 1.00 23.47 443 LEU C O 1
ATOM 10754 N N . LEU C 1 415 ? 4.766 -7.628 73.124 1.00 23.64 444 LEU C N 1
ATOM 10755 C CA . LEU C 1 415 ? 5.611 -8.459 72.272 1.00 23.84 444 LEU C CA 1
ATOM 10756 C C . LEU C 1 415 ? 5.824 -9.860 72.840 1.00 24.43 444 LEU C C 1
ATOM 10757 O O . LEU C 1 415 ? 5.809 -10.846 72.104 1.00 24.91 444 LEU C O 1
ATOM 10762 N N . GLY C 1 416 ? 6.005 -9.943 74.150 1.00 25.00 445 GLY C N 1
ATOM 10763 C CA . GLY C 1 416 ? 6.025 -11.231 74.831 1.00 25.63 445 GLY C CA 1
ATOM 10764 C C . GLY C 1 416 ? 4.781 -12.047 74.516 1.00 26.14 445 GLY C C 1
ATOM 10765 O O . GLY C 1 416 ? 4.863 -13.086 73.873 1.00 26.27 445 GLY C O 1
ATOM 10766 N N . LEU C 1 417 ? 3.624 -11.576 74.963 1.00 26.59 446 LEU C N 1
ATOM 10767 C CA . LEU C 1 417 ? 2.374 -12.243 74.646 1.00 27.17 446 LEU C CA 1
ATOM 10768 C C . LEU C 1 417 ? 2.296 -12.586 73.174 1.00 27.63 446 LEU C C 1
ATOM 10769 O O . LEU C 1 417 ? 2.107 -13.736 72.814 1.00 28.27 446 LEU C O 1
ATOM 10774 N N . PHE C 1 418 ? 2.449 -11.585 72.322 1.00 28.07 447 PHE C N 1
ATOM 10775 C CA . PHE C 1 418 ? 1.966 -11.699 70.949 1.00 28.77 447 PHE C CA 1
ATOM 10776 C C . PHE C 1 418 ? 3.026 -11.938 69.884 1.00 28.65 447 PHE C C 1
ATOM 10777 O O . PHE C 1 418 ? 2.683 -12.252 68.744 1.00 28.44 447 PHE C O 1
ATOM 10785 N N . TRP C 1 419 ? 4.298 -11.784 70.228 1.00 29.11 448 TRP C N 1
ATOM 10786 C CA . TRP C 1 419 ? 5.345 -11.941 69.227 1.00 30.09 448 TRP C CA 1
ATOM 10787 C C . TRP C 1 419 ? 6.354 -12.994 69.617 1.00 31.44 448 TRP C C 1
ATOM 10788 O O . TRP C 1 419 ? 7.245 -12.758 70.429 1.00 31.70 448 TRP C O 1
ATOM 10799 N N . LYS C 1 420 ? 6.201 -14.156 68.997 1.00 32.92 449 LYS C N 1
ATOM 10800 C CA . LYS C 1 420 ? 7.036 -15.327 69.276 1.00 34.14 449 LYS C CA 1
ATOM 10801 C C . LYS C 1 420 ? 8.523 -15.166 68.928 1.00 33.47 449 LYS C C 1
ATOM 10802 O O . LYS C 1 420 ? 9.335 -15.987 69.327 1.00 33.95 449 LYS C O 1
ATOM 10808 N N . LYS C 1 421 ? 8.880 -14.118 68.200 1.00 32.72 450 LYS C N 1
ATOM 10809 C CA . LYS C 1 421 ? 10.287 -13.843 67.919 1.00 32.33 450 LYS C CA 1
ATOM 10810 C C . LYS C 1 421 ? 11.000 -13.141 69.068 1.00 31.55 450 LYS C C 1
ATOM 10811 O O . LYS C 1 421 ? 12.226 -13.119 69.126 1.00 30.80 450 LYS C O 1
ATOM 10817 N N . THR C 1 422 ? 10.236 -12.546 69.971 1.00 31.16 451 THR C N 1
ATOM 10818 C CA . THR C 1 422 ? 10.817 -11.699 71.010 1.00 30.78 451 THR C CA 1
ATOM 10819 C C . THR C 1 422 ? 11.770 -12.518 71.879 1.00 30.56 451 THR C C 1
ATOM 10820 O O . THR C 1 422 ? 11.487 -13.663 72.195 1.00 29.55 451 THR C O 1
ATOM 10824 N N . THR C 1 423 ? 12.895 -11.923 72.263 1.00 30.58 452 THR C N 1
ATOM 10825 C CA . THR C 1 423 ? 13.909 -12.624 73.053 1.00 30.26 452 THR C CA 1
ATOM 10826 C C . THR C 1 423 ? 14.207 -11.915 74.368 1.00 30.58 452 THR C C 1
ATOM 10827 O O . THR C 1 423 ? 14.040 -10.708 74.486 1.00 30.46 452 THR C O 1
ATOM 10831 N N . SER C 1 424 ? 14.657 -12.683 75.350 1.00 30.96 453 SER C N 1
ATOM 10832 C CA . SER C 1 424 ? 15.068 -12.139 76.636 1.00 31.52 453 SER C CA 1
ATOM 10833 C C . SER C 1 424 ? 16.048 -11.002 76.436 1.00 31.86 453 SER C C 1
ATOM 10834 O O . SER C 1 424 ? 15.941 -9.971 77.099 1.00 32.07 453 SER C O 1
ATOM 10837 N N . LYS C 1 425 ? 16.997 -11.203 75.517 1.00 32.21 454 LYS C N 1
ATOM 10838 C CA . LYS C 1 425 ? 18.022 -10.195 75.183 1.00 32.30 454 LYS C CA 1
ATOM 10839 C C . LYS C 1 425 ? 17.397 -8.867 74.753 1.00 32.44 454 LYS C C 1
ATOM 10840 O O . LYS C 1 425 ? 17.703 -7.811 75.310 1.00 32.68 454 LYS C O 1
ATOM 10842 N N . GLY C 1 426 ? 16.511 -8.943 73.763 1.00 32.30 455 GLY C N 1
ATOM 10843 C CA . GLY C 1 426 ? 15.774 -7.783 73.274 1.00 31.76 455 GLY C CA 1
ATOM 10844 C C . GLY C 1 426 ? 15.002 -7.134 74.399 1.00 31.05 455 GLY C C 1
ATOM 10845 O O . GLY C 1 426 ? 15.219 -5.968 74.711 1.00 31.55 455 GLY C O 1
ATOM 10846 N N . ALA C 1 427 ? 14.124 -7.909 75.028 1.00 30.09 456 ALA C N 1
ATOM 10847 C CA . ALA C 1 427 ? 13.341 -7.448 76.181 1.00 29.60 456 ALA C CA 1
ATOM 10848 C C . ALA C 1 427 ? 14.176 -6.608 77.120 1.00 29.58 456 ALA C C 1
ATOM 10849 O O . ALA C 1 427 ? 13.859 -5.449 77.394 1.00 30.02 456 ALA C O 1
ATOM 10851 N N . ILE C 1 428 ? 15.261 -7.204 77.594 1.00 29.37 457 ILE C N 1
ATOM 10852 C CA . ILE C 1 428 ? 16.144 -6.546 78.543 1.00 29.18 457 ILE C CA 1
ATOM 10853 C C . ILE C 1 428 ? 16.649 -5.177 78.057 1.00 28.68 457 ILE C C 1
ATOM 10854 O O . ILE C 1 428 ? 16.459 -4.169 78.740 1.00 28.65 457 ILE C O 1
ATOM 10859 N N . ILE C 1 429 ? 17.294 -5.145 76.892 1.00 28.07 458 ILE C N 1
ATOM 10860 C CA . ILE C 1 429 ? 17.802 -3.890 76.333 1.00 27.93 458 ILE C CA 1
ATOM 10861 C C . ILE C 1 429 ? 16.720 -2.828 76.250 1.00 28.28 458 ILE C C 1
ATOM 10862 O O . ILE C 1 429 ? 16.862 -1.731 76.800 1.00 28.13 458 ILE C O 1
ATOM 10867 N N . GLY C 1 430 ? 15.641 -3.168 75.552 1.00 28.67 459 GLY C N 1
ATOM 10868 C CA . GLY C 1 430 ? 14.573 -2.218 75.282 1.00 29.03 459 GLY C CA 1
ATOM 10869 C C . GLY C 1 430 ? 14.021 -1.580 76.537 1.00 28.86 459 GLY C C 1
ATOM 10870 O O . GLY C 1 430 ? 13.936 -0.354 76.620 1.00 29.26 459 GLY C O 1
ATOM 10871 N N . VAL C 1 431 ? 13.662 -2.408 77.515 1.00 28.30 460 VAL C N 1
ATOM 10872 C CA . VAL C 1 431 ? 13.014 -1.919 78.731 1.00 27.93 460 VAL C CA 1
ATOM 10873 C C . VAL C 1 431 ? 13.930 -0.993 79.529 1.00 27.72 460 VAL C C 1
ATOM 10874 O O . VAL C 1 431 ? 13.477 0.009 80.090 1.00 28.15 460 VAL C O 1
ATOM 10878 N N . VAL C 1 432 ? 15.216 -1.325 79.561 1.00 27.27 461 VAL C N 1
ATOM 10879 C CA . VAL C 1 432 ? 16.220 -0.475 80.195 1.00 27.06 461 VAL C CA 1
ATOM 10880 C C . VAL C 1 432 ? 16.396 0.819 79.419 1.00 26.19 461 VAL C C 1
ATOM 10881 O O . VAL C 1 432 ? 16.360 1.908 79.991 1.00 26.55 461 VAL C O 1
ATOM 10885 N N . ALA C 1 433 ? 16.580 0.689 78.109 1.00 25.12 462 ALA C N 1
ATOM 10886 C CA . ALA C 1 433 ? 16.798 1.842 77.245 1.00 24.52 462 ALA C CA 1
ATOM 10887 C C . ALA C 1 433 ? 15.597 2.793 77.192 1.00 24.52 462 ALA C C 1
ATOM 10888 O O . ALA C 1 433 ? 15.724 3.898 76.679 1.00 24.47 462 ALA C O 1
ATOM 10890 N N . SER C 1 434 ? 14.445 2.367 77.718 1.00 24.73 463 SER C N 1
ATOM 10891 C CA . SER C 1 434 ? 13.243 3.222 77.817 1.00 24.58 463 SER C CA 1
ATOM 10892 C C . SER C 1 434 ? 13.441 4.406 78.747 1.00 24.85 463 SER C C 1
ATOM 10893 O O . SER C 1 434 ? 13.228 5.553 78.364 1.00 24.44 463 SER C O 1
ATOM 10896 N N . ILE C 1 435 ? 13.843 4.118 79.977 1.00 25.27 464 ILE C N 1
ATOM 10897 C CA . ILE C 1 435 ? 13.941 5.152 81.004 1.00 25.87 464 ILE C CA 1
ATOM 10898 C C . ILE C 1 435 ? 14.659 6.419 80.517 1.00 25.03 464 ILE C C 1
ATOM 10899 O O . ILE C 1 435 ? 14.072 7.499 80.567 1.00 25.62 464 ILE C O 1
ATOM 10904 N N . PRO C 1 436 ? 15.923 6.300 80.047 1.00 23.72 465 PRO C N 1
ATOM 10905 C CA . PRO C 1 436 ? 16.590 7.484 79.503 1.00 22.62 465 PRO C CA 1
ATOM 10906 C C . PRO C 1 436 ? 15.717 8.232 78.509 1.00 21.93 465 PRO C C 1
ATOM 10907 O O . PRO C 1 436 ? 15.496 9.433 78.636 1.00 21.90 465 PRO C O 1
ATOM 10911 N N . PHE C 1 437 ? 15.208 7.501 77.537 1.00 20.81 466 PHE C N 1
ATOM 10912 C CA . PHE C 1 437 ? 14.309 8.050 76.546 1.00 19.82 466 PHE C CA 1
ATOM 10913 C C . PHE C 1 437 ? 13.101 8.755 77.181 1.00 19.67 466 PHE C C 1
ATOM 10914 O O . PHE C 1 437 ? 12.851 9.924 76.902 1.00 20.58 466 PHE C O 1
ATOM 10922 N N . ALA C 1 438 ? 12.368 8.050 78.039 1.00 19.03 467 ALA C N 1
ATOM 10923 C CA . ALA C 1 438 ? 11.206 8.628 78.740 1.00 18.42 467 ALA C CA 1
ATOM 10924 C C . ALA C 1 438 ? 11.553 9.884 79.508 1.00 18.27 467 ALA C C 1
ATOM 10925 O O . ALA C 1 438 ? 10.811 10.864 79.472 1.00 18.29 467 ALA C O 1
ATOM 10927 N N . LEU C 1 439 ? 12.674 9.825 80.219 1.00 18.34 468 LEU C N 1
ATOM 10928 C CA . LEU C 1 439 ? 13.229 10.977 80.939 1.00 18.51 468 LEU C CA 1
ATOM 10929 C C . LEU C 1 439 ? 13.683 12.069 80.012 1.00 18.75 468 LEU C C 1
ATOM 10930 O O . LEU C 1 439 ? 13.531 13.248 80.315 1.00 19.25 468 LEU C O 1
ATOM 10935 N N . PHE C 1 440 ? 14.285 11.676 78.901 1.00 18.71 469 PHE C N 1
ATOM 10936 C CA . PHE C 1 440 ? 14.757 12.646 77.942 1.00 18.96 469 PHE C CA 1
ATOM 10937 C C . PHE C 1 440 ? 13.620 13.519 77.457 1.00 19.38 469 PHE C C 1
ATOM 10938 O O . PHE C 1 440 ? 13.727 14.737 77.458 1.00 19.11 469 PHE C O 1
ATOM 10946 N N . LEU C 1 441 ? 12.535 12.878 77.043 1.00 20.53 470 LEU C N 1
ATOM 10947 C CA . LEU C 1 441 ? 11.316 13.583 76.649 1.00 21.93 470 LEU C CA 1
ATOM 10948 C C . LEU C 1 441 ? 10.670 14.323 77.807 1.00 23.13 470 LEU C C 1
ATOM 10949 O O . LEU C 1 441 ? 10.208 15.447 77.655 1.00 22.81 470 LEU C O 1
ATOM 10954 N N . LYS C 1 442 ? 10.623 13.685 78.963 1.00 25.35 471 LYS C N 1
ATOM 10955 C CA . LYS C 1 442 ? 10.046 14.315 80.142 1.00 27.89 471 LYS C CA 1
ATOM 10956 C C . LYS C 1 442 ? 10.773 15.617 80.531 1.00 29.97 471 LYS C C 1
ATOM 10957 O O . LYS C 1 442 ? 10.125 16.576 80.954 1.00 30.21 471 LYS C O 1
ATOM 10963 N N . PHE C 1 443 ? 12.096 15.665 80.366 1.00 32.63 472 PHE C N 1
ATOM 10964 C CA . PHE C 1 443 ? 12.893 16.799 80.855 1.00 34.74 472 PHE C CA 1
ATOM 10965 C C . PHE C 1 443 ? 13.648 17.505 79.750 1.00 35.64 472 PHE C C 1
ATOM 10966 O O . PHE C 1 443 ? 14.818 17.843 79.888 1.00 35.75 472 PHE C O 1
ATOM 10974 N N . MET C 1 444 ? 12.953 17.740 78.652 1.00 36.95 473 MET C N 1
ATOM 10975 C CA . MET C 1 444 ? 13.500 18.487 77.541 1.00 38.59 473 MET C CA 1
ATOM 10976 C C . MET C 1 444 ? 12.524 19.633 77.258 1.00 38.08 473 MET C C 1
ATOM 10977 O O . MET C 1 444 ? 11.339 19.525 77.596 1.00 38.91 473 MET C O 1
ATOM 10982 N N . PRO C 1 445 ? 13.012 20.755 76.685 1.00 37.36 474 PRO C N 1
ATOM 10983 C CA . PRO C 1 445 ? 12.113 21.855 76.313 1.00 36.31 474 PRO C CA 1
ATOM 10984 C C . PRO C 1 445 ? 10.905 21.409 75.498 1.00 34.96 474 PRO C C 1
ATOM 10985 O O . PRO C 1 445 ? 9.781 21.569 75.966 1.00 35.00 474 PRO C O 1
ATOM 10989 N N . LEU C 1 446 ? 11.147 20.843 74.312 1.00 33.27 475 LEU C N 1
ATOM 10990 C CA . LEU C 1 446 ? 10.093 20.264 73.460 1.00 31.98 475 LEU C CA 1
ATOM 10991 C C . LEU C 1 446 ? 8.790 20.018 74.254 1.00 30.19 475 LEU C C 1
ATOM 10992 O O . LEU C 1 446 ? 8.585 18.971 74.893 1.00 30.17 475 LEU C O 1
ATOM 10997 N N . SER C 1 447 ? 7.924 21.022 74.252 1.00 27.95 476 SER C N 1
ATOM 10998 C CA . SER C 1 447 ? 6.732 20.965 75.087 1.00 26.25 476 SER C CA 1
ATOM 10999 C C . SER C 1 447 ? 5.833 19.907 74.507 1.00 23.83 476 SER C C 1
ATOM 11000 O O . SER C 1 447 ? 5.343 20.034 73.383 1.00 24.16 476 SER C O 1
ATOM 11003 N N . MET C 1 448 ? 5.658 18.842 75.274 1.00 20.83 477 MET C N 1
ATOM 11004 C CA . MET C 1 448 ? 4.929 17.676 74.810 1.00 18.41 477 MET C CA 1
ATOM 11005 C C . MET C 1 448 ? 4.175 17.047 75.970 1.00 16.88 477 MET C C 1
ATOM 11006 O O . MET C 1 448 ? 4.772 16.727 76.994 1.00 16.55 477 MET C O 1
ATOM 11011 N N . PRO C 1 449 ? 2.865 16.853 75.809 1.00 15.45 478 PRO C N 1
ATOM 11012 C CA . PRO C 1 449 ? 2.077 16.242 76.881 1.00 14.94 478 PRO C CA 1
ATOM 11013 C C . PRO C 1 449 ? 2.616 14.888 77.281 1.00 14.41 478 PRO C C 1
ATOM 11014 O O . PRO C 1 449 ? 3.241 14.212 76.457 1.00 15.14 478 PRO C O 1
ATOM 11018 N N . PHE C 1 450 ? 2.371 14.480 78.521 1.00 13.54 479 PHE C N 1
ATOM 11019 C CA . PHE C 1 450 ? 2.939 13.224 78.960 1.00 12.72 479 PHE C CA 1
ATOM 11020 C C . PHE C 1 450 ? 2.213 12.078 78.265 1.00 10.98 479 PHE C C 1
ATOM 11021 O O . PHE C 1 450 ? 2.811 11.061 77.966 1.00 10.89 479 PHE C O 1
ATOM 11029 N N . MET C 1 451 ? 0.936 12.255 77.970 1.00 9.61 480 MET C N 1
ATOM 11030 C CA . MET C 1 451 ? 0.222 11.230 77.229 1.00 9.15 480 MET C CA 1
ATOM 11031 C C . MET C 1 451 ? 0.787 11.040 75.816 1.00 8.96 480 MET C C 1
ATOM 11032 O O . MET C 1 451 ? 1.157 9.916 75.480 1.00 8.88 480 MET C O 1
ATOM 11037 N N . ASP C 1 452 ? 0.847 12.127 75.018 1.00 8.94 481 ASP C N 1
ATOM 11038 C CA . ASP C 1 452 ? 1.611 12.207 73.718 1.00 8.94 481 ASP C CA 1
ATOM 11039 C C . ASP C 1 452 ? 3.059 11.654 73.943 1.00 9.13 481 ASP C C 1
ATOM 11040 O O . ASP C 1 452 ? 3.633 10.926 73.119 1.00 8.93 481 ASP C O 1
ATOM 11045 N N . GLN C 1 453 ? 3.623 11.962 75.099 1.00 9.58 482 GLN C N 1
ATOM 11046 C CA . GLN C 1 453 ? 4.966 11.511 75.453 1.00 10.68 482 GLN C CA 1
ATOM 11047 C C . GLN C 1 453 ? 5.081 9.995 75.579 1.00 10.26 482 GLN C C 1
ATOM 11048 O O . GLN C 1 453 ? 5.874 9.356 74.883 1.00 10.85 482 GLN C O 1
ATOM 11054 N N . MET C 1 454 ? 4.284 9.427 76.481 1.00 10.27 483 MET C N 1
ATOM 11055 C CA . MET C 1 454 ? 4.477 8.040 76.922 1.00 10.26 483 MET C CA 1
ATOM 11056 C C . MET C 1 454 ? 4.034 7.022 75.871 1.00 10.83 483 MET C C 1
ATOM 11057 O O . MET C 1 454 ? 4.288 5.815 75.990 1.00 11.80 483 MET C O 1
ATOM 11062 N N . LEU C 1 455 ? 3.393 7.524 74.827 1.00 11.38 484 LEU C N 1
ATOM 11063 C CA . LEU C 1 455 ? 3.216 6.744 73.621 1.00 11.74 484 LEU C CA 1
ATOM 11064 C C . LEU C 1 455 ? 4.578 6.555 72.954 1.00 12.28 484 LEU C C 1
ATOM 11065 O O . LEU C 1 455 ? 5.069 5.433 72.878 1.00 12.82 484 LEU C O 1
ATOM 11070 N N . TYR C 1 456 ? 5.191 7.649 72.504 1.00 12.93 485 TYR C N 1
ATOM 11071 C CA . TYR C 1 456 ? 6.479 7.598 71.815 1.00 14.05 485 TYR C CA 1
ATOM 11072 C C . TYR C 1 456 ? 7.446 6.657 72.497 1.00 15.06 485 TYR C C 1
ATOM 11073 O O . TYR C 1 456 ? 8.170 5.913 71.830 1.00 15.62 485 TYR C O 1
ATOM 11082 N N . THR C 1 457 ? 7.463 6.699 73.829 1.00 15.91 486 THR C N 1
ATOM 11083 C CA . THR C 1 457 ? 8.289 5.784 74.634 1.00 16.15 486 THR C CA 1
ATOM 11084 C C . THR C 1 457 ? 8.020 4.322 74.266 1.00 16.08 486 THR C C 1
ATOM 11085 O O . THR C 1 457 ? 8.901 3.629 73.750 1.00 16.50 486 THR C O 1
ATOM 11089 N N . LEU C 1 458 ? 6.801 3.857 74.501 1.00 15.55 487 LEU C N 1
ATOM 11090 C CA . LEU C 1 458 ? 6.467 2.478 74.191 1.00 14.84 487 LEU C CA 1
ATOM 11091 C C . LEU C 1 458 ? 6.914 2.130 72.783 1.00 15.06 487 LEU C C 1
ATOM 11092 O O . LEU C 1 458 ? 7.572 1.107 72.580 1.00 15.71 487 LEU C O 1
ATOM 11097 N N . LEU C 1 459 ? 6.546 2.980 71.820 1.00 14.97 488 LEU C N 1
ATOM 11098 C CA . LEU C 1 459 ? 6.886 2.758 70.406 1.00 15.03 488 LEU C CA 1
ATOM 11099 C C . LEU C 1 459 ? 8.377 2.599 70.177 1.00 15.16 488 LEU C C 1
ATOM 11100 O O . LEU C 1 459 ? 8.817 1.701 69.464 1.00 15.69 488 LEU C O 1
ATOM 11105 N N . PHE C 1 460 ? 9.151 3.479 70.784 1.00 15.31 489 PHE C N 1
ATOM 11106 C CA . PHE C 1 460 ? 10.592 3.364 70.743 1.00 15.85 489 PHE C CA 1
ATOM 11107 C C . PHE C 1 460 ? 11.041 2.063 71.389 1.00 14.75 489 PHE C C 1
ATOM 11108 O O . PHE C 1 460 ? 11.803 1.308 70.797 1.00 14.76 489 PHE C O 1
ATOM 11116 N N . THR C 1 461 ? 10.568 1.804 72.602 1.00 13.90 490 THR C N 1
ATOM 11117 C CA . THR C 1 461 ? 10.893 0.559 73.306 1.00 13.59 490 THR C CA 1
ATOM 11118 C C . THR C 1 461 ? 10.703 -0.645 72.373 1.00 14.32 490 THR C C 1
ATOM 11119 O O . THR C 1 461 ? 11.616 -1.460 72.182 1.00 14.32 490 THR C O 1
ATOM 11123 N N . MET C 1 462 ? 9.520 -0.749 71.780 1.00 15.27 491 MET C N 1
ATOM 11124 C CA . MET C 1 462 ? 9.234 -1.844 70.868 1.00 16.42 491 MET C CA 1
ATOM 11125 C C . MET C 1 462 ? 10.207 -1.916 69.713 1.00 16.39 491 MET C C 1
ATOM 11126 O O . MET C 1 462 ? 10.741 -2.974 69.409 1.00 15.79 491 MET C O 1
ATOM 11131 N N . VAL C 1 463 ? 10.438 -0.786 69.069 1.00 16.90 492 VAL C N 1
ATOM 11132 C CA . VAL C 1 463 ? 11.293 -0.772 67.886 1.00 18.12 492 VAL C CA 1
ATOM 11133 C C . VAL C 1 463 ? 12.737 -1.192 68.216 1.00 18.71 492 VAL C C 1
ATOM 11134 O O . VAL C 1 463 ? 13.441 -1.750 67.367 1.00 19.13 492 VAL C O 1
ATOM 11138 N N . VAL C 1 464 ? 13.172 -0.919 69.441 1.00 19.47 493 VAL C N 1
ATOM 11139 C CA . VAL C 1 464 ? 14.450 -1.444 69.918 1.00 20.24 493 VAL C CA 1
ATOM 11140 C C . VAL C 1 464 ? 14.397 -2.957 70.040 1.00 20.37 493 VAL C C 1
ATOM 11141 O O . VAL C 1 464 ? 14.993 -3.662 69.226 1.00 21.21 493 VAL C O 1
ATOM 11145 N N . ILE C 1 465 ? 13.661 -3.452 71.034 1.00 20.16 494 ILE C N 1
ATOM 11146 C CA . ILE C 1 465 ? 13.592 -4.897 71.298 1.00 19.91 494 ILE C CA 1
ATOM 11147 C C . ILE C 1 465 ? 13.287 -5.718 70.028 1.00 20.73 494 ILE C C 1
ATOM 11148 O O . ILE C 1 465 ? 13.787 -6.827 69.870 1.00 20.70 494 ILE C O 1
ATOM 11153 N N . ALA C 1 466 ? 12.491 -5.142 69.130 1.00 21.89 495 ALA C N 1
ATOM 11154 C CA . ALA C 1 466 ? 12.272 -5.699 67.799 1.00 22.80 495 ALA C CA 1
ATOM 11155 C C . ALA C 1 466 ? 13.587 -6.044 67.116 1.00 23.90 495 ALA C C 1
ATOM 11156 O O . ALA C 1 466 ? 13.887 -7.210 66.941 1.00 23.75 495 ALA C O 1
ATOM 11158 N N . PHE C 1 467 ? 14.372 -5.038 66.742 1.00 25.48 496 PHE C N 1
ATOM 11159 C CA . PHE C 1 467 ? 15.630 -5.283 66.031 1.00 27.74 496 PHE C CA 1
ATOM 11160 C C . PHE C 1 467 ? 16.640 -6.041 66.869 1.00 27.88 496 PHE C C 1
ATOM 11161 O O . PHE C 1 467 ? 17.397 -6.847 66.344 1.00 28.22 496 PHE C O 1
ATOM 11169 N N . THR C 1 468 ? 16.662 -5.765 68.166 1.00 28.23 497 THR C N 1
ATOM 11170 C CA . THR C 1 468 ? 17.551 -6.469 69.076 1.00 28.45 497 THR C CA 1
ATOM 11171 C C . THR C 1 468 ? 17.249 -7.958 69.009 1.00 29.41 497 THR C C 1
ATOM 11172 O O . THR C 1 468 ? 18.102 -8.750 68.626 1.00 29.27 497 THR C O 1
ATOM 11176 N N . SER C 1 469 ? 16.016 -8.329 69.338 1.00 30.79 498 SER C N 1
ATOM 11177 C CA . SER C 1 469 ? 15.608 -9.735 69.326 1.00 31.99 498 SER C CA 1
ATOM 11178 C C . SER C 1 469 ? 15.593 -10.335 67.921 1.00 32.91 498 SER C C 1
ATOM 11179 O O . SER C 1 469 ? 15.532 -11.546 67.766 1.00 32.52 498 SER C O 1
ATOM 11182 N N . LEU C 1 470 ? 15.623 -9.478 66.908 1.00 34.55 499 LEU C N 1
ATOM 11183 C CA . LEU C 1 470 ? 15.650 -9.909 65.519 1.00 36.10 499 LEU C CA 1
ATOM 11184 C C . LEU C 1 470 ? 17.048 -10.382 65.143 1.00 37.85 499 LEU C C 1
ATOM 11185 O O . LEU C 1 470 ? 17.202 -11.334 64.391 1.00 38.26 499 LEU C O 1
ATOM 11190 N N . SER C 1 471 ? 18.064 -9.719 65.677 1.00 39.98 500 SER C N 1
ATOM 11191 C CA . SER C 1 471 ? 19.452 -10.063 65.377 1.00 41.81 500 SER C CA 1
ATOM 11192 C C . SER C 1 471 ? 20.082 -10.935 66.463 1.00 43.34 500 SER C C 1
ATOM 11193 O O . SER C 1 471 ? 21.283 -11.208 66.415 1.00 43.83 500 SER C O 1
ATOM 11196 N N . THR C 1 472 ? 19.290 -11.358 67.445 1.00 44.96 501 THR C N 1
ATOM 11197 C CA . THR C 1 472 ? 19.777 -12.271 68.483 1.00 46.33 501 THR C CA 1
ATOM 11198 C C . THR C 1 472 ? 19.176 -13.671 68.396 1.00 47.66 501 THR C C 1
ATOM 11199 O O . THR C 1 472 ? 19.829 -14.639 68.789 1.00 47.76 501 THR C O 1
ATOM 11203 N N . SER C 1 473 ? 17.941 -13.777 67.904 1.00 49.38 502 SER C N 1
ATOM 11204 C CA . SER C 1 473 ? 17.286 -15.076 67.740 1.00 50.71 502 SER C CA 1
ATOM 11205 C C . SER C 1 473 ? 18.145 -15.927 66.822 1.00 52.04 502 SER C C 1
ATOM 11206 O O . SER C 1 473 ? 18.158 -15.731 65.600 1.00 52.36 502 SER C O 1
ATOM 11209 N N . ILE C 1 474 ? 18.885 -16.848 67.433 1.00 53.30 503 ILE C N 1
ATOM 11210 C CA . ILE C 1 474 ? 19.782 -17.732 66.706 1.00 54.13 503 ILE C CA 1
ATOM 11211 C C . ILE C 1 474 ? 18.966 -18.425 65.631 1.00 53.88 503 ILE C C 1
ATOM 11212 O O . ILE C 1 474 ? 19.272 -18.333 64.441 1.00 53.85 503 ILE C O 1
ATOM 11217 N N . ASN C 1 475 ? 17.913 -19.101 66.074 1.00 53.67 504 ASN C N 1
ATOM 11218 C CA . ASN C 1 475 ? 16.914 -19.671 65.176 1.00 53.54 504 ASN C CA 1
ATOM 11219 C C . ASN C 1 475 ? 15.763 -18.679 65.028 1.00 51.84 504 ASN C C 1
ATOM 11220 O O . ASN C 1 475 ? 15.891 -17.513 65.411 1.00 52.17 504 ASN C O 1
ATOM 11225 N N . ASP C 1 476 ? 14.646 -19.127 64.473 1.00 49.45 505 ASP C N 1
ATOM 11226 C CA . ASP C 1 476 ? 13.488 -18.267 64.354 1.00 47.53 505 ASP C CA 1
ATOM 11227 C C . ASP C 1 476 ? 12.873 -18.022 65.715 1.00 45.69 505 ASP C C 1
ATOM 11228 O O . ASP C 1 476 ? 13.281 -17.109 66.419 1.00 46.14 505 ASP C O 1
ATOM 11233 N N . ASP C 1 477 ? 11.915 -18.849 66.102 1.00 43.31 506 ASP C N 1
ATOM 11234 C CA . ASP C 1 477 ? 11.134 -18.572 67.284 1.00 41.70 506 ASP C CA 1
ATOM 11235 C C . ASP C 1 477 ? 11.993 -18.788 68.515 1.00 41.61 506 ASP C C 1
ATOM 11236 O O . ASP C 1 477 ? 12.620 -19.825 68.654 1.00 41.49 506 ASP C O 1
ATOM 11241 N N . ASP C 1 478 ? 12.051 -17.784 69.385 1.00 41.83 507 ASP C N 1
ATOM 11242 C CA . ASP C 1 478 ? 12.614 -17.964 70.717 1.00 41.69 507 ASP C CA 1
ATOM 11243 C C . ASP C 1 478 ? 11.990 -19.258 71.237 1.00 43.78 507 ASP C C 1
ATOM 11244 O O . ASP C 1 478 ? 10.768 -19.417 71.197 1.00 43.33 507 ASP C O 1
ATOM 11249 N N . PRO C 1 479 ? 12.814 -20.204 71.694 1.00 46.61 508 PRO C N 1
ATOM 11250 C CA . PRO C 1 479 ? 12.233 -21.487 72.100 1.00 48.52 508 PRO C CA 1
ATOM 11251 C C . PRO C 1 479 ? 11.233 -21.320 73.239 1.00 50.32 508 PRO C C 1
ATOM 11252 O O . PRO C 1 479 ? 10.226 -22.034 73.305 1.00 50.81 508 PRO C O 1
ATOM 11256 N N . LYS C 1 480 ? 11.524 -20.352 74.107 1.00 52.02 509 LYS C N 1
ATOM 11257 C CA . LYS C 1 480 ? 10.652 -19.977 75.211 1.00 53.38 509 LYS C CA 1
ATOM 11258 C C . LYS C 1 480 ? 9.504 -19.106 74.711 1.00 54.19 509 LYS C C 1
ATOM 11259 O O . LYS C 1 480 ? 8.751 -18.549 75.510 1.00 54.22 509 LYS C O 1
ATOM 11265 N N . GLY C 1 481 ? 9.373 -19.010 73.388 1.00 55.05 510 GLY C N 1
ATOM 11266 C CA . GLY C 1 481 ? 8.410 -18.134 72.744 1.00 55.83 510 GLY C CA 1
ATOM 11267 C C . GLY C 1 481 ? 6.983 -18.582 72.955 1.00 56.31 510 GLY C C 1
ATOM 11268 O O . GLY C 1 481 ? 6.725 -19.755 73.212 1.00 56.54 510 GLY C O 1
ATOM 11269 N N . ILE C 1 482 ? 6.055 -17.634 72.836 1.00 56.83 511 ILE C N 1
ATOM 11270 C CA . ILE C 1 482 ? 4.677 -17.857 73.250 1.00 56.95 511 ILE C CA 1
ATOM 11271 C C . ILE C 1 482 ? 3.953 -18.701 72.242 1.00 57.41 511 ILE C C 1
ATOM 11272 O O . ILE C 1 482 ? 3.973 -18.437 71.037 1.00 56.78 511 ILE C O 1
ATOM 11277 N N . SER C 1 483 ? 3.292 -19.711 72.790 1.00 58.48 512 SER C N 1
ATOM 11278 C CA . SER C 1 483 ? 2.725 -20.806 72.027 1.00 59.05 512 SER C CA 1
ATOM 11279 C C . SER C 1 483 ? 1.889 -20.337 70.850 1.00 58.95 512 SER C C 1
ATOM 11280 O O . SER C 1 483 ? 1.047 -19.445 70.972 1.00 58.76 512 SER C O 1
ATOM 11283 N N . VAL C 1 484 ? 2.186 -20.946 69.707 1.00 58.50 513 VAL C N 1
ATOM 11284 C CA . VAL C 1 484 ? 1.395 -20.822 68.495 1.00 57.99 513 VAL C CA 1
ATOM 11285 C C . VAL C 1 484 ? -0.099 -20.612 68.828 1.00 55.97 513 VAL C C 1
ATOM 11286 O O . VAL C 1 484 ? -0.875 -21.573 68.896 1.00 56.80 513 VAL C O 1
ATOM 11290 N N . THR C 1 485 ? -0.492 -19.355 69.053 1.00 52.63 514 THR C N 1
ATOM 11291 C CA . THR C 1 485 ? -1.877 -19.052 69.420 1.00 50.22 514 THR C CA 1
ATOM 11292 C C . THR C 1 485 ? -2.791 -19.237 68.203 1.00 48.36 514 THR C C 1
ATOM 11293 O O . THR C 1 485 ? -2.395 -18.972 67.067 1.00 47.26 514 THR C O 1
ATOM 11297 N N . SER C 1 486 ? -4.011 -19.700 68.457 1.00 46.86 515 SER C N 1
ATOM 11298 C CA . SER C 1 486 ? -4.963 -20.025 67.397 1.00 46.33 515 SER C CA 1
ATOM 11299 C C . SER C 1 486 ? -6.258 -19.277 67.609 1.00 46.31 515 SER C C 1
ATOM 11300 O O . SER C 1 486 ? -6.366 -18.449 68.505 1.00 46.75 515 SER C O 1
ATOM 11303 N N . SER C 1 487 ? -7.254 -19.589 66.793 1.00 46.33 516 SER C N 1
ATOM 11304 C CA . SER C 1 487 ? -8.606 -19.107 67.027 1.00 46.52 516 SER C CA 1
ATOM 11305 C C . SER C 1 487 ? -9.167 -19.738 68.311 1.00 46.79 516 SER C C 1
ATOM 11306 O O . SER C 1 487 ? -10.031 -20.618 68.284 1.00 46.69 516 SER C O 1
ATOM 11309 N N . MET C 1 488 ? -8.621 -19.291 69.434 1.00 47.32 517 MET C N 1
ATOM 11310 C CA . MET C 1 488 ? -9.025 -19.731 70.768 1.00 47.89 517 MET C CA 1
ATOM 11311 C C . MET C 1 488 ? -9.570 -18.547 71.564 1.00 47.35 517 MET C C 1
ATOM 11312 O O . MET C 1 488 ? -9.965 -18.693 72.720 1.00 47.60 517 MET C O 1
ATOM 11317 N N . PHE C 1 489 ? -9.558 -17.373 70.937 1.00 46.44 518 PHE C N 1
ATOM 11318 C CA . PHE C 1 489 ? -10.066 -16.148 71.534 1.00 45.12 518 PHE C CA 1
ATOM 11319 C C . PHE C 1 489 ? -11.566 -16.182 71.442 1.00 47.14 518 PHE C C 1
ATOM 11320 O O . PHE C 1 489 ? -12.264 -15.717 72.344 1.00 47.55 518 PHE C O 1
ATOM 11328 N N . VAL C 1 490 ? -12.037 -16.712 70.313 1.00 49.14 519 VAL C N 1
ATOM 11329 C CA . VAL C 1 490 ? -13.432 -17.108 70.114 1.00 50.67 519 VAL C CA 1
ATOM 11330 C C . VAL C 1 490 ? -14.253 -17.005 71.392 1.00 51.97 519 VAL C C 1
ATOM 11331 O O . VAL C 1 490 ? -14.288 -17.928 72.211 1.00 51.50 519 VAL C O 1
ATOM 11335 N N . THR C 1 491 ? -14.895 -15.855 71.556 1.00 53.92 520 THR C N 1
ATOM 11336 C CA . THR C 1 491 ? -15.664 -15.569 72.751 1.00 55.53 520 THR C CA 1
ATOM 11337 C C . THR C 1 491 ? -17.142 -15.787 72.481 1.00 57.50 520 THR C C 1
ATOM 11338 O O . THR C 1 491 ? -17.565 -15.888 71.329 1.00 57.24 520 THR C O 1
ATOM 11342 N N . ASP C 1 492 ? -17.916 -15.836 73.560 1.00 60.12 521 ASP C N 1
ATOM 11343 C CA . ASP C 1 492 ? -19.311 -16.295 73.517 1.00 62.41 521 ASP C CA 1
ATOM 11344 C C . ASP C 1 492 ? -20.313 -15.206 73.137 1.00 62.84 521 ASP C C 1
ATOM 11345 O O . ASP C 1 492 ? -20.099 -14.022 73.418 1.00 63.30 521 ASP C O 1
ATOM 11350 N N . ARG C 1 493 ? -21.408 -15.624 72.497 1.00 63.10 522 ARG C N 1
ATOM 11351 C CA . ARG C 1 493 ? -22.485 -14.708 72.101 1.00 63.28 522 ARG C CA 1
ATOM 11352 C C . ARG C 1 493 ? -23.296 -14.303 73.335 1.00 62.13 522 ARG C C 1
ATOM 11353 O O . ARG C 1 493 ? -24.338 -14.887 73.638 1.00 62.55 522 ARG C O 1
ATOM 11361 N N . SER C 1 494 ? -22.794 -13.283 74.026 1.00 60.59 523 SER C N 1
ATOM 11362 C CA . SER C 1 494 ? -23.310 -12.836 75.322 1.00 59.28 523 SER C CA 1
ATOM 11363 C C . SER C 1 494 ? -22.292 -11.842 75.876 1.00 58.44 523 SER C C 1
ATOM 11364 O O . SER C 1 494 ? -22.614 -10.686 76.160 1.00 58.38 523 SER C O 1
ATOM 11367 N N . PHE C 1 495 ? -21.056 -12.312 76.025 1.00 57.26 524 PHE C N 1
ATOM 11368 C CA . PHE C 1 495 ? -19.921 -11.422 76.180 1.00 56.24 524 PHE C CA 1
ATOM 11369 C C . PHE C 1 495 ? -19.901 -10.514 74.960 1.00 56.30 524 PHE C C 1
ATOM 11370 O O . PHE C 1 495 ? -19.830 -9.294 75.084 1.00 56.48 524 PHE C O 1
ATOM 11378 N N . ASN C 1 496 ? -19.957 -11.135 73.783 1.00 56.26 525 ASN C N 1
ATOM 11379 C CA . ASN C 1 496 ? -19.959 -10.413 72.515 1.00 56.36 525 ASN C CA 1
ATOM 11380 C C . ASN C 1 496 ? -21.019 -9.324 72.479 1.00 56.27 525 ASN C C 1
ATOM 11381 O O . ASN C 1 496 ? -20.702 -8.140 72.384 1.00 56.53 525 ASN C O 1
ATOM 11386 N N . ILE C 1 497 ? -22.279 -9.735 72.568 1.00 56.00 526 ILE C N 1
ATOM 11387 C CA . ILE C 1 497 ? -23.399 -8.805 72.461 1.00 55.79 526 ILE C CA 1
ATOM 11388 C C . ILE C 1 497 ? -23.276 -7.649 73.462 1.00 54.71 526 ILE C C 1
ATOM 11389 O O . ILE C 1 497 ? -23.578 -6.505 73.128 1.00 54.82 526 ILE C O 1
ATOM 11394 N N . ALA C 1 498 ? -22.812 -7.953 74.673 1.00 53.34 527 ALA C N 1
ATOM 11395 C CA . ALA C 1 498 ? -22.605 -6.937 75.704 1.00 52.31 527 ALA C CA 1
ATOM 11396 C C . ALA C 1 498 ? -21.522 -5.962 75.271 1.00 51.61 527 ALA C C 1
ATOM 11397 O O . ALA C 1 498 ? -21.703 -4.748 75.337 1.00 51.12 527 ALA C O 1
ATOM 11399 N N . ALA C 1 499 ? -20.396 -6.513 74.827 1.00 51.20 528 ALA C N 1
ATOM 11400 C CA . ALA C 1 499 ? -19.268 -5.723 74.329 1.00 51.10 528 ALA C CA 1
ATOM 11401 C C . ALA C 1 499 ? -19.716 -4.650 73.345 1.00 51.48 528 ALA C C 1
ATOM 11402 O O . ALA C 1 499 ? -19.251 -3.518 73.421 1.00 51.73 528 ALA C O 1
ATOM 11404 N N . TYR C 1 500 ? -20.623 -5.004 72.434 1.00 52.12 529 TYR C N 1
ATOM 11405 C CA . TYR C 1 500 ? -21.146 -4.041 71.457 1.00 52.97 529 TYR C CA 1
ATOM 11406 C C . TYR C 1 500 ? -21.901 -2.923 72.144 1.00 51.17 529 TYR C C 1
ATOM 11407 O O . TYR C 1 500 ? -21.565 -1.749 71.993 1.00 51.18 529 TYR C O 1
ATOM 11416 N N . GLY C 1 501 ? -22.933 -3.304 72.891 1.00 49.28 530 GLY C N 1
ATOM 11417 C CA . GLY C 1 501 ? -23.787 -2.352 73.600 1.00 47.69 530 GLY C CA 1
ATOM 11418 C C . GLY C 1 501 ? -22.967 -1.300 74.309 1.00 46.26 530 GLY C C 1
ATOM 11419 O O . GLY C 1 501 ? -23.275 -0.111 74.238 1.00 45.92 530 GLY C O 1
ATOM 11420 N N . ILE C 1 502 ? -21.916 -1.754 74.987 1.00 44.56 531 ILE C N 1
ATOM 11421 C CA . ILE C 1 502 ? -20.944 -0.869 75.616 1.00 43.22 531 ILE C CA 1
ATOM 11422 C C . ILE C 1 502 ? -20.370 0.116 74.605 1.00 43.40 531 ILE C C 1
ATOM 11423 O O . ILE C 1 502 ? -20.455 1.329 74.798 1.00 43.31 531 ILE C O 1
ATOM 11428 N N . MET C 1 503 ? -19.816 -0.410 73.519 1.00 43.78 532 MET C N 1
ATOM 11429 C CA . MET C 1 503 ? -19.188 0.427 72.496 1.00 44.67 532 MET C CA 1
ATOM 11430 C C . MET C 1 503 ? -20.162 1.448 71.917 1.00 43.54 532 MET C C 1
ATOM 11431 O O . MET C 1 503 ? -19.871 2.642 71.862 1.00 43.80 532 MET C O 1
ATOM 11436 N N . ILE C 1 504 ? -21.316 0.964 71.485 1.00 42.27 533 ILE C N 1
ATOM 11437 C CA . ILE C 1 504 ? -22.395 1.829 71.020 1.00 41.42 533 ILE C CA 1
ATOM 11438 C C . ILE C 1 504 ? -22.721 2.937 72.027 1.00 40.63 533 ILE C C 1
ATOM 11439 O O . ILE C 1 504 ? -22.947 4.081 71.642 1.00 40.41 533 ILE C O 1
ATOM 11444 N N . VAL C 1 505 ? -22.749 2.579 73.309 1.00 39.79 534 VAL C N 1
ATOM 11445 C CA . VAL C 1 505 ? -23.048 3.527 74.388 1.00 39.08 534 VAL C CA 1
ATOM 11446 C C . VAL C 1 505 ? -21.986 4.598 74.522 1.00 38.74 534 VAL C C 1
ATOM 11447 O O . VAL C 1 505 ? -22.299 5.756 74.783 1.00 38.74 534 VAL C O 1
ATOM 11451 N N . LEU C 1 506 ? -20.728 4.213 74.361 1.00 38.33 535 LEU C N 1
ATOM 11452 C CA . LEU C 1 506 ? -19.644 5.187 74.389 1.00 37.98 535 LEU C CA 1
ATOM 11453 C C . LEU C 1 506 ? -19.621 5.983 73.098 1.00 38.26 535 LEU C C 1
ATOM 11454 O O . LEU C 1 506 ? -19.757 7.203 73.113 1.00 38.03 535 LEU C O 1
ATOM 11459 N N . ALA C 1 507 ? -19.463 5.284 71.981 1.00 38.98 536 ALA C N 1
ATOM 11460 C CA . ALA C 1 507 ? -19.512 5.911 70.662 1.00 39.85 536 ALA C CA 1
ATOM 11461 C C . ALA C 1 507 ? -20.502 7.086 70.631 1.00 40.61 536 ALA C C 1
ATOM 11462 O O . ALA C 1 507 ? -20.117 8.240 70.389 1.00 41.16 536 ALA C O 1
ATOM 11464 N N . VAL C 1 508 ? -21.772 6.783 70.909 1.00 41.28 537 VAL C N 1
ATOM 11465 C CA . VAL C 1 508 ? -22.829 7.794 70.919 1.00 41.48 537 VAL C CA 1
ATOM 11466 C C . VAL C 1 508 ? -22.474 8.997 71.800 1.00 40.71 537 VAL C C 1
ATOM 11467 O O . VAL C 1 508 ? -22.581 10.134 71.351 1.00 40.95 537 VAL C O 1
ATOM 11471 N N . LEU C 1 509 ? -22.038 8.755 73.035 1.00 39.33 538 LEU C N 1
ATOM 11472 C CA . LEU C 1 509 ? -21.838 9.854 73.978 1.00 38.31 538 LEU C CA 1
ATOM 11473 C C . LEU C 1 509 ? -20.637 10.709 73.557 1.00 37.21 538 LEU C C 1
ATOM 11474 O O . LEU C 1 509 ? -20.659 11.934 73.687 1.00 37.15 538 LEU C O 1
ATOM 11479 N N . TYR C 1 510 ? -19.595 10.066 73.043 1.00 35.75 539 TYR C N 1
ATOM 11480 C CA . TYR C 1 510 ? -18.424 10.804 72.571 1.00 34.54 539 TYR C CA 1
ATOM 11481 C C . TYR C 1 510 ? -18.774 11.678 71.397 1.00 35.86 539 TYR C C 1
ATOM 11482 O O . TYR C 1 510 ? -18.291 12.801 71.292 1.00 35.72 539 TYR C O 1
ATOM 11491 N N . THR C 1 511 ? -19.614 11.161 70.515 1.00 37.30 540 THR C N 1
ATOM 11492 C CA . THR C 1 511 ? -20.183 11.994 69.476 1.00 38.56 540 THR C CA 1
ATOM 11493 C C . THR C 1 511 ? -21.099 13.042 70.097 1.00 40.08 540 THR C C 1
ATOM 11494 O O . THR C 1 511 ? -20.981 14.224 69.782 1.00 40.49 540 THR C O 1
ATOM 11498 N N . LEU C 1 512 ? -21.993 12.600 70.985 1.00 41.85 541 LEU C N 1
ATOM 11499 C CA . LEU C 1 512 ? -22.969 13.484 71.651 1.00 43.42 541 LEU C CA 1
ATOM 11500 C C . LEU C 1 512 ? -22.334 14.776 72.122 1.00 44.13 541 LEU C C 1
ATOM 11501 O O . LEU C 1 512 ? -22.922 15.842 71.965 1.00 44.10 541 LEU C O 1
ATOM 11506 N N . PHE C 1 513 ? -21.152 14.673 72.725 1.00 45.25 542 PHE C N 1
ATOM 11507 C CA . PHE C 1 513 ? -20.452 15.855 73.200 1.00 46.47 542 PHE C CA 1
ATOM 11508 C C . PHE C 1 513 ? -19.771 16.590 72.076 1.00 48.66 542 PHE C C 1
ATOM 11509 O O . PHE C 1 513 ? -20.137 17.726 71.800 1.00 49.10 542 PHE C O 1
ATOM 11517 N N . TRP C 1 514 ? -18.812 15.967 71.401 1.00 51.04 543 TRP C N 1
ATOM 11518 C CA . TRP C 1 514 ? -18.197 16.624 70.247 1.00 53.47 543 TRP C CA 1
ATOM 11519 C C . TRP C 1 514 ? -19.221 17.391 69.399 1.00 52.65 543 TRP C C 1
ATOM 11520 O O . TRP C 1 514 ? -18.938 18.491 68.932 1.00 52.42 543 TRP C O 1
ATOM 11531 N N . VAL C 1 515 ? -20.401 16.804 69.196 1.00 52.18 544 VAL C N 1
ATOM 11532 C CA . VAL C 1 515 ? -21.452 17.424 68.360 1.00 51.92 544 VAL C CA 1
ATOM 11533 C C . VAL C 1 515 ? -22.113 18.659 68.997 1.00 52.13 544 VAL C C 1
ATOM 11534 O O . VAL C 1 515 ? -22.841 19.386 68.316 1.00 52.04 544 VAL C O 1
ATOM 11538 N N . LEU C 1 516 ? -21.859 18.883 70.289 1.00 52.59 545 LEU C N 1
ATOM 11539 C CA . LEU C 1 516 ? -22.200 20.152 70.962 1.00 52.99 545 LEU C CA 1
ATOM 11540 C C . LEU C 1 516 ? -21.170 21.257 70.665 1.00 54.98 545 LEU C C 1
ATOM 11541 O O . LEU C 1 516 ? -21.478 22.450 70.771 1.00 55.04 545 LEU C O 1
ATOM 11546 N N . TYR C 1 517 ? -19.954 20.845 70.302 1.00 57.39 546 TYR C N 1
ATOM 11547 C CA . TYR C 1 517 ? -18.846 21.765 70.014 1.00 59.27 546 TYR C CA 1
ATOM 11548 C C . TYR C 1 517 ? -18.302 21.550 68.577 1.00 61.49 546 TYR C C 1
ATOM 11549 O O . TYR C 1 517 ? -17.174 21.075 68.384 1.00 61.68 546 TYR C O 1
ATOM 11558 N N . LYS C 1 518 ? -19.131 21.901 67.586 1.00 64.00 547 LYS C N 1
ATOM 11559 C CA . LYS C 1 518 ? -18.802 21.807 66.143 1.00 65.41 547 LYS C CA 1
ATOM 11560 C C . LYS C 1 518 ? -20.033 21.438 65.307 1.00 66.24 547 LYS C C 1
ATOM 11561 O O . LYS C 1 518 ? -20.872 22.285 65.007 1.00 66.99 547 LYS C O 1
ATOM 11563 N N . UNK D 1 1 ? 23.500 31.411 22.831 1.00 70.20 3 UNK D N 1
ATOM 11564 C CA . UNK D 1 1 ? 24.180 30.652 21.741 1.00 70.02 3 UNK D CA 1
ATOM 11565 C C . UNK D 1 1 ? 24.975 29.496 22.328 1.00 69.76 3 UNK D C 1
ATOM 11566 O O . UNK D 1 1 ? 24.773 28.340 21.956 1.00 70.12 3 UNK D O 1
ATOM 11568 N N . UNK D 1 2 ? 25.881 29.822 23.246 1.00 69.01 4 UNK D N 1
ATOM 11569 C CA . UNK D 1 2 ? 26.654 28.812 23.966 1.00 68.17 4 UNK D CA 1
ATOM 11570 C C . UNK D 1 2 ? 25.713 27.921 24.775 1.00 67.30 4 UNK D C 1
ATOM 11571 O O . UNK D 1 2 ? 25.780 26.687 24.687 1.00 67.32 4 UNK D O 1
ATOM 11573 N N . UNK D 1 3 ? 24.835 28.564 25.550 1.00 65.87 5 UNK D N 1
ATOM 11574 C CA . UNK D 1 3 ? 23.791 27.870 26.313 1.00 64.42 5 UNK D CA 1
ATOM 11575 C C . UNK D 1 3 ? 22.928 27.010 25.383 1.00 63.05 5 UNK D C 1
ATOM 11576 O O . UNK D 1 3 ? 22.583 25.873 25.712 1.00 63.46 5 UNK D O 1
ATOM 11578 N N . UNK D 1 4 ? 22.601 27.558 24.214 1.00 61.02 6 UNK D N 1
ATOM 11579 C CA . UNK D 1 4 ? 21.826 26.836 23.211 1.00 59.28 6 UNK D CA 1
ATOM 11580 C C . UNK D 1 4 ? 22.611 25.642 22.672 1.00 58.05 6 UNK D C 1
ATOM 11581 O O . UNK D 1 4 ? 22.117 24.514 22.677 1.00 57.40 6 UNK D O 1
ATOM 11583 N N . UNK D 1 5 ? 23.837 25.902 22.225 1.00 56.98 7 UNK D N 1
ATOM 11584 C CA . UNK D 1 5 ? 24.692 24.875 21.621 1.00 56.40 7 UNK D CA 1
ATOM 11585 C C . UNK D 1 5 ? 25.053 23.774 22.611 1.00 56.01 7 UNK D C 1
ATOM 11586 O O . UNK D 1 5 ? 25.061 22.595 22.259 1.00 56.11 7 UNK D O 1
ATOM 11588 N N . UNK D 1 6 ? 25.354 24.165 23.846 1.00 55.54 8 UNK D N 1
ATOM 11589 C CA . UNK D 1 6 ? 25.697 23.208 24.893 1.00 55.26 8 UNK D CA 1
ATOM 11590 C C . UNK D 1 6 ? 24.509 22.308 25.214 1.00 55.43 8 UNK D C 1
ATOM 11591 O O . UNK D 1 6 ? 24.628 21.082 25.194 1.00 54.95 8 UNK D O 1
ATOM 11593 N N . UNK D 1 7 ? 23.367 22.933 25.499 1.00 56.03 9 UNK D N 1
ATOM 11594 C CA . UNK D 1 7 ? 22.132 22.210 25.840 1.00 56.52 9 UNK D CA 1
ATOM 11595 C C . UNK D 1 7 ? 21.683 21.288 24.715 1.00 56.91 9 UNK D C 1
ATOM 11596 O O . UNK D 1 7 ? 21.168 20.200 24.970 1.00 57.04 9 UNK D O 1
ATOM 11598 N N . UNK D 1 8 ? 21.870 21.740 23.476 1.00 57.05 10 UNK D N 1
ATOM 11599 C CA . UNK D 1 8 ? 21.576 20.930 22.294 1.00 56.88 10 UNK D CA 1
ATOM 11600 C C . UNK D 1 8 ? 22.581 19.788 22.153 1.00 56.69 10 UNK D C 1
ATOM 11601 O O . UNK D 1 8 ? 22.195 18.628 22.017 1.00 56.73 10 UNK D O 1
ATOM 11603 N N . UNK D 1 9 ? 23.866 20.134 22.186 1.00 56.38 11 UNK D N 1
ATOM 11604 C CA . UNK D 1 9 ? 24.950 19.153 22.074 1.00 56.07 11 UNK D CA 1
ATOM 11605 C C . UNK D 1 9 ? 24.871 18.088 23.162 1.00 55.98 11 UNK D C 1
ATOM 11606 O O . UNK D 1 9 ? 25.103 16.914 22.897 1.00 55.83 11 UNK D O 1
ATOM 11608 N N . UNK D 1 10 ? 24.549 18.510 24.384 1.00 56.00 12 UNK D N 1
ATOM 11609 C CA . UNK D 1 10 ? 24.366 17.585 25.508 1.00 55.96 12 UNK D CA 1
ATOM 11610 C C . UNK D 1 10 ? 23.091 16.769 25.342 1.00 56.13 12 UNK D C 1
ATOM 11611 O O . UNK D 1 10 ? 23.092 15.561 25.576 1.00 55.97 12 UNK D O 1
ATOM 11613 N N . UNK D 1 11 ? 22.011 17.444 24.943 1.00 56.53 13 UNK D N 1
ATOM 11614 C CA . UNK D 1 11 ? 20.720 16.797 24.684 1.00 56.97 13 UNK D CA 1
ATOM 11615 C C . UNK D 1 11 ? 20.843 15.771 23.567 1.00 57.62 13 UNK D C 1
ATOM 11616 O O . UNK D 1 11 ? 20.475 14.612 23.747 1.00 57.49 13 UNK D O 1
ATOM 11618 N N . UNK D 1 12 ? 21.358 16.211 22.419 1.00 58.53 14 UNK D N 1
ATOM 11619 C CA . UNK D 1 12 ? 21.618 15.324 21.276 1.00 59.16 14 UNK D CA 1
ATOM 11620 C C . UNK D 1 12 ? 22.576 14.188 21.644 1.00 59.68 14 UNK D C 1
ATOM 11621 O O . UNK D 1 12 ? 22.362 13.043 21.250 1.00 59.82 14 UNK D O 1
ATOM 11623 N N . UNK D 1 13 ? 23.620 14.517 22.405 1.00 60.31 15 UNK D N 1
ATOM 11624 C CA . UNK D 1 13 ? 24.620 13.536 22.850 1.00 60.70 15 UNK D CA 1
ATOM 11625 C C . UNK D 1 13 ? 24.067 12.550 23.872 1.00 61.09 15 UNK D C 1
ATOM 11626 O O . UNK D 1 13 ? 24.357 11.359 23.808 1.00 60.92 15 UNK D O 1
ATOM 11628 N N . UNK D 1 14 ? 23.292 13.057 24.826 1.00 61.66 16 UNK D N 1
ATOM 11629 C CA . UNK D 1 14 ? 22.647 12.210 25.836 1.00 62.08 16 UNK D CA 1
ATOM 11630 C C . UNK D 1 14 ? 21.545 11.362 25.206 1.00 62.28 16 UNK D C 1
ATOM 11631 O O . UNK D 1 14 ? 21.389 10.182 25.543 1.00 62.46 16 UNK D O 1
ATOM 11633 N N . UNK D 1 15 ? 20.786 11.981 24.298 1.00 62.22 17 UNK D N 1
ATOM 11634 C CA . UNK D 1 15 ? 19.731 11.297 23.545 1.00 62.02 17 UNK D CA 1
ATOM 11635 C C . UNK D 1 15 ? 20.314 10.163 22.716 1.00 61.71 17 UNK D C 1
ATOM 11636 O O . UNK D 1 15 ? 19.968 8.999 22.929 1.00 62.05 17 UNK D O 1
ATOM 11638 N N . UNK D 1 16 ? 21.213 10.514 21.794 1.00 60.99 18 UNK D N 1
ATOM 11639 C CA . UNK D 1 16 ? 21.780 9.558 20.824 1.00 60.29 18 UNK D CA 1
ATOM 11640 C C . UNK D 1 16 ? 22.661 8.470 21.455 1.00 59.68 18 UNK D C 1
ATOM 11641 O O . UNK D 1 16 ? 22.803 7.387 20.882 1.00 60.09 18 UNK D O 1
ATOM 11643 N N . UNK D 1 17 ? 23.247 8.757 22.619 1.00 58.68 19 UNK D N 1
ATOM 11644 C CA . UNK D 1 17 ? 24.096 7.791 23.329 1.00 57.93 19 UNK D CA 1
ATOM 11645 C C . UNK D 1 17 ? 23.323 7.087 24.444 1.00 57.46 19 UNK D C 1
ATOM 11646 O O . UNK D 1 17 ? 23.380 5.864 24.578 1.00 56.85 19 UNK D O 1
ATOM 11648 N N . ALA D 1 18 ? 19.411 -7.618 33.646 1.00 91.92 47 ALA D N 1
ATOM 11649 C CA . ALA D 1 18 ? 20.841 -7.912 33.593 1.00 92.04 47 ALA D CA 1
ATOM 11650 C C . ALA D 1 18 ? 21.631 -7.103 34.631 1.00 92.12 47 ALA D C 1
ATOM 11651 O O . ALA D 1 18 ? 21.047 -6.387 35.456 1.00 92.90 47 ALA D O 1
ATOM 11653 N N . GLY D 1 19 ? 22.957 -7.235 34.586 1.00 91.74 48 GLY D N 1
ATOM 11654 C CA . GLY D 1 19 ? 23.858 -6.483 35.469 1.00 91.00 48 GLY D CA 1
ATOM 11655 C C . GLY D 1 19 ? 25.229 -7.134 35.623 1.00 90.14 48 GLY D C 1
ATOM 11656 O O . GLY D 1 19 ? 25.340 -8.222 36.203 1.00 89.91 48 GLY D O 1
ATOM 11657 N N . LYS D 1 20 ? 26.270 -6.468 35.111 1.00 88.87 49 LYS D N 1
ATOM 11658 C CA . LYS D 1 20 ? 27.659 -6.952 35.238 1.00 87.66 49 LYS D CA 1
ATOM 11659 C C . LYS D 1 20 ? 28.225 -6.723 36.646 1.00 86.12 49 LYS D C 1
ATOM 11660 O O . LYS D 1 20 ? 29.132 -5.902 36.826 1.00 86.27 49 LYS D O 1
ATOM 11666 N N . SER D 1 21 ? 27.694 -7.448 37.632 1.00 83.94 50 SER D N 1
ATOM 11667 C CA . SER D 1 21 ? 28.192 -7.405 39.017 1.00 82.07 50 SER D CA 1
ATOM 11668 C C . SER D 1 21 ? 28.376 -5.980 39.538 1.00 79.76 50 SER D C 1
ATOM 11669 O O . SER D 1 21 ? 29.493 -5.570 39.866 1.00 80.05 50 SER D O 1
ATOM 11672 N N . LEU D 1 22 ? 27.283 -5.228 39.615 1.00 76.45 51 LEU D N 1
ATOM 11673 C CA . LEU D 1 22 ? 27.366 -3.838 40.051 1.00 73.71 51 LEU D CA 1
ATOM 11674 C C . LEU D 1 22 ? 28.058 -3.809 41.427 1.00 71.99 51 LEU D C 1
ATOM 11675 O O . LEU D 1 22 ? 27.649 -4.552 42.328 1.00 71.42 51 LEU D O 1
ATOM 11680 N N . PRO D 1 23 ? 29.135 -2.997 41.577 1.00 70.18 52 PRO D N 1
ATOM 11681 C CA . PRO D 1 23 ? 29.892 -2.972 42.831 1.00 69.48 52 PRO D CA 1
ATOM 11682 C C . PRO D 1 23 ? 29.667 -1.772 43.767 1.00 69.12 52 PRO D C 1
ATOM 11683 O O . PRO D 1 23 ? 29.016 -0.788 43.404 1.00 69.23 52 PRO D O 1
ATOM 11687 N N . TRP D 1 24 ? 30.210 -1.908 44.976 1.00 68.49 53 TRP D N 1
ATOM 11688 C CA . TRP D 1 24 ? 30.528 -0.799 45.879 1.00 67.99 53 TRP D CA 1
ATOM 11689 C C . TRP D 1 24 ? 29.768 0.485 45.560 1.00 67.73 53 TRP D C 1
ATOM 11690 O O . TRP D 1 24 ? 28.716 0.744 46.138 1.00 67.32 53 TRP D O 1
ATOM 11701 N N . TRP D 1 25 ? 30.290 1.264 44.616 1.00 67.74 54 TRP D N 1
ATOM 11702 C CA . TRP D 1 25 ? 29.805 2.616 44.378 1.00 68.51 54 TRP D CA 1
ATOM 11703 C C . TRP D 1 25 ? 28.686 2.633 43.354 1.00 66.52 54 TRP D C 1
ATOM 11704 O O . TRP D 1 25 ? 27.618 3.183 43.611 1.00 66.23 54 TRP D O 1
ATOM 11715 N N . ALA D 1 26 ? 28.919 1.998 42.210 1.00 64.54 55 ALA D N 1
ATOM 11716 C CA . ALA D 1 26 ? 27.969 2.028 41.098 1.00 63.12 55 ALA D CA 1
ATOM 11717 C C . ALA D 1 26 ? 26.565 1.614 41.539 1.00 61.87 55 ALA D C 1
ATOM 11718 O O . ALA D 1 26 ? 25.566 2.066 40.976 1.00 61.60 55 ALA D O 1
ATOM 11720 N N . VAL D 1 27 ? 26.503 0.754 42.550 1.00 60.52 56 VAL D N 1
ATOM 11721 C CA . VAL D 1 27 ? 25.238 0.327 43.124 1.00 59.62 56 VAL D CA 1
ATOM 11722 C C . VAL D 1 27 ? 24.481 1.535 43.686 1.00 58.75 56 VAL D C 1
ATOM 11723 O O . VAL D 1 27 ? 23.476 1.962 43.112 1.00 58.54 56 VAL D O 1
ATOM 11727 N N . GLY D 1 28 ? 24.984 2.092 44.787 1.00 57.74 57 GLY D N 1
ATOM 11728 C CA . GLY D 1 28 ? 24.335 3.214 45.468 1.00 57.05 57 GLY D CA 1
ATOM 11729 C C . GLY D 1 28 ? 24.010 4.390 44.558 1.00 56.15 57 GLY D C 1
ATOM 11730 O O . GLY D 1 28 ? 22.955 5.014 44.690 1.00 56.19 57 GLY D O 1
ATOM 11731 N N . ALA D 1 29 ? 24.916 4.691 43.631 1.00 54.74 58 ALA D N 1
ATOM 11732 C CA . ALA D 1 29 ? 24.714 5.779 42.676 1.00 53.56 58 ALA D CA 1
ATOM 11733 C C . ALA D 1 29 ? 23.384 5.651 41.934 1.00 52.51 58 ALA D C 1
ATOM 11734 O O . ALA D 1 29 ? 22.608 6.607 41.884 1.00 52.75 58 ALA D O 1
ATOM 11736 N N . SER D 1 30 ? 23.120 4.467 41.381 1.00 51.02 59 SER D N 1
ATOM 11737 C CA . SER D 1 30 ? 21.914 4.225 40.570 1.00 49.99 59 SER D CA 1
ATOM 11738 C C . SER D 1 30 ? 20.599 4.453 41.324 1.00 49.09 59 SER D C 1
ATOM 11739 O O . SER D 1 30 ? 19.598 4.843 40.719 1.00 49.11 59 SER D O 1
ATOM 11742 N N . LEU D 1 31 ? 20.605 4.201 42.632 1.00 47.84 60 LEU D N 1
ATOM 11743 C CA . LEU D 1 31 ? 19.398 4.346 43.463 1.00 46.97 60 LEU D CA 1
ATOM 11744 C C . LEU D 1 31 ? 19.171 5.823 43.758 1.00 46.34 60 LEU D C 1
ATOM 11745 O O . LEU D 1 31 ? 18.045 6.327 43.686 1.00 46.10 60 LEU D O 1
ATOM 11750 N N . ILE D 1 32 ? 20.261 6.489 44.129 1.00 45.60 61 ILE D N 1
ATOM 11751 C CA . ILE D 1 32 ? 20.274 7.925 44.318 1.00 45.12 61 ILE D CA 1
ATOM 11752 C C . ILE D 1 32 ? 19.870 8.568 43.008 1.00 45.98 61 ILE D C 1
ATOM 11753 O O . ILE D 1 32 ? 18.985 9.406 42.979 1.00 45.83 61 ILE D O 1
ATOM 11758 N N . ALA D 1 33 ? 20.517 8.153 41.924 1.00 47.23 62 ALA D N 1
ATOM 11759 C CA . ALA D 1 33 ? 20.184 8.634 40.587 1.00 48.45 62 ALA D CA 1
ATOM 11760 C C . ALA D 1 33 ? 18.702 8.453 40.291 1.00 49.60 62 ALA D C 1
ATOM 11761 O O . ALA D 1 33 ? 18.040 9.384 39.856 1.00 49.76 62 ALA D O 1
ATOM 11763 N N . ALA D 1 34 ? 18.184 7.255 40.533 1.00 51.14 63 ALA D N 1
ATOM 11764 C CA . ALA D 1 34 ? 16.760 6.979 40.336 1.00 52.57 63 ALA D CA 1
ATOM 11765 C C . ALA D 1 34 ? 15.884 7.752 41.325 1.00 53.85 63 ALA D C 1
ATOM 11766 O O . ALA D 1 34 ? 14.777 8.154 40.978 1.00 54.11 63 ALA D O 1
ATOM 11768 N N . ASN D 1 35 ? 16.383 7.941 42.549 1.00 55.20 64 ASN D N 1
ATOM 11769 C CA . ASN D 1 35 ? 15.723 8.770 43.590 1.00 56.27 64 ASN D CA 1
ATOM 11770 C C . ASN D 1 35 ? 15.525 10.249 43.195 1.00 55.73 64 ASN D C 1
ATOM 11771 O O . ASN D 1 35 ? 14.444 10.830 43.387 1.00 55.68 64 ASN D O 1
ATOM 11776 N N . ILE D 1 36 ? 16.591 10.841 42.657 1.00 55.06 65 ILE D N 1
ATOM 11777 C CA . ILE D 1 36 ? 16.650 12.271 42.343 1.00 54.16 65 ILE D CA 1
ATOM 11778 C C . ILE D 1 36 ? 15.796 12.665 41.140 1.00 54.42 65 ILE D C 1
ATOM 11779 O O . ILE D 1 36 ? 15.746 11.963 40.122 1.00 54.03 65 ILE D O 1
ATOM 11784 N N . SER D 1 37 ? 15.147 13.817 41.269 1.00 54.87 66 SER D N 1
ATOM 11785 C CA . SER D 1 37 ? 14.183 14.293 40.284 1.00 55.27 66 SER D CA 1
ATOM 11786 C C . SER D 1 37 ? 13.955 15.810 40.437 1.00 55.57 66 SER D C 1
ATOM 11787 O O . SER D 1 37 ? 14.817 16.540 40.943 1.00 55.51 66 SER D O 1
ATOM 11790 N N . ALA D 1 38 ? 12.796 16.270 39.979 1.00 56.06 67 ALA D N 1
ATOM 11791 C CA . ALA D 1 38 ? 12.389 17.646 40.144 1.00 56.67 67 ALA D CA 1
ATOM 11792 C C . ALA D 1 38 ? 12.021 17.887 41.600 1.00 57.20 67 ALA D C 1
ATOM 11793 O O . ALA D 1 38 ? 12.573 18.789 42.238 1.00 57.66 67 ALA D O 1
ATOM 11795 N N . GLU D 1 39 ? 11.093 17.073 42.119 1.00 57.37 68 GLU D N 1
ATOM 11796 C CA . GLU D 1 39 ? 10.624 17.176 43.525 1.00 57.59 68 GLU D CA 1
ATOM 11797 C C . GLU D 1 39 ? 11.767 17.555 44.472 1.00 55.63 68 GLU D C 1
ATOM 11798 O O . GLU D 1 39 ? 11.599 18.348 45.409 1.00 55.88 68 GLU D O 1
ATOM 11804 N N . GLN D 1 40 ? 12.930 16.980 44.192 1.00 53.23 69 GLN D N 1
ATOM 11805 C CA . GLN D 1 40 ? 14.113 17.146 45.010 1.00 51.44 69 GLN D CA 1
ATOM 11806 C C . GLN D 1 40 ? 14.774 18.480 44.688 1.00 50.56 69 GLN D C 1
ATOM 11807 O O . GLN D 1 40 ? 14.947 19.328 45.558 1.00 50.72 69 GLN D O 1
ATOM 11813 N N . PHE D 1 41 ? 15.120 18.664 43.420 1.00 49.31 70 PHE D N 1
ATOM 11814 C CA . PHE D 1 41 ? 15.909 19.826 42.995 1.00 48.49 70 PHE D CA 1
ATOM 11815 C C . PHE D 1 41 ? 15.156 21.163 42.966 1.00 46.32 70 PHE D C 1
ATOM 11816 O O . PHE D 1 41 ? 15.770 22.233 43.049 1.00 46.07 70 PHE D O 1
ATOM 11824 N N . ILE D 1 42 ? 13.838 21.096 42.827 1.00 43.69 71 ILE D N 1
ATOM 11825 C CA . ILE D 1 42 ? 13.010 22.285 42.734 1.00 41.42 71 ILE D CA 1
ATOM 11826 C C . ILE D 1 42 ? 12.095 22.360 43.933 1.00 39.81 71 ILE D C 1
ATOM 11827 O O . ILE D 1 42 ? 12.123 23.348 44.676 1.00 39.64 71 ILE D O 1
ATOM 11832 N N . GLY D 1 43 ? 11.278 21.320 44.107 1.00 37.65 72 GLY D N 1
ATOM 11833 C CA . GLY D 1 43 ? 10.276 21.282 45.173 1.00 35.91 72 GLY D CA 1
ATOM 11834 C C . GLY D 1 43 ? 10.914 21.502 46.521 1.00 34.22 72 GLY D C 1
ATOM 11835 O O . GLY D 1 43 ? 10.428 22.314 47.325 1.00 33.67 72 GLY D O 1
ATOM 11836 N N . MET D 1 44 ? 12.029 20.804 46.731 1.00 32.30 73 MET D N 1
ATOM 11837 C CA . MET D 1 44 ? 12.738 20.816 48.004 1.00 31.02 73 MET D CA 1
ATOM 11838 C C . MET D 1 44 ? 13.602 22.059 48.186 1.00 30.88 73 MET D C 1
ATOM 11839 O O . MET D 1 44 ? 13.630 22.654 49.274 1.00 30.41 73 MET D O 1
ATOM 11844 N N . SER D 1 45 ? 14.317 22.441 47.134 1.00 30.86 74 SER D N 1
ATOM 11845 C CA . SER D 1 45 ? 14.988 23.737 47.118 1.00 31.19 74 SER D CA 1
ATOM 11846 C C . SER D 1 45 ? 13.979 24.838 47.403 1.00 31.05 74 SER D C 1
ATOM 11847 O O . SER D 1 45 ? 14.234 25.744 48.191 1.00 30.47 74 SER D O 1
ATOM 11850 N N . GLY D 1 46 ? 12.830 24.728 46.741 1.00 31.29 75 GLY D N 1
ATOM 11851 C CA . GLY D 1 46 ? 11.725 25.667 46.895 1.00 31.62 75 GLY D CA 1
ATOM 11852 C C . GLY D 1 46 ? 11.056 25.621 48.258 1.00 31.53 75 GLY D C 1
ATOM 11853 O O . GLY D 1 46 ? 10.392 26.578 48.661 1.00 31.84 75 GLY D O 1
ATOM 11854 N N . SER D 1 47 ? 11.206 24.499 48.952 1.00 31.31 76 SER D N 1
ATOM 11855 C CA . SER D 1 47 ? 10.754 24.380 50.335 1.00 31.05 76 SER D CA 1
ATOM 11856 C C . SER D 1 47 ? 11.814 24.962 51.269 1.00 30.04 76 SER D C 1
ATOM 11857 O O . SER D 1 47 ? 11.479 25.559 52.287 1.00 29.46 76 SER D O 1
ATOM 11860 N N . GLY D 1 48 ? 13.086 24.780 50.913 1.00 29.48 77 GLY D N 1
ATOM 11861 C CA . GLY D 1 48 ? 14.205 25.393 51.642 1.00 29.52 77 GLY D CA 1
ATOM 11862 C C . GLY D 1 48 ? 14.126 26.916 51.647 1.00 29.89 77 GLY D C 1
ATOM 11863 O O . GLY D 1 48 ? 14.634 27.598 52.542 1.00 29.50 77 GLY D O 1
ATOM 11864 N N . TYR D 1 49 ? 13.495 27.453 50.616 1.00 30.38 78 TYR D N 1
ATOM 11865 C CA . TYR D 1 49 ? 13.144 28.853 50.594 1.00 30.83 78 TYR D CA 1
ATOM 11866 C C . TYR D 1 49 ? 12.266 29.159 51.784 1.00 30.36 78 TYR D C 1
ATOM 11867 O O . TYR D 1 49 ? 12.587 30.028 52.602 1.00 30.23 78 TYR D O 1
ATOM 11876 N N . SER D 1 50 ? 11.159 28.427 51.872 1.00 29.56 79 SER D N 1
ATOM 11877 C CA . SER D 1 50 ? 10.084 28.765 52.798 1.00 29.14 79 SER D CA 1
ATOM 11878 C C . SER D 1 50 ? 10.364 28.370 54.242 1.00 27.28 79 SER D C 1
ATOM 11879 O O . SER D 1 50 ? 9.930 29.046 55.159 1.00 27.44 79 SER D O 1
ATOM 11882 N N . ILE D 1 51 ? 11.084 27.279 54.451 1.00 25.06 80 ILE D N 1
ATOM 11883 C CA . ILE D 1 51 ? 11.375 26.818 55.809 1.00 23.25 80 ILE D CA 1
ATOM 11884 C C . ILE D 1 51 ? 12.859 26.898 56.100 1.00 22.76 80 ILE D C 1
ATOM 11885 O O . ILE D 1 51 ? 13.280 27.473 57.108 1.00 22.27 80 ILE D O 1
ATOM 11890 N N . GLY D 1 52 ? 13.642 26.297 55.214 1.00 22.04 81 GLY D N 1
ATOM 11891 C CA . GLY D 1 52 ? 15.085 26.293 55.340 1.00 21.77 81 GLY D CA 1
ATOM 11892 C C . GLY D 1 52 ? 15.656 24.920 55.660 1.00 21.26 81 GLY D C 1
ATOM 11893 O O . GLY D 1 52 ? 15.107 23.886 55.279 1.00 21.81 81 GLY D O 1
ATOM 11894 N N . LEU D 1 53 ? 16.769 24.929 56.387 1.00 19.81 82 LEU D N 1
ATOM 11895 C CA . LEU D 1 53 ? 17.558 23.732 56.675 1.00 18.08 82 LEU D CA 1
ATOM 11896 C C . LEU D 1 53 ? 16.742 22.636 57.332 1.00 16.46 82 LEU D C 1
ATOM 11897 O O . LEU D 1 53 ? 16.972 21.458 57.073 1.00 16.50 82 LEU D O 1
ATOM 11902 N N . ALA D 1 54 ? 15.794 23.033 58.179 1.00 14.90 83 ALA D N 1
ATOM 11903 C CA . ALA D 1 54 ? 14.903 22.109 58.890 1.00 13.92 83 ALA D CA 1
ATOM 11904 C C . ALA D 1 54 ? 14.416 20.964 58.038 1.00 13.36 83 ALA D C 1
ATOM 11905 O O . ALA D 1 54 ? 14.186 19.860 58.560 1.00 13.14 83 ALA D O 1
ATOM 11907 N N . ILE D 1 55 ? 14.259 21.229 56.737 1.00 12.61 84 ILE D N 1
ATOM 11908 C CA . ILE D 1 55 ? 13.788 20.210 55.786 1.00 12.13 84 ILE D CA 1
ATOM 11909 C C . ILE D 1 55 ? 14.883 19.205 55.331 1.00 12.16 84 ILE D C 1
ATOM 11910 O O . ILE D 1 55 ? 14.573 18.123 54.806 1.00 11.77 84 ILE D O 1
ATOM 11915 N N . ALA D 1 56 ? 16.151 19.550 55.561 1.00 12.34 85 ALA D N 1
ATOM 11916 C CA . ALA D 1 56 ? 17.269 18.641 55.282 1.00 12.31 85 ALA D CA 1
ATOM 11917 C C . ALA D 1 56 ? 17.152 17.322 56.051 1.00 12.45 85 ALA D C 1
ATOM 11918 O O . ALA D 1 56 ? 17.850 16.348 55.740 1.00 12.96 85 ALA D O 1
ATOM 11920 N N . SER D 1 57 ? 16.278 17.311 57.060 1.00 12.65 86 SER D N 1
ATOM 11921 C CA . SER D 1 57 ? 15.897 16.100 57.788 1.00 13.24 86 SER D CA 1
ATOM 11922 C C . SER D 1 57 ? 15.320 15.019 56.869 1.00 14.35 86 SER D C 1
ATOM 11923 O O . SER D 1 57 ? 15.620 13.833 57.058 1.00 14.49 86 SER D O 1
ATOM 11926 N N . TYR D 1 58 ? 14.498 15.399 55.888 1.00 15.68 87 TYR D N 1
ATOM 11927 C CA . TYR D 1 58 ? 14.000 14.408 54.922 1.00 16.82 87 TYR D CA 1
ATOM 11928 C C . TYR D 1 58 ? 15.165 13.598 54.342 1.00 19.50 87 TYR D C 1
ATOM 11929 O O . TYR D 1 58 ? 15.095 12.374 54.255 1.00 18.95 87 TYR D O 1
ATOM 11938 N N . GLU D 1 59 ? 16.250 14.275 53.978 1.00 22.60 88 GLU D N 1
ATOM 11939 C CA . GLU D 1 59 ? 17.434 13.575 53.473 1.00 25.56 88 GLU D CA 1
ATOM 11940 C C . GLU D 1 59 ? 18.192 12.857 54.576 1.00 25.32 88 GLU D C 1
ATOM 11941 O O . GLU D 1 59 ? 18.551 11.685 54.435 1.00 25.22 88 GLU D O 1
ATOM 11947 N N . TRP D 1 60 ? 18.416 13.546 55.684 1.00 25.69 89 TRP D N 1
ATOM 11948 C CA . TRP D 1 60 ? 19.262 13.002 56.751 1.00 26.15 89 TRP D CA 1
ATOM 11949 C C . TRP D 1 60 ? 18.648 11.895 57.614 1.00 25.13 89 TRP D C 1
ATOM 11950 O O . TRP D 1 60 ? 19.376 11.071 58.151 1.00 24.87 89 TRP D O 1
ATOM 11961 N N . MET D 1 61 ? 17.327 11.862 57.748 1.00 24.46 90 MET D N 1
ATOM 11962 C CA . MET D 1 61 ? 16.671 10.712 58.375 1.00 24.16 90 MET D CA 1
ATOM 11963 C C . MET D 1 61 ? 16.414 9.596 57.363 1.00 25.51 90 MET D C 1
ATOM 11964 O O . MET D 1 61 ? 16.114 8.452 57.741 1.00 25.76 90 MET D O 1
ATOM 11969 N N . SER D 1 62 ? 16.537 9.927 56.080 1.00 26.74 91 SER D N 1
ATOM 11970 C CA . SER D 1 62 ? 16.524 8.909 55.037 1.00 27.84 91 SER D CA 1
ATOM 11971 C C . SER D 1 62 ? 17.865 8.193 55.008 1.00 28.57 91 SER D C 1
ATOM 11972 O O . SER D 1 62 ? 17.923 7.001 54.727 1.00 28.56 91 SER D O 1
ATOM 11975 N N . ALA D 1 63 ? 18.936 8.919 55.311 1.00 29.42 92 ALA D N 1
ATOM 11976 C CA . ALA D 1 63 ? 20.269 8.326 55.352 1.00 30.15 92 ALA D CA 1
ATOM 11977 C C . ALA D 1 63 ? 20.347 7.241 56.422 1.00 30.43 92 ALA D C 1
ATOM 11978 O O . ALA D 1 63 ? 20.939 6.178 56.203 1.00 30.95 92 ALA D O 1
ATOM 11980 N N . ILE D 1 64 ? 19.740 7.503 57.573 1.00 30.56 93 ILE D N 1
ATOM 11981 C CA . ILE D 1 64 ? 19.725 6.516 58.638 1.00 30.73 93 ILE D CA 1
ATOM 11982 C C . ILE D 1 64 ? 18.710 5.424 58.345 1.00 29.59 93 ILE D C 1
ATOM 11983 O O . ILE D 1 64 ? 18.953 4.258 58.640 1.00 29.38 93 ILE D O 1
ATOM 11988 N N . THR D 1 65 ? 17.585 5.790 57.748 1.00 28.60 94 THR D N 1
ATOM 11989 C CA . THR D 1 65 ? 16.638 4.777 57.329 1.00 28.14 94 THR D CA 1
ATOM 11990 C C . THR D 1 65 ? 17.398 3.717 56.530 1.00 27.54 94 THR D C 1
ATOM 11991 O O . THR D 1 65 ? 17.289 2.531 56.826 1.00 27.18 94 THR D O 1
ATOM 11995 N N . LEU D 1 66 ? 18.197 4.149 55.554 1.00 26.63 95 LEU D N 1
ATOM 11996 C CA . LEU D 1 66 ? 18.836 3.226 54.604 1.00 25.89 95 LEU D CA 1
ATOM 11997 C C . LEU D 1 66 ? 19.653 2.155 55.298 1.00 26.29 95 LEU D C 1
ATOM 11998 O O . LEU D 1 66 ? 19.575 0.977 54.946 1.00 25.45 95 LEU D O 1
ATOM 12003 N N . ILE D 1 67 ? 20.433 2.564 56.287 1.00 26.99 96 ILE D N 1
ATOM 12004 C CA . ILE D 1 67 ? 21.127 1.605 57.135 1.00 27.62 96 ILE D CA 1
ATOM 12005 C C . ILE D 1 67 ? 20.182 0.509 57.621 1.00 28.09 96 ILE D C 1
ATOM 12006 O O . ILE D 1 67 ? 20.494 -0.670 57.527 1.00 28.43 96 ILE D O 1
ATOM 12011 N N . ILE D 1 68 ? 19.013 0.905 58.103 1.00 28.72 97 ILE D N 1
ATOM 12012 C CA . ILE D 1 68 ? 18.064 -0.043 58.659 1.00 29.24 97 ILE D CA 1
ATOM 12013 C C . ILE D 1 68 ? 17.480 -0.951 57.595 1.00 30.12 97 ILE D C 1
ATOM 12014 O O . ILE D 1 68 ? 17.522 -2.176 57.729 1.00 30.31 97 ILE D O 1
ATOM 12019 N N . VAL D 1 69 ? 16.935 -0.365 56.537 1.00 31.03 98 VAL D N 1
ATOM 12020 C CA . VAL D 1 69 ? 16.485 -1.182 55.408 1.00 32.01 98 VAL D CA 1
ATOM 12021 C C . VAL D 1 69 ? 17.638 -2.056 54.906 1.00 32.40 98 VAL D C 1
ATOM 12022 O O . VAL D 1 69 ? 17.456 -3.236 54.601 1.00 32.29 98 VAL D O 1
ATOM 12026 N N . GLY D 1 70 ? 18.821 -1.454 54.856 1.00 33.01 99 GLY D N 1
ATOM 12027 C CA . GLY D 1 70 ? 20.044 -2.141 54.478 1.00 33.30 99 GLY D CA 1
ATOM 12028 C C . GLY D 1 70 ? 20.256 -3.415 55.266 1.00 33.64 99 GLY D C 1
ATOM 12029 O O . GLY D 1 70 ? 20.218 -4.511 54.702 1.00 33.55 99 GLY D O 1
ATOM 12030 N N . LYS D 1 71 ? 20.451 -3.272 56.576 1.00 33.87 100 LYS D N 1
ATOM 12031 C CA . LYS D 1 71 ? 20.704 -4.423 57.445 1.00 33.96 100 LYS D CA 1
ATOM 12032 C C . LYS D 1 71 ? 19.524 -5.388 57.590 1.00 34.32 100 LYS D C 1
ATOM 12033 O O . LYS D 1 71 ? 19.746 -6.583 57.716 1.00 34.93 100 LYS D O 1
ATOM 12039 N N . TYR D 1 72 ? 18.288 -4.896 57.565 1.00 34.36 101 TYR D N 1
ATOM 12040 C CA . TYR D 1 72 ? 17.150 -5.716 57.977 1.00 34.15 101 TYR D CA 1
ATOM 12041 C C . TYR D 1 72 ? 16.137 -6.073 56.928 1.00 34.88 101 TYR D C 1
ATOM 12042 O O . TYR D 1 72 ? 15.395 -7.025 57.118 1.00 34.58 101 TYR D O 1
ATOM 12051 N N . PHE D 1 73 ? 16.063 -5.318 55.842 1.00 36.22 102 PHE D N 1
ATOM 12052 C CA . PHE D 1 73 ? 14.948 -5.494 54.914 1.00 37.61 102 PHE D CA 1
ATOM 12053 C C . PHE D 1 73 ? 15.368 -6.308 53.701 1.00 38.38 102 PHE D C 1
ATOM 12054 O O . PHE D 1 73 ? 14.816 -7.377 53.442 1.00 39.25 102 PHE D O 1
ATOM 12062 N N . LEU D 1 74 ? 16.350 -5.805 52.968 1.00 38.98 103 LEU D N 1
ATOM 12063 C CA . LEU D 1 74 ? 16.833 -6.483 51.762 1.00 39.30 103 LEU D CA 1
ATOM 12064 C C . LEU D 1 74 ? 17.117 -7.956 51.962 1.00 39.28 103 LEU D C 1
ATOM 12065 O O . LEU D 1 74 ? 16.561 -8.795 51.249 1.00 38.79 103 LEU D O 1
ATOM 12070 N N . PRO D 1 75 ? 17.970 -8.282 52.944 1.00 39.56 104 PRO D N 1
ATOM 12071 C CA . PRO D 1 75 ? 18.288 -9.680 53.164 1.00 39.68 104 PRO D CA 1
ATOM 12072 C C . PRO D 1 75 ? 17.070 -10.597 53.082 1.00 39.35 104 PRO D C 1
ATOM 12073 O O . PRO D 1 75 ? 17.187 -11.718 52.610 1.00 39.49 104 PRO D O 1
ATOM 12077 N N . ILE D 1 76 ? 15.913 -10.122 53.523 1.00 39.00 105 ILE D N 1
ATOM 12078 C CA . ILE D 1 76 ? 14.698 -10.919 53.445 1.00 38.80 105 ILE D CA 1
ATOM 12079 C C . ILE D 1 76 ? 14.196 -11.013 52.016 1.00 39.11 105 ILE D C 1
ATOM 12080 O O . ILE D 1 76 ? 13.945 -12.101 51.506 1.00 39.21 105 ILE D O 1
ATOM 12085 N N . PHE D 1 77 ? 14.043 -9.865 51.377 1.00 39.79 106 PHE D N 1
ATOM 12086 C CA . PHE D 1 77 ? 13.580 -9.811 49.994 1.00 40.59 106 PHE D CA 1
ATOM 12087 C C . PHE D 1 77 ? 14.457 -10.621 49.073 1.00 41.32 106 PHE D C 1
ATOM 12088 O O . PHE D 1 77 ? 13.967 -11.270 48.154 1.00 41.62 106 PHE D O 1
ATOM 12096 N N . ILE D 1 78 ? 15.761 -10.547 49.303 1.00 42.33 107 ILE D N 1
ATOM 12097 C CA . ILE D 1 78 ? 16.708 -11.208 48.423 1.00 43.25 107 ILE D CA 1
ATOM 12098 C C . ILE D 1 78 ? 16.723 -12.711 48.689 1.00 44.79 107 ILE D C 1
ATOM 12099 O O . ILE D 1 78 ? 16.579 -13.503 47.752 1.00 44.71 107 ILE D O 1
ATOM 12104 N N . GLU D 1 79 ? 16.851 -13.101 49.959 1.00 46.62 108 GLU D N 1
ATOM 12105 C CA . GLU D 1 79 ? 16.956 -14.516 50.311 1.00 48.39 108 GLU D CA 1
ATOM 12106 C C . GLU D 1 79 ? 15.673 -15.183 49.865 1.00 48.45 108 GLU D C 1
ATOM 12107 O O . GLU D 1 79 ? 15.694 -16.079 49.015 1.00 48.71 108 GLU D O 1
ATOM 12113 N N . LYS D 1 80 ? 14.555 -14.725 50.413 1.00 48.61 109 LYS D N 1
ATOM 12114 C CA . LYS D 1 80 ? 13.264 -15.261 50.022 1.00 48.88 109 LYS D CA 1
ATOM 12115 C C . LYS D 1 80 ? 12.867 -14.618 48.703 1.00 48.67 109 LYS D C 1
ATOM 12116 O O . LYS D 1 80 ? 12.070 -13.699 48.660 1.00 48.49 109 LYS D O 1
ATOM 12122 N N . GLY D 1 81 ? 13.440 -15.169 47.633 1.00 48.73 110 GLY D N 1
ATOM 12123 C CA . GLY D 1 81 ? 13.550 -14.545 46.314 1.00 49.14 110 GLY D CA 1
ATOM 12124 C C . GLY D 1 81 ? 12.415 -13.688 45.803 1.00 49.79 110 GLY D C 1
ATOM 12125 O O . GLY D 1 81 ? 11.640 -14.123 44.951 1.00 49.92 110 GLY D O 1
ATOM 12126 N N . ILE D 1 82 ? 12.332 -12.466 46.325 1.00 50.73 111 ILE D N 1
ATOM 12127 C CA . ILE D 1 82 ? 11.470 -11.418 45.767 1.00 51.61 111 ILE D CA 1
ATOM 12128 C C . ILE D 1 82 ? 12.304 -10.598 44.787 1.00 53.14 111 ILE D C 1
ATOM 12129 O O . ILE D 1 82 ? 13.529 -10.549 44.905 1.00 53.07 111 ILE D O 1
ATOM 12134 N N . TYR D 1 83 ? 11.639 -9.961 43.826 1.00 55.09 112 TYR D N 1
ATOM 12135 C CA . TYR D 1 83 ? 12.323 -9.187 42.780 1.00 57.11 112 TYR D CA 1
ATOM 12136 C C . TYR D 1 83 ? 11.636 -7.852 42.483 1.00 55.96 112 TYR D C 1
ATOM 12137 O O . TYR D 1 83 ? 12.306 -6.837 42.295 1.00 55.85 112 TYR D O 1
ATOM 12146 N N . THR D 1 84 ? 10.307 -7.871 42.401 1.00 54.96 113 THR D N 1
ATOM 12147 C CA . THR D 1 84 ? 9.505 -6.649 42.390 1.00 53.90 113 THR D CA 1
ATOM 12148 C C . THR D 1 84 ? 8.605 -6.655 43.620 1.00 54.12 113 THR D C 1
ATOM 12149 O O . THR D 1 84 ? 8.353 -7.712 44.214 1.00 53.60 113 THR D O 1
ATOM 12153 N N . ILE D 1 85 ? 8.121 -5.477 44.004 1.00 54.29 114 ILE D N 1
ATOM 12154 C CA . ILE D 1 85 ? 7.330 -5.356 45.234 1.00 54.72 114 ILE D CA 1
ATOM 12155 C C . ILE D 1 85 ? 5.943 -5.995 45.129 1.00 54.61 114 ILE D C 1
ATOM 12156 O O . ILE D 1 85 ? 5.539 -6.731 46.030 1.00 54.93 114 ILE D O 1
ATOM 12161 N N . PRO D 1 86 ? 5.212 -5.734 44.034 1.00 54.41 115 PRO D N 1
ATOM 12162 C CA . PRO D 1 86 ? 3.997 -6.513 43.774 1.00 54.41 115 PRO D CA 1
ATOM 12163 C C . PRO D 1 86 ? 4.178 -8.015 44.034 1.00 54.53 115 PRO D C 1
ATOM 12164 O O . PRO D 1 86 ? 3.293 -8.665 44.599 1.00 54.16 115 PRO D O 1
ATOM 12168 N N . GLU D 1 87 ? 5.326 -8.548 43.628 1.00 54.80 116 GLU D N 1
ATOM 12169 C CA . GLU D 1 87 ? 5.637 -9.948 43.858 1.00 55.27 116 GLU D CA 1
ATOM 12170 C C . GLU D 1 87 ? 5.591 -10.235 45.346 1.00 53.83 116 GLU D C 1
ATOM 12171 O O . GLU D 1 87 ? 4.968 -11.208 45.775 1.00 54.11 116 GLU D O 1
ATOM 12177 N N . PHE D 1 88 ? 6.236 -9.379 46.131 1.00 52.28 117 PHE D N 1
ATOM 12178 C CA . PHE D 1 88 ? 6.219 -9.532 47.580 1.00 51.26 117 PHE D CA 1
ATOM 12179 C C . PHE D 1 88 ? 4.791 -9.606 48.123 1.00 51.48 117 PHE D C 1
ATOM 12180 O O . PHE D 1 88 ? 4.515 -10.321 49.085 1.00 51.04 117 PHE D O 1
ATOM 12188 N N . VAL D 1 89 ? 3.882 -8.879 47.492 1.00 52.12 118 VAL D N 1
ATOM 12189 C CA . VAL D 1 89 ? 2.491 -8.881 47.919 1.00 52.96 118 VAL D CA 1
ATOM 12190 C C . VAL D 1 89 ? 1.815 -10.196 47.572 1.00 54.05 118 VAL D C 1
ATOM 12191 O O . VAL D 1 89 ? 1.296 -10.879 48.457 1.00 54.02 118 VAL D O 1
ATOM 12195 N N . GLU D 1 90 ? 1.827 -10.541 46.284 1.00 55.38 119 GLU D N 1
ATOM 12196 C CA . GLU D 1 90 ? 1.210 -11.786 45.806 1.00 56.55 119 GLU D CA 1
ATOM 12197 C C . GLU D 1 90 ? 1.767 -12.950 46.616 1.00 54.31 119 GLU D C 1
ATOM 12198 O O . GLU D 1 90 ? 1.021 -13.821 47.061 1.00 53.98 119 GLU D O 1
ATOM 12204 N N . LYS D 1 91 ? 3.078 -12.926 46.839 1.00 51.97 120 LYS D N 1
ATOM 12205 C CA . LYS D 1 91 ? 3.758 -13.992 47.556 1.00 50.27 120 LYS D CA 1
ATOM 12206 C C . LYS D 1 91 ? 3.376 -14.033 49.032 1.00 48.23 120 LYS D C 1
ATOM 12207 O O . LYS D 1 91 ? 3.122 -15.103 49.567 1.00 48.52 120 LYS D O 1
ATOM 12213 N N . ARG D 1 92 ? 3.332 -12.885 49.698 1.00 45.48 121 ARG D N 1
ATOM 12214 C CA . ARG D 1 92 ? 3.054 -12.884 51.136 1.00 42.63 121 ARG D CA 1
ATOM 12215 C C . ARG D 1 92 ? 1.564 -13.028 51.455 1.00 43.74 121 ARG D C 1
ATOM 12216 O O . ARG D 1 92 ? 1.187 -13.535 52.517 1.00 43.57 121 ARG D O 1
ATOM 12224 N N . PHE D 1 93 ? 0.716 -12.595 50.534 1.00 44.64 122 PHE D N 1
ATOM 12225 C CA . PHE D 1 93 ? -0.705 -12.557 50.808 1.00 45.44 122 PHE D CA 1
ATOM 12226 C C . PHE D 1 93 ? -1.567 -13.103 49.688 1.00 45.95 122 PHE D C 1
ATOM 12227 O O . PHE D 1 93 ? -2.006 -14.248 49.739 1.00 46.04 122 PHE D O 1
ATOM 12235 N N . ASN D 1 94 ? -1.811 -12.276 48.678 1.00 46.66 123 ASN D N 1
ATOM 12236 C CA . ASN D 1 94 ? -3.069 -12.355 47.957 1.00 47.46 123 ASN D CA 1
ATOM 12237 C C . ASN D 1 94 ? -3.065 -11.571 46.650 1.00 48.20 123 ASN D C 1
ATOM 12238 O O . ASN D 1 94 ? -2.441 -10.521 46.554 1.00 48.58 123 ASN D O 1
ATOM 12243 N N . LYS D 1 95 ? -3.774 -12.089 45.650 1.00 48.76 124 LYS D N 1
ATOM 12244 C CA . LYS D 1 95 ? -3.940 -11.408 44.360 1.00 48.75 124 LYS D CA 1
ATOM 12245 C C . LYS D 1 95 ? -4.859 -10.192 44.491 1.00 48.27 124 LYS D C 1
ATOM 12246 O O . LYS D 1 95 ? -4.617 -9.134 43.897 1.00 48.22 124 LYS D O 1
ATOM 12248 N N . LYS D 1 96 ? -5.923 -10.365 45.267 1.00 47.47 125 LYS D N 1
ATOM 12249 C CA . LYS D 1 96 ? -6.903 -9.308 45.503 1.00 46.86 125 LYS D CA 1
ATOM 12250 C C . LYS D 1 96 ? -6.225 -8.116 46.163 1.00 45.45 125 LYS D C 1
ATOM 12251 O O . LYS D 1 96 ? -6.241 -7.003 45.634 1.00 45.01 125 LYS D O 1
ATOM 12257 N N . LEU D 1 97 ? -5.604 -8.378 47.306 1.00 43.92 126 LEU D N 1
ATOM 12258 C CA . LEU D 1 97 ? -4.833 -7.371 48.030 1.00 42.59 126 LEU D CA 1
ATOM 12259 C C . LEU D 1 97 ? -3.855 -6.652 47.123 1.00 41.94 126 LEU D C 1
ATOM 12260 O O . LEU D 1 97 ? -3.738 -5.438 47.176 1.00 42.41 126 LEU D O 1
ATOM 12265 N N . LYS D 1 98 ? -3.141 -7.412 46.305 1.00 41.06 127 LYS D N 1
ATOM 12266 C CA . LYS D 1 98 ? -2.204 -6.845 45.348 1.00 40.79 127 LYS D CA 1
ATOM 12267 C C . LYS D 1 98 ? -2.906 -5.875 44.404 1.00 39.91 127 LYS D C 1
ATOM 12268 O O . LYS D 1 98 ? -2.393 -4.798 44.114 1.00 39.99 127 LYS D O 1
ATOM 12274 N N . THR D 1 99 ? -4.080 -6.265 43.927 1.00 39.07 128 THR D N 1
ATOM 12275 C CA . THR D 1 99 ? -4.839 -5.443 42.990 1.00 38.48 128 THR D CA 1
ATOM 12276 C C . THR D 1 99 ? -5.333 -4.147 43.638 1.00 37.99 128 THR D C 1
ATOM 12277 O O . THR D 1 99 ? -5.287 -3.079 43.018 1.00 38.20 128 THR D O 1
ATOM 12281 N N . ILE D 1 100 ? -5.791 -4.234 44.884 1.00 37.10 129 ILE D N 1
ATOM 12282 C CA . ILE D 1 100 ? -6.158 -3.037 45.659 1.00 36.47 129 ILE D CA 1
ATOM 12283 C C . ILE D 1 100 ? -5.039 -2.002 45.683 1.00 36.37 129 ILE D C 1
ATOM 12284 O O . ILE D 1 100 ? -5.246 -0.828 45.372 1.00 35.79 129 ILE D O 1
ATOM 12289 N N . LEU D 1 101 ? -3.854 -2.450 46.071 1.00 36.43 130 LEU D N 1
ATOM 12290 C CA . LEU D 1 101 ? -2.704 -1.570 46.134 1.00 36.74 130 LEU D CA 1
ATOM 12291 C C . LEU D 1 101 ? -2.431 -0.991 44.761 1.00 36.68 130 LEU D C 1
ATOM 12292 O O . LEU D 1 101 ? -2.182 0.205 44.626 1.00 37.02 130 LEU D O 1
ATOM 12297 N N . ALA D 1 102 ? -2.490 -1.848 43.746 1.00 36.53 131 ALA D N 1
ATOM 12298 C CA . ALA D 1 102 ? -2.379 -1.410 42.362 1.00 36.46 131 ALA D CA 1
ATOM 12299 C C . ALA D 1 102 ? -3.241 -0.174 42.141 1.00 36.42 131 ALA D C 1
ATOM 12300 O O . ALA D 1 102 ? -2.783 0.804 41.548 1.00 36.60 131 ALA D O 1
ATOM 12302 N N . VAL D 1 103 ? -4.476 -0.214 42.642 1.00 36.25 132 VAL D N 1
ATOM 12303 C CA . VAL D 1 103 ? -5.399 0.925 42.518 1.00 35.96 132 VAL D CA 1
ATOM 12304 C C . VAL D 1 103 ? -4.865 2.168 43.239 1.00 35.83 132 VAL D C 1
ATOM 12305 O O . VAL D 1 103 ? -4.839 3.259 42.670 1.00 36.11 132 VAL D O 1
ATOM 12309 N N . PHE D 1 104 ? -4.441 2.004 44.487 1.00 35.30 133 PHE D N 1
ATOM 12310 C CA . PHE D 1 104 ? -3.893 3.131 45.231 1.00 34.61 133 PHE D CA 1
ATOM 12311 C C . PHE D 1 104 ? -2.679 3.684 44.537 1.00 35.14 133 PHE D C 1
ATOM 12312 O O . PHE D 1 104 ? -2.566 4.886 44.351 1.00 35.05 133 PHE D O 1
ATOM 12320 N N . TRP D 1 105 ? -1.767 2.805 44.157 1.00 36.06 134 TRP D N 1
ATOM 12321 C CA . TRP D 1 105 ? -0.566 3.240 43.472 1.00 37.47 134 TRP D CA 1
ATOM 12322 C C . TRP D 1 105 ? -0.903 4.064 42.238 1.00 37.86 134 TRP D C 1
ATOM 12323 O O . TRP D 1 105 ? -0.562 5.244 42.183 1.00 37.85 134 TRP D O 1
ATOM 12334 N N . ILE D 1 106 ? -1.589 3.469 41.265 1.00 38.73 135 ILE D N 1
ATOM 12335 C CA . ILE D 1 106 ? -1.896 4.192 40.022 1.00 39.33 135 ILE D CA 1
ATOM 12336 C C . ILE D 1 106 ? -2.513 5.571 40.342 1.00 39.75 135 ILE D C 1
ATOM 12337 O O . ILE D 1 106 ? -2.060 6.602 39.829 1.00 39.84 135 ILE D O 1
ATOM 12342 N N . SER D 1 107 ? -3.498 5.588 41.237 1.00 39.90 136 SER D N 1
ATOM 12343 C CA . SER D 1 107 ? -4.123 6.835 41.679 1.00 39.88 136 SER D CA 1
ATOM 12344 C C . SER D 1 107 ? -3.061 7.841 42.071 1.00 39.67 136 SER D C 1
ATOM 12345 O O . SER D 1 107 ? -3.049 8.976 41.611 1.00 39.59 136 SER D O 1
ATOM 12348 N N . LEU D 1 108 ? -2.158 7.383 42.922 1.00 39.48 137 LEU D N 1
ATOM 12349 C CA . LEU D 1 108 ? -1.107 8.214 43.487 1.00 39.36 137 LEU D CA 1
ATOM 12350 C C . LEU D 1 108 ? -0.105 8.697 42.441 1.00 39.36 137 LEU D C 1
ATOM 12351 O O . LEU D 1 108 ? 0.301 9.857 42.462 1.00 39.55 137 LEU D O 1
ATOM 12356 N N . TYR D 1 109 ? 0.304 7.811 41.540 1.00 39.35 138 TYR D N 1
ATOM 12357 C CA . TYR D 1 109 ? 1.309 8.175 40.548 1.00 39.59 138 TYR D CA 1
ATOM 12358 C C . TYR D 1 109 ? 0.781 9.281 39.657 1.00 40.76 138 TYR D C 1
ATOM 12359 O O . TYR D 1 109 ? 1.499 10.234 39.355 1.00 40.83 138 TYR D O 1
ATOM 12368 N N . ILE D 1 110 ? -0.480 9.153 39.256 1.00 42.17 139 ILE D N 1
ATOM 12369 C CA . ILE D 1 110 ? -1.123 10.150 38.404 1.00 43.63 139 ILE D CA 1
ATOM 12370 C C . ILE D 1 110 ? -1.264 11.484 39.126 1.00 43.72 139 ILE D C 1
ATOM 12371 O O . ILE D 1 110 ? -0.686 12.493 38.717 1.00 44.19 139 ILE D O 1
ATOM 12376 N N . PHE D 1 111 ? -2.019 11.465 40.219 1.00 43.43 140 PHE D N 1
ATOM 12377 C CA . PHE D 1 111 ? -2.532 12.694 40.826 1.00 43.00 140 PHE D CA 1
ATOM 12378 C C . PHE D 1 111 ? -1.506 13.520 41.585 1.00 41.40 140 PHE D C 1
ATOM 12379 O O . PHE D 1 111 ? -1.670 14.726 41.709 1.00 40.93 140 PHE D O 1
ATOM 12387 N N . VAL D 1 112 ? -0.452 12.891 42.084 1.00 39.90 141 VAL D N 1
ATOM 12388 C CA . VAL D 1 112 ? 0.648 13.647 42.666 1.00 38.69 141 VAL D CA 1
ATOM 12389 C C . VAL D 1 112 ? 1.906 13.510 41.809 1.00 39.57 141 VAL D C 1
ATOM 12390 O O . VAL D 1 112 ? 2.250 14.428 41.068 1.00 39.25 141 VAL D O 1
ATOM 12394 N N . ASN D 1 113 ? 2.557 12.357 41.870 1.00 40.86 142 ASN D N 1
ATOM 12395 C CA . ASN D 1 113 ? 3.927 12.225 41.376 1.00 42.29 142 ASN D CA 1
ATOM 12396 C C . ASN D 1 113 ? 4.156 12.831 40.004 1.00 43.14 142 ASN D C 1
ATOM 12397 O O . ASN D 1 113 ? 5.041 13.672 39.830 1.00 43.32 142 ASN D O 1
ATOM 12402 N N . LEU D 1 114 ? 3.348 12.414 39.038 1.00 44.18 143 LEU D N 1
ATOM 12403 C CA . LEU D 1 114 ? 3.443 12.954 37.680 1.00 45.03 143 LEU D CA 1
ATOM 12404 C C . LEU D 1 114 ? 3.051 14.426 37.667 1.00 43.58 143 LEU D C 1
ATOM 12405 O O . LEU D 1 114 ? 3.828 15.285 37.246 1.00 43.64 143 LEU D O 1
ATOM 12410 N N . THR D 1 115 ? 1.840 14.697 38.142 1.00 41.74 144 THR D N 1
ATOM 12411 C CA . THR D 1 115 ? 1.316 16.052 38.227 1.00 40.06 144 THR D CA 1
ATOM 12412 C C . THR D 1 115 ? 2.368 16.992 38.786 1.00 39.37 144 THR D C 1
ATOM 12413 O O . THR D 1 115 ? 2.734 17.986 38.152 1.00 39.26 144 THR D O 1
ATOM 12417 N N . SER D 1 116 ? 2.858 16.647 39.972 1.00 38.58 145 SER D N 1
ATOM 12418 C CA . SER D 1 116 ? 3.845 17.452 40.684 1.00 38.23 145 SER D CA 1
ATOM 12419 C C . SER D 1 116 ? 5.072 17.710 39.811 1.00 37.66 145 SER D C 1
ATOM 12420 O O . SER D 1 116 ? 5.493 18.851 39.605 1.00 37.47 145 SER D O 1
ATOM 12423 N N . VAL D 1 117 ? 5.632 16.635 39.288 1.00 37.29 146 VAL D N 1
ATOM 12424 C CA . VAL D 1 117 ? 6.850 16.736 38.513 1.00 37.35 146 VAL D CA 1
ATOM 12425 C C . VAL D 1 117 ? 6.598 17.452 37.186 1.00 37.87 146 VAL D C 1
ATOM 12426 O O . VAL D 1 117 ? 7.448 18.206 36.713 1.00 37.92 146 VAL D O 1
ATOM 12430 N N . LEU D 1 118 ? 5.429 17.219 36.595 1.00 38.41 147 LEU D N 1
ATOM 12431 C CA . LEU D 1 118 ? 5.010 17.960 35.403 1.00 38.97 147 LEU D CA 1
ATOM 12432 C C . LEU D 1 118 ? 4.998 19.460 35.684 1.00 39.33 147 LEU D C 1
ATOM 12433 O O . LEU D 1 118 ? 5.499 20.263 34.890 1.00 39.39 147 LEU D O 1
ATOM 12438 N N . TYR D 1 119 ? 4.412 19.824 36.819 1.00 39.79 148 TYR D N 1
ATOM 12439 C CA . TYR D 1 119 ? 4.360 21.215 37.239 1.00 40.28 148 TYR D CA 1
ATOM 12440 C C . TYR D 1 119 ? 5.761 21.721 37.566 1.00 39.36 148 TYR D C 1
ATOM 12441 O O . TYR D 1 119 ? 6.253 22.666 36.939 1.00 39.25 148 TYR D O 1
ATOM 12450 N N . LEU D 1 120 ? 6.396 21.079 38.542 1.00 38.41 149 LEU D N 1
ATOM 12451 C CA . LEU D 1 120 ? 7.731 21.473 38.991 1.00 37.59 149 LEU D CA 1
ATOM 12452 C C . LEU D 1 120 ? 8.691 21.602 37.830 1.00 38.28 149 LEU D C 1
ATOM 12453 O O . LEU D 1 120 ? 9.524 22.499 37.801 1.00 38.26 149 LEU D O 1
ATOM 12458 N N . GLY D 1 121 ? 8.568 20.698 36.873 1.00 39.20 150 GLY D N 1
ATOM 12459 C CA . GLY D 1 121 ? 9.366 20.773 35.665 1.00 40.20 150 GLY D CA 1
ATOM 12460 C C . GLY D 1 121 ? 9.042 22.015 34.863 1.00 41.06 150 GLY D C 1
ATOM 12461 O O . GLY D 1 121 ? 9.940 22.768 34.477 1.00 40.95 150 GLY D O 1
ATOM 12462 N N . GLY D 1 122 ? 7.751 22.226 34.620 1.00 42.11 151 GLY D N 1
ATOM 12463 C CA . GLY D 1 122 ? 7.289 23.378 33.852 1.00 43.05 151 GLY D CA 1
ATOM 12464 C C . GLY D 1 122 ? 7.840 24.683 34.396 1.00 43.66 151 GLY D C 1
ATOM 12465 O O . GLY D 1 122 ? 8.406 25.489 33.646 1.00 43.90 151 GLY D O 1
ATOM 12466 N N . LEU D 1 123 ? 7.674 24.878 35.706 1.00 44.10 152 LEU D N 1
ATOM 12467 C CA . LEU D 1 123 ? 8.211 26.047 36.405 1.00 44.41 152 LEU D CA 1
ATOM 12468 C C . LEU D 1 123 ? 9.648 26.350 36.014 1.00 44.93 152 LEU D C 1
ATOM 12469 O O . LEU D 1 123 ? 9.993 27.492 35.732 1.00 44.88 152 LEU D O 1
ATOM 12474 N N . ALA D 1 124 ? 10.476 25.312 36.016 1.00 45.69 153 ALA D N 1
ATOM 12475 C CA . ALA D 1 124 ? 11.898 25.441 35.713 1.00 46.52 153 ALA D CA 1
ATOM 12476 C C . ALA D 1 124 ? 12.138 26.033 34.337 1.00 47.33 153 ALA D C 1
ATOM 12477 O O . ALA D 1 124 ? 13.019 26.868 34.168 1.00 47.88 153 ALA D O 1
ATOM 12479 N N . LEU D 1 125 ? 11.343 25.597 33.365 1.00 48.03 154 LEU D N 1
ATOM 12480 C CA . LEU D 1 125 ? 11.474 26.059 31.984 1.00 48.46 154 LEU D CA 1
ATOM 12481 C C . LEU D 1 125 ? 10.984 27.481 31.845 1.00 49.81 154 LEU D C 1
ATOM 12482 O O . LEU D 1 125 ? 11.700 28.342 31.341 1.00 48.97 154 LEU D O 1
ATOM 12487 N N . GLU D 1 126 ? 9.750 27.710 32.287 1.00 52.07 155 GLU D N 1
ATOM 12488 C CA . GLU D 1 126 ? 9.180 29.052 32.352 1.00 54.34 155 GLU D CA 1
ATOM 12489 C C . GLU D 1 126 ? 10.180 30.045 32.938 1.00 55.59 155 GLU D C 1
ATOM 12490 O O . GLU D 1 126 ? 10.329 31.161 32.438 1.00 54.44 155 GLU D O 1
ATOM 12496 N N . THR D 1 127 ? 10.850 29.625 34.005 1.00 58.02 156 THR D N 1
ATOM 12497 C CA . THR D 1 127 ? 11.761 30.483 34.754 1.00 60.77 156 THR D CA 1
ATOM 12498 C C . THR D 1 127 ? 13.126 30.602 34.085 1.00 61.61 156 THR D C 1
ATOM 12499 O O . THR D 1 127 ? 13.567 31.700 33.747 1.00 61.82 156 THR D O 1
ATOM 12503 N N . ILE D 1 128 ? 13.789 29.466 33.902 1.00 62.98 157 ILE D N 1
ATOM 12504 C CA . ILE D 1 128 ? 15.148 29.449 33.360 1.00 63.89 157 ILE D CA 1
ATOM 12505 C C . ILE D 1 128 ? 15.178 29.908 31.900 1.00 64.77 157 ILE D C 1
ATOM 12506 O O . ILE D 1 128 ? 16.114 30.589 31.476 1.00 65.48 157 ILE D O 1
ATOM 12511 N N . LEU D 1 129 ? 14.153 29.522 31.143 1.00 65.13 158 LEU D N 1
ATOM 12512 C CA . LEU D 1 129 ? 13.933 30.034 29.795 1.00 64.99 158 LEU D CA 1
ATOM 12513 C C . LEU D 1 129 ? 12.802 31.050 29.859 1.00 64.53 158 LEU D C 1
ATOM 12514 O O . LEU D 1 129 ? 12.287 31.333 30.937 1.00 64.03 158 LEU D O 1
ATOM 12519 N N . GLY D 1 130 ? 12.432 31.615 28.715 1.00 64.20 159 GLY D N 1
ATOM 12520 C CA . GLY D 1 130 ? 11.306 32.548 28.641 1.00 64.11 159 GLY D CA 1
ATOM 12521 C C . GLY D 1 130 ? 10.082 31.872 28.054 1.00 64.06 159 GLY D C 1
ATOM 12522 O O . GLY D 1 130 ? 9.766 32.074 26.879 1.00 64.58 159 GLY D O 1
ATOM 12523 N N . ILE D 1 131 ? 9.390 31.082 28.877 1.00 63.74 160 ILE D N 1
ATOM 12524 C CA . ILE D 1 131 ? 8.302 30.203 28.418 1.00 63.25 160 ILE D CA 1
ATOM 12525 C C . ILE D 1 131 ? 7.074 30.277 29.344 1.00 63.44 160 ILE D C 1
ATOM 12526 O O . ILE D 1 131 ? 7.204 30.659 30.506 1.00 63.27 160 ILE D O 1
ATOM 12531 N N . PRO D 1 132 ? 5.871 29.946 28.820 1.00 63.76 161 PRO D N 1
ATOM 12532 C CA . PRO D 1 132 ? 4.679 29.767 29.659 1.00 64.21 161 PRO D CA 1
ATOM 12533 C C . PRO D 1 132 ? 4.457 28.322 30.110 1.00 64.93 161 PRO D C 1
ATOM 12534 O O . PRO D 1 132 ? 4.854 27.377 29.425 1.00 64.93 161 PRO D O 1
ATOM 12538 N N . LEU D 1 133 ? 3.792 28.171 31.249 1.00 66.02 162 LEU D N 1
ATOM 12539 C CA . LEU D 1 133 ? 3.715 26.890 31.942 1.00 67.03 162 LEU D CA 1
ATOM 12540 C C . LEU D 1 133 ? 2.985 25.806 31.153 1.00 68.11 162 LEU D C 1
ATOM 12541 O O . LEU D 1 133 ? 3.506 24.700 30.984 1.00 68.25 162 LEU D O 1
ATOM 12546 N N . MET D 1 134 ? 1.782 26.108 30.678 1.00 69.16 163 MET D N 1
ATOM 12547 C CA . MET D 1 134 ? 0.966 25.081 30.037 1.00 70.24 163 MET D CA 1
ATOM 12548 C C . MET D 1 134 ? 1.693 24.510 28.818 1.00 69.86 163 MET D C 1
ATOM 12549 O O . MET D 1 134 ? 1.681 23.301 28.583 1.00 69.53 163 MET D O 1
ATOM 12554 N N . TYR D 1 135 ? 2.339 25.387 28.059 1.00 69.58 164 TYR D N 1
ATOM 12555 C CA . TYR D 1 135 ? 3.182 24.966 26.942 1.00 69.74 164 TYR D CA 1
ATOM 12556 C C . TYR D 1 135 ? 4.384 24.160 27.433 1.00 66.76 164 TYR D C 1
ATOM 12557 O O . TYR D 1 135 ? 4.777 23.178 26.801 1.00 66.80 164 TYR D O 1
ATOM 12566 N N . SER D 1 136 ? 4.962 24.579 28.556 1.00 63.27 165 SER D N 1
ATOM 12567 C CA . SER D 1 136 ? 6.093 23.864 29.156 1.00 60.38 165 SER D CA 1
ATOM 12568 C C . SER D 1 136 ? 5.732 22.440 29.566 1.00 58.74 165 SER D C 1
ATOM 12569 O O . SER D 1 136 ? 6.436 21.493 29.213 1.00 58.30 165 SER D O 1
ATOM 12572 N N . ILE D 1 137 ? 4.636 22.287 30.305 1.00 56.99 166 ILE D N 1
ATOM 12573 C CA . ILE D 1 137 ? 4.230 20.962 30.785 1.00 55.89 166 ILE D CA 1
ATOM 12574 C C . ILE D 1 137 ? 3.884 20.025 29.624 1.00 54.88 166 ILE D C 1
ATOM 12575 O O . ILE D 1 137 ? 4.040 18.811 29.742 1.00 54.58 166 ILE D O 1
ATOM 12580 N N . LEU D 1 138 ? 3.415 20.595 28.515 1.00 53.85 167 LEU D N 1
ATOM 12581 C CA . LEU D 1 138 ? 3.134 19.826 27.301 1.00 52.86 167 LEU D CA 1
ATOM 12582 C C . LEU D 1 138 ? 4.406 19.620 26.483 1.00 53.15 167 LEU D C 1
ATOM 12583 O O . LEU D 1 138 ? 4.599 18.564 25.888 1.00 52.94 167 LEU D O 1
ATOM 12588 N N . GLY D 1 139 ? 5.270 20.632 26.464 1.00 53.59 168 GLY D N 1
ATOM 12589 C CA . GLY D 1 139 ? 6.620 20.488 25.924 1.00 54.24 168 GLY D CA 1
ATOM 12590 C C . GLY D 1 139 ? 7.388 19.412 26.670 1.00 54.89 168 GLY D C 1
ATOM 12591 O O . GLY D 1 139 ? 8.282 18.781 26.114 1.00 55.10 168 GLY D O 1
ATOM 12592 N N . LEU D 1 140 ? 7.036 19.218 27.938 1.00 55.73 169 LEU D N 1
ATOM 12593 C CA . LEU D 1 140 ? 7.528 18.097 28.740 1.00 56.45 169 LEU D CA 1
ATOM 12594 C C . LEU D 1 140 ? 6.751 16.817 28.453 1.00 56.76 169 LEU D C 1
ATOM 12595 O O . LEU D 1 140 ? 7.337 15.747 28.304 1.00 56.64 169 LEU D O 1
ATOM 12600 N N . ALA D 1 141 ? 5.426 16.938 28.404 1.00 57.31 170 ALA D N 1
ATOM 12601 C CA . ALA D 1 141 ? 4.533 15.791 28.212 1.00 57.82 170 ALA D CA 1
ATOM 12602 C C . ALA D 1 141 ? 4.798 15.077 26.891 1.00 58.46 170 ALA D C 1
ATOM 12603 O O . ALA D 1 141 ? 4.944 13.857 26.861 1.00 58.37 170 ALA D O 1
ATOM 12605 N N . LEU D 1 142 ? 4.854 15.848 25.806 1.00 59.37 171 LEU D N 1
ATOM 12606 C CA . LEU D 1 142 ? 5.217 15.320 24.486 1.00 59.97 171 LEU D CA 1
ATOM 12607 C C . LEU D 1 142 ? 6.535 14.553 24.526 1.00 60.64 171 LEU D C 1
ATOM 12608 O O . LEU D 1 142 ? 6.674 13.513 23.889 1.00 60.80 171 LEU D O 1
ATOM 12613 N N . PHE D 1 143 ? 7.496 15.082 25.273 1.00 61.44 172 PHE D N 1
ATOM 12614 C CA . PHE D 1 143 ? 8.839 14.510 25.344 1.00 62.29 172 PHE D CA 1
ATOM 12615 C C . PHE D 1 143 ? 8.886 13.248 26.194 1.00 61.88 172 PHE D C 1
ATOM 12616 O O . PHE D 1 143 ? 9.561 12.285 25.835 1.00 61.56 172 PHE D O 1
ATOM 12624 N N . ALA D 1 144 ? 8.172 13.258 27.317 1.00 61.70 173 ALA D N 1
ATOM 12625 C CA . ALA D 1 144 ? 8.066 12.078 28.183 1.00 61.57 173 ALA D CA 1
ATOM 12626 C C . ALA D 1 144 ? 7.491 10.866 27.440 1.00 61.46 173 ALA D C 1
ATOM 12627 O O . ALA D 1 144 ? 7.874 9.724 27.711 1.00 61.69 173 ALA D O 1
ATOM 12629 N N . LEU D 1 145 ? 6.575 11.123 26.507 1.00 61.17 174 LEU D N 1
ATOM 12630 C CA . LEU D 1 145 ? 6.006 10.073 25.648 1.00 60.90 174 LEU D CA 1
ATOM 12631 C C . LEU D 1 145 ? 7.069 9.453 24.749 1.00 61.22 174 LEU D C 1
ATOM 12632 O O . LEU D 1 145 ? 7.313 8.248 24.797 1.00 60.74 174 LEU D O 1
ATOM 12637 N N . VAL D 1 146 ? 7.694 10.305 23.939 1.00 62.04 175 VAL D N 1
ATOM 12638 C CA . VAL D 1 146 ? 8.645 9.885 22.909 1.00 62.86 175 VAL D CA 1
ATOM 12639 C C . VAL D 1 146 ? 9.781 9.037 23.478 1.00 64.08 175 VAL D C 1
ATOM 12640 O O . VAL D 1 146 ? 10.163 8.031 22.885 1.00 64.68 175 VAL D O 1
ATOM 12644 N N . TYR D 1 147 ? 10.304 9.442 24.632 1.00 65.19 176 TYR D N 1
ATOM 12645 C CA . TYR D 1 147 ? 11.391 8.720 25.300 1.00 66.29 176 TYR D CA 1
ATOM 12646 C C . TYR D 1 147 ? 10.960 7.331 25.798 1.00 66.31 176 TYR D C 1
ATOM 12647 O O . TYR D 1 147 ? 11.809 6.486 26.072 1.00 66.09 176 TYR D O 1
ATOM 12656 N N . SER D 1 148 ? 9.652 7.099 25.913 1.00 66.59 177 SER D N 1
ATOM 12657 C CA . SER D 1 148 ? 9.121 5.762 26.218 1.00 66.79 177 SER D CA 1
ATOM 12658 C C . SER D 1 148 ? 8.992 4.902 24.954 1.00 67.26 177 SER D C 1
ATOM 12659 O O . SER D 1 148 ? 9.417 3.743 24.924 1.00 67.48 177 SER D O 1
ATOM 12662 N N . ILE D 1 149 ? 8.403 5.486 23.914 1.00 67.47 178 ILE D N 1
ATOM 12663 C CA . ILE D 1 149 ? 8.162 4.790 22.651 1.00 67.42 178 ILE D CA 1
ATOM 12664 C C . ILE D 1 149 ? 9.201 5.194 21.609 1.00 67.18 178 ILE D C 1
ATOM 12665 O O . ILE D 1 149 ? 10.368 4.819 21.709 1.00 66.82 178 ILE D O 1
ATOM 12670 N N . VAL D 1 156 ? 19.966 1.168 30.865 1.00 72.55 185 VAL D N 1
ATOM 12671 C CA . VAL D 1 156 ? 19.180 1.783 31.935 1.00 72.74 185 VAL D CA 1
ATOM 12672 C C . VAL D 1 156 ? 20.003 2.528 33.003 1.00 73.17 185 VAL D C 1
ATOM 12673 O O . VAL D 1 156 ? 19.435 3.320 33.773 1.00 73.00 185 VAL D O 1
ATOM 12675 N N . VAL D 1 157 ? 21.317 2.273 33.063 1.00 73.85 186 VAL D N 1
ATOM 12676 C CA . VAL D 1 157 ? 22.198 2.936 34.044 1.00 74.33 186 VAL D CA 1
ATOM 12677 C C . VAL D 1 157 ? 23.509 3.529 33.464 1.00 75.59 186 VAL D C 1
ATOM 12678 O O . VAL D 1 157 ? 24.376 3.971 34.220 1.00 75.60 186 VAL D O 1
ATOM 12682 N N . TRP D 1 158 ? 23.649 3.533 32.137 1.00 76.92 187 TRP D N 1
ATOM 12683 C CA . TRP D 1 158 ? 24.602 4.421 31.445 1.00 78.38 187 TRP D CA 1
ATOM 12684 C C . TRP D 1 158 ? 24.157 5.867 31.697 1.00 77.05 187 TRP D C 1
ATOM 12685 O O . TRP D 1 158 ? 24.973 6.752 31.975 1.00 76.53 187 TRP D O 1
ATOM 12696 N N . THR D 1 159 ? 22.844 6.078 31.612 1.00 75.89 188 THR D N 1
ATOM 12697 C CA . THR D 1 159 ? 22.234 7.399 31.779 1.00 74.93 188 THR D CA 1
ATOM 12698 C C . THR D 1 159 ? 22.194 7.826 33.247 1.00 74.21 188 THR D C 1
ATOM 12699 O O . THR D 1 159 ? 22.430 8.991 33.556 1.00 74.38 188 THR D O 1
ATOM 12703 N N . ASP D 1 160 ? 21.901 6.883 34.145 1.00 73.10 189 ASP D N 1
ATOM 12704 C CA . ASP D 1 160 ? 21.788 7.177 35.589 1.00 71.97 189 ASP D CA 1
ATOM 12705 C C . ASP D 1 160 ? 23.143 7.436 36.293 1.00 70.93 189 ASP D C 1
ATOM 12706 O O . ASP D 1 160 ? 23.185 7.595 37.513 1.00 70.99 189 ASP D O 1
ATOM 12711 N N . VAL D 1 161 ? 24.239 7.477 35.531 1.00 69.64 190 VAL D N 1
ATOM 12712 C CA . VAL D 1 161 ? 25.547 7.909 36.049 1.00 68.74 190 VAL D CA 1
ATOM 12713 C C . VAL D 1 161 ? 25.941 9.288 35.526 1.00 67.89 190 VAL D C 1
ATOM 12714 O O . VAL D 1 161 ? 26.287 10.179 36.303 1.00 67.86 190 VAL D O 1
ATOM 12718 N N . ILE D 1 162 ? 25.904 9.440 34.203 1.00 66.95 191 ILE D N 1
ATOM 12719 C CA . ILE D 1 162 ? 26.243 10.704 33.530 1.00 66.18 191 ILE D CA 1
ATOM 12720 C C . ILE D 1 162 ? 25.410 11.901 34.021 1.00 65.70 191 ILE D C 1
ATOM 12721 O O . ILE D 1 162 ? 25.894 13.040 34.032 1.00 65.96 191 ILE D O 1
ATOM 12726 N N . GLN D 1 163 ? 24.164 11.637 34.417 1.00 64.67 192 GLN D N 1
ATOM 12727 C CA . GLN D 1 163 ? 23.281 12.665 34.981 1.00 63.63 192 GLN D CA 1
ATOM 12728 C C . GLN D 1 163 ? 23.702 13.064 36.397 1.00 62.84 192 GLN D C 1
ATOM 12729 O O . GLN D 1 163 ? 23.674 14.244 36.745 1.00 62.50 192 GLN D O 1
ATOM 12735 N N . VAL D 1 164 ? 24.080 12.083 37.212 1.00 62.30 193 VAL D N 1
ATOM 12736 C CA . VAL D 1 164 ? 24.466 12.348 38.606 1.00 62.07 193 VAL D CA 1
ATOM 12737 C C . VAL D 1 164 ? 25.673 13.289 38.698 1.00 62.88 193 VAL D C 1
ATOM 12738 O O . VAL D 1 164 ? 25.669 14.224 39.492 1.00 63.21 193 VAL D O 1
ATOM 12742 N N . PHE D 1 165 ? 26.692 13.048 37.880 1.00 63.68 194 PHE D N 1
ATOM 12743 C CA . PHE D 1 165 ? 27.819 13.978 37.778 1.00 64.51 194 PHE D CA 1
ATOM 12744 C C . PHE D 1 165 ? 27.347 15.355 37.310 1.00 63.69 194 PHE D C 1
ATOM 12745 O O . PHE D 1 165 ? 27.675 16.366 37.932 1.00 63.52 194 PHE D O 1
ATOM 12753 N N . PHE D 1 166 ? 26.601 15.373 36.199 1.00 62.97 195 PHE D N 1
ATOM 12754 C CA . PHE D 1 166 ? 26.038 16.604 35.613 1.00 62.53 195 PHE D CA 1
ATOM 12755 C C . PHE D 1 166 ? 25.419 17.500 36.687 1.00 60.72 195 PHE D C 1
ATOM 12756 O O . PHE D 1 166 ? 25.781 18.670 36.836 1.00 60.47 195 PHE D O 1
ATOM 12764 N N . LEU D 1 167 ? 24.484 16.919 37.434 1.00 58.55 196 LEU D N 1
ATOM 12765 C CA . LEU D 1 167 ? 23.612 17.668 38.340 1.00 56.75 196 LEU D CA 1
ATOM 12766 C C . LEU D 1 167 ? 24.216 17.945 39.717 1.00 56.39 196 LEU D C 1
ATOM 12767 O O . LEU D 1 167 ? 23.870 18.945 40.356 1.00 56.25 196 LEU D O 1
ATOM 12772 N N . VAL D 1 168 ? 25.096 17.062 40.182 1.00 56.04 197 VAL D N 1
ATOM 12773 C CA . VAL D 1 168 ? 25.826 17.315 41.422 1.00 56.03 197 VAL D CA 1
ATOM 12774 C C . VAL D 1 168 ? 26.738 18.531 41.248 1.00 57.11 197 VAL D C 1
ATOM 12775 O O . VAL D 1 168 ? 26.779 19.406 42.116 1.00 56.90 197 VAL D O 1
ATOM 12779 N N . LEU D 1 169 ? 27.452 18.588 40.122 1.00 58.47 198 LEU D N 1
ATOM 12780 C CA . LEU D 1 169 ? 28.237 19.775 39.768 1.00 59.74 198 LEU D CA 1
ATOM 12781 C C . LEU D 1 169 ? 27.315 20.976 39.532 1.00 60.11 198 LEU D C 1
ATOM 12782 O O . LEU D 1 169 ? 27.633 22.096 39.934 1.00 60.48 198 LEU D O 1
ATOM 12787 N N . GLY D 1 170 ? 26.178 20.732 38.882 1.00 60.49 199 GLY D N 1
ATOM 12788 C CA . GLY D 1 170 ? 25.174 21.773 38.636 1.00 60.78 199 GLY D CA 1
ATOM 12789 C C . GLY D 1 170 ? 24.647 22.417 39.909 1.00 61.23 199 GLY D C 1
ATOM 12790 O O . GLY D 1 170 ? 24.763 23.632 40.092 1.00 60.85 199 GLY D O 1
ATOM 12791 N N . GLY D 1 171 ? 24.069 21.598 40.787 1.00 61.98 200 GLY D N 1
ATOM 12792 C CA . GLY D 1 171 ? 23.551 22.062 42.079 1.00 62.75 200 GLY D CA 1
ATOM 12793 C C . GLY D 1 171 ? 24.596 22.777 42.913 1.00 63.47 200 GLY D C 1
ATOM 12794 O O . GLY D 1 171 ? 24.296 23.760 43.588 1.00 63.66 200 GLY D O 1
ATOM 12795 N N . PHE D 1 172 ? 25.824 22.270 42.854 1.00 64.25 201 PHE D N 1
ATOM 12796 C CA . PHE D 1 172 ? 26.975 22.882 43.516 1.00 65.05 201 PHE D CA 1
ATOM 12797 C C . PHE D 1 172 ? 27.385 24.197 42.855 1.00 64.24 201 PHE D C 1
ATOM 12798 O O . PHE D 1 172 ? 27.729 25.153 43.544 1.00 64.20 201 PHE D O 1
ATOM 12806 N N . MET D 1 173 ? 27.357 24.244 41.524 1.00 63.53 202 MET D N 1
ATOM 12807 C CA . MET D 1 173 ? 27.724 25.463 40.791 1.00 63.25 202 MET D CA 1
ATOM 12808 C C . MET D 1 173 ? 26.824 26.617 41.181 1.00 60.81 202 MET D C 1
ATOM 12809 O O . MET D 1 173 ? 27.297 27.646 41.662 1.00 60.56 202 MET D O 1
ATOM 12814 N N . THR D 1 174 ? 25.527 26.425 40.963 1.00 58.28 203 THR D N 1
ATOM 12815 C CA . THR D 1 174 ? 24.505 27.367 41.397 1.00 56.34 203 THR D CA 1
ATOM 12816 C C . THR D 1 174 ? 24.728 27.770 42.852 1.00 55.64 203 THR D C 1
ATOM 12817 O O . THR D 1 174 ? 24.938 28.943 43.151 1.00 54.90 203 THR D O 1
ATOM 12821 N N . THR D 1 175 ? 24.703 26.783 43.745 1.00 55.36 204 THR D N 1
ATOM 12822 C CA . THR D 1 175 ? 24.804 27.039 45.182 1.00 55.47 204 THR D CA 1
ATOM 12823 C C . THR D 1 175 ? 26.105 27.781 45.522 1.00 57.47 204 THR D C 1
ATOM 12824 O O . THR D 1 175 ? 26.097 28.727 46.304 1.00 57.22 204 THR D O 1
ATOM 12828 N N . TYR D 1 176 ? 27.213 27.375 44.912 1.00 60.17 205 TYR D N 1
ATOM 12829 C CA . TYR D 1 176 ? 28.492 28.019 45.176 1.00 62.89 205 TYR D CA 1
ATOM 12830 C C . TYR D 1 176 ? 28.424 29.498 44.853 1.00 61.67 205 TYR D C 1
ATOM 12831 O O . TYR D 1 176 ? 28.687 30.342 45.708 1.00 61.54 205 TYR D O 1
ATOM 12840 N N . MET D 1 177 ? 28.070 29.798 43.608 1.00 60.66 206 MET D N 1
ATOM 12841 C CA . MET D 1 177 ? 28.072 31.177 43.112 1.00 60.08 206 MET D CA 1
ATOM 12842 C C . MET D 1 177 ? 27.046 32.062 43.830 1.00 57.71 206 MET D C 1
ATOM 12843 O O . MET D 1 177 ? 27.248 33.269 43.962 1.00 57.07 206 MET D O 1
ATOM 12848 N N . ALA D 1 178 ? 25.947 31.458 44.274 1.00 55.39 207 ALA D N 1
ATOM 12849 C CA . ALA D 1 178 ? 24.922 32.181 45.021 1.00 53.76 207 ALA D CA 1
ATOM 12850 C C . ALA D 1 178 ? 25.515 32.724 46.307 1.00 52.50 207 ALA D C 1
ATOM 12851 O O . ALA D 1 178 ? 25.419 33.913 46.583 1.00 52.09 207 ALA D O 1
ATOM 12853 N N . VAL D 1 179 ? 26.143 31.846 47.080 1.00 51.26 208 VAL D N 1
ATOM 12854 C CA . VAL D 1 179 ? 26.792 32.246 48.331 1.00 50.56 208 VAL D CA 1
ATOM 12855 C C . VAL D 1 179 ? 27.990 33.167 48.070 1.00 50.86 208 VAL D C 1
ATOM 12856 O O . VAL D 1 179 ? 28.284 34.055 48.874 1.00 50.37 208 VAL D O 1
ATOM 12860 N N . SER D 1 180 ? 28.674 32.954 46.948 1.00 51.45 209 SER D N 1
ATOM 12861 C CA . SER D 1 180 ? 29.766 33.839 46.531 1.00 52.06 209 SER D CA 1
ATOM 12862 C C . SER D 1 180 ? 29.289 35.293 46.406 1.00 52.73 209 SER D C 1
ATOM 12863 O O . SER D 1 180 ? 30.028 36.238 46.706 1.00 52.86 209 SER D O 1
ATOM 12866 N N . PHE D 1 181 ? 28.047 35.453 45.962 1.00 53.39 210 PHE D N 1
ATOM 12867 C CA . PHE D 1 181 ? 27.442 36.767 45.771 1.00 53.93 210 PHE D CA 1
ATOM 12868 C C . PHE D 1 181 ? 27.169 37.468 47.100 1.00 53.93 210 PHE D C 1
ATOM 12869 O O . PHE D 1 181 ? 27.485 38.645 47.263 1.00 53.39 210 PHE D O 1
ATOM 12877 N N . ILE D 1 182 ? 26.579 36.734 48.037 1.00 54.40 211 ILE D N 1
ATOM 12878 C CA . ILE D 1 182 ? 26.225 37.278 49.344 1.00 55.03 211 ILE D CA 1
ATOM 12879 C C . ILE D 1 182 ? 27.456 37.800 50.079 1.00 57.37 211 ILE D C 1
ATOM 12880 O O . ILE D 1 182 ? 27.456 38.919 50.585 1.00 57.30 211 ILE D O 1
ATOM 12885 N N . GLY D 1 183 ? 28.502 36.985 50.131 1.00 60.45 212 GLY D N 1
ATOM 12886 C CA . GLY D 1 183 ? 29.763 37.383 50.762 1.00 63.39 212 GLY D CA 1
ATOM 12887 C C . GLY D 1 183 ? 30.464 38.515 50.028 1.00 66.26 212 GLY D C 1
ATOM 12888 O O . GLY D 1 183 ? 31.125 39.354 50.644 1.00 66.34 212 GLY D O 1
ATOM 12889 N N . GLY D 1 184 ? 30.320 38.526 48.705 1.00 69.72 213 GLY D N 1
ATOM 12890 C CA . GLY D 1 184 ? 30.842 39.601 47.871 1.00 72.69 213 GLY D CA 1
ATOM 12891 C C . GLY D 1 184 ? 32.347 39.729 47.949 1.00 75.49 213 GLY D C 1
ATOM 12892 O O . GLY D 1 184 ? 33.075 38.972 47.308 1.00 75.74 213 GLY D O 1
ATOM 12893 N N . THR D 1 185 ? 32.805 40.685 48.753 1.00 78.79 214 THR D N 1
ATOM 12894 C CA . THR D 1 185 ? 34.231 41.010 48.861 1.00 81.44 214 THR D CA 1
ATOM 12895 C C . THR D 1 185 ? 34.922 40.429 50.102 1.00 82.69 214 THR D C 1
ATOM 12896 O O . THR D 1 185 ? 36.152 40.468 50.193 1.00 83.52 214 THR D O 1
ATOM 12900 N N . ASP D 1 186 ? 34.147 39.894 51.049 1.00 83.64 215 ASP D N 1
ATOM 12901 C CA . ASP D 1 186 ? 34.714 39.307 52.278 1.00 84.16 215 ASP D CA 1
ATOM 12902 C C . ASP D 1 186 ? 34.879 37.786 52.193 1.00 82.88 215 ASP D C 1
ATOM 12903 O O . ASP D 1 186 ? 35.142 37.128 53.205 1.00 82.97 215 ASP D O 1
ATOM 12908 N N . GLY D 1 187 ? 34.741 37.236 50.987 1.00 81.23 216 GLY D N 1
ATOM 12909 C CA . GLY D 1 187 ? 34.985 35.813 50.749 1.00 79.79 216 GLY D CA 1
ATOM 12910 C C . GLY D 1 187 ? 33.720 34.979 50.674 1.00 78.15 216 GLY D C 1
ATOM 12911 O O . GLY D 1 187 ? 32.633 35.443 51.029 1.00 78.20 216 GLY D O 1
ATOM 12912 N N . TRP D 1 188 ? 33.874 33.738 50.215 1.00 75.95 217 TRP D N 1
ATOM 12913 C CA . TRP D 1 188 ? 32.744 32.822 50.026 1.00 74.19 217 TRP D CA 1
ATOM 12914 C C . TRP D 1 188 ? 32.074 32.439 51.355 1.00 71.61 217 TRP D C 1
ATOM 12915 O O . TRP D 1 188 ? 30.853 32.556 51.501 1.00 71.28 217 TRP D O 1
ATOM 12926 N N . PHE D 1 189 ? 32.882 31.975 52.308 1.00 68.69 218 PHE D N 1
ATOM 12927 C CA . PHE D 1 189 ? 32.385 31.530 53.619 1.00 66.48 218 PHE D CA 1
ATOM 12928 C C . PHE D 1 189 ? 31.702 32.667 54.385 1.00 63.88 218 PHE D C 1
ATOM 12929 O O . PHE D 1 189 ? 30.645 32.477 54.985 1.00 63.64 218 PHE D O 1
ATOM 12937 N N . ALA D 1 190 ? 32.305 33.850 54.361 1.00 60.97 219 ALA D N 1
ATOM 12938 C CA . ALA D 1 190 ? 31.696 35.026 54.980 1.00 58.84 219 ALA D CA 1
ATOM 12939 C C . ALA D 1 190 ? 30.237 35.182 54.544 1.00 56.99 219 ALA D C 1
ATOM 12940 O O . ALA D 1 190 ? 29.370 35.487 55.361 1.00 56.89 219 ALA D O 1
ATOM 12942 N N . GLY D 1 191 ? 29.979 34.962 53.256 1.00 54.82 220 GLY D N 1
ATOM 12943 C CA . GLY D 1 191 ? 28.619 34.979 52.711 1.00 53.08 220 GLY D CA 1
ATOM 12944 C C . GLY D 1 191 ? 27.706 33.973 53.382 1.00 51.80 220 GLY D C 1
ATOM 12945 O O . GLY D 1 191 ? 26.535 34.253 53.629 1.00 51.10 220 GLY D O 1
ATOM 12946 N N . VAL D 1 192 ? 28.251 32.796 53.667 1.00 50.87 221 VAL D N 1
ATOM 12947 C CA . VAL D 1 192 ? 27.547 31.784 54.456 1.00 50.25 221 VAL D CA 1
ATOM 12948 C C . VAL D 1 192 ? 27.183 32.362 55.821 1.00 50.13 221 VAL D C 1
ATOM 12949 O O . VAL D 1 192 ? 26.012 32.361 56.226 1.00 50.32 221 VAL D O 1
ATOM 12953 N N . SER D 1 193 ? 28.200 32.857 56.522 1.00 49.79 222 SER D N 1
ATOM 12954 C CA . SER D 1 193 ? 28.019 33.433 57.850 1.00 49.64 222 SER D CA 1
ATOM 12955 C C . SER D 1 193 ? 26.999 34.574 57.819 1.00 48.87 222 SER D C 1
ATOM 12956 O O . SER D 1 193 ? 26.202 34.734 58.746 1.00 48.67 222 SER D O 1
ATOM 12959 N N . LYS D 1 194 ? 27.024 35.359 56.748 1.00 48.25 223 LYS D N 1
ATOM 12960 C CA . LYS D 1 194 ? 26.089 36.465 56.600 1.00 47.93 223 LYS D CA 1
ATOM 12961 C C . LYS D 1 194 ? 24.664 35.958 56.439 1.00 46.79 223 LYS D C 1
ATOM 12962 O O . LYS D 1 194 ? 23.762 36.425 57.126 1.00 46.99 223 LYS D O 1
ATOM 12968 N N . MET D 1 195 ? 24.452 35.010 55.533 1.00 45.15 224 MET D N 1
ATOM 12969 C CA . MET D 1 195 ? 23.094 34.543 55.274 1.00 43.39 224 MET D CA 1
ATOM 12970 C C . MET D 1 195 ? 22.517 33.845 56.497 1.00 42.83 224 MET D C 1
ATOM 12971 O O . MET D 1 195 ? 21.309 33.882 56.702 1.00 42.98 224 MET D O 1
ATOM 12976 N N . VAL D 1 196 ? 23.363 33.236 57.322 1.00 41.92 225 VAL D N 1
ATOM 12977 C CA . VAL D 1 196 ? 22.882 32.665 58.582 1.00 41.45 225 VAL D CA 1
ATOM 12978 C C . VAL D 1 196 ? 22.572 33.754 59.612 1.00 41.68 225 VAL D C 1
ATOM 12979 O O . VAL D 1 196 ? 21.688 33.594 60.446 1.00 40.96 225 VAL D O 1
ATOM 12983 N N . ASP D 1 197 ? 23.315 34.854 59.553 1.00 42.70 226 ASP D N 1
ATOM 12984 C CA . ASP D 1 197 ? 23.050 36.027 60.393 1.00 43.73 226 ASP D CA 1
ATOM 12985 C C . ASP D 1 197 ? 21.741 36.693 59.968 1.00 42.82 226 ASP D C 1
ATOM 12986 O O . ASP D 1 197 ? 20.918 37.056 60.800 1.00 43.14 226 ASP D O 1
ATOM 12991 N N . ALA D 1 198 ? 21.562 36.828 58.660 1.00 41.64 227 ALA D N 1
ATOM 12992 C CA . ALA D 1 198 ? 20.424 37.538 58.090 1.00 40.58 227 ALA D CA 1
ATOM 12993 C C . ALA D 1 198 ? 19.143 36.705 58.056 1.00 39.78 227 ALA D C 1
ATOM 12994 O O . ALA D 1 198 ? 18.052 37.250 57.930 1.00 39.06 227 ALA D O 1
ATOM 12996 N N . ALA D 1 199 ? 19.275 35.389 58.146 1.00 39.30 228 ALA D N 1
ATOM 12997 C CA . ALA D 1 199 ? 18.117 34.499 58.077 1.00 39.01 228 ALA D CA 1
ATOM 12998 C C . ALA D 1 199 ? 18.314 33.314 58.997 1.00 38.47 228 ALA D C 1
ATOM 12999 O O . ALA D 1 199 ? 18.373 32.181 58.537 1.00 38.49 228 ALA D O 1
ATOM 13001 N N . PRO D 1 200 ? 18.409 33.571 60.307 1.00 37.86 229 PRO D N 1
ATOM 13002 C CA . PRO D 1 200 ? 18.707 32.539 61.293 1.00 37.61 229 PRO D CA 1
ATOM 13003 C C . PRO D 1 200 ? 17.541 31.604 61.496 1.00 37.12 229 PRO D C 1
ATOM 13004 O O . PRO D 1 200 ? 17.721 30.489 61.996 1.00 37.46 229 PRO D O 1
ATOM 13008 N N . GLY D 1 201 ? 16.352 32.063 61.115 1.00 36.46 230 GLY D N 1
ATOM 13009 C CA . GLY D 1 201 ? 15.171 31.215 61.125 1.00 35.82 230 GLY D CA 1
ATOM 13010 C C . GLY D 1 201 ? 15.353 29.967 60.277 1.00 35.09 230 GLY D C 1
ATOM 13011 O O . GLY D 1 201 ? 14.769 28.914 60.553 1.00 35.52 230 GLY D O 1
ATOM 13012 N N . HIS D 1 202 ? 16.185 30.080 59.250 1.00 33.47 231 HIS D N 1
ATOM 13013 C CA . HIS D 1 202 ? 16.338 29.009 58.292 1.00 31.82 231 HIS D CA 1
ATOM 13014 C C . HIS D 1 202 ? 17.409 28.007 58.682 1.00 31.08 231 HIS D C 1
ATOM 13015 O O . HIS D 1 202 ? 17.759 27.143 57.882 1.00 30.85 231 HIS D O 1
ATOM 13022 N N . PHE D 1 203 ? 17.923 28.109 59.905 1.00 30.04 232 PHE D N 1
ATOM 13023 C CA . PHE D 1 203 ? 18.919 27.145 60.393 1.00 29.44 232 PHE D CA 1
ATOM 13024 C C . PHE D 1 203 ? 18.514 26.432 61.676 1.00 28.35 232 PHE D C 1
ATOM 13025 O O . PHE D 1 203 ? 19.223 25.543 62.136 1.00 27.94 232 PHE D O 1
ATOM 13033 N N . GLU D 1 204 ? 17.378 26.825 62.249 1.00 27.54 233 GLU D N 1
ATOM 13034 C CA . GLU D 1 204 ? 16.664 25.982 63.219 1.00 26.83 233 GLU D CA 1
ATOM 13035 C C . GLU D 1 204 ? 16.269 24.688 62.518 1.00 25.73 233 GLU D C 1
ATOM 13036 O O . GLU D 1 204 ? 15.682 24.739 61.421 1.00 25.50 233 GLU D O 1
ATOM 13042 N N . MET D 1 205 ? 16.598 23.549 63.141 1.00 24.48 234 MET D N 1
ATOM 13043 C CA . MET D 1 205 ? 16.308 22.218 62.573 1.00 23.44 234 MET D CA 1
ATOM 13044 C C . MET D 1 205 ? 15.029 21.595 63.120 1.00 23.42 234 MET D C 1
ATOM 13045 O O . MET D 1 205 ? 14.433 20.702 62.497 1.00 22.96 234 MET D O 1
ATOM 13050 N N . ILE D 1 206 ? 14.621 22.071 64.289 1.00 23.43 235 ILE D N 1
ATOM 13051 C CA . ILE D 1 206 ? 13.576 21.429 65.067 1.00 23.49 235 ILE D CA 1
ATOM 13052 C C . ILE D 1 206 ? 12.606 22.525 65.454 1.00 24.23 235 ILE D C 1
ATOM 13053 O O . ILE D 1 206 ? 12.933 23.408 66.267 1.00 24.72 235 ILE D O 1
ATOM 13058 N N . LEU D 1 207 ? 11.423 22.497 64.841 1.00 25.05 236 LEU D N 1
ATOM 13059 C CA . LEU D 1 207 ? 10.525 23.660 64.875 1.00 25.59 236 LEU D CA 1
ATOM 13060 C C . LEU D 1 207 ? 9.723 23.788 66.155 1.00 28.21 236 LEU D C 1
ATOM 13061 O O . LEU D 1 207 ? 9.377 22.800 66.804 1.00 27.95 236 LEU D O 1
ATOM 13066 N N . ASP D 1 208 ? 9.453 25.040 66.507 1.00 32.09 237 ASP D N 1
ATOM 13067 C CA . ASP D 1 208 ? 8.608 25.358 67.640 1.00 35.87 237 ASP D CA 1
ATOM 13068 C C . ASP D 1 208 ? 7.180 25.404 67.158 1.00 37.51 237 ASP D C 1
ATOM 13069 O O . ASP D 1 208 ? 6.929 25.555 65.969 1.00 37.89 237 ASP D O 1
ATOM 13074 N N . GLN D 1 209 ? 6.246 25.268 68.088 1.00 39.79 238 GLN D N 1
ATOM 13075 C CA . GLN D 1 209 ? 4.831 25.508 67.789 1.00 41.92 238 GLN D CA 1
ATOM 13076 C C . GLN D 1 209 ? 4.619 26.934 67.251 1.00 41.03 238 GLN D C 1
ATOM 13077 O O . GLN D 1 209 ? 3.789 27.166 66.362 1.00 41.20 238 GLN D O 1
ATOM 13083 N N . SER D 1 210 ? 5.373 27.879 67.815 1.00 39.95 239 SER D N 1
ATOM 13084 C CA . SER D 1 210 ? 5.348 29.272 67.377 1.00 38.83 239 SER D CA 1
ATOM 13085 C C . SER D 1 210 ? 5.560 29.385 65.869 1.00 37.29 239 SER D C 1
ATOM 13086 O O . SER D 1 210 ? 4.817 30.098 65.194 1.00 36.88 239 SER D O 1
ATOM 13089 N N . ASN D 1 211 ? 6.565 28.679 65.345 1.00 35.75 240 ASN D N 1
ATOM 13090 C CA . ASN D 1 211 ? 6.802 28.662 63.902 1.00 34.25 240 ASN D CA 1
ATOM 13091 C C . ASN D 1 211 ? 5.526 28.215 63.184 1.00 33.68 240 ASN D C 1
ATOM 13092 O O . ASN D 1 211 ? 4.889 27.249 63.601 1.00 33.65 240 ASN D O 1
ATOM 13097 N N . PRO D 1 212 ? 5.126 28.953 62.131 1.00 32.85 241 PRO D N 1
ATOM 13098 C CA . PRO D 1 212 ? 3.927 28.584 61.363 1.00 32.24 241 PRO D CA 1
ATOM 13099 C C . PRO D 1 212 ? 4.140 27.353 60.463 1.00 31.39 241 PRO D C 1
ATOM 13100 O O . PRO D 1 212 ? 3.227 26.519 60.307 1.00 31.48 241 PRO D O 1
ATOM 13104 N N . GLN D 1 213 ? 5.337 27.251 59.883 1.00 30.16 242 GLN D N 1
ATOM 13105 C CA . GLN D 1 213 ? 5.726 26.080 59.090 1.00 29.42 242 GLN D CA 1
ATOM 13106 C C . GLN D 1 213 ? 5.718 24.781 59.887 1.00 27.49 242 GLN D C 1
ATOM 13107 O O . GLN D 1 213 ? 5.643 23.708 59.303 1.00 27.66 242 GLN D O 1
ATOM 13113 N N . TYR D 1 214 ? 5.818 24.901 61.211 1.00 25.36 243 TYR D N 1
ATOM 13114 C CA . TYR D 1 214 ? 5.712 23.781 62.160 1.00 23.46 243 TYR D CA 1
ATOM 13115 C C . TYR D 1 214 ? 4.723 22.699 61.765 1.00 22.78 243 TYR D C 1
ATOM 13116 O O . TYR D 1 214 ? 5.044 21.513 61.797 1.00 23.05 243 TYR D O 1
ATOM 13125 N N . MET D 1 215 ? 3.519 23.126 61.412 1.00 21.37 244 MET D N 1
ATOM 13126 C CA . MET D 1 215 ? 2.451 22.222 60.986 1.00 20.64 244 MET D CA 1
ATOM 13127 C C . MET D 1 215 ? 2.801 21.304 59.810 1.00 18.57 244 MET D C 1
ATOM 13128 O O . MET D 1 215 ? 2.128 20.292 59.583 1.00 18.66 244 MET D O 1
ATOM 13133 N N . ASN D 1 216 ? 3.838 21.649 59.056 1.00 16.27 245 ASN D N 1
ATOM 13134 C CA . ASN D 1 216 ? 4.369 20.746 58.028 1.00 14.45 245 ASN D CA 1
ATOM 13135 C C . ASN D 1 216 ? 5.533 19.884 58.485 1.00 12.79 245 ASN D C 1
ATOM 13136 O O . ASN D 1 216 ? 5.774 18.825 57.893 1.00 12.65 245 ASN D O 1
ATOM 13141 N N . LEU D 1 217 ? 6.235 20.331 59.530 1.00 11.19 246 LEU D N 1
ATOM 13142 C CA . LEU D 1 217 ? 7.533 19.770 59.921 1.00 10.21 246 LEU D CA 1
ATOM 13143 C C . LEU D 1 217 ? 7.731 19.820 61.447 1.00 10.38 246 LEU D C 1
ATOM 13144 O O . LEU D 1 217 ? 8.683 20.424 61.948 1.00 10.59 246 LEU D O 1
ATOM 13149 N N . PRO D 1 218 ? 6.829 19.165 62.194 1.00 10.58 247 PRO D N 1
ATOM 13150 C CA . PRO D 1 218 ? 6.548 19.428 63.615 1.00 11.03 247 PRO D CA 1
ATOM 13151 C C . PRO D 1 218 ? 7.604 18.961 64.620 1.00 11.90 247 PRO D C 1
ATOM 13152 O O . PRO D 1 218 ? 7.404 17.951 65.305 1.00 12.35 247 PRO D O 1
ATOM 13156 N N . GLY D 1 219 ? 8.712 19.693 64.712 1.00 12.81 248 GLY D N 1
ATOM 13157 C CA . GLY D 1 219 ? 9.737 19.426 65.735 1.00 13.44 248 GLY D CA 1
ATOM 13158 C C . GLY D 1 219 ? 10.339 18.019 65.712 1.00 14.10 248 GLY D C 1
ATOM 13159 O O . GLY D 1 219 ? 10.857 17.586 64.688 1.00 14.56 248 GLY D O 1
ATOM 13160 N N . ILE D 1 220 ? 10.270 17.312 66.840 1.00 14.85 249 ILE D N 1
ATOM 13161 C CA . ILE D 1 220 ? 10.914 16.000 66.976 1.00 15.53 249 ILE D CA 1
ATOM 13162 C C . ILE D 1 220 ? 10.192 14.880 66.249 1.00 15.94 249 ILE D C 1
ATOM 13163 O O . ILE D 1 220 ? 10.751 13.797 66.099 1.00 16.75 249 ILE D O 1
ATOM 13168 N N . ALA D 1 221 ? 8.966 15.106 65.801 1.00 16.31 250 ALA D N 1
ATOM 13169 C CA . ALA D 1 221 ? 8.340 14.131 64.897 1.00 16.59 250 ALA D CA 1
ATOM 13170 C C . ALA D 1 221 ? 9.306 13.806 63.744 1.00 16.12 250 ALA D C 1
ATOM 13171 O O . ALA D 1 221 ? 9.365 12.657 63.255 1.00 16.31 250 ALA D O 1
ATOM 13173 N N . VAL D 1 222 ? 10.062 14.820 63.323 1.00 15.16 251 VAL D N 1
ATOM 13174 C CA . VAL D 1 222 ? 11.204 14.641 62.431 1.00 14.69 251 VAL D CA 1
ATOM 13175 C C . VAL D 1 222 ? 12.077 13.444 62.845 1.00 14.72 251 VAL D C 1
ATOM 13176 O O . VAL D 1 222 ? 12.324 12.523 62.060 1.00 14.81 251 VAL D O 1
ATOM 13180 N N . LEU D 1 223 ? 12.531 13.467 64.094 1.00 14.63 252 LEU D N 1
ATOM 13181 C CA . LEU D 1 223 ? 13.391 12.407 64.607 1.00 14.40 252 LEU D CA 1
ATOM 13182 C C . LEU D 1 223 ? 12.580 11.195 64.996 1.00 13.31 252 LEU D C 1
ATOM 13183 O O . LEU D 1 223 ? 12.710 10.155 64.363 1.00 13.44 252 LEU D O 1
ATOM 13188 N N . ILE D 1 224 ? 11.712 11.338 65.995 1.00 11.93 253 ILE D N 1
ATOM 13189 C CA . ILE D 1 224 ? 11.025 10.180 66.573 1.00 10.66 253 ILE D CA 1
ATOM 13190 C C . ILE D 1 224 ? 9.677 9.823 65.939 1.00 10.21 253 ILE D C 1
ATOM 13191 O O . ILE D 1 224 ? 9.165 8.739 66.161 1.00 10.23 253 ILE D O 1
ATOM 13196 N N . GLY D 1 225 ? 9.105 10.704 65.136 1.00 9.97 254 GLY D N 1
ATOM 13197 C CA . GLY D 1 225 ? 7.722 10.511 64.705 1.00 9.82 254 GLY D CA 1
ATOM 13198 C C . GLY D 1 225 ? 7.522 10.225 63.232 1.00 9.90 254 GLY D C 1
ATOM 13199 O O . GLY D 1 225 ? 8.395 9.656 62.563 1.00 9.66 254 GLY D O 1
ATOM 13200 N N . GLY D 1 226 ? 6.360 10.669 62.743 1.00 10.31 255 GLY D N 1
ATOM 13201 C CA . GLY D 1 226 ? 5.812 10.297 61.434 1.00 10.88 255 GLY D CA 1
ATOM 13202 C C . GLY D 1 226 ? 6.684 10.447 60.193 1.00 11.71 255 GLY D C 1
ATOM 13203 O O . GLY D 1 226 ? 6.256 10.037 59.095 1.00 12.62 255 GLY D O 1
ATOM 13204 N N . LEU D 1 227 ? 7.883 11.027 60.332 1.00 12.17 256 LEU D N 1
ATOM 13205 C CA . LEU D 1 227 ? 8.822 11.035 59.209 1.00 12.67 256 LEU D CA 1
ATOM 13206 C C . LEU D 1 227 ? 9.164 9.619 58.830 1.00 14.03 256 LEU D C 1
ATOM 13207 O O . LEU D 1 227 ? 9.106 9.262 57.672 1.00 14.37 256 LEU D O 1
ATOM 13212 N N . TRP D 1 228 ? 9.509 8.810 59.822 1.00 16.25 257 TRP D N 1
ATOM 13213 C CA . TRP D 1 228 ? 9.863 7.408 59.594 1.00 18.74 257 TRP D CA 1
ATOM 13214 C C . TRP D 1 228 ? 8.889 6.721 58.678 1.00 17.91 257 TRP D C 1
ATOM 13215 O O . TRP D 1 228 ? 9.296 5.955 57.824 1.00 18.04 257 TRP D O 1
ATOM 13226 N N . VAL D 1 229 ? 7.602 6.978 58.877 1.00 17.41 258 VAL D N 1
ATOM 13227 C CA . VAL D 1 229 ? 6.596 6.475 57.959 1.00 17.21 258 VAL D CA 1
ATOM 13228 C C . VAL D 1 229 ? 7.007 6.854 56.552 1.00 17.48 258 VAL D C 1
ATOM 13229 O O . VAL D 1 229 ? 7.160 6.007 55.684 1.00 17.95 258 VAL D O 1
ATOM 13233 N N . ALA D 1 230 ? 7.212 8.136 56.343 1.00 18.18 259 ALA D N 1
ATOM 13234 C CA . ALA D 1 230 ? 7.606 8.652 55.039 1.00 19.20 259 ALA D CA 1
ATOM 13235 C C . ALA D 1 230 ? 8.813 7.908 54.490 1.00 19.88 259 ALA D C 1
ATOM 13236 O O . ALA D 1 230 ? 8.827 7.491 53.334 1.00 20.93 259 ALA D O 1
ATOM 13238 N N . ASN D 1 231 ? 9.813 7.718 55.335 1.00 20.26 260 ASN D N 1
ATOM 13239 C CA . ASN D 1 231 ? 11.060 7.114 54.892 1.00 20.78 260 ASN D CA 1
ATOM 13240 C C . ASN D 1 231 ? 11.019 5.595 54.734 1.00 20.59 260 ASN D C 1
ATOM 13241 O O . ASN D 1 231 ? 11.316 5.070 53.654 1.00 21.10 260 ASN D O 1
ATOM 13246 N N . LEU D 1 232 ? 10.677 4.893 55.813 1.00 20.19 261 LEU D N 1
ATOM 13247 C CA . LEU D 1 232 ? 10.514 3.436 55.763 1.00 19.82 261 LEU D CA 1
ATOM 13248 C C . LEU D 1 232 ? 9.778 3.024 54.497 1.00 19.77 261 LEU D C 1
ATOM 13249 O O . LEU D 1 232 ? 10.317 2.291 53.671 1.00 19.39 261 LEU D O 1
ATOM 13254 N N . TYR D 1 233 ? 8.555 3.525 54.350 1.00 19.97 262 TYR D N 1
ATOM 13255 C CA . TYR D 1 233 ? 7.738 3.216 53.186 1.00 20.29 262 TYR D CA 1
ATOM 13256 C C . TYR D 1 233 ? 8.466 3.521 51.888 1.00 21.15 262 TYR D C 1
ATOM 13257 O O . TYR D 1 233 ? 8.410 2.742 50.954 1.00 20.68 262 TYR D O 1
ATOM 13266 N N . TYR D 1 234 ? 9.111 4.675 51.808 1.00 23.01 263 TYR D N 1
ATOM 13267 C CA . TYR D 1 234 ? 9.757 5.067 50.563 1.00 24.80 263 TYR D CA 1
ATOM 13268 C C . TYR D 1 234 ? 10.908 4.141 50.287 1.00 26.03 263 TYR D C 1
ATOM 13269 O O . TYR D 1 234 ? 10.964 3.510 49.231 1.00 26.77 263 TYR D O 1
ATOM 13278 N N . TRP D 1 235 ? 11.819 4.047 51.244 1.00 27.62 264 TRP D N 1
ATOM 13279 C CA . TRP D 1 235 ? 13.046 3.297 51.033 1.00 29.41 264 TRP D CA 1
ATOM 13280 C C . TRP D 1 235 ? 12.863 1.793 51.241 1.00 31.47 264 TRP D C 1
ATOM 13281 O O . TRP D 1 235 ? 12.873 1.019 50.274 1.00 32.10 264 TRP D O 1
ATOM 13292 N N . GLY D 1 236 ? 12.669 1.394 52.497 1.00 33.69 265 GLY D N 1
ATOM 13293 C CA . GLY D 1 236 ? 12.636 -0.013 52.888 1.00 35.38 265 GLY D CA 1
ATOM 13294 C C . GLY D 1 236 ? 11.934 -0.899 51.886 1.00 36.96 265 GLY D C 1
ATOM 13295 O O . GLY D 1 236 ? 12.496 -1.892 51.417 1.00 36.75 265 GLY D O 1
ATOM 13296 N N . PHE D 1 237 ? 10.714 -0.520 51.535 1.00 38.82 266 PHE D N 1
ATOM 13297 C CA . PHE D 1 237 ? 9.922 -1.294 50.594 1.00 40.35 266 PHE D CA 1
ATOM 13298 C C . PHE D 1 237 ? 9.941 -0.643 49.241 1.00 42.63 266 PHE D C 1
ATOM 13299 O O . PHE D 1 237 ? 10.857 -0.897 48.455 1.00 41.93 266 PHE D O 1
ATOM 13307 N N . ASN D 1 238 ? 8.992 0.264 49.012 1.00 45.94 267 ASN D N 1
ATOM 13308 C CA . ASN D 1 238 ? 8.632 0.725 47.658 1.00 48.87 267 ASN D CA 1
ATOM 13309 C C . ASN D 1 238 ? 9.808 0.665 46.674 1.00 51.71 267 ASN D C 1
ATOM 13310 O O . ASN D 1 238 ? 9.619 0.266 45.521 1.00 52.87 267 ASN D O 1
ATOM 13315 N N . GLN D 1 239 ? 11.004 1.055 47.127 1.00 54.16 268 GLN D N 1
ATOM 13316 C CA . GLN D 1 239 ? 12.205 1.020 46.289 1.00 55.87 268 GLN D CA 1
ATOM 13317 C C . GLN D 1 239 ? 12.393 -0.303 45.525 1.00 56.26 268 GLN D C 1
ATOM 13318 O O . GLN D 1 239 ? 13.098 -1.209 45.969 1.00 55.77 268 GLN D O 1
ATOM 13324 N N . TYR D 1 240 ? 11.727 -0.384 44.370 1.00 57.06 269 TYR D N 1
ATOM 13325 C CA . TYR D 1 240 ? 11.979 -1.413 43.372 1.00 58.09 269 TYR D CA 1
ATOM 13326 C C . TYR D 1 240 ? 13.394 -1.161 42.933 1.00 56.80 269 TYR D C 1
ATOM 13327 O O . TYR D 1 240 ? 14.162 -2.086 42.715 1.00 57.24 269 TYR D O 1
ATOM 13336 N N . ILE D 1 241 ? 13.724 0.118 42.795 1.00 55.39 270 ILE D N 1
ATOM 13337 C CA . ILE D 1 241 ? 15.002 0.532 42.237 1.00 54.45 270 ILE D CA 1
ATOM 13338 C C . ILE D 1 241 ? 16.139 0.146 43.206 1.00 54.25 270 ILE D C 1
ATOM 13339 O O . ILE D 1 241 ? 17.293 0.072 42.805 1.00 53.75 270 ILE D O 1
ATOM 13344 N N . ILE D 1 242 ? 15.801 -0.107 44.471 1.00 54.54 271 ILE D N 1
ATOM 13345 C CA . ILE D 1 242 ? 16.704 -0.794 45.402 1.00 55.36 271 ILE D CA 1
ATOM 13346 C C . ILE D 1 242 ? 16.826 -2.237 44.948 1.00 56.25 271 ILE D C 1
ATOM 13347 O O . ILE D 1 242 ? 17.919 -2.745 44.693 1.00 56.44 271 ILE D O 1
ATOM 13352 N N . GLN D 1 243 ? 15.670 -2.878 44.821 1.00 57.33 272 GLN D N 1
ATOM 13353 C CA . GLN D 1 243 ? 15.572 -4.313 44.586 1.00 58.07 272 GLN D CA 1
ATOM 13354 C C . GLN D 1 243 ? 16.219 -4.707 43.261 1.00 57.70 272 GLN D C 1
ATOM 13355 O O . GLN D 1 243 ? 17.138 -5.521 43.230 1.00 57.10 272 GLN D O 1
ATOM 13361 N N . ARG D 1 244 ? 15.733 -4.098 42.181 1.00 57.88 273 ARG D N 1
ATOM 13362 C CA . ARG D 1 244 ? 16.246 -4.317 40.831 1.00 58.10 273 ARG D CA 1
ATOM 13363 C C . ARG D 1 244 ? 17.750 -4.074 40.768 1.00 58.55 273 ARG D C 1
ATOM 13364 O O . ARG D 1 244 ? 18.463 -4.778 40.062 1.00 58.35 273 ARG D O 1
ATOM 13366 N N . THR D 1 245 ? 18.222 -3.078 41.512 1.00 59.48 274 THR D N 1
ATOM 13367 C CA . THR D 1 245 ? 19.646 -2.728 41.549 1.00 60.33 274 THR D CA 1
ATOM 13368 C C . THR D 1 245 ? 20.433 -3.578 42.561 1.00 61.86 274 THR D C 1
ATOM 13369 O O . THR D 1 245 ? 21.647 -3.733 42.429 1.00 61.55 274 THR D O 1
ATOM 13373 N N . LEU D 1 246 ? 19.746 -4.113 43.569 1.00 64.12 275 LEU D N 1
ATOM 13374 C CA . LEU D 1 246 ? 20.363 -5.041 44.529 1.00 66.34 275 LEU D CA 1
ATOM 13375 C C . LEU D 1 246 ? 20.630 -6.416 43.926 1.00 67.67 275 LEU D C 1
ATOM 13376 O O . LEU D 1 246 ? 21.589 -7.093 44.305 1.00 67.84 275 LEU D O 1
ATOM 13381 N N . ALA D 1 247 ? 19.786 -6.827 42.986 1.00 69.09 276 ALA D N 1
ATOM 13382 C CA . ALA D 1 247 ? 20.001 -8.060 42.246 1.00 70.16 276 ALA D CA 1
ATOM 13383 C C . ALA D 1 247 ? 21.200 -7.922 41.286 1.00 71.36 276 ALA D C 1
ATOM 13384 O O . ALA D 1 247 ? 21.127 -8.348 40.135 1.00 72.06 276 ALA D O 1
ATOM 13386 N N . ALA D 1 248 ? 22.295 -7.329 41.768 1.00 72.39 277 ALA D N 1
ATOM 13387 C CA . ALA D 1 248 ? 23.540 -7.213 41.006 1.00 73.15 277 ALA D CA 1
ATOM 13388 C C . ALA D 1 248 ? 24.598 -8.196 41.529 1.00 74.00 277 ALA D C 1
ATOM 13389 O O . ALA D 1 248 ? 24.794 -9.266 40.937 1.00 74.90 277 ALA D O 1
ATOM 13391 N N . LYS D 1 249 ? 25.268 -7.846 42.633 1.00 74.36 278 LYS D N 1
ATOM 13392 C CA . LYS D 1 249 ? 26.342 -8.691 43.203 1.00 74.33 278 LYS D CA 1
ATOM 13393 C C . LYS D 1 249 ? 26.084 -9.056 44.671 1.00 72.75 278 LYS D C 1
ATOM 13394 O O . LYS D 1 249 ? 25.149 -8.542 45.287 1.00 72.87 278 LYS D O 1
ATOM 13400 N N . SER D 1 250 ? 26.893 -9.982 45.194 1.00 70.52 279 SER D N 1
ATOM 13401 C CA . SER D 1 250 ? 27.004 -10.269 46.631 1.00 68.64 279 SER D CA 1
ATOM 13402 C C . SER D 1 250 ? 26.153 -9.374 47.507 1.00 67.13 279 SER D C 1
ATOM 13403 O O . SER D 1 250 ? 26.469 -8.201 47.690 1.00 66.67 279 SER D O 1
ATOM 13406 N N . VAL D 1 251 ? 25.088 -9.935 48.068 1.00 65.44 280 VAL D N 1
ATOM 13407 C CA . VAL D 1 251 ? 24.220 -9.180 48.965 1.00 64.15 280 VAL D CA 1
ATOM 13408 C C . VAL D 1 251 ? 25.068 -8.509 50.032 1.00 63.82 280 VAL D C 1
ATOM 13409 O O . VAL D 1 251 ? 24.835 -7.361 50.386 1.00 63.68 280 VAL D O 1
ATOM 13413 N N . SER D 1 252 ? 26.053 -9.241 50.535 1.00 63.60 281 SER D N 1
ATOM 13414 C CA . SER D 1 252 ? 27.102 -8.670 51.363 1.00 63.58 281 SER D CA 1
ATOM 13415 C C . SER D 1 252 ? 27.543 -7.303 50.840 1.00 63.30 281 SER D C 1
ATOM 13416 O O . SER D 1 252 ? 27.522 -6.312 51.569 1.00 63.63 281 SER D O 1
ATOM 13419 N N . GLU D 1 253 ? 27.942 -7.266 49.573 1.00 62.91 282 GLU D N 1
ATOM 13420 C CA . GLU D 1 253 ? 28.390 -6.028 48.925 1.00 62.81 282 GLU D CA 1
ATOM 13421 C C . GLU D 1 253 ? 27.244 -5.072 48.571 1.00 61.43 282 GLU D C 1
ATOM 13422 O O . GLU D 1 253 ? 27.405 -3.849 48.638 1.00 61.27 282 GLU D O 1
ATOM 13428 N N . ALA D 1 254 ? 26.098 -5.627 48.183 1.00 59.70 283 ALA D N 1
ATOM 13429 C CA . ALA D 1 254 ? 24.896 -4.824 47.914 1.00 57.99 283 ALA D CA 1
ATOM 13430 C C . ALA D 1 254 ? 24.563 -3.901 49.089 1.00 56.33 283 ALA D C 1
ATOM 13431 O O . ALA D 1 254 ? 24.054 -2.797 48.897 1.00 56.09 283 ALA D O 1
ATOM 13433 N N . GLN D 1 255 ? 24.857 -4.369 50.300 1.00 54.31 284 GLN D N 1
ATOM 13434 C CA . GLN D 1 255 ? 24.718 -3.565 51.507 1.00 52.62 284 GLN D CA 1
ATOM 13435 C C . GLN D 1 255 ? 25.669 -2.366 51.500 1.00 53.43 284 GLN D C 1
ATOM 13436 O O . GLN D 1 255 ? 25.272 -1.261 51.854 1.00 53.76 284 GLN D O 1
ATOM 13442 N N . LYS D 1 256 ? 26.915 -2.583 51.091 1.00 54.26 285 LYS D N 1
ATOM 13443 C CA . LYS D 1 256 ? 27.898 -1.495 51.000 1.00 55.24 285 LYS D CA 1
ATOM 13444 C C . LYS D 1 256 ? 27.450 -0.358 50.077 1.00 54.36 285 LYS D C 1
ATOM 13445 O O . LYS D 1 256 ? 27.794 0.805 50.309 1.00 54.58 285 LYS D O 1
ATOM 13451 N N . GLY D 1 257 ? 26.697 -0.693 49.031 1.00 53.08 286 GLY D N 1
ATOM 13452 C CA . GLY D 1 257 ? 26.106 0.317 48.143 1.00 51.92 286 GLY D CA 1
ATOM 13453 C C . GLY D 1 257 ? 25.004 1.114 48.821 1.00 50.58 286 GLY D C 1
ATOM 13454 O O . GLY D 1 257 ? 24.837 2.305 48.563 1.00 50.38 286 GLY D O 1
ATOM 13455 N N . ILE D 1 258 ? 24.248 0.446 49.685 1.00 48.87 287 ILE D N 1
ATOM 13456 C CA . ILE D 1 258 ? 23.239 1.111 50.493 1.00 47.48 287 ILE D CA 1
ATOM 13457 C C . ILE D 1 258 ? 23.877 2.077 51.474 1.00 47.00 287 ILE D C 1
ATOM 13458 O O . ILE D 1 258 ? 23.367 3.169 51.679 1.00 46.92 287 ILE D O 1
ATOM 13463 N N . VAL D 1 259 ? 24.988 1.675 52.082 1.00 46.58 288 VAL D N 1
ATOM 13464 C CA . VAL D 1 259 ? 25.741 2.565 52.974 1.00 46.49 288 VAL D CA 1
ATOM 13465 C C . VAL D 1 259 ? 26.281 3.773 52.217 1.00 46.23 288 VAL D C 1
ATOM 13466 O O . VAL D 1 259 ? 26.102 4.913 52.643 1.00 46.68 288 VAL D O 1
ATOM 13470 N N . PHE D 1 260 ? 26.956 3.510 51.103 1.00 46.06 289 PHE D N 1
ATOM 13471 C CA . PHE D 1 260 ? 27.482 4.572 50.241 1.00 46.12 289 PHE D CA 1
ATOM 13472 C C . PHE D 1 260 ? 26.372 5.513 49.783 1.00 46.40 289 PHE D C 1
ATOM 13473 O O . PHE D 1 260 ? 26.533 6.732 49.806 1.00 46.11 289 PHE D O 1
ATOM 13481 N N . ALA D 1 261 ? 25.250 4.931 49.369 1.00 46.83 290 ALA D N 1
ATOM 13482 C CA . ALA D 1 261 ? 24.050 5.702 49.035 1.00 47.13 290 ALA D CA 1
ATOM 13483 C C . ALA D 1 261 ? 23.602 6.543 50.228 1.00 47.20 290 ALA D C 1
ATOM 13484 O O . ALA D 1 261 ? 23.358 7.744 50.095 1.00 47.05 290 ALA D O 1
ATOM 13486 N N . ALA D 1 262 ? 23.507 5.895 51.388 1.00 47.23 291 ALA D N 1
ATOM 13487 C CA . ALA D 1 262 ? 23.150 6.561 52.635 1.00 47.51 291 ALA D CA 1
ATOM 13488 C C . ALA D 1 262 ? 24.086 7.741 52.898 1.00 48.14 291 ALA D C 1
ATOM 13489 O O . ALA D 1 262 ? 23.638 8.818 53.299 1.00 48.27 291 ALA D O 1
ATOM 13491 N N . PHE D 1 263 ? 25.379 7.537 52.656 1.00 48.89 292 PHE D N 1
ATOM 13492 C CA . PHE D 1 263 ? 26.373 8.598 52.824 1.00 49.62 292 PHE D CA 1
ATOM 13493 C C . PHE D 1 263 ? 26.100 9.788 51.905 1.00 49.51 292 PHE D C 1
ATOM 13494 O O . PHE D 1 263 ? 26.289 10.937 52.298 1.00 49.78 292 PHE D O 1
ATOM 13502 N N . LEU D 1 264 ? 25.674 9.508 50.679 1.00 49.70 293 LEU D N 1
ATOM 13503 C CA . LEU D 1 264 ? 25.391 10.566 49.710 1.00 50.32 293 LEU D CA 1
ATOM 13504 C C . LEU D 1 264 ? 24.257 11.474 50.165 1.00 49.47 293 LEU D C 1
ATOM 13505 O O . LEU D 1 264 ? 24.327 12.689 49.994 1.00 49.57 293 LEU D O 1
ATOM 13510 N N . LYS D 1 265 ? 23.220 10.875 50.743 1.00 48.37 294 LYS D N 1
ATOM 13511 C CA . LYS D 1 265 ? 22.067 11.618 51.257 1.00 47.29 294 LYS D CA 1
ATOM 13512 C C . LYS D 1 265 ? 22.454 12.729 52.235 1.00 46.07 294 LYS D C 1
ATOM 13513 O O . LYS D 1 265 ? 21.721 13.711 52.384 1.00 46.20 294 LYS D O 1
ATOM 13519 N N . LEU D 1 266 ? 23.589 12.570 52.909 1.00 44.20 295 LEU D N 1
ATOM 13520 C CA . LEU D 1 266 ? 24.131 13.641 53.741 1.00 42.61 295 LEU D CA 1
ATOM 13521 C C . LEU D 1 266 ? 24.442 14.878 52.909 1.00 42.40 295 LEU D C 1
ATOM 13522 O O . LEU D 1 266 ? 24.204 16.002 53.336 1.00 42.14 295 LEU D O 1
ATOM 13527 N N . ILE D 1 267 ? 24.971 14.650 51.714 1.00 42.26 296 ILE D N 1
ATOM 13528 C CA . ILE D 1 267 ? 25.459 15.727 50.856 1.00 42.15 296 ILE D CA 1
ATOM 13529 C C . ILE D 1 267 ? 24.358 16.376 50.010 1.00 41.93 296 ILE D C 1
ATOM 13530 O O . ILE D 1 267 ? 24.536 17.481 49.495 1.00 41.97 296 ILE D O 1
ATOM 13535 N N . VAL D 1 268 ? 23.222 15.702 49.876 1.00 41.66 297 VAL D N 1
ATOM 13536 C CA . VAL D 1 268 ? 22.130 16.210 49.042 1.00 41.42 297 VAL D CA 1
ATOM 13537 C C . VAL D 1 268 ? 21.670 17.631 49.426 1.00 41.66 297 VAL D C 1
ATOM 13538 O O . VAL D 1 268 ? 21.591 18.500 48.556 1.00 41.86 297 VAL D O 1
ATOM 13542 N N . PRO D 1 269 ? 21.387 17.881 50.722 1.00 41.61 298 PRO D N 1
ATOM 13543 C CA . PRO D 1 269 ? 20.864 19.181 51.174 1.00 41.70 298 PRO D CA 1
ATOM 13544 C C . PRO D 1 269 ? 21.665 20.400 50.723 1.00 41.76 298 PRO D C 1
ATOM 13545 O O . PRO D 1 269 ? 21.118 21.484 50.537 1.00 41.37 298 PRO D O 1
ATOM 13549 N N . PHE D 1 270 ? 22.953 20.197 50.521 1.00 42.09 299 PHE D N 1
ATOM 13550 C CA . PHE D 1 270 ? 23.845 21.271 50.146 1.00 42.57 299 PHE D CA 1
ATOM 13551 C C . PHE D 1 270 ? 23.679 21.637 48.677 1.00 42.32 299 PHE D C 1
ATOM 13552 O O . PHE D 1 270 ? 24.209 22.647 48.217 1.00 42.22 299 PHE D O 1
ATOM 13560 N N . LEU D 1 271 ? 22.943 20.810 47.945 1.00 42.06 300 LEU D N 1
ATOM 13561 C CA . LEU D 1 271 ? 22.690 21.041 46.530 1.00 41.87 300 LEU D CA 1
ATOM 13562 C C . LEU D 1 271 ? 21.236 21.412 46.270 1.00 41.40 300 LEU D C 1
ATOM 13563 O O . LEU D 1 271 ? 20.925 21.995 45.233 1.00 42.12 300 LEU D O 1
ATOM 13568 N N . VAL D 1 272 ? 20.346 21.083 47.199 1.00 40.29 301 VAL D N 1
ATOM 13569 C CA . VAL D 1 272 ? 18.918 21.325 46.988 1.00 39.34 301 VAL D CA 1
ATOM 13570 C C . VAL D 1 272 ? 18.352 22.346 47.970 1.00 37.99 301 VAL D C 1
ATOM 13571 O O . VAL D 1 272 ? 17.858 23.394 47.564 1.00 37.66 301 VAL D O 1
ATOM 13575 N N . VAL D 1 273 ? 18.475 22.065 49.262 1.00 36.54 302 VAL D N 1
ATOM 13576 C CA . VAL D 1 273 ? 17.850 22.897 50.288 1.00 35.34 302 VAL D CA 1
ATOM 13577 C C . VAL D 1 273 ? 18.675 24.151 50.581 1.00 34.35 302 VAL D C 1
ATOM 13578 O O . VAL D 1 273 ? 18.133 25.154 51.034 1.00 34.84 302 VAL D O 1
ATOM 13582 N N . LEU D 1 274 ? 19.980 24.095 50.334 1.00 32.93 303 LEU D N 1
ATOM 13583 C CA . LEU D 1 274 ? 20.863 25.219 50.656 1.00 31.62 303 LEU D CA 1
ATOM 13584 C C . LEU D 1 274 ? 20.785 26.385 49.676 1.00 31.36 303 LEU D C 1
ATOM 13585 O O . LEU D 1 274 ? 20.933 27.533 50.090 1.00 31.05 303 LEU D O 1
ATOM 13590 N N . PRO D 1 275 ? 20.597 26.104 48.378 1.00 31.48 304 PRO D N 1
ATOM 13591 C CA . PRO D 1 275 ? 20.237 27.191 47.466 1.00 31.66 304 PRO D CA 1
ATOM 13592 C C . PRO D 1 275 ? 18.960 27.932 47.879 1.00 31.86 304 PRO D C 1
ATOM 13593 O O . PRO D 1 275 ? 18.896 29.156 47.759 1.00 31.68 304 PRO D O 1
ATOM 13597 N N . GLY D 1 276 ? 17.960 27.184 48.351 1.00 32.16 305 GLY D N 1
ATOM 13598 C CA . GLY D 1 276 ? 16.704 27.758 48.835 1.00 32.31 305 GLY D CA 1
ATOM 13599 C C . GLY D 1 276 ? 16.901 28.815 49.913 1.00 32.71 305 GLY D C 1
ATOM 13600 O O . GLY D 1 276 ? 16.258 29.871 49.888 1.00 32.12 305 GLY D O 1
ATOM 13601 N N . ILE D 1 277 ? 17.801 28.536 50.854 1.00 33.18 306 ILE D N 1
ATOM 13602 C CA . ILE D 1 277 ? 18.105 29.489 51.923 1.00 33.63 306 ILE D CA 1
ATOM 13603 C C . ILE D 1 277 ? 18.859 30.692 51.375 1.00 33.26 306 ILE D C 1
ATOM 13604 O O . ILE D 1 277 ? 18.593 31.818 51.785 1.00 33.88 306 ILE D O 1
ATOM 13609 N N . ALA D 1 278 ? 19.793 30.456 50.453 1.00 32.37 307 ALA D N 1
ATOM 13610 C CA . ALA D 1 278 ? 20.542 31.545 49.802 1.00 31.41 307 ALA D CA 1
ATOM 13611 C C . ALA D 1 278 ? 19.607 32.465 49.013 1.00 30.43 307 ALA D C 1
ATOM 13612 O O . ALA D 1 278 ? 19.682 33.688 49.123 1.00 30.69 307 ALA D O 1
ATOM 13614 N N . ALA D 1 279 ? 18.717 31.853 48.235 1.00 29.21 308 ALA D N 1
ATOM 13615 C CA . ALA D 1 279 ? 17.750 32.579 47.416 1.00 28.52 308 ALA D CA 1
ATOM 13616 C C . ALA D 1 279 ? 16.862 33.453 48.268 1.00 28.01 308 ALA D C 1
ATOM 13617 O O . ALA D 1 279 ? 16.655 34.614 47.970 1.00 28.22 308 ALA D O 1
ATOM 13619 N N . TYR D 1 280 ? 16.334 32.884 49.335 1.00 27.59 309 TYR D N 1
ATOM 13620 C CA . TYR D 1 280 ? 15.508 33.643 50.253 1.00 27.46 309 TYR D CA 1
ATOM 13621 C C . TYR D 1 280 ? 16.238 34.902 50.702 1.00 27.81 309 TYR D C 1
ATOM 13622 O O . TYR D 1 280 ? 15.745 36.019 50.524 1.00 27.45 309 TYR D O 1
ATOM 13631 N N . VAL D 1 281 ? 17.413 34.695 51.286 1.00 28.33 310 VAL D N 1
ATOM 13632 C CA . VAL D 1 281 ? 18.189 35.761 51.907 1.00 28.92 310 VAL D CA 1
ATOM 13633 C C . VAL D 1 281 ? 18.348 36.926 50.967 1.00 30.01 310 VAL D C 1
ATOM 13634 O O . VAL D 1 281 ? 18.127 38.077 51.333 1.00 30.12 310 VAL D O 1
ATOM 13638 N N . ILE D 1 282 ? 18.739 36.600 49.747 1.00 31.41 311 ILE D N 1
ATOM 13639 C CA . ILE D 1 282 ? 18.908 37.575 48.683 1.00 32.64 311 ILE D CA 1
ATOM 13640 C C . ILE D 1 282 ? 17.616 38.297 48.385 1.00 33.62 311 ILE D C 1
ATOM 13641 O O . ILE D 1 282 ? 17.587 39.517 48.335 1.00 33.96 311 ILE D O 1
ATOM 13646 N N . THR D 1 283 ? 16.553 37.528 48.188 1.00 34.95 312 THR D N 1
ATOM 13647 C CA . THR D 1 283 ? 15.245 38.080 47.845 1.00 36.48 312 THR D CA 1
ATOM 13648 C C . THR D 1 283 ? 14.700 39.042 48.887 1.00 37.79 312 THR D C 1
ATOM 13649 O O . THR D 1 283 ? 14.234 40.127 48.550 1.00 37.63 312 THR D O 1
ATOM 13653 N N . SER D 1 284 ? 14.755 38.633 50.146 1.00 39.77 313 SER D N 1
ATOM 13654 C CA . SER D 1 284 ? 14.251 39.453 51.245 1.00 41.53 313 SER D CA 1
ATOM 13655 C C . SER D 1 284 ? 15.227 40.557 51.687 1.00 43.54 313 SER D C 1
ATOM 13656 O O . SER D 1 284 ? 14.874 41.401 52.517 1.00 43.67 313 SER D O 1
ATOM 13659 N N . ASP D 1 285 ? 16.441 40.552 51.131 1.00 45.87 314 ASP D N 1
ATOM 13660 C CA . ASP D 1 285 ? 17.396 41.651 51.321 1.00 47.65 314 ASP D CA 1
ATOM 13661 C C . ASP D 1 285 ? 17.327 42.630 50.142 1.00 48.46 314 ASP D C 1
ATOM 13662 O O . ASP D 1 285 ? 17.537 42.236 49.002 1.00 48.70 314 ASP D O 1
ATOM 13667 N N . PRO D 1 286 ? 17.060 43.916 50.422 1.00 49.49 315 PRO D N 1
ATOM 13668 C CA . PRO D 1 286 ? 16.866 44.931 49.387 1.00 50.20 315 PRO D CA 1
ATOM 13669 C C . PRO D 1 286 ? 18.140 45.472 48.754 1.00 51.62 315 PRO D C 1
ATOM 13670 O O . PRO D 1 286 ? 18.106 45.862 47.591 1.00 51.22 315 PRO D O 1
ATOM 13674 N N . GLN D 1 287 ? 19.234 45.523 49.517 1.00 53.58 316 GLN D N 1
ATOM 13675 C CA . GLN D 1 287 ? 20.513 46.057 49.016 1.00 55.45 316 GLN D CA 1
ATOM 13676 C C . GLN D 1 287 ? 21.014 45.179 47.876 1.00 55.33 316 GLN D C 1
ATOM 13677 O O . GLN D 1 287 ? 21.417 45.667 46.825 1.00 55.40 316 GLN D O 1
ATOM 13683 N N . LEU D 1 288 ? 20.972 43.874 48.106 1.00 55.22 317 LEU D N 1
ATOM 13684 C CA . LEU D 1 288 ? 21.441 42.892 47.140 1.00 55.19 317 LEU D CA 1
ATOM 13685 C C . LEU D 1 288 ? 20.491 42.810 45.957 1.00 55.87 317 LEU D C 1
ATOM 13686 O O . LEU D 1 288 ? 20.908 42.602 44.825 1.00 55.71 317 LEU D O 1
ATOM 13691 N N . MET D 1 289 ? 19.206 42.972 46.233 1.00 57.11 318 MET D N 1
ATOM 13692 C CA . MET D 1 289 ? 18.183 42.800 45.220 1.00 58.66 318 MET D CA 1
ATOM 13693 C C . MET D 1 289 ? 18.239 43.910 44.185 1.00 59.03 318 MET D C 1
ATOM 13694 O O . MET D 1 289 ? 18.277 43.654 42.983 1.00 59.13 318 MET D O 1
ATOM 13699 N N . ALA D 1 290 ? 18.236 45.148 44.664 1.00 59.45 319 ALA D N 1
ATOM 13700 C CA . ALA D 1 290 ? 18.363 46.305 43.789 1.00 59.70 319 ALA D CA 1
ATOM 13701 C C . ALA D 1 290 ? 19.736 46.311 43.121 1.00 59.97 319 ALA D C 1
ATOM 13702 O O . ALA D 1 290 ? 19.899 46.869 42.038 1.00 60.16 319 ALA D O 1
ATOM 13704 N N . SER D 1 291 ? 20.714 45.685 43.775 1.00 60.40 320 SER D N 1
ATOM 13705 C CA . SER D 1 291 ? 22.067 45.561 43.229 1.00 60.75 320 SER D CA 1
ATOM 13706 C C . SER D 1 291 ? 22.083 44.708 41.972 1.00 61.27 320 SER D C 1
ATOM 13707 O O . SER D 1 291 ? 22.738 45.068 40.995 1.00 61.08 320 SER D O 1
ATOM 13710 N N . LEU D 1 292 ? 21.377 43.578 42.007 1.00 62.13 321 LEU D N 1
ATOM 13711 C CA . LEU D 1 292 ? 21.225 42.726 40.826 1.00 62.71 321 LEU D CA 1
ATOM 13712 C C . LEU D 1 292 ? 20.772 43.579 39.662 1.00 64.84 321 LEU D C 1
ATOM 13713 O O . LEU D 1 292 ? 21.392 43.590 38.595 1.00 64.76 321 LEU D O 1
ATOM 13718 N N . GLY D 1 293 ? 19.684 44.301 39.884 1.00 67.64 322 GLY D N 1
ATOM 13719 C CA . GLY D 1 293 ? 19.213 45.273 38.919 1.00 70.25 322 GLY D CA 1
ATOM 13720 C C . GLY D 1 293 ? 17.758 45.089 38.569 1.00 72.56 322 GLY D C 1
ATOM 13721 O O . GLY D 1 293 ? 17.001 44.428 39.289 1.00 72.91 322 GLY D O 1
ATOM 13722 N N . ASP D 1 294 ? 17.384 45.681 37.439 1.00 75.03 323 ASP D N 1
ATOM 13723 C CA . ASP D 1 294 ? 16.002 45.701 36.974 1.00 76.98 323 ASP D CA 1
ATOM 13724 C C . ASP D 1 294 ? 15.598 44.334 36.417 1.00 76.04 323 ASP D C 1
ATOM 13725 O O . ASP D 1 294 ? 14.418 43.979 36.416 1.00 76.18 323 ASP D O 1
ATOM 13730 N N . ILE D 1 295 ? 16.592 43.566 35.971 1.00 74.91 324 ILE D N 1
ATOM 13731 C CA . ILE D 1 295 ? 16.359 42.297 35.275 1.00 73.98 324 ILE D CA 1
ATOM 13732 C C . ILE D 1 295 ? 16.282 41.085 36.220 1.00 73.14 324 ILE D C 1
ATOM 13733 O O . ILE D 1 295 ? 16.395 39.939 35.771 1.00 72.99 324 ILE D O 1
ATOM 13738 N N . ALA D 1 296 ? 16.083 41.323 37.519 1.00 72.08 325 ALA D N 1
ATOM 13739 C CA . ALA D 1 296 ? 15.573 40.281 38.418 1.00 71.10 325 ALA D CA 1
ATOM 13740 C C . ALA D 1 296 ? 14.127 40.085 37.980 1.00 70.29 325 ALA D C 1
ATOM 13741 O O . ALA D 1 296 ? 13.180 40.250 38.754 1.00 69.67 325 ALA D O 1
ATOM 13743 N N . ALA D 1 297 ? 13.991 39.719 36.709 1.00 69.52 326 ALA D N 1
ATOM 13744 C CA . ALA D 1 297 ? 12.800 40.008 35.929 1.00 69.02 326 ALA D CA 1
ATOM 13745 C C . ALA D 1 297 ? 11.721 38.980 36.192 1.00 68.62 326 ALA D C 1
ATOM 13746 O O . ALA D 1 297 ? 11.466 38.098 35.364 1.00 68.86 326 ALA D O 1
ATOM 13748 N N . THR D 1 298 ? 11.091 39.115 37.358 1.00 67.93 327 THR D N 1
ATOM 13749 C CA . THR D 1 298 ? 10.056 38.187 37.826 1.00 67.21 327 THR D CA 1
ATOM 13750 C C . THR D 1 298 ? 10.505 36.722 37.674 1.00 65.60 327 THR D C 1
ATOM 13751 O O . THR D 1 298 ? 11.707 36.435 37.569 1.00 65.61 327 THR D O 1
ATOM 13755 N N . ASN D 1 299 ? 9.541 35.805 37.669 1.00 63.36 328 ASN D N 1
ATOM 13756 C CA . ASN D 1 299 ? 9.811 34.425 38.010 1.00 61.42 328 ASN D CA 1
ATOM 13757 C C . ASN D 1 299 ? 10.540 34.438 39.349 1.00 59.27 328 ASN D C 1
ATOM 13758 O O . ASN D 1 299 ? 11.366 33.575 39.643 1.00 58.92 328 ASN D O 1
ATOM 13763 N N . LEU D 1 300 ? 10.194 35.446 40.151 1.00 56.65 329 LEU D N 1
ATOM 13764 C CA . LEU D 1 300 ? 10.810 35.710 41.438 1.00 54.52 329 LEU D CA 1
ATOM 13765 C C . LEU D 1 300 ? 10.115 34.832 42.469 1.00 52.04 329 LEU D C 1
ATOM 13766 O O . LEU D 1 300 ? 8.876 34.814 42.544 1.00 51.87 329 LEU D O 1
ATOM 13771 N N . PRO D 1 301 ? 10.904 34.096 43.268 1.00 48.92 330 PRO D N 1
ATOM 13772 C CA . PRO D 1 301 ? 10.290 33.262 44.277 1.00 46.97 330 PRO D CA 1
ATOM 13773 C C . PRO D 1 301 ? 9.747 34.116 45.403 1.00 45.41 330 PRO D C 1
ATOM 13774 O O . PRO D 1 301 ? 10.216 35.232 45.627 1.00 44.85 330 PRO D O 1
ATOM 13778 N N . SER D 1 302 ? 8.760 33.592 46.107 1.00 43.78 331 SER D N 1
ATOM 13779 C CA . SER D 1 302 ? 8.149 34.326 47.196 1.00 42.40 331 SER D CA 1
ATOM 13780 C C . SER D 1 302 ? 7.389 33.368 48.071 1.00 42.06 331 SER D C 1
ATOM 13781 O O . SER D 1 302 ? 7.347 32.171 47.804 1.00 41.59 331 SER D O 1
ATOM 13784 N N . ALA D 1 303 ? 6.798 33.902 49.127 1.00 42.04 332 ALA D N 1
ATOM 13785 C CA . ALA D 1 303 ? 5.853 33.140 49.921 1.00 42.39 332 ALA D CA 1
ATOM 13786 C C . ALA D 1 303 ? 4.784 32.573 49.001 1.00 42.75 332 ALA D C 1
ATOM 13787 O O . ALA D 1 303 ? 4.328 31.450 49.201 1.00 42.98 332 ALA D O 1
ATOM 13789 N N . ALA D 1 304 ? 4.397 33.354 47.995 1.00 43.20 333 ALA D N 1
ATOM 13790 C CA . ALA D 1 304 ? 3.439 32.914 46.988 1.00 43.82 333 ALA D CA 1
ATOM 13791 C C . ALA D 1 304 ? 3.926 31.664 46.252 1.00 44.53 333 ALA D C 1
ATOM 13792 O O . ALA D 1 304 ? 3.468 30.563 46.536 1.00 45.04 333 ALA D O 1
ATOM 13794 N N . ASN D 1 305 ? 4.852 31.819 45.314 1.00 45.13 334 ASN D N 1
ATOM 13795 C CA . ASN D 1 305 ? 5.394 30.664 44.604 1.00 45.52 334 ASN D CA 1
ATOM 13796 C C . ASN D 1 305 ? 6.876 30.483 44.942 1.00 44.95 334 ASN D C 1
ATOM 13797 O O . ASN D 1 305 ? 7.758 30.987 44.250 1.00 45.07 334 ASN D O 1
ATOM 13802 N N . ALA D 1 306 ? 7.115 29.763 46.038 1.00 44.22 335 ALA D N 1
ATOM 13803 C CA . ALA D 1 306 ? 8.456 29.543 46.582 1.00 43.59 335 ALA D CA 1
ATOM 13804 C C . ALA D 1 306 ? 9.283 28.610 45.717 1.00 42.99 335 ALA D C 1
ATOM 13805 O O . ALA D 1 306 ? 10.510 28.697 45.685 1.00 42.50 335 ALA D O 1
ATOM 13807 N N . ASP D 1 307 ? 8.595 27.715 45.021 1.00 42.58 336 ASP D N 1
ATOM 13808 C CA . ASP D 1 307 ? 9.250 26.681 44.220 1.00 42.45 336 ASP D CA 1
ATOM 13809 C C . ASP D 1 307 ? 10.129 27.273 43.119 1.00 42.68 336 ASP D C 1
ATOM 13810 O O . ASP D 1 307 ? 11.179 26.712 42.780 1.00 42.01 336 ASP D O 1
ATOM 13815 N N . LYS D 1 308 ? 9.704 28.423 42.593 1.00 43.39 337 LYS D N 1
ATOM 13816 C CA . LYS D 1 308 ? 10.467 29.177 41.592 1.00 44.08 337 LYS D CA 1
ATOM 13817 C C . LYS D 1 308 ? 11.914 29.435 42.013 1.00 45.08 337 LYS D C 1
ATOM 13818 O O . LYS D 1 308 ? 12.741 29.826 41.192 1.00 44.99 337 LYS D O 1
ATOM 13824 N N . ALA D 1 309 ? 12.196 29.226 43.296 1.00 46.48 338 ALA D N 1
ATOM 13825 C CA . ALA D 1 309 ? 13.500 29.496 43.887 1.00 47.67 338 ALA D CA 1
ATOM 13826 C C . ALA D 1 309 ? 14.690 29.049 43.038 1.00 48.74 338 ALA D C 1
ATOM 13827 O O . ALA D 1 309 ? 15.375 29.872 42.437 1.00 48.71 338 ALA D O 1
ATOM 13829 N N . TYR D 1 310 ? 14.935 27.747 42.990 1.00 50.12 339 TYR D N 1
ATOM 13830 C CA . TYR D 1 310 ? 16.143 27.228 42.346 1.00 51.36 339 TYR D CA 1
ATOM 13831 C C . TYR D 1 310 ? 16.266 27.609 40.865 1.00 51.20 339 TYR D C 1
ATOM 13832 O O . TYR D 1 310 ? 17.337 28.019 40.418 1.00 51.12 339 TYR D O 1
ATOM 13841 N N . PRO D 1 311 ? 15.175 27.474 40.099 1.00 51.15 340 PRO D N 1
ATOM 13842 C CA . PRO D 1 311 ? 15.298 27.811 38.689 1.00 50.81 340 PRO D CA 1
ATOM 13843 C C . PRO D 1 311 ? 15.593 29.279 38.461 1.00 50.14 340 PRO D C 1
ATOM 13844 O O . PRO D 1 311 ? 16.213 29.635 37.466 1.00 49.97 340 PRO D O 1
ATOM 13848 N N . TRP D 1 312 ? 15.145 30.121 39.379 1.00 49.51 341 TRP D N 1
ATOM 13849 C CA . TRP D 1 312 ? 15.445 31.533 39.309 1.00 49.16 341 TRP D CA 1
ATOM 13850 C C . TRP D 1 312 ? 16.930 31.789 39.577 1.00 49.14 341 TRP D C 1
ATOM 13851 O O . TRP D 1 312 ? 17.502 32.736 39.051 1.00 49.26 341 TRP D O 1
ATOM 13862 N N . LEU D 1 313 ? 17.548 30.952 40.400 1.00 49.39 342 LEU D N 1
ATOM 13863 C CA . LEU D 1 313 ? 18.985 31.057 40.661 1.00 49.85 342 LEU D CA 1
ATOM 13864 C C . LEU D 1 313 ? 19.816 30.682 39.443 1.00 51.85 342 LEU D C 1
ATOM 13865 O O . LEU D 1 313 ? 20.873 31.259 39.196 1.00 51.67 342 LEU D O 1
ATOM 13870 N N . THR D 1 314 ? 19.338 29.689 38.703 1.00 54.46 343 THR D N 1
ATOM 13871 C CA . THR D 1 314 ? 19.994 29.240 37.475 1.00 56.66 343 THR D CA 1
ATOM 13872 C C . THR D 1 314 ? 19.855 30.274 36.361 1.00 58.98 343 THR D C 1
ATOM 13873 O O . THR D 1 314 ? 20.683 30.342 35.457 1.00 59.25 343 THR D O 1
ATOM 13877 N N . GLN D 1 315 ? 18.794 31.073 36.439 1.00 61.69 344 GLN D N 1
ATOM 13878 C CA . GLN D 1 315 ? 18.610 32.256 35.593 1.00 63.96 344 GLN D CA 1
ATOM 13879 C C . GLN D 1 315 ? 19.840 33.175 35.647 1.00 64.67 344 GLN D C 1
ATOM 13880 O O . GLN D 1 315 ? 20.103 33.935 34.716 1.00 65.18 344 GLN D O 1
ATOM 13886 N N . PHE D 1 316 ? 20.588 33.075 36.745 1.00 65.54 345 PHE D N 1
ATOM 13887 C CA . PHE D 1 316 ? 21.677 33.990 37.094 1.00 66.35 345 PHE D CA 1
ATOM 13888 C C . PHE D 1 316 ? 23.060 33.284 36.952 1.00 65.76 345 PHE D C 1
ATOM 13889 O O . PHE D 1 316 ? 24.102 33.863 37.258 1.00 65.50 345 PHE D O 1
ATOM 13897 N N . LEU D 1 317 ? 23.062 32.061 36.412 1.00 65.43 346 LEU D N 1
ATOM 13898 C CA . LEU D 1 317 ? 24.300 31.256 36.240 1.00 65.11 346 LEU D CA 1
ATOM 13899 C C . LEU D 1 317 ? 25.251 31.864 35.173 1.00 65.94 346 LEU D C 1
ATOM 13900 O O . LEU D 1 317 ? 24.904 32.867 34.546 1.00 66.33 346 LEU D O 1
ATOM 13905 N N . PRO D 1 318 ? 26.460 31.279 34.984 1.00 66.49 347 PRO D N 1
ATOM 13906 C CA . PRO D 1 318 ? 27.377 31.768 33.943 1.00 66.90 347 PRO D CA 1
ATOM 13907 C C . PRO D 1 318 ? 27.155 31.224 32.527 1.00 67.70 347 PRO D C 1
ATOM 13908 O O . PRO D 1 318 ? 26.157 30.558 32.262 1.00 67.73 347 PRO D O 1
ATOM 13912 N N . VAL D 1 319 ? 28.133 31.511 31.663 1.00 68.50 348 VAL D N 1
ATOM 13913 C CA . VAL D 1 319 ? 28.102 31.320 30.188 1.00 68.94 348 VAL D CA 1
ATOM 13914 C C . VAL D 1 319 ? 27.222 30.194 29.597 1.00 68.58 348 VAL D C 1
ATOM 13915 O O . VAL D 1 319 ? 26.002 30.346 29.491 1.00 68.89 348 VAL D O 1
ATOM 13919 N N . GLY D 1 320 ? 27.844 29.098 29.165 1.00 67.92 349 GLY D N 1
ATOM 13920 C CA . GLY D 1 320 ? 27.127 27.942 28.636 1.00 67.21 349 GLY D CA 1
ATOM 13921 C C . GLY D 1 320 ? 26.846 26.963 29.756 1.00 66.36 349 GLY D C 1
ATOM 13922 O O . GLY D 1 320 ? 26.027 26.056 29.613 1.00 66.39 349 GLY D O 1
ATOM 13923 N N . VAL D 1 321 ? 27.542 27.157 30.873 1.00 65.17 350 VAL D N 1
ATOM 13924 C CA . VAL D 1 321 ? 27.299 26.406 32.097 1.00 64.10 350 VAL D CA 1
ATOM 13925 C C . VAL D 1 321 ? 25.806 26.363 32.405 1.00 63.39 350 VAL D C 1
ATOM 13926 O O . VAL D 1 321 ? 25.295 25.330 32.833 1.00 63.42 350 VAL D O 1
ATOM 13930 N N . LYS D 1 322 ? 25.119 27.488 32.187 1.00 62.53 351 LYS D N 1
ATOM 13931 C CA . LYS D 1 322 ? 23.654 27.542 32.266 1.00 61.89 351 LYS D CA 1
ATOM 13932 C C . LYS D 1 322 ? 23.036 26.399 31.483 1.00 62.44 351 LYS D C 1
ATOM 13933 O O . LYS D 1 322 ? 22.490 25.464 32.062 1.00 62.18 351 LYS D O 1
ATOM 13939 N N . GLY D 1 323 ? 23.155 26.484 30.160 1.00 63.23 352 GLY D N 1
ATOM 13940 C CA . GLY D 1 323 ? 22.545 25.525 29.239 1.00 64.00 352 GLY D CA 1
ATOM 13941 C C . GLY D 1 323 ? 22.955 24.080 29.481 1.00 64.47 352 GLY D C 1
ATOM 13942 O O . GLY D 1 323 ? 22.198 23.153 29.186 1.00 64.89 352 GLY D O 1
ATOM 13943 N N . VAL D 1 324 ? 24.161 23.890 30.007 1.00 64.78 353 VAL D N 1
ATOM 13944 C CA . VAL D 1 324 ? 24.642 22.564 30.377 1.00 65.03 353 VAL D CA 1
ATOM 13945 C C . VAL D 1 324 ? 23.958 22.100 31.650 1.00 64.60 353 VAL D C 1
ATOM 13946 O O . VAL D 1 324 ? 23.325 21.045 31.676 1.00 64.40 353 VAL D O 1
ATOM 13950 N N . VAL D 1 325 ? 24.093 22.900 32.703 1.00 64.27 354 VAL D N 1
ATOM 13951 C CA . VAL D 1 325 ? 23.406 22.632 33.960 1.00 64.23 354 VAL D CA 1
ATOM 13952 C C . VAL D 1 325 ? 21.907 22.498 33.701 1.00 63.98 354 VAL D C 1
ATOM 13953 O O . VAL D 1 325 ? 21.257 21.599 34.225 1.00 64.40 354 VAL D O 1
ATOM 13957 N N . PHE D 1 326 ? 21.380 23.395 32.873 1.00 63.42 355 PHE D N 1
ATOM 13958 C CA . PHE D 1 326 ? 19.973 23.376 32.475 1.00 63.07 355 PHE D CA 1
ATOM 13959 C C . PHE D 1 326 ? 19.603 22.108 31.706 1.00 61.29 355 PHE D C 1
ATOM 13960 O O . PHE D 1 326 ? 18.647 21.423 32.065 1.00 61.02 355 PHE D O 1
ATOM 13968 N N . ALA D 1 327 ? 20.347 21.816 30.639 1.00 59.39 356 ALA D N 1
ATOM 13969 C CA . ALA D 1 327 ? 20.111 20.612 29.831 1.00 57.85 356 ALA D CA 1
ATOM 13970 C C . ALA D 1 327 ? 20.255 19.365 30.690 1.00 56.43 356 ALA D C 1
ATOM 13971 O O . ALA D 1 327 ? 19.548 18.383 30.487 1.00 55.87 356 ALA D O 1
ATOM 13973 N N . ALA D 1 328 ? 21.172 19.418 31.652 1.00 54.96 357 ALA D N 1
ATOM 13974 C CA . ALA D 1 328 ? 21.340 18.347 32.628 1.00 53.95 357 ALA D CA 1
ATOM 13975 C C . ALA D 1 328 ? 20.039 18.095 33.384 1.00 53.23 357 ALA D C 1
ATOM 13976 O O . ALA D 1 328 ? 19.613 16.952 33.532 1.00 52.75 357 ALA D O 1
ATOM 13978 N N . LEU D 1 329 ? 19.412 19.169 33.857 1.00 52.75 358 LEU D N 1
ATOM 13979 C CA . LEU D 1 329 ? 18.118 19.070 34.531 1.00 52.70 358 LEU D CA 1
ATOM 13980 C C . LEU D 1 329 ? 17.053 18.622 33.556 1.00 52.02 358 LEU D C 1
ATOM 13981 O O . LEU D 1 329 ? 16.254 17.744 33.861 1.00 51.94 358 LEU D O 1
ATOM 13986 N N . ALA D 1 330 ? 17.053 19.237 32.380 1.00 51.46 359 ALA D N 1
ATOM 13987 C CA . ALA D 1 330 ? 16.109 18.898 31.324 1.00 51.25 359 ALA D CA 1
ATOM 13988 C C . ALA D 1 330 ? 15.926 17.386 31.220 1.00 51.24 359 ALA D C 1
ATOM 13989 O O . ALA D 1 330 ? 14.827 16.864 31.417 1.00 51.05 359 ALA D O 1
ATOM 13991 N N . ALA D 1 331 ? 17.019 16.693 30.926 1.00 51.50 360 ALA D N 1
ATOM 13992 C CA . ALA D 1 331 ? 17.002 15.243 30.779 1.00 51.72 360 ALA D CA 1
ATOM 13993 C C . ALA D 1 331 ? 16.571 14.556 32.069 1.00 51.99 360 ALA D C 1
ATOM 13994 O O . ALA D 1 331 ? 15.716 13.670 32.052 1.00 51.57 360 ALA D O 1
ATOM 13996 N N . ALA D 1 332 ? 17.150 14.994 33.184 1.00 52.47 361 ALA D N 1
ATOM 13997 C CA . ALA D 1 332 ? 16.880 14.407 34.508 1.00 52.85 361 ALA D CA 1
ATOM 13998 C C . ALA D 1 332 ? 15.400 14.400 34.903 1.00 53.18 361 ALA D C 1
ATOM 13999 O O . ALA D 1 332 ? 15.002 13.691 35.831 1.00 52.80 361 ALA D O 1
ATOM 14001 N N . ILE D 1 333 ? 14.598 15.193 34.199 1.00 53.79 362 ILE D N 1
ATOM 14002 C CA . ILE D 1 333 ? 13.177 15.338 34.497 1.00 54.44 362 ILE D CA 1
ATOM 14003 C C . ILE D 1 333 ? 12.331 14.455 33.578 1.00 54.91 362 ILE D C 1
ATOM 14004 O O . ILE D 1 333 ? 11.561 13.616 34.059 1.00 54.80 362 ILE D O 1
ATOM 14009 N N . VAL D 1 334 ? 12.482 14.637 32.265 1.00 55.58 363 VAL D N 1
ATOM 14010 C CA . VAL D 1 334 ? 11.782 13.798 31.281 1.00 56.07 363 VAL D CA 1
ATOM 14011 C C . VAL D 1 334 ? 12.046 12.315 31.581 1.00 56.08 363 VAL D C 1
ATOM 14012 O O . VAL D 1 334 ? 11.208 11.451 31.306 1.00 55.95 363 VAL D O 1
ATOM 14016 N N . SER D 1 335 ? 13.221 12.049 32.150 1.00 56.17 364 SER D N 1
ATOM 14017 C CA . SER D 1 335 ? 13.541 10.760 32.766 1.00 56.25 364 SER D CA 1
ATOM 14018 C C . SER D 1 335 ? 12.479 10.345 33.786 1.00 56.00 364 SER D C 1
ATOM 14019 O O . SER D 1 335 ? 11.656 9.471 33.510 1.00 56.00 364 SER D O 1
ATOM 14022 N N . SER D 1 336 ? 12.493 10.993 34.950 1.00 55.69 365 SER D N 1
ATOM 14023 C CA . SER D 1 336 ? 11.641 10.596 36.074 1.00 55.47 365 SER D CA 1
ATOM 14024 C C . SER D 1 336 ? 10.170 10.431 35.687 1.00 54.90 365 SER D C 1
ATOM 14025 O O . SER D 1 336 ? 9.474 9.589 36.248 1.00 54.73 365 SER D O 1
ATOM 14028 N N . LEU D 1 337 ? 9.706 11.224 34.726 1.00 54.41 366 LEU D N 1
ATOM 14029 C CA . LEU D 1 337 ? 8.335 11.106 34.229 1.00 54.09 366 LEU D CA 1
ATOM 14030 C C . LEU D 1 337 ? 8.102 9.745 33.582 1.00 53.82 366 LEU D C 1
ATOM 14031 O O . LEU D 1 337 ? 7.217 8.999 33.997 1.00 53.93 366 LEU D O 1
ATOM 14036 N N . ALA D 1 338 ? 8.909 9.428 32.573 1.00 53.39 367 ALA D N 1
ATOM 14037 C CA . ALA D 1 338 ? 8.801 8.154 31.848 1.00 52.86 367 ALA D CA 1
ATOM 14038 C C . ALA D 1 338 ? 8.732 6.973 32.810 1.00 52.43 367 ALA D C 1
ATOM 14039 O O . ALA D 1 338 ? 7.804 6.166 32.747 1.00 51.65 367 ALA D O 1
ATOM 14041 N N . SER D 1 339 ? 9.719 6.884 33.697 1.00 52.40 368 SER D N 1
ATOM 14042 C CA . SER D 1 339 ? 9.719 5.882 34.761 1.00 52.78 368 SER D CA 1
ATOM 14043 C C . SER D 1 339 ? 8.344 5.818 35.408 1.00 53.23 368 SER D C 1
ATOM 14044 O O . SER D 1 339 ? 7.694 4.778 35.404 1.00 53.11 368 SER D O 1
ATOM 14047 N N . MET D 1 340 ? 7.900 6.947 35.949 1.00 53.86 369 MET D N 1
ATOM 14048 C CA . MET D 1 340 ? 6.597 7.023 36.610 1.00 54.42 369 MET D CA 1
ATOM 14049 C C . MET D 1 340 ? 5.480 6.617 35.662 1.00 52.83 369 MET D C 1
ATOM 14050 O O . MET D 1 340 ? 4.546 5.936 36.063 1.00 52.44 369 MET D O 1
ATOM 14055 N N . LEU D 1 341 ? 5.585 7.028 34.403 1.00 51.18 370 LEU D N 1
ATOM 14056 C CA . LEU D 1 341 ? 4.567 6.706 33.412 1.00 49.84 370 LEU D CA 1
ATOM 14057 C C . LEU D 1 341 ? 4.397 5.205 33.284 1.00 50.51 370 LEU D C 1
ATOM 14058 O O . LEU D 1 341 ? 3.381 4.655 33.708 1.00 50.70 370 LEU D O 1
ATOM 14063 N N . ASN D 1 342 ? 5.403 4.544 32.719 1.00 50.98 371 ASN D N 1
ATOM 14064 C CA . ASN D 1 342 ? 5.299 3.120 32.409 1.00 51.60 371 ASN D CA 1
ATOM 14065 C C . ASN D 1 342 ? 4.985 2.285 33.645 1.00 49.74 371 ASN D C 1
ATOM 14066 O O . ASN D 1 342 ? 4.154 1.381 33.583 1.00 49.47 371 ASN D O 1
ATOM 14071 N N . SER D 1 343 ? 5.636 2.607 34.762 1.00 47.60 372 SER D N 1
ATOM 14072 C CA . SER D 1 343 ? 5.406 1.910 36.022 1.00 45.87 372 SER D CA 1
ATOM 14073 C C . SER D 1 343 ? 3.920 1.861 36.310 1.00 44.50 372 SER D C 1
ATOM 14074 O O . SER D 1 343 ? 3.367 0.803 36.587 1.00 44.31 372 SER D O 1
ATOM 14077 N N . THR D 1 344 ? 3.281 3.020 36.218 1.00 43.10 373 THR D N 1
ATOM 14078 C CA . THR D 1 344 ? 1.848 3.144 36.458 1.00 42.31 373 THR D CA 1
ATOM 14079 C C . THR D 1 344 ? 1.040 2.340 35.453 1.00 42.30 373 THR D C 1
ATOM 14080 O O . THR D 1 344 ? 0.121 1.611 35.829 1.00 42.12 373 THR D O 1
ATOM 14084 N N . ALA D 1 345 ? 1.386 2.486 34.176 1.00 42.50 374 ALA D N 1
ATOM 14085 C CA . ALA D 1 345 ? 0.713 1.760 33.099 1.00 42.75 374 ALA D CA 1
ATOM 14086 C C . ALA D 1 345 ? 0.866 0.258 33.300 1.00 43.05 374 ALA D C 1
ATOM 14087 O O . ALA D 1 345 ? -0.122 -0.461 33.462 1.00 42.45 374 ALA D O 1
ATOM 14089 N N . THR D 1 346 ? 2.116 -0.198 33.310 1.00 43.77 375 THR D N 1
ATOM 14090 C CA . THR D 1 346 ? 2.434 -1.609 33.505 1.00 44.68 375 THR D CA 1
ATOM 14091 C C . THR D 1 346 ? 1.663 -2.145 34.703 1.00 45.74 375 THR D C 1
ATOM 14092 O O . THR D 1 346 ? 0.878 -3.081 34.577 1.00 45.66 375 THR D O 1
ATOM 14096 N N . ILE D 1 347 ? 1.872 -1.520 35.858 1.00 47.34 376 ILE D N 1
ATOM 14097 C CA . ILE D 1 347 ? 1.120 -1.856 37.063 1.00 48.74 376 ILE D CA 1
ATOM 14098 C C . ILE D 1 347 ? -0.348 -2.043 36.729 1.00 51.30 376 ILE D C 1
ATOM 14099 O O . ILE D 1 347 ? -0.939 -3.066 37.052 1.00 51.44 376 ILE D O 1
ATOM 14104 N N . PHE D 1 348 ? -0.929 -1.051 36.069 1.00 54.57 377 PHE D N 1
ATOM 14105 C CA . PHE D 1 348 ? -2.338 -1.117 35.726 1.00 57.65 377 PHE D CA 1
ATOM 14106 C C . PHE D 1 348 ? -2.621 -2.302 34.809 1.00 59.10 377 PHE D C 1
ATOM 14107 O O . PHE D 1 348 ? -3.346 -3.227 35.183 1.00 59.43 377 PHE D O 1
ATOM 14115 N N . THR D 1 349 ? -2.041 -2.267 33.611 1.00 60.89 378 THR D N 1
ATOM 14116 C CA . THR D 1 349 ? -2.324 -3.276 32.586 1.00 62.23 378 THR D CA 1
ATOM 14117 C C . THR D 1 349 ? -2.142 -4.690 33.098 1.00 62.91 378 THR D C 1
ATOM 14118 O O . THR D 1 349 ? -2.820 -5.594 32.641 1.00 62.84 378 THR D O 1
ATOM 14122 N N . MET D 1 350 ? -1.230 -4.882 34.042 1.00 63.93 379 MET D N 1
ATOM 14123 C CA . MET D 1 350 ? -1.009 -6.201 34.611 1.00 64.69 379 MET D CA 1
ATOM 14124 C C . MET D 1 350 ? -2.015 -6.503 35.712 1.00 65.39 379 MET D C 1
ATOM 14125 O O . MET D 1 350 ? -2.899 -7.337 35.558 1.00 66.11 379 MET D O 1
ATOM 14130 N N . ASP D 1 351 ? -1.891 -5.794 36.820 1.00 65.75 380 ASP D N 1
ATOM 14131 C CA . ASP D 1 351 ? -2.515 -6.218 38.072 1.00 65.97 380 ASP D CA 1
ATOM 14132 C C . ASP D 1 351 ? -4.000 -5.871 38.127 1.00 65.63 380 ASP D C 1
ATOM 14133 O O . ASP D 1 351 ? -4.728 -6.361 38.993 1.00 65.10 380 ASP D O 1
ATOM 14138 N N . ILE D 1 352 ? -4.438 -5.028 37.198 1.00 65.64 381 ILE D N 1
ATOM 14139 C CA . ILE D 1 352 ? -5.843 -4.690 37.056 1.00 65.86 381 ILE D CA 1
ATOM 14140 C C . ILE D 1 352 ? -6.405 -5.366 35.825 1.00 67.63 381 ILE D C 1
ATOM 14141 O O . ILE D 1 352 ? -7.375 -6.117 35.913 1.00 68.33 381 ILE D O 1
ATOM 14146 N N . TYR D 1 353 ? -5.786 -5.093 34.679 1.00 69.20 382 TYR D N 1
ATOM 14147 C CA . TYR D 1 353 ? -6.309 -5.558 33.400 1.00 70.69 382 TYR D CA 1
ATOM 14148 C C . TYR D 1 353 ? -6.008 -7.039 33.153 1.00 69.01 382 TYR D C 1
ATOM 14149 O O . TYR D 1 353 ? -6.891 -7.793 32.741 1.00 68.27 382 TYR D O 1
ATOM 14158 N N . LYS D 1 354 ? -4.770 -7.458 33.405 1.00 67.73 383 LYS D N 1
ATOM 14159 C CA . LYS D 1 354 ? -4.386 -8.854 33.172 1.00 66.68 383 LYS D CA 1
ATOM 14160 C C . LYS D 1 354 ? -4.993 -9.767 34.231 1.00 67.58 383 LYS D C 1
ATOM 14161 O O . LYS D 1 354 ? -5.633 -10.752 33.900 1.00 67.85 383 LYS D O 1
ATOM 14167 N N . GLU D 1 355 ? -4.815 -9.441 35.504 1.00 68.56 384 GLU D N 1
ATOM 14168 C CA . GLU D 1 355 ? -5.258 -10.361 36.547 1.00 69.45 384 GLU D CA 1
ATOM 14169 C C . GLU D 1 355 ? -6.779 -10.367 36.750 1.00 69.91 384 GLU D C 1
ATOM 14170 O O . GLU D 1 355 ? -7.340 -11.409 37.087 1.00 69.64 384 GLU D O 1
ATOM 14176 N N . TYR D 1 356 ? -7.450 -9.236 36.526 1.00 70.91 385 TYR D N 1
ATOM 14177 C CA . TYR D 1 356 ? -8.893 -9.148 36.810 1.00 72.19 385 TYR D CA 1
ATOM 14178 C C . TYR D 1 356 ? -9.823 -8.857 35.633 1.00 72.65 385 TYR D C 1
ATOM 14179 O O . TYR D 1 356 ? -10.980 -9.266 35.674 1.00 72.66 385 TYR D O 1
ATOM 14188 N N . ILE D 1 357 ? -9.350 -8.169 34.597 1.00 73.53 386 ILE D N 1
ATOM 14189 C CA . ILE D 1 357 ? -10.214 -7.863 33.441 1.00 74.28 386 ILE D CA 1
ATOM 14190 C C . ILE D 1 357 ? -10.231 -9.014 32.430 1.00 76.01 386 ILE D C 1
ATOM 14191 O O . ILE D 1 357 ? -11.301 -9.440 31.991 1.00 76.06 386 ILE D O 1
ATOM 14196 N N . SER D 1 358 ? -9.045 -9.489 32.052 1.00 78.00 387 SER D N 1
ATOM 14197 C CA . SER D 1 358 ? -8.892 -10.774 31.343 1.00 79.55 387 SER D CA 1
ATOM 14198 C C . SER D 1 358 ? -7.439 -11.239 31.457 1.00 81.03 387 SER D C 1
ATOM 14199 O O . SER D 1 358 ? -6.540 -10.400 31.538 1.00 81.63 387 SER D O 1
ATOM 14202 N N . PRO D 1 359 ? -7.198 -12.568 31.449 1.00 82.38 388 PRO D N 1
ATOM 14203 C CA . PRO D 1 359 ? -5.842 -13.081 31.707 1.00 83.04 388 PRO D CA 1
ATOM 14204 C C . PRO D 1 359 ? -4.869 -12.860 30.549 1.00 83.41 388 PRO D C 1
ATOM 14205 O O . PRO D 1 359 ? -3.741 -12.405 30.765 1.00 84.00 388 PRO D O 1
ATOM 14209 N N . ASP D 1 360 ? -5.306 -13.195 29.340 1.00 83.35 389 ASP D N 1
ATOM 14210 C CA . ASP D 1 360 ? -4.493 -13.022 28.146 1.00 83.03 389 ASP D CA 1
ATOM 14211 C C . ASP D 1 360 ? -5.301 -12.383 27.032 1.00 82.84 389 ASP D C 1
ATOM 14212 O O . ASP D 1 360 ? -6.237 -12.990 26.507 1.00 82.62 389 ASP D O 1
ATOM 14217 N N . SER D 1 361 ? -4.956 -11.140 26.709 1.00 82.65 390 SER D N 1
ATOM 14218 C CA . SER D 1 361 ? -5.212 -10.595 25.382 1.00 82.52 390 SER D CA 1
ATOM 14219 C C . SER D 1 361 ? -4.079 -11.122 24.505 1.00 82.54 390 SER D C 1
ATOM 14220 O O . SER D 1 361 ? -4.300 -11.612 23.391 1.00 82.69 390 SER D O 1
ATOM 14223 N N . GLY D 1 362 ? -2.864 -11.023 25.042 1.00 82.44 391 GLY D N 1
ATOM 14224 C CA . GLY D 1 362 ? -1.669 -11.612 24.442 1.00 82.46 391 GLY D CA 1
ATOM 14225 C C . GLY D 1 362 ? -0.437 -11.100 25.162 1.00 82.48 391 GLY D C 1
ATOM 14226 O O . GLY D 1 362 ? -0.495 -10.798 26.352 1.00 82.29 391 GLY D O 1
ATOM 14227 N N . ASP D 1 363 ? 0.684 -11.036 24.448 1.00 82.71 392 ASP D N 1
ATOM 14228 C CA . ASP D 1 363 ? 1.833 -10.234 24.876 1.00 83.02 392 ASP D CA 1
ATOM 14229 C C . ASP D 1 363 ? 2.005 -9.031 23.932 1.00 83.54 392 ASP D C 1
ATOM 14230 O O . ASP D 1 363 ? 2.876 -8.191 24.160 1.00 83.83 392 ASP D O 1
ATOM 14235 N N . HIS D 1 364 ? 1.176 -8.955 22.884 1.00 83.87 393 HIS D N 1
ATOM 14236 C CA . HIS D 1 364 ? 1.197 -7.839 21.922 1.00 84.15 393 HIS D CA 1
ATOM 14237 C C . HIS D 1 364 ? 0.145 -6.774 22.263 1.00 81.57 393 HIS D C 1
ATOM 14238 O O . HIS D 1 364 ? 0.488 -5.605 22.444 1.00 81.67 393 HIS D O 1
ATOM 14245 N N . LYS D 1 365 ? -1.126 -7.174 22.340 1.00 78.29 394 LYS D N 1
ATOM 14246 C CA . LYS D 1 365 ? -2.206 -6.274 22.798 1.00 75.30 394 LYS D CA 1
ATOM 14247 C C . LYS D 1 365 ? -1.976 -5.801 24.242 1.00 73.42 394 LYS D C 1
ATOM 14248 O O . LYS D 1 365 ? -2.473 -4.744 24.636 1.00 73.00 394 LYS D O 1
ATOM 14254 N N . LEU D 1 366 ? -1.236 -6.594 25.021 1.00 71.15 395 LEU D N 1
ATOM 14255 C CA . LEU D 1 366 ? -0.780 -6.201 26.364 1.00 69.33 395 LEU D CA 1
ATOM 14256 C C . LEU D 1 366 ? 0.038 -4.911 26.318 1.00 68.32 395 LEU D C 1
ATOM 14257 O O . LEU D 1 366 ? -0.182 -4.007 27.123 1.00 67.85 395 LEU D O 1
ATOM 14262 N N . VAL D 1 367 ? 0.985 -4.840 25.382 1.00 67.58 396 VAL D N 1
ATOM 14263 C CA . VAL D 1 367 ? 1.858 -3.670 25.244 1.00 67.15 396 VAL D CA 1
ATOM 14264 C C . VAL D 1 367 ? 1.109 -2.522 24.565 1.00 69.05 396 VAL D C 1
ATOM 14265 O O . VAL D 1 367 ? 1.258 -1.372 24.966 1.00 69.00 396 VAL D O 1
ATOM 14269 N N . ASN D 1 368 ? 0.305 -2.842 23.550 1.00 71.37 397 ASN D N 1
ATOM 14270 C CA . ASN D 1 368 ? -0.562 -1.855 22.890 1.00 73.56 397 ASN D CA 1
ATOM 14271 C C . ASN D 1 368 ? -1.481 -1.189 23.917 1.00 74.04 397 ASN D C 1
ATOM 14272 O O . ASN D 1 368 ? -1.485 0.035 24.052 1.00 74.44 397 ASN D O 1
ATOM 14277 N N . VAL D 1 369 ? -2.235 -2.007 24.653 1.00 74.35 398 VAL D N 1
ATOM 14278 C CA . VAL D 1 369 ? -3.083 -1.529 25.760 1.00 74.44 398 VAL D CA 1
ATOM 14279 C C . VAL D 1 369 ? -2.246 -1.051 26.963 1.00 74.14 398 VAL D C 1
ATOM 14280 O O . VAL D 1 369 ? -2.724 -0.274 27.793 1.00 73.94 398 VAL D O 1
ATOM 14284 N N . GLY D 1 370 ? -1.001 -1.518 27.043 1.00 73.79 399 GLY D N 1
ATOM 14285 C CA . GLY D 1 370 ? -0.058 -1.109 28.089 1.00 73.60 399 GLY D CA 1
ATOM 14286 C C . GLY D 1 370 ? 0.430 0.327 27.984 1.00 73.08 399 GLY D C 1
ATOM 14287 O O . GLY D 1 370 ? 0.559 1.010 29.003 1.00 73.31 399 GLY D O 1
ATOM 14288 N N . ARG D 1 371 ? 0.716 0.785 26.762 1.00 72.19 400 ARG D N 1
ATOM 14289 C CA . ARG D 1 371 ? 1.103 2.191 26.534 1.00 71.64 400 ARG D CA 1
ATOM 14290 C C . ARG D 1 371 ? -0.080 3.062 26.075 1.00 69.31 400 ARG D C 1
ATOM 14291 O O . ARG D 1 371 ? 0.117 4.147 25.524 1.00 68.92 400 ARG D O 1
ATOM 14299 N N . THR D 1 372 ? -1.302 2.584 26.315 1.00 66.95 401 THR D N 1
ATOM 14300 C CA . THR D 1 372 ? -2.510 3.394 26.147 1.00 65.21 401 THR D CA 1
ATOM 14301 C C . THR D 1 372 ? -2.830 4.150 27.430 1.00 63.78 401 THR D C 1
ATOM 14302 O O . THR D 1 372 ? -2.925 5.381 27.424 1.00 64.02 401 THR D O 1
ATOM 14306 N N . ALA D 1 373 ? -3.009 3.403 28.522 1.00 61.48 402 ALA D N 1
ATOM 14307 C CA . ALA D 1 373 ? -3.209 3.991 29.855 1.00 59.40 402 ALA D CA 1
ATOM 14308 C C . ALA D 1 373 ? -2.134 5.033 30.131 1.00 57.76 402 ALA D C 1
ATOM 14309 O O . ALA D 1 373 ? -2.416 6.078 30.717 1.00 57.82 402 ALA D O 1
ATOM 14311 N N . ALA D 1 374 ? -0.911 4.734 29.684 1.00 55.65 403 ALA D N 1
ATOM 14312 C CA . ALA D 1 374 ? 0.230 5.656 29.756 1.00 54.06 403 ALA D CA 1
ATOM 14313 C C . ALA D 1 374 ? -0.135 7.093 29.374 1.00 52.83 403 ALA D C 1
ATOM 14314 O O . ALA D 1 374 ? 0.286 8.045 30.036 1.00 53.09 403 ALA D O 1
ATOM 14316 N N . VAL D 1 375 ? -0.920 7.237 28.310 1.00 51.29 404 VAL D N 1
ATOM 14317 C CA . VAL D 1 375 ? -1.352 8.549 27.836 1.00 49.89 404 VAL D CA 1
ATOM 14318 C C . VAL D 1 375 ? -2.580 9.043 28.598 1.00 49.36 404 VAL D C 1
ATOM 14319 O O . VAL D 1 375 ? -2.602 10.181 29.058 1.00 49.38 404 VAL D O 1
ATOM 14323 N N . VAL D 1 376 ? -3.592 8.186 28.729 1.00 48.79 405 VAL D N 1
ATOM 14324 C CA . VAL D 1 376 ? -4.783 8.492 29.538 1.00 48.65 405 VAL D CA 1
ATOM 14325 C C . VAL D 1 376 ? -4.387 9.007 30.921 1.00 48.35 405 VAL D C 1
ATOM 14326 O O . VAL D 1 376 ? -5.065 9.857 31.504 1.00 48.45 405 VAL D O 1
ATOM 14330 N N . ALA D 1 377 ? -3.287 8.477 31.440 1.00 47.75 406 ALA D N 1
ATOM 14331 C CA . ALA D 1 377 ? -2.648 9.042 32.611 1.00 47.22 406 ALA D CA 1
ATOM 14332 C C . ALA D 1 377 ? -2.094 10.413 32.244 1.00 46.87 406 ALA D C 1
ATOM 14333 O O . ALA D 1 377 ? -2.647 11.435 32.640 1.00 46.84 406 ALA D O 1
ATOM 14335 N N . LEU D 1 378 ? -1.029 10.417 31.444 1.00 46.30 407 LEU D N 1
ATOM 14336 C CA . LEU D 1 378 ? -0.294 11.637 31.107 1.00 45.61 407 LEU D CA 1
ATOM 14337 C C . LEU D 1 378 ? -1.202 12.836 30.899 1.00 46.68 407 LEU D C 1
ATOM 14338 O O . LEU D 1 378 ? -0.898 13.930 31.371 1.00 46.68 407 LEU D O 1
ATOM 14343 N N . ILE D 1 379 ? -2.304 12.631 30.186 1.00 47.96 408 ILE D N 1
ATOM 14344 C CA . ILE D 1 379 ? -3.239 13.717 29.893 1.00 49.32 408 ILE D CA 1
ATOM 14345 C C . ILE D 1 379 ? -3.914 14.249 31.153 1.00 49.38 408 ILE D C 1
ATOM 14346 O O . ILE D 1 379 ? -4.081 15.454 31.296 1.00 49.80 408 ILE D O 1
ATOM 14351 N N . ILE D 1 380 ? -4.292 13.357 32.063 1.00 49.51 409 ILE D N 1
ATOM 14352 C CA . ILE D 1 380 ? -4.874 13.768 33.343 1.00 49.69 409 ILE D CA 1
ATOM 14353 C C . ILE D 1 380 ? -3.822 14.472 34.185 1.00 50.04 409 ILE D C 1
ATOM 14354 O O . ILE D 1 380 ? -4.085 15.519 34.773 1.00 49.81 409 ILE D O 1
ATOM 14359 N N . ALA D 1 381 ? -2.632 13.881 34.227 1.00 50.61 410 ALA D N 1
ATOM 14360 C CA . ALA D 1 381 ? -1.458 14.515 34.809 1.00 51.05 410 ALA D CA 1
ATOM 14361 C C . ALA D 1 381 ? -1.289 15.930 34.267 1.00 51.43 410 ALA D C 1
ATOM 14362 O O . ALA D 1 381 ? -1.083 16.862 35.030 1.00 51.74 410 ALA D O 1
ATOM 14364 N N . CYS D 1 382 ? -1.386 16.082 32.951 1.00 51.72 411 CYS D N 1
ATOM 14365 C CA . CYS D 1 382 ? -1.299 17.404 32.305 1.00 52.06 411 CYS D CA 1
ATOM 14366 C C . CYS D 1 382 ? -2.521 18.291 32.549 1.00 51.77 411 CYS D C 1
ATOM 14367 O O . CYS D 1 382 ? -2.429 19.514 32.469 1.00 51.15 411 CYS D O 1
ATOM 14370 N N . LEU D 1 383 ? -3.664 17.667 32.816 1.00 51.94 412 LEU D N 1
ATOM 14371 C CA . LEU D 1 383 ? -4.916 18.390 33.022 1.00 52.31 412 LEU D CA 1
ATOM 14372 C C . LEU D 1 383 ? -4.906 19.072 34.381 1.00 51.78 412 LEU D C 1
ATOM 14373 O O . LEU D 1 383 ? -5.204 20.261 34.506 1.00 52.11 412 LEU D O 1
ATOM 14378 N N . ILE D 1 384 ? -4.565 18.292 35.396 1.00 51.03 413 ILE D N 1
ATOM 14379 C CA . ILE D 1 384 ? -4.488 18.785 36.763 1.00 50.25 413 ILE D CA 1
ATOM 14380 C C . ILE D 1 384 ? -3.098 19.340 37.083 1.00 50.95 413 ILE D C 1
ATOM 14381 O O . ILE D 1 384 ? -2.912 19.988 38.109 1.00 50.81 413 ILE D O 1
ATOM 14386 N N . ALA D 1 385 ? -2.132 19.087 36.199 1.00 51.92 414 ALA D N 1
ATOM 14387 C CA . ALA D 1 385 ? -0.747 19.559 36.373 1.00 52.92 414 ALA D CA 1
ATOM 14388 C C . ALA D 1 385 ? -0.652 21.026 36.780 1.00 53.92 414 ALA D C 1
ATOM 14389 O O . ALA D 1 385 ? -0.057 21.342 37.807 1.00 54.02 414 ALA D O 1
ATOM 14391 N N . PRO D 1 386 ? -1.246 21.926 35.974 1.00 55.27 415 PRO D N 1
ATOM 14392 C CA . PRO D 1 386 ? -1.110 23.362 36.216 1.00 56.06 415 PRO D CA 1
ATOM 14393 C C . PRO D 1 386 ? -1.739 23.870 37.517 1.00 56.86 415 PRO D C 1
ATOM 14394 O O . PRO D 1 386 ? -1.382 24.948 37.981 1.00 57.01 415 PRO D O 1
ATOM 14398 N N . MET D 1 387 ? -2.644 23.099 38.109 1.00 57.68 416 MET D N 1
ATOM 14399 C CA . MET D 1 387 ? -3.406 23.574 39.265 1.00 58.44 416 MET D CA 1
ATOM 14400 C C . MET D 1 387 ? -2.555 23.827 40.507 1.00 56.64 416 MET D C 1
ATOM 14401 O O . MET D 1 387 ? -3.026 24.432 41.467 1.00 56.20 416 MET D O 1
ATOM 14406 N N . LEU D 1 388 ? -1.307 23.371 40.485 1.00 54.88 417 LEU D N 1
ATOM 14407 C CA . LEU D 1 388 ? -0.414 23.508 41.632 1.00 53.21 417 LEU D CA 1
ATOM 14408 C C . LEU D 1 388 ? 0.318 24.853 41.659 1.00 52.68 417 LEU D C 1
ATOM 14409 O O . LEU D 1 388 ? 1.151 25.096 42.536 1.00 53.17 417 LEU D O 1
ATOM 14414 N N . GLY D 1 389 ? 0.000 25.731 40.713 1.00 51.57 418 GLY D N 1
ATOM 14415 C CA . GLY D 1 389 ? 0.591 27.073 40.673 1.00 50.41 418 GLY D CA 1
ATOM 14416 C C . GLY D 1 389 ? 0.111 27.967 41.799 1.00 49.20 418 GLY D C 1
ATOM 14417 O O . GLY D 1 389 ? 0.753 28.981 42.128 1.00 48.99 418 GLY D O 1
ATOM 14418 N N . GLY D 1 390 ? -1.029 27.588 42.375 1.00 47.70 419 GLY D N 1
ATOM 14419 C CA . GLY D 1 390 ? -1.559 28.226 43.572 1.00 46.38 419 GLY D CA 1
ATOM 14420 C C . GLY D 1 390 ? -1.216 27.434 44.818 1.00 44.95 419 GLY D C 1
ATOM 14421 O O . GLY D 1 390 ? -2.067 27.219 45.681 1.00 45.12 419 GLY D O 1
ATOM 14422 N N . ILE D 1 391 ? 0.034 26.990 44.901 1.00 43.04 420 ILE D N 1
ATOM 14423 C CA . ILE D 1 391 ? 0.547 26.304 46.088 1.00 41.35 420 ILE D CA 1
ATOM 14424 C C . ILE D 1 391 ? 1.956 26.792 46.388 1.00 40.37 420 ILE D C 1
ATOM 14425 O O . ILE D 1 391 ? 2.742 27.099 45.472 1.00 40.61 420 ILE D O 1
ATOM 14430 N N . GLY D 1 392 ? 2.271 26.848 47.677 1.00 38.73 421 GLY D N 1
ATOM 14431 C CA . GLY D 1 392 ? 3.544 27.385 48.127 1.00 37.37 421 GLY D CA 1
ATOM 14432 C C . GLY D 1 392 ? 4.689 26.441 47.847 1.00 36.11 421 GLY D C 1
ATOM 14433 O O . GLY D 1 392 ? 5.634 26.794 47.126 1.00 35.65 421 GLY D O 1
ATOM 14434 N N . GLN D 1 393 ? 4.597 25.247 48.435 1.00 34.85 422 GLN D N 1
ATOM 14435 C CA . GLN D 1 393 ? 5.617 24.214 48.280 1.00 34.28 422 GLN D CA 1
ATOM 14436 C C . GLN D 1 393 ? 4.947 22.945 47.770 1.00 32.83 422 GLN D C 1
ATOM 14437 O O . GLN D 1 393 ? 4.103 22.348 48.453 1.00 32.97 422 GLN D O 1
ATOM 14443 N N . ALA D 1 394 ? 5.300 22.542 46.557 1.00 30.96 423 ALA D N 1
ATOM 14444 C CA . ALA D 1 394 ? 4.822 21.271 46.030 1.00 29.52 423 ALA D CA 1
ATOM 14445 C C . ALA D 1 394 ? 5.307 20.175 46.953 1.00 28.19 423 ALA D C 1
ATOM 14446 O O . ALA D 1 394 ? 4.552 19.289 47.340 1.00 27.43 423 ALA D O 1
ATOM 14448 N N . PHE D 1 395 ? 6.577 20.273 47.323 1.00 27.08 424 PHE D N 1
ATOM 14449 C CA . PHE D 1 395 ? 7.197 19.276 48.175 1.00 26.33 424 PHE D CA 1
ATOM 14450 C C . PHE D 1 395 ? 6.293 18.868 49.349 1.00 26.28 424 PHE D C 1
ATOM 14451 O O . PHE D 1 395 ? 6.137 17.684 49.623 1.00 25.44 424 PHE D O 1
ATOM 14459 N N . GLN D 1 396 ? 5.695 19.839 50.033 1.00 26.48 425 GLN D N 1
ATOM 14460 C CA . GLN D 1 396 ? 4.835 19.518 51.168 1.00 26.83 425 GLN D CA 1
ATOM 14461 C C . GLN D 1 396 ? 3.492 18.939 50.723 1.00 27.00 425 GLN D C 1
ATOM 14462 O O . GLN D 1 396 ? 2.877 18.182 51.468 1.00 27.62 425 GLN D O 1
ATOM 14468 N N . TYR D 1 397 ? 3.043 19.295 49.521 1.00 26.99 426 TYR D N 1
ATOM 14469 C CA . TYR D 1 397 ? 1.878 18.648 48.905 1.00 26.96 426 TYR D CA 1
ATOM 14470 C C . TYR D 1 397 ? 2.162 17.163 48.682 1.00 26.26 426 TYR D C 1
ATOM 14471 O O . TYR D 1 397 ? 1.394 16.286 49.089 1.00 25.95 426 TYR D O 1
ATOM 14480 N N . ILE D 1 398 ? 3.282 16.900 48.025 1.00 25.49 427 ILE D N 1
ATOM 14481 C CA . ILE D 1 398 ? 3.708 15.537 47.730 1.00 25.01 427 ILE D CA 1
ATOM 14482 C C . ILE D 1 398 ? 3.809 14.713 49.005 1.00 24.05 427 ILE D C 1
ATOM 14483 O O . ILE D 1 398 ? 3.227 13.637 49.116 1.00 24.45 427 ILE D O 1
ATOM 14488 N N . GLN D 1 399 ? 4.546 15.245 49.968 1.00 23.02 428 GLN D N 1
ATOM 14489 C CA . GLN D 1 399 ? 4.834 14.532 51.197 1.00 21.91 428 GLN D CA 1
ATOM 14490 C C . GLN D 1 399 ? 3.578 14.306 51.997 1.00 21.78 428 GLN D C 1
ATOM 14491 O O . GLN D 1 399 ? 3.420 13.256 52.605 1.00 20.30 428 GLN D O 1
ATOM 14497 N N . GLU D 1 400 ? 2.683 15.282 51.970 1.00 22.67 429 GLU D N 1
ATOM 14498 C CA . GLU D 1 400 ? 1.446 15.217 52.744 1.00 24.26 429 GLU D CA 1
ATOM 14499 C C . GLU D 1 400 ? 0.485 14.138 52.293 1.00 24.27 429 GLU D C 1
ATOM 14500 O O . GLU D 1 400 ? -0.173 13.484 53.114 1.00 24.60 429 GLU D O 1
ATOM 14506 N N . TYR D 1 401 ? 0.376 13.995 50.978 1.00 24.09 430 TYR D N 1
ATOM 14507 C CA . TYR D 1 401 ? -0.719 13.238 50.387 1.00 23.72 430 TYR D CA 1
ATOM 14508 C C . TYR D 1 401 ? -0.419 11.757 50.134 1.00 23.04 430 TYR D C 1
ATOM 14509 O O . TYR D 1 401 ? -1.317 10.916 50.263 1.00 22.67 430 TYR D O 1
ATOM 14518 N N . THR D 1 402 ? 0.827 11.416 49.829 1.00 22.49 431 THR D N 1
ATOM 14519 C CA . THR D 1 402 ? 1.200 10.006 49.892 1.00 23.13 431 THR D CA 1
ATOM 14520 C C . THR D 1 402 ? 0.980 9.560 51.346 1.00 23.04 431 THR D C 1
ATOM 14521 O O . THR D 1 402 ? 0.722 8.400 51.635 1.00 22.36 431 THR D O 1
ATOM 14525 N N . GLY D 1 403 ? 1.091 10.516 52.261 1.00 23.80 432 GLY D N 1
ATOM 14526 C CA . GLY D 1 403 ? 0.729 10.302 53.652 1.00 24.61 432 GLY D CA 1
ATOM 14527 C C . GLY D 1 403 ? -0.686 9.782 53.860 1.00 25.29 432 GLY D C 1
ATOM 14528 O O . GLY D 1 403 ? -1.006 9.322 54.966 1.00 25.82 432 GLY D O 1
ATOM 14529 N N . LEU D 1 404 ? -1.535 9.866 52.825 1.00 25.37 433 LEU D N 1
ATOM 14530 C CA . LEU D 1 404 ? -2.891 9.291 52.878 1.00 25.38 433 LEU D CA 1
ATOM 14531 C C . LEU D 1 404 ? -2.861 7.786 52.733 1.00 26.35 433 LEU D C 1
ATOM 14532 O O . LEU D 1 404 ? -3.680 7.060 53.329 1.00 27.13 433 LEU D O 1
ATOM 14537 N N . VAL D 1 405 ? -1.909 7.323 51.935 1.00 26.85 434 VAL D N 1
ATOM 14538 C CA . VAL D 1 405 ? -1.846 5.930 51.559 1.00 26.94 434 VAL D CA 1
ATOM 14539 C C . VAL D 1 405 ? -0.637 5.223 52.226 1.00 25.99 434 VAL D C 1
ATOM 14540 O O . VAL D 1 405 ? -0.797 4.151 52.817 1.00 26.48 434 VAL D O 1
ATOM 14544 N N . SER D 1 406 ? 0.536 5.856 52.197 1.00 24.42 435 SER D N 1
ATOM 14545 C CA . SER D 1 406 ? 1.787 5.240 52.661 1.00 23.03 435 SER D CA 1
ATOM 14546 C C . SER D 1 406 ? 1.711 4.560 54.037 1.00 21.50 435 SER D C 1
ATOM 14547 O O . SER D 1 406 ? 2.308 3.490 54.211 1.00 21.29 435 SER D O 1
ATOM 14550 N N . PRO D 1 407 ? 0.969 5.149 55.005 1.00 19.54 436 PRO D N 1
ATOM 14551 C CA . PRO D 1 407 ? 0.975 4.583 56.353 1.00 18.80 436 PRO D CA 1
ATOM 14552 C C . PRO D 1 407 ? 0.258 3.246 56.450 1.00 18.49 436 PRO D C 1
ATOM 14553 O O . PRO D 1 407 ? 0.748 2.316 57.106 1.00 18.70 436 PRO D O 1
ATOM 14557 N N . GLY D 1 408 ? -0.902 3.172 55.808 1.00 18.17 437 GLY D N 1
ATOM 14558 C CA . GLY D 1 408 ? -1.680 1.939 55.763 1.00 18.03 437 GLY D CA 1
ATOM 14559 C C . GLY D 1 408 ? -0.986 0.808 55.005 1.00 18.08 437 GLY D C 1
ATOM 14560 O O . GLY D 1 408 ? -0.996 -0.365 55.437 1.00 18.00 437 GLY D O 1
ATOM 14561 N N . ILE D 1 409 ? -0.362 1.165 53.883 1.00 18.06 438 ILE D N 1
ATOM 14562 C CA . ILE D 1 409 ? 0.286 0.171 53.028 1.00 18.00 438 ILE D CA 1
ATOM 14563 C C . ILE D 1 409 ? 1.725 -0.040 53.467 1.00 17.75 438 ILE D C 1
ATOM 14564 O O . ILE D 1 409 ? 2.399 -0.907 52.957 1.00 18.03 438 ILE D O 1
ATOM 14569 N N . LEU D 1 410 ? 2.199 0.764 54.405 1.00 18.04 439 LEU D N 1
ATOM 14570 C CA . LEU D 1 410 ? 3.432 0.454 55.100 1.00 18.33 439 LEU D CA 1
ATOM 14571 C C . LEU D 1 410 ? 3.074 -0.521 56.205 1.00 19.91 439 LEU D C 1
ATOM 14572 O O . LEU D 1 410 ? 3.702 -1.564 56.326 1.00 20.02 439 LEU D O 1
ATOM 14577 N N . ALA D 1 411 ? 2.047 -0.199 56.988 1.00 22.18 440 ALA D N 1
ATOM 14578 C CA . ALA D 1 411 ? 1.587 -1.080 58.067 1.00 24.08 440 ALA D CA 1
ATOM 14579 C C . ALA D 1 411 ? 1.472 -2.514 57.562 1.00 25.66 440 ALA D C 1
ATOM 14580 O O . ALA D 1 411 ? 1.896 -3.467 58.227 1.00 26.49 440 ALA D O 1
ATOM 14582 N N . VAL D 1 412 ? 0.905 -2.652 56.369 1.00 27.10 441 VAL D N 1
ATOM 14583 C CA . VAL D 1 412 ? 0.845 -3.942 55.683 1.00 27.67 441 VAL D CA 1
ATOM 14584 C C . VAL D 1 412 ? 2.224 -4.567 55.509 1.00 27.80 441 VAL D C 1
ATOM 14585 O O . VAL D 1 412 ? 2.466 -5.694 55.933 1.00 28.25 441 VAL D O 1
ATOM 14589 N N . PHE D 1 413 ? 3.127 -3.818 54.901 1.00 27.86 442 PHE D N 1
ATOM 14590 C CA . PHE D 1 413 ? 4.463 -4.319 54.642 1.00 28.10 442 PHE D CA 1
ATOM 14591 C C . PHE D 1 413 ? 5.214 -4.752 55.882 1.00 26.51 442 PHE D C 1
ATOM 14592 O O . PHE D 1 413 ? 5.761 -5.850 55.905 1.00 26.41 442 PHE D O 1
ATOM 14600 N N . LEU D 1 414 ? 5.269 -3.894 56.898 1.00 24.67 443 LEU D N 1
ATOM 14601 C CA . LEU D 1 414 ? 6.057 -4.207 58.095 1.00 23.12 443 LEU D CA 1
ATOM 14602 C C . LEU D 1 414 ? 5.618 -5.513 58.674 1.00 23.37 443 LEU D C 1
ATOM 14603 O O . LEU D 1 414 ? 6.428 -6.399 58.904 1.00 23.43 443 LEU D O 1
ATOM 14608 N N . LEU D 1 415 ? 4.319 -5.627 58.896 1.00 23.60 444 LEU D N 1
ATOM 14609 C CA . LEU D 1 415 ? 3.753 -6.842 59.463 1.00 23.92 444 LEU D CA 1
ATOM 14610 C C . LEU D 1 415 ? 3.948 -8.054 58.548 1.00 24.55 444 LEU D C 1
ATOM 14611 O O . LEU D 1 415 ? 4.277 -9.147 59.019 1.00 25.15 444 LEU D O 1
ATOM 14616 N N . GLY D 1 416 ? 3.761 -7.852 57.247 1.00 25.08 445 GLY D N 1
ATOM 14617 C CA . GLY D 1 416 ? 4.074 -8.880 56.257 1.00 25.55 445 GLY D CA 1
ATOM 14618 C C . GLY D 1 416 ? 5.499 -9.388 56.410 1.00 25.99 445 GLY D C 1
ATOM 14619 O O . GLY D 1 416 ? 5.716 -10.552 56.738 1.00 26.18 445 GLY D O 1
ATOM 14620 N N . LEU D 1 417 ? 6.472 -8.510 56.191 1.00 26.41 446 LEU D N 1
ATOM 14621 C CA . LEU D 1 417 ? 7.874 -8.867 56.403 1.00 26.99 446 LEU D CA 1
ATOM 14622 C C . LEU D 1 417 ? 8.097 -9.541 57.740 1.00 27.48 446 LEU D C 1
ATOM 14623 O O . LEU D 1 417 ? 8.621 -10.640 57.808 1.00 28.13 446 LEU D O 1
ATOM 14628 N N . PHE D 1 418 ? 7.681 -8.883 58.806 1.00 27.91 447 PHE D N 1
ATOM 14629 C CA . PHE D 1 418 ? 8.191 -9.220 60.119 1.00 28.65 447 PHE D CA 1
ATOM 14630 C C . PHE D 1 418 ? 7.263 -10.007 61.024 1.00 28.63 447 PHE D C 1
ATOM 14631 O O . PHE D 1 418 ? 7.707 -10.515 62.050 1.00 28.44 447 PHE D O 1
ATOM 14639 N N . TRP D 1 419 ? 5.992 -10.119 60.670 1.00 29.19 448 TRP D N 1
ATOM 14640 C CA . TRP D 1 419 ? 5.051 -10.801 61.546 1.00 30.32 448 TRP D CA 1
ATOM 14641 C C . TRP D 1 419 ? 4.376 -11.943 60.828 1.00 31.68 448 TRP D C 1
ATOM 14642 O O . TRP D 1 419 ? 3.469 -11.752 60.025 1.00 31.97 448 TRP D O 1
ATOM 14653 N N . LYS D 1 420 ? 4.838 -13.142 61.150 1.00 33.19 449 LYS D N 1
ATOM 14654 C CA . LYS D 1 420 ? 4.355 -14.374 60.538 1.00 34.35 449 LYS D CA 1
ATOM 14655 C C . LYS D 1 420 ? 2.883 -14.700 60.827 1.00 33.73 449 LYS D C 1
ATOM 14656 O O . LYS D 1 420 ? 2.319 -15.565 60.165 1.00 34.21 449 LYS D O 1
ATOM 14662 N N . LYS D 1 421 ? 2.262 -14.023 61.791 1.00 33.00 450 LYS D N 1
ATOM 14663 C CA . LYS D 1 421 ? 0.833 -14.218 62.071 1.00 32.65 450 LYS D CA 1
ATOM 14664 C C . LYS D 1 421 ? -0.079 -13.463 61.103 1.00 31.82 450 LYS D C 1
ATOM 14665 O O . LYS D 1 421 ? -1.269 -13.769 60.995 1.00 31.17 450 LYS D O 1
ATOM 14671 N N . THR D 1 422 ? 0.470 -12.473 60.409 1.00 31.30 451 THR D N 1
ATOM 14672 C CA . THR D 1 422 ? -0.339 -11.582 59.570 1.00 30.79 451 THR D CA 1
ATOM 14673 C C . THR D 1 422 ? -1.055 -12.354 58.460 1.00 30.52 451 THR D C 1
ATOM 14674 O O . THR D 1 422 ? -0.474 -13.220 57.829 1.00 29.50 451 THR D O 1
ATOM 14678 N N . THR D 1 423 ? -2.316 -12.026 58.219 1.00 30.47 452 THR D N 1
ATOM 14679 C CA . THR D 1 423 ? -3.105 -12.760 57.247 1.00 30.16 452 THR D CA 1
ATOM 14680 C C . THR D 1 423 ? -3.591 -11.840 56.153 1.00 30.53 452 THR D C 1
ATOM 14681 O O . THR D 1 423 ? -3.733 -10.639 56.363 1.00 30.43 452 THR D O 1
ATOM 14685 N N . SER D 1 424 ? -3.844 -12.423 54.986 1.00 31.01 453 SER D N 1
ATOM 14686 C CA . SER D 1 424 ? -4.426 -11.711 53.856 1.00 31.59 453 SER D CA 1
ATOM 14687 C C . SER D 1 424 ? -5.687 -10.987 54.294 1.00 32.02 453 SER D C 1
ATOM 14688 O O . SER D 1 424 ? -5.897 -9.828 53.931 1.00 32.35 453 SER D O 1
ATOM 14691 N N . LYS D 1 425 ? -6.520 -11.675 55.078 1.00 32.36 454 LYS D N 1
ATOM 14692 C CA . LYS D 1 425 ? -7.772 -11.103 55.598 1.00 32.48 454 LYS D CA 1
ATOM 14693 C C . LYS D 1 425 ? -7.513 -9.813 56.377 1.00 32.72 454 LYS D C 1
ATOM 14694 O O . LYS D 1 425 ? -8.110 -8.767 56.082 1.00 33.02 454 LYS D O 1
ATOM 14696 N N . GLY D 1 426 ? -6.617 -9.902 57.363 1.00 32.54 455 GLY D N 1
ATOM 14697 C CA . GLY D 1 426 ? -6.224 -8.756 58.173 1.00 31.99 455 GLY D CA 1
ATOM 14698 C C . GLY D 1 426 ? -5.701 -7.657 57.288 1.00 31.28 455 GLY D C 1
ATOM 14699 O O . GLY D 1 426 ? -6.252 -6.560 57.270 1.00 31.59 455 GLY D O 1
ATOM 14700 N N . ALA D 1 427 ? -4.658 -7.977 56.527 1.00 30.31 456 ALA D N 1
ATOM 14701 C CA . ALA D 1 427 ? -4.047 -7.032 55.586 1.00 29.88 456 ALA D CA 1
ATOM 14702 C C . ALA D 1 427 ? -5.108 -6.228 54.860 1.00 29.83 456 ALA D C 1
ATOM 14703 O O . ALA D 1 427 ? -5.122 -4.998 54.926 1.00 30.24 456 ALA D O 1
ATOM 14705 N N . ILE D 1 428 ? -6.003 -6.939 54.186 1.00 29.60 457 ILE D N 1
ATOM 14706 C CA . ILE D 1 428 ? -7.044 -6.314 53.372 1.00 29.31 457 ILE D CA 1
ATOM 14707 C C . ILE D 1 428 ? -7.876 -5.305 54.155 1.00 28.73 457 ILE D C 1
ATOM 14708 O O . ILE D 1 428 ? -7.978 -4.141 53.762 1.00 28.65 457 ILE D O 1
ATOM 14713 N N . ILE D 1 429 ? -8.475 -5.756 55.253 1.00 28.18 458 ILE D N 1
ATOM 14714 C CA . ILE D 1 429 ? -9.308 -4.880 56.080 1.00 28.12 458 ILE D CA 1
ATOM 14715 C C . ILE D 1 429 ? -8.565 -3.614 56.480 1.00 28.43 458 ILE D C 1
ATOM 14716 O O . ILE D 1 429 ? -9.017 -2.498 56.205 1.00 28.28 458 ILE D O 1
ATOM 14721 N N . GLY D 1 430 ? -7.421 -3.811 57.131 1.00 28.82 459 GLY D N 1
ATOM 14722 C CA . GLY D 1 430 ? -6.642 -2.716 57.686 1.00 29.13 459 GLY D CA 1
ATOM 14723 C C . GLY D 1 430 ? -6.307 -1.652 56.661 1.00 29.02 459 GLY D C 1
ATOM 14724 O O . GLY D 1 430 ? -6.548 -0.461 56.890 1.00 29.40 459 GLY D O 1
ATOM 14725 N N . VAL D 1 431 ? -5.767 -2.074 55.522 1.00 28.47 460 VAL D N 1
ATOM 14726 C CA . VAL D 1 431 ? -5.314 -1.119 54.506 1.00 28.18 460 VAL D CA 1
ATOM 14727 C C . VAL D 1 431 ? -6.482 -0.303 53.929 1.00 28.02 460 VAL D C 1
ATOM 14728 O O . VAL D 1 431 ? -6.352 0.898 53.673 1.00 28.35 460 VAL D O 1
ATOM 14732 N N . VAL D 1 432 ? -7.621 -0.959 53.739 1.00 27.59 461 VAL D N 1
ATOM 14733 C CA . VAL D 1 432 ? -8.822 -0.277 53.279 1.00 27.40 461 VAL D CA 1
ATOM 14734 C C . VAL D 1 432 ? -9.336 0.667 54.343 1.00 26.62 461 VAL D C 1
ATOM 14735 O O . VAL D 1 432 ? -9.617 1.841 54.060 1.00 26.98 461 VAL D O 1
ATOM 14739 N N . ALA D 1 433 ? -9.449 0.151 55.569 1.00 25.52 462 ALA D N 1
ATOM 14740 C CA . ALA D 1 433 ? -9.950 0.940 56.701 1.00 24.94 462 ALA D CA 1
ATOM 14741 C C . ALA D 1 433 ? -9.055 2.128 57.055 1.00 24.82 462 ALA D C 1
ATOM 14742 O O . ALA D 1 433 ? -9.467 2.984 57.835 1.00 24.69 462 ALA D O 1
ATOM 14744 N N . SER D 1 434 ? -7.844 2.174 56.492 1.00 24.87 463 SER D N 1
ATOM 14745 C CA . SER D 1 434 ? -6.946 3.315 56.667 1.00 24.79 463 SER D CA 1
ATOM 14746 C C . SER D 1 434 ? -7.518 4.595 56.060 1.00 25.08 463 SER D C 1
ATOM 14747 O O . SER D 1 434 ? -7.679 5.614 56.738 1.00 24.62 463 SER D O 1
ATOM 14750 N N . ILE D 1 435 ? -7.827 4.538 54.777 1.00 25.44 464 ILE D N 1
ATOM 14751 C CA . ILE D 1 435 ? -8.210 5.740 54.051 1.00 25.99 464 ILE D CA 1
ATOM 14752 C C . ILE D 1 435 ? -9.228 6.592 54.812 1.00 25.16 464 ILE D C 1
ATOM 14753 O O . ILE D 1 435 ? -8.979 7.780 55.035 1.00 25.72 464 ILE D O 1
ATOM 14758 N N . PRO D 1 436 ? -10.379 6.004 55.207 1.00 23.86 465 PRO D N 1
ATOM 14759 C CA . PRO D 1 436 ? -11.346 6.788 55.978 1.00 22.76 465 PRO D CA 1
ATOM 14760 C C . PRO D 1 436 ? -10.699 7.476 57.169 1.00 22.05 465 PRO D C 1
ATOM 14761 O O . PRO D 1 436 ? -10.833 8.686 57.357 1.00 22.02 465 PRO D O 1
ATOM 14765 N N . PHE D 1 437 ? -9.983 6.692 57.950 1.00 20.93 466 PHE D N 1
ATOM 14766 C CA . PHE D 1 437 ? -9.257 7.196 59.101 1.00 19.96 466 PHE D CA 1
ATOM 14767 C C . PHE D 1 437 ? -8.308 8.351 58.743 1.00 19.86 466 PHE D C 1
ATOM 14768 O O . PHE D 1 437 ? -8.400 9.441 59.315 1.00 20.64 466 PHE D O 1
ATOM 14776 N N . ALA D 1 438 ? -7.414 8.112 57.784 1.00 19.25 467 ALA D N 1
ATOM 14777 C CA . ALA D 1 438 ? -6.480 9.146 57.307 1.00 18.71 467 ALA D CA 1
ATOM 14778 C C . ALA D 1 438 ? -7.202 10.423 56.857 1.00 18.58 467 ALA D C 1
ATOM 14779 O O . ALA D 1 438 ? -6.794 11.542 57.202 1.00 18.42 467 ALA D O 1
ATOM 14781 N N . LEU D 1 439 ? -8.265 10.235 56.074 1.00 18.63 468 LEU D N 1
ATOM 14782 C CA . LEU D 1 439 ? -9.136 11.337 55.636 1.00 18.90 468 LEU D CA 1
ATOM 14783 C C . LEU D 1 439 ? -9.867 12.001 56.785 1.00 19.25 468 LEU D C 1
ATOM 14784 O O . LEU D 1 439 ? -10.053 13.224 56.797 1.00 19.63 468 LEU D O 1
ATOM 14789 N N . PHE D 1 440 ? -10.314 11.189 57.732 1.00 19.23 469 PHE D N 1
ATOM 14790 C CA . PHE D 1 440 ? -10.999 11.710 58.889 1.00 19.49 469 PHE D CA 1
ATOM 14791 C C . PHE D 1 440 ? -10.121 12.708 59.623 1.00 19.93 469 PHE D C 1
ATOM 14792 O O . PHE D 1 440 ? -10.540 13.811 59.928 1.00 19.55 469 PHE D O 1
ATOM 14800 N N . LEU D 1 441 ? -8.894 12.297 59.907 1.00 21.13 470 LEU D N 1
ATOM 14801 C CA . LEU D 1 441 ? -7.911 13.175 60.549 1.00 22.53 470 LEU D CA 1
ATOM 14802 C C . LEU D 1 441 ? -7.525 14.337 59.664 1.00 23.66 470 LEU D C 1
ATOM 14803 O O . LEU D 1 441 ? -7.380 15.455 60.138 1.00 23.22 470 LEU D O 1
ATOM 14808 N N . LYS D 1 442 ? -7.330 14.059 58.383 1.00 25.86 471 LYS D N 1
ATOM 14809 C CA . LYS D 1 442 ? -6.958 15.094 57.429 1.00 28.35 471 LYS D CA 1
ATOM 14810 C C . LYS D 1 442 ? -8.012 16.196 57.354 1.00 30.35 471 LYS D C 1
ATOM 14811 O O . LYS D 1 442 ? -7.660 17.375 57.247 1.00 30.57 471 LYS D O 1
ATOM 14817 N N . PHE D 1 443 ? -9.289 15.822 57.451 1.00 32.98 472 PHE D N 1
ATOM 14818 C CA . PHE D 1 443 ? -10.391 16.774 57.232 1.00 35.14 472 PHE D CA 1
ATOM 14819 C C . PHE D 1 443 ? -11.292 16.933 58.443 1.00 35.99 472 PHE D C 1
ATOM 14820 O O . PHE D 1 443 ? -12.516 16.955 58.334 1.00 35.96 472 PHE D O 1
ATOM 14828 N N . MET D 1 444 ? -10.659 17.069 59.596 1.00 37.31 473 MET D N 1
ATOM 14829 C CA . MET D 1 444 ? -11.357 17.336 60.834 1.00 39.00 473 MET D CA 1
ATOM 14830 C C . MET D 1 444 ? -10.730 18.595 61.449 1.00 38.42 473 MET D C 1
ATOM 14831 O O . MET D 1 444 ? -9.576 18.918 61.143 1.00 39.20 473 MET D O 1
ATOM 14836 N N . PRO D 1 445 ? -11.492 19.334 62.282 1.00 37.72 474 PRO D N 1
ATOM 14837 C CA . PRO D 1 445 ? -10.932 20.512 62.955 1.00 36.73 474 PRO D CA 1
ATOM 14838 C C . PRO D 1 445 ? -9.638 20.218 63.691 1.00 35.39 474 PRO D C 1
ATOM 14839 O O . PRO D 1 445 ? -8.611 20.785 63.340 1.00 35.47 474 PRO D O 1
ATOM 14843 N N . LEU D 1 446 ? -9.694 19.325 64.679 1.00 33.72 475 LEU D N 1
ATOM 14844 C CA . LEU D 1 446 ? -8.499 18.850 65.405 1.00 32.47 475 LEU D CA 1
ATOM 14845 C C . LEU D 1 446 ? -7.209 19.183 64.637 1.00 30.66 475 LEU D C 1
ATOM 14846 O O . LEU D 1 446 ? -6.751 18.435 63.758 1.00 30.64 475 LEU D O 1
ATOM 14851 N N . SER D 1 447 ? -6.651 20.351 64.935 1.00 28.47 476 SER D N 1
ATOM 14852 C CA . SER D 1 447 ? -5.508 20.842 64.167 1.00 26.81 476 SER D CA 1
ATOM 14853 C C . SER D 1 447 ? -4.335 19.962 64.498 1.00 24.40 476 SER D C 1
ATOM 14854 O O . SER D 1 447 ? -3.876 19.935 65.639 1.00 24.74 476 SER D O 1
ATOM 14857 N N . MET D 1 448 ? -3.890 19.213 63.496 1.00 21.30 477 MET D N 1
ATOM 14858 C CA . MET D 1 448 ? -2.861 18.208 63.678 1.00 18.83 477 MET D CA 1
ATOM 14859 C C . MET D 1 448 ? -1.980 18.121 62.421 1.00 17.30 477 MET D C 1
ATOM 14860 O O . MET D 1 448 ? -2.489 17.944 61.301 1.00 16.69 477 MET D O 1
ATOM 14865 N N . PRO D 1 449 ? -0.654 18.247 62.606 1.00 15.85 478 PRO D N 1
ATOM 14866 C CA . PRO D 1 449 ? 0.246 18.196 61.465 1.00 15.17 478 PRO D CA 1
ATOM 14867 C C . PRO D 1 449 ? 0.064 16.908 60.724 1.00 14.68 478 PRO D C 1
ATOM 14868 O O . PRO D 1 449 ? -0.358 15.922 61.328 1.00 15.23 478 PRO D O 1
ATOM 14872 N N . PHE D 1 450 ? 0.385 16.903 59.433 1.00 13.84 479 PHE D N 1
ATOM 14873 C CA . PHE D 1 450 ? 0.169 15.699 58.662 1.00 12.81 479 PHE D CA 1
ATOM 14874 C C . PHE D 1 450 ? 1.194 14.657 59.112 1.00 11.16 479 PHE D C 1
ATOM 14875 O O . PHE D 1 450 ? 0.898 13.455 59.135 1.00 10.91 479 PHE D O 1
ATOM 14883 N N . MET D 1 451 ? 2.386 15.105 59.508 1.00 9.70 480 MET D N 1
ATOM 14884 C CA . MET D 1 451 ? 3.382 14.145 59.982 1.00 9.20 480 MET D CA 1
ATOM 14885 C C . MET D 1 451 ? 2.899 13.437 61.249 1.00 8.95 480 MET D C 1
ATOM 14886 O O . MET D 1 451 ? 2.798 12.213 61.259 1.00 8.91 480 MET D O 1
ATOM 14891 N N . ASP D 1 452 ? 2.588 14.219 62.293 1.00 9.03 481 ASP D N 1
ATOM 14892 C CA . ASP D 1 452 ? 1.874 13.755 63.525 1.00 8.97 481 ASP D CA 1
ATOM 14893 C C . ASP D 1 452 ? 0.655 12.890 63.086 1.00 9.11 481 ASP D C 1
ATOM 14894 O O . ASP D 1 452 ? 0.358 11.845 63.662 1.00 8.93 481 ASP D O 1
ATOM 14899 N N . GLN D 1 453 ? -0.011 13.323 62.024 1.00 9.61 482 GLN D N 1
ATOM 14900 C CA . GLN D 1 453 ? -1.196 12.651 61.500 1.00 10.71 482 GLN D CA 1
ATOM 14901 C C . GLN D 1 453 ? -0.886 11.247 60.986 1.00 10.44 482 GLN D C 1
ATOM 14902 O O . GLN D 1 453 ? -1.451 10.243 61.457 1.00 11.06 482 GLN D O 1
ATOM 14908 N N . MET D 1 454 ? 0.018 11.172 60.014 1.00 10.38 483 MET D N 1
ATOM 14909 C CA . MET D 1 454 ? 0.186 9.944 59.237 1.00 10.24 483 MET D CA 1
ATOM 14910 C C . MET D 1 454 ? 0.906 8.862 60.021 1.00 10.77 483 MET D C 1
ATOM 14911 O O . MET D 1 454 ? 1.009 7.712 59.596 1.00 11.82 483 MET D O 1
ATOM 14916 N N . LEU D 1 455 ? 1.400 9.235 61.185 1.00 11.43 484 LEU D N 1
ATOM 14917 C CA . LEU D 1 455 ? 1.828 8.242 62.163 1.00 11.89 484 LEU D CA 1
ATOM 14918 C C . LEU D 1 455 ? 0.588 7.501 62.663 1.00 12.34 484 LEU D C 1
ATOM 14919 O O . LEU D 1 455 ? 0.425 6.319 62.392 1.00 12.66 484 LEU D O 1
ATOM 14924 N N . TYR D 1 456 ? -0.291 8.225 63.354 1.00 13.07 485 TYR D N 1
ATOM 14925 C CA . TYR D 1 456 ? -1.504 7.658 63.935 1.00 14.21 485 TYR D CA 1
ATOM 14926 C C . TYR D 1 456 ? -2.208 6.703 62.976 1.00 15.22 485 TYR D C 1
ATOM 14927 O O . TYR D 1 456 ? -2.720 5.644 63.377 1.00 15.74 485 TYR D O 1
ATOM 14936 N N . THR D 1 457 ? -2.248 7.088 61.707 1.00 16.00 486 THR D N 1
ATOM 14937 C CA . THR D 1 457 ? -2.821 6.229 60.674 1.00 16.29 486 THR D CA 1
ATOM 14938 C C . THR D 1 457 ? -2.172 4.845 60.669 1.00 16.22 486 THR D C 1
ATOM 14939 O O . THR D 1 457 ? -2.840 3.835 60.915 1.00 16.55 486 THR D O 1
ATOM 14943 N N . LEU D 1 458 ? -0.869 4.800 60.413 1.00 15.73 487 LEU D N 1
ATOM 14944 C CA . LEU D 1 458 ? -0.154 3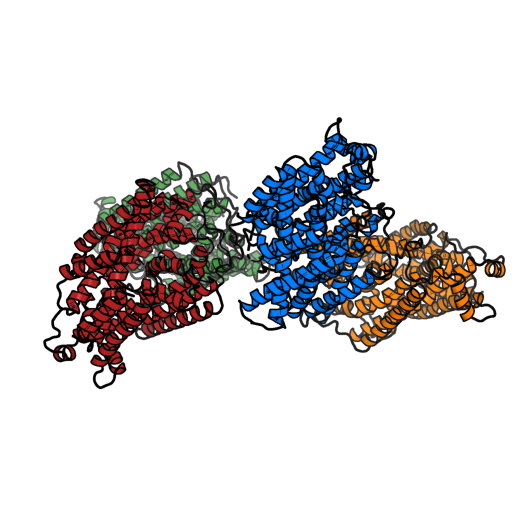.527 60.379 1.00 14.97 487 LEU D CA 1
ATOM 14945 C C . LEU D 1 458 ? -0.459 2.727 61.623 1.00 15.11 487 LEU D C 1
ATOM 14946 O O . LEU D 1 458 ? -0.820 1.548 61.530 1.00 15.76 487 LEU D O 1
ATOM 14951 N N . LEU D 1 459 ? -0.296 3.372 62.779 1.00 15.00 488 LEU D N 1
ATOM 14952 C CA . LEU D 1 459 ? -0.520 2.719 64.071 1.00 15.14 488 LEU D CA 1
ATOM 14953 C C . LEU D 1 459 ? -1.900 2.104 64.164 1.00 15.39 488 LEU D C 1
ATOM 14954 O O . LEU D 1 459 ? -2.059 0.971 64.601 1.00 15.79 488 LEU D O 1
ATOM 14959 N N . PHE D 1 460 ? -2.903 2.858 63.753 1.00 15.70 489 PHE D N 1
ATOM 14960 C CA . PHE D 1 460 ? -4.259 2.339 63.693 1.00 16.38 489 PHE D CA 1
ATOM 14961 C C . PHE D 1 460 ? -4.358 1.173 62.713 1.00 15.25 489 PHE D C 1
ATOM 14962 O O . PHE D 1 460 ? -4.874 0.108 63.049 1.00 15.09 489 PHE D O 1
ATOM 14970 N N . THR D 1 461 ? -3.861 1.384 61.498 1.00 14.39 490 THR D N 1
ATOM 14971 C CA . THR D 1 461 ? -3.854 0.335 60.474 1.00 13.99 490 THR D CA 1
ATOM 14972 C C . THR D 1 461 ? -3.336 -0.961 61.082 1.00 14.69 490 THR D C 1
ATOM 14973 O O . THR D 1 461 ? -3.992 -2.004 60.998 1.00 14.54 490 THR D O 1
ATOM 14977 N N . MET D 1 462 ? -2.157 -0.884 61.701 1.00 15.65 491 MET D N 1
ATOM 14978 C CA . MET D 1 462 ? -1.545 -2.056 62.319 1.00 16.90 491 MET D CA 1
ATOM 14979 C C . MET D 1 462 ? -2.418 -2.697 63.373 1.00 16.81 491 MET D C 1
ATOM 14980 O O . MET D 1 462 ? -2.590 -3.909 63.380 1.00 16.21 491 MET D O 1
ATOM 14985 N N . VAL D 1 463 ? -2.956 -1.884 64.268 1.00 17.20 492 VAL D N 1
ATOM 14986 C CA . VAL D 1 463 ? -3.749 -2.413 65.374 1.00 18.44 492 VAL D CA 1
ATOM 14987 C C . VAL D 1 463 ? -5.025 -3.120 64.872 1.00 19.06 492 VAL D C 1
ATOM 14988 O O . VAL D 1 463 ? -5.534 -4.059 65.509 1.00 19.29 492 VAL D O 1
ATOM 14992 N N . VAL D 1 464 ? -5.542 -2.659 63.738 1.00 19.86 493 VAL D N 1
ATOM 14993 C CA . VAL D 1 464 ? -6.632 -3.355 63.085 1.00 20.61 493 VAL D CA 1
ATOM 14994 C C . VAL D 1 464 ? -6.133 -4.707 62.591 1.00 20.82 493 VAL D C 1
ATOM 14995 O O . VAL D 1 464 ? -6.450 -5.732 63.192 1.00 21.65 493 VAL D O 1
ATOM 14999 N N . ILE D 1 465 ? -5.325 -4.710 61.531 1.00 20.66 494 ILE D N 1
ATOM 15000 C CA . ILE D 1 465 ? -4.882 -5.972 60.902 1.00 20.45 494 ILE D CA 1
ATOM 15001 C C . ILE D 1 465 ? -4.344 -6.966 61.929 1.00 21.35 494 ILE D C 1
ATOM 15002 O O . ILE D 1 465 ? -4.502 -8.178 61.757 1.00 21.38 494 ILE D O 1
ATOM 15007 N N . ALA D 1 466 ? -3.728 -6.445 62.994 1.00 22.50 495 ALA D N 1
ATOM 15008 C CA . ALA D 1 466 ? -3.331 -7.249 64.154 1.00 23.52 495 ALA D CA 1
ATOM 15009 C C . ALA D 1 466 ? -4.489 -8.114 64.655 1.00 24.62 495 ALA D C 1
ATOM 15010 O O . ALA D 1 466 ? -4.474 -9.326 64.479 1.00 24.33 495 ALA D O 1
ATOM 15012 N N . PHE D 1 467 ? -5.501 -7.493 65.248 1.00 26.20 496 PHE D N 1
ATOM 15013 C CA . PHE D 1 467 ? -6.627 -8.251 65.805 1.00 28.46 496 PHE D CA 1
ATOM 15014 C C . PHE D 1 467 ? -7.398 -9.027 64.744 1.00 28.63 496 PHE D C 1
ATOM 15015 O O . PHE D 1 467 ? -7.873 -10.136 65.003 1.00 28.86 496 PHE D O 1
ATOM 15023 N N . THR D 1 468 ? -7.528 -8.434 63.561 1.00 28.98 497 THR D N 1
ATOM 15024 C CA . THR D 1 468 ? -8.199 -9.088 62.451 1.00 29.24 497 THR D CA 1
ATOM 15025 C C . THR D 1 468 ? -7.498 -10.400 62.141 1.00 30.21 497 THR D C 1
ATOM 15026 O O . THR D 1 468 ? -8.091 -11.470 62.263 1.00 30.14 497 THR D O 1
ATOM 15030 N N . SER D 1 469 ? -6.218 -10.321 61.784 1.00 31.50 498 SER D N 1
ATOM 15031 C CA . SER D 1 469 ? -5.441 -11.524 61.463 1.00 32.65 498 SER D CA 1
ATOM 15032 C C . SER D 1 469 ? -5.247 -12.447 62.677 1.00 33.56 498 SER D C 1
ATOM 15033 O O . SER D 1 469 ? -4.877 -13.608 62.521 1.00 33.18 498 SER D O 1
ATOM 15036 N N . LEU D 1 470 ? -5.484 -11.915 63.876 1.00 35.15 499 LEU D N 1
ATOM 15037 C CA . LEU D 1 470 ? -5.356 -12.676 65.119 1.00 36.67 499 LEU D CA 1
ATOM 15038 C C . LEU D 1 470 ? -6.553 -13.597 65.313 1.00 38.47 499 LEU D C 1
ATOM 15039 O O . LEU D 1 470 ? -6.413 -14.703 65.832 1.00 38.75 499 LEU D O 1
ATOM 15044 N N . SER D 1 471 ? -7.728 -13.126 64.904 1.00 40.64 500 SER D N 1
ATOM 15045 C CA . SER D 1 471 ? -8.964 -13.897 65.038 1.00 42.47 500 SER D CA 1
ATOM 15046 C C . SER D 1 471 ? -9.356 -14.587 63.736 1.00 44.04 500 SER D C 1
ATOM 15047 O O . SER D 1 471 ? -10.433 -15.177 63.664 1.00 44.47 500 SER D O 1
ATOM 15050 N N . THR D 1 472 ? -8.502 -14.497 62.712 1.00 45.78 501 THR D N 1
ATOM 15051 C CA . THR D 1 472 ? -8.723 -15.202 61.436 1.00 47.21 501 THR D CA 1
ATOM 15052 C C . THR D 1 472 ? -7.743 -16.357 61.195 1.00 48.52 501 THR D C 1
ATOM 15053 O O . THR D 1 472 ? -8.093 -17.324 60.521 1.00 48.70 501 THR D O 1
ATOM 15057 N N . SER D 1 473 ? -6.524 -16.255 61.720 1.00 50.19 502 SER D N 1
ATOM 15058 C CA . SER D 1 473 ? -5.545 -17.330 61.577 1.00 51.50 502 SER D CA 1
ATOM 15059 C C . SER D 1 473 ? -6.115 -18.591 62.205 1.00 52.77 502 SER D C 1
ATOM 15060 O O . SER D 1 473 ? -6.150 -18.734 63.434 1.00 53.12 502 SER D O 1
ATOM 15063 N N . ILE D 1 474 ? -6.592 -19.486 61.345 1.00 53.95 503 ILE D N 1
ATOM 15064 C CA . ILE D 1 474 ? -7.204 -20.739 61.779 1.00 54.72 503 ILE D CA 1
ATOM 15065 C C . ILE D 1 474 ? -6.215 -21.432 62.688 1.00 54.43 503 ILE D C 1
ATOM 15066 O O . ILE D 1 474 ? -6.513 -21.735 63.848 1.00 54.43 503 ILE D O 1
ATOM 15071 N N . ASN D 1 475 ? -5.027 -21.657 62.139 1.00 54.09 504 ASN D N 1
ATOM 15072 C CA . ASN D 1 475 ? -3.895 -22.142 62.909 1.00 53.85 504 ASN D CA 1
ATOM 15073 C C . ASN D 1 475 ? -3.070 -20.939 63.374 1.00 52.16 504 ASN D C 1
ATOM 15074 O O . ASN D 1 475 ? -3.544 -19.803 63.316 1.00 52.42 504 ASN D O 1
ATOM 15079 N N . ASP D 1 476 ? -1.852 -21.190 63.842 1.00 49.88 505 ASP D N 1
ATOM 15080 C CA . ASP D 1 476 ? -0.958 -20.120 64.248 1.00 47.96 505 ASP D CA 1
ATOM 15081 C C . ASP D 1 476 ? -0.452 -19.355 63.040 1.00 46.10 505 ASP D C 1
ATOM 15082 O O . ASP D 1 476 ? -1.092 -18.408 62.599 1.00 46.52 505 ASP D O 1
ATOM 15087 N N . ASP D 1 477 ? 0.679 -19.775 62.488 1.00 43.75 506 ASP D N 1
ATOM 15088 C CA . ASP D 1 477 ? 1.337 -19.000 61.456 1.00 42.12 506 ASP D CA 1
ATOM 15089 C C . ASP D 1 477 ? 0.556 -19.128 60.168 1.00 42.05 506 ASP D C 1
ATOM 15090 O O . ASP D 1 477 ? 0.249 -20.238 59.746 1.00 41.90 506 ASP D O 1
ATOM 15095 N N . ASP D 1 478 ? 0.198 -17.988 59.572 1.00 42.26 507 ASP D N 1
ATOM 15096 C CA . ASP D 1 478 ? -0.334 -17.960 58.206 1.00 42.15 507 ASP D CA 1
ATOM 15097 C C . ASP D 1 478 ? 0.609 -18.850 57.404 1.00 44.25 507 ASP D C 1
ATOM 15098 O O . ASP D 1 478 ? 1.834 -18.674 57.476 1.00 43.80 507 ASP D O 1
ATOM 15103 N N . PRO D 1 479 ? 0.060 -19.840 56.673 1.00 47.04 508 PRO D N 1
ATOM 15104 C CA . PRO D 1 479 ? 0.965 -20.775 55.986 1.00 48.89 508 PRO D CA 1
ATOM 15105 C C . PRO D 1 479 ? 1.861 -20.047 54.982 1.00 50.66 508 PRO D C 1
ATOM 15106 O O . PRO D 1 479 ? 3.031 -20.402 54.807 1.00 51.11 508 PRO D O 1
ATOM 15110 N N . LYS D 1 480 ? 1.299 -19.006 54.371 1.00 52.37 509 LYS D N 1
ATOM 15111 C CA . LYS D 1 480 ? 2.016 -18.132 53.451 1.00 53.75 509 LYS D CA 1
ATOM 15112 C C . LYS D 1 480 ? 2.905 -17.145 54.207 1.00 54.47 509 LYS D C 1
ATOM 15113 O O . LYS D 1 480 ? 3.479 -16.237 53.607 1.00 54.50 509 LYS D O 1
ATOM 15119 N N . GLY D 1 481 ? 3.024 -17.351 55.519 1.00 55.24 510 GLY D N 1
ATOM 15120 C CA . GLY D 1 481 ? 3.715 -16.441 56.417 1.00 55.87 510 GLY D CA 1
ATOM 15121 C C . GLY D 1 481 ? 5.199 -16.412 56.167 1.00 56.26 510 GLY D C 1
ATOM 15122 O O . GLY D 1 481 ? 5.765 -17.360 55.626 1.00 56.47 510 GLY D O 1
ATOM 15123 N N . ILE D 1 482 ? 5.829 -15.315 56.577 1.00 56.72 511 ILE D N 1
ATOM 15124 C CA . ILE D 1 482 ? 7.212 -15.045 56.202 1.00 56.81 511 ILE D CA 1
ATOM 15125 C C . ILE D 1 482 ? 8.172 -15.896 56.997 1.00 57.23 511 ILE D C 1
ATOM 15126 O O . ILE D 1 482 ? 8.129 -15.947 58.234 1.00 56.61 511 ILE D O 1
ATOM 15131 N N . SER D 1 483 ? 9.064 -16.526 56.240 1.00 58.20 512 SER D N 1
ATOM 15132 C CA . SER D 1 483 ? 9.924 -17.587 56.731 1.00 58.74 512 SER D CA 1
ATOM 15133 C C . SER D 1 483 ? 10.631 -17.226 58.022 1.00 58.58 512 SER D C 1
ATOM 15134 O O . SER D 1 483 ? 11.217 -16.150 58.167 1.00 58.43 512 SER D O 1
ATOM 15137 N N . VAL D 1 484 ? 10.522 -18.154 58.962 1.00 58.07 513 VAL D N 1
ATOM 15138 C CA . VAL D 1 484 ? 11.264 -18.120 60.202 1.00 57.51 513 VAL D CA 1
ATOM 15139 C C . VAL D 1 484 ? 12.635 -17.445 60.008 1.00 55.38 513 VAL D C 1
ATOM 15140 O O . VAL D 1 484 ? 13.643 -18.116 59.754 1.00 56.33 513 VAL D O 1
ATOM 15144 N N . THR D 1 485 ? 12.672 -16.121 60.118 1.00 51.85 514 THR D N 1
ATOM 15145 C CA . THR D 1 485 ? 13.916 -15.393 59.904 1.00 49.34 514 THR D CA 1
ATOM 15146 C C . THR D 1 485 ? 14.868 -15.646 61.081 1.00 47.45 514 THR D C 1
ATOM 15147 O O . THR D 1 485 ? 14.427 -15.825 62.217 1.00 46.38 514 THR D O 1
ATOM 15151 N N . SER D 1 486 ? 16.168 -15.661 60.793 1.00 45.90 515 SER D N 1
ATOM 15152 C CA . SER D 1 486 ? 17.200 -15.976 61.786 1.00 45.35 515 SER D CA 1
ATOM 15153 C C . SER D 1 486 ? 18.243 -14.890 61.846 1.00 45.33 515 SER D C 1
ATOM 15154 O O . SER D 1 486 ? 18.110 -13.873 61.197 1.00 45.92 515 SER D O 1
ATOM 15157 N N . SER D 1 487 ? 19.298 -15.115 62.614 1.00 45.34 516 SER D N 1
ATOM 15158 C CA . SER D 1 487 ? 20.461 -14.240 62.582 1.00 45.63 516 SER D CA 1
ATOM 15159 C C . SER D 1 487 ? 21.152 -14.329 61.214 1.00 45.89 516 SER D C 1
ATOM 15160 O O . SER D 1 487 ? 22.245 -14.861 61.073 1.00 45.77 516 SER D O 1
ATOM 15163 N N . MET D 1 488 ? 20.471 -13.795 60.210 1.00 46.52 517 MET D N 1
ATOM 15164 C CA . MET D 1 488 ? 20.953 -13.723 58.831 1.00 47.09 517 MET D CA 1
ATOM 15165 C C . MET D 1 488 ? 21.144 -12.258 58.396 1.00 46.53 517 MET D C 1
ATOM 15166 O O . MET D 1 488 ? 21.559 -11.975 57.274 1.00 46.76 517 MET D O 1
ATOM 15171 N N . PHE D 1 489 ? 20.813 -11.337 59.294 1.00 45.54 518 PHE D N 1
ATOM 15172 C CA . PHE D 1 489 ? 20.956 -9.911 59.057 1.00 44.20 518 PHE D CA 1
ATOM 15173 C C . PHE D 1 489 ? 22.413 -9.567 59.216 1.00 46.30 518 PHE D C 1
ATOM 15174 O O . PHE D 1 489 ? 22.943 -8.717 58.504 1.00 46.80 518 PHE D O 1
ATOM 15182 N N . VAL D 1 490 ? 23.031 -10.226 60.191 1.00 48.33 519 VAL D N 1
ATOM 15183 C CA . VAL D 1 490 ? 24.478 -10.265 60.349 1.00 49.92 519 VAL D CA 1
ATOM 15184 C C . VAL D 1 490 ? 25.206 -9.615 59.178 1.00 51.27 519 VAL D C 1
ATOM 15185 O O . VAL D 1 490 ? 25.468 -10.242 58.150 1.00 50.80 519 VAL D O 1
ATOM 15189 N N . THR D 1 491 ? 25.508 -8.336 59.349 1.00 53.31 520 THR D N 1
ATOM 15190 C CA . THR D 1 491 ? 26.145 -7.553 58.308 1.00 54.96 520 THR D CA 1
ATOM 15191 C C . THR D 1 491 ? 27.631 -7.419 58.592 1.00 56.98 520 THR D C 1
ATOM 15192 O O . THR D 1 491 ? 28.090 -7.687 59.699 1.00 56.68 520 THR D O 1
ATOM 15196 N N . ASP D 1 492 ? 28.365 -6.973 57.579 1.00 59.70 521 ASP D N 1
ATOM 15197 C CA . ASP D 1 492 ? 29.833 -7.027 57.577 1.00 62.08 521 ASP D CA 1
ATOM 15198 C C . ASP D 1 492 ? 30.503 -5.842 58.260 1.00 62.53 521 ASP D C 1
ATOM 15199 O O . ASP D 1 492 ? 29.974 -4.733 58.258 1.00 63.05 521 ASP D O 1
ATOM 15204 N N . ARG D 1 493 ? 31.678 -6.093 58.834 1.00 62.80 522 ARG D N 1
ATOM 15205 C CA . ARG D 1 493 ? 32.465 -5.051 59.509 1.00 62.99 522 ARG D CA 1
ATOM 15206 C C . ARG D 1 493 ? 33.108 -4.135 58.469 1.00 61.84 522 ARG D C 1
ATOM 15207 O O . ARG D 1 493 ? 34.264 -4.301 58.092 1.00 62.30 522 ARG D O 1
ATOM 15215 N N . SER D 1 494 ? 32.330 -3.159 58.029 1.00 60.31 523 SER D N 1
ATOM 15216 C CA . SER D 1 494 ? 32.684 -2.282 56.919 1.00 59.00 523 SER D CA 1
ATOM 15217 C C . SER D 1 494 ? 31.424 -1.508 56.593 1.00 58.17 523 SER D C 1
ATOM 15218 O O . SER D 1 494 ? 31.411 -0.281 56.655 1.00 58.17 523 SER D O 1
ATOM 15221 N N . PHE D 1 495 ? 30.362 -2.238 56.255 1.00 56.97 524 PHE D N 1
ATOM 15222 C CA . PHE D 1 495 ? 29.023 -1.676 56.271 1.00 55.99 524 PHE D CA 1
ATOM 15223 C C . PHE D 1 495 ? 28.778 -1.161 57.671 1.00 56.10 524 PHE D C 1
ATOM 15224 O O . PHE D 1 495 ? 28.351 -0.029 57.854 1.00 56.38 524 PHE D O 1
ATOM 15232 N N . ASN D 1 496 ? 29.040 -2.017 58.654 1.00 56.12 525 ASN D N 1
ATOM 15233 C CA . ASN D 1 496 ? 28.872 -1.670 60.060 1.00 56.27 525 ASN D CA 1
ATOM 15234 C C . ASN D 1 496 ? 29.601 -0.392 60.430 1.00 56.14 525 ASN D C 1
ATOM 15235 O O . ASN D 1 496 ? 28.974 0.588 60.816 1.00 56.48 525 ASN D O 1
ATOM 15240 N N . ILE D 1 497 ? 30.921 -0.401 60.302 1.00 55.79 526 ILE D N 1
ATOM 15241 C CA . ILE D 1 497 ? 31.736 0.745 60.703 1.00 55.56 526 ILE D CA 1
ATOM 15242 C C . ILE D 1 497 ? 31.300 2.047 60.020 1.00 54.48 526 ILE D C 1
ATOM 15243 O O . ILE D 1 497 ? 31.298 3.110 60.640 1.00 54.59 526 ILE D O 1
ATOM 15248 N N . ALA D 1 498 ? 30.910 1.954 58.753 1.00 53.12 527 ALA D N 1
ATOM 15249 C CA . ALA D 1 498 ? 30.401 3.107 58.013 1.00 52.08 527 ALA D CA 1
ATOM 15250 C C . ALA D 1 498 ? 29.104 3.605 58.636 1.00 51.37 527 ALA D C 1
ATOM 15251 O O . ALA D 1 498 ? 28.971 4.789 58.932 1.00 50.83 527 ALA D O 1
ATOM 15253 N N . ALA D 1 499 ? 28.163 2.681 58.840 1.00 50.95 528 ALA D N 1
ATOM 15254 C CA . ALA D 1 499 ? 26.869 2.973 59.462 1.00 50.87 528 ALA D CA 1
ATOM 15255 C C . ALA D 1 499 ? 27.010 3.811 60.726 1.00 51.26 528 ALA D C 1
ATOM 15256 O O . ALA D 1 499 ? 26.210 4.711 60.948 1.00 51.51 528 ALA D O 1
ATOM 15258 N N . TYR D 1 500 ? 28.015 3.511 61.551 1.00 51.89 529 TYR D N 1
ATOM 15259 C CA . TYR D 1 500 ? 28.277 4.292 62.769 1.00 52.77 529 TYR D CA 1
ATOM 15260 C C . TYR D 1 500 ? 28.696 5.705 62.427 1.00 50.93 529 TYR D C 1
ATOM 15261 O O . TYR D 1 500 ? 28.068 6.669 62.865 1.00 51.01 529 TYR D O 1
ATOM 15270 N N . GLY D 1 501 ? 29.769 5.822 61.651 1.00 48.88 530 GLY D N 1
ATOM 15271 C CA . GLY D 1 501 ? 30.295 7.127 61.254 1.00 47.29 530 GLY D CA 1
ATOM 15272 C C . GLY D 1 501 ? 29.197 8.074 60.803 1.00 45.81 530 GLY D C 1
ATOM 15273 O O . GLY D 1 501 ? 29.151 9.239 61.205 1.00 45.45 530 GLY D O 1
ATOM 15274 N N . ILE D 1 502 ? 28.303 7.556 59.971 1.00 44.04 531 ILE D N 1
ATOM 15275 C CA . ILE D 1 502 ? 27.114 8.283 59.549 1.00 42.62 531 ILE D CA 1
ATOM 15276 C C . ILE D 1 502 ? 26.325 8.772 60.759 1.00 42.83 531 ILE D C 1
ATOM 15277 O O . ILE D 1 502 ? 26.083 9.960 60.905 1.00 42.69 531 ILE D O 1
ATOM 15282 N N . MET D 1 503 ? 25.951 7.849 61.636 1.00 43.35 532 MET D N 1
ATOM 15283 C CA . MET D 1 503 ? 25.135 8.178 62.805 1.00 44.30 532 MET D CA 1
ATOM 15284 C C . MET D 1 503 ? 25.794 9.242 63.661 1.00 43.12 532 MET D C 1
ATOM 15285 O O . MET D 1 503 ? 25.179 10.245 63.999 1.00 43.36 532 MET D O 1
ATOM 15290 N N . ILE D 1 504 ? 27.048 9.004 64.011 1.00 41.90 533 ILE D N 1
ATOM 15291 C CA . ILE D 1 504 ? 27.865 9.975 64.743 1.00 41.02 533 ILE D CA 1
ATOM 15292 C C . ILE D 1 504 ? 27.878 11.351 64.077 1.00 40.27 533 ILE D C 1
ATOM 15293 O O . ILE D 1 504 ? 27.823 12.383 64.750 1.00 40.00 533 ILE D O 1
ATOM 15298 N N . VAL D 1 505 ? 27.959 11.352 62.751 1.00 39.46 534 VAL D N 1
ATOM 15299 C CA . VAL D 1 505 ? 27.950 12.591 61.970 1.00 38.80 534 VAL D CA 1
ATOM 15300 C C . VAL D 1 505 ? 26.621 13.337 62.075 1.00 38.53 534 VAL D C 1
ATOM 15301 O O . VAL D 1 505 ? 26.595 14.561 62.176 1.00 38.54 534 VAL D O 1
ATOM 15305 N N . LEU D 1 506 ? 25.517 12.603 62.038 1.00 38.17 535 LEU D N 1
ATOM 15306 C CA . LEU D 1 506 ? 24.213 13.219 62.193 1.00 37.81 535 LEU D CA 1
ATOM 15307 C C . LEU D 1 506 ? 24.008 13.614 63.639 1.00 38.16 535 LEU D C 1
ATOM 15308 O O . LEU D 1 506 ? 23.803 14.784 63.937 1.00 37.95 535 LEU D O 1
ATOM 15313 N N . ALA D 1 507 ? 24.073 12.632 64.530 1.00 38.92 536 ALA D N 1
ATOM 15314 C CA . ALA D 1 507 ? 23.971 12.875 65.964 1.00 39.77 536 ALA D CA 1
ATOM 15315 C C . ALA D 1 507 ? 24.609 14.211 66.343 1.00 40.55 536 ALA D C 1
ATOM 15316 O O . ALA D 1 507 ? 23.929 15.099 66.856 1.00 41.25 536 ALA D O 1
ATOM 15318 N N . VAL D 1 508 ? 25.905 14.356 66.064 1.00 41.23 537 VAL D N 1
ATOM 15319 C CA . VAL D 1 508 ? 26.639 15.593 66.376 1.00 41.43 537 VAL D CA 1
ATOM 15320 C C . VAL D 1 508 ? 25.973 16.846 65.814 1.00 40.64 537 VAL D C 1
ATOM 15321 O O . VAL D 1 508 ? 25.794 17.823 66.541 1.00 40.86 537 VAL D O 1
ATOM 15325 N N . LEU D 1 509 ? 25.588 16.817 64.539 1.00 39.30 538 LEU D N 1
ATOM 15326 C CA . LEU D 1 509 ? 25.054 18.018 63.893 1.00 38.33 538 LEU D CA 1
ATOM 15327 C C . LEU D 1 509 ? 23.664 18.382 64.445 1.00 37.15 538 LEU D C 1
ATOM 15328 O O . LEU D 1 509 ? 23.355 19.555 64.651 1.00 37.07 538 LEU D O 1
ATOM 15333 N N . TYR D 1 510 ? 22.840 17.376 64.704 1.00 35.62 539 TYR D N 1
ATOM 15334 C CA . TYR D 1 510 ? 21.530 17.616 65.297 1.00 34.35 539 TYR D CA 1
ATOM 15335 C C . TYR D 1 510 ? 21.659 18.218 66.677 1.00 35.80 539 TYR D C 1
ATOM 15336 O O . TYR D 1 510 ? 20.885 19.095 67.041 1.00 35.69 539 TYR D O 1
ATOM 15345 N N . THR D 1 511 ? 22.630 17.744 67.447 1.00 37.38 540 THR D N 1
ATOM 15346 C CA . THR D 1 511 ? 22.973 18.402 68.700 1.00 38.72 540 THR D CA 1
ATOM 15347 C C . THR D 1 511 ? 23.559 19.775 68.420 1.00 40.23 540 THR D C 1
ATOM 15348 O O . THR D 1 511 ? 23.149 20.752 69.038 1.00 40.66 540 THR D O 1
ATOM 15352 N N . LEU D 1 512 ? 24.509 19.834 67.486 1.00 42.02 541 LEU D N 1
ATOM 15353 C CA . LEU D 1 512 ? 25.185 21.086 67.120 1.00 43.77 541 LEU D CA 1
ATOM 15354 C C . LEU D 1 512 ? 24.213 22.244 66.960 1.00 44.47 541 LEU D C 1
ATOM 15355 O O . LEU D 1 512 ? 24.488 23.358 67.416 1.00 44.41 541 LEU D O 1
ATOM 15360 N N . PHE D 1 513 ? 23.095 21.986 66.286 1.00 45.54 542 PHE D N 1
ATOM 15361 C CA . PHE D 1 513 ? 22.082 23.016 66.096 1.00 46.69 542 PHE D CA 1
ATOM 15362 C C . PHE D 1 513 ? 21.254 23.227 67.344 1.00 48.82 542 PHE D C 1
ATOM 15363 O O . PHE D 1 513 ? 21.331 24.301 67.936 1.00 49.19 542 PHE D O 1
ATOM 15371 N N . TRP D 1 514 ? 20.503 22.219 67.782 1.00 51.14 543 TRP D N 1
ATOM 15372 C CA . TRP D 1 514 ? 19.758 22.353 69.035 1.00 53.51 543 TRP D CA 1
ATOM 15373 C C . TRP D 1 514 ? 20.552 23.112 70.102 1.00 52.69 543 TRP D C 1
ATOM 15374 O O . TRP D 1 514 ? 19.991 23.929 70.824 1.00 52.49 543 TRP D O 1
ATOM 15385 N N . VAL D 1 515 ? 21.850 22.834 70.205 1.00 52.19 544 VAL D N 1
ATOM 15386 C CA . VAL D 1 515 ? 22.709 23.479 71.210 1.00 51.92 544 VAL D CA 1
ATOM 15387 C C . VAL D 1 515 ? 22.996 24.971 70.925 1.00 52.16 544 VAL D C 1
ATOM 15388 O O . VAL D 1 515 ? 23.521 25.677 71.790 1.00 52.02 544 VAL D O 1
ATOM 15392 N N . LEU D 1 516 ? 22.654 25.439 69.724 1.00 52.57 545 LEU D N 1
ATOM 15393 C CA . LEU D 1 516 ? 22.616 26.878 69.424 1.00 53.01 545 LEU D CA 1
ATOM 15394 C C . LEU D 1 516 ? 21.328 27.543 69.943 1.00 55.04 545 LEU D C 1
ATOM 15395 O O . LEU D 1 516 ? 21.290 28.766 70.153 1.00 55.22 545 LEU D O 1
ATOM 15400 N N . TYR D 1 517 ? 20.280 26.738 70.138 1.00 57.39 546 TYR D N 1
ATOM 15401 C CA . TYR D 1 517 ? 18.965 27.223 70.592 1.00 59.24 546 TYR D CA 1
ATOM 15402 C C . TYR D 1 517 ? 18.520 26.517 71.891 1.00 61.42 546 TYR D C 1
ATOM 15403 O O . TYR D 1 517 ? 17.561 25.733 71.896 1.00 61.60 546 TYR D O 1
ATOM 15412 N N . LYS D 1 518 ? 19.239 26.811 72.980 1.00 63.93 547 LYS D N 1
ATOM 15413 C CA . LYS D 1 518 ? 18.983 26.260 74.330 1.00 65.35 547 LYS D CA 1
ATOM 15414 C C . LYS D 1 518 ? 20.289 26.031 75.109 1.00 66.21 547 LYS D C 1
ATOM 15415 O O . LYS D 1 518 ? 20.885 26.964 75.652 1.00 66.96 547 LYS D O 1
#

Sequence (2048 aa):
AGKSLPWWAVGASLIAANISAEQFIGMSGSGYSIGLAIASYEWMSAITLIIVGKYFLPIFIEKGIYTIPEFVEKRFNKKLKTILAVFWISLYIFVNLTSVLYLGGLALETILGIPLMYSILGLALFALVYSIVVWTDVIQVFFLVLGGFMTTYMAVSFIGGTDGWFAGVSKMVDAAPGHFEMILDQSNPQYMNLPGIAVLIGGLWVANLYYWGFNQYIIQRTLAAKSVSEAQKGIVFAAFLKLIVPFLVVLPGIAAYVITSDPQLMASLGDIAATNLPSAANADKAYPWLTQFLPVGVKGVVFAALAAAIVSSLASMLNSTATIFTMDIYKEYISPDSGDHKLVNVGRTAAVVALIIACLIAPMLGGIGQAFQYIQEYTGLVSPGILAVFLLGLFWKKTTSKGAIIGVVASIPFALFLKFMPLSMPFMDQMLYTLLFTMVVIAFTSLSTSINDDDPKGISVTSSMFVTDRSFNIAAYGIMIVLAVLYTLFWVLYKAGKSLPWWAVGASLIAANISAEQFIGMSGSGYSIGLAIASYEWMSAITLIIVGKYFLPIFIEKGIYTIPEFVEKRFNKKLKTILAVFWISLYIFVNLTSVLYLGGLALETILGIPLMYSILGLALFALVYSIVVWTDVIQVFFLVLGGFMTTYMAVSFIGGTDGWFAGVSKMVDAAPGHFEMILDQSNPQYMNLPGIAVLIGGLWVANLYYWGFNQYIIQRTLAAKSVSEAQKGIVFAAFLKLIVPFLVVLPGIAAYVITSDPQLMASLGDIAATNLPSAANADKAYPWLTQFLPVGVKGVVFAALAAAIVSSLASMLNSTATIFTMDIYKEYISPDSGDHKLVNVGRTAAVVALIIACLIAPMLGGIGQAFQYIQEYTGLVSPGILAVFLLGLFWKKTTSKGAIIGVVASIPFALFLKFMPLSMPFMDQMLYTLLFTMVVIAFTSLSTSINDDDPKGISVTSSMFVTDRSFNIAAYGIMIVLAVLYTLFWVLYKAGKSLPWWAVGASLIAANISAEQFIGMSGSGYSIGLAIASYEWMSAITLIIVGKYFLPIFIEKGIYTIPEFVEKRFNKKLKTILAVFWISLYIFVNLTSVLYLGGLALETILGIPLMYSILGLALFALVYSIVVWTDVIQVFFLVLGGFMTTYMAVSFIGGTDGWFAGVSKMVDAAPGHFEMILDQSNPQYMNLPGIAVLIGGLWVANLYYWGFNQYIIQRTLAAKSVSEAQKGIVFAAFLKLIVPFLVVLPGIAAYVITSDPQLMASLGDIAATNLPSAANADKAYPWLTQFLPVGVKGVVFAALAAAIVSSLASMLNSTATIFTMDIYKEYISPDSGDHKLVNVGRTAAVVALIIACLIAPMLGGIGQAFQYIQEYTGLVSPGILAVFLLGLFWKKTTSKGAIIGVVASIPFALFLKFMPLSMPFMDQMLYTLLFTMVVIAFTSLSTSINDDDPKGISVTSSMFVTDRSFNIAAYGIMIVLAVLYTLFWVLYKAGKSLPWWAVGASLIAANISAEQFIGMSGSGYSIGLAIASYEWMSAITLIIVGKYFLPIFIEKGIYTIPEFVEKRFNKKLKTILAVFWISLYIFVNLTSVLYLGGLALETILGIPLMYSILGLALFALVYSIVVWTDVIQVFFLVLGGFMTTYMAVSFIGGTDGWFAGVSKMVDAAPGHFEMILDQSNPQYMNLPGIAVLIGGLWVANLYYWGFNQYIIQRTLAAKSVSEAQKGIVFAAFLKLIVPFLVVLPGIAAYVITSDPQLMASLGDIAATNLPSAANADKAYPWLTQFLPVGVKGVVFAALAAAIVSSLASMLNSTATIFTMDIYKEYISPDSGDHKLVNVGRTAAVVALIIACLIAPMLGGIGQAFQYIQEYTGLVSPGILAVFLLGLFWKKTTSKGAIIGVVASIPFALFLKFMPLSMPFMDQMLYTLLFTMVVIAFTSLSTSINDDDPKGISVTSSMFVTDRSFNIAAYGIMIVLAVLYTLFWVLYK

Nearest PDB structures (foldseek):
  3dh4-assembly1_A  TM=1.002E+00  e=2.698E-65  Vibrio parahaemolyticus
  2xq2-assembly1_A  TM=9.695E-01  e=4.272E-51  Vibrio parahaemolyticus
  2xq2-assembly1_B  TM=9.755E-01  e=5.901E-50  Vibrio parahaemolyticus
  8hg7-assembly1_A  TM=8.256E-01  e=5.669E-19  Homo sapiens
  7wmv-assembly1_A  TM=8.254E-01  e=6.960E-19  Homo sapiens

Foldseek 3Di:
DLLVCQLCVCLVVLVVDVAAQQFLALLLLLLVLLVDALCQFQLQLLVLQVQAPLSLLLLLVLLLLLLVLLLAFVLQCVVVPHQAQLSLDCLLAHLVLSLVVLVVLLVLLQQFVLLVLLQSQLLLCVQLPVDDRLVSSVVLLVLLLVVLCGSVSSNVLSVLQLVLLCQLLQVLQCLQCPPVGSVNSVVVLCVQCVSNQQNADDPPDPCCLLNPGCCSPVNLSCLVNCLVNSGNPSVLRNSCVRHDSLRSSSSSLSSSVVSNVSCSRHSSLSSSLNSQLPDDVNVCVVHPPLPPCRADQFASSSRSSSSLSVGDDSSSSSSSSSSVVSSSVSNSVSLLVSLLSCLPSPVCPPVHPPPDVVVSVVSSCPVSVVSSVSSSVCSNVCSRDSRSSSVSSLVVLLQSLLVVLLVVCQQPPQLQHNQLSVVLNVVLNVQLVCVVPDPPSHRSSSRSRVSNVSSNVRSVVRSVVVRPDGGPPSGRPPDDPPSDHDPVSVVSSVVSVVVVVCVSCVNVVVVD/DLLVCQLCVCLVVLVVDVAAQQFLALLLLLLVLLVDALCQFQLQLLVLQVQAPLSLLLLLVLLLLLLVLLLAQVLQCVVVPHQAQLSLDCLLAHLVLSLVVLVVLLVLLQQFVLLLLLQSQLLLCVQLPVDDRLVSSVVLLVLLLVVLCGSVSSNVLSVLQLVLLCQLLQVLLCLQCPPVDSVNSVVVLCVQCVSNQQNADDPPDPCCLLNPGCCSPPNLSCLVNCLVNSGNPSVLRNSCVRHDSLRSSSSSLSSSVVSNVSCSRHSSLSSSLNSQLPDDVNVCVVHPPLPPCRADQFASSSRSSSSLSVGDDSSSSSSSSSNVVSSSVSNSVSLLVSLLSCLPSPVCPPVHPPPDVVVSVVSSCPVSVVSSVSSSVCSNVCSRDSRSSSVSSLVVLLQSLLVVLLVVCQQPPQLQHNQLSVVLNVVLNCQLVCVVPDPPSHRSSSRSRVSNVSSNVRSVVRSVVVRPDGGPPSGRPPDDPPSPHDPPSVVSSVVSVVVVVCVSCVNVVVVD/DLLVCQLCVCLVPLVVDVAAQQFQALLLLLLVLLVDALCQFQLQLLVLLVQAPLSLLLLLVLLLLLLVLLLPQQLQCVVVPHQAQLSLDCLLAHLVLSLVVLVVLLVLLQQFVLLVLLQSQLLLCVQLPVDDRLVSSVVLLVLLLVVLCGSVSSNVLSVLQLVLLCQLLQVLLCLQCPPVDSVNSVVVLCVQCVSNQQNADDPPDPCCLLNPGCCSPVNLSCLVNCLVNSGNPSVLRNSCVRHDSLRSSSSSLSSSVVSNVSCSRHSSLSSSLNSQLPDDVNVCVVHPPLPPCRADQFASSSRSSSSLSVGDDSSSSSSVSSSVVSSSVSNSVSLLVSLLSCLPSPVCPPVHVPPDVVVSVVSSCPVSVVSSVSSSVCSNVCSRDSRSSSVSSLVVLLQSLLVVLLVVCQQPPQLQHNQLSVVLNVVLNCQLVCVVPDPPSHRSSSRSRVSNVSSNVRSVVRSVVVRPDGGPPSGRPPDDPPSDHDPVSVVSSVVSVVVVVVVSCVNVVVVD/DLLVCQLCVCLVVLVVDVAAQQFQALLLLLLVLLVDALCQFQLQLLVLLVQAPLSLLLLLVLLLLLLVLLLAFVLQCVVVPHQAQLSLDCLLAHLVLSLVVLVVLLVLLQQFVLLVLLQSQLLLCVQLPVDDRLVSSVVLLVLLLVVLCGRVSSNVLSVLQLVLLCQLLQVLLCLQCPPVDSVNSVVVLCVQCVSNQQNADDPVDPCCLLNPGCCSPVNLSCLVNCLVPSGNPSVLRNSCVRHDSLRSSSSSLSSSVVSNVSCSRHSSLSSSLNSQLPDDVNVCVVHPPLPPCRADQFASSSRSSSSLSVGDDSSSSSSSSSNVVSSSVSNSVSLLVSLLSCLPSPVCPPVHPPPDVVVSVVSSCPVSVVSSVSSSVCSNVCSRDSRSSSVSSLVVLLQSLLVVLLVVCQQPPQLQHNQLSVVLNVVLNVQLVCVVPDPPSHRSSSRSRVSNVSSNVRSVVRSVVVRPDGGPPSGRPPDDPPSDHDPVSVVSSVVSVVVVVCVSCVNVVVVD

CATH classification: 1.20.1730.10

Organism: Vibrio parahaemolyticus (NCBI:txid670)

Radius of gyration: 46.61 Å; Cα contacts (8 Å, |Δi|>4): 3365; chains: 4; bounding box: 112×134×106 Å

Secondary structure (DSSP, 8-state):
-HHHHHHHHHHHHHHH---S---HHHHHHHHHHHH-SHIIIIIIHHHHHHT-GGGHHHHHHHHHHHHHHHHHTHHHHHHTT--SHHHHHHHHT-HHHHHHHHHHHHHHIIIIIIHHHHHHHHHHHHHHTT--HHHHHHHHHHHHHHTT---SHHHHHHHHHHHHHHHHHHHHHHHHHTTS-HHHHHHHHHHH-GGGG-SS--SSSSGGGGS-TTHHHHSTHHHHHHIIIIII-HHHHHHHSSS-HHHHHHHHHHHHHHHHHGGGTTHHHHHHHHHHHH-HHHHHHH-TT--S----SSSGGGHHHHHHTT--TTHHHHHHHHHHHHHHHHHHHHHHHHHHHHIIIIIIIII-S-S-SSHHHHHHHHHHHHHHHHHHHHGGGGGG-S-HHHHHHHHHTTTHHHHHHHHHHHHH-TT--HHHHHHHHHHHHHHHHHHHTSSS---HHHHHHHHHHHHHHHHHHHHHTT-SSSS-TTPPP---S-----TTHHHHHHHHHHHHHHHHHHHHTT--/-HHHHHHHHHHHHHHH---S---HHHHHHHHHHHH-SHIIIIIIHHHHHHT-GGGGHHHHHHHHHHHHHHHHTHHHHHHTT--SHHHHHHHHT-HHHHHHHHHHHHHHIIIIIIHHHHHHHHHHHHHHTT--HHHHHHHHHHHHHHTT---SHHHHHHHHHHHHHHHHHHHHHHHHHTTS-HHHHHHHHHHH-GGGG-SS--SSSSGGGGS-TTHHHHSTHHHHHHIIIIII-HHHHHHHSSS-HHHHHHHHHHHHHHHHHGGGTTHHHHHHHHHHHH-HHHHHHH-TT--S----SSSGGGHHHHHHTT--TTHHHHHHHHHHHHHHHHHHHHHHHHHHHHIIIIIIIII-S-S-SSHHHHHHHHHHHHHHHHHHHHGGGGGG-S-HHHHHHHHHTTTHHHHHHHHHHHHH-TT--HHHHHHHHHHHHHHHHHHHTSSS---HHHHHHHHHHHHHHHHHHHHHTT-SSSS-TTPPP---S-----TTHHHHHHHHHHHHHHHHHHHHTT--/-HHHHHHHHHHHHHHH---S---HHHHHHHHHHHH-SHIIIIIIHHHHHHT-GGGGHHHHHHHHHHHHHHHHTHHHHHHTT--SHHHHHHHHT-HHHHHHHHHHHHHHIIIIIIHHHHHHHHHHHHHHTT--HHHHHHHHHHHHHHTT---SHHHHHHHHHHHHHHHHHHHHHHHHHTTS-HHHHHHHHHHH-GGGG-SS--SSSSGGGGS-TTHHHHSTHHHHHHIIIIII-HHHHHHHSSS-HHHHHHHHHHHHHHHHHGGGTTHHHHHHHHHHHH-HHHHHHH-TT--S----SSSGGGHHHHHHTT--TTHHHHHHHHHHHHHHHHHHHHHHHHHHHHIIIIIIIII-S-S-SSHHHHHHHHHHHHHHHHHHHHGGGGGG-S-HHHHHHHHHTTTHHHHHHHHHHHHH-TT--HHHHHHHHHHHHHHHHHHHTSSS---HHHHHHHHHHHHHHHHHHHHHTT-SSSS-TTPPP---S-----TTHHHHHHHHHHHHHHHHHHHHTT--/-HHHHHHHHHHHHHHH---S---HHHHHHHHHHHH-SHIIIIIIHHHHHHT-GGGHHHHHHHHHHHHHHHHHTHHHHHHTT--SHHHHHHHHT-HHHHHHHHHHHHHHIIIIIIHHHHHHHHHHHHHHTT--HHHHHHHHHHHHHHTT---SHHHHHHHHHHHHHHHHHHHHHHHHHTTS-HHHHHHHHHHH-GGGG-SS--SSSSGGGGS-TTHHHHSTHHHHHHIIIIII-HHHHHHHSSS-HHHHHHHHHHHHHHHHHGGGTTHHHHHHHHHHHH-HHHHHHH-TT--S----SSSGGGHHHHHHTT--TTHHHHHHHHHHHHHHHHHHHHHHHHHHHHIIIIIIIII-S-S-SSHHHHHHHHHHHHHHHHHHHHGGGGGG-S-HHHHHHHHHHHHHHHHHHHHHHHHH-TT--HHHHHHHHHHHHHHHHHHHTSSS---HHHHHHHHHHHHHHHHHHHHHTT-SSSS-TTPPP---S-----TTHHHHHHHHHHHHHHHHHHHHTT--

InterPro domains:
  IPR001734 Sodium/solute symporter [PF00474] (44-461)
  IPR001734 Sodium/solute symporter [PS50283] (9-477)
  IPR001734 Sodium/solute symporter [TIGR00813] (44-463)
  IPR018212 Sodium/solute symporter, conserved site [PS00456] (159-184)
  IPR038377 Sodium/glucose symporter superfamily [G3DSA:1.20.1730.10] (32-543)

B-factor: mean 46.27, std 17.97, range [8.72, 99.27]